Protein AF-0000000075174237 (afdb_homodimer)

Nearest PDB structures (foldseek):
  2z6h-assembly1_A  TM=6.436E-01  e=4.025E-11  Homo sapiens
  1g3j-assembly1_A  TM=6.145E-01  e=1.597E-11  Homo sapiens
  1t08-assembly1_A  TM=6.271E-01  e=1.093E-10  Homo sapiens
  3tx7-assembly1_A  TM=6.235E-01  e=2.966E-10  Homo sapiens
  4r11-assembly3_E  TM=3.770E-01  e=5.931E-09  Caenorhabditis elegans

InterPro domains:
  IPR000225 Armadillo [SM00185] (138-178)
  IPR000225 Armadillo [SM00185] (180-220)
  IPR000225 Armadillo [SM00185] (265-305)
  IPR000225 Armadillo [SM00185] (306-345)
  IPR000225 Armadillo [SM00185] (346-391)
  IPR000225 Armadillo [SM00185] (589-630)
  IPR000225 Armadillo [SM00185] (672-712)
  IPR000225 Armadillo [SM00185] (716-758)
  IPR003613 U-box domain [PF04564] (30-104)
  IPR003613 U-box domain [PS51698] (27-106)
  IPR003613 U-box domain [SM00504] (31-99)
  IPR011989 Armadillo-like helical [G3DSA:1.25.10.10] (117-314)
  IPR011989 Armadillo-like helical [G3DSA:1.25.10.10] (315-485)
  IPR011989 Armadillo-like helical [G3DSA:1.25.10.10] (571-803)
  IPR013083 Zinc finger, RING/FYVE/PHD-type [G3DSA:3.30.40.10] (13-112)
  IPR016024 Armadillo-type fold [SSF48371] (110-446)
  IPR016024 Armadillo-type fold [SSF48371] (456-800)
  IPR045210 PUB protein, U-box domain, plant [cd16664] (29-86)
  IPR052608 U-box domain-containing protein [PTHR45958] (22-808)

Solvent-accessible surface area (backbone atoms only — not comparable to full-atom values): 84650 Å² total; per-residue (Å²): 135,82,79,72,82,74,73,78,72,77,79,62,78,80,44,60,73,57,48,61,66,56,56,65,41,71,77,83,56,74,86,47,36,11,84,86,77,71,39,75,46,76,48,33,21,27,40,82,89,65,54,63,33,25,45,72,60,50,52,51,50,51,49,50,28,58,74,66,77,46,76,54,48,41,94,85,80,67,43,78,54,93,59,88,63,72,41,74,35,60,68,59,35,49,50,48,51,47,47,50,52,48,33,49,52,40,50,50,52,51,30,55,58,25,53,36,92,84,46,53,72,68,48,32,50,51,27,45,51,48,52,37,55,50,34,68,70,37,74,70,44,41,52,51,40,55,73,66,56,43,56,64,43,44,58,56,36,58,60,42,77,47,66,67,50,24,35,48,33,35,47,32,51,34,59,53,28,56,98,32,68,70,49,32,52,60,56,48,42,84,63,44,48,59,54,44,53,53,36,60,74,44,78,95,37,70,46,23,49,32,31,39,50,27,46,30,60,43,25,75,36,71,80,43,19,58,57,54,51,63,38,78,32,40,55,46,52,38,48,31,45,44,51,41,84,86,53,58,68,67,52,25,49,35,28,44,51,27,51,61,43,28,49,76,37,69,72,38,26,56,53,33,39,71,49,68,46,45,62,65,43,51,49,34,47,74,69,44,54,70,69,49,21,40,53,43,30,38,49,51,29,69,50,74,71,55,68,71,52,22,36,50,45,27,73,71,44,29,51,60,37,42,49,32,52,64,72,45,54,72,68,41,20,51,19,27,45,38,26,46,40,55,31,18,69,34,45,72,16,15,54,47,31,52,73,52,54,43,56,37,54,44,53,48,51,63,66,41,72,71,91,75,39,59,57,67,72,57,37,38,46,43,32,45,31,48,23,30,38,39,61,39,67,67,68,48,84,77,43,62,47,52,94,78,70,40,24,72,56,32,52,68,50,43,48,51,50,54,51,47,44,74,71,50,54,68,72,42,24,26,26,48,37,36,29,51,32,35,49,31,71,38,82,84,43,28,59,44,48,52,53,33,38,62,73,68,63,43,60,62,65,54,53,56,32,51,64,42,85,50,62,66,36,16,42,26,31,36,42,32,49,29,57,47,18,80,80,42,18,66,62,50,50,54,48,49,71,68,42,86,58,48,59,54,41,50,44,53,56,56,64,53,79,87,52,58,41,67,55,34,18,28,42,30,38,27,61,36,43,27,62,62,77,43,59,67,60,52,52,50,39,52,75,68,45,41,56,65,50,40,50,53,50,54,52,35,50,74,70,60,71,55,60,59,35,67,33,39,64,56,28,51,42,13,41,52,45,44,57,36,35,58,38,68,49,45,92,84,27,70,66,51,48,50,50,38,35,71,67,26,44,51,57,53,34,46,57,41,51,67,43,76,81,39,59,67,44,26,20,46,23,26,42,30,46,26,43,38,36,64,44,18,71,76,52,36,47,62,75,75,73,73,70,60,47,78,64,40,67,72,48,57,83,73,50,68,69,75,76,74,82,79,48,34,75,37,71,66,13,55,59,32,30,43,79,15,28,27,45,72,73,52,61,30,53,53,56,35,41,25,37,52,46,43,83,52,65,63,31,24,48,25,19,53,52,28,57,45,58,45,53,34,88,92,39,36,38,71,45,25,45,48,53,34,50,77,52,57,26,54,66,48,45,51,48,49,37,67,62,47,84,45,70,67,43,36,47,52,29,46,54,49,48,34,59,47,33,71,40,62,73,54,17,57,60,50,50,70,39,58,60,56,56,39,42,38,44,49,35,32,36,72,40,55,76,69,41,21,54,42,24,47,54,33,34,35,54,51,65,62,26,70,74,76,68,77,64,56,61,129,139,83,80,73,84,77,76,77,77,78,79,65,75,82,49,58,72,61,48,61,67,56,57,65,41,71,77,85,55,73,85,47,36,12,84,86,77,71,39,74,44,77,48,32,22,25,40,83,87,67,54,62,31,26,46,70,60,51,52,51,51,51,50,51,26,57,73,66,76,45,75,54,49,41,92,85,79,66,44,79,54,93,59,89,62,73,42,74,36,61,68,60,34,49,50,47,49,48,49,50,52,49,32,50,51,39,50,50,51,52,29,54,58,24,53,37,92,84,46,54,72,67,48,33,48,51,28,47,50,48,53,38,55,49,33,70,72,38,74,68,42,41,52,51,40,54,76,66,56,43,56,64,42,44,59,57,36,58,61,43,77,47,65,67,51,25,34,49,33,36,48,33,51,36,57,54,28,57,98,31,67,68,48,32,53,59,56,47,43,84,63,43,48,58,54,46,53,52,36,60,74,43,78,94,38,70,46,24,47,32,30,40,50,28,47,28,59,42,25,73,35,72,81,43,20,57,55,54,50,63,38,78,33,41,55,44,52,38,46,30,45,44,51,41,85,86,54,58,68,66,51,25,49,34,30,44,51,27,50,60,44,30,49,77,36,67,69,38,27,56,52,32,40,72,47,68,47,45,63,64,42,51,47,34,48,74,68,43,55,71,68,50,21,41,51,44,30,38,49,51,31,70,51,73,72,54,70,69,53,24,36,51,45,29,74,72,45,29,52,60,39,43,50,32,52,64,71,45,55,72,68,44,22,52,19,26,45,38,25,48,40,55,31,17,69,35,45,72,17,14,53,47,32,53,74,52,55,41,57,35,55,42,53,48,50,63,65,42,72,71,90,75,38,60,56,68,70,57,37,40,46,44,31,46,30,47,22,30,40,38,60,38,67,69,69,48,83,78,44,62,46,51,94,80,70,40,24,73,55,33,54,67,51,43,49,50,51,53,52,47,43,74,70,51,54,68,73,43,24,26,26,48,36,36,29,52,31,34,50,32,71,37,81,83,44,28,59,44,50,51,54,35,38,62,75,68,60,43,61,62,65,54,54,55,32,51,65,42,85,50,61,66,36,16,43,26,31,34,42,31,49,30,57,45,18,80,80,42,19,65,62,49,50,54,48,48,70,69,42,85,57,50,60,55,41,49,45,53,55,56,64,52,79,88,51,57,40,67,55,32,19,27,43,31,38,27,62,36,44,26,63,62,74,43,59,68,59,54,53,51,38,50,74,67,46,42,58,64,50,41,52,52,51,54,52,36,51,74,70,62,71,56,60,58,33,65,34,37,64,55,29,51,41,13,41,54,46,45,56,36,36,59,39,68,49,44,90,86,27,70,67,52,47,49,50,38,36,73,67,26,45,51,57,54,32,47,57,42,52,67,44,78,82,40,61,66,43,27,22,47,22,26,43,31,46,26,43,38,36,64,45,18,71,76,52,36,48,61,76,74,74,73,73,59,48,78,64,40,67,73,48,57,85,74,52,67,71,74,76,73,81,78,46,33,74,38,71,67,14,55,60,30,30,44,78,18,29,28,44,73,74,53,61,30,55,52,56,33,42,25,37,51,47,44,84,52,64,63,32,24,47,23,20,52,52,29,58,46,58,45,53,33,86,93,38,37,38,69,46,26,44,50,54,34,49,76,53,59,28,54,63,48,46,51,48,48,38,66,63,48,87,44,70,67,44,35,48,53,29,44,54,49,48,33,59,47,33,70,40,64,73,54,17,58,61,50,51,68,38,58,61,57,55,39,43,37,44,49,33,32,35,72,40,55,75,68,42,21,54,41,22,49,54,34,34,34,53,51,66,62,26,68,75,75,67,77,65,56,60,130

Secondary structure (DSSP, 8-state):
------------STHHHHHHHHTTSPPPPGGGB-TTT-SB-SSEEE-TTS-EEEHHHHHHHHHHHHHTT---B-TTT--B-S--PPEE-HHHHHHHHHHHHHHHHHHHHHHHHHTSTT--HHHHHHHHHHHHHHHHH-HHHHHHHHHTTHHHHHHHGGG-S-HHHHHHHHHHHHHHHTT-HHHHHHHTTTTHHHHHHHGGGSTT-HHHHHHHHHHHHHHTSHHHHHHHHHSTTHHHHHHHHHT-SSS-HHHHHHHHHHHHHHTTSHHHHHHHHHTT--HHHHHHHHHS-HHHHHHHHHHHHHS---HHHHHHHHHHHHHHHHHHHHHS-HHHHHHHHHHHHHHTTSHHHHHHHHHTT-HHHHHHHHH--STTPPPHHHHHHHHHHHHHHHTT---TTT--SSTT---TTSHHHHHHHHHHHHTS-HHHHHHHHHHHHHHTSSHHHHHHHHHHHHHHT-HHHHHHGGG-SSHHHHHHHHHHHHHHTTTSHHHHHHHHHHSSSHHHHHHHHHT--SS--HHHHHHHHHHHHS-TT-HHHHHHHHHTTHHHHHHHHHHHHHTT-SPP-TTHHHHHHHHHHHHHGGGGG-TT-HHHHHHHHHTTHHHHHHHHTT-TT-HHHHHHHHHHHHHHHHHHHHH-B-PPP----HHHHH-TTT------TT--TTTSSB--TTTS--TTTTT-HHHHHHTTS-S-HHHHHHHHHHHHGGGSTTS-HHHHHHHHHHTTHHHHHHHHHHH--SHHHHHHHHHHHHHHTTSHHHHHHHHT-HHHHHHHHHHHHHS-HHHHHHHHHHHHHTTSS------S--/------------STHHHHHHHTTTS-PPPGGGB-TTT-SB-SSEEE-TTS-EEEHHHHHHHHHHHHHTT---B-TTT-PBPS----EE-HHHHHHHHHHHHHHHHHHHHHHHHHTSTT--HHHHHHHHHHHHHHHHH-HHHHHHHHHTTHHHHHHHGGG-S-HHHHHHHHHHHHHHHTT-HHHHHHHTTTTHHHHHHHGGGSTT-HHHHHHHHHHHHHHTSHHHHHHHHHSTTHHHHHHHHHT-SSS-HHHHHHHHHHHHHHTTSHHHHHHHHHTT--HHHHHHHHHS-HHHHHHHHHHHHHS---HHHHHHHHHHHHHHHHHHHHHS-HHHHHHHHHHHHHHTTSHHHHHHHHHTT-HHHHHHHHH--STTPPPHHHHHHHHHHHHHHHTT---TTT--SSTT---TTSHHHHHHHHHHHHTS-HHHHHHHHHHHHHHTSSHHHHHHHHHHHHHHT-HHHHHHGGG-SSHHHHHHHHHHHHHHTTTSHHHHHHHHHHSSSHHHHHHHHHT--SS--HHHHHHHHHHHHS-TT-HHHHHHHHHTTHHHHHHHHHHHHHTT-SPP-TTHHHHHHHHHHHHHGGGGG-TT-HHHHHHHHHTTHHHHHHHHTT-TT-HHHHHHHHHHHHHHHHHHHHH-B-PPP----HHHHHSTTT------TT--TTTSSB--TTTS--TTTTT-HHHHHHTTS-S-HHHHHHHHHHHHGGGSTTS-HHHHHHHHHHTTHHHHHHHHHHH--SHHHHHHHHHHHHHHTTSHHHHHHHHT-HHHHHHHHHHHHHS-HHHHHHHHHHHHHTTSS------S--

pLDDT: mean 87.59, std 13.37, range [21.16, 98.12]

Radius of gyration: 53.16 Å; Cα contacts (8 Å, |Δi|>4): 2289; chains: 2; bounding box: 115×198×94 Å

Foldseek 3Di:
DCPDCPPPPCVDDVCPVVVVLVVQQDDDDPLQAFPQVRHGAQWWWAAPVGRIHHPVRLVVVQVVCVVVVHACADPPPRHGGPDPDTHTPVVSNVVSVVSVVSNLVSLLVQLQVCLDPPHDPVSVLVSLVSLLVQLQPDVVSLVVCVVVVCLVSLLVQCPPPDLVSNLSSLQSLQSSLAPPLVSLCVCLPDCSLVSLLVQLPDPPDSSNQSSLSSLLSSLLHLVCLCVNLPHPCSLLSLVVLLPDPPDDPNSNVSSVSSLVSSLVDVVSQLVNVLSPNNVSLLVCLVPNDPVSVLVSLQSLLVHQDDLVVLLVSLQRCLLVLLVCCQDNDLSSNQSSLSNLLRSLQHLNSLVSSLVSLNQQSLLCQLLDDDPPHRDPVSNLSSLSSLLSSLLSLDDQQQRANDPPRDTCLALVNLLSLLVSLLVDDQSSVLSSLSNLLSQLPDPVRVLSNLVSCVVNVCLLVLLVQCPPPDPSSNLSSLSNLLSNCLPCQAVNLVSVLPDPCSLLSLLVQLLDQPADDSSNLSSLSNLLSHDLLPPSSLVVCVVSVSLVSLLVVLVCVVVVNGDDDPSVLSNNLSSLSSNLSLLNPVVPDVVSLVVCLVSLLLLSLLVQLPPPPNLSSNLSSLLSLLSLLLQLLVQFDADDQPDLPPVCVVVVVPCPRPPPPQADLKNNGHDACRRRVHCLNSVSLLSLLVQLPDPDVSSNLSSLSSLCSSQDPSIDNVSSLVSCVVSVNLVSLLVLLLVCPDLSSVQSSLQNLLSNLVDLVSLAVVLPPVSSLVSLVVQLVPNPPVSVVSSQSSCCSSVVDPPPPCPPDD/DCPDDPPPPCPDDVCPVVVVLCVQQDDDDPLQAAPQVRDGAQWWWAAPVGRIHHPVRLVVVQVVCVVVVHACADPPPRHGGPDPDIHTPVVSNVVSVVSVVSNLVSLLVQLQVCLDPPHDPVSVLVSLVSLLVQLQVDVVSLVVCVVVVCLVSLLVQCPPPDPVSNLSSLQSLQSSLAPPLVSLCVCLPDCSLVSLLVQLPDPPDSSNQSSLSSLLSSLLHLVCLCVNLPHPCSLLSLVVLLPDPPDDPNSNVSSVSSLVSSLVDLVSQLVNVLSPNNVSLLCCLVPNDPVSVLVSLQSLLVHQDDLVVLLVSLVRCLLVLLVCCQDNDLSSNQSSLSNLLRSLQHLNSLVSSLVSLNQQSLLCQLLDDDPPHRDPVSNLSSLSSLLSSLLSLDDQQQRANDPPRDTCLALVNLLSLLVSLLPDDQSSVLSSLSNLLSQLPDPVRVLSNLVSCVVNVCLLVLLVQCPPPDPSSNLSSLSNLLSNCLPCQAVNLVSVLPDPCSLLSLLVQLLDQPADDSSNLSSLSNLLSHDLLPPSSLVVCVVSVSLVSLLVVLVCVVVVNGDDDPSVLSNNLSSLSSNLSLLNPVVPDVVSLVVCLVSLLLLSLLVQLPPPPNLSSNLSSLLSLLSLLLQLLVQFDADDQPPLDPVCVVVVVPCPRPPPPQADLKNNGHGACRRRVHCLNSVSLLSLLVQLPDPDVSSNLSSLSSLCSSQDPSIDNVSSLVSCVVSVNLVSLLVLLLVCPDLSSVQSSLQNLLSNLVDLVSLQVVLVPVSSLVSLVVQLVPNDPVSVVSSQSSCCSSVVDPPPPCPPDD

Organism: Asparagus officinalis (NCBI:txid4686)

Structure (mmCIF, N/CA/C/O backbone):
data_AF-0000000075174237-model_v1
#
loop_
_entity.id
_entity.type
_entity.pdbx_description
1 polymer 'RING-type E3 ubiquitin transferase'
#
loop_
_atom_site.group_PDB
_atom_site.id
_atom_site.type_symbol
_atom_site.label_atom_id
_atom_site.label_alt_id
_atom_site.label_comp_id
_atom_site.label_asym_id
_atom_site.label_entity_id
_atom_site.label_seq_id
_atom_site.pdbx_PDB_ins_code
_atom_site.Cartn_x
_atom_site.Cartn_y
_atom_site.Cartn_z
_atom_site.occupancy
_atom_site.B_iso_or_equiv
_atom_site.auth_seq_id
_atom_site.auth_comp_id
_atom_site.auth_asym_id
_atom_site.auth_atom_id
_atom_site.pdbx_PDB_model_num
ATOM 1 N N . MET A 1 1 ? -4.859 76 -17.438 1 23.09 1 MET A N 1
ATOM 2 C CA . MET A 1 1 ? -5.391 77.312 -17 1 23.09 1 MET A CA 1
ATOM 3 C C . MET A 1 1 ? -5.941 77.188 -15.586 1 23.09 1 MET A C 1
ATOM 5 O O . MET A 1 1 ? -6.914 76.5 -15.336 1 23.09 1 MET A O 1
ATOM 9 N N . ALA A 1 2 ? -4.941 77.438 -14.617 1 24.28 2 ALA A N 1
ATOM 10 C CA . ALA A 1 2 ? -4.758 77.062 -13.219 1 24.28 2 ALA A CA 1
ATOM 11 C C . ALA A 1 2 ? -5.664 77.875 -12.312 1 24.28 2 ALA A C 1
ATOM 13 O O . ALA A 1 2 ? -5.359 79 -11.992 1 24.28 2 ALA A O 1
ATOM 14 N N . GLU A 1 3 ? -6.945 77.875 -12.672 1 24.3 3 GLU A N 1
ATOM 15 C CA . GLU A 1 3 ? -8.008 78.75 -12.141 1 24.3 3 GLU A CA 1
ATOM 16 C C . GLU A 1 3 ? -8.156 78.562 -10.633 1 24.3 3 GLU A C 1
ATOM 18 O O . GLU A 1 3 ? -8.477 77.5 -10.164 1 24.3 3 GLU A O 1
ATOM 23 N N . GLY A 1 4 ? -7.348 79.312 -9.906 1 21.16 4 GLY A N 1
ATOM 24 C CA . GLY A 1 4 ? -6.652 79.125 -8.648 1 21.16 4 GLY A CA 1
ATOM 25 C C . GLY A 1 4 ? -7.559 79.25 -7.438 1 21.16 4 GLY A C 1
ATOM 26 O O . GLY A 1 4 ? -8.383 80.188 -7.371 1 21.16 4 GLY A O 1
ATOM 27 N N . TRP A 1 5 ? -8 78.125 -6.848 1 22.95 5 TRP A N 1
ATOM 28 C CA . TRP A 1 5 ? -8.961 77.812 -5.812 1 22.95 5 TRP A CA 1
ATOM 29 C C . TRP A 1 5 ? -8.727 78.625 -4.547 1 22.95 5 TRP A C 1
ATOM 31 O O . TRP A 1 5 ? -7.664 78.5 -3.924 1 22.95 5 TRP A O 1
ATOM 41 N N . GLU A 1 6 ? -9.062 79.938 -4.59 1 23.64 6 GLU A N 1
ATOM 42 C CA . GLU A 1 6 ? -8.898 80.875 -3.521 1 23.64 6 GLU A CA 1
ATOM 43 C C . GLU A 1 6 ? -9.703 80.5 -2.285 1 23.64 6 GLU A C 1
ATOM 45 O O . GLU A 1 6 ? -10.93 80.625 -2.271 1 23.64 6 GLU A O 1
ATOM 50 N N . GLU A 1 7 ? -9.516 79.25 -1.868 1 22.89 7 GLU A N 1
ATOM 51 C CA . GLU A 1 7 ? -10.297 78.812 -0.718 1 22.89 7 GLU A CA 1
ATOM 52 C C . GLU A 1 7 ? -10.148 79.75 0.457 1 22.89 7 GLU A C 1
ATOM 54 O O . GLU A 1 7 ? -9.039 80.062 0.9 1 22.89 7 GLU A O 1
ATOM 59 N N . HIS A 1 8 ? -11.086 80.688 0.534 1 25.22 8 HIS A N 1
ATOM 60 C CA . HIS A 1 8 ? -11.281 81.75 1.565 1 25.22 8 HIS A CA 1
ATOM 61 C C . HIS A 1 8 ? -11.406 81.062 2.945 1 25.22 8 HIS A C 1
ATOM 63 O O . HIS A 1 8 ? -12.383 80.375 3.227 1 25.22 8 HIS A O 1
ATOM 69 N N . TYR A 1 9 ? -10.336 80.438 3.377 1 22.97 9 TYR A N 1
ATOM 70 C CA . TYR A 1 9 ? -10.344 79.875 4.723 1 22.97 9 TYR A CA 1
ATOM 71 C C . TYR A 1 9 ? -10.727 80.938 5.754 1 22.97 9 TYR A C 1
ATOM 73 O O . TYR A 1 9 ? -10.07 81.938 5.855 1 22.97 9 TYR A O 1
ATOM 81 N N . ASP A 1 10 ? -12.047 81.062 5.891 1 25.64 10 ASP A N 1
ATOM 82 C CA . ASP A 1 10 ? -12.695 81.938 6.875 1 25.64 10 ASP A CA 1
ATOM 83 C C . ASP A 1 10 ? -12.18 81.688 8.281 1 25.64 10 ASP A C 1
ATOM 85 O O . ASP A 1 10 ? -12.492 80.625 8.867 1 25.64 10 ASP A O 1
ATOM 89 N N . THR A 1 11 ? -10.891 81.875 8.445 1 29.3 11 THR A N 1
ATOM 90 C CA . THR A 1 11 ? -10.172 81.688 9.703 1 29.3 11 THR A CA 1
ATOM 91 C C . THR A 1 11 ? -10.773 82.625 10.789 1 29.3 11 THR A C 1
ATOM 93 O O . THR A 1 11 ? -10.133 83.562 11.25 1 29.3 11 THR A O 1
ATOM 96 N N . GLY A 1 12 ? -12.211 82.75 10.797 1 26.25 12 GLY A N 1
ATOM 97 C CA . GLY A 1 12 ? -12.773 83.812 11.656 1 26.25 12 GLY A CA 1
ATOM 98 C C . GLY A 1 12 ? -12.297 83.688 13.094 1 26.25 12 GLY A C 1
ATOM 99 O O . GLY A 1 12 ? -11.57 84.562 13.57 1 26.25 12 GLY A O 1
ATOM 100 N N . SER A 1 13 ? -13.328 83.062 13.898 1 30.42 13 SER A N 1
ATOM 101 C CA . SER A 1 13 ? -13.711 83.562 15.227 1 30.42 13 SER A CA 1
ATOM 102 C C . SER A 1 13 ? -12.625 83.25 16.25 1 30.42 13 SER A C 1
ATOM 104 O O . SER A 1 13 ? -12.68 83.688 17.391 1 30.42 13 SER A O 1
ATOM 106 N N . HIS A 1 14 ? -12.273 81.938 16.219 1 32.78 14 HIS A N 1
ATOM 107 C CA . HIS A 1 14 ? -11.602 81.5 17.438 1 32.78 14 HIS A CA 1
ATOM 108 C C . HIS A 1 14 ? -10.297 82.25 17.641 1 32.78 14 HIS A C 1
ATOM 110 O O . HIS A 1 14 ? -9.359 81.75 18.25 1 32.78 14 HIS A O 1
ATOM 116 N N . SER A 1 15 ? -10.234 83.438 17.062 1 33.72 15 SER A N 1
ATOM 117 C CA . SER A 1 15 ? -9.031 84.25 16.906 1 33.72 15 SER A CA 1
ATOM 118 C C . SER A 1 15 ? -8.523 84.812 18.25 1 33.72 15 SER A C 1
ATOM 120 O O . SER A 1 15 ? -7.477 85.438 18.312 1 33.72 15 SER A O 1
ATOM 122 N N . ASP A 1 16 ? -9.508 84.938 19.188 1 32.94 16 ASP A N 1
ATOM 123 C CA . ASP A 1 16 ? -9.07 85.812 20.281 1 32.94 16 ASP A CA 1
ATOM 124 C C . ASP A 1 16 ? -7.934 85.188 21.062 1 32.94 16 ASP A C 1
ATOM 126 O O . ASP A 1 16 ? -7.016 85.875 21.5 1 32.94 16 ASP A O 1
ATOM 130 N N . GLU A 1 17 ? -8.242 83.938 21.547 1 35.91 17 GLU A N 1
ATOM 131 C CA . GLU A 1 17 ? -7.254 83.25 22.406 1 35.91 17 GLU A CA 1
ATOM 132 C C . GLU A 1 17 ? -5.945 83 21.656 1 35.91 17 GLU A C 1
ATOM 134 O O . GLU A 1 17 ? -4.906 82.812 22.281 1 35.91 17 GLU A O 1
ATOM 139 N N . SER A 1 18 ? -5.992 82.875 20.312 1 40.69 18 SER A N 1
ATOM 140 C CA . SER A 1 18 ? -4.809 82.812 19.469 1 40.69 18 SER A CA 1
ATOM 141 C C . SER A 1 18 ? -4.023 84.125 19.484 1 40.69 18 SER A C 1
ATOM 143 O O . SER A 1 18 ? -2.842 84.125 19.125 1 40.69 18 SER A O 1
ATOM 145 N N . TYR A 1 19 ? -4.723 85.312 19.609 1 37.75 19 TYR A N 1
ATOM 146 C CA . TYR A 1 19 ? -4.168 86.625 19.625 1 37.75 19 TYR A CA 1
ATOM 147 C C . TYR A 1 19 ? -3.309 86.875 20.859 1 37.75 19 TYR A C 1
ATOM 149 O O . TYR A 1 19 ? -2.242 87.5 20.797 1 37.75 19 TYR A O 1
ATOM 157 N N . TYR A 1 20 ? -3.84 86.625 22.031 1 37.72 20 TYR A N 1
ATOM 158 C CA . TYR A 1 20 ? -3.066 86.812 23.25 1 37.72 20 TYR A CA 1
ATOM 159 C C . TYR A 1 20 ? -1.778 86 23.234 1 37.72 20 TYR A C 1
ATOM 161 O O . TYR A 1 20 ? -0.758 86.438 23.781 1 37.72 20 TYR A O 1
ATOM 169 N N . GLU A 1 21 ? -1.812 84.812 22.781 1 45.25 21 GLU A N 1
ATOM 170 C CA . GLU A 1 21 ? -0.708 83.875 22.812 1 45.25 21 GLU A CA 1
ATOM 171 C C . GLU A 1 21 ? 0.384 84.25 21.812 1 45.25 21 GLU A C 1
ATOM 173 O O . GLU A 1 21 ? 1.557 83.938 22.016 1 45.25 21 GLU A O 1
ATOM 178 N N . LYS A 1 22 ? 0.136 84.875 20.688 1 49.97 22 LYS A N 1
ATOM 179 C CA . LYS A 1 22 ? 1.059 85.562 19.797 1 49.97 22 LYS A CA 1
ATOM 180 C C . LYS A 1 22 ? 1.703 86.75 20.484 1 49.97 22 LYS A C 1
ATOM 182 O O . LYS A 1 22 ? 2.693 87.312 20 1 49.97 22 LYS A O 1
ATOM 187 N N . LEU A 1 23 ? 1.105 87.25 21.344 1 45.88 23 LEU A N 1
ATOM 188 C CA . LEU A 1 23 ? 1.491 88.5 22.047 1 45.88 23 LEU A CA 1
ATOM 189 C C . LEU A 1 23 ? 2.814 88.312 22.781 1 45.88 23 LEU A C 1
ATOM 191 O O . LEU A 1 23 ? 3.582 89.25 22.938 1 45.88 23 LEU A O 1
ATOM 195 N N . ARG A 1 24 ? 3.135 87.25 23.375 1 56.12 24 ARG A N 1
ATOM 196 C CA . ARG A 1 24 ? 4.355 87.188 24.172 1 56.12 24 ARG A CA 1
ATOM 197 C C . ARG A 1 24 ? 5.578 86.938 23.297 1 56.12 24 ARG A C 1
ATOM 199 O O . ARG A 1 24 ? 6.703 86.875 23.797 1 56.12 24 ARG A O 1
ATOM 206 N N . MET A 1 25 ? 5.281 86.625 21.938 1 63.34 25 MET A N 1
ATOM 207 C CA . MET A 1 25 ? 6.469 86.562 21.094 1 63.34 25 MET A CA 1
ATOM 208 C C . MET A 1 25 ? 6.938 88 20.703 1 63.34 25 MET A C 1
ATOM 210 O O . MET A 1 25 ? 6.129 88.812 20.312 1 63.34 25 MET A O 1
ATOM 214 N N . GLU A 1 26 ? 8.078 88.375 21.156 1 70.62 26 GLU A N 1
ATOM 215 C CA . GLU A 1 26 ? 8.641 89.688 20.828 1 70.62 26 GLU A CA 1
ATOM 216 C C . GLU A 1 26 ? 8.828 89.812 19.328 1 70.62 26 GLU A C 1
ATOM 218 O O . GLU A 1 26 ? 9.375 88.938 18.672 1 70.62 26 GLU A O 1
ATOM 223 N N . PRO A 1 27 ? 8.133 90.812 18.609 1 74.75 27 PRO A N 1
ATOM 224 C CA . PRO A 1 27 ? 8.305 90.938 17.172 1 74.75 27 PRO A CA 1
ATOM 225 C C . PRO A 1 27 ? 9.773 91.125 16.781 1 74.75 27 PRO A C 1
ATOM 227 O O . PRO A 1 27 ? 10.594 91.562 17.594 1 74.75 27 PRO A O 1
ATOM 230 N N . ILE A 1 28 ? 10.141 90.688 15.562 1 74.56 28 ILE A N 1
ATOM 231 C CA . ILE A 1 28 ? 11.5 90.875 15.039 1 74.56 28 ILE A CA 1
ATOM 232 C C . ILE A 1 28 ? 11.82 92.312 14.82 1 74.56 28 ILE A C 1
ATOM 234 O O . ILE A 1 28 ? 10.969 93.062 14.367 1 74.56 28 ILE A O 1
ATOM 238 N N . TYR A 1 29 ? 12.844 92.75 15.391 1 75.25 29 TYR A N 1
ATOM 239 C CA . TYR A 1 29 ? 13.312 94.125 15.102 1 75.25 29 TYR A CA 1
ATOM 240 C C . TYR A 1 29 ? 13.961 94.188 13.727 1 75.25 29 TYR A C 1
ATOM 242 O O . TYR A 1 29 ? 14.648 93.25 13.305 1 75.25 29 TYR A O 1
ATOM 250 N N . GLU A 1 30 ? 13.672 95.125 12.914 1 75.94 30 GLU A N 1
ATOM 251 C CA . GLU A 1 30 ? 14.227 95.312 11.578 1 75.94 30 GLU A CA 1
ATOM 252 C C . GLU A 1 30 ? 15.75 95.312 11.602 1 75.94 30 GLU A C 1
ATOM 254 O O . GLU A 1 30 ? 16.391 94.875 10.648 1 75.94 30 GLU A O 1
ATOM 259 N N . SER A 1 31 ? 16.219 95.75 12.734 1 78.12 31 SER A N 1
ATOM 260 C CA . SER A 1 31 ? 17.672 95.812 12.867 1 78.12 31 SER A CA 1
ATOM 261 C C . SER A 1 31 ? 18.297 94.438 12.938 1 78.12 31 SER A C 1
ATOM 263 O O . SER A 1 31 ? 19.516 94.312 12.758 1 78.12 31 SER A O 1
ATOM 265 N N . PHE A 1 32 ? 17.469 93.438 13.133 1 81 32 PHE A N 1
ATOM 266 C CA . PHE A 1 32 ? 17.984 92.062 13.273 1 81 32 PHE A CA 1
ATOM 267 C C . PHE A 1 32 ? 18.188 91.438 11.906 1 81 32 PHE A C 1
ATOM 269 O O . PHE A 1 32 ? 18.938 90.438 11.781 1 81 32 PHE A O 1
ATOM 276 N N . VAL A 1 33 ? 17.594 92.062 10.828 1 84 33 VAL A N 1
ATOM 277 C CA . VAL A 1 33 ? 17.562 91.438 9.5 1 84 33 VAL A CA 1
ATOM 278 C C . VAL A 1 33 ? 18.672 92.062 8.633 1 84 33 VAL A C 1
ATOM 280 O O . VAL A 1 33 ? 18.812 93.25 8.555 1 84 33 VAL A O 1
ATOM 283 N N . CYS A 1 34 ? 19.391 91.125 8.172 1 83.12 34 CYS A N 1
ATOM 284 C CA . CYS A 1 34 ? 20.453 91.562 7.266 1 83.12 34 CYS A CA 1
ATOM 285 C C . CYS A 1 34 ? 19.859 92.188 6 1 83.12 34 CYS A C 1
ATOM 287 O O . CYS A 1 34 ? 19.031 91.562 5.336 1 83.12 34 CYS A O 1
ATOM 289 N N . PRO A 1 35 ? 20.125 93.375 5.617 1 80.94 35 PRO A N 1
ATOM 290 C CA . PRO A 1 35 ? 19.578 94 4.426 1 80.94 35 PRO A CA 1
ATOM 291 C C . PRO A 1 35 ? 19.922 93.25 3.139 1 80.94 35 PRO A C 1
ATOM 293 O O . PRO A 1 35 ? 19.203 93.438 2.139 1 80.94 35 PRO A O 1
ATOM 296 N N . LEU A 1 36 ? 20.969 92.375 3.188 1 81.38 36 LEU A N 1
ATOM 297 C CA . LEU A 1 36 ? 21.375 91.625 1.995 1 81.38 36 LEU A CA 1
ATOM 298 C C . LEU A 1 36 ? 20.625 90.312 1.895 1 81.38 36 LEU A C 1
ATOM 300 O O . LEU A 1 36 ? 20.094 90 0.838 1 81.38 36 LEU A O 1
ATOM 304 N N . THR A 1 37 ? 20.516 89.562 2.965 1 80.81 37 THR A N 1
ATOM 305 C CA . THR A 1 37 ? 19.969 88.25 2.936 1 80.81 37 THR A CA 1
ATOM 306 C C . THR A 1 37 ? 18.484 88.25 3.309 1 80.81 37 THR A C 1
ATOM 308 O O . THR A 1 37 ? 17.766 87.312 3.043 1 80.81 37 THR A O 1
ATOM 311 N N . LYS A 1 38 ? 17.984 89.312 3.922 1 82.62 38 LYS A N 1
ATOM 312 C CA . LYS A 1 38 ? 16.625 89.5 4.426 1 82.62 38 LYS A CA 1
ATOM 313 C C . LYS A 1 38 ? 16.297 88.438 5.48 1 82.62 38 LYS A C 1
ATOM 315 O O . LYS A 1 38 ? 15.125 88.125 5.68 1 82.62 38 LYS A O 1
ATOM 320 N N . LYS A 1 39 ? 17.328 87.938 6.055 1 84.69 39 LYS A N 1
ATOM 321 C CA . LYS A 1 39 ? 17.172 87 7.148 1 84.69 39 LYS A CA 1
ATOM 322 C C . LYS A 1 39 ? 17.797 87.562 8.438 1 84.69 39 LYS A C 1
ATOM 324 O O . LYS A 1 39 ? 18.594 88.5 8.398 1 84.69 39 LYS A O 1
ATOM 329 N N . VAL A 1 40 ? 17.406 86.938 9.547 1 81.88 40 VAL A N 1
ATOM 330 C CA . VAL A 1 40 ? 17.953 87.312 10.836 1 81.88 40 VAL A CA 1
ATOM 331 C C . VAL A 1 40 ? 19.438 87 10.883 1 81.88 40 VAL A C 1
ATOM 333 O O . VAL A 1 40 ? 19.859 85.875 10.531 1 81.88 40 VAL A O 1
ATOM 336 N N . MET A 1 41 ? 20.266 88 11.289 1 83.19 41 MET A N 1
ATOM 337 C CA . MET A 1 41 ? 21.719 87.875 11.25 1 83.19 41 MET A CA 1
ATOM 338 C C . MET A 1 41 ? 22.203 86.938 12.344 1 83.19 41 MET A C 1
ATOM 340 O O . MET A 1 41 ? 21.688 86.938 13.469 1 83.19 41 MET A O 1
ATOM 344 N N . GLN A 1 42 ? 23.125 86.062 12.039 1 83.25 42 GLN A N 1
ATOM 345 C CA . GLN A 1 42 ? 23.766 85.188 12.984 1 83.25 42 GLN A CA 1
ATOM 346 C C . GLN A 1 42 ? 25.109 85.75 13.461 1 83.25 42 GLN A C 1
ATOM 348 O O . GLN A 1 42 ? 25.438 85.625 14.648 1 83.25 42 GLN A O 1
ATOM 353 N N . ASP A 1 43 ? 25.75 86.312 12.508 1 87.69 43 ASP A N 1
ATOM 354 C CA . ASP A 1 43 ? 27.016 86.938 12.789 1 87.69 43 ASP A CA 1
ATOM 355 C C . ASP A 1 43 ? 27.062 88.375 12.219 1 87.69 43 ASP A C 1
ATOM 357 O O . ASP A 1 43 ? 27.688 88.625 11.195 1 87.69 43 ASP A O 1
ATOM 361 N N . PRO A 1 44 ? 26.453 89.188 12.984 1 87.06 44 PRO A N 1
ATOM 362 C CA . PRO A 1 44 ? 26.391 90.562 12.492 1 87.06 44 PRO A CA 1
ATOM 363 C C . PRO A 1 44 ? 27.734 91.25 12.539 1 87.06 44 PRO A C 1
ATOM 365 O O . PRO A 1 44 ? 28.438 91.188 13.547 1 87.06 44 PRO A O 1
ATOM 368 N N . VAL A 1 45 ? 28.125 91.875 11.562 1 89.56 45 VAL A N 1
ATOM 369 C CA . VAL A 1 45 ? 29.359 92.688 11.469 1 89.56 45 VAL A CA 1
ATOM 370 C C . VAL A 1 45 ? 29.047 94.062 10.922 1 89.56 45 VAL A C 1
ATOM 372 O O . VAL A 1 45 ? 28.141 94.188 10.102 1 89.56 45 VAL A O 1
ATOM 375 N N . THR A 1 46 ? 29.703 95 11.484 1 85.44 46 THR A N 1
ATOM 376 C CA . THR A 1 46 ? 29.547 96.375 11.055 1 85.44 46 THR A CA 1
ATOM 377 C C . THR A 1 46 ? 30.734 96.812 10.188 1 85.44 46 THR A C 1
ATOM 379 O O . THR A 1 46 ? 31.875 96.438 10.477 1 85.44 46 THR A O 1
ATOM 382 N N . ILE A 1 47 ? 30.547 97.5 9.164 1 85.88 47 ILE A N 1
ATOM 383 C CA . ILE A 1 47 ? 31.594 97.938 8.25 1 85.88 47 ILE A CA 1
ATOM 384 C C . ILE A 1 47 ? 31.922 99.438 8.555 1 85.88 47 ILE A C 1
ATOM 386 O O . ILE A 1 47 ? 31.391 100 9.5 1 85.88 47 ILE A O 1
ATOM 390 N N . GLU A 1 48 ? 32.812 99.938 7.832 1 82.31 48 GLU A N 1
ATOM 391 C CA . GLU A 1 48 ? 33.406 101.25 8.086 1 82.31 48 GLU A CA 1
ATOM 392 C C . GLU A 1 48 ? 32.344 102.375 8.141 1 82.31 48 GLU A C 1
ATOM 394 O O . GLU A 1 48 ? 32.406 103.25 8.969 1 82.31 48 GLU A O 1
ATOM 399 N N . ASN A 1 49 ? 31.234 102.25 7.359 1 79.5 49 ASN A N 1
ATOM 400 C CA . ASN A 1 49 ? 30.203 103.312 7.301 1 79.5 49 ASN A CA 1
ATOM 401 C C . ASN A 1 49 ? 29.141 103.125 8.367 1 79.5 49 ASN A C 1
ATOM 403 O O . ASN A 1 49 ? 28.141 103.812 8.391 1 79.5 49 ASN A O 1
ATOM 407 N N . GLY A 1 50 ? 29.25 102.062 9.219 1 81.19 50 GLY A N 1
ATOM 408 C CA . GLY A 1 50 ? 28.375 101.875 10.367 1 81.19 50 GLY A CA 1
ATOM 409 C C . GLY A 1 50 ? 27.234 100.938 10.102 1 81.19 50 GLY A C 1
ATOM 410 O O . GLY A 1 50 ? 26.422 100.688 10.992 1 81.19 50 GLY A O 1
ATOM 411 N N . GLN A 1 51 ? 27.094 100.562 8.875 1 83.06 51 GLN A N 1
ATOM 412 C CA . GLN A 1 51 ? 26.016 99.625 8.562 1 83.06 51 GLN A CA 1
ATOM 413 C C . GLN A 1 51 ? 26.391 98.188 8.977 1 83.06 51 GLN A C 1
ATOM 415 O O . GLN A 1 51 ? 27.562 97.812 8.875 1 83.06 51 GLN A O 1
ATOM 420 N N . THR A 1 52 ? 25.297 97.438 9.484 1 87.31 52 THR A N 1
ATOM 421 C CA . THR A 1 52 ? 25.531 96.062 9.984 1 87.31 52 THR A CA 1
ATOM 422 C C . THR A 1 52 ? 24.938 95.062 9.039 1 87.31 52 THR A C 1
ATOM 424 O O . THR A 1 52 ? 23.828 95.188 8.531 1 87.31 52 THR A O 1
ATOM 427 N N . PHE A 1 53 ? 25.734 94.062 8.664 1 87.62 53 PHE A N 1
ATOM 428 C CA . PHE A 1 53 ? 25.328 93 7.781 1 87.62 53 PHE A CA 1
ATOM 429 C C . PHE A 1 53 ? 25.719 91.625 8.375 1 87.62 53 PHE A C 1
ATOM 431 O O . PHE A 1 53 ? 26.453 91.562 9.359 1 87.62 53 PHE A O 1
ATOM 438 N N . GLU A 1 54 ? 25.141 90.562 7.766 1 87.94 54 GLU A N 1
ATOM 439 C CA . GLU A 1 54 ? 25.609 89.25 8.039 1 87.94 54 GLU A CA 1
ATOM 440 C C . GLU A 1 54 ? 27.016 89 7.484 1 87.94 54 GLU A C 1
ATOM 442 O O . GLU A 1 54 ? 27.297 89.375 6.336 1 87.94 54 GLU A O 1
ATOM 447 N N . ARG A 1 55 ? 27.844 88.438 8.297 1 87.38 55 ARG A N 1
ATOM 448 C CA . ARG A 1 55 ? 29.25 88.312 7.945 1 87.38 55 ARG A CA 1
ATOM 449 C C . ARG A 1 55 ? 29.422 87.625 6.602 1 87.38 55 ARG A C 1
ATOM 451 O O . ARG A 1 55 ? 30.109 88.125 5.711 1 87.38 55 ARG A O 1
ATOM 458 N N . GLU A 1 56 ? 28.719 86.5 6.484 1 87 56 GLU A N 1
ATOM 459 C CA . GLU A 1 56 ? 28.891 85.688 5.27 1 87 56 GLU A CA 1
ATOM 460 C C . GLU A 1 56 ? 28.391 86.438 4.039 1 87 56 GLU A C 1
ATOM 462 O O . GLU A 1 56 ? 29.016 86.375 2.975 1 87 56 GLU A O 1
ATOM 467 N N . ALA A 1 57 ? 27.375 87.25 4.164 1 85.62 57 ALA A N 1
ATOM 468 C CA . ALA A 1 57 ? 26.766 87.938 3.043 1 85.62 57 ALA A CA 1
ATOM 469 C C . ALA A 1 57 ? 27.641 89.125 2.617 1 85.62 57 ALA A C 1
ATOM 471 O O . ALA A 1 57 ? 27.844 89.375 1.422 1 85.62 57 ALA A O 1
ATOM 472 N N . ILE A 1 58 ? 28.25 89.812 3.506 1 86.31 58 ILE A N 1
ATOM 473 C CA . ILE A 1 58 ? 29.031 91 3.176 1 86.31 58 ILE A CA 1
ATOM 474 C C . ILE A 1 58 ? 30.406 90.562 2.648 1 86.31 58 ILE A C 1
ATOM 476 O O . ILE A 1 58 ? 30.953 91.188 1.744 1 86.31 58 ILE A O 1
ATOM 480 N N . GLU A 1 59 ? 30.875 89.5 3.268 1 89 59 GLU A N 1
ATOM 481 C CA . GLU A 1 59 ? 32.125 89 2.74 1 89 59 GLU A CA 1
ATOM 482 C C . GLU A 1 59 ? 31.969 88.5 1.297 1 89 59 GLU A C 1
ATOM 484 O O . GLU A 1 59 ? 32.844 88.75 0.465 1 89 59 GLU A O 1
ATOM 489 N N . LYS A 1 60 ? 30.875 87.875 1.04 1 88 60 LYS A N 1
ATOM 490 C CA . LYS A 1 60 ? 30.594 87.438 -0.332 1 88 60 LYS A CA 1
ATOM 491 C C . LYS A 1 60 ? 30.453 88.625 -1.252 1 88 60 LYS A C 1
ATOM 493 O O . LYS A 1 60 ? 30.938 88.625 -2.385 1 88 60 LYS A O 1
ATOM 498 N N . TRP A 1 61 ? 29.859 89.688 -0.835 1 85.56 61 TRP A N 1
ATOM 499 C CA . TRP A 1 61 ? 29.672 90.938 -1.593 1 85.56 61 TRP A CA 1
ATOM 500 C C . TRP A 1 61 ? 31.016 91.625 -1.892 1 85.56 61 TRP A C 1
ATOM 502 O O . TRP A 1 61 ? 31.281 92 -3.027 1 85.56 61 TRP A O 1
ATOM 512 N N . PHE A 1 62 ? 31.906 91.562 -0.901 1 86.5 62 PHE A N 1
ATOM 513 C CA . PHE A 1 62 ? 33.219 92.188 -1.092 1 86.5 62 PHE A CA 1
ATOM 514 C C . PHE A 1 62 ? 34.062 91.375 -2.068 1 86.5 62 PHE A C 1
ATOM 516 O O . PHE A 1 62 ? 34.781 91.938 -2.893 1 86.5 62 PHE A O 1
ATOM 523 N N . LYS A 1 63 ? 33.844 90.062 -1.969 1 86.31 63 LYS A N 1
ATOM 524 C CA . LYS A 1 63 ? 34.562 89.188 -2.902 1 86.31 63 LYS A CA 1
ATOM 525 C C . LYS A 1 63 ? 34.094 89.438 -4.332 1 86.31 63 LYS A C 1
ATOM 527 O O . LYS A 1 63 ? 34.875 89.5 -5.266 1 86.31 63 LYS A O 1
ATOM 532 N N . GLU A 1 64 ? 32.844 89.625 -4.438 1 86.38 64 GLU A N 1
ATOM 533 C CA . GLU A 1 64 ? 32.281 89.875 -5.758 1 86.38 64 GLU A CA 1
ATOM 534 C C . GLU A 1 64 ? 32.719 91.188 -6.301 1 86.38 64 GLU A C 1
ATOM 536 O O . GLU A 1 64 ? 33.031 91.375 -7.488 1 86.38 64 GLU A O 1
ATOM 541 N N . CYS A 1 65 ? 32.812 92.188 -5.504 1 81.38 65 CYS A N 1
ATOM 542 C CA . CYS A 1 65 ? 33.281 93.5 -5.914 1 81.38 65 CYS A CA 1
ATOM 543 C C . CYS A 1 65 ? 34.75 93.438 -6.336 1 81.38 65 CYS A C 1
ATOM 545 O O . CYS A 1 65 ? 35.125 94.062 -7.344 1 81.38 65 CYS A O 1
ATOM 547 N N . ARG A 1 66 ? 35.469 92.688 -5.633 1 81.81 66 ARG A N 1
ATOM 548 C CA . ARG A 1 66 ? 36.906 92.562 -5.961 1 81.81 66 ARG A CA 1
ATOM 549 C C . ARG A 1 66 ? 37.094 91.812 -7.277 1 81.81 66 ARG A C 1
ATOM 551 O O . ARG A 1 66 ? 37.906 92.188 -8.109 1 81.81 66 ARG A O 1
ATOM 558 N N . GLU A 1 67 ? 36.312 90.75 -7.422 1 81.69 67 GLU A N 1
ATOM 559 C CA . GLU A 1 67 ? 36.469 90 -8.633 1 81.69 67 GLU A CA 1
ATOM 560 C C . GLU A 1 67 ? 36 90.75 -9.859 1 81.69 67 GLU A C 1
ATOM 562 O O . GLU A 1 67 ? 36.531 90.562 -10.961 1 81.69 67 GLU A O 1
ATOM 567 N N . SER A 1 68 ? 35.094 91.625 -9.742 1 77.06 68 SER A N 1
ATOM 568 C CA . SER A 1 68 ? 34.562 92.438 -10.867 1 77.06 68 SER A CA 1
ATOM 569 C C . SER A 1 68 ? 35.312 93.75 -11.039 1 77.06 68 SER A C 1
ATOM 571 O O . SER A 1 68 ? 34.938 94.562 -11.844 1 77.06 68 SER A O 1
ATOM 573 N N . ARG A 1 69 ? 36.375 94 -10.531 1 77.94 69 ARG A N 1
ATOM 574 C CA . ARG A 1 69 ? 37.25 95.188 -10.57 1 77.94 69 ARG A CA 1
ATOM 575 C C . ARG A 1 69 ? 36.469 96.438 -10.305 1 77.94 69 ARG A C 1
ATOM 577 O O . ARG A 1 69 ? 36.719 97.5 -10.93 1 77.94 69 ARG A O 1
ATOM 584 N N . ARG A 1 70 ? 35.531 96.375 -9.438 1 74.56 70 ARG A N 1
ATOM 585 C CA . ARG A 1 70 ? 34.719 97.562 -9.039 1 74.56 70 ARG A CA 1
ATOM 586 C C . ARG A 1 70 ? 35.188 98.125 -7.699 1 74.56 70 ARG A C 1
ATOM 588 O O . ARG A 1 70 ? 35.875 97.438 -6.941 1 74.56 70 ARG A O 1
ATOM 595 N N . LYS A 1 71 ? 35 99.25 -7.418 1 79.5 71 LYS A N 1
ATOM 596 C CA . LYS A 1 71 ? 35.344 99.875 -6.141 1 79.5 71 LYS A CA 1
ATOM 597 C C . LYS A 1 71 ? 34.5 99.312 -5.004 1 79.5 71 LYS A C 1
ATOM 599 O O . LYS A 1 71 ? 33.375 98.875 -5.215 1 79.5 71 LYS A O 1
ATOM 604 N N . LEU A 1 72 ? 35.156 99.062 -3.906 1 81.44 72 LEU A N 1
ATOM 605 C CA . LEU A 1 72 ? 34.5 98.5 -2.725 1 81.44 72 LEU A CA 1
ATOM 606 C C . LEU A 1 72 ? 33.406 99.438 -2.23 1 81.44 72 LEU A C 1
ATOM 608 O O . LEU A 1 72 ? 33.688 100.562 -1.803 1 81.44 72 LEU A O 1
ATOM 612 N N . ILE A 1 73 ? 32.156 99.188 -2.479 1 83.56 73 ILE A N 1
ATOM 613 C CA . ILE A 1 73 ? 31.016 100.062 -2.117 1 83.56 73 ILE A CA 1
ATOM 614 C C . ILE A 1 73 ? 30.141 99.375 -1.104 1 83.56 73 ILE A C 1
ATOM 616 O O . ILE A 1 73 ? 30.078 98.125 -1.077 1 83.56 73 ILE A O 1
ATOM 620 N N . CYS A 1 74 ? 29.562 100.125 -0.237 1 83.06 74 CYS A N 1
ATOM 621 C CA . CYS A 1 74 ? 28.562 99.562 0.672 1 83.06 74 CYS A CA 1
ATOM 622 C C . CYS A 1 74 ? 27.297 99.188 -0.085 1 83.06 74 CYS A C 1
ATOM 624 O O . CYS A 1 74 ? 26.734 99.938 -0.837 1 83.06 74 CYS A O 1
ATOM 626 N N . PRO A 1 75 ? 26.797 97.938 0.028 1 83.5 75 PRO A N 1
ATOM 627 C CA . PRO A 1 75 ? 25.656 97.5 -0.749 1 83.5 75 PRO A CA 1
ATOM 628 C C . PRO A 1 75 ? 24.375 98.25 -0.45 1 83.5 75 PRO A C 1
ATOM 630 O O . PRO A 1 75 ? 23.469 98.312 -1.288 1 83.5 75 PRO A O 1
ATOM 633 N N . LEU A 1 76 ? 24.219 99 0.623 1 81.12 76 LEU A N 1
ATOM 634 C CA . LEU A 1 76 ? 23 99.688 1.006 1 81.12 76 LEU A CA 1
ATOM 635 C C . LEU A 1 76 ? 23.094 101.125 0.637 1 81.12 76 LEU A C 1
ATOM 637 O O . LEU A 1 76 ? 22.188 101.688 0.02 1 81.12 76 LEU A O 1
ATOM 641 N N . THR A 1 77 ? 24.25 101.812 1 1 77.69 77 THR A N 1
ATOM 642 C CA . THR A 1 77 ? 24.391 103.25 0.797 1 77.69 77 THR A CA 1
ATOM 643 C C . THR A 1 77 ? 25.156 103.5 -0.496 1 77.69 77 THR A C 1
ATOM 645 O O . THR A 1 77 ? 25.203 104.688 -0.952 1 77.69 77 THR A O 1
ATOM 648 N N . LEU A 1 78 ? 25.875 102.625 -1.26 1 80.25 78 LEU A N 1
ATOM 649 C CA . LEU A 1 78 ? 26.641 102.688 -2.5 1 80.25 78 LEU A CA 1
ATOM 650 C C . LEU A 1 78 ? 27.812 103.625 -2.34 1 80.25 78 LEU A C 1
ATOM 652 O O . LEU A 1 78 ? 28.328 104.188 -3.326 1 80.25 78 LEU A O 1
ATOM 656 N N . LYS A 1 79 ? 28.141 103.875 -1.133 1 80.94 79 LYS A N 1
ATOM 657 C CA . LYS A 1 79 ? 29.312 104.75 -0.883 1 80.94 79 LYS A CA 1
ATOM 658 C C . LYS A 1 79 ? 30.594 103.875 -0.913 1 80.94 79 LYS A C 1
ATOM 660 O O . LYS A 1 79 ? 30.609 102.75 -0.528 1 80.94 79 LYS A O 1
ATOM 665 N N . GLU A 1 80 ? 31.641 104.562 -1.301 1 83.25 80 GLU A N 1
ATOM 666 C CA . GLU A 1 80 ? 32.938 103.875 -1.418 1 83.25 80 GLU A CA 1
ATOM 667 C C . GLU A 1 80 ? 33.594 103.688 -0.047 1 83.25 80 GLU A C 1
ATOM 669 O O . GLU A 1 80 ? 33.531 104.562 0.807 1 83.25 80 GLU A O 1
ATOM 674 N N . LEU A 1 81 ? 34.156 102.438 0.27 1 80.38 81 LEU A N 1
ATOM 675 C CA . LEU A 1 81 ? 34.719 102.062 1.552 1 80.38 81 LEU A CA 1
ATOM 676 C C . LEU A 1 81 ? 36.25 102.062 1.479 1 80.38 81 LEU A C 1
ATOM 678 O O . LEU A 1 81 ? 36.844 101.75 0.443 1 80.38 81 LEU A O 1
ATOM 682 N N . SER A 1 82 ? 36.875 102.688 2.43 1 80.88 82 SER A N 1
ATOM 683 C CA . SER A 1 82 ? 38.312 102.75 2.453 1 80.88 82 SER A CA 1
ATOM 684 C C . SER A 1 82 ? 38.938 101.5 2.994 1 80.88 82 SER A C 1
ATOM 686 O O . SER A 1 82 ? 40.094 101.188 2.701 1 80.88 82 SER A O 1
ATOM 688 N N . SER A 1 83 ? 38.25 100.812 3.947 1 79.31 83 SER A N 1
ATOM 689 C CA . SER A 1 83 ? 38.75 99.625 4.543 1 79.31 83 SER A CA 1
ATOM 690 C C . SER A 1 83 ? 37.719 98.5 4.492 1 79.31 83 SER A C 1
ATOM 692 O O . SER A 1 83 ? 36.5 98.75 4.48 1 79.31 83 SER A O 1
ATOM 694 N N . THR A 1 84 ? 38.219 97.25 4.336 1 78.5 84 THR A N 1
ATOM 695 C CA . THR A 1 84 ? 37.344 96.062 4.32 1 78.5 84 THR A CA 1
ATOM 696 C C . THR A 1 84 ? 37.344 95.375 5.691 1 78.5 84 THR A C 1
ATOM 698 O O . THR A 1 84 ? 37 94.188 5.805 1 78.5 84 THR A O 1
ATOM 701 N N . GLU A 1 85 ? 37.781 96.188 6.637 1 81.38 85 GLU A N 1
ATOM 702 C CA . GLU A 1 85 ? 37.812 95.562 7.969 1 81.38 85 GLU A CA 1
ATOM 703 C C . GLU A 1 85 ? 36.406 95.375 8.547 1 81.38 85 GLU A C 1
ATOM 705 O O . GLU A 1 85 ? 35.594 96.312 8.477 1 81.38 85 GLU A O 1
ATOM 710 N N . LEU A 1 86 ? 36.03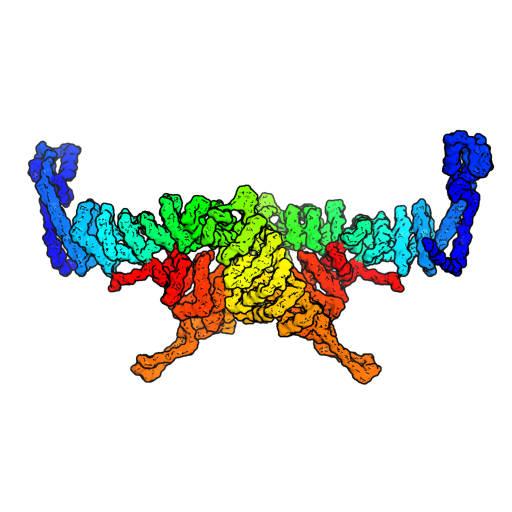1 94.188 9.008 1 82.81 86 LEU A N 1
ATOM 711 C CA . LEU A 1 86 ? 34.719 93.812 9.578 1 82.81 86 LEU A CA 1
ATOM 712 C C . LEU A 1 86 ? 34.781 93.812 11.102 1 82.81 86 LEU A C 1
ATOM 714 O O . LEU A 1 86 ? 35.688 93.188 11.695 1 82.81 86 LEU A O 1
ATOM 718 N N . ASN A 1 87 ? 33.969 94.688 11.711 1 83.31 87 ASN A N 1
ATOM 719 C CA . ASN A 1 87 ? 33.906 94.688 13.164 1 83.31 87 ASN A CA 1
ATOM 720 C C . ASN A 1 87 ? 32.688 93.938 13.68 1 83.31 87 ASN A C 1
ATOM 722 O O . ASN A 1 87 ? 31.547 94.25 13.367 1 83.31 87 ASN A O 1
ATOM 726 N N . PRO A 1 88 ? 32.969 92.875 14.383 1 83.56 88 PRO A N 1
ATOM 727 C CA . PRO A 1 88 ? 31.844 92.062 14.922 1 83.56 88 PRO A CA 1
ATOM 728 C C . PRO A 1 88 ? 30.984 92.875 15.883 1 83.56 88 PRO A C 1
ATOM 730 O O . PRO A 1 88 ? 31.5 93.625 16.719 1 83.56 88 PRO A O 1
ATOM 733 N N . SER A 1 89 ? 29.734 93.062 15.586 1 84 89 SER A N 1
ATOM 734 C CA . SER A 1 89 ? 28.797 93.688 16.5 1 84 89 SER A CA 1
ATOM 735 C C . SER A 1 89 ? 28.312 92.688 17.562 1 84 89 SER A C 1
ATOM 737 O O . SER A 1 89 ? 27.25 92.062 17.422 1 84 89 SER A O 1
ATOM 739 N N . ILE A 1 90 ? 29.016 92.438 18.594 1 82.38 90 ILE A N 1
ATOM 740 C CA . ILE A 1 90 ? 28.781 91.438 19.656 1 82.38 90 ILE A CA 1
ATOM 741 C C . ILE A 1 90 ? 27.469 91.812 20.359 1 82.38 90 ILE A C 1
ATOM 743 O O . ILE A 1 90 ? 26.703 90.875 20.703 1 82.38 90 ILE A O 1
ATOM 747 N N . ALA A 1 91 ? 27.312 93.125 20.531 1 79.5 91 ALA A N 1
ATOM 748 C CA . ALA A 1 91 ? 26.094 93.562 21.234 1 79.5 91 ALA A CA 1
ATOM 749 C C . ALA A 1 91 ? 24.844 93.125 20.469 1 79.5 91 ALA A C 1
ATOM 751 O O . ALA A 1 91 ? 23.891 92.625 21.062 1 79.5 91 ALA A O 1
ATOM 752 N N . LEU A 1 92 ? 24.891 93.375 19.125 1 83.44 92 LEU A N 1
ATOM 753 C CA . LEU A 1 92 ? 23.75 93 18.312 1 83.44 92 LEU A CA 1
ATOM 754 C C . LEU A 1 92 ? 23.578 91.5 18.281 1 83.44 92 LEU A C 1
ATOM 756 O O . LEU A 1 92 ? 22.453 91 18.328 1 83.44 92 LEU A O 1
ATOM 760 N N . ARG A 1 93 ? 24.641 90.812 18.188 1 85.31 93 ARG A N 1
ATOM 761 C CA . ARG A 1 93 ? 24.594 89.312 18.203 1 85.31 93 ARG A CA 1
ATOM 762 C C . ARG A 1 93 ? 23.938 88.812 19.484 1 85.31 93 ARG A C 1
ATOM 764 O O . ARG A 1 93 ? 23.078 87.938 19.453 1 85.31 93 ARG A O 1
ATOM 771 N N . ASN A 1 94 ? 24.328 89.375 20.594 1 82.94 94 ASN A N 1
ATOM 772 C CA . ASN A 1 94 ? 23.781 88.938 21.891 1 82.94 94 ASN A CA 1
ATOM 773 C C . ASN A 1 94 ? 22.297 89.25 22 1 82.94 94 ASN A C 1
ATOM 775 O O . ASN A 1 94 ? 21.531 88.5 22.562 1 82.94 94 ASN A O 1
ATOM 779 N N . THR A 1 95 ? 22 90.438 21.469 1 82.12 95 THR A N 1
ATOM 780 C CA . THR A 1 95 ? 20.594 90.875 21.516 1 82.12 95 THR A CA 1
ATOM 781 C C . THR A 1 95 ? 19.734 89.938 20.672 1 82.12 95 THR A C 1
ATOM 783 O O . THR A 1 95 ? 18.625 89.562 21.062 1 82.12 95 THR A O 1
ATOM 786 N N . ILE A 1 96 ? 20.266 89.5 19.531 1 81.5 96 ILE A N 1
ATOM 787 C CA . ILE A 1 96 ? 19.547 88.625 18.656 1 81.5 96 ILE A CA 1
ATOM 788 C C . ILE A 1 96 ? 19.406 87.25 19.328 1 81.5 96 ILE A C 1
ATOM 790 O O . ILE A 1 96 ? 18.328 86.625 19.297 1 81.5 96 ILE A O 1
ATOM 794 N N . GLU A 1 97 ? 20.484 86.875 19.938 1 82.44 97 GLU A N 1
ATOM 795 C CA . GLU A 1 97 ? 20.438 85.562 20.641 1 82.44 97 GLU A CA 1
ATOM 796 C C . GLU A 1 97 ? 19.422 85.625 21.781 1 82.44 97 GLU A C 1
ATOM 798 O O . GLU A 1 97 ? 18.688 84.625 21.984 1 82.44 97 GLU A O 1
ATOM 803 N N . GLU A 1 98 ? 19.453 86.625 22.453 1 80.88 98 GLU A N 1
ATOM 804 C CA . GLU A 1 98 ? 18.484 86.812 23.547 1 80.88 98 GLU A CA 1
ATOM 805 C C . GLU A 1 98 ? 17.047 86.812 23.016 1 80.88 98 GLU A C 1
ATOM 807 O O . GLU A 1 98 ? 16.156 86.25 23.625 1 80.88 98 GLU A O 1
ATOM 812 N N . TRP A 1 99 ? 16.953 87.562 21.953 1 79.94 99 TRP A N 1
ATOM 813 C CA . TRP A 1 99 ? 15.641 87.625 21.328 1 79.94 99 TRP A CA 1
ATOM 814 C C . TRP A 1 99 ? 15.188 86.188 20.906 1 79.94 99 TRP A C 1
ATOM 816 O O . TRP A 1 99 ? 14.039 85.812 21.141 1 79.94 99 TRP A O 1
ATOM 826 N N . ILE A 1 100 ? 16.047 85.5 20.328 1 80.19 100 ILE A N 1
ATOM 827 C CA . ILE A 1 100 ? 15.742 84.125 19.891 1 80.19 100 ILE A CA 1
ATOM 828 C C . ILE A 1 100 ? 15.383 83.25 21.109 1 80.19 100 ILE A C 1
ATOM 830 O O . ILE A 1 100 ? 14.391 82.5 21.078 1 80.19 100 ILE A O 1
ATOM 834 N N . GLN A 1 101 ? 16.078 83.375 22.125 1 80.81 101 GLN A N 1
ATOM 835 C CA . GLN A 1 101 ? 15.852 82.562 23.328 1 80.81 101 GLN A CA 1
ATOM 836 C C . GLN A 1 101 ? 14.508 82.875 23.969 1 80.81 101 GLN A C 1
ATOM 838 O O . GLN A 1 101 ? 13.781 82 24.422 1 80.81 101 GLN A O 1
ATOM 843 N N . ARG A 1 102 ? 14.25 84.188 23.969 1 80.88 102 ARG A N 1
ATOM 844 C CA . ARG A 1 102 ? 12.992 84.625 24.547 1 80.88 102 ARG A CA 1
ATOM 845 C C . ARG A 1 102 ? 11.805 84.125 23.734 1 80.88 102 ARG A C 1
ATOM 847 O O . ARG A 1 102 ? 10.789 83.688 24.281 1 80.88 102 ARG A O 1
ATOM 854 N N . ASN A 1 103 ? 11.984 84.25 22.453 1 81.06 103 ASN A N 1
ATOM 855 C CA . ASN A 1 103 ? 10.898 83.812 21.594 1 81.06 103 ASN A CA 1
ATOM 856 C C . ASN A 1 103 ? 10.734 82.25 21.656 1 81.06 103 ASN A C 1
ATOM 858 O O . ASN A 1 103 ? 9.617 81.75 21.594 1 81.06 103 ASN A O 1
ATOM 862 N N . GLU A 1 104 ? 11.805 81.562 21.688 1 83.94 104 GLU A N 1
ATOM 863 C CA . GLU A 1 104 ? 11.734 80.125 21.828 1 83.94 104 GLU A CA 1
ATOM 864 C C . GLU A 1 104 ? 11.086 79.75 23.141 1 83.94 104 GLU A C 1
ATOM 866 O O . GLU A 1 104 ? 10.297 78.812 23.188 1 83.94 104 GLU A O 1
ATOM 871 N N . ALA A 1 105 ? 11.391 80.375 24.156 1 82.94 105 ALA A N 1
ATOM 872 C CA . ALA A 1 105 ? 10.781 80.125 25.453 1 82.94 105 ALA A CA 1
ATOM 873 C C . ALA A 1 105 ? 9.281 80.375 25.438 1 82.94 105 ALA A C 1
ATOM 875 O O . ALA A 1 105 ? 8.5 79.625 26.016 1 82.94 105 ALA A O 1
ATOM 876 N N . ALA A 1 106 ? 8.984 81.5 24.781 1 83.81 106 ALA A N 1
ATOM 877 C CA . ALA A 1 106 ? 7.566 81.812 24.656 1 83.81 106 ALA A CA 1
ATOM 878 C C . ALA A 1 106 ? 6.82 80.75 23.859 1 83.81 106 ALA A C 1
ATOM 880 O O . ALA A 1 106 ? 5.703 80.375 24.203 1 83.81 106 ALA A O 1
ATOM 881 N N . GLN A 1 107 ? 7.465 80.312 22.766 1 84.88 107 GLN A N 1
ATOM 882 C CA . GLN A 1 107 ? 6.844 79.312 21.922 1 84.88 107 GLN A CA 1
ATOM 883 C C . GLN A 1 107 ? 6.688 78 22.703 1 84.88 107 GLN A C 1
ATOM 885 O O . GLN A 1 107 ? 5.719 77.25 22.5 1 84.88 107 GLN A O 1
ATOM 890 N N . LEU A 1 108 ? 7.578 77.625 23.453 1 87.69 108 LEU A N 1
ATOM 891 C CA . LEU A 1 108 ? 7.504 76.438 24.281 1 87.69 108 LEU A CA 1
ATOM 892 C C . LEU A 1 108 ? 6.367 76.562 25.281 1 87.69 108 LEU A C 1
ATOM 894 O O . LEU A 1 108 ? 5.707 75.562 25.578 1 87.69 108 LEU A O 1
ATOM 898 N N . GLU A 1 109 ? 6.164 77.75 25.812 1 86.25 109 GLU A N 1
ATOM 899 C CA . GLU A 1 109 ? 5.062 77.938 26.734 1 86.25 109 GLU A CA 1
ATOM 900 C C . GLU A 1 109 ? 3.713 77.75 26.047 1 86.25 109 GLU A C 1
ATOM 902 O O . GLU A 1 109 ? 2.779 77.188 26.641 1 86.25 109 GLU A O 1
ATOM 907 N N . ILE A 1 110 ? 3.676 78.25 24.812 1 84.88 110 ILE A N 1
ATOM 908 C CA . ILE A 1 110 ? 2.457 78.062 24.031 1 84.88 110 ILE A CA 1
ATOM 909 C C . ILE A 1 110 ? 2.215 76.562 23.781 1 84.88 110 ILE A C 1
ATOM 911 O O . ILE A 1 110 ? 1.08 76.125 23.859 1 84.88 110 ILE A O 1
ATOM 915 N N . ALA A 1 111 ? 3.316 75.938 23.422 1 88.94 111 ALA A N 1
ATOM 916 C CA . ALA A 1 111 ? 3.215 74.5 23.156 1 88.94 111 ALA A CA 1
ATOM 917 C C . ALA A 1 111 ? 2.748 73.75 24.406 1 88.94 111 ALA A C 1
ATOM 919 O O . ALA A 1 111 ? 1.946 72.812 24.328 1 88.94 111 ALA A O 1
ATOM 920 N N . CYS A 1 112 ? 3.141 74.125 25.562 1 88.5 112 CYS A N 1
ATOM 921 C CA . CYS A 1 112 ? 2.748 73.5 26.828 1 88.5 112 CYS A CA 1
ATOM 922 C C . CYS A 1 112 ? 1.258 73.688 27.078 1 88.5 112 CYS A C 1
ATOM 924 O O . CYS A 1 112 ? 0.583 72.75 27.531 1 88.5 112 CYS A O 1
ATOM 926 N N . ARG A 1 113 ? 0.78 74.812 26.766 1 86.69 113 ARG A N 1
ATOM 927 C CA . ARG A 1 113 ? -0.635 75.125 26.969 1 86.69 113 ARG A CA 1
ATOM 928 C C . ARG A 1 113 ? -1.5 74.312 25.969 1 86.69 113 ARG A C 1
ATOM 930 O O . ARG A 1 113 ? -2.602 73.875 26.297 1 86.69 113 ARG A O 1
ATOM 937 N N . SER A 1 114 ? -0.895 74.25 24.781 1 90.25 114 SER A N 1
ATOM 938 C CA . SER A 1 114 ? -1.636 73.562 23.719 1 90.25 114 SER A CA 1
ATOM 939 C C . SER A 1 114 ? -1.756 72.062 24.016 1 90.25 114 SER A C 1
ATOM 941 O O . SER A 1 114 ? -2.645 71.375 23.484 1 90.25 114 SER A O 1
ATOM 943 N N . LEU A 1 115 ? -0.809 71.5 24.719 1 90.94 115 LEU A N 1
ATOM 944 C CA . LEU A 1 115 ? -0.802 70.062 25.031 1 90.94 115 LEU A CA 1
ATOM 945 C C . LEU A 1 115 ? -1.641 69.75 26.266 1 90.94 115 LEU A C 1
ATOM 947 O O . LEU A 1 115 ? -1.818 68.562 26.625 1 90.94 115 LEU A O 1
ATOM 951 N N . ALA A 1 116 ? -2.133 70.75 26.922 1 81.81 116 ALA A N 1
ATOM 952 C CA . ALA A 1 116 ? -3.037 70.625 28.047 1 81.81 116 ALA A CA 1
ATOM 953 C C . ALA A 1 116 ? -4.391 70.062 27.594 1 81.81 116 ALA A C 1
ATOM 955 O O . ALA A 1 116 ? -4.738 70.188 26.406 1 81.81 116 ALA A O 1
ATOM 956 N N . PRO A 1 117 ? -5.094 69.438 28.547 1 79.31 117 PRO A N 1
ATOM 957 C CA . PRO A 1 117 ? -6.395 68.875 28.188 1 79.31 117 PRO A CA 1
ATOM 958 C C . PRO A 1 117 ? -7.359 69.938 27.641 1 79.31 117 PRO A C 1
ATOM 960 O O . PRO A 1 117 ? -7.453 71 28.172 1 79.31 117 PRO A O 1
ATOM 963 N N . GLY A 1 118 ? -7.918 69.75 26.531 1 76.88 118 GLY A N 1
ATOM 964 C CA . GLY A 1 118 ? -8.914 70.625 25.969 1 76.88 118 GLY A CA 1
ATOM 965 C C . GLY A 1 118 ? -8.406 71.438 24.766 1 76.88 118 GLY A C 1
ATOM 966 O O . GLY A 1 118 ? -9.109 72.25 24.219 1 76.88 118 GLY A O 1
ATOM 967 N N . GLY A 1 119 ? -7.203 71.25 24.328 1 79.81 119 GLY A N 1
ATOM 968 C CA . GLY A 1 119 ? -6.664 71.875 23.172 1 79.81 119 GLY A CA 1
ATOM 969 C C . GLY A 1 119 ? -7.238 71.375 21.859 1 79.81 119 GLY A C 1
ATOM 970 O O . GLY A 1 119 ? -7.715 70.25 21.797 1 79.81 119 GLY A O 1
ATOM 971 N N . SER A 1 120 ? -7.406 72.188 20.859 1 87.88 120 SER A N 1
ATOM 972 C CA . SER A 1 120 ? -7.875 71.812 19.547 1 87.88 120 SER A CA 1
ATOM 973 C C . SER A 1 120 ? -6.852 70.875 18.844 1 87.88 120 SER A C 1
ATOM 975 O O . SER A 1 120 ? -5.656 70.938 19.141 1 87.88 120 SER A O 1
ATOM 977 N N . GLU A 1 121 ? -7.23 69.938 18 1 91.44 121 GLU A N 1
ATOM 978 C CA . GLU A 1 121 ? -6.375 69 17.266 1 91.44 121 GLU A CA 1
ATOM 979 C C . GLU A 1 121 ? -5.273 69.75 16.516 1 91.44 121 GLU A C 1
ATOM 981 O O . GLU A 1 121 ? -4.117 69.312 16.516 1 91.44 121 GLU A O 1
ATOM 986 N N . SER A 1 122 ? -5.703 70.875 15.922 1 90.44 122 SER A N 1
ATOM 987 C CA . SER A 1 122 ? -4.746 71.625 15.117 1 90.44 122 SER A CA 1
ATOM 988 C C . SER A 1 122 ? -3.664 72.25 15.992 1 90.44 122 SER A C 1
ATOM 990 O O . SER A 1 122 ? -2.49 72.25 15.617 1 90.44 122 SER A O 1
ATOM 992 N N . ASP A 1 123 ? -4.035 72.75 17.172 1 90.25 123 ASP A N 1
ATOM 993 C CA . ASP A 1 123 ? -3.082 73.375 18.094 1 90.25 123 ASP A CA 1
ATOM 994 C C . ASP A 1 123 ? -2.109 72.312 18.641 1 90.25 123 ASP A C 1
ATOM 996 O O . ASP A 1 123 ? -0.916 72.562 18.781 1 90.25 123 ASP A O 1
ATOM 1000 N N . ILE A 1 124 ? -2.688 71.188 18.906 1 92.75 124 ILE A N 1
ATOM 1001 C CA . ILE A 1 124 ? -1.858 70.125 19.438 1 92.75 124 ILE A CA 1
ATOM 1002 C C . ILE A 1 124 ? -0.838 69.688 18.391 1 92.75 124 ILE A C 1
ATOM 1004 O O . ILE A 1 124 ? 0.342 69.5 18.703 1 92.75 124 ILE A O 1
ATOM 1008 N N . LEU A 1 125 ? -1.231 69.5 17.125 1 94.69 125 LEU A N 1
ATOM 1009 C CA . LEU A 1 125 ? -0.351 69.062 16.047 1 94.69 125 LEU A CA 1
ATOM 1010 C C . LEU A 1 125 ? 0.76 70.062 15.805 1 94.69 125 LEU A C 1
ATOM 1012 O O . LEU A 1 125 ? 1.909 69.688 15.57 1 94.69 125 LEU A O 1
ATOM 1016 N N . GLN A 1 126 ? 0.338 71.312 15.883 1 91.44 126 GLN A N 1
ATOM 1017 C CA . GLN A 1 126 ? 1.327 72.375 15.695 1 91.44 126 GLN A CA 1
ATOM 1018 C C . GLN A 1 126 ? 2.346 72.375 16.828 1 91.44 126 GLN A C 1
ATOM 1020 O O . GLN A 1 126 ? 3.541 72.625 16.594 1 91.44 126 GLN A O 1
ATOM 1025 N N . ALA A 1 127 ? 1.825 72.25 18.031 1 92 127 ALA A N 1
ATOM 1026 C CA . ALA A 1 127 ? 2.709 72.188 19.188 1 92 127 ALA A CA 1
ATOM 1027 C C . ALA A 1 127 ? 3.693 71.062 19.078 1 92 127 ALA A C 1
ATOM 1029 O O . ALA A 1 127 ? 4.891 71.188 19.328 1 92 127 ALA A O 1
ATOM 1030 N N . LEU A 1 128 ? 3.232 69.812 18.688 1 94.81 128 LEU A N 1
ATOM 1031 C CA . LEU A 1 128 ? 4.078 68.625 18.547 1 94.81 128 LEU A CA 1
ATOM 1032 C C . LEU A 1 128 ? 5.109 68.812 17.453 1 94.81 128 LEU A C 1
ATOM 1034 O O . LEU A 1 128 ? 6.27 68.438 17.609 1 94.81 128 LEU A O 1
ATOM 1038 N N . ASN A 1 129 ? 4.695 69.438 16.375 1 93.06 129 ASN A N 1
ATOM 1039 C CA . ASN A 1 129 ? 5.625 69.688 15.281 1 93.06 129 ASN A CA 1
ATOM 1040 C C . ASN A 1 129 ? 6.73 70.688 15.711 1 93.06 129 ASN A C 1
ATOM 1042 O O . ASN A 1 129 ? 7.898 70.5 15.367 1 93.06 129 ASN A O 1
ATOM 1046 N N . TYR A 1 130 ? 6.285 71.688 16.406 1 91.38 130 TYR A N 1
ATOM 1047 C CA . TYR A 1 130 ? 7.266 72.625 16.891 1 91.38 130 TYR A CA 1
ATOM 1048 C C . TYR A 1 130 ? 8.281 71.938 17.812 1 91.38 130 TYR A C 1
ATOM 1050 O O . TYR A 1 130 ? 9.492 72.188 17.688 1 91.38 130 TYR A O 1
ATOM 1058 N N . ILE A 1 131 ? 7.805 71.188 18.75 1 92.12 131 ILE A N 1
ATOM 1059 C CA . ILE A 1 131 ? 8.688 70.5 19.688 1 92.12 131 ILE A CA 1
ATOM 1060 C C . ILE A 1 131 ? 9.656 69.625 18.953 1 92.12 131 ILE A C 1
ATOM 1062 O O . ILE A 1 131 ? 10.844 69.5 19.281 1 92.12 131 ILE A O 1
ATOM 1066 N N . SER A 1 132 ? 9.203 68.875 17.906 1 93.5 132 SER A N 1
ATOM 1067 C CA . SER A 1 132 ? 10.039 68 17.109 1 93.5 132 SER A CA 1
ATOM 1068 C C . SER A 1 132 ? 11.18 68.75 16.438 1 93.5 132 SER A C 1
ATOM 1070 O O . SER A 1 132 ? 12.336 68.312 16.484 1 93.5 132 SER A O 1
ATOM 1072 N N . VAL A 1 133 ? 10.828 69.875 15.844 1 91.12 133 VAL A N 1
ATOM 1073 C CA . VAL A 1 133 ? 11.836 70.688 15.141 1 91.12 133 VAL A CA 1
ATOM 1074 C C . VAL A 1 133 ? 12.797 71.25 16.156 1 91.12 133 VAL A C 1
ATOM 1076 O O . VAL A 1 133 ? 14.008 71.312 15.914 1 91.12 133 VAL A O 1
ATOM 1079 N N . PHE A 1 134 ? 12.148 71.75 17.297 1 90.31 134 PHE A N 1
ATOM 1080 C CA . PHE A 1 134 ? 12.93 72.312 18.359 1 90.31 134 PHE A CA 1
ATOM 1081 C C . PHE A 1 134 ? 13.961 71.375 18.906 1 90.31 134 PHE A C 1
ATOM 1083 O O . PHE A 1 134 ? 15.125 71.688 19.109 1 90.31 134 PHE A O 1
ATOM 1090 N N . CYS A 1 135 ? 13.664 70.125 19.016 1 91.19 135 CYS A N 1
ATOM 1091 C CA . CYS A 1 135 ? 14.539 69.062 19.594 1 91.19 135 CYS A CA 1
ATOM 1092 C C . CYS A 1 135 ? 15.547 68.562 18.578 1 91.19 135 CYS A C 1
ATOM 1094 O O . CYS A 1 135 ? 16.625 68.125 18.938 1 91.19 135 CYS A O 1
ATOM 1096 N N . GLN A 1 136 ? 15.25 68.688 17.297 1 90.69 136 GLN A N 1
ATOM 1097 C CA . GLN A 1 136 ? 16.156 68.25 16.266 1 90.69 136 GLN A CA 1
ATOM 1098 C C . GLN A 1 136 ? 17.328 69.188 16.062 1 90.69 136 GLN A C 1
ATOM 1100 O O . GLN A 1 136 ? 18.391 68.812 15.578 1 90.69 136 GLN A O 1
ATOM 1105 N N . LYS A 1 137 ? 17.125 70.438 16.516 1 84.56 137 LYS A N 1
ATOM 1106 C CA . LYS A 1 137 ? 18.125 71.438 16.312 1 84.56 137 LYS A CA 1
ATOM 1107 C C . LYS A 1 137 ? 19.359 71.188 17.172 1 84.56 137 LYS A C 1
ATOM 1109 O O . LYS A 1 137 ? 20.484 71.312 16.703 1 84.56 137 LYS A O 1
ATOM 1114 N N . SER A 1 138 ? 19.156 71.062 18.469 1 83.5 138 SER A N 1
ATOM 1115 C CA . SER A 1 138 ? 20.312 70.812 19.328 1 83.5 138 SER A CA 1
ATOM 1116 C C . SER A 1 138 ? 19.969 69.875 20.484 1 83.5 138 SER A C 1
ATOM 1118 O O . SER A 1 138 ? 18.797 69.75 20.828 1 83.5 138 SER A O 1
ATOM 1120 N N . ARG A 1 139 ? 20.953 69.312 21.156 1 86.56 139 ARG A N 1
ATOM 1121 C CA . ARG A 1 139 ? 20.797 68.438 22.312 1 86.56 139 ARG A CA 1
ATOM 1122 C C . ARG A 1 139 ? 20.359 69.25 23.547 1 86.56 139 ARG A C 1
ATOM 1124 O O . ARG A 1 139 ? 19.641 68.75 24.406 1 86.56 139 ARG A O 1
ATOM 1131 N N . SER A 1 140 ? 20.828 70.5 23.547 1 86.94 140 SER A N 1
ATOM 1132 C CA . SER A 1 140 ? 20.469 71.375 24.672 1 86.94 140 SER A CA 1
ATOM 1133 C C . SER A 1 140 ? 18.969 71.625 24.703 1 86.94 140 SER A C 1
ATOM 1135 O O . SER A 1 140 ? 18.375 71.75 25.781 1 86.94 140 SER A O 1
ATOM 1137 N N . ASN A 1 141 ? 18.453 71.625 23.469 1 88.88 141 ASN A N 1
ATOM 1138 C CA . ASN A 1 141 ? 17.016 71.875 23.375 1 88.88 141 ASN A CA 1
ATOM 1139 C C . ASN A 1 141 ? 16.219 70.688 23.969 1 88.88 141 ASN A C 1
ATOM 1141 O O . ASN A 1 141 ? 15.133 70.875 24.516 1 88.88 141 ASN A O 1
ATOM 1145 N N . LYS A 1 142 ? 16.719 69.438 23.938 1 90.88 142 LYS A N 1
ATOM 1146 C CA . LYS A 1 142 ? 16.047 68.312 24.5 1 90.88 142 LYS A CA 1
ATOM 1147 C C . LYS A 1 142 ? 16.016 68.375 26.031 1 90.88 142 LYS A C 1
ATOM 1149 O O . LYS A 1 142 ? 15.023 68 26.656 1 90.88 142 LYS A O 1
ATOM 1154 N N . HIS A 1 143 ? 17.062 69 26.562 1 90.38 143 HIS A N 1
ATOM 1155 C CA . HIS A 1 143 ? 17.109 69.188 28.016 1 90.38 143 HIS A CA 1
ATOM 1156 C C . HIS A 1 143 ? 16.078 70.188 28.469 1 90.38 143 HIS A C 1
ATOM 1158 O O . HIS A 1 143 ? 15.484 70.062 29.531 1 90.38 143 HIS A O 1
ATOM 1164 N N . ILE A 1 144 ? 15.883 71.188 27.609 1 89.06 144 ILE A N 1
ATOM 1165 C CA . ILE A 1 144 ? 14.914 72.25 27.938 1 89.06 144 ILE A CA 1
ATOM 1166 C C . ILE A 1 144 ? 13.508 71.625 27.953 1 89.06 144 ILE A C 1
ATOM 1168 O O . ILE A 1 144 ? 12.711 71.938 28.844 1 89.06 144 ILE A O 1
ATOM 1172 N N . VAL A 1 145 ? 13.328 70.812 27.016 1 90.44 145 VAL A N 1
ATOM 1173 C CA . VAL A 1 145 ? 12.016 70.188 26.906 1 90.44 145 VAL A CA 1
ATOM 1174 C C . VAL A 1 145 ? 11.773 69.25 28.109 1 90.44 145 VAL A C 1
ATOM 1176 O O . VAL A 1 145 ? 10.648 69.188 28.625 1 90.44 145 VAL A O 1
ATOM 1179 N N . ARG A 1 146 ? 12.727 68.562 28.625 1 90.69 146 ARG A N 1
ATOM 1180 C CA . ARG A 1 146 ? 12.633 67.688 29.781 1 90.69 146 ARG A CA 1
ATOM 1181 C C . ARG A 1 146 ? 12.352 68.5 31.047 1 90.69 146 ARG A C 1
ATOM 1183 O O . ARG A 1 146 ? 11.477 68.125 31.844 1 90.69 146 ARG A O 1
ATOM 1190 N N . ASN A 1 147 ? 13.094 69.625 31.141 1 87.62 147 ASN A N 1
ATOM 1191 C CA . ASN A 1 147 ? 12.961 70.438 32.344 1 87.62 147 ASN A CA 1
ATOM 1192 C C . ASN A 1 147 ? 11.609 71.125 32.375 1 87.62 147 ASN A C 1
ATOM 1194 O O . ASN A 1 147 ? 11.094 71.438 33.438 1 87.62 147 ASN A O 1
ATOM 1198 N N . ALA A 1 148 ? 11.094 71.438 31.156 1 87.56 148 ALA A N 1
ATOM 1199 C CA . ALA A 1 148 ? 9.789 72.062 31.062 1 87.56 148 ALA A CA 1
ATOM 1200 C C . ALA A 1 148 ? 8.656 71.062 31.281 1 87.56 148 ALA A C 1
ATOM 1202 O O . ALA A 1 148 ? 7.48 71.375 31.141 1 87.56 148 ALA A O 1
ATOM 1203 N N . GLU A 1 149 ? 8.938 69.75 31.609 1 88.88 149 GLU A N 1
ATOM 1204 C CA . GLU A 1 149 ? 7.992 68.688 31.875 1 88.88 149 GLU A CA 1
ATOM 1205 C C . GLU A 1 149 ? 7.031 68.5 30.703 1 88.88 149 GLU A C 1
ATOM 1207 O O . GLU A 1 149 ? 5.836 68.25 30.906 1 88.88 149 GLU A O 1
ATOM 1212 N N . LEU A 1 150 ? 7.598 68.625 29.547 1 91.31 150 LEU A N 1
ATOM 1213 C CA . LEU A 1 150 ? 6.793 68.5 28.328 1 91.31 150 LEU A CA 1
ATOM 1214 C C . LEU A 1 150 ? 6.676 67.062 27.906 1 91.31 150 LEU A C 1
ATOM 1216 O O . LEU A 1 150 ? 5.734 66.688 27.203 1 91.31 150 LEU A O 1
ATOM 1220 N N . ILE A 1 151 ? 7.574 66.188 28.266 1 93.19 151 ILE A N 1
ATOM 1221 C CA . ILE A 1 151 ? 7.625 64.812 27.844 1 93.19 151 ILE A CA 1
ATOM 1222 C C . ILE A 1 151 ? 6.387 64.062 28.344 1 93.19 151 ILE A C 1
ATOM 1224 O O . ILE A 1 151 ? 5.676 63.438 27.562 1 93.19 151 ILE A O 1
ATOM 1228 N N . PRO A 1 152 ? 6.039 64.188 29.625 1 91.56 152 PRO A N 1
ATOM 1229 C CA . PRO A 1 152 ? 4.816 63.531 30.078 1 91.56 152 PRO A CA 1
ATOM 1230 C C . PRO A 1 152 ? 3.562 64.062 29.391 1 91.56 152 PRO A C 1
ATOM 1232 O O . PRO A 1 152 ? 2.615 63.312 29.156 1 91.56 152 PRO A O 1
ATOM 1235 N N . ALA A 1 153 ? 3.605 65.375 29.078 1 91.38 153 ALA A N 1
ATOM 1236 C CA . ALA A 1 153 ? 2.467 66 28.391 1 91.38 153 ALA A CA 1
ATOM 1237 C C . ALA A 1 153 ? 2.303 65.375 27 1 91.38 153 ALA A C 1
ATOM 1239 O O . ALA A 1 153 ? 1.18 65.188 26.531 1 91.38 153 ALA A O 1
ATOM 1240 N N . ILE A 1 154 ? 3.43 65.188 26.328 1 93.69 154 ILE A N 1
ATOM 1241 C CA . ILE A 1 154 ? 3.391 64.562 25 1 93.69 154 ILE A CA 1
ATOM 1242 C C . ILE A 1 154 ? 2.898 63.094 25.125 1 93.69 154 ILE A C 1
ATOM 1244 O O . ILE A 1 154 ? 2.115 62.625 24.297 1 93.69 154 ILE A O 1
ATOM 1248 N N . ALA A 1 155 ? 3.363 62.344 26.141 1 91.94 155 ALA A N 1
ATOM 1249 C CA . ALA A 1 155 ? 2.967 60.938 26.359 1 91.94 155 ALA A CA 1
ATOM 1250 C C . ALA A 1 155 ? 1.464 60.844 26.609 1 91.94 155 ALA A C 1
ATOM 1252 O O . ALA A 1 155 ? 0.839 59.844 26.219 1 91.94 155 ALA A O 1
ATOM 1253 N N . GLU A 1 156 ? 0.849 61.844 27.172 1 89.56 156 GLU A N 1
ATOM 1254 C CA . GLU A 1 156 ? -0.588 61.844 27.438 1 89.56 156 GLU A CA 1
ATOM 1255 C C . GLU A 1 156 ? -1.383 61.938 26.141 1 89.56 156 GLU A C 1
ATOM 1257 O O . GLU A 1 156 ? -2.537 61.531 26.078 1 89.56 156 GLU A O 1
ATOM 1262 N N . MET A 1 157 ? -0.757 62.531 25.125 1 91.88 157 MET A N 1
ATOM 1263 C CA . MET A 1 157 ? -1.421 62.688 23.844 1 91.88 157 MET A CA 1
ATOM 1264 C C . MET A 1 157 ? -1.579 61.344 23.141 1 91.88 157 MET A C 1
ATOM 1266 O O . MET A 1 157 ? -2.342 61.219 22.188 1 91.88 157 MET A O 1
ATOM 1270 N N . LEU A 1 158 ? -0.94 60.281 23.609 1 91.25 158 LEU A N 1
ATOM 1271 C CA . LEU A 1 158 ? -1.073 58.938 23.047 1 91.25 158 LEU A CA 1
ATOM 1272 C C . LEU A 1 158 ? -2.473 58.406 23.297 1 91.25 158 LEU A C 1
ATOM 1274 O O . LEU A 1 158 ? -2.906 57.469 22.609 1 91.25 158 LEU A O 1
ATOM 1278 N N . LYS A 1 159 ? -3.127 58.938 24.234 1 87.69 159 LYS A N 1
ATOM 1279 C CA . LYS A 1 159 ? -4.473 58.469 24.562 1 87.69 159 LYS A CA 1
ATOM 1280 C C . LYS A 1 159 ? -5.531 59.344 23.891 1 87.69 159 LYS A C 1
ATOM 1282 O O . LYS A 1 159 ? -6.727 59.188 24.156 1 87.69 159 LYS A O 1
ATOM 1287 N N . ASN A 1 160 ? -5.043 60.188 23.031 1 88.75 160 ASN A N 1
ATOM 1288 C CA . ASN A 1 160 ? -5.957 61.094 22.344 1 88.75 160 ASN A CA 1
ATOM 1289 C C . ASN A 1 160 ? -6.855 60.344 21.359 1 88.75 160 ASN A C 1
ATOM 1291 O O . ASN A 1 160 ? -6.516 59.25 20.922 1 88.75 160 ASN A O 1
ATOM 1295 N N . THR A 1 161 ? -8.023 60.844 21 1 85.38 161 THR A N 1
ATOM 1296 C CA . THR A 1 161 ? -9 60.188 20.156 1 85.38 161 THR A CA 1
ATOM 1297 C C . THR A 1 161 ? -8.594 60.281 18.688 1 85.38 161 THR A C 1
ATOM 1299 O O . THR A 1 161 ? -8.984 59.438 17.859 1 85.38 161 THR A O 1
ATOM 1302 N N . SER A 1 162 ? -7.781 61.344 18.453 1 88.25 162 SER A N 1
ATOM 1303 C CA . SER A 1 162 ? -7.387 61.562 17.062 1 88.25 162 SER A CA 1
ATOM 1304 C C . SER A 1 162 ? -6.188 60.688 16.688 1 88.25 162 SER A C 1
ATOM 1306 O O . SER A 1 162 ? -5.168 60.688 17.391 1 88.25 162 SER A O 1
ATOM 1308 N N . ARG A 1 163 ? -6.266 59.906 15.562 1 89.31 163 ARG A N 1
ATOM 1309 C CA . ARG A 1 163 ? -5.195 59.031 15.078 1 89.31 163 ARG A CA 1
ATOM 1310 C C . ARG A 1 163 ? -3.979 59.875 14.656 1 89.31 163 ARG A C 1
ATOM 1312 O O . ARG A 1 163 ? -2.838 59.438 14.867 1 89.31 163 ARG A O 1
ATOM 1319 N N . LYS A 1 164 ? -4.262 61 14.102 1 90.69 164 LYS A N 1
ATOM 1320 C CA . LYS A 1 164 ? -3.182 61.844 13.633 1 90.69 164 LYS A CA 1
ATOM 1321 C C . LYS A 1 164 ? -2.346 62.375 14.797 1 90.69 164 LYS A C 1
ATOM 1323 O O . LYS A 1 164 ? -1.118 62.438 14.711 1 90.69 164 LYS A O 1
ATOM 1328 N N . VAL A 1 165 ? -3.1 62.75 15.852 1 92.56 165 VAL A N 1
ATOM 1329 C CA . VAL A 1 165 ? -2.428 63.25 17.047 1 92.56 165 VAL A CA 1
ATOM 1330 C C . VAL A 1 165 ? -1.582 62.156 17.672 1 92.56 165 VAL A C 1
ATOM 1332 O O . VAL A 1 165 ? -0.431 62.375 18.047 1 92.56 165 VAL A O 1
ATOM 1335 N N . ARG A 1 166 ? -2.115 61 17.688 1 92 166 ARG A N 1
ATOM 1336 C CA . ARG A 1 166 ? -1.395 59.875 18.281 1 92 166 ARG A CA 1
ATOM 1337 C C . ARG A 1 166 ? -0.147 59.531 17.469 1 92 166 ARG A C 1
ATOM 1339 O O . ARG A 1 166 ? 0.921 59.281 18.031 1 92 166 ARG A O 1
ATOM 1346 N N . CYS A 1 167 ? -0.235 59.5 16.188 1 93.19 167 CYS A N 1
ATOM 1347 C CA . CYS A 1 167 ? 0.887 59.188 15.305 1 93.19 167 CYS A CA 1
ATOM 1348 C C . CYS A 1 167 ? 1.996 60.25 15.461 1 93.19 167 CYS A C 1
ATOM 1350 O O . CYS A 1 167 ? 3.17 59.875 15.57 1 93.19 167 CYS A O 1
ATOM 1352 N N . LYS A 1 168 ? 1.555 61.5 15.461 1 94.19 168 LYS A N 1
ATOM 1353 C CA . LYS A 1 168 ? 2.539 62.562 15.586 1 94.19 168 LYS A CA 1
ATOM 1354 C C . LYS A 1 168 ? 3.197 62.562 16.969 1 94.19 168 LYS A C 1
ATOM 1356 O O . LYS A 1 168 ? 4.379 62.875 17.094 1 94.19 168 LYS A O 1
ATOM 1361 N N . ALA A 1 169 ? 2.396 62.25 17.984 1 94.94 169 ALA A N 1
ATOM 1362 C CA . ALA A 1 169 ? 2.934 62.156 19.344 1 94.94 169 ALA A CA 1
ATOM 1363 C C . ALA A 1 169 ? 4.008 61.062 19.422 1 94.94 169 ALA A C 1
ATOM 1365 O O . ALA A 1 169 ? 5.051 61.281 20.047 1 94.94 169 ALA A O 1
ATOM 1366 N N . LEU A 1 170 ? 3.795 59.875 18.812 1 95.25 170 LEU A N 1
ATOM 1367 C CA . LEU A 1 170 ? 4.77 58.781 18.781 1 95.25 170 LEU A CA 1
ATOM 1368 C C . LEU A 1 170 ? 6.059 59.25 18.094 1 95.25 170 LEU A C 1
ATOM 1370 O O . LEU A 1 170 ? 7.152 59 18.609 1 95.25 170 LEU A O 1
ATOM 1374 N N . GLY A 1 171 ? 5.883 59.875 17 1 94.69 171 GLY A N 1
ATOM 1375 C CA . GLY A 1 171 ? 7.047 60.375 16.297 1 94.69 171 GLY A CA 1
ATOM 1376 C C . GLY A 1 171 ? 7.836 61.406 17.078 1 94.69 171 GLY A C 1
ATOM 1377 O O . GLY A 1 171 ? 9.07 61.406 17.047 1 94.69 171 GLY A O 1
ATOM 1378 N N . THR A 1 172 ? 7.09 62.312 17.734 1 95.94 172 THR A N 1
ATOM 1379 C CA . THR A 1 172 ? 7.734 63.344 18.531 1 95.94 172 THR A CA 1
ATOM 1380 C C . THR A 1 172 ? 8.508 62.719 19.703 1 95.94 172 THR A C 1
ATOM 1382 O O . THR A 1 172 ? 9.633 63.156 20 1 95.94 172 THR A O 1
ATOM 1385 N N . LEU A 1 173 ? 7.922 61.75 20.328 1 95.75 173 LEU A N 1
ATOM 1386 C CA . LEU A 1 173 ? 8.586 61.062 21.438 1 95.75 173 LEU A CA 1
ATOM 1387 C C . LEU A 1 173 ? 9.859 60.375 20.969 1 95.75 173 LEU A C 1
ATOM 1389 O O . LEU A 1 173 ? 10.859 60.344 21.688 1 95.75 173 LEU A O 1
ATOM 1393 N N . ARG A 1 174 ? 9.844 59.812 19.797 1 95.38 174 ARG A N 1
ATOM 1394 C CA . ARG A 1 174 ? 11.023 59.156 19.234 1 95.38 174 ARG A CA 1
ATOM 1395 C C . ARG A 1 174 ? 12.172 60.156 19.078 1 95.38 174 ARG A C 1
ATOM 1397 O O . ARG A 1 174 ? 13.305 59.844 19.453 1 95.38 174 ARG A O 1
ATOM 1404 N N . ILE A 1 175 ? 11.805 61.312 18.547 1 94.19 175 ILE A N 1
ATOM 1405 C CA . ILE A 1 175 ? 12.805 62.344 18.312 1 94.19 175 ILE A CA 1
ATOM 1406 C C . ILE A 1 175 ? 13.375 62.844 19.641 1 94.19 175 ILE A C 1
ATOM 1408 O O . ILE A 1 175 ? 14.586 63.031 19.766 1 94.19 175 ILE A O 1
ATOM 1412 N N . VAL A 1 176 ? 12.477 63.031 20.594 1 94.19 176 VAL A N 1
ATOM 1413 C CA . VAL A 1 176 ? 12.891 63.5 21.906 1 94.19 176 VAL A CA 1
ATOM 1414 C C . VAL A 1 176 ? 13.773 62.469 22.578 1 94.19 176 VAL A C 1
ATOM 1416 O O . VAL A 1 176 ? 14.695 62.812 23.328 1 94.19 176 VAL A O 1
ATOM 1419 N N . ALA A 1 177 ? 13.594 61.156 22.344 1 94.25 177 ALA A N 1
ATOM 1420 C CA . ALA A 1 177 ? 14.312 60.031 22.984 1 94.25 177 ALA A CA 1
ATOM 1421 C C . ALA A 1 177 ? 15.664 59.812 22.312 1 94.25 177 ALA A C 1
ATOM 1423 O O . ALA A 1 177 ? 16.578 59.25 22.922 1 94.25 177 ALA A O 1
ATOM 1424 N N . GLU A 1 178 ? 15.867 60.219 21.141 1 92.94 178 GLU A N 1
ATOM 1425 C CA . GLU A 1 178 ? 17.062 59.906 20.359 1 92.94 178 GLU A CA 1
ATOM 1426 C C . GLU A 1 178 ? 18.328 60.406 21.062 1 92.94 178 GLU A C 1
ATOM 1428 O O . GLU A 1 178 ? 18.406 61.594 21.422 1 92.94 178 GLU A O 1
ATOM 1433 N N . GLU A 1 179 ? 19.234 59.625 21.328 1 88.06 179 GLU A N 1
ATOM 1434 C CA . GLU A 1 179 ? 20.578 59.875 21.844 1 88.06 179 GLU A CA 1
ATOM 1435 C C . GLU A 1 179 ? 20.531 60.469 23.25 1 88.06 179 GLU A C 1
ATOM 1437 O O . GLU A 1 179 ? 21.422 61.219 23.656 1 88.06 179 GLU A O 1
ATOM 1442 N N . ASP A 1 180 ? 19.438 60.312 23.969 1 92.12 180 ASP A N 1
ATOM 1443 C CA . ASP A 1 180 ? 19.297 60.812 25.344 1 92.12 180 ASP A CA 1
ATOM 1444 C C . ASP A 1 180 ? 18.641 59.75 26.234 1 92.12 180 ASP A C 1
ATOM 1446 O O . ASP A 1 180 ? 17.422 59.625 26.266 1 92.12 180 ASP A O 1
ATOM 1450 N N . ASN A 1 181 ? 19.391 59.188 27.109 1 92.12 181 ASN A N 1
ATOM 1451 C CA . ASN A 1 181 ? 18.922 58.062 27.922 1 92.12 181 ASN A CA 1
ATOM 1452 C C . ASN A 1 181 ? 18.016 58.562 29.047 1 92.12 181 ASN A C 1
ATOM 1454 O O . ASN A 1 181 ? 17.094 57.844 29.469 1 92.12 181 ASN A O 1
ATOM 1458 N N . ASP A 1 182 ? 18.281 59.75 29.516 1 91.62 182 ASP A N 1
ATOM 1459 C CA . ASP A 1 182 ? 17.422 60.312 30.562 1 91.62 182 ASP A CA 1
ATOM 1460 C C . ASP A 1 182 ? 16 60.531 30.047 1 91.62 182 ASP A C 1
ATOM 1462 O O . ASP A 1 182 ? 15.031 60.219 30.734 1 91.62 182 ASP A O 1
ATOM 1466 N N . ASN A 1 183 ? 15.922 61.125 28.844 1 93.69 183 ASN A N 1
ATOM 1467 C CA . ASN A 1 183 ? 14.609 61.312 28.234 1 93.69 183 ASN A CA 1
ATOM 1468 C C . ASN A 1 183 ? 13.898 60 27.984 1 93.69 183 ASN A C 1
ATOM 1470 O O . ASN A 1 183 ? 12.68 59.906 28.125 1 93.69 183 ASN A O 1
ATOM 1474 N N . LYS A 1 184 ? 14.672 58.938 27.641 1 94.69 184 LYS A N 1
ATOM 1475 C CA . LYS A 1 184 ? 14.094 57.625 27.406 1 94.69 184 LYS A CA 1
ATOM 1476 C C . LYS A 1 184 ? 13.43 57.094 28.672 1 94.69 184 LYS A C 1
ATOM 1478 O O . LYS A 1 184 ? 12.336 56.531 28.609 1 94.69 184 LYS A O 1
ATOM 1483 N N . GLU A 1 185 ? 14.055 57.281 29.75 1 93.31 185 GLU A N 1
ATOM 1484 C CA . GLU A 1 185 ? 13.547 56.781 31.031 1 93.31 185 GLU A CA 1
ATOM 1485 C C . GLU A 1 185 ? 12.266 57.5 31.438 1 93.31 185 GLU A C 1
ATOM 1487 O O . GLU A 1 185 ? 11.344 56.875 31.984 1 93.31 185 GLU A O 1
ATOM 1492 N N . ILE A 1 186 ? 12.211 58.781 31.109 1 93.19 186 ILE A N 1
ATOM 1493 C CA . ILE A 1 186 ? 11.023 59.562 31.438 1 93.19 186 ILE A CA 1
ATOM 1494 C C . ILE A 1 186 ? 9.859 59.125 30.547 1 93.19 186 ILE A C 1
ATOM 1496 O O . ILE A 1 186 ? 8.719 59.031 31.016 1 93.19 186 ILE A O 1
ATOM 1500 N N . ILE A 1 187 ? 10.18 58.875 29.328 1 92.94 187 ILE A N 1
ATOM 1501 C CA . ILE A 1 187 ? 9.156 58.469 28.375 1 92.94 187 ILE A CA 1
ATOM 1502 C C . ILE A 1 187 ? 8.57 57.125 28.812 1 92.94 187 ILE A C 1
ATOM 1504 O O . ILE A 1 187 ? 7.352 56.906 28.734 1 92.94 187 ILE A O 1
ATOM 1508 N N . ALA A 1 188 ? 9.398 56.188 29.25 1 91.06 188 ALA A N 1
ATOM 1509 C CA . ALA A 1 188 ? 8.984 54.812 29.594 1 91.06 188 ALA A CA 1
ATOM 1510 C C . ALA A 1 188 ? 8.43 54.75 31.016 1 91.06 188 ALA A C 1
ATOM 1512 O O . ALA A 1 188 ? 7.973 53.688 31.453 1 91.06 188 ALA A O 1
ATOM 1513 N N . ALA A 1 189 ? 8.383 55.875 31.656 1 87 189 ALA A N 1
ATOM 1514 C CA . ALA A 1 189 ? 7.918 55.875 33.031 1 87 189 ALA A CA 1
ATOM 1515 C C . ALA A 1 189 ? 6.41 55.625 33.125 1 87 189 ALA A C 1
ATOM 1517 O O . ALA A 1 189 ? 5.664 56.031 32.219 1 87 189 ALA A O 1
ATOM 1518 N N . GLY A 1 190 ? 6.043 54.875 34.062 1 82.25 190 GLY A N 1
ATOM 1519 C CA . GLY A 1 190 ? 4.633 54.594 34.312 1 82.25 190 GLY A CA 1
ATOM 1520 C C . GLY A 1 190 ? 4.043 53.625 33.312 1 82.25 190 GLY A C 1
ATOM 1521 O O . GLY A 1 190 ? 4.59 52.531 33.094 1 82.25 190 GLY A O 1
ATOM 1522 N N . ASP A 1 191 ? 2.871 54.031 32.719 1 86.5 191 ASP A N 1
ATOM 1523 C CA . ASP A 1 191 ? 2.117 53.156 31.812 1 86.5 191 ASP A CA 1
ATOM 1524 C C . ASP A 1 191 ? 2.367 53.5 30.359 1 86.5 191 ASP A C 1
ATOM 1526 O O . ASP A 1 191 ? 1.729 52.938 29.453 1 86.5 191 ASP A O 1
ATOM 1530 N N . SER A 1 192 ? 3.287 54.375 30.125 1 89 192 SER A N 1
ATOM 1531 C CA . SER A 1 192 ? 3.516 54.812 28.75 1 89 192 SER A CA 1
ATOM 1532 C C . SER A 1 192 ? 4.07 53.688 27.891 1 89 192 SER A C 1
ATOM 1534 O O . SER A 1 192 ? 3.709 53.562 26.719 1 89 192 SER A O 1
ATOM 1536 N N . ALA A 1 193 ? 4.973 52.906 28.516 1 89.75 193 ALA A N 1
ATOM 1537 C CA . ALA A 1 193 ? 5.543 51.781 27.766 1 89.75 193 ALA A CA 1
ATOM 1538 C C . ALA A 1 193 ? 4.461 50.812 27.344 1 89.75 193 ALA A C 1
ATOM 1540 O O . ALA A 1 193 ? 4.48 50.281 26.219 1 89.75 193 ALA A O 1
ATOM 1541 N N . ARG A 1 194 ? 3.564 50.5 28.172 1 89.56 194 ARG A N 1
ATOM 1542 C CA . ARG A 1 194 ? 2.457 49.594 27.875 1 89.56 194 ARG A CA 1
ATOM 1543 C C . ARG A 1 194 ? 1.567 50.156 26.781 1 89.56 194 ARG A C 1
ATOM 1545 O O . ARG A 1 194 ? 1.105 49.406 25.906 1 89.56 194 ARG A O 1
ATOM 1552 N N . THR A 1 195 ? 1.308 51.438 26.859 1 89.62 195 THR A N 1
ATOM 1553 C CA . THR A 1 195 ? 0.488 52.094 25.859 1 89.62 195 THR A CA 1
ATOM 1554 C C . THR A 1 195 ? 1.146 52 24.484 1 89.62 195 THR A C 1
ATOM 1556 O O . THR A 1 195 ? 0.464 51.781 23.469 1 89.62 195 THR A O 1
ATOM 1559 N N . ILE A 1 196 ? 2.455 52.219 24.484 1 91.44 196 ILE A N 1
ATOM 1560 C CA . ILE A 1 196 ? 3.184 52.125 23.234 1 91.44 196 ILE A CA 1
ATOM 1561 C C . ILE A 1 196 ? 3.041 50.719 22.641 1 91.44 196 ILE A C 1
ATOM 1563 O O . ILE A 1 196 ? 2.834 50.562 21.438 1 91.44 196 ILE A O 1
ATOM 1567 N N . VAL A 1 197 ? 3.146 49.656 23.469 1 91.25 197 VAL A N 1
ATOM 1568 C CA . VAL A 1 197 ? 3.047 48.281 23.016 1 91.25 197 VAL A CA 1
ATOM 1569 C C . VAL A 1 197 ? 1.634 48 22.516 1 91.25 197 VAL A C 1
ATOM 1571 O O . VAL A 1 197 ? 1.444 47.188 21.594 1 91.25 197 VAL A O 1
ATOM 1574 N N . LYS A 1 198 ? 0.658 48.656 23.016 1 88.25 198 LYS A N 1
ATOM 1575 C CA . LYS A 1 198 ? -0.731 48.5 22.594 1 88.25 198 LYS A CA 1
ATOM 1576 C C . LYS A 1 198 ? -0.915 48.875 21.125 1 88.25 198 LYS A C 1
ATOM 1578 O O . LYS A 1 198 ? -1.746 48.312 20.422 1 88.25 198 LYS A O 1
ATOM 1583 N N . PHE A 1 199 ? -0.175 49.812 20.672 1 90 199 PHE A N 1
ATOM 1584 C CA . PHE A 1 199 ? -0.286 50.281 19.297 1 90 199 PHE A CA 1
ATOM 1585 C C . PHE A 1 199 ? 0.216 49.219 18.312 1 90 199 PHE A C 1
ATOM 1587 O O . PHE A 1 199 ? -0.105 49.25 17.125 1 90 199 PHE A O 1
ATOM 1594 N N . LEU A 1 200 ? 0.953 48.281 18.828 1 88.62 200 LEU A N 1
ATOM 1595 C CA . LEU A 1 200 ? 1.506 47.219 17.969 1 88.62 200 LEU A CA 1
ATOM 1596 C C . LEU A 1 200 ? 0.417 46.281 17.5 1 88.62 200 LEU A C 1
ATOM 1598 O O . LEU A 1 200 ? 0.58 45.562 16.5 1 88.62 200 LEU A O 1
ATOM 1602 N N . SER A 1 201 ? -0.63 46.125 18.188 1 79.5 201 SER A N 1
ATOM 1603 C CA . SER A 1 201 ? -1.68 45.156 17.906 1 79.5 201 SER A CA 1
ATOM 1604 C C . SER A 1 201 ? -2.602 45.656 16.781 1 79.5 201 SER A C 1
ATOM 1606 O O . SER A 1 201 ? -3.4 44.875 16.25 1 79.5 201 SER A O 1
ATOM 1608 N N . HIS A 1 202 ? -2.428 46.938 16.422 1 75.69 202 HIS A N 1
ATOM 1609 C CA . HIS A 1 202 ? -3.268 47.469 15.352 1 75.69 202 HIS A CA 1
ATOM 1610 C C . HIS A 1 202 ? -2.639 47.25 13.984 1 75.69 202 HIS A C 1
ATOM 1612 O O . HIS A 1 202 ? -1.639 47.875 13.641 1 75.69 202 HIS A O 1
ATOM 1618 N N . ASP A 1 203 ? -3.182 46.344 13.227 1 68.62 203 ASP A N 1
ATOM 1619 C CA . ASP A 1 203 ? -2.555 45.938 11.984 1 68.62 203 ASP A CA 1
ATOM 1620 C C . ASP A 1 203 ? -2.633 47.031 10.922 1 68.62 203 ASP A C 1
ATOM 1622 O O . ASP A 1 203 ? -3.66 47.688 10.789 1 68.62 203 ASP A O 1
ATOM 1626 N N . HIS A 1 204 ? -1.572 47.219 10.266 1 66.12 204 HIS A N 1
ATOM 1627 C CA . HIS A 1 204 ? -1.402 48 9.047 1 66.12 204 HIS A CA 1
ATOM 1628 C C . HIS A 1 204 ? -1.743 49.469 9.289 1 66.12 204 HIS A C 1
ATOM 1630 O O . HIS A 1 204 ? -2.486 50.062 8.508 1 66.12 204 HIS A O 1
ATOM 1636 N N . SER A 1 205 ? -1.163 49.938 10.484 1 79.81 205 SER A N 1
ATOM 1637 C CA . SER A 1 205 ? -1.404 51.344 10.781 1 79.81 205 SER A CA 1
ATOM 1638 C C . SER A 1 205 ? -0.094 52.125 10.898 1 79.81 205 SER A C 1
ATOM 1640 O O . SER A 1 205 ? 0.959 51.531 11.148 1 79.81 205 SER A O 1
ATOM 1642 N N . GLN A 1 206 ? -0.171 53.25 10.492 1 87 206 GLN A N 1
ATOM 1643 C CA . GLN A 1 206 ? 0.977 54.156 10.656 1 87 206 GLN A CA 1
ATOM 1644 C C . GLN A 1 206 ? 1.375 54.281 12.125 1 87 206 GLN A C 1
ATOM 1646 O O . GLN A 1 206 ? 2.553 54.469 12.438 1 87 206 GLN A O 1
ATOM 1651 N N . GLU A 1 207 ? 0.421 54.188 12.922 1 89.75 207 GLU A N 1
ATOM 1652 C CA . GLU A 1 207 ? 0.684 54.219 14.359 1 89.75 207 GLU A CA 1
ATOM 1653 C C . GLU A 1 207 ? 1.582 53.062 14.773 1 89.75 207 GLU A C 1
ATOM 1655 O O . GLU A 1 207 ? 2.461 53.219 15.625 1 89.75 207 GLU A O 1
ATOM 1660 N N . ARG A 1 208 ? 1.346 51.906 14.125 1 90.75 208 ARG A N 1
ATOM 1661 C CA . ARG A 1 208 ? 2.135 50.719 14.438 1 90.75 208 ARG A CA 1
ATOM 1662 C C . ARG A 1 208 ? 3.59 50.906 14.023 1 90.75 208 ARG A C 1
ATOM 1664 O O . ARG A 1 208 ? 4.504 50.531 14.758 1 90.75 208 ARG A O 1
ATOM 1671 N N . GLU A 1 209 ? 3.801 51.531 12.906 1 91.56 209 GLU A N 1
ATOM 1672 C CA . GLU A 1 209 ? 5.152 51.781 12.406 1 91.56 209 GLU A CA 1
ATOM 1673 C C . GLU A 1 209 ? 5.914 52.75 13.312 1 91.56 209 GLU A C 1
ATOM 1675 O O . GLU A 1 209 ? 7.082 52.5 13.625 1 91.56 209 GLU A O 1
ATOM 1680 N N . GLU A 1 210 ? 5.199 53.812 13.695 1 93.56 210 GLU A N 1
ATOM 1681 C CA . GLU A 1 210 ? 5.832 54.781 14.57 1 93.56 210 GLU A CA 1
ATOM 1682 C C . GLU A 1 210 ? 6.098 54.219 15.953 1 93.56 210 GLU A C 1
ATOM 1684 O O . GLU A 1 210 ? 7.09 54.562 16.594 1 93.56 210 GLU A O 1
ATOM 1689 N N . ALA A 1 211 ? 5.203 53.375 16.391 1 94.62 211 ALA A N 1
ATOM 1690 C CA . ALA A 1 211 ? 5.359 52.75 17.703 1 94.62 211 ALA A CA 1
ATOM 1691 C C . ALA A 1 211 ? 6.578 51.844 17.734 1 94.62 211 ALA A C 1
ATOM 1693 O O . ALA A 1 211 ? 7.332 51.812 18.719 1 94.62 211 ALA A O 1
ATOM 1694 N N . VAL A 1 212 ? 6.797 51.031 16.703 1 94.25 212 VAL A N 1
ATOM 1695 C CA . VAL A 1 212 ? 7.941 50.125 16.656 1 94.25 212 VAL A CA 1
ATOM 1696 C C . VAL A 1 212 ? 9.234 50.938 16.609 1 94.25 212 VAL A C 1
ATOM 1698 O O . VAL A 1 212 ? 10.227 50.562 17.234 1 94.25 212 VAL A O 1
ATOM 1701 N N . SER A 1 213 ? 9.164 52.031 15.859 1 94.5 213 SER A N 1
ATOM 1702 C CA . SER A 1 213 ? 10.344 52.875 15.773 1 94.5 213 SER A CA 1
ATOM 1703 C C . SER A 1 213 ? 10.68 53.5 17.125 1 94.5 213 SER A C 1
ATOM 1705 O O . SER A 1 213 ? 11.852 53.594 17.5 1 94.5 213 SER A O 1
ATOM 1707 N N . LEU A 1 214 ? 9.633 53.906 17.781 1 96.25 214 LEU A N 1
ATOM 1708 C CA . LEU A 1 214 ? 9.836 54.469 19.125 1 96.25 214 LEU A CA 1
ATOM 1709 C C . LEU A 1 214 ? 10.398 53.406 20.062 1 96.25 214 LEU A C 1
ATOM 1711 O O . LEU A 1 214 ? 11.32 53.688 20.828 1 96.25 214 LEU A O 1
ATOM 1715 N N . LEU A 1 215 ? 9.859 52.188 19.984 1 95.38 215 LEU A N 1
ATOM 1716 C CA . LEU A 1 215 ? 10.32 51.094 20.844 1 95.38 215 LEU A CA 1
ATOM 1717 C C . LEU A 1 215 ? 11.773 50.75 20.547 1 95.38 215 LEU A C 1
ATOM 1719 O O . LEU A 1 215 ? 12.539 50.406 21.453 1 95.38 215 LEU A O 1
ATOM 1723 N N . TYR A 1 216 ? 12.109 50.781 19.328 1 95.19 216 TYR A N 1
ATOM 1724 C CA . TYR A 1 216 ? 13.492 50.531 18.938 1 95.19 216 TYR A CA 1
ATOM 1725 C C . TYR A 1 216 ? 14.43 51.531 19.609 1 95.19 216 TYR A C 1
ATOM 1727 O O . TYR A 1 216 ? 15.453 51.156 20.172 1 95.19 216 TYR A O 1
ATOM 1735 N N . GLU A 1 217 ? 14.062 52.781 19.531 1 95.19 217 GLU A N 1
ATOM 1736 C CA . GLU A 1 217 ? 14.875 53.812 20.141 1 95.19 217 GLU A CA 1
ATOM 1737 C C . GLU A 1 217 ? 14.969 53.625 21.656 1 95.19 217 GLU A C 1
ATOM 1739 O O . GLU A 1 217 ? 16.031 53.812 22.25 1 95.19 217 GLU A O 1
ATOM 1744 N N . LEU A 1 218 ? 13.859 53.312 22.266 1 95.44 218 LEU A N 1
ATOM 1745 C CA . LEU A 1 218 ? 13.828 53.125 23.719 1 95.44 218 LEU A CA 1
ATOM 1746 C C . LEU A 1 218 ? 14.656 51.906 24.125 1 95.44 218 LEU A C 1
ATOM 1748 O O . LEU A 1 218 ? 15.273 51.906 25.188 1 95.44 218 LEU A O 1
ATOM 1752 N N . SER A 1 219 ? 14.695 50.844 23.297 1 95.5 219 SER A N 1
ATOM 1753 C CA . SER A 1 219 ? 15.359 49.594 23.609 1 95.5 219 SER A CA 1
ATOM 1754 C C . SER A 1 219 ? 16.875 49.75 23.578 1 95.5 219 SER A C 1
ATOM 1756 O O . SER A 1 219 ? 17.594 48.875 24.078 1 95.5 219 SER A O 1
ATOM 1758 N N . LYS A 1 220 ? 17.391 50.844 23.031 1 94.25 220 LYS A N 1
ATOM 1759 C CA . LYS A 1 220 ? 18.828 51.062 23.016 1 94.25 220 LYS A CA 1
ATOM 1760 C C . LYS A 1 220 ? 19.359 51.312 24.422 1 94.25 220 LYS A C 1
ATOM 1762 O O . LYS A 1 220 ? 20.562 51.188 24.672 1 94.25 220 LYS A O 1
ATOM 1767 N N . CYS A 1 221 ? 18.391 51.719 25.281 1 92.62 221 CYS A N 1
ATOM 1768 C CA . CYS A 1 221 ? 18.75 51.844 26.688 1 92.62 221 CYS A CA 1
ATOM 1769 C C . CYS A 1 221 ? 18.625 50.531 27.422 1 92.62 221 CYS A C 1
ATOM 1771 O O . CYS A 1 221 ? 17.547 49.938 27.453 1 92.62 221 CYS A O 1
ATOM 1773 N N . GLU A 1 222 ? 19.625 50.031 28.078 1 89.06 222 GLU A N 1
ATOM 1774 C CA . GLU A 1 222 ? 19.688 48.719 28.719 1 89.06 222 GLU A CA 1
ATOM 1775 C C . GLU A 1 222 ? 18.656 48.594 29.844 1 89.06 222 GLU A C 1
ATOM 1777 O O . GLU A 1 222 ? 18.062 47.562 30.047 1 89.06 222 GLU A O 1
ATOM 1782 N N . ALA A 1 223 ? 18.5 49.719 30.547 1 88 223 ALA A N 1
ATOM 1783 C CA . ALA A 1 223 ? 17.578 49.688 31.672 1 88 223 ALA A CA 1
ATOM 1784 C C . ALA A 1 223 ? 16.141 49.5 31.219 1 88 223 ALA A C 1
ATOM 1786 O O . ALA A 1 223 ? 15.32 48.938 31.938 1 88 223 ALA A O 1
ATOM 1787 N N . LEU A 1 224 ? 15.844 49.938 30.031 1 93.44 224 LEU A N 1
ATOM 1788 C CA . LEU A 1 224 ? 14.477 49.875 29.547 1 93.44 224 LEU A CA 1
ATOM 1789 C C . LEU A 1 224 ? 14.188 48.562 28.844 1 93.44 224 LEU A C 1
ATOM 1791 O O . LEU A 1 224 ? 13.023 48.219 28.625 1 93.44 224 LEU A O 1
ATOM 1795 N N . CYS A 1 225 ? 15.242 47.75 28.578 1 93.44 225 CYS A N 1
ATOM 1796 C CA . CYS A 1 225 ? 15.055 46.469 27.922 1 93.44 225 CYS A CA 1
ATOM 1797 C C . CYS A 1 225 ? 14.266 45.531 28.812 1 93.44 225 CYS A C 1
ATOM 1799 O O . CYS A 1 225 ? 13.375 44.812 28.344 1 93.44 225 CYS A O 1
ATOM 1801 N N . GLU A 1 226 ? 14.523 45.469 30 1 90.56 226 GLU A N 1
ATOM 1802 C CA . GLU A 1 226 ? 13.812 44.625 30.938 1 90.56 226 GLU A CA 1
ATOM 1803 C C . GLU A 1 226 ? 12.359 45.062 31.109 1 90.56 226 GLU A C 1
ATOM 1805 O O . GLU A 1 226 ? 11.461 44.219 31.25 1 90.56 226 GLU A O 1
ATOM 1810 N N . LYS A 1 227 ? 12.234 46.375 31.094 1 91.19 227 LYS A N 1
ATOM 1811 C CA . LYS A 1 227 ? 10.891 46.938 31.266 1 91.19 227 LYS A CA 1
ATOM 1812 C C . LYS A 1 227 ? 10.008 46.594 30.062 1 91.19 227 LYS A C 1
ATOM 1814 O O . LYS A 1 227 ? 8.852 46.188 30.234 1 91.19 227 LYS A O 1
ATOM 1819 N N . ILE A 1 228 ? 10.516 46.781 28.891 1 92.12 228 ILE A N 1
ATOM 1820 C CA . ILE A 1 228 ? 9.773 46.5 27.672 1 92.12 228 ILE A CA 1
ATOM 1821 C C . ILE A 1 228 ? 9.445 45 27.594 1 92.12 228 ILE A C 1
ATOM 1823 O O . ILE A 1 228 ? 8.312 44.625 27.297 1 92.12 228 ILE A O 1
ATOM 1827 N N . GLY A 1 229 ? 10.398 44.156 27.875 1 90.69 229 GLY A N 1
ATOM 1828 C CA . GLY A 1 229 ? 10.211 42.719 27.859 1 90.69 229 GLY A CA 1
ATOM 1829 C C . GLY A 1 229 ? 9.25 42.219 28.922 1 90.69 229 GLY A C 1
ATOM 1830 O O . GLY A 1 229 ? 8.625 41.156 28.766 1 90.69 229 GLY A O 1
ATOM 1831 N N . GLY A 1 230 ? 9.133 42.938 29.938 1 88.81 230 GLY A N 1
ATOM 1832 C CA . GLY A 1 230 ? 8.258 42.562 31.031 1 88.81 230 GLY A CA 1
ATOM 1833 C C . GLY A 1 230 ? 6.789 42.781 30.734 1 88.81 230 GLY A C 1
ATOM 1834 O O . GLY A 1 230 ? 5.918 42.25 31.438 1 88.81 230 GLY A O 1
ATOM 1835 N N . ILE A 1 231 ? 6.516 43.594 29.719 1 89.62 231 ILE A N 1
ATOM 1836 C CA . ILE A 1 231 ? 5.133 43.812 29.312 1 89.62 231 ILE A CA 1
ATOM 1837 C C . ILE A 1 231 ? 4.574 42.562 28.656 1 89.62 231 ILE A C 1
ATOM 1839 O O . ILE A 1 231 ? 5.137 42.062 27.688 1 89.62 231 ILE A O 1
ATOM 1843 N N . SER A 1 232 ? 3.441 42.125 29.25 1 87.88 232 SER A N 1
ATOM 1844 C CA . SER A 1 232 ? 2.85 40.906 28.781 1 87.88 232 SER A CA 1
ATOM 1845 C C . SER A 1 232 ? 2.504 40.969 27.297 1 87.88 232 SER A C 1
ATOM 1847 O O . SER A 1 232 ? 1.772 41.875 26.875 1 87.88 232 SER A O 1
ATOM 1849 N N . GLY A 1 233 ? 3.066 40.062 26.516 1 88.94 233 GLY A N 1
ATOM 1850 C CA . GLY A 1 233 ? 2.719 39.906 25.109 1 88.94 233 GLY A CA 1
ATOM 1851 C C . GLY A 1 233 ? 3.596 40.75 24.188 1 88.94 233 GLY A C 1
ATOM 1852 O O . GLY A 1 233 ? 3.541 40.625 22.969 1 88.94 233 GLY A O 1
ATOM 1853 N N . ALA A 1 234 ? 4.391 41.656 24.734 1 91.56 234 ALA A N 1
ATOM 1854 C CA . ALA A 1 234 ? 5.207 42.562 23.922 1 91.56 234 ALA A CA 1
ATOM 1855 C C . ALA A 1 234 ? 6.18 41.781 23.047 1 91.56 234 ALA A C 1
ATOM 1857 O O . ALA A 1 234 ? 6.254 42 21.844 1 91.56 234 ALA A O 1
ATOM 1858 N N . ILE A 1 235 ? 6.871 40.844 23.641 1 93.38 235 ILE A N 1
ATOM 1859 C CA . ILE A 1 235 ? 7.867 40.062 22.906 1 93.38 235 ILE A CA 1
ATOM 1860 C C . ILE A 1 235 ? 7.18 39.219 21.828 1 93.38 235 ILE A C 1
ATOM 1862 O O . ILE A 1 235 ? 7.66 39.156 20.703 1 93.38 235 ILE A O 1
ATOM 1866 N N . LEU A 1 236 ? 6.047 38.594 22.156 1 92.56 236 LEU A N 1
ATOM 1867 C CA . LEU A 1 236 ? 5.324 37.75 21.203 1 92.56 236 LEU A CA 1
ATOM 1868 C C . LEU A 1 236 ? 4.867 38.562 20 1 92.56 236 LEU A C 1
ATOM 1870 O O . LEU A 1 236 ? 4.973 38.094 18.859 1 92.56 236 LEU A O 1
ATOM 1874 N N . ILE A 1 237 ? 4.344 39.75 20.219 1 91.06 237 ILE A N 1
ATOM 1875 C CA . ILE A 1 237 ? 3.885 40.625 19.125 1 91.06 237 ILE A CA 1
ATOM 1876 C C . ILE A 1 237 ? 5.066 41 18.25 1 91.06 237 ILE A C 1
ATOM 1878 O O . ILE A 1 237 ? 4.961 40.969 17.016 1 91.06 237 ILE A O 1
ATOM 1882 N N . LEU A 1 238 ? 6.188 41.406 18.922 1 92.88 238 LEU A N 1
ATOM 1883 C CA . LEU A 1 238 ? 7.379 41.812 18.172 1 92.88 238 LEU A CA 1
ATOM 1884 C C . LEU A 1 238 ? 7.918 40.625 17.344 1 92.88 238 LEU A C 1
ATOM 1886 O O . LEU A 1 238 ? 8.344 40.844 16.203 1 92.88 238 LEU A O 1
ATOM 1890 N N . VAL A 1 239 ? 7.898 39.469 17.938 1 92.44 239 VAL A N 1
ATOM 1891 C CA . VAL A 1 239 ? 8.344 38.281 17.219 1 92.44 239 VAL A CA 1
ATOM 1892 C C . VAL A 1 239 ? 7.418 38.031 16.031 1 92.44 239 VAL A C 1
ATOM 1894 O O . VAL A 1 239 ? 7.879 37.688 14.938 1 92.44 239 VAL A O 1
ATOM 1897 N N . GLY A 1 240 ? 6.105 38.125 16.25 1 89.06 240 GLY A N 1
ATOM 1898 C CA . GLY A 1 240 ? 5.141 38 15.172 1 89.06 240 GLY A CA 1
ATOM 1899 C C . GLY A 1 240 ? 5.352 38.969 14.047 1 89.06 240 GLY A C 1
ATOM 1900 O O . GLY A 1 240 ? 5.199 38.625 12.875 1 89.06 240 GLY A O 1
ATOM 1901 N N . MET A 1 241 ? 5.746 40.156 14.367 1 89.44 241 MET A N 1
ATOM 1902 C CA . MET A 1 241 ? 5.992 41.219 13.391 1 89.44 241 MET A CA 1
ATOM 1903 C C . MET A 1 241 ? 7.258 40.938 12.586 1 89.44 241 MET A C 1
ATOM 1905 O O . MET A 1 241 ? 7.293 41.156 11.375 1 89.44 241 MET A O 1
ATOM 1909 N N . SER A 1 242 ? 8.227 40.5 13.281 1 90.62 242 SER A N 1
ATOM 1910 C CA . SER A 1 242 ? 9.508 40.219 12.633 1 90.62 242 SER A CA 1
ATOM 1911 C C . SER A 1 242 ? 9.398 39.062 11.648 1 90.62 242 SER A C 1
ATOM 1913 O O . SER A 1 242 ? 10.188 39 10.703 1 90.62 242 SER A O 1
ATOM 1915 N N . SER A 1 243 ? 8.5 38.188 11.875 1 86.75 243 SER A N 1
ATOM 1916 C CA . SER A 1 243 ? 8.375 37 11.031 1 86.75 243 SER A CA 1
ATOM 1917 C C . SER A 1 243 ? 7.332 37.219 9.938 1 86.75 243 SER A C 1
ATOM 1919 O O . SER A 1 243 ? 7.137 36.344 9.078 1 86.75 243 SER A O 1
ATOM 1921 N N . SER A 1 244 ? 6.68 38.281 9.969 1 83.56 244 SER A N 1
ATOM 1922 C CA . SER A 1 244 ? 5.59 38.531 9.023 1 83.56 244 SER A CA 1
ATOM 1923 C C . SER A 1 244 ? 6.125 38.844 7.637 1 83.56 244 SER A C 1
ATOM 1925 O O . SER A 1 244 ? 7.105 39.594 7.5 1 83.56 244 SER A O 1
ATOM 1927 N N . LYS A 1 245 ? 5.582 38.219 6.629 1 78.88 245 LYS A N 1
ATOM 1928 C CA . LYS A 1 245 ? 5.98 38.469 5.246 1 78.88 245 LYS A CA 1
ATOM 1929 C C . LYS A 1 245 ? 5.148 39.594 4.637 1 78.88 245 LYS A C 1
ATOM 1931 O O . LYS A 1 245 ? 5.492 40.125 3.58 1 78.88 245 LYS A O 1
ATOM 1936 N N . SER A 1 246 ? 4.102 40.031 5.297 1 72.31 246 SER A N 1
ATOM 1937 C CA . SER A 1 246 ? 3.176 41 4.723 1 72.31 246 SER A CA 1
ATOM 1938 C C . SER A 1 246 ? 3.441 42.406 5.254 1 72.31 246 SER A C 1
ATOM 1940 O O . SER A 1 246 ? 2.906 43.375 4.727 1 72.31 246 SER A O 1
ATOM 1942 N N . GLU A 1 247 ? 4.391 42.531 6.141 1 75.94 247 GLU A N 1
ATOM 1943 C CA . GLU A 1 247 ? 4.652 43.812 6.777 1 75.94 247 GLU A CA 1
ATOM 1944 C C . GLU A 1 247 ? 5.73 44.594 6.027 1 75.94 247 GLU A C 1
ATOM 1946 O O . GLU A 1 247 ? 6.477 44 5.23 1 75.94 247 GLU A O 1
ATOM 1951 N N . ASN A 1 248 ? 5.641 45.844 6.238 1 83.06 248 ASN A N 1
ATOM 1952 C CA . ASN A 1 248 ? 6.668 46.719 5.695 1 83.06 248 ASN A CA 1
ATOM 1953 C C . ASN A 1 248 ? 8.062 46.312 6.145 1 83.06 248 ASN A C 1
ATOM 1955 O O . ASN A 1 248 ? 8.266 45.938 7.305 1 83.06 248 ASN A O 1
ATOM 1959 N N . ILE A 1 249 ? 9.047 46.312 5.23 1 88.69 249 ILE A N 1
ATOM 1960 C CA . ILE A 1 249 ? 10.391 45.781 5.457 1 88.69 249 ILE A CA 1
ATOM 1961 C C . ILE A 1 249 ? 11.062 46.594 6.57 1 88.69 249 ILE A C 1
ATOM 1963 O O . ILE A 1 249 ? 11.773 46.031 7.406 1 88.69 249 ILE A O 1
ATOM 1967 N N . LEU A 1 250 ? 10.789 47.906 6.559 1 90.81 250 LEU A N 1
ATOM 1968 C CA . LEU A 1 250 ? 11.43 48.75 7.562 1 90.81 250 LEU A CA 1
ATOM 1969 C C . LEU A 1 250 ? 10.891 48.438 8.953 1 90.81 250 LEU A C 1
ATOM 1971 O O . LEU A 1 250 ? 11.648 48.438 9.93 1 90.81 250 LEU A O 1
ATOM 1975 N N . THR A 1 251 ? 9.641 48.281 9.023 1 90.81 251 THR A N 1
ATOM 1976 C CA . THR A 1 251 ? 9.016 47.969 10.305 1 90.81 251 THR A CA 1
ATOM 1977 C C . THR A 1 251 ? 9.516 46.625 10.812 1 90.81 251 THR A C 1
ATOM 1979 O O . THR A 1 251 ? 9.742 46.438 12.016 1 90.81 251 THR A O 1
ATOM 1982 N N . VAL A 1 252 ? 9.688 45.656 9.93 1 92.62 252 VAL A N 1
ATOM 1983 C CA . VAL A 1 252 ? 10.188 44.344 10.281 1 92.62 252 VAL A CA 1
ATOM 1984 C C . VAL A 1 252 ? 11.625 44.438 10.781 1 92.62 252 VAL A C 1
ATOM 1986 O O . VAL A 1 252 ? 11.992 43.781 11.758 1 92.62 252 VAL A O 1
ATOM 1989 N N . GLU A 1 253 ? 12.383 45.25 10.141 1 94.38 253 GLU A N 1
ATOM 1990 C CA . GLU A 1 253 ? 13.781 45.438 10.539 1 94.38 253 GLU A CA 1
ATOM 1991 C C . GLU A 1 253 ? 13.883 46.062 11.922 1 94.38 253 GLU A C 1
ATOM 1993 O O . GLU A 1 253 ? 14.727 45.688 12.734 1 94.38 253 GLU A O 1
ATOM 1998 N N . GLN A 1 254 ? 13.07 47.094 12.125 1 94.44 254 GLN A N 1
ATOM 1999 C CA . GLN A 1 254 ? 13.086 47.75 13.422 1 94.44 254 GLN A CA 1
ATOM 2000 C C . GLN A 1 254 ? 12.625 46.812 14.531 1 94.44 254 GLN A C 1
ATOM 2002 O O . GLN A 1 254 ? 13.133 46.875 15.656 1 94.44 254 GLN A O 1
ATOM 2007 N N . ALA A 1 255 ? 11.602 46.031 14.227 1 94.75 255 ALA A N 1
ATOM 2008 C CA . ALA A 1 255 ? 11.164 45.031 15.195 1 94.75 255 ALA A CA 1
ATOM 2009 C C . ALA A 1 255 ? 12.289 44.062 15.516 1 94.75 255 ALA A C 1
ATOM 2011 O O . ALA A 1 255 ? 12.5 43.719 16.688 1 94.75 255 ALA A O 1
ATOM 2012 N N . GLU A 1 256 ? 13.031 43.625 14.516 1 94.88 256 GLU A N 1
ATOM 2013 C CA . GLU A 1 256 ? 14.148 42.688 14.695 1 94.88 256 GLU A CA 1
ATOM 2014 C C . GLU A 1 256 ? 15.25 43.312 15.547 1 94.88 256 GLU A C 1
ATOM 2016 O O . GLU A 1 256 ? 15.805 42.688 16.438 1 94.88 256 GLU A O 1
ATOM 2021 N N . LYS A 1 257 ? 15.531 44.531 15.242 1 95.12 257 LYS A N 1
ATOM 2022 C CA . LYS A 1 257 ? 16.562 45.25 15.992 1 95.12 257 LYS A CA 1
ATOM 2023 C C . LYS A 1 257 ? 16.141 45.438 17.453 1 95.12 257 LYS A C 1
ATOM 2025 O O . LYS A 1 257 ? 16.984 45.375 18.359 1 95.12 257 LYS A O 1
ATOM 2030 N N . THR A 1 258 ? 14.875 45.719 17.594 1 95.94 258 THR A N 1
ATOM 2031 C CA . THR A 1 258 ? 14.359 45.844 18.953 1 95.94 258 THR A CA 1
ATOM 2032 C C . THR A 1 258 ? 14.547 44.531 19.703 1 95.94 258 THR A C 1
ATOM 2034 O O . THR A 1 258 ? 14.984 44.531 20.859 1 95.94 258 THR A O 1
ATOM 2037 N N . LEU A 1 259 ? 14.266 43.406 19.062 1 95.44 259 LEU A N 1
ATOM 2038 C CA . LEU A 1 259 ? 14.422 42.094 19.672 1 95.44 259 LEU A CA 1
ATOM 2039 C C . LEU A 1 259 ? 15.891 41.812 19.984 1 95.44 259 LEU A C 1
ATOM 2041 O O . LEU A 1 259 ? 16.203 41.219 21.031 1 95.44 259 LEU A O 1
ATOM 2045 N N . GLU A 1 260 ? 16.797 42.188 19.125 1 94.88 260 GLU A N 1
ATOM 2046 C CA . GLU A 1 260 ? 18.219 42.031 19.359 1 94.88 260 GLU A CA 1
ATOM 2047 C C . GLU A 1 260 ? 18.672 42.781 20.609 1 94.88 260 GLU A C 1
ATOM 2049 O O . GLU A 1 260 ? 19.5 42.281 21.375 1 94.88 260 GLU A O 1
ATOM 2054 N N . ASN A 1 261 ? 18.125 43.969 20.75 1 95.06 261 ASN A N 1
ATOM 2055 C CA . ASN A 1 261 ? 18.438 44.75 21.938 1 95.06 261 ASN A CA 1
ATOM 2056 C C . ASN A 1 261 ? 17.906 44.094 23.203 1 95.06 261 ASN A C 1
ATOM 2058 O O . ASN A 1 261 ? 18.547 44.125 24.25 1 95.06 261 ASN A O 1
ATOM 2062 N N . LEU A 1 262 ? 16.719 43.594 23.062 1 94.81 262 LEU A N 1
ATOM 2063 C CA . LEU A 1 262 ? 16.062 43 24.219 1 94.81 262 LEU A CA 1
ATOM 2064 C C . LEU A 1 262 ? 16.797 41.719 24.656 1 94.81 262 LEU A C 1
ATOM 2066 O O . LEU A 1 262 ? 16.672 41.312 25.812 1 94.81 262 LEU A O 1
ATOM 2070 N N . GLU A 1 263 ? 17.578 41.062 23.812 1 91.94 263 GLU A N 1
ATOM 2071 C CA . GLU A 1 263 ? 18.25 39.812 24.078 1 91.94 263 GLU A CA 1
ATOM 2072 C C . GLU A 1 263 ? 19.344 39.969 25.141 1 91.94 263 GLU A C 1
ATOM 2074 O O . GLU A 1 263 ? 19.797 39 25.734 1 91.94 263 GLU A O 1
ATOM 2079 N N . LYS A 1 264 ? 19.703 41.125 25.406 1 88.38 264 LYS A N 1
ATOM 2080 C CA . LYS A 1 264 ? 20.781 41.406 26.359 1 88.38 264 LYS A CA 1
ATOM 2081 C C . LYS A 1 264 ? 20.359 41 27.781 1 88.38 264 LYS A C 1
ATOM 2083 O O . LYS A 1 264 ? 21.219 40.75 28.625 1 88.38 264 LYS A O 1
ATOM 2088 N N . CYS A 1 265 ? 19.078 41 27.969 1 89 265 CYS A N 1
ATOM 2089 C CA . CYS A 1 265 ? 18.547 40.594 29.266 1 89 265 CYS A CA 1
ATOM 2090 C C . CYS A 1 265 ? 18.172 39.125 29.266 1 89 265 CYS A C 1
ATOM 2092 O O . CYS A 1 265 ? 17.422 38.688 28.406 1 89 265 CYS A O 1
ATOM 2094 N N . ALA A 1 266 ? 18.609 38.375 30.281 1 86.75 266 ALA A N 1
ATOM 2095 C CA . ALA A 1 266 ? 18.391 36.938 30.344 1 86.75 266 ALA A CA 1
ATOM 2096 C C . ALA A 1 266 ? 16.906 36.625 30.469 1 86.75 266 ALA A C 1
ATOM 2098 O O . ALA A 1 266 ? 16.438 35.625 29.906 1 86.75 266 ALA A O 1
ATOM 2099 N N . SER A 1 267 ? 16.219 37.406 31.188 1 88.38 267 SER A N 1
ATOM 2100 C CA . SER A 1 267 ? 14.789 37.156 31.375 1 88.38 267 SER A CA 1
ATOM 2101 C C . SER A 1 267 ? 14.031 37.281 30.062 1 88.38 267 SER A C 1
ATOM 2103 O O . SER A 1 267 ? 13.078 36.531 29.812 1 88.38 267 SER A O 1
ATOM 2105 N N . ASN A 1 268 ? 14.453 38.219 29.234 1 93.56 268 ASN A N 1
ATOM 2106 C CA . ASN A 1 268 ? 13.82 38.406 27.938 1 93.56 268 ASN A CA 1
ATOM 2107 C C . ASN A 1 268 ? 14.141 37.25 27 1 93.56 268 ASN A C 1
ATOM 2109 O O . ASN A 1 268 ? 13.328 36.906 26.141 1 93.56 268 ASN A O 1
ATOM 2113 N N . VAL A 1 269 ? 15.312 36.625 27.234 1 94 269 VAL A N 1
ATOM 2114 C CA . VAL A 1 269 ? 15.711 35.5 26.391 1 94 269 VAL A CA 1
ATOM 2115 C C . VAL A 1 269 ? 14.781 34.312 26.641 1 94 269 VAL A C 1
ATOM 2117 O O . VAL A 1 269 ? 14.391 33.625 25.703 1 94 269 VAL A O 1
ATOM 2120 N N . ARG A 1 270 ? 14.414 34.125 27.812 1 91.19 270 ARG A N 1
ATOM 2121 C CA . ARG A 1 270 ? 13.484 33.062 28.156 1 91.19 270 ARG A CA 1
ATOM 2122 C C . ARG A 1 270 ? 12.125 33.281 27.5 1 91.19 270 ARG A C 1
ATOM 2124 O O . ARG A 1 270 ? 11.555 32.344 26.922 1 91.19 270 ARG A O 1
ATOM 2131 N N . GLN A 1 271 ? 11.656 34.5 27.562 1 91.62 271 GLN A N 1
ATOM 2132 C CA . GLN A 1 271 ? 10.359 34.844 26.984 1 91.62 271 GLN A CA 1
ATOM 2133 C C . GLN A 1 271 ? 10.398 34.719 25.453 1 91.62 271 GLN A C 1
ATOM 2135 O O . GLN A 1 271 ? 9.414 34.312 24.844 1 91.62 271 GLN A O 1
ATOM 2140 N N . MET A 1 272 ? 11.508 35.094 24.922 1 93.44 272 MET A N 1
ATOM 2141 C CA . MET A 1 272 ? 11.672 34.969 23.484 1 93.44 272 MET A CA 1
ATOM 2142 C C . MET A 1 272 ? 11.602 33.5 23.047 1 93.44 272 MET A C 1
ATOM 2144 O O . MET A 1 272 ? 11 33.188 22.016 1 93.44 272 MET A O 1
ATOM 2148 N N . ALA A 1 273 ? 12.156 32.656 23.812 1 92.88 273 ALA A N 1
ATOM 2149 C CA . ALA A 1 273 ? 12.133 31.219 23.5 1 92.88 273 ALA A CA 1
ATOM 2150 C C . ALA A 1 273 ? 10.703 30.672 23.547 1 92.88 273 ALA A C 1
ATOM 2152 O O . ALA A 1 273 ? 10.305 29.875 22.688 1 92.88 273 ALA A O 1
ATOM 2153 N N . GLU A 1 274 ? 9.961 31.109 24.5 1 89.69 274 GLU A N 1
ATOM 2154 C CA . GLU A 1 274 ? 8.562 30.688 24.625 1 89.69 274 GLU A CA 1
ATOM 2155 C C . GLU A 1 274 ? 7.723 31.203 23.469 1 89.69 274 GLU A C 1
ATOM 2157 O O . GLU A 1 274 ? 6.699 30.594 23.125 1 89.69 274 GLU A O 1
ATOM 2162 N N . SER A 1 275 ? 8.195 32.375 22.922 1 90.06 275 SER A N 1
ATOM 2163 C CA . SER A 1 275 ? 7.473 33 21.812 1 90.06 275 SER A CA 1
ATOM 2164 C C . SER A 1 275 ? 7.973 32.5 20.469 1 90.06 275 SER A C 1
ATOM 2166 O O . SER A 1 275 ? 7.621 33.031 19.422 1 90.06 275 SER A O 1
ATOM 2168 N N . GLY A 1 276 ? 8.875 31.5 20.484 1 88.06 276 GLY A N 1
ATOM 2169 C CA . GLY A 1 276 ? 9.273 30.844 19.266 1 88.06 276 GLY A CA 1
ATOM 2170 C C . GLY A 1 276 ? 10.641 31.281 18.766 1 88.06 276 GLY A C 1
ATOM 2171 O O . GLY A 1 276 ? 11.156 30.734 17.781 1 88.06 276 GLY A O 1
ATOM 2172 N N . ARG A 1 277 ? 11.203 32.312 19.312 1 91.56 277 ARG A N 1
ATOM 2173 C CA . ARG A 1 277 ? 12.539 32.781 18.922 1 91.56 277 ARG A CA 1
ATOM 2174 C C . ARG A 1 277 ? 13.602 32.156 19.828 1 91.56 277 ARG A C 1
ATOM 2176 O O . ARG A 1 277 ? 13.961 32.719 20.859 1 91.56 277 ARG A O 1
ATOM 2183 N N . LEU A 1 278 ? 14.211 31.125 19.328 1 93.56 278 LEU A N 1
ATOM 2184 C CA . LEU A 1 278 ? 15.07 30.312 20.188 1 93.56 278 LEU A CA 1
ATOM 2185 C C . LEU A 1 278 ? 16.531 30.656 19.953 1 93.56 278 LEU A C 1
ATOM 2187 O O . LEU A 1 278 ? 17.406 30.281 20.75 1 93.56 278 LEU A O 1
ATOM 2191 N N . GLN A 1 279 ? 16.891 31.453 19 1 93.12 279 GLN A N 1
ATOM 2192 C CA . GLN A 1 279 ? 18.266 31.688 18.609 1 93.12 279 GLN A CA 1
ATOM 2193 C C . GLN A 1 279 ? 19.062 32.344 19.734 1 93.12 279 GLN A C 1
ATOM 2195 O O . GLN A 1 279 ? 20.188 31.906 20.031 1 93.12 279 GLN A O 1
ATOM 2200 N N . PRO A 1 280 ? 18.469 33.312 20.375 1 94.06 280 PRO A N 1
ATOM 2201 C CA . PRO A 1 280 ? 19.234 33.906 21.469 1 94.06 280 PRO A CA 1
ATOM 2202 C C . PRO A 1 280 ? 19.547 32.938 22.594 1 94.06 280 PRO A C 1
ATOM 2204 O O . PRO A 1 280 ? 20.641 32.969 23.172 1 94.06 280 PRO A O 1
ATOM 2207 N N . LEU A 1 281 ? 18.594 32.125 22.906 1 95.19 281 LEU A N 1
ATOM 2208 C CA . LEU A 1 281 ? 18.797 31.109 23.938 1 95.19 281 LEU A CA 1
ATOM 2209 C C . LEU A 1 281 ? 19.891 30.141 23.547 1 95.19 281 LEU A C 1
ATOM 2211 O O . LEU A 1 281 ? 20.766 29.812 24.359 1 95.19 281 LEU A O 1
ATOM 2215 N N . LEU A 1 282 ? 19.906 29.672 22.344 1 95.88 282 LEU A N 1
ATOM 2216 C CA . LEU A 1 282 ? 20.906 28.719 21.859 1 95.88 282 LEU A CA 1
ATOM 2217 C C . LEU A 1 282 ? 22.281 29.359 21.812 1 95.88 282 LEU A C 1
ATOM 2219 O O . LEU A 1 282 ? 23.281 28.688 22.109 1 95.88 282 LEU A O 1
ATOM 2223 N N . THR A 1 283 ? 22.297 30.625 21.453 1 94 283 THR A N 1
ATOM 2224 C CA . THR A 1 283 ? 23.578 31.328 21.422 1 94 283 THR A CA 1
ATOM 2225 C C . THR A 1 283 ? 24.188 31.375 22.828 1 94 283 THR A C 1
ATOM 2227 O O . THR A 1 283 ? 25.406 31.219 22.984 1 94 283 THR A O 1
ATOM 2230 N N . LEU A 1 284 ? 23.391 31.578 23.797 1 93.44 284 LEU A N 1
ATOM 2231 C CA . LEU A 1 284 ? 23.859 31.625 25.172 1 93.44 284 LEU A CA 1
ATOM 2232 C C . LEU A 1 284 ? 24.297 30.234 25.641 1 93.44 284 LEU A C 1
ATOM 2234 O O . LEU A 1 284 ? 25.203 30.109 26.469 1 93.44 284 LEU A O 1
ATOM 2238 N N . ILE A 1 285 ? 23.703 29.156 25.172 1 93.56 285 ILE A N 1
ATOM 2239 C CA . ILE A 1 285 ? 24.094 27.797 25.5 1 93.56 285 ILE A CA 1
ATOM 2240 C C . ILE A 1 285 ? 25.453 27.484 24.875 1 93.56 285 ILE A C 1
ATOM 2242 O O . ILE A 1 285 ? 26.266 26.766 25.484 1 93.56 285 ILE A O 1
ATOM 2246 N N . LEU A 1 286 ? 25.75 28.016 23.781 1 94.12 286 LEU A N 1
ATOM 2247 C CA . LEU A 1 286 ? 26.984 27.719 23.062 1 94.12 286 LEU A CA 1
ATOM 2248 C C . LEU A 1 286 ? 28.125 28.594 23.547 1 94.12 286 LEU A C 1
ATOM 2250 O O . LEU A 1 286 ? 29.25 28.125 23.703 1 94.12 286 LEU A O 1
ATOM 2254 N N . GLU A 1 287 ? 27.812 29.891 23.75 1 91.38 287 GLU A N 1
ATOM 2255 C CA . GLU A 1 287 ? 28.891 30.859 23.984 1 91.38 287 GLU A CA 1
ATOM 2256 C C . GLU A 1 287 ? 28.797 31.469 25.391 1 91.38 287 GLU A C 1
ATOM 2258 O O . GLU A 1 287 ? 29.703 32.188 25.828 1 91.38 287 GLU A O 1
ATOM 2263 N N . GLY A 1 288 ? 27.891 31.25 26.125 1 88.06 288 GLY A N 1
ATOM 2264 C CA . GLY A 1 288 ? 27.703 31.891 27.422 1 88.06 288 GLY A CA 1
ATOM 2265 C C . GLY A 1 288 ? 28.625 31.344 28.5 1 88.06 288 GLY A C 1
ATOM 2266 O O . GLY A 1 288 ? 29.438 30.453 28.234 1 88.06 288 GLY A O 1
ATOM 2267 N N . SER A 1 289 ? 28.625 31.969 29.672 1 90.81 289 SER A N 1
ATOM 2268 C CA . SER A 1 289 ? 29.344 31.484 30.844 1 90.81 289 SER A CA 1
ATOM 2269 C C . SER A 1 289 ? 28.797 30.141 31.312 1 90.81 289 SER A C 1
ATOM 2271 O O . SER A 1 289 ? 27.672 29.781 30.984 1 90.81 289 SER A O 1
ATOM 2273 N N . PRO A 1 290 ? 29.453 29.375 32 1 89.94 290 PRO A N 1
ATOM 2274 C CA . PRO A 1 290 ? 29 28.062 32.469 1 89.94 290 PRO A CA 1
ATOM 2275 C C . PRO A 1 290 ? 27.688 28.141 33.25 1 89.94 290 PRO A C 1
ATOM 2277 O O . PRO A 1 290 ? 26.828 27.266 33.125 1 89.94 290 PRO A O 1
ATOM 2280 N N . GLU A 1 291 ? 27.609 29.188 34 1 91.56 291 GLU A N 1
ATOM 2281 C CA . GLU A 1 291 ? 26.375 29.344 34.781 1 91.56 291 GLU A CA 1
ATOM 2282 C C . GLU A 1 291 ? 25.188 29.625 33.875 1 91.56 291 GLU A C 1
ATOM 2284 O O . GLU A 1 291 ? 24.094 29.078 34.062 1 91.56 291 GLU A O 1
ATOM 2289 N N . THR A 1 292 ? 25.453 30.438 32.906 1 91.44 292 THR A N 1
ATOM 2290 C CA . THR A 1 292 ? 24.391 30.781 31.953 1 91.44 292 THR A CA 1
ATOM 2291 C C . THR A 1 292 ? 24.062 29.578 31.062 1 91.44 292 THR A C 1
ATOM 2293 O O . THR A 1 292 ? 22.891 29.375 30.719 1 91.44 292 THR A O 1
ATOM 2296 N N . GLN A 1 293 ? 25.094 28.859 30.734 1 92.38 293 GLN A N 1
ATOM 2297 C CA . GLN A 1 293 ? 24.891 27.672 29.922 1 92.38 293 GLN A CA 1
ATOM 2298 C C . GLN A 1 293 ? 23.984 26.672 30.641 1 92.38 293 GLN A C 1
ATOM 2300 O O . GLN A 1 293 ? 23.062 26.109 30.031 1 92.38 293 GLN A O 1
ATOM 2305 N N . LEU A 1 294 ? 24.266 26.5 31.891 1 93.06 294 LEU A N 1
ATOM 2306 C CA . LEU A 1 294 ? 23.484 25.562 32.719 1 93.06 294 LEU A CA 1
ATOM 2307 C C . LEU A 1 294 ? 22.047 26.047 32.844 1 93.06 294 LEU A C 1
ATOM 2309 O O . LEU A 1 294 ? 21.109 25.25 32.656 1 93.06 294 LEU A O 1
ATOM 2313 N N . SER A 1 295 ? 21.906 27.328 33.094 1 93.19 295 SER A N 1
ATOM 2314 C CA . SER A 1 295 ? 20.578 27.875 33.281 1 93.19 295 SER A CA 1
ATOM 2315 C C . SER A 1 295 ? 19.75 27.781 31.984 1 93.19 295 SER A C 1
ATOM 2317 O O . SER A 1 295 ? 18.594 27.391 32 1 93.19 295 SER A O 1
ATOM 2319 N N . MET A 1 296 ? 20.391 28.109 30.859 1 94.31 296 MET A N 1
ATOM 2320 C CA . MET A 1 296 ? 19.688 28.109 29.578 1 94.31 296 MET A CA 1
ATOM 2321 C C . MET A 1 296 ? 19.359 26.688 29.156 1 94.31 296 MET A C 1
ATOM 2323 O O . MET A 1 296 ? 18.297 26.438 28.578 1 94.31 296 MET A O 1
ATOM 2327 N N . ALA A 1 297 ? 20.203 25.766 29.406 1 94.5 297 ALA A N 1
ATOM 2328 C CA . ALA A 1 297 ? 19.953 24.359 29.078 1 94.5 297 ALA A CA 1
ATOM 2329 C C . ALA A 1 297 ? 18.797 23.812 29.906 1 94.5 297 ALA A C 1
ATOM 2331 O O . ALA A 1 297 ? 17.969 23.047 29.406 1 94.5 297 ALA A O 1
ATOM 2332 N N . SER A 1 298 ? 18.797 24.141 31.125 1 94.69 298 SER A N 1
ATOM 2333 C CA . SER A 1 298 ? 17.719 23.719 32 1 94.69 298 SER A CA 1
ATOM 2334 C C . SER A 1 298 ? 16.375 24.25 31.516 1 94.69 298 SER A C 1
ATOM 2336 O O . SER A 1 298 ? 15.359 23.547 31.562 1 94.69 298 SER A O 1
ATOM 2338 N N . TYR A 1 299 ? 16.422 25.484 31.156 1 94.19 299 TYR A N 1
ATOM 2339 C CA . TYR A 1 299 ? 15.195 26.094 30.656 1 94.19 299 TYR A CA 1
ATOM 2340 C C . TYR A 1 299 ? 14.734 25.438 29.375 1 94.19 299 TYR A C 1
ATOM 2342 O O . TYR A 1 299 ? 13.539 25.219 29.156 1 94.19 299 TYR A O 1
ATOM 2350 N N . LEU A 1 300 ? 15.664 25.156 28.5 1 94.56 300 LEU A N 1
ATOM 2351 C CA . LEU A 1 300 ? 15.352 24.469 27.266 1 94.56 300 LEU A CA 1
ATOM 2352 C C . LEU A 1 300 ? 14.672 23.125 27.531 1 94.56 300 LEU A C 1
ATOM 2354 O O . LEU A 1 300 ? 13.789 22.703 26.781 1 94.56 300 LEU A O 1
ATOM 2358 N N . GLY A 1 301 ? 14.984 22.453 28.516 1 93.62 301 GLY A N 1
ATOM 2359 C CA . GLY A 1 301 ? 14.406 21.172 28.891 1 93.62 301 GLY A CA 1
ATOM 2360 C C . GLY A 1 301 ? 12.969 21.297 29.359 1 93.62 301 GLY A C 1
ATOM 2361 O O . GLY A 1 301 ? 12.203 20.328 29.281 1 93.62 301 GLY A O 1
ATOM 2362 N N . GLU A 1 302 ? 12.633 22.469 29.812 1 91.19 302 GLU A N 1
ATOM 2363 C CA . GLU A 1 302 ? 11.289 22.672 30.344 1 91.19 302 GLU A CA 1
ATOM 2364 C C . GLU A 1 302 ? 10.359 23.266 29.281 1 91.19 302 GLU A C 1
ATOM 2366 O O . GLU A 1 302 ? 9.141 23.203 29.422 1 91.19 302 GLU A O 1
ATOM 2371 N N . LEU A 1 303 ? 10.93 23.75 28.266 1 90.25 303 LEU A N 1
ATOM 2372 C CA . LEU A 1 303 ? 10.156 24.406 27.203 1 90.25 303 LEU A CA 1
ATOM 2373 C C . LEU A 1 303 ? 9.516 23.375 26.281 1 90.25 303 LEU A C 1
ATOM 2375 O O . LEU A 1 303 ? 10.133 22.359 25.953 1 90.25 303 LEU A O 1
ATOM 2379 N N . VAL A 1 304 ? 8.227 23.625 25.969 1 89.88 304 VAL A N 1
ATOM 2380 C CA . VAL A 1 304 ? 7.566 22.797 24.953 1 89.88 304 VAL A CA 1
ATOM 2381 C C . VAL A 1 304 ? 7.879 23.328 23.562 1 89.88 304 VAL A C 1
ATOM 2383 O O . VAL A 1 304 ? 7.633 24.5 23.266 1 89.88 304 VAL A O 1
ATOM 2386 N N . LEU A 1 305 ? 8.453 22.5 22.766 1 90.56 305 LEU A N 1
ATOM 2387 C CA . LEU A 1 305 ? 8.898 22.906 21.438 1 90.56 305 LEU A CA 1
ATOM 2388 C C . LEU A 1 305 ? 8.062 22.25 20.344 1 90.56 305 LEU A C 1
ATOM 2390 O O . LEU A 1 305 ? 7.57 21.125 20.531 1 90.56 305 LEU A O 1
ATOM 2394 N N . SER A 1 306 ? 7.863 22.984 19.266 1 86.06 306 SER A N 1
ATOM 2395 C CA . SER A 1 306 ? 7.25 22.406 18.078 1 86.06 306 SER A CA 1
ATOM 2396 C C . SER A 1 306 ? 8.242 21.531 17.328 1 86.06 306 SER A C 1
ATOM 2398 O O . SER A 1 306 ? 9.453 21.625 17.531 1 86.06 306 SER A O 1
ATOM 2400 N N . ASN A 1 307 ? 7.797 20.719 16.484 1 86.44 307 ASN A N 1
ATOM 2401 C CA . ASN A 1 307 ? 8.641 19.766 15.766 1 86.44 307 ASN A CA 1
ATOM 2402 C C . ASN A 1 307 ? 9.672 20.484 14.898 1 86.44 307 ASN A C 1
ATOM 2404 O O . ASN A 1 307 ? 10.828 20.062 14.844 1 86.44 307 ASN A O 1
ATOM 2408 N N . ASP A 1 308 ? 9.312 21.5 14.266 1 85.19 308 ASP A N 1
ATOM 2409 C CA . ASP A 1 308 ? 10.25 22.234 13.43 1 85.19 308 ASP A CA 1
ATOM 2410 C C . ASP A 1 308 ? 11.352 22.875 14.273 1 85.19 308 ASP A C 1
ATOM 2412 O O . ASP A 1 308 ? 12.516 22.922 13.859 1 85.19 308 ASP A O 1
ATOM 2416 N N . VAL A 1 309 ? 10.953 23.312 15.375 1 90.94 309 VAL A N 1
ATOM 2417 C CA . VAL A 1 309 ? 11.914 23.969 16.25 1 90.94 309 VAL A CA 1
ATOM 2418 C C . VAL A 1 309 ? 12.852 22.938 16.859 1 90.94 309 VAL A C 1
ATOM 2420 O O . VAL A 1 309 ? 14.031 23.203 17.078 1 90.94 309 VAL A O 1
ATOM 2423 N N . LYS A 1 310 ? 12.312 21.797 17.156 1 93 310 LYS A N 1
ATOM 2424 C CA . LYS A 1 310 ? 13.156 20.719 17.672 1 93 310 LYS A CA 1
ATOM 2425 C C . LYS A 1 310 ? 14.297 20.406 16.703 1 93 310 LYS A C 1
ATOM 2427 O O . LYS A 1 310 ? 15.43 20.172 17.125 1 93 310 LYS A O 1
ATOM 2432 N N . VAL A 1 311 ? 14.008 20.328 15.414 1 93.94 311 VAL A N 1
ATOM 2433 C CA . VAL A 1 311 ? 15.016 20.062 14.391 1 93.94 311 VAL A CA 1
ATOM 2434 C C . VAL A 1 311 ? 16.062 21.172 14.391 1 93.94 311 VAL A C 1
ATOM 2436 O O . VAL A 1 311 ? 17.266 20.891 14.328 1 93.94 311 VAL A O 1
ATOM 2439 N N . PHE A 1 312 ? 15.578 22.375 14.539 1 93.88 312 PHE A N 1
ATOM 2440 C CA . PHE A 1 312 ? 16.469 23.531 14.547 1 93.88 312 PHE A CA 1
ATOM 2441 C C . PHE A 1 312 ? 17.406 23.484 15.75 1 93.88 312 PHE A C 1
ATOM 2443 O O . PHE A 1 312 ? 18.609 23.734 15.617 1 93.88 312 PHE A O 1
ATOM 2450 N N . VAL A 1 313 ? 16.891 23.172 16.875 1 96.12 313 VAL A N 1
ATOM 2451 C CA . VAL A 1 313 ? 17.672 23.109 18.094 1 96.12 313 VAL A CA 1
ATOM 2452 C C . VAL A 1 313 ? 18.703 21.984 17.984 1 96.12 313 VAL A C 1
ATOM 2454 O O . VAL A 1 313 ? 19.859 22.156 18.375 1 96.12 313 VAL A O 1
ATOM 2457 N N . ALA A 1 314 ? 18.281 20.781 17.516 1 96.62 314 ALA A N 1
ATOM 2458 C CA . ALA A 1 314 ? 19.188 19.641 17.359 1 96.62 314 ALA A CA 1
ATOM 2459 C C . ALA A 1 314 ? 20.344 19.984 16.438 1 96.62 314 ALA A C 1
ATOM 2461 O O . ALA A 1 314 ? 21.5 19.594 16.688 1 96.62 314 ALA A O 1
ATOM 2462 N N . GLN A 1 315 ? 20.125 20.734 15.375 1 95.81 315 GLN A N 1
ATOM 2463 C CA . GLN A 1 315 ? 21.141 21.094 14.391 1 95.81 315 GLN A CA 1
ATOM 2464 C C . GLN A 1 315 ? 22.109 22.125 14.977 1 95.81 315 GLN A C 1
ATOM 2466 O O . GLN A 1 315 ? 23.312 22.062 14.695 1 95.81 315 GLN A O 1
ATOM 2471 N N . THR A 1 316 ? 21.547 23 15.781 1 95.81 316 THR A N 1
ATOM 2472 C CA . THR A 1 316 ? 22.344 24.125 16.25 1 95.81 316 THR A CA 1
ATOM 2473 C C . THR A 1 316 ? 23.094 23.75 17.531 1 95.81 316 THR A C 1
ATOM 2475 O O . THR A 1 316 ? 24.281 24.016 17.641 1 95.81 316 THR A O 1
ATOM 2478 N N . ALA A 1 317 ? 22.406 23.172 18.469 1 95.56 317 ALA A N 1
ATOM 2479 C CA . ALA A 1 317 ? 23 22.969 19.797 1 95.56 317 ALA A CA 1
ATOM 2480 C C . ALA A 1 317 ? 23.078 21.484 20.141 1 95.56 317 ALA A C 1
ATOM 2482 O O . ALA A 1 317 ? 23.5 21.125 21.25 1 95.56 317 ALA A O 1
ATOM 2483 N N . GLY A 1 318 ? 22.703 20.594 19.328 1 96.06 318 GLY A N 1
ATOM 2484 C CA . GLY A 1 318 ? 22.656 19.172 19.625 1 96.06 318 GLY A CA 1
ATOM 2485 C C . GLY A 1 318 ? 24 18.609 20.031 1 96.06 318 GLY A C 1
ATOM 2486 O O . GLY A 1 318 ? 24.109 17.922 21.047 1 96.06 318 GLY A O 1
ATOM 2487 N N . SER A 1 319 ? 25.016 18.922 19.266 1 95.31 319 SER A N 1
ATOM 2488 C CA . SER A 1 319 ? 26.359 18.406 19.531 1 95.31 319 SER A CA 1
ATOM 2489 C C . SER A 1 319 ? 26.891 18.922 20.875 1 95.31 319 SER A C 1
ATOM 2491 O O . SER A 1 319 ? 27.531 18.188 21.609 1 95.31 319 SER A O 1
ATOM 2493 N N . ALA A 1 320 ? 26.578 20.172 21.109 1 94.94 320 ALA A N 1
ATOM 2494 C CA . ALA A 1 320 ? 27.047 20.766 22.359 1 94.94 320 ALA A CA 1
ATOM 2495 C C . ALA A 1 320 ? 26.375 20.125 23.562 1 94.94 320 ALA A C 1
ATOM 2497 O O . ALA A 1 320 ? 27.016 19.859 24.578 1 94.94 320 ALA A O 1
ATOM 2498 N N . LEU A 1 321 ? 25.156 19.906 23.438 1 96.06 321 LEU A N 1
ATOM 2499 C CA . LEU A 1 321 ? 24.406 19.281 24.531 1 96.06 321 LEU A CA 1
ATOM 2500 C C . LEU A 1 321 ? 24.875 17.844 24.75 1 96.06 321 LEU A C 1
ATOM 2502 O O . LEU A 1 321 ? 24.969 17.391 25.906 1 96.06 321 LEU A O 1
ATOM 2506 N N . VAL A 1 322 ? 25.125 17.094 23.734 1 96 322 VAL A N 1
ATOM 2507 C CA . VAL A 1 322 ? 25.625 15.727 23.844 1 96 322 VAL A CA 1
ATOM 2508 C C . VAL A 1 322 ? 27 15.727 24.531 1 96 322 VAL A C 1
ATOM 2510 O O . VAL A 1 322 ? 27.281 14.844 25.344 1 96 322 VAL A O 1
ATOM 2513 N N . ASP A 1 323 ? 27.797 16.719 24.266 1 93.88 323 ASP A N 1
ATOM 2514 C CA . ASP A 1 323 ? 29.109 16.828 24.891 1 93.88 323 ASP A CA 1
ATOM 2515 C C . ASP A 1 323 ? 28.984 17.078 26.391 1 93.88 323 ASP A C 1
ATOM 2517 O O . ASP A 1 323 ? 29.766 16.547 27.188 1 93.88 323 ASP A O 1
ATOM 2521 N N . VAL A 1 324 ? 28.094 17.875 26.703 1 93.5 324 VAL A N 1
ATOM 2522 C CA . VAL A 1 324 ? 27.844 18.156 28.109 1 93.5 324 VAL A CA 1
ATOM 2523 C C . VAL A 1 324 ? 27.375 16.891 28.812 1 93.5 324 VAL A C 1
ATOM 2525 O O . VAL A 1 324 ? 27.734 16.641 29.969 1 93.5 324 VAL A O 1
ATOM 2528 N N . MET A 1 325 ? 26.562 16.109 28.219 1 92.94 325 MET A N 1
ATOM 2529 C CA . 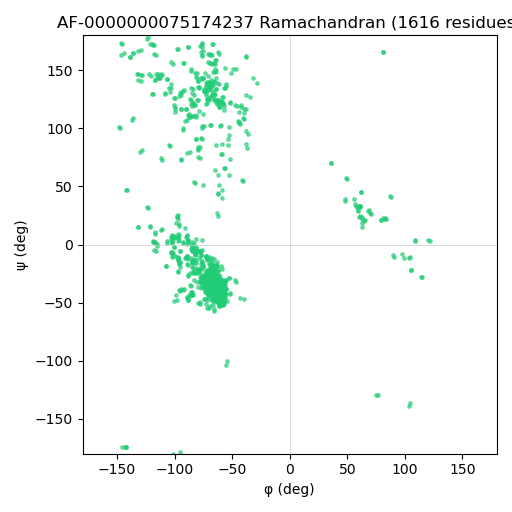MET A 1 325 ? 26.078 14.844 28.766 1 92.94 325 MET A CA 1
ATOM 2530 C C . MET A 1 325 ? 27.234 13.867 28.984 1 92.94 325 MET A C 1
ATOM 2532 O O . MET A 1 325 ? 27.234 13.109 29.953 1 92.94 325 MET A O 1
ATOM 2536 N N . ARG A 1 326 ? 28.203 13.906 28.156 1 88.38 326 ARG A N 1
ATOM 2537 C CA . ARG A 1 326 ? 29.328 12.977 28.188 1 88.38 326 ARG A CA 1
ATOM 2538 C C . ARG A 1 326 ? 30.266 13.305 29.344 1 88.38 326 ARG A C 1
ATOM 2540 O O . ARG A 1 326 ? 30.703 12.406 30.062 1 88.38 326 ARG A O 1
ATOM 2547 N N . SER A 1 327 ? 30.609 14.602 29.484 1 86.88 327 SER A N 1
ATOM 2548 C CA . SER A 1 327 ? 31.688 14.914 30.391 1 86.88 327 SER A CA 1
ATOM 2549 C C . SER A 1 327 ? 31.312 16.047 31.344 1 86.88 327 SER A C 1
ATOM 2551 O O . SER A 1 327 ? 32.156 16.516 32.125 1 86.88 327 SER A O 1
ATOM 2553 N N . GLY A 1 328 ? 30.156 16.406 31.484 1 84 328 GLY A N 1
ATOM 2554 C CA . GLY A 1 328 ? 29.797 17.562 32.312 1 84 328 GLY A CA 1
ATOM 2555 C C . GLY A 1 328 ? 29.562 17.188 33.75 1 84 328 GLY A C 1
ATOM 2556 O O . GLY A 1 328 ? 29.641 16.016 34.125 1 84 328 GLY A O 1
ATOM 2557 N N . SER A 1 329 ? 29.438 18.219 34.562 1 89 329 SER A N 1
ATOM 2558 C CA . SER A 1 329 ? 29.047 18.031 35.969 1 89 329 SER A CA 1
ATOM 2559 C C . SER A 1 329 ? 27.656 17.422 36.062 1 89 329 SER A C 1
ATOM 2561 O O . SER A 1 329 ? 26.906 17.406 35.094 1 89 329 SER A O 1
ATOM 2563 N N . ILE A 1 330 ? 27.297 16.938 37.188 1 90.88 330 ILE A N 1
ATOM 2564 C CA . ILE A 1 330 ? 26.031 16.234 37.375 1 90.88 330 ILE A CA 1
ATOM 2565 C C . ILE A 1 330 ? 24.875 17.188 37.094 1 90.88 330 ILE A C 1
ATOM 2567 O O . ILE A 1 330 ? 23.859 16.781 36.5 1 90.88 330 ILE A O 1
ATOM 2571 N N . GLU A 1 331 ? 25.031 18.406 37.531 1 92.38 331 GLU A N 1
ATOM 2572 C CA . GLU A 1 331 ? 23.984 19.391 37.281 1 92.38 331 GLU A CA 1
ATOM 2573 C C . GLU A 1 331 ? 23.859 19.719 35.812 1 92.38 331 GLU A C 1
ATOM 2575 O O . GLU A 1 331 ? 22.766 19.875 35.281 1 92.38 331 GLU A O 1
ATOM 2580 N N . ALA A 1 332 ? 25.047 19.875 35.25 1 92.69 332 ALA A N 1
ATOM 2581 C CA . ALA A 1 332 ? 25.078 20.156 33.844 1 92.69 332 ALA A CA 1
ATOM 2582 C C . ALA A 1 332 ? 24.516 19 33.031 1 92.69 332 ALA A C 1
ATOM 2584 O O . ALA A 1 332 ? 23.797 19.188 32.031 1 92.69 332 ALA A O 1
ATOM 2585 N N . ARG A 1 333 ? 24.797 17.844 33.469 1 93.69 333 ARG A N 1
ATOM 2586 C CA . ARG A 1 333 ? 24.312 16.656 32.781 1 93.69 333 ARG A CA 1
ATOM 2587 C C . ARG A 1 333 ? 22.797 16.547 32.875 1 93.69 333 ARG A C 1
ATOM 2589 O O . ARG A 1 333 ? 22.125 16.172 31.906 1 93.69 333 ARG A O 1
ATOM 2596 N N . GLU A 1 334 ? 22.328 16.844 34.031 1 95 334 GLU A N 1
ATOM 2597 C CA . GLU A 1 334 ? 20.875 16.812 34.219 1 95 334 GLU A CA 1
ATOM 2598 C C . GLU A 1 334 ? 20.172 17.797 33.281 1 95 334 GLU A C 1
ATOM 2600 O O . GLU A 1 334 ? 19.156 17.453 32.656 1 95 334 GLU A O 1
ATOM 2605 N N . ALA A 1 335 ? 20.703 19.031 33.25 1 95.38 335 ALA A N 1
ATOM 2606 C CA . ALA A 1 335 ? 20.125 20.047 32.375 1 95.38 335 ALA A CA 1
ATOM 2607 C C . ALA A 1 335 ? 20.188 19.609 30.922 1 95.38 335 ALA A C 1
ATOM 2609 O O . ALA A 1 335 ? 19.234 19.797 30.172 1 95.38 335 ALA A O 1
ATOM 2610 N N . ALA A 1 336 ? 21.297 19.047 30.562 1 95.69 336 ALA A N 1
ATOM 2611 C CA . ALA A 1 336 ? 21.469 18.594 29.188 1 95.69 336 ALA A CA 1
ATOM 2612 C C . ALA A 1 336 ? 20.516 17.438 28.875 1 95.69 336 ALA A C 1
ATOM 2614 O O . ALA A 1 336 ? 19.938 17.406 27.781 1 95.69 336 ALA A O 1
ATOM 2615 N N . LEU A 1 337 ? 20.359 16.531 29.766 1 96.25 337 LEU A N 1
ATOM 2616 C CA . LEU A 1 337 ? 19.484 15.375 29.562 1 96.25 337 LEU A CA 1
ATOM 2617 C C . LEU A 1 337 ? 18.031 15.82 29.422 1 96.25 337 LEU A C 1
ATOM 2619 O O . LEU A 1 337 ? 17.297 15.281 28.578 1 96.25 337 LEU A O 1
ATOM 2623 N N . LYS A 1 338 ? 17.625 16.766 30.172 1 95.5 338 LYS A N 1
ATOM 2624 C CA . LYS A 1 338 ? 16.266 17.281 30.062 1 95.5 338 LYS A CA 1
ATOM 2625 C C . LYS A 1 338 ? 16.047 17.938 28.703 1 95.5 338 LYS A C 1
ATOM 2627 O O . LYS A 1 338 ? 14.984 17.75 28.094 1 95.5 338 LYS A O 1
ATOM 2632 N N . ALA A 1 339 ? 17 18.703 28.297 1 96.38 339 ALA A N 1
ATOM 2633 C CA . ALA A 1 339 ? 16.906 19.344 27 1 96.38 339 ALA A CA 1
ATOM 2634 C C . ALA A 1 339 ? 16.875 18.312 25.875 1 96.38 339 ALA A C 1
ATOM 2636 O O . ALA A 1 339 ? 16.047 18.406 24.953 1 96.38 339 ALA A O 1
ATOM 2637 N N . LEU A 1 340 ? 17.734 17.328 25.984 1 96.94 340 LEU A N 1
ATOM 2638 C CA . LEU A 1 340 ? 17.828 16.297 24.953 1 96.94 340 LEU A CA 1
ATOM 2639 C C . LEU A 1 340 ? 16.562 15.461 24.922 1 96.94 340 LEU A C 1
ATOM 2641 O O . LEU A 1 340 ? 16.156 14.977 23.859 1 96.94 340 LEU A O 1
ATOM 2645 N N . ASN A 1 341 ? 15.969 15.266 26.062 1 95.62 341 ASN A N 1
ATOM 2646 C CA . ASN A 1 341 ? 14.711 14.539 26.125 1 95.62 341 ASN A CA 1
ATOM 2647 C C . ASN A 1 341 ? 13.617 15.234 25.312 1 95.62 341 ASN A C 1
ATOM 2649 O O . ASN A 1 341 ? 12.828 14.57 24.641 1 95.62 341 ASN A O 1
ATOM 2653 N N . GLN A 1 342 ? 13.617 16.516 25.344 1 93.06 342 GLN A N 1
ATOM 2654 C CA . GLN A 1 342 ? 12.633 17.297 24.594 1 93.06 342 GLN A CA 1
ATOM 2655 C C . GLN A 1 342 ? 12.922 17.266 23.094 1 93.06 342 GLN A C 1
ATOM 2657 O O . GLN A 1 342 ? 12.008 17.094 22.281 1 93.06 342 GLN A O 1
ATOM 2662 N N . ILE A 1 343 ? 14.133 17.328 22.781 1 94.5 343 ILE A N 1
ATOM 2663 C CA . ILE A 1 343 ? 14.547 17.453 21.391 1 94.5 343 ILE A CA 1
ATOM 2664 C C . ILE A 1 343 ? 14.461 16.094 20.688 1 94.5 343 ILE A C 1
ATOM 2666 O O . ILE A 1 343 ? 14.188 16.016 19.5 1 94.5 343 ILE A O 1
ATOM 2670 N N . SER A 1 344 ? 14.609 15.07 21.391 1 95.69 344 SER A N 1
ATOM 2671 C CA . SER A 1 344 ? 14.688 13.742 20.797 1 95.69 344 SER A CA 1
ATOM 2672 C C . SER A 1 344 ? 13.305 13.18 20.5 1 95.69 344 SER A C 1
ATOM 2674 O O . SER A 1 344 ? 13.164 12.141 19.859 1 95.69 344 SER A O 1
ATOM 2676 N N . SER A 1 345 ? 12.211 13.805 20.859 1 92.25 345 SER A N 1
ATOM 2677 C CA . SER A 1 345 ? 10.852 13.281 20.797 1 92.25 345 SER A CA 1
ATOM 2678 C C . SER A 1 345 ? 10.32 13.312 19.359 1 92.25 345 SER A C 1
ATOM 2680 O O . SER A 1 345 ? 9.25 12.773 19.078 1 92.25 345 SER A O 1
ATOM 2682 N N . TYR A 1 346 ? 11.094 13.883 18.469 1 91.75 346 TYR A N 1
ATOM 2683 C CA . TYR A 1 346 ? 10.703 13.93 17.062 1 91.75 346 TYR A CA 1
ATOM 2684 C C . TYR A 1 346 ? 11.695 13.164 16.203 1 91.75 346 TYR A C 1
ATOM 2686 O O . TYR A 1 346 ? 12.906 13.234 16.422 1 91.75 346 TYR A O 1
ATOM 2694 N N . GLU A 1 347 ? 11.172 12.492 15.242 1 93.06 347 GLU A N 1
ATOM 2695 C CA . GLU A 1 347 ? 11.953 11.562 14.438 1 93.06 347 GLU A CA 1
ATOM 2696 C C . GLU A 1 347 ? 13.125 12.266 13.758 1 93.06 347 GLU A C 1
ATOM 2698 O O . GLU A 1 347 ? 14.266 11.805 13.828 1 93.06 347 GLU A O 1
ATOM 2703 N N . SER A 1 348 ? 12.938 13.391 13.094 1 92.69 348 SER A N 1
ATOM 2704 C CA . SER A 1 348 ? 13.969 14.094 12.336 1 92.69 348 SER A CA 1
ATOM 2705 C C . SER A 1 348 ? 15.047 14.648 13.258 1 92.69 348 SER A C 1
ATOM 2707 O O . SER A 1 348 ? 16.234 14.602 12.93 1 92.69 348 SER A O 1
ATOM 2709 N N . SER A 1 349 ? 14.602 15.211 14.352 1 95.88 349 SER A N 1
ATOM 2710 C CA . SER A 1 349 ? 15.57 15.742 15.297 1 95.88 349 SER A CA 1
ATOM 2711 C C . SER A 1 349 ? 16.391 14.625 15.938 1 95.88 349 SER A C 1
ATOM 2713 O O . SER A 1 349 ? 17.578 14.797 16.188 1 95.88 349 SER A O 1
ATOM 2715 N N . ALA A 1 350 ? 15.742 13.492 16.203 1 96.5 350 ALA A N 1
ATOM 2716 C CA . ALA A 1 350 ? 16.438 12.352 16.781 1 96.5 350 ALA A CA 1
ATOM 2717 C C . ALA A 1 350 ? 17.531 11.844 15.852 1 96.5 350 ALA A C 1
ATOM 2719 O O . ALA A 1 350 ? 18.609 11.461 16.312 1 96.5 350 ALA A O 1
ATOM 2720 N N . LYS A 1 351 ? 17.344 11.797 14.602 1 95.44 351 LYS A N 1
ATOM 2721 C CA . LYS A 1 351 ? 18.328 11.344 13.625 1 95.44 351 LYS A CA 1
ATOM 2722 C C . LYS A 1 351 ? 19.562 12.258 13.625 1 95.44 351 LYS A C 1
ATOM 2724 O O . LYS A 1 351 ? 20.688 11.781 13.492 1 95.44 351 LYS A O 1
ATOM 2729 N N . ILE A 1 352 ? 19.281 13.539 13.82 1 96.38 352 ILE A N 1
ATOM 2730 C CA . ILE A 1 352 ? 20.375 14.492 13.891 1 96.38 352 ILE A CA 1
ATOM 2731 C C . ILE A 1 352 ? 21.203 14.234 15.148 1 96.38 352 ILE A C 1
ATOM 2733 O O . ILE A 1 352 ? 22.438 14.32 15.109 1 96.38 352 ILE A O 1
ATOM 2737 N N . LEU A 1 353 ? 20.562 13.961 16.203 1 96.75 353 LEU A N 1
ATOM 2738 C CA . LEU A 1 353 ? 21.266 13.688 17.453 1 96.75 353 LEU A CA 1
ATOM 2739 C C . LEU A 1 353 ? 22.094 12.414 17.344 1 96.75 353 LEU A C 1
ATOM 2741 O O . LEU A 1 353 ? 23.141 12.305 17.984 1 96.75 353 LEU A O 1
ATOM 2745 N N . ILE A 1 354 ? 21.562 11.391 16.594 1 95.44 354 ILE A N 1
ATOM 2746 C CA . ILE A 1 354 ? 22.312 10.156 16.375 1 95.44 354 ILE A CA 1
ATOM 2747 C C . ILE A 1 354 ? 23.609 10.477 15.641 1 95.44 354 ILE A C 1
ATOM 2749 O O . ILE A 1 354 ? 24.672 9.953 15.992 1 95.44 354 ILE A O 1
ATOM 2753 N N . GLN A 1 355 ? 23.5 11.336 14.672 1 93.88 355 GLN A N 1
ATOM 2754 C CA . GLN A 1 355 ? 24.688 11.758 13.93 1 93.88 355 GLN A CA 1
ATOM 2755 C C . GLN A 1 355 ? 25.656 12.516 14.828 1 93.88 355 GLN A C 1
ATOM 2757 O O . GLN A 1 355 ? 26.859 12.461 14.625 1 93.88 355 GLN A O 1
ATOM 2762 N N . ALA A 1 356 ? 25.062 13.195 15.836 1 94.56 356 ALA A N 1
ATOM 2763 C CA . ALA A 1 356 ? 25.891 13.953 16.766 1 94.56 356 ALA A CA 1
ATOM 2764 C C . ALA A 1 356 ? 26.547 13.031 17.797 1 94.56 356 ALA A C 1
ATOM 2766 O O . ALA A 1 356 ? 27.344 13.477 18.609 1 94.56 356 ALA A O 1
ATOM 2767 N N . GLY A 1 357 ? 26.203 11.742 17.797 1 93.31 357 GLY A N 1
ATOM 2768 C CA . GLY A 1 357 ? 26.859 10.758 18.641 1 93.31 357 GLY A CA 1
ATOM 2769 C C . GLY A 1 357 ? 26.219 10.648 20.016 1 93.31 357 GLY A C 1
ATOM 2770 O O . GLY A 1 357 ? 26.922 10.547 21.031 1 93.31 357 GLY A O 1
ATOM 2771 N N . ILE A 1 358 ? 24.953 10.68 20.109 1 95.31 358 ILE A N 1
ATOM 2772 C CA . ILE A 1 358 ? 24.266 10.68 21.391 1 95.31 358 ILE A CA 1
ATOM 2773 C C . ILE A 1 358 ? 24.219 9.266 21.953 1 95.31 358 ILE A C 1
ATOM 2775 O O . ILE A 1 358 ? 24.109 9.078 23.172 1 95.31 358 ILE A O 1
ATOM 2779 N N . LEU A 1 359 ? 24.328 8.211 21.219 1 94.62 359 LEU A N 1
ATOM 2780 C CA . LEU A 1 359 ? 24.031 6.836 21.594 1 94.62 359 LEU A CA 1
ATOM 2781 C C . LEU A 1 359 ? 25.078 6.293 22.547 1 94.62 359 LEU A C 1
ATOM 2783 O O . LEU A 1 359 ? 24.75 5.742 23.609 1 94.62 359 LEU A O 1
ATOM 2787 N N . PRO A 1 360 ? 26.422 6.465 22.266 1 92.38 360 PRO A N 1
ATOM 2788 C CA . PRO A 1 360 ? 27.438 5.848 23.125 1 92.38 360 PRO A CA 1
ATOM 2789 C C . PRO A 1 360 ? 27.359 6.34 24.578 1 92.38 360 PRO A C 1
ATOM 2791 O O . PRO A 1 360 ? 27.266 5.527 25.5 1 92.38 360 PRO A O 1
ATOM 2794 N N . PRO A 1 361 ? 27.375 7.664 24.781 1 91.81 361 PRO A N 1
ATOM 2795 C CA . PRO A 1 361 ? 27.297 8.102 26.172 1 91.81 361 PRO A CA 1
ATOM 2796 C C . PRO A 1 361 ? 25.969 7.719 26.828 1 91.81 361 PRO A C 1
ATOM 2798 O O . PRO A 1 361 ? 25.938 7.465 28.047 1 91.81 361 PRO A O 1
ATOM 2801 N N . LEU A 1 362 ? 24.922 7.676 26.094 1 93 362 LEU A N 1
ATOM 2802 C CA . LEU A 1 362 ? 23.609 7.32 26.609 1 93 362 LEU A CA 1
ATOM 2803 C C . LEU A 1 362 ? 23.594 5.879 27.109 1 93 362 LEU A C 1
ATOM 2805 O O . LEU A 1 362 ? 23.094 5.602 28.203 1 93 362 LEU A O 1
ATOM 2809 N N . VAL A 1 363 ? 24.062 4.973 26.375 1 92.25 363 VAL A N 1
ATOM 2810 C CA . VAL A 1 363 ? 24.094 3.555 26.703 1 92.25 363 VAL A CA 1
ATOM 2811 C C . VAL A 1 363 ? 25.047 3.324 27.875 1 92.25 363 VAL A C 1
ATOM 2813 O O . VAL A 1 363 ? 24.75 2.533 28.781 1 92.25 363 VAL A O 1
ATOM 2816 N N . LYS A 1 364 ? 26.125 4.016 27.828 1 88.62 364 LYS A N 1
ATOM 2817 C CA . LYS A 1 364 ? 27.078 3.912 28.938 1 88.62 364 LYS A CA 1
ATOM 2818 C C . LYS A 1 364 ? 26.438 4.344 30.25 1 88.62 364 LYS A C 1
ATOM 2820 O O . LYS A 1 364 ? 26.609 3.684 31.281 1 88.62 364 LYS A O 1
ATOM 2825 N N . ASP A 1 365 ? 25.734 5.402 30.219 1 88.56 365 ASP A N 1
ATOM 2826 C CA . ASP A 1 365 ? 25.062 5.922 31.406 1 88.56 365 ASP A CA 1
ATOM 2827 C C . ASP A 1 365 ? 24.016 4.934 31.922 1 88.56 365 ASP A C 1
ATOM 2829 O O . ASP A 1 365 ? 23.844 4.773 33.125 1 88.56 365 ASP A O 1
ATOM 2833 N N . LEU A 1 366 ? 23.359 4.289 31.062 1 91.44 366 LEU A N 1
ATOM 2834 C CA . LEU A 1 366 ? 22.281 3.375 31.438 1 91.44 366 LEU A CA 1
ATOM 2835 C C . LEU A 1 366 ? 22.844 2.096 32.031 1 91.44 366 LEU A C 1
ATOM 2837 O O . LEU A 1 366 ? 22.281 1.55 33 1 91.44 366 LEU A O 1
ATOM 2841 N N . PHE A 1 367 ? 24.016 1.702 31.562 1 89.44 367 PHE A N 1
ATOM 2842 C CA . PHE A 1 367 ? 24.547 0.405 31.969 1 89.44 367 PHE A CA 1
ATOM 2843 C C . PHE A 1 367 ? 25.547 0.562 33.125 1 89.44 367 PHE A C 1
ATOM 2845 O O . PHE A 1 367 ? 25.953 -0.427 33.719 1 89.44 367 PHE A O 1
ATOM 2852 N N . SER A 1 368 ? 25.906 1.746 33.312 1 84.69 368 SER A N 1
ATOM 2853 C CA . SER A 1 368 ? 26.906 1.962 34.344 1 84.69 368 SER A CA 1
ATOM 2854 C C . SER A 1 368 ? 26.406 1.513 35.719 1 84.69 368 SER A C 1
ATOM 2856 O O . SER A 1 368 ? 25.281 1.846 36.094 1 84.69 368 SER A O 1
ATOM 2858 N N . VAL A 1 369 ? 27.203 0.551 36.312 1 78 369 VAL A N 1
ATOM 2859 C CA . VAL A 1 369 ? 26.891 0.046 37.656 1 78 369 VAL A CA 1
ATOM 2860 C C . VAL A 1 369 ? 27.984 0.454 38.625 1 78 369 VAL A C 1
ATOM 2862 O O . VAL A 1 369 ? 29.125 0.699 38.25 1 78 369 VAL A O 1
ATOM 2865 N N . GLY A 1 370 ? 27.656 0.78 39.938 1 70.19 370 GLY A N 1
ATOM 2866 C CA . GLY A 1 370 ? 28.625 1.053 40.969 1 70.19 370 GLY A CA 1
ATOM 2867 C C . GLY A 1 370 ? 28.766 2.529 41.312 1 70.19 370 GLY A C 1
ATOM 2868 O O . GLY A 1 370 ? 27.766 3.256 41.312 1 70.19 370 GLY A O 1
ATOM 2869 N N . ILE A 1 371 ? 30.047 3.045 41.469 1 63 371 ILE A N 1
ATOM 2870 C CA . ILE A 1 371 ? 30.344 4.391 41.938 1 63 371 ILE A CA 1
ATOM 2871 C C . ILE A 1 371 ? 30.016 5.406 40.844 1 63 371 ILE A C 1
ATOM 2873 O O . ILE A 1 371 ? 29.578 6.523 41.125 1 63 371 ILE A O 1
ATOM 2877 N N . LYS A 1 372 ? 30.062 4.988 39.719 1 67.56 372 LYS A N 1
ATOM 2878 C CA . LYS A 1 372 ? 29.875 5.906 38.625 1 67.56 372 LYS A CA 1
ATOM 2879 C C . LYS A 1 372 ? 28.438 5.891 38.125 1 67.56 372 LYS A C 1
ATOM 2881 O O . LYS A 1 372 ? 28.156 6.332 37 1 67.56 372 LYS A O 1
ATOM 2886 N N . GLN A 1 373 ? 27.625 5.516 39.031 1 73.88 373 GLN A N 1
ATOM 2887 C CA . GLN A 1 373 ? 26.25 5.32 38.562 1 73.88 373 GLN A CA 1
ATOM 2888 C C . GLN A 1 373 ? 25.469 6.633 38.594 1 73.88 373 GLN A C 1
ATOM 2890 O O . GLN A 1 373 ? 25.641 7.445 39.5 1 73.88 373 GLN A O 1
ATOM 2895 N N . LEU A 1 374 ? 24.797 6.836 37.562 1 81.94 374 LEU A N 1
ATOM 2896 C CA . LEU A 1 374 ? 23.906 7.988 37.438 1 81.94 374 LEU A CA 1
ATOM 2897 C C . LEU A 1 374 ? 22.719 7.848 38.375 1 81.94 374 LEU A C 1
ATOM 2899 O O . LEU A 1 374 ? 22.219 6.738 38.625 1 81.94 374 LEU A O 1
ATOM 2903 N N . PRO A 1 375 ? 22.406 8.93 39.031 1 88.44 375 PRO A N 1
ATOM 2904 C CA . PRO A 1 375 ? 21.172 8.891 39.812 1 88.44 375 PRO A CA 1
ATOM 2905 C C . PRO A 1 375 ? 19.984 8.312 39.031 1 88.44 375 PRO A C 1
ATOM 2907 O O . PRO A 1 375 ? 19.922 8.477 37.812 1 88.44 375 PRO A O 1
ATOM 2910 N N . MET A 1 376 ? 19.062 7.703 39.719 1 88.5 376 MET A N 1
ATOM 2911 C CA . MET A 1 376 ? 17.953 6.98 39.094 1 88.5 376 MET A CA 1
ATOM 2912 C C . MET A 1 376 ? 17.109 7.906 38.25 1 88.5 376 MET A C 1
ATOM 2914 O O . MET A 1 376 ? 16.609 7.496 37.188 1 88.5 376 MET A O 1
ATOM 2918 N N . ARG A 1 377 ? 16.922 9.039 38.688 1 90.19 377 ARG A N 1
ATOM 2919 C CA . ARG A 1 377 ? 16.141 10.008 37.938 1 90.19 377 ARG A CA 1
ATOM 2920 C C . ARG A 1 377 ? 16.781 10.297 36.562 1 90.19 377 ARG A C 1
ATOM 2922 O O . ARG A 1 377 ? 16.078 10.445 35.562 1 90.19 377 ARG A O 1
ATOM 2929 N N . LEU A 1 378 ? 18.078 10.391 36.562 1 92.81 378 LEU A N 1
ATOM 2930 C CA . LEU A 1 378 ? 18.797 10.664 35.312 1 92.81 378 LEU A CA 1
ATOM 2931 C C . LEU A 1 378 ? 18.828 9.438 34.438 1 92.81 378 LEU A C 1
ATOM 2933 O O . LEU A 1 378 ? 18.812 9.562 33.188 1 92.81 378 LEU A O 1
ATOM 2937 N N . LYS A 1 379 ? 18.797 8.281 35.062 1 92.25 379 LYS A N 1
ATOM 2938 C CA . LYS A 1 379 ? 18.703 7.051 34.281 1 92.25 379 LYS A CA 1
ATOM 2939 C C . LYS A 1 379 ? 17.359 6.949 33.562 1 92.25 379 LYS A C 1
ATOM 2941 O O . LYS A 1 379 ? 17.281 6.449 32.438 1 92.25 379 LYS A O 1
ATOM 2946 N N . GLU A 1 380 ? 16.375 7.344 34.312 1 93.56 380 GLU A N 1
ATOM 2947 C CA . GLU A 1 380 ? 15.039 7.359 33.688 1 93.56 380 GLU A CA 1
ATOM 2948 C C . GLU A 1 380 ? 15 8.273 32.469 1 93.56 380 GLU A C 1
ATOM 2950 O O . GLU A 1 380 ? 14.422 7.914 31.453 1 93.56 380 GLU A O 1
ATOM 2955 N N . LEU A 1 381 ? 15.586 9.461 32.562 1 94.19 381 LEU A N 1
ATOM 2956 C CA . LEU A 1 381 ? 15.648 10.391 31.453 1 94.19 381 LEU A CA 1
ATOM 2957 C C . LEU A 1 381 ? 16.438 9.797 30.297 1 94.19 381 LEU A C 1
ATOM 2959 O O . LEU A 1 381 ? 16.047 9.945 29.141 1 94.19 381 LEU A O 1
ATOM 2963 N N . SER A 1 382 ? 17.531 9.164 30.656 1 95.19 382 SER A N 1
ATOM 2964 C CA . SER A 1 382 ? 18.359 8.539 29.625 1 95.19 382 SER A CA 1
ATOM 2965 C C . SER A 1 382 ? 17.594 7.445 28.891 1 95.19 382 SER A C 1
ATOM 2967 O O . SER A 1 382 ? 17.703 7.316 27.672 1 95.19 382 SER A O 1
ATOM 2969 N N . ALA A 1 383 ? 16.812 6.68 29.656 1 95.94 383 ALA A N 1
ATOM 2970 C CA . ALA A 1 383 ? 16 5.633 29.062 1 95.94 383 ALA A CA 1
ATOM 2971 C C . ALA A 1 383 ? 14.945 6.227 28.125 1 95.94 383 ALA A C 1
ATOM 2973 O O . ALA A 1 383 ? 14.672 5.676 27.047 1 95.94 383 ALA A O 1
ATOM 2974 N N . ASN A 1 384 ? 14.367 7.293 28.516 1 95.75 384 ASN A N 1
ATOM 2975 C CA . ASN A 1 384 ? 13.367 7.965 27.688 1 95.75 384 ASN A CA 1
ATOM 2976 C C . ASN A 1 384 ? 13.977 8.484 26.391 1 95.75 384 ASN A C 1
ATOM 2978 O O . ASN A 1 384 ? 13.359 8.391 25.328 1 95.75 384 ASN A O 1
ATOM 2982 N N . ILE A 1 385 ? 15.109 9.055 26.5 1 97.25 385 ILE A N 1
ATOM 2983 C CA . ILE A 1 385 ? 15.789 9.57 25.328 1 97.25 385 ILE A CA 1
ATOM 2984 C C . ILE A 1 385 ? 16.109 8.422 24.375 1 97.25 385 ILE A C 1
ATOM 2986 O O . ILE A 1 385 ? 15.914 8.547 23.156 1 97.25 385 ILE A O 1
ATOM 2990 N N . LEU A 1 386 ? 16.578 7.375 24.969 1 96.38 386 LEU A N 1
ATOM 2991 C CA . LEU A 1 386 ? 16.906 6.219 24.141 1 96.38 386 LEU A CA 1
ATOM 2992 C C . LEU A 1 386 ? 15.664 5.699 23.422 1 96.38 386 LEU A C 1
ATOM 2994 O O . LEU A 1 386 ? 15.734 5.336 22.234 1 96.38 386 LEU A O 1
ATOM 2998 N N . ALA A 1 387 ? 14.57 5.625 24.125 1 96 387 ALA A N 1
ATOM 2999 C CA . ALA A 1 387 ? 13.312 5.184 23.531 1 96 387 ALA A CA 1
ATOM 3000 C C . ALA A 1 387 ? 12.906 6.102 22.375 1 96 387 ALA A C 1
ATOM 3002 O O . ALA A 1 387 ? 12.469 5.629 21.328 1 96 387 ALA A O 1
ATOM 3003 N N . ASN A 1 388 ? 13.047 7.363 22.516 1 95.69 388 ASN A N 1
ATOM 3004 C CA . ASN A 1 388 ? 12.727 8.336 21.484 1 95.69 388 ASN A CA 1
ATOM 3005 C C . ASN A 1 388 ? 13.633 8.164 20.266 1 95.69 388 ASN A C 1
ATOM 3007 O O . ASN A 1 388 ? 13.156 8.172 19.125 1 95.69 388 ASN A O 1
ATOM 3011 N N . VAL A 1 389 ? 14.875 7.996 20.562 1 95.62 389 VAL A N 1
ATOM 3012 C CA . VAL A 1 389 ? 15.875 7.891 19.5 1 95.62 389 VAL A CA 1
ATOM 3013 C C . VAL A 1 389 ? 15.617 6.629 18.672 1 95.62 389 VAL A C 1
ATOM 3015 O O . VAL A 1 389 ? 15.68 6.66 17.453 1 95.62 389 VAL A O 1
ATOM 3018 N N . VAL A 1 390 ? 15.281 5.602 19.344 1 95.19 390 VAL A N 1
ATOM 3019 C CA . VAL A 1 390 ? 15.07 4.328 18.672 1 95.19 390 VAL A CA 1
ATOM 3020 C C . VAL A 1 390 ? 13.781 4.391 17.844 1 95.19 390 VAL A C 1
ATOM 3022 O O . VAL A 1 390 ? 13.68 3.766 16.797 1 95.19 390 VAL A O 1
ATOM 3025 N N . SER A 1 391 ? 12.836 5.152 18.25 1 93.12 391 SER A N 1
ATOM 3026 C CA . SER A 1 391 ? 11.562 5.281 17.547 1 93.12 391 SER A CA 1
ATOM 3027 C C . SER A 1 391 ? 11.719 6.07 16.25 1 93.12 391 SER A C 1
ATOM 3029 O O . SER A 1 391 ? 10.812 6.094 15.422 1 93.12 391 SER A O 1
ATOM 3031 N N . SER A 1 392 ? 12.859 6.684 16.031 1 90.75 392 SER A N 1
ATOM 3032 C CA . SER A 1 392 ? 13.109 7.473 14.836 1 90.75 392 SER A CA 1
ATOM 3033 C C . SER A 1 392 ? 13.18 6.59 13.594 1 90.75 392 SER A C 1
ATOM 3035 O O . SER A 1 392 ? 13.023 7.07 12.469 1 90.75 392 SER A O 1
ATOM 3037 N N . GLY A 1 393 ? 13.422 5.316 13.773 1 87.19 393 GLY A N 1
ATOM 3038 C CA . GLY A 1 393 ? 13.469 4.391 12.656 1 87.19 393 GLY A CA 1
ATOM 3039 C C . GLY A 1 393 ? 14.805 4.383 11.938 1 87.19 393 GLY A C 1
ATOM 3040 O O . GLY A 1 393 ? 14.883 4.004 10.766 1 87.19 393 GLY A O 1
ATOM 3041 N N . ALA A 1 394 ? 15.867 4.797 12.594 1 90.75 394 ALA A N 1
ATOM 3042 C CA . ALA A 1 394 ? 17.203 4.75 12 1 90.75 394 ALA A CA 1
ATOM 3043 C C . ALA A 1 394 ? 17.703 3.311 11.883 1 90.75 394 ALA A C 1
ATOM 3045 O O . ALA A 1 394 ? 17.094 2.389 12.422 1 90.75 394 ALA A O 1
ATOM 3046 N N . ASP A 1 395 ? 18.75 3.059 11.062 1 91.5 395 ASP A N 1
ATOM 3047 C CA . ASP A 1 395 ? 19.312 1.725 10.883 1 91.5 395 ASP A CA 1
ATOM 3048 C C . ASP A 1 395 ? 20.281 1.381 12.016 1 91.5 395 ASP A C 1
ATOM 3050 O O . ASP A 1 395 ? 21.5 1.509 11.852 1 91.5 395 ASP A O 1
ATOM 3054 N N . PHE A 1 396 ? 19.797 0.809 13.016 1 92.81 396 PHE A N 1
ATOM 3055 C CA . PHE A 1 396 ? 20.547 0.6 14.234 1 92.81 396 PHE A CA 1
ATOM 3056 C C . PHE A 1 396 ? 21.469 -0.614 14.109 1 92.81 396 PHE A C 1
ATOM 3058 O O . PHE A 1 396 ? 22.281 -0.886 15 1 92.81 396 PHE A O 1
ATOM 3065 N N . GLU A 1 397 ? 21.375 -1.348 13.023 1 89.31 397 GLU A N 1
ATOM 3066 C CA . GLU A 1 397 ? 22.312 -2.439 12.75 1 89.31 397 GLU A CA 1
ATOM 3067 C C . GLU A 1 397 ? 23.656 -1.907 12.273 1 89.31 397 GLU A C 1
ATOM 3069 O O . GLU A 1 397 ? 24.688 -2.553 12.469 1 89.31 397 GLU A O 1
ATOM 3074 N N . SER A 1 398 ? 23.578 -0.751 11.68 1 89.38 398 SER A N 1
ATOM 3075 C CA . SER A 1 398 ? 24.797 -0.204 11.07 1 89.38 398 SER A CA 1
ATOM 3076 C C . SER A 1 398 ? 25.391 0.896 11.945 1 89.38 398 SER A C 1
ATOM 3078 O O . SER A 1 398 ? 26.516 1.347 11.695 1 89.38 398 SER A O 1
ATOM 3080 N N . ILE A 1 399 ? 24.75 1.352 13.055 1 91.12 399 ILE A N 1
ATOM 3081 C CA . ILE A 1 399 ? 25.234 2.451 13.883 1 91.12 399 ILE A CA 1
ATOM 3082 C C . ILE A 1 399 ? 26.047 1.897 15.047 1 91.12 399 ILE A C 1
ATOM 3084 O O . ILE A 1 399 ? 25.5 1.216 15.922 1 91.12 399 ILE A O 1
ATOM 3088 N N . PRO A 1 400 ? 27.266 2.203 15.094 1 90.56 400 PRO A N 1
ATOM 3089 C CA . PRO A 1 400 ? 28.125 1.66 16.156 1 90.56 400 PRO A CA 1
ATOM 3090 C C . PRO A 1 400 ? 27.969 2.412 17.469 1 90.56 400 PRO A C 1
ATOM 3092 O O . PRO A 1 400 ? 27.734 3.623 17.484 1 90.56 400 PRO A O 1
ATOM 3095 N N . LEU A 1 401 ? 27.969 1.787 18.609 1 87.19 401 LEU A N 1
ATOM 3096 C CA . LEU A 1 401 ? 27.938 2.381 19.938 1 87.19 401 LEU A CA 1
ATOM 3097 C C . LEU A 1 401 ? 29.344 2.756 20.406 1 87.19 401 LEU A C 1
ATOM 3099 O O . LEU A 1 401 ? 29.516 3.68 21.203 1 87.19 401 LEU A O 1
ATOM 3103 N N . ASP A 1 402 ? 30.297 1.834 20.109 1 76.44 402 ASP A N 1
ATOM 3104 C CA . ASP A 1 402 ? 31.672 2.035 20.547 1 76.44 402 ASP A CA 1
ATOM 3105 C C . ASP A 1 402 ? 32.656 1.556 19.469 1 76.44 402 ASP A C 1
ATOM 3107 O O . ASP A 1 402 ? 32.25 1.25 18.344 1 76.44 402 ASP A O 1
ATOM 3111 N N . TYR A 1 403 ? 33.938 1.646 20 1 64.06 403 TYR A N 1
ATOM 3112 C CA . TYR A 1 403 ? 35.031 1.272 19.125 1 64.06 403 TYR A CA 1
ATOM 3113 C C . TYR A 1 403 ? 35 -0.216 18.812 1 64.06 403 TYR A C 1
ATOM 3115 O O . TYR A 1 403 ? 35.562 -0.652 17.797 1 64.06 403 TYR A O 1
ATOM 3123 N N . ASP A 1 404 ? 34.25 -1.072 19.438 1 67.12 404 ASP A N 1
ATOM 3124 C CA . ASP A 1 404 ? 34.281 -2.516 19.234 1 67.12 404 ASP A CA 1
ATOM 3125 C C . ASP A 1 404 ? 33.188 -2.973 18.281 1 67.12 404 ASP A C 1
ATOM 3127 O O . ASP A 1 404 ? 32.781 -4.133 18.312 1 67.12 404 ASP A O 1
ATOM 3131 N N . ARG A 1 405 ? 32.719 -2.281 17.562 1 78 405 ARG A N 1
ATOM 3132 C CA . ARG A 1 405 ? 31.781 -2.547 16.484 1 78 405 ARG A CA 1
ATOM 3133 C C . ARG A 1 405 ? 30.469 -3.104 17.031 1 78 405 ARG A C 1
ATOM 3135 O O . ARG A 1 405 ? 29.828 -3.93 16.391 1 78 405 ARG A O 1
ATOM 3142 N N . GLN A 1 406 ? 30.172 -2.816 18.328 1 89.88 406 GLN A N 1
ATOM 3143 C CA . GLN A 1 406 ? 28.891 -3.232 18.875 1 89.88 406 GLN A CA 1
ATOM 3144 C C . GLN A 1 406 ? 27.781 -2.262 18.484 1 89.88 406 GLN A C 1
ATOM 3146 O O . GLN A 1 406 ? 28.016 -1.061 18.344 1 89.88 406 GLN A O 1
ATOM 3151 N N . THR A 1 407 ? 26.641 -2.844 18.25 1 93.75 407 THR A N 1
ATOM 3152 C CA . THR A 1 407 ? 25.469 -2.049 17.922 1 93.75 407 THR A CA 1
ATOM 3153 C C . THR A 1 407 ? 24.359 -2.271 18.953 1 93.75 407 THR A C 1
ATOM 3155 O O . THR A 1 407 ? 24.5 -3.074 19.875 1 93.75 407 THR A O 1
ATOM 3158 N N . LEU A 1 408 ? 23.344 -1.551 18.875 1 94 408 LEU A N 1
ATOM 3159 C CA . LEU A 1 408 ? 22.234 -1.66 19.812 1 94 408 LEU A CA 1
ATOM 3160 C C . LEU A 1 408 ? 21.562 -3.027 19.719 1 94 408 LEU A C 1
ATOM 3162 O O . LEU A 1 408 ? 20.859 -3.441 20.625 1 94 408 LEU A O 1
ATOM 3166 N N . VAL A 1 409 ? 21.797 -3.717 18.609 1 94.25 409 VAL A N 1
ATOM 3167 C CA . VAL A 1 409 ? 21.125 -4.992 18.375 1 94.25 409 VAL A CA 1
ATOM 3168 C C . VAL A 1 409 ? 22.078 -6.141 18.656 1 94.25 409 VAL A C 1
ATOM 3170 O O . VAL A 1 409 ? 21.719 -7.312 18.531 1 94.25 409 VAL A O 1
ATOM 3173 N N . SER A 1 410 ? 23.281 -5.801 19.078 1 93.38 410 SER A N 1
ATOM 3174 C CA . SER A 1 410 ? 24.234 -6.84 19.453 1 93.38 410 SER A CA 1
ATOM 3175 C C . SER A 1 410 ? 23.734 -7.621 20.672 1 93.38 410 SER A C 1
ATOM 3177 O O . SER A 1 410 ? 23.078 -7.062 21.547 1 93.38 410 SER A O 1
ATOM 3179 N N . GLU A 1 411 ? 24.062 -8.836 20.828 1 93.5 411 GLU A N 1
ATOM 3180 C CA . GLU A 1 411 ? 23.531 -9.75 21.828 1 93.5 411 GLU A CA 1
ATOM 3181 C C . GLU A 1 411 ? 23.875 -9.258 23.234 1 93.5 411 GLU A C 1
ATOM 3183 O O . GLU A 1 411 ? 23.016 -9.281 24.125 1 93.5 411 GLU A O 1
ATOM 3188 N N . ASP A 1 412 ? 25.031 -8.797 23.406 1 91.94 412 ASP A N 1
ATOM 3189 C CA . ASP A 1 412 ? 25.453 -8.367 24.734 1 91.94 412 ASP A CA 1
ATOM 3190 C C . ASP A 1 412 ? 24.672 -7.145 25.188 1 91.94 412 ASP A C 1
ATOM 3192 O O . ASP A 1 412 ? 24.297 -7.043 26.359 1 91.94 412 ASP A O 1
ATOM 3196 N N . VAL A 1 413 ? 24.5 -6.25 24.297 1 93.88 413 VAL A N 1
ATOM 3197 C CA . VAL A 1 413 ? 23.781 -5.027 24.625 1 93.88 413 VAL A CA 1
ATOM 3198 C C . VAL A 1 413 ? 22.328 -5.355 24.969 1 93.88 413 VAL A C 1
ATOM 3200 O O . VAL A 1 413 ? 21.766 -4.82 25.922 1 93.88 413 VAL A O 1
ATOM 3203 N N . VAL A 1 414 ? 21.734 -6.242 24.203 1 95.38 414 VAL A N 1
ATOM 3204 C CA . VAL A 1 414 ? 20.344 -6.629 24.453 1 95.38 414 VAL A CA 1
ATOM 3205 C C . VAL A 1 414 ? 20.234 -7.371 25.781 1 95.38 414 VAL A C 1
ATOM 3207 O O . VAL A 1 414 ? 19.266 -7.184 26.531 1 95.38 414 VAL A O 1
ATOM 3210 N N . HIS A 1 415 ? 21.234 -8.211 26.094 1 94.88 415 HIS A N 1
ATOM 3211 C CA . HIS A 1 415 ? 21.25 -8.898 27.375 1 94.88 415 HIS A CA 1
ATOM 3212 C C . HIS A 1 415 ? 21.281 -7.898 28.531 1 94.88 415 HIS A C 1
ATOM 3214 O O . HIS A 1 415 ? 20.578 -8.086 29.531 1 94.88 415 HIS A O 1
ATOM 3220 N N . ASN A 1 416 ? 22.062 -6.898 28.312 1 93.5 416 ASN A N 1
ATOM 3221 C CA . ASN A 1 416 ? 22.141 -5.859 29.328 1 93.5 416 ASN A CA 1
ATOM 3222 C C . ASN A 1 416 ? 20.812 -5.121 29.484 1 93.5 416 ASN A C 1
ATOM 3224 O O . ASN A 1 416 ? 20.406 -4.781 30.594 1 93.5 416 ASN A O 1
ATOM 3228 N N . LEU A 1 417 ? 20.172 -4.844 28.359 1 95.06 417 LEU A N 1
ATOM 3229 C CA . LEU A 1 417 ? 18.875 -4.191 28.391 1 95.06 417 LEU A CA 1
ATOM 3230 C C . LEU A 1 417 ? 17.844 -5.039 29.141 1 95.06 417 LEU A C 1
ATOM 3232 O O . LEU A 1 417 ? 17.109 -4.531 29.984 1 95.06 417 LEU A O 1
ATOM 3236 N N . LEU A 1 418 ? 17.828 -6.293 28.828 1 95.25 418 LEU A N 1
ATOM 3237 C CA . LEU A 1 418 ? 16.906 -7.215 29.469 1 95.25 418 LEU A CA 1
ATOM 3238 C C . LEU A 1 418 ? 17.172 -7.316 30.969 1 95.25 418 LEU A C 1
ATOM 3240 O O . LEU A 1 418 ? 16.25 -7.387 31.766 1 95.25 418 LEU A O 1
ATOM 3244 N N . HIS A 1 419 ? 18.438 -7.355 31.266 1 92.69 419 HIS A N 1
ATOM 3245 C CA . HIS A 1 419 ? 18.812 -7.391 32.688 1 92.69 419 HIS A CA 1
ATOM 3246 C C . HIS A 1 419 ? 18.328 -6.141 33.406 1 92.69 419 HIS A C 1
ATOM 3248 O O . HIS A 1 419 ? 17.828 -6.227 34.531 1 92.69 419 HIS A O 1
ATOM 3254 N N . LEU A 1 420 ? 18.5 -5.012 32.75 1 92 420 LEU A N 1
ATOM 3255 C CA . LEU A 1 420 ? 18.078 -3.744 33.344 1 92 420 LEU A CA 1
ATOM 3256 C C . LEU A 1 420 ? 16.562 -3.699 33.5 1 92 420 LEU A C 1
ATOM 3258 O O . LEU A 1 420 ? 16.047 -3.135 34.469 1 92 420 LEU A O 1
ATOM 3262 N N . ILE A 1 421 ? 15.781 -4.191 32.594 1 93.31 421 ILE A N 1
ATOM 3263 C CA . ILE A 1 421 ? 14.32 -4.215 32.656 1 93.31 421 ILE A CA 1
ATOM 3264 C C . ILE A 1 421 ? 13.859 -5.012 33.875 1 93.31 421 ILE A C 1
ATOM 3266 O O . ILE A 1 421 ? 12.906 -4.617 34.562 1 93.31 421 ILE A O 1
ATOM 3270 N N . SER A 1 422 ? 14.578 -6.023 34.219 1 88.75 422 SER A N 1
ATOM 3271 C CA . SER A 1 422 ? 14.18 -6.902 35.312 1 88.75 422 SER A CA 1
ATOM 3272 C C . SER A 1 422 ? 14.602 -6.328 36.656 1 88.75 422 SER A C 1
ATOM 3274 O O . SER A 1 422 ? 14.086 -6.738 37.688 1 88.75 422 SER A O 1
ATOM 3276 N N . ASN A 1 423 ? 15.539 -5.324 36.594 1 86.75 423 ASN A N 1
ATOM 3277 C CA . ASN A 1 423 ? 16.125 -4.918 37.875 1 86.75 423 ASN A CA 1
ATOM 3278 C C . ASN A 1 423 ? 15.898 -3.438 38.156 1 86.75 423 ASN A C 1
ATOM 3280 O O . ASN A 1 423 ? 16.594 -2.838 38.969 1 86.75 423 ASN A O 1
ATOM 3284 N N . THR A 1 424 ? 15.016 -2.84 37.469 1 89 424 THR A N 1
ATOM 3285 C CA . THR A 1 424 ? 14.742 -1.425 37.688 1 89 424 THR A CA 1
ATOM 3286 C C . THR A 1 424 ? 13.266 -1.197 38.031 1 89 424 THR A C 1
ATOM 3288 O O . THR A 1 424 ? 12.484 -2.146 38.062 1 89 424 THR A O 1
ATOM 3291 N N . GLY A 1 425 ? 12.922 0.019 38.281 1 88.25 425 GLY A N 1
ATOM 3292 C CA . GLY A 1 425 ? 11.547 0.386 38.594 1 88.25 425 GLY A CA 1
ATOM 3293 C C . GLY A 1 425 ? 10.664 0.464 37.375 1 88.25 425 GLY A C 1
ATOM 3294 O O . GLY A 1 425 ? 11.148 0.417 36.25 1 88.25 425 GLY A O 1
ATOM 3295 N N . PRO A 1 426 ? 9.383 0.598 37.562 1 89.81 426 PRO A N 1
ATOM 3296 C CA . PRO A 1 426 ? 8.398 0.521 36.469 1 89.81 426 PRO A CA 1
ATOM 3297 C C . PRO A 1 426 ? 8.578 1.631 35.438 1 89.81 426 PRO A C 1
ATOM 3299 O O . PRO A 1 426 ? 8.336 1.413 34.25 1 89.81 426 PRO A O 1
ATOM 3302 N N . ALA A 1 427 ? 8.969 2.787 35.875 1 90.31 427 ALA A N 1
ATOM 3303 C CA . ALA A 1 427 ? 9.109 3.896 34.938 1 90.31 427 ALA A CA 1
ATOM 3304 C C . ALA A 1 427 ? 10.219 3.615 33.938 1 90.31 427 ALA A C 1
ATOM 3306 O O . ALA A 1 427 ? 10.047 3.854 32.75 1 90.31 427 ALA A O 1
ATOM 3307 N N . ILE A 1 428 ? 11.344 3.102 34.438 1 92.94 428 ILE A N 1
ATOM 3308 C CA . ILE A 1 428 ? 12.477 2.789 33.562 1 92.94 428 ILE A CA 1
ATOM 3309 C C . ILE A 1 428 ? 12.164 1.536 32.75 1 92.94 428 ILE A C 1
ATOM 3311 O O . ILE A 1 428 ? 12.492 1.466 31.562 1 92.94 428 ILE A O 1
ATOM 3315 N N . GLU A 1 429 ? 11.445 0.631 33.438 1 93.56 429 GLU A N 1
ATOM 3316 C CA . GLU A 1 429 ? 11.055 -0.602 32.75 1 93.56 429 GLU A CA 1
ATOM 3317 C C . GLU A 1 429 ? 10.234 -0.308 31.5 1 93.56 429 GLU A C 1
ATOM 3319 O O . GLU A 1 429 ? 10.5 -0.866 30.438 1 93.56 429 GLU A O 1
ATOM 3324 N N . GLY A 1 430 ? 9.297 0.543 31.656 1 94.31 430 GLY A N 1
ATOM 3325 C CA . GLY A 1 430 ? 8.422 0.882 30.547 1 94.31 430 GLY A CA 1
ATOM 3326 C C . GLY A 1 430 ? 9.156 1.49 29.375 1 94.31 430 GLY A C 1
ATOM 3327 O O . GLY A 1 430 ? 8.883 1.152 28.219 1 94.31 430 GLY A O 1
ATOM 3328 N N . LYS A 1 431 ? 10.055 2.314 29.656 1 95.56 431 LYS A N 1
ATOM 3329 C CA . LYS A 1 431 ? 10.805 2.984 28.594 1 95.56 431 LYS A CA 1
ATOM 3330 C C . LYS A 1 431 ? 11.758 2.021 27.891 1 95.56 431 LYS A C 1
ATOM 3332 O O . LYS A 1 431 ? 11.953 2.094 26.672 1 95.56 431 LYS A O 1
ATOM 3337 N N . LEU A 1 432 ? 12.359 1.153 28.688 1 96 432 LEU A N 1
ATOM 3338 C CA . LEU A 1 432 ? 13.266 0.177 28.094 1 96 432 LEU A CA 1
ATOM 3339 C C . LEU A 1 432 ? 12.5 -0.816 27.234 1 96 432 LEU A C 1
ATOM 3341 O O . LEU A 1 432 ? 13.016 -1.27 26.203 1 96 432 LEU A O 1
ATOM 3345 N N . LEU A 1 433 ? 11.297 -1.155 27.672 1 96.5 433 LEU A N 1
ATOM 3346 C CA . LEU A 1 433 ? 10.453 -1.988 26.812 1 96.5 433 LEU A CA 1
ATOM 3347 C C . LEU A 1 433 ? 10.125 -1.277 25.5 1 96.5 433 LEU A C 1
ATOM 3349 O O . LEU A 1 433 ? 10.086 -1.905 24.453 1 96.5 433 LEU A O 1
ATOM 3353 N N . GLN A 1 434 ? 9.898 -0.005 25.594 1 96.44 434 GLN A N 1
ATOM 3354 C CA . GLN A 1 434 ? 9.633 0.787 24.406 1 96.44 434 GLN A CA 1
ATOM 3355 C C . GLN A 1 434 ? 10.828 0.774 23.453 1 96.44 434 GLN A C 1
ATOM 3357 O O . GLN A 1 434 ? 10.664 0.825 22.234 1 96.44 434 GLN A O 1
ATOM 3362 N N . VAL A 1 435 ? 11.992 0.73 24.047 1 96.44 435 VAL A N 1
ATOM 3363 C CA . VAL A 1 435 ? 13.203 0.633 23.234 1 96.44 435 VAL A CA 1
ATOM 3364 C C . VAL A 1 435 ? 13.188 -0.669 22.438 1 96.44 435 VAL A C 1
ATOM 3366 O O . VAL A 1 435 ? 13.445 -0.668 21.234 1 96.44 435 VAL A O 1
ATOM 3369 N N . LEU A 1 436 ? 12.828 -1.705 23.141 1 96.62 436 LEU A N 1
ATOM 3370 C CA . LEU A 1 436 ? 12.789 -2.998 22.469 1 96.62 436 LEU A CA 1
ATOM 3371 C C . LEU A 1 436 ? 11.695 -3.018 21.406 1 96.62 436 LEU A C 1
ATOM 3373 O O . LEU A 1 436 ? 11.859 -3.646 20.344 1 96.62 436 LEU A O 1
ATOM 3377 N N . VAL A 1 437 ? 10.57 -2.369 21.625 1 96.62 437 VAL A N 1
ATOM 3378 C CA . VAL A 1 437 ? 9.508 -2.268 20.641 1 96.62 437 VAL A CA 1
ATOM 3379 C C . VAL A 1 437 ? 10.031 -1.573 19.375 1 96.62 437 VAL A C 1
ATOM 3381 O O . VAL A 1 437 ? 9.781 -2.027 18.266 1 96.62 437 VAL A O 1
ATOM 3384 N N . GLY A 1 438 ? 10.766 -0.506 19.625 1 95.75 438 GLY A N 1
ATOM 3385 C CA . GLY A 1 438 ? 11.336 0.21 18.5 1 95.75 438 GLY A CA 1
ATOM 3386 C C . GLY A 1 438 ? 12.328 -0.62 17.703 1 95.75 438 GLY A C 1
ATOM 3387 O O . GLY A 1 438 ? 12.336 -0.58 16.469 1 95.75 438 GLY A O 1
ATOM 3388 N N . LEU A 1 439 ? 13.102 -1.402 18.391 1 95.62 439 LEU A N 1
ATOM 3389 C CA . LEU A 1 439 ? 14.133 -2.209 17.75 1 95.62 439 LEU A CA 1
ATOM 3390 C C . LEU A 1 439 ? 13.523 -3.404 17.031 1 95.62 439 LEU A C 1
ATOM 3392 O O . LEU A 1 439 ? 14.148 -3.988 16.141 1 95.62 439 LEU A O 1
ATOM 3396 N N . THR A 1 440 ? 12.328 -3.77 17.375 1 96.06 440 THR A N 1
ATOM 3397 C CA . THR A 1 440 ? 11.695 -4.941 16.766 1 96.06 440 THR A CA 1
ATOM 3398 C C . THR A 1 440 ? 10.688 -4.527 15.703 1 96.06 440 THR A C 1
ATOM 3400 O O . THR A 1 440 ? 9.977 -5.375 15.156 1 96.06 440 THR A O 1
ATOM 3403 N N . SER A 1 441 ? 10.555 -3.25 15.406 1 92.19 441 SER A N 1
ATOM 3404 C CA . SER A 1 441 ? 9.609 -2.771 14.398 1 92.19 441 SER A CA 1
ATOM 3405 C C . SER A 1 441 ? 10.125 -3.039 12.984 1 92.19 441 SER A C 1
ATOM 3407 O O . SER A 1 441 ? 9.344 -3.088 12.039 1 92.19 441 SER A O 1
ATOM 3409 N N . SER A 1 442 ? 11.43 -3.342 12.906 1 90.94 442 SER A N 1
ATOM 3410 C CA . SER A 1 442 ? 12.023 -3.652 11.617 1 90.94 442 SER A CA 1
ATOM 3411 C C . SER A 1 442 ? 12.32 -5.145 11.484 1 90.94 442 SER A C 1
ATOM 3413 O O . SER A 1 442 ? 12.773 -5.777 12.445 1 90.94 442 SER A O 1
ATOM 3415 N N . PRO A 1 443 ? 12.102 -5.648 10.273 1 89.94 443 PRO A N 1
ATOM 3416 C CA . PRO A 1 443 ? 12.352 -7.082 10.086 1 89.94 443 PRO A CA 1
ATOM 3417 C C . PRO A 1 443 ? 13.836 -7.441 10.164 1 89.94 443 PRO A C 1
ATOM 3419 O O . PRO A 1 443 ? 14.18 -8.578 10.492 1 89.94 443 PRO A O 1
ATOM 3422 N N . SER A 1 444 ? 14.703 -6.512 9.867 1 89 444 SER A N 1
ATOM 3423 C CA . SER A 1 444 ? 16.125 -6.789 9.867 1 89 444 SER A CA 1
ATOM 3424 C C . SER A 1 444 ? 16.672 -6.895 11.289 1 89 444 SER A C 1
ATOM 3426 O O . SER A 1 444 ? 17.578 -7.699 11.555 1 89 444 SER A O 1
ATOM 3428 N N . THR A 1 445 ? 16.094 -6.168 12.203 1 93.56 445 THR A N 1
ATOM 3429 C CA . THR A 1 445 ? 16.625 -6.105 13.555 1 93.56 445 THR A CA 1
ATOM 3430 C C . THR A 1 445 ? 15.898 -7.074 14.477 1 93.56 445 THR A C 1
ATOM 3432 O O . THR A 1 445 ? 16.453 -7.504 15.5 1 93.56 445 THR A O 1
ATOM 3435 N N . VAL A 1 446 ? 14.688 -7.48 14.18 1 95.62 446 VAL A N 1
ATOM 3436 C CA . VAL A 1 446 ? 13.844 -8.273 15.07 1 95.62 446 VAL A CA 1
ATOM 3437 C C . VAL A 1 446 ? 14.477 -9.648 15.281 1 95.62 446 VAL A C 1
ATOM 3439 O O . VAL A 1 446 ? 14.422 -10.211 16.375 1 95.62 446 VAL A O 1
ATOM 3442 N N . VAL A 1 447 ? 15.148 -10.219 14.312 1 94.5 447 VAL A N 1
ATOM 3443 C CA . VAL A 1 447 ? 15.711 -11.562 14.383 1 94.5 447 VAL A CA 1
ATOM 3444 C C . VAL A 1 447 ? 16.812 -11.609 15.438 1 94.5 447 VAL A C 1
ATOM 3446 O O . VAL A 1 447 ? 16.891 -12.555 16.234 1 94.5 447 VAL A O 1
ATOM 3449 N N . ASN A 1 448 ? 17.594 -10.523 15.5 1 94.06 448 ASN A N 1
ATOM 3450 C CA . ASN A 1 448 ? 18.672 -10.438 16.484 1 94.06 448 ASN A CA 1
ATOM 3451 C C . ASN A 1 448 ? 18.125 -10.312 17.906 1 94.06 448 ASN A C 1
ATOM 3453 O O . ASN A 1 448 ? 18.656 -10.93 18.828 1 94.06 448 ASN A O 1
ATOM 3457 N N . ILE A 1 449 ? 17.141 -9.555 18.031 1 96.5 449 ILE A N 1
ATOM 3458 C CA . ILE A 1 449 ? 16.562 -9.32 19.344 1 96.5 449 ILE A CA 1
ATOM 3459 C C . ILE A 1 449 ? 15.914 -10.609 19.859 1 96.5 449 ILE A C 1
ATOM 3461 O O . ILE A 1 449 ? 16.047 -10.953 21.031 1 96.5 449 ILE A O 1
ATOM 3465 N N . VAL A 1 450 ? 15.203 -11.359 18.984 1 96.62 450 VAL A N 1
ATOM 3466 C CA . VAL A 1 450 ? 14.539 -12.602 19.359 1 96.62 450 VAL A CA 1
ATOM 3467 C C . VAL A 1 450 ? 15.578 -13.633 19.797 1 96.62 450 VAL A C 1
ATOM 3469 O O . VAL A 1 450 ? 15.383 -14.352 20.781 1 96.62 450 VAL A O 1
ATOM 3472 N N . SER A 1 451 ? 16.688 -13.711 19.047 1 95.31 451 SER A N 1
ATOM 3473 C CA . SER A 1 451 ? 17.766 -14.633 19.406 1 95.31 451 SER A CA 1
ATOM 3474 C C . SER A 1 451 ? 18.312 -14.32 20.797 1 95.31 451 SER A C 1
ATOM 3476 O O . SER A 1 451 ? 18.562 -15.234 21.594 1 95.31 451 SER A O 1
ATOM 3478 N N . ALA A 1 452 ? 18.406 -13.031 21.078 1 95.69 452 ALA A N 1
ATOM 3479 C CA . ALA A 1 452 ? 18.906 -12.609 22.375 1 95.69 452 ALA A CA 1
ATOM 3480 C C . ALA A 1 452 ? 17.906 -12.93 23.484 1 95.69 452 ALA A C 1
ATOM 3482 O O . ALA A 1 452 ? 18.297 -13.305 24.594 1 95.69 452 ALA A O 1
ATOM 3483 N N . ILE A 1 453 ? 16.641 -12.75 23.297 1 95.69 453 ILE A N 1
ATOM 3484 C CA . ILE A 1 453 ? 15.602 -13.031 24.281 1 95.69 453 ILE A CA 1
ATOM 3485 C C . ILE A 1 453 ? 15.586 -14.523 24.609 1 95.69 453 ILE A C 1
ATOM 3487 O O . ILE A 1 453 ? 15.508 -14.914 25.766 1 95.69 453 ILE A O 1
ATOM 3491 N N . LYS A 1 454 ? 15.703 -15.352 23.625 1 93.94 454 LYS A N 1
ATOM 3492 C CA . LYS A 1 454 ? 15.719 -16.797 23.797 1 93.94 454 LYS A CA 1
ATOM 3493 C C . LYS A 1 454 ? 16.938 -17.25 24.594 1 93.94 454 LYS A C 1
ATOM 3495 O O . LYS A 1 454 ? 16.812 -18.062 25.516 1 93.94 454 LYS A O 1
ATOM 3500 N N . SER A 1 455 ? 18.047 -16.672 24.203 1 93.69 455 SER A N 1
ATOM 3501 C CA . SER A 1 455 ? 19.297 -17.062 24.859 1 93.69 455 SER A CA 1
ATOM 3502 C C . SER A 1 455 ? 19.328 -16.609 26.312 1 93.69 455 SER A C 1
ATOM 3504 O O . SER A 1 455 ? 19.922 -17.266 27.156 1 93.69 455 SER A O 1
ATOM 3506 N N . SER A 1 456 ? 18.719 -15.492 26.609 1 92.81 456 SER A N 1
ATOM 3507 C CA . SER A 1 456 ? 18.703 -14.953 27.969 1 92.81 456 SER A CA 1
ATOM 3508 C C . SER A 1 456 ? 17.609 -15.586 28.812 1 92.81 456 SER A C 1
ATOM 3510 O O . SER A 1 456 ? 17.609 -15.445 30.031 1 92.81 456 SER A O 1
ATOM 3512 N N . GLY A 1 457 ? 16.641 -16.281 28.203 1 90.75 457 GLY A N 1
ATOM 3513 C CA . GLY A 1 457 ? 15.508 -16.844 28.922 1 90.75 457 GLY A CA 1
ATOM 3514 C C . GLY A 1 457 ? 14.562 -15.805 29.469 1 90.75 457 GLY A C 1
ATOM 3515 O O . GLY A 1 457 ? 13.984 -15.984 30.547 1 90.75 457 GLY A O 1
ATOM 3516 N N . ALA A 1 458 ? 14.461 -14.688 28.844 1 92.56 458 ALA A N 1
ATOM 3517 C CA . ALA A 1 458 ? 13.695 -13.555 29.359 1 92.56 458 ALA A CA 1
ATOM 3518 C C . ALA A 1 458 ? 12.242 -13.633 28.922 1 92.56 458 ALA A C 1
ATOM 3520 O O . ALA A 1 458 ? 11.438 -12.742 29.234 1 92.56 458 ALA A O 1
ATOM 3521 N N . THR A 1 459 ? 11.781 -14.641 28.234 1 92.5 459 THR A N 1
ATOM 3522 C CA . THR A 1 459 ? 10.445 -14.758 27.672 1 92.5 459 THR A CA 1
ATOM 3523 C C . THR A 1 459 ? 9.383 -14.672 28.766 1 92.5 459 THR A C 1
ATOM 3525 O O . THR A 1 459 ? 8.414 -13.914 28.641 1 92.5 459 THR A O 1
ATOM 3528 N N . ILE A 1 460 ? 9.586 -15.352 29.844 1 91.06 460 ILE A N 1
ATOM 3529 C CA . ILE A 1 460 ? 8.602 -15.414 30.922 1 91.06 460 ILE A CA 1
ATOM 3530 C C . ILE A 1 460 ? 8.508 -14.055 31.609 1 91.06 460 ILE A C 1
ATOM 3532 O O . ILE A 1 460 ? 7.406 -13.578 31.906 1 91.06 460 ILE A O 1
ATOM 3536 N N . SER A 1 461 ? 9.68 -13.453 31.812 1 90.94 461 SER A N 1
ATOM 3537 C CA . SER A 1 461 ? 9.703 -12.156 32.469 1 90.94 461 SER A CA 1
ATOM 3538 C C . SER A 1 461 ? 8.969 -11.102 31.625 1 90.94 461 SER A C 1
ATOM 3540 O O . SER A 1 461 ? 8.266 -10.25 32.188 1 90.94 461 SER A O 1
ATOM 3542 N N . LEU A 1 462 ? 9.133 -11.141 30.344 1 93.12 462 LEU A N 1
ATOM 3543 C CA . LEU A 1 462 ? 8.516 -10.164 29.453 1 93.12 462 LEU A CA 1
ATOM 3544 C C . LEU A 1 462 ? 7 -10.336 29.422 1 93.12 462 LEU A C 1
ATOM 3546 O O . LEU A 1 462 ? 6.262 -9.352 29.344 1 93.12 462 LEU A O 1
ATOM 3550 N N . ILE A 1 463 ? 6.488 -11.562 29.5 1 93.88 463 ILE A N 1
ATOM 3551 C CA . ILE A 1 463 ? 5.062 -11.859 29.453 1 93.88 463 ILE A CA 1
ATOM 3552 C C . ILE A 1 463 ? 4.395 -11.398 30.75 1 93.88 463 ILE A C 1
ATOM 3554 O O . ILE A 1 463 ? 3.227 -11 30.734 1 93.88 463 ILE A O 1
ATOM 3558 N N . GLN A 1 464 ? 5.121 -11.414 31.828 1 92.12 464 GLN A N 1
ATOM 3559 C CA . GLN A 1 464 ? 4.582 -11.047 33.125 1 92.12 464 GLN A CA 1
ATOM 3560 C C . GLN A 1 464 ? 4.145 -9.586 33.156 1 92.12 464 GLN A C 1
ATOM 3562 O O . GLN A 1 464 ? 3.23 -9.211 33.875 1 92.12 464 GLN A O 1
ATOM 3567 N N . PHE A 1 465 ? 4.703 -8.773 32.281 1 93.44 465 PHE A N 1
ATOM 3568 C CA . PHE A 1 465 ? 4.395 -7.352 32.25 1 93.44 465 PHE A CA 1
ATOM 3569 C C . PHE A 1 465 ? 2.998 -7.109 31.688 1 93.44 465 PHE A C 1
ATOM 3571 O O . PHE A 1 465 ? 2.453 -6.012 31.812 1 93.44 465 PHE A O 1
ATOM 3578 N N . VAL A 1 466 ? 2.314 -8.062 31.109 1 94.06 466 VAL A N 1
ATOM 3579 C CA . VAL A 1 466 ? 0.965 -7.934 30.562 1 94.06 466 VAL A CA 1
ATOM 3580 C C . VAL A 1 466 ? -0.026 -7.676 31.703 1 94.06 466 VAL A C 1
ATOM 3582 O O . VAL A 1 466 ? -1.072 -7.059 31.484 1 94.06 466 VAL A O 1
ATOM 3585 N N . GLU A 1 467 ? 0.382 -8.133 32.906 1 92.25 467 GLU A N 1
ATOM 3586 C CA . GLU A 1 467 ? -0.496 -7.973 34.062 1 92.25 467 GLU A CA 1
ATOM 3587 C C . GLU A 1 467 ? -0.117 -6.738 34.875 1 92.25 467 GLU A C 1
ATOM 3589 O O . GLU A 1 467 ? -0.673 -6.5 35.969 1 92.25 467 GLU A O 1
ATOM 3594 N N . ALA A 1 468 ? 0.825 -6 34.344 1 91.94 468 ALA A N 1
ATOM 3595 C CA . ALA A 1 468 ? 1.268 -4.824 35.062 1 91.94 468 ALA A CA 1
ATOM 3596 C C . ALA A 1 468 ? 0.13 -3.82 35.25 1 91.94 468 ALA A C 1
ATOM 3598 O O . ALA A 1 468 ? -0.667 -3.619 34.312 1 91.94 468 ALA A O 1
ATOM 3599 N N . PRO A 1 469 ? -0.022 -3.219 36.344 1 91.06 469 PRO A N 1
ATOM 3600 C CA . PRO A 1 469 ? -1.077 -2.232 36.562 1 91.06 469 PRO A CA 1
ATOM 3601 C C . PRO A 1 469 ? -0.855 -0.934 35.812 1 91.06 469 PRO A C 1
ATOM 3603 O O . PRO A 1 469 ? -1.817 -0.234 35.469 1 91.06 469 PRO A O 1
ATOM 3606 N N . GLN A 1 470 ? 0.413 -0.633 35.594 1 92.5 470 GLN A N 1
ATOM 3607 C CA . GLN A 1 470 ? 0.704 0.567 34.812 1 92.5 470 GLN A CA 1
ATOM 3608 C C . GLN A 1 470 ? 0.366 0.362 33.344 1 92.5 470 GLN A C 1
ATOM 3610 O O . GLN A 1 470 ? 0.935 -0.513 32.688 1 92.5 470 GLN A O 1
ATOM 3615 N N . ARG A 1 471 ? -0.497 1.157 32.781 1 91.62 471 ARG A N 1
ATOM 3616 C CA . ARG A 1 471 ? -0.987 1.004 31.422 1 91.62 471 ARG A CA 1
ATOM 3617 C C . ARG A 1 471 ? 0.149 1.139 30.406 1 91.62 471 ARG A C 1
ATOM 3619 O O . ARG A 1 471 ? 0.222 0.379 29.438 1 91.62 471 ARG A O 1
ATOM 3626 N N . ASP A 1 472 ? 1.063 2.1 30.672 1 91.56 472 ASP A N 1
ATOM 3627 C CA . ASP A 1 472 ? 2.154 2.334 29.734 1 91.56 472 ASP A CA 1
ATOM 3628 C C . ASP A 1 472 ? 3.07 1.115 29.641 1 91.56 472 ASP A C 1
ATOM 3630 O O . ASP A 1 472 ? 3.545 0.77 28.547 1 91.56 472 ASP A O 1
ATOM 3634 N N . LEU A 1 473 ? 3.283 0.561 30.781 1 93.75 473 LEU A N 1
ATOM 3635 C CA . LEU A 1 473 ? 4.121 -0.632 30.844 1 93.75 473 LEU A CA 1
ATOM 3636 C C . LEU A 1 473 ? 3.439 -1.809 30.156 1 93.75 473 LEU A C 1
ATOM 3638 O O . LEU A 1 473 ? 4.078 -2.535 29.391 1 93.75 473 LEU A O 1
ATOM 3642 N N . ARG A 1 474 ? 2.197 -1.927 30.359 1 94.19 474 ARG A N 1
ATOM 3643 C CA . ARG A 1 474 ? 1.422 -3.014 29.766 1 94.19 474 ARG A CA 1
ATOM 3644 C C . ARG A 1 474 ? 1.354 -2.873 28.25 1 94.19 474 ARG A C 1
ATOM 3646 O O . ARG A 1 474 ? 1.578 -3.842 27.516 1 94.19 474 ARG A O 1
ATOM 3653 N N . VAL A 1 475 ? 1.074 -1.65 27.766 1 95.38 475 VAL A N 1
ATOM 3654 C CA . VAL A 1 475 ? 0.964 -1.397 26.344 1 95.38 475 VAL A CA 1
ATOM 3655 C C . VAL A 1 475 ? 2.297 -1.7 25.656 1 95.38 475 VAL A C 1
ATOM 3657 O O . VAL A 1 475 ? 2.328 -2.328 24.594 1 95.38 475 VAL A O 1
ATOM 3660 N N . ALA A 1 476 ? 3.412 -1.297 26.25 1 95.81 476 ALA A N 1
ATOM 3661 C CA . ALA A 1 476 ? 4.73 -1.533 25.672 1 95.81 476 ALA A CA 1
ATOM 3662 C C . ALA A 1 476 ? 5.047 -3.025 25.609 1 95.81 476 ALA A C 1
ATOM 3664 O O . ALA A 1 476 ? 5.613 -3.51 24.625 1 95.81 476 ALA A O 1
ATOM 3665 N N . SER A 1 477 ? 4.688 -3.695 26.672 1 95.94 477 SER A N 1
ATOM 3666 C CA . SER A 1 477 ? 4.934 -5.133 26.719 1 95.94 477 SER A CA 1
ATOM 3667 C C . SER A 1 477 ? 4.129 -5.867 25.641 1 95.94 477 SER A C 1
ATOM 3669 O O . SER A 1 477 ? 4.676 -6.691 24.906 1 95.94 477 SER A O 1
ATOM 3671 N N . ILE A 1 478 ? 2.846 -5.566 25.516 1 96.69 478 ILE A N 1
ATOM 3672 C CA . ILE A 1 478 ? 1.97 -6.227 24.547 1 96.69 478 ILE A CA 1
ATOM 3673 C C . ILE A 1 478 ? 2.457 -5.945 23.141 1 96.69 478 ILE A C 1
ATOM 3675 O O . ILE A 1 478 ? 2.465 -6.84 22.281 1 96.69 478 ILE A O 1
ATOM 3679 N N . LYS A 1 479 ? 2.844 -4.738 22.891 1 96.88 479 LYS A N 1
ATOM 3680 C CA . LYS A 1 479 ? 3.359 -4.375 21.578 1 96.88 479 LYS A CA 1
ATOM 3681 C C . LYS A 1 479 ? 4.629 -5.152 21.25 1 96.88 479 LYS A C 1
ATOM 3683 O O . LYS A 1 479 ? 4.816 -5.602 20.109 1 96.88 479 LYS A O 1
ATOM 3688 N N . LEU A 1 480 ? 5.504 -5.234 22.266 1 97.44 480 LEU A N 1
ATOM 3689 C CA . LEU A 1 480 ? 6.738 -5.988 22.062 1 97.44 480 LEU A CA 1
ATOM 3690 C C . LEU A 1 480 ? 6.438 -7.449 21.734 1 97.44 480 LEU A C 1
ATOM 3692 O O . LEU A 1 480 ? 6.98 -8 20.781 1 97.44 480 LEU A O 1
ATOM 3696 N N . LEU A 1 481 ? 5.578 -8.008 22.547 1 97.12 481 LEU A N 1
ATOM 3697 C CA . LEU A 1 481 ? 5.219 -9.406 22.344 1 97.12 481 LEU A CA 1
ATOM 3698 C C . LEU A 1 481 ? 4.578 -9.617 20.969 1 97.12 481 LEU A C 1
ATOM 3700 O O . LEU A 1 481 ? 4.805 -10.641 20.328 1 97.12 481 LEU A O 1
ATOM 3704 N N . HIS A 1 482 ? 3.756 -8.695 20.531 1 97.38 482 HIS A N 1
ATOM 3705 C CA . HIS A 1 482 ? 3.148 -8.758 19.203 1 97.38 482 HIS A CA 1
ATOM 3706 C C . HIS A 1 482 ? 4.211 -8.742 18.109 1 97.38 482 HIS A C 1
ATOM 3708 O O . HIS A 1 482 ? 4.141 -9.523 17.156 1 97.38 482 HIS A O 1
ATOM 3714 N N . ASN A 1 483 ? 5.215 -7.855 18.266 1 96.75 483 ASN A N 1
ATOM 3715 C CA . ASN A 1 483 ? 6.258 -7.711 17.25 1 96.75 483 ASN A CA 1
ATOM 3716 C C . ASN A 1 483 ? 7.098 -8.977 17.125 1 96.75 483 ASN A C 1
ATOM 3718 O O . ASN A 1 483 ? 7.574 -9.312 16.047 1 96.75 483 ASN A O 1
ATOM 3722 N N . ILE A 1 484 ? 7.301 -9.703 18.203 1 96.81 484 ILE A N 1
ATOM 3723 C CA . ILE A 1 484 ? 8.219 -10.836 18.188 1 96.81 484 ILE A CA 1
ATOM 3724 C C . ILE A 1 484 ? 7.434 -12.125 17.969 1 96.81 484 ILE A C 1
ATOM 3726 O O . ILE A 1 484 ? 8.023 -13.172 17.688 1 96.81 484 ILE A O 1
ATOM 3730 N N . SER A 1 485 ? 6.148 -12.109 18.062 1 96.44 485 SER A N 1
ATOM 3731 C CA . SER A 1 485 ? 5.297 -13.289 18.031 1 96.44 485 SER A CA 1
ATOM 3732 C C . SER A 1 485 ? 5.461 -14.047 16.719 1 96.44 485 SER A C 1
ATOM 3734 O O . SER A 1 485 ? 5.473 -15.281 16.703 1 96.44 485 SER A O 1
ATOM 3736 N N . PRO A 1 486 ? 5.609 -13.398 15.531 1 95.06 486 PRO A N 1
ATOM 3737 C CA . PRO A 1 486 ? 5.789 -14.156 14.289 1 95.06 486 PRO A CA 1
ATOM 3738 C C . PRO A 1 486 ? 7.082 -14.969 14.273 1 95.06 486 PRO A C 1
ATOM 3740 O O . PRO A 1 486 ? 7.18 -15.961 13.555 1 95.06 486 PRO A O 1
ATOM 3743 N N . TYR A 1 487 ? 8.07 -14.648 15.164 1 94.94 487 TYR A N 1
ATOM 3744 C CA . TYR A 1 487 ? 9.383 -15.273 15.125 1 94.94 487 TYR A CA 1
ATOM 3745 C C . TYR A 1 487 ? 9.555 -16.25 16.281 1 94.94 487 TYR A C 1
ATOM 3747 O O . TYR A 1 487 ? 10.461 -17.078 16.266 1 94.94 487 TYR A O 1
ATOM 3755 N N . MET A 1 488 ? 8.805 -16.156 17.25 1 95.38 488 MET A N 1
ATOM 3756 C CA . MET A 1 488 ? 8.883 -17.047 18.391 1 95.38 488 MET A CA 1
ATOM 3757 C C . MET A 1 488 ? 7.496 -17.391 18.922 1 95.38 488 MET A C 1
ATOM 3759 O O . MET A 1 488 ? 7.23 -17.281 20.125 1 95.38 488 MET A O 1
ATOM 3763 N N . GLY A 1 489 ? 6.613 -17.734 18.062 1 94.88 489 GLY A N 1
ATOM 3764 C CA . GLY A 1 489 ? 5.215 -18 18.359 1 94.88 489 GLY A CA 1
ATOM 3765 C C . GLY A 1 489 ? 5.02 -19.172 19.297 1 94.88 489 GLY A C 1
ATOM 3766 O O . GLY A 1 489 ? 4.238 -19.109 20.25 1 94.88 489 GLY A O 1
ATOM 3767 N N . GLN A 1 490 ? 5.727 -20.266 19.094 1 94.75 490 GLN A N 1
ATOM 3768 C CA . GLN A 1 490 ? 5.566 -21.469 19.906 1 94.75 490 GLN A CA 1
ATOM 3769 C C . GLN A 1 490 ? 6.039 -21.234 21.344 1 94.75 490 GLN A C 1
ATOM 3771 O O . GLN A 1 490 ? 5.379 -21.656 22.297 1 94.75 490 GLN A O 1
ATOM 3776 N N . GLU A 1 491 ? 7.168 -20.531 21.422 1 94.25 491 GLU A N 1
ATOM 3777 C CA . GLU A 1 491 ? 7.707 -20.234 22.75 1 94.25 491 GLU A CA 1
ATOM 3778 C C . GLU A 1 491 ? 6.754 -19.359 23.547 1 94.25 491 GLU A C 1
ATOM 3780 O O . GLU A 1 491 ? 6.539 -19.578 24.75 1 94.25 491 GLU A O 1
ATOM 3785 N N . LEU A 1 492 ? 6.234 -18.375 22.875 1 95.81 492 LEU A N 1
ATOM 3786 C CA . LEU A 1 492 ? 5.293 -17.484 23.547 1 95.81 492 LEU A CA 1
ATOM 3787 C C . LEU A 1 492 ? 4.02 -18.219 23.938 1 95.81 492 LEU A C 1
ATOM 3789 O O . LEU A 1 492 ? 3.494 -18.016 25.031 1 95.81 492 LEU A O 1
ATOM 3793 N N . ALA A 1 493 ? 3.457 -19.047 23.031 1 95.69 493 ALA A N 1
ATOM 3794 C CA . ALA A 1 493 ? 2.264 -19.828 23.328 1 95.69 493 ALA A CA 1
ATOM 3795 C C . ALA A 1 493 ? 2.482 -20.734 24.547 1 95.69 493 ALA A C 1
ATOM 3797 O O . ALA A 1 493 ? 1.617 -20.828 25.422 1 95.69 493 ALA A O 1
ATOM 3798 N N . ASP A 1 494 ? 3.633 -21.406 24.625 1 94 494 ASP A N 1
ATOM 3799 C CA . ASP A 1 494 ? 3.951 -22.281 25.75 1 94 494 ASP A CA 1
ATOM 3800 C C . ASP A 1 494 ? 4.031 -21.484 27.047 1 94 494 ASP A C 1
ATOM 3802 O O . ASP A 1 494 ? 3.559 -21.953 28.094 1 94 494 ASP A O 1
ATOM 3806 N N . ALA A 1 495 ? 4.637 -20.344 26.938 1 93.44 495 ALA A N 1
ATOM 3807 C CA . ALA A 1 495 ? 4.773 -19.5 28.125 1 93.44 495 ALA A CA 1
ATOM 3808 C C . ALA A 1 495 ? 3.412 -19 28.594 1 93.44 495 ALA A C 1
ATOM 3810 O O . ALA A 1 495 ? 3.156 -18.922 29.797 1 93.44 495 ALA A O 1
ATOM 3811 N N . LEU A 1 496 ? 2.562 -18.656 27.719 1 92.94 496 LEU A N 1
ATOM 3812 C CA . LEU A 1 496 ? 1.246 -18.125 28.062 1 92.94 496 LEU A CA 1
ATOM 3813 C C . LEU A 1 496 ? 0.35 -19.219 28.641 1 92.94 496 LEU A C 1
ATOM 3815 O O . LEU A 1 496 ? -0.528 -18.938 29.453 1 92.94 496 LEU A O 1
ATOM 3819 N N . LYS A 1 497 ? 0.493 -20.422 28.234 1 89.69 497 LYS A N 1
ATOM 3820 C CA . LYS A 1 497 ? -0.267 -21.562 28.75 1 89.69 497 LYS A CA 1
ATOM 3821 C C . LYS A 1 497 ? 0.143 -21.891 30.188 1 89.69 497 LYS A C 1
ATOM 3823 O O . LYS A 1 497 ? -0.688 -22.312 31 1 89.69 497 LYS A O 1
ATOM 3828 N N . ALA A 1 498 ? 1.461 -21.719 30.344 1 84.81 498 ALA A N 1
ATOM 3829 C CA . ALA A 1 498 ? 2.025 -22.109 31.625 1 84.81 498 ALA A CA 1
ATOM 3830 C C . ALA A 1 498 ? 1.685 -21.078 32.719 1 84.81 498 ALA A C 1
ATOM 3832 O O . ALA A 1 498 ? 1.66 -21.406 33.906 1 84.81 498 ALA A O 1
ATOM 3833 N N . THR A 1 499 ? 1.569 -19.938 32.344 1 76 499 THR A N 1
ATOM 3834 C CA . THR A 1 499 ? 1.354 -18.875 33.312 1 76 499 THR A CA 1
ATOM 3835 C C . THR A 1 499 ? -0.135 -18.594 33.469 1 76 499 THR A C 1
ATOM 3837 O O . THR A 1 499 ? -0.889 -18.594 32.5 1 76 499 THR A O 1
ATOM 3840 N N . ALA A 1 500 ? -0.559 -18.609 34.781 1 75.88 500 ALA A N 1
ATOM 3841 C CA . ALA A 1 500 ? -1.968 -18.375 35.094 1 75.88 500 ALA A CA 1
ATOM 3842 C C . ALA A 1 500 ? -2.303 -16.891 35.062 1 75.88 500 ALA A C 1
ATOM 3844 O O . ALA A 1 500 ? -1.545 -16.078 35.625 1 75.88 500 ALA A O 1
ATOM 3845 N N . GLY A 1 501 ? -3.217 -16.359 34.344 1 86.25 501 GLY A N 1
ATOM 3846 C CA . GLY A 1 501 ? -3.766 -15.023 34.469 1 86.25 501 GLY A CA 1
ATOM 3847 C C . GLY A 1 501 ? -3.445 -14.125 33.281 1 86.25 501 GLY A C 1
ATOM 3848 O O . GLY A 1 501 ? -4.168 -13.156 33.031 1 86.25 501 GLY A O 1
ATOM 3849 N N . GLN A 1 502 ? -2.264 -14.414 32.594 1 90.94 502 GLN A N 1
ATOM 3850 C CA . GLN A 1 502 ? -1.844 -13.516 31.531 1 90.94 502 GLN A CA 1
ATOM 3851 C C . GLN A 1 502 ? -2.844 -13.523 30.375 1 90.94 502 GLN A C 1
ATOM 3853 O O . GLN A 1 502 ? -3.166 -12.477 29.812 1 90.94 502 GLN A O 1
ATOM 3858 N N . LEU A 1 503 ? -3.338 -14.664 30.031 1 92.62 503 LEU A N 1
ATOM 3859 C CA . LEU A 1 503 ? -4.336 -14.75 28.969 1 92.62 503 LEU A CA 1
ATOM 3860 C C . LEU A 1 503 ? -5.617 -14.031 29.359 1 92.62 503 LEU A C 1
ATOM 3862 O O . LEU A 1 503 ? -6.234 -13.344 28.547 1 92.62 503 LEU A O 1
ATOM 3866 N N . GLY A 1 504 ? -5.941 -14.203 30.656 1 91.88 504 GLY A N 1
ATOM 3867 C CA . GLY A 1 504 ? -7.105 -13.492 31.156 1 91.88 504 GLY A CA 1
ATOM 3868 C C . GLY A 1 504 ? -6.969 -11.984 31.062 1 91.88 504 GLY A C 1
ATOM 3869 O O . GLY A 1 504 ? -7.93 -11.289 30.734 1 91.88 504 GLY A O 1
ATOM 3870 N N . SER A 1 505 ? -5.777 -11.516 31.344 1 93.38 505 SER A N 1
ATOM 3871 C CA . SER A 1 505 ? -5.516 -10.086 31.266 1 93.38 505 SER A CA 1
ATOM 3872 C C . SER A 1 505 ? -5.613 -9.586 29.828 1 93.38 505 SER A C 1
ATOM 3874 O O . SER A 1 505 ? -6.133 -8.492 29.578 1 93.38 505 SER A O 1
ATOM 3876 N N . LEU A 1 506 ? -5.066 -10.344 28.922 1 93.94 506 LEU A N 1
ATOM 3877 C CA . LEU A 1 506 ? -5.141 -9.984 27.5 1 93.94 506 LEU A CA 1
ATOM 3878 C C . LEU A 1 506 ? -6.594 -9.891 27.047 1 93.94 506 LEU A C 1
ATOM 3880 O O . LEU A 1 506 ? -6.961 -8.969 26.312 1 93.94 506 LEU A O 1
ATOM 3884 N N . ILE A 1 507 ? -7.434 -10.797 27.5 1 93.75 507 ILE A N 1
ATOM 3885 C CA . ILE A 1 507 ? -8.836 -10.828 27.109 1 93.75 507 ILE A CA 1
ATOM 3886 C C . ILE A 1 507 ? -9.57 -9.633 27.719 1 93.75 507 ILE A C 1
ATOM 3888 O O . ILE A 1 507 ? -10.461 -9.055 27.094 1 93.75 507 ILE A O 1
ATOM 3892 N N . ARG A 1 508 ? -9.188 -9.312 28.859 1 91.81 508 ARG A N 1
ATOM 3893 C CA . ARG A 1 508 ? -9.789 -8.141 29.484 1 91.81 508 ARG A CA 1
ATOM 3894 C C . ARG A 1 508 ? -9.477 -6.875 28.703 1 91.81 508 ARG A C 1
ATOM 3896 O O . ARG A 1 508 ? -10.344 -6.004 28.547 1 91.81 508 ARG A O 1
ATOM 3903 N N . VAL A 1 509 ? -8.25 -6.719 28.234 1 92.12 509 VAL A N 1
ATOM 3904 C CA . VAL A 1 509 ? -7.84 -5.574 27.422 1 92.12 509 VAL A CA 1
ATOM 3905 C C . VAL A 1 509 ? -8.68 -5.504 26.156 1 92.12 509 VAL A C 1
ATOM 3907 O O . VAL A 1 509 ? -9.133 -4.43 25.766 1 92.12 509 VAL A O 1
ATOM 3910 N N . ILE A 1 510 ? -8.969 -6.609 25.562 1 91.94 510 ILE A N 1
ATOM 3911 C CA . ILE A 1 510 ? -9.68 -6.688 24.281 1 91.94 510 ILE A CA 1
ATOM 3912 C C . ILE A 1 510 ? -11.156 -6.359 24.5 1 91.94 510 ILE A C 1
ATOM 3914 O O . ILE A 1 510 ? -11.812 -5.82 23.609 1 91.94 510 ILE A O 1
ATOM 3918 N N . SER A 1 511 ? -11.703 -6.574 25.688 1 90.88 511 SER A N 1
ATOM 3919 C CA . SER A 1 511 ? -13.125 -6.441 25.984 1 90.88 511 SER A CA 1
ATOM 3920 C C . SER A 1 511 ? -13.492 -4.996 26.312 1 90.88 511 SER A C 1
ATOM 3922 O O . SER A 1 511 ? -14.672 -4.656 26.406 1 90.88 511 SER A O 1
ATOM 3924 N N . GLU A 1 512 ? -12.5 -4.18 26.359 1 86.88 512 GLU A N 1
ATOM 3925 C CA . GLU A 1 512 ? -12.789 -2.791 26.703 1 86.88 512 GLU A CA 1
ATOM 3926 C C . GLU A 1 512 ? -13.641 -2.125 25.625 1 86.88 512 GLU A C 1
ATOM 3928 O O . GLU A 1 512 ? -13.445 -2.375 24.438 1 86.88 512 GLU A O 1
ATOM 3933 N N . ASN A 1 513 ? -14.625 -1.298 25.922 1 80.25 513 ASN A N 1
ATOM 3934 C CA . ASN A 1 513 ? -15.602 -0.76 24.984 1 80.25 513 ASN A CA 1
ATOM 3935 C C . ASN A 1 513 ? -15.336 0.71 24.672 1 80.25 513 ASN A C 1
ATOM 3937 O O . ASN A 1 513 ? -16.125 1.359 23.984 1 80.25 513 ASN A O 1
ATOM 3941 N N . ASN A 1 514 ? -14.297 1.271 25.203 1 74 514 ASN A N 1
ATOM 3942 C CA . ASN A 1 514 ? -14.047 2.688 24.953 1 74 514 ASN A CA 1
ATOM 3943 C C . ASN A 1 514 ? -13.32 2.9 23.625 1 74 514 ASN A C 1
ATOM 3945 O O . ASN A 1 514 ? -12.273 3.553 23.578 1 74 514 ASN A O 1
ATOM 3949 N N . GLY A 1 515 ? -13.883 2.332 22.469 1 76.5 515 GLY A N 1
ATOM 3950 C CA . GLY A 1 515 ? -13.242 2.502 21.172 1 76.5 515 GLY A CA 1
ATOM 3951 C C . GLY A 1 515 ? -12.094 1.54 20.938 1 76.5 515 GLY A C 1
ATOM 3952 O O . GLY A 1 515 ? -11.695 0.814 21.844 1 76.5 515 GLY A O 1
ATOM 3953 N N . VAL A 1 516 ? -11.695 1.477 19.688 1 84.88 516 VAL A N 1
ATOM 3954 C CA . VAL A 1 516 ? -10.594 0.585 19.328 1 84.88 516 VAL A CA 1
ATOM 3955 C C . VAL A 1 516 ? -9.258 1.279 19.594 1 84.88 516 VAL A C 1
ATOM 3957 O O . VAL A 1 516 ? -8.938 2.275 18.938 1 84.88 516 VAL A O 1
ATOM 3960 N N . SER A 1 517 ? -8.516 0.832 20.562 1 89.06 517 SER A N 1
ATOM 3961 C CA . SER A 1 517 ? -7.238 1.428 20.938 1 89.06 517 SER A CA 1
ATOM 3962 C C . SER A 1 517 ? -6.066 0.667 20.328 1 89.06 517 SER A C 1
ATOM 3964 O O . SER A 1 517 ? -6.25 -0.414 19.766 1 89.06 517 SER A O 1
ATOM 3966 N N . GLU A 1 518 ? -4.934 1.241 20.406 1 92.38 518 GLU A N 1
ATOM 3967 C CA . GLU A 1 518 ? -3.699 0.608 19.953 1 92.38 518 GLU A CA 1
ATOM 3968 C C . GLU A 1 518 ? -3.402 -0.663 20.75 1 92.38 518 GLU A C 1
ATOM 3970 O O . GLU A 1 518 ? -2.945 -1.659 20.188 1 92.38 518 GLU A O 1
ATOM 3975 N N . GLU A 1 519 ? -3.695 -0.555 22.062 1 94.38 519 GLU A N 1
ATOM 3976 C CA . GLU A 1 519 ? -3.465 -1.69 22.953 1 94.38 519 GLU A CA 1
ATOM 3977 C C . GLU A 1 519 ? -4.32 -2.889 22.547 1 94.38 519 GLU A C 1
ATOM 3979 O O . GLU A 1 519 ? -3.832 -4.023 22.516 1 94.38 519 GLU A O 1
ATOM 3984 N N . GLN A 1 520 ? -5.555 -2.637 22.203 1 94.38 520 GLN A N 1
ATOM 3985 C CA . GLN A 1 520 ? -6.473 -3.699 21.812 1 94.38 520 GLN A CA 1
ATOM 3986 C C . GLN A 1 520 ? -6.02 -4.355 20.5 1 94.38 520 GLN A C 1
ATOM 3988 O O . GLN A 1 520 ? -6.023 -5.582 20.391 1 94.38 520 GLN A O 1
ATOM 3993 N N . ALA A 1 521 ? -5.648 -3.496 19.531 1 95.5 521 ALA A N 1
ATOM 3994 C CA . ALA A 1 521 ? -5.199 -4.016 18.234 1 95.5 521 ALA A CA 1
ATOM 3995 C C . ALA A 1 521 ? -3.939 -4.863 18.391 1 95.5 521 ALA A C 1
ATOM 3997 O O . ALA A 1 521 ? -3.812 -5.922 17.781 1 95.5 521 ALA A O 1
ATOM 3998 N N . ALA A 1 522 ? -2.979 -4.406 19.234 1 96.56 522 ALA A N 1
ATOM 3999 C CA . ALA A 1 522 ? -1.739 -5.145 19.469 1 96.56 522 ALA A CA 1
ATOM 4000 C C . ALA A 1 522 ? -2.016 -6.465 20.188 1 96.56 522 ALA A C 1
ATOM 4002 O O . ALA A 1 522 ? -1.404 -7.488 19.859 1 96.56 522 ALA A O 1
ATOM 4003 N N . ALA A 1 523 ? -2.869 -6.422 21.203 1 96.56 523 ALA A N 1
ATOM 4004 C CA . ALA A 1 523 ? -3.219 -7.633 21.938 1 96.56 523 ALA A CA 1
ATOM 4005 C C . ALA A 1 523 ? -3.84 -8.68 21.016 1 96.56 523 ALA A C 1
ATOM 4007 O O . ALA A 1 523 ? -3.482 -9.859 21.078 1 96.56 523 ALA A O 1
ATOM 4008 N N . MET A 1 524 ? -4.754 -8.258 20.203 1 95.94 524 MET A N 1
ATOM 4009 C CA . MET A 1 524 ? -5.391 -9.18 19.266 1 95.94 524 MET A CA 1
ATOM 4010 C C . MET A 1 524 ? -4.383 -9.695 18.25 1 95.94 524 MET A C 1
ATOM 4012 O O . MET A 1 524 ? -4.438 -10.859 17.844 1 95.94 524 MET A O 1
ATOM 4016 N N . GLY A 1 525 ? -3.525 -8.781 17.781 1 96.56 525 GLY A N 1
ATOM 4017 C CA . GLY A 1 525 ? -2.479 -9.203 16.859 1 96.56 525 GLY A CA 1
ATOM 4018 C C . GLY A 1 525 ? -1.558 -10.25 17.453 1 96.56 525 GLY A C 1
ATOM 4019 O O . GLY A 1 525 ? -1.156 -11.188 16.75 1 96.56 525 GLY A O 1
ATOM 4020 N N . LEU A 1 526 ? -1.273 -10.055 18.703 1 97.31 526 LEU A N 1
ATOM 4021 C CA . LEU A 1 526 ? -0.437 -11.023 19.406 1 97.31 526 LEU A CA 1
ATOM 4022 C C . LEU A 1 526 ? -1.094 -12.398 19.438 1 97.31 526 LEU A C 1
ATOM 4024 O O . LEU A 1 526 ? -0.475 -13.391 19.047 1 97.31 526 LEU A O 1
ATOM 4028 N N . LEU A 1 527 ? -2.338 -12.469 19.844 1 96.19 527 LEU A N 1
ATOM 4029 C CA . LEU A 1 527 ? -3.055 -13.734 19.922 1 96.19 527 LEU A CA 1
ATOM 4030 C C . LEU A 1 527 ? -3.217 -14.359 18.547 1 96.19 527 LEU A C 1
ATOM 4032 O O . LEU A 1 527 ? -3.152 -15.586 18.406 1 96.19 527 LEU A O 1
ATOM 4036 N N . ALA A 1 528 ? -3.414 -13.523 17.531 1 96.62 528 ALA A N 1
ATOM 4037 C CA . ALA A 1 528 ? -3.621 -13.992 16.172 1 96.62 528 ALA A CA 1
ATOM 4038 C C . ALA A 1 528 ? -2.34 -14.594 15.594 1 96.62 528 ALA A C 1
ATOM 4040 O O . ALA A 1 528 ? -2.389 -15.516 14.773 1 96.62 528 ALA A O 1
ATOM 4041 N N . ASP A 1 529 ? -1.185 -14.133 16.016 1 96.38 529 ASP A N 1
ATOM 4042 C CA . ASP A 1 529 ? 0.095 -14.539 15.445 1 96.38 529 ASP A CA 1
ATOM 4043 C C . ASP A 1 529 ? 0.595 -15.828 16.094 1 96.38 529 ASP A C 1
ATOM 4045 O O . ASP A 1 529 ? 1.521 -16.469 15.578 1 96.38 529 ASP A O 1
ATOM 4049 N N . LEU A 1 530 ? 0.015 -16.156 17.188 1 96.62 530 LEU A N 1
ATOM 4050 C CA . LEU A 1 530 ? 0.407 -17.406 17.828 1 96.62 530 LEU A CA 1
ATOM 4051 C C . LEU A 1 530 ? 0.015 -18.594 16.953 1 96.62 530 LEU A C 1
ATOM 4053 O O . LEU A 1 530 ? -0.835 -18.469 16.078 1 96.62 530 LEU A O 1
ATOM 4057 N N . PRO A 1 531 ? 0.677 -19.719 17.109 1 95.62 531 PRO A N 1
ATOM 4058 C CA . PRO A 1 531 ? 0.404 -20.875 16.25 1 95.62 531 PRO A CA 1
ATOM 4059 C C . PRO A 1 531 ? -1.078 -21.234 16.203 1 95.62 531 PRO A C 1
ATOM 4061 O O . PRO A 1 531 ? -1.664 -21.594 17.234 1 95.62 531 PRO A O 1
ATOM 4064 N N . GLU A 1 532 ? -1.638 -21.234 15.086 1 91.94 532 GLU A N 1
ATOM 4065 C CA . GLU A 1 532 ? -3.076 -21.359 14.867 1 91.94 532 GLU A CA 1
ATOM 4066 C C . GLU A 1 532 ? -3.561 -22.766 15.172 1 91.94 532 GLU A C 1
ATOM 4068 O O . GLU A 1 532 ? -4.703 -22.969 15.602 1 91.94 532 GLU A O 1
ATOM 4073 N N . ARG A 1 533 ? -2.764 -23.797 15.062 1 91.62 533 ARG A N 1
ATOM 4074 C CA . ARG A 1 533 ? -3.184 -25.188 15.195 1 91.62 533 ARG A CA 1
ATOM 4075 C C . ARG A 1 533 ? -2.906 -25.703 16.609 1 91.62 533 ARG A C 1
ATOM 4077 O O . ARG A 1 533 ? -3.066 -26.891 16.875 1 91.62 533 ARG A O 1
ATOM 4084 N N . ASP A 1 534 ? -2.412 -24.812 17.453 1 94.12 534 ASP A N 1
ATOM 4085 C CA . ASP A 1 534 ? -2.186 -25.203 18.844 1 94.12 534 ASP A CA 1
ATOM 4086 C C . ASP A 1 534 ? -3.506 -25.438 19.578 1 94.12 534 ASP A C 1
ATOM 4088 O O . ASP A 1 534 ? -4.129 -24.484 20.062 1 94.12 534 ASP A O 1
ATOM 4092 N N . SER A 1 535 ? -3.887 -26.703 19.781 1 93.12 535 SER A N 1
ATOM 4093 C CA . SER A 1 535 ? -5.18 -27.062 20.359 1 93.12 535 SER A CA 1
ATOM 4094 C C . SER A 1 535 ? -5.254 -26.703 21.828 1 93.12 535 SER A C 1
ATOM 4096 O O . SER A 1 535 ? -6.305 -26.281 22.328 1 93.12 535 SER A O 1
ATOM 4098 N N . VAL A 1 536 ? -4.109 -26.828 22.469 1 93.31 536 VAL A N 1
ATOM 4099 C CA . VAL A 1 536 ? -4.09 -26.562 23.906 1 93.31 536 VAL A CA 1
ATOM 4100 C C . VAL A 1 536 ? -4.332 -25.062 24.156 1 93.31 536 VAL A C 1
ATOM 4102 O O . VAL A 1 536 ? -5.105 -24.703 25.047 1 93.31 536 VAL A O 1
ATOM 4105 N N . LEU A 1 537 ? -3.674 -24.25 23.359 1 94.38 537 LEU A N 1
ATOM 4106 C CA . LEU A 1 537 ? -3.859 -22.812 23.5 1 94.38 537 LEU A CA 1
ATOM 4107 C C . LEU A 1 537 ? -5.301 -22.406 23.203 1 94.38 537 LEU A C 1
ATOM 4109 O O . LEU A 1 537 ? -5.887 -21.594 23.906 1 94.38 537 LEU A O 1
ATOM 4113 N N . THR A 1 538 ? -5.895 -22.938 22.172 1 94.69 538 THR A N 1
ATOM 4114 C CA . THR A 1 538 ? -7.266 -22.625 21.766 1 94.69 538 THR A CA 1
ATOM 4115 C C . THR A 1 538 ? -8.25 -23.016 22.875 1 94.69 538 THR A C 1
ATOM 4117 O O . THR A 1 538 ? -9.203 -22.281 23.141 1 94.69 538 THR A O 1
ATOM 4120 N N . LYS A 1 539 ? -8.055 -24.188 23.516 1 92.88 539 LYS A N 1
ATOM 4121 C CA . LYS A 1 539 ? -8.914 -24.641 24.609 1 92.88 539 LYS A CA 1
ATOM 4122 C C . LYS A 1 539 ? -8.812 -23.703 25.812 1 92.88 539 LYS A C 1
ATOM 4124 O O . LYS A 1 539 ? -9.812 -23.422 26.484 1 92.88 539 LYS A O 1
ATOM 4129 N N . ARG A 1 540 ? -7.562 -23.266 26.031 1 93.44 540 ARG A N 1
ATOM 4130 C CA . ARG A 1 540 ? -7.367 -22.328 27.125 1 93.44 540 ARG A CA 1
ATOM 4131 C C . ARG A 1 540 ? -8.094 -21.016 26.859 1 93.44 540 ARG A C 1
ATOM 4133 O O . ARG A 1 540 ? -8.68 -20.422 27.781 1 93.44 540 ARG A O 1
ATOM 4140 N N . LEU A 1 541 ? -8.008 -20.547 25.656 1 94.38 541 LEU A N 1
ATOM 4141 C CA . LEU A 1 541 ? -8.719 -19.328 25.266 1 94.38 541 LEU A CA 1
ATOM 4142 C C . LEU A 1 541 ? -10.227 -19.516 25.438 1 94.38 541 LEU A C 1
ATOM 4144 O O . LEU A 1 541 ? -10.93 -18.578 25.828 1 94.38 541 LEU A O 1
ATOM 4148 N N . LEU A 1 542 ? -10.719 -20.688 25.125 1 93.19 542 LEU A N 1
ATOM 4149 C CA . LEU A 1 542 ? -12.141 -20.984 25.266 1 93.19 542 LEU A CA 1
ATOM 4150 C C . LEU A 1 542 ? -12.586 -20.922 26.719 1 93.19 542 LEU A C 1
ATOM 4152 O O . LEU A 1 542 ? -13.625 -20.344 27.031 1 93.19 542 LEU A O 1
ATOM 4156 N N . VAL A 1 543 ? -11.742 -21.516 27.578 1 91.44 543 VAL A N 1
ATOM 4157 C CA . VAL A 1 543 ? -12.055 -21.562 29 1 91.44 543 VAL A CA 1
ATOM 4158 C C . VAL A 1 543 ? -12.086 -20.156 29.562 1 91.44 543 VAL A C 1
ATOM 4160 O O . VAL A 1 543 ? -12.914 -19.844 30.438 1 91.44 543 VAL A O 1
ATOM 4163 N N . GLU A 1 544 ? -11.242 -19.25 29.047 1 91.88 544 GLU A N 1
ATOM 4164 C CA . GLU A 1 544 ? -11.164 -17.875 29.531 1 91.88 544 GLU A CA 1
ATOM 4165 C C . GLU A 1 544 ? -12.266 -17.016 28.922 1 91.88 544 GLU A C 1
ATOM 4167 O O . GLU A 1 544 ? -12.375 -15.828 29.234 1 91.88 544 GLU A O 1
ATOM 4172 N N . GLY A 1 545 ? -13.102 -17.547 28.031 1 90.81 545 GLY A N 1
ATOM 4173 C CA . GLY A 1 545 ? -14.219 -16.828 27.438 1 90.81 545 GLY A CA 1
ATOM 4174 C C . GLY A 1 545 ? -13.797 -15.883 26.312 1 90.81 545 GLY A C 1
ATOM 4175 O O . GLY A 1 545 ? -14.484 -14.898 26.047 1 90.81 545 GLY A O 1
ATOM 4176 N N . ALA A 1 546 ? -12.641 -16.141 25.734 1 94.31 546 ALA A N 1
ATOM 4177 C CA . ALA A 1 546 ? -12.078 -15.25 24.719 1 94.31 546 ALA A CA 1
ATOM 4178 C C . ALA A 1 546 ? -12.969 -15.203 23.484 1 94.31 546 ALA A C 1
ATOM 4180 O O . ALA A 1 546 ? -13.188 -14.133 22.922 1 94.31 546 ALA A O 1
ATOM 4181 N N . PHE A 1 547 ? -13.547 -16.312 23.078 1 95.94 547 PHE A N 1
ATOM 4182 C CA . PHE A 1 547 ? -14.242 -16.391 21.812 1 95.94 547 PHE A CA 1
ATOM 4183 C C . PHE A 1 547 ? -15.609 -15.727 21.906 1 95.94 547 PHE A C 1
ATOM 4185 O O . PHE A 1 547 ? -16.094 -15.133 20.922 1 95.94 547 PHE A O 1
ATOM 4192 N N . SER A 1 548 ? -16.266 -15.758 23.031 1 93.38 548 SER A N 1
ATOM 4193 C CA . SER A 1 548 ? -17.516 -15.031 23.219 1 93.38 548 SER A CA 1
ATOM 4194 C C . SER A 1 548 ? -17.312 -13.531 23.047 1 93.38 548 SER A C 1
ATOM 4196 O O . SER A 1 548 ? -18.125 -12.844 22.438 1 93.38 548 SER A O 1
ATOM 4198 N N . VAL A 1 549 ? -16.219 -13.109 23.594 1 94.38 549 VAL A N 1
ATOM 4199 C CA . VAL A 1 549 ? -15.883 -11.695 23.484 1 94.38 549 VAL A CA 1
ATOM 4200 C C . VAL A 1 549 ? -15.578 -11.344 22.031 1 94.38 549 VAL A C 1
ATOM 4202 O O . VAL A 1 549 ? -16.062 -10.336 21.516 1 94.38 549 VAL A O 1
ATOM 4205 N N . VAL A 1 550 ? -14.789 -12.18 21.391 1 96 550 VAL A N 1
ATOM 4206 C CA . VAL A 1 550 ? -14.367 -11.93 20.016 1 96 550 VAL A CA 1
ATOM 4207 C C . VAL A 1 550 ? -15.586 -11.891 19.094 1 96 550 VAL A C 1
ATOM 4209 O O . VAL A 1 550 ? -15.703 -11.008 18.25 1 96 550 VAL A O 1
ATOM 4212 N N . ILE A 1 551 ? -16.531 -12.812 19.25 1 95.38 551 ILE A N 1
ATOM 4213 C CA . ILE A 1 551 ? -17.719 -12.883 18.406 1 95.38 551 ILE A CA 1
ATOM 4214 C C . ILE A 1 551 ? -18.578 -11.633 18.609 1 95.38 551 ILE A C 1
ATOM 4216 O O . ILE A 1 551 ? -19.062 -11.039 17.656 1 95.38 551 ILE A O 1
ATOM 4220 N N . SER A 1 552 ? -18.719 -11.266 19.828 1 93.5 552 SER A N 1
ATOM 4221 C CA . SER A 1 552 ? -19.516 -10.078 20.125 1 93.5 552 SER A CA 1
ATOM 4222 C C . SER A 1 552 ? -18.906 -8.836 19.484 1 93.5 552 SER A C 1
ATOM 4224 O O . SER A 1 552 ? -19.641 -7.992 18.953 1 93.5 552 SER A O 1
ATOM 4226 N N . LYS A 1 553 ? -17.625 -8.742 19.547 1 94 553 LYS A N 1
ATOM 4227 C CA . LYS A 1 553 ? -16.953 -7.586 18.969 1 94 553 LYS A CA 1
ATOM 4228 C C . LYS A 1 553 ? -17.047 -7.598 17.453 1 94 553 LYS A C 1
ATOM 4230 O O . LYS A 1 553 ? -17.219 -6.547 16.828 1 94 553 LYS A O 1
ATOM 4235 N N . VAL A 1 554 ? -16.906 -8.742 16.781 1 94.25 554 VAL A N 1
ATOM 4236 C CA . VAL A 1 554 ? -17.016 -8.859 15.328 1 94.25 554 VAL A CA 1
ATOM 4237 C C . VAL A 1 554 ? -18.422 -8.469 14.883 1 94.25 554 VAL A C 1
ATOM 4239 O O . VAL A 1 554 ? -18.594 -7.738 13.906 1 94.25 554 VAL A O 1
ATOM 4242 N N . LEU A 1 555 ? -19.438 -8.859 15.633 1 92.12 555 LEU A N 1
ATOM 4243 C CA . LEU A 1 555 ? -20.828 -8.539 15.305 1 92.12 555 LEU A CA 1
ATOM 4244 C C . LEU A 1 555 ? -21.094 -7.047 15.484 1 92.12 555 LEU A C 1
ATOM 4246 O O . LEU A 1 555 ? -21.781 -6.43 14.672 1 92.12 555 LEU A O 1
ATOM 4250 N N . SER A 1 556 ? -20.469 -6.496 16.5 1 89.19 556 SER A N 1
ATOM 4251 C CA . SER A 1 556 ? -20.625 -5.066 16.734 1 89.19 556 SER A CA 1
ATOM 4252 C C . SER A 1 556 ? -20.016 -4.246 15.609 1 89.19 556 SER A C 1
ATOM 4254 O O . SER A 1 556 ? -20.562 -3.211 15.219 1 89.19 556 SER A O 1
ATOM 4256 N N . ILE A 1 557 ? -18.906 -4.676 15.148 1 86.44 557 ILE A N 1
ATOM 4257 C CA . ILE A 1 557 ? -18.219 -3.992 14.055 1 86.44 557 ILE A CA 1
ATOM 4258 C C . ILE A 1 557 ? -19.062 -4.094 12.781 1 86.44 557 ILE A C 1
ATOM 4260 O O . ILE A 1 557 ? -19.203 -3.115 12.047 1 86.44 557 ILE A O 1
ATOM 4264 N N . ARG A 1 558 ? -19.672 -5.215 12.555 1 84.25 558 ARG A N 1
ATOM 4265 C CA . ARG A 1 558 ? -20.484 -5.434 11.359 1 84.25 558 ARG A CA 1
ATOM 4266 C C . ARG A 1 558 ? -21.734 -4.578 11.391 1 84.25 558 ARG A C 1
ATOM 4268 O O . ARG A 1 558 ? -22.219 -4.129 10.352 1 84.25 558 ARG A O 1
ATOM 4275 N N . GLN A 1 559 ? -22.219 -4.352 12.609 1 81.19 559 GLN A N 1
ATOM 4276 C CA . GLN A 1 559 ? -23.438 -3.555 12.766 1 81.19 559 GLN A CA 1
ATOM 4277 C C . GLN A 1 559 ? -23.125 -2.062 12.734 1 81.19 559 GLN A C 1
ATOM 4279 O O . GLN A 1 559 ? -24.031 -1.229 12.711 1 81.19 559 GLN A O 1
ATOM 4284 N N . GLY A 1 560 ? -21.859 -1.729 12.742 1 76.88 560 GLY A N 1
ATOM 4285 C CA . GLY A 1 560 ? -21.469 -0.332 12.648 1 76.88 560 GLY A CA 1
ATOM 4286 C C . GLY A 1 560 ? -21.516 0.394 13.977 1 76.88 560 GLY A C 1
ATOM 4287 O O . GLY A 1 560 ? -21.625 1.621 14.016 1 76.88 560 GLY A O 1
ATOM 4288 N N . GLU A 1 561 ? -21.453 -0.335 15.008 1 78 561 GLU A N 1
ATOM 4289 C CA . GLU A 1 561 ? -21.578 0.267 16.328 1 78 561 GLU A CA 1
ATOM 4290 C C . GLU A 1 561 ? -20.219 0.719 16.859 1 78 561 GLU A C 1
ATOM 4292 O O . GLU A 1 561 ? -20.141 1.556 17.766 1 78 561 GLU A O 1
ATOM 4297 N N . THR A 1 562 ? -19.219 0.221 16.281 1 81.62 562 THR A N 1
ATOM 4298 C CA . THR A 1 562 ? -17.875 0.542 16.781 1 81.62 562 THR A CA 1
ATOM 4299 C C . THR A 1 562 ? -17.312 1.752 16.047 1 81.62 562 THR A C 1
ATOM 4301 O O . THR A 1 562 ? -17.391 1.833 14.812 1 81.62 562 THR A O 1
ATOM 4304 N N . ARG A 1 563 ? -16.812 2.57 16.906 1 78.69 563 ARG A N 1
ATOM 4305 C CA . ARG A 1 563 ? -16.234 3.789 16.359 1 78.69 563 ARG A CA 1
ATOM 4306 C C . ARG A 1 563 ? -14.945 3.49 15.602 1 78.69 563 ARG A C 1
ATOM 4308 O O . ARG A 1 563 ? -14.133 2.67 16.047 1 78.69 563 ARG A O 1
ATOM 4315 N N . GLY A 1 564 ? -14.828 4.195 14.461 1 76.06 564 GLY A N 1
ATOM 4316 C CA . GLY A 1 564 ? -13.641 4.004 13.648 1 76.06 564 GLY A CA 1
ATOM 4317 C C . GLY A 1 564 ? -12.406 4.676 14.219 1 76.06 564 GLY A C 1
ATOM 4318 O O . GLY A 1 564 ? -12.516 5.664 14.945 1 76.06 564 GLY A O 1
ATOM 4319 N N . SER A 1 565 ? -11.273 4.023 14.062 1 83.06 565 SER A N 1
ATOM 4320 C CA . SER A 1 565 ? -9.969 4.582 14.414 1 83.06 565 SER A CA 1
ATOM 4321 C C . SER A 1 565 ? -8.891 4.086 13.461 1 83.06 565 SER A C 1
ATOM 4323 O O . SER A 1 565 ? -9.148 3.252 12.594 1 83.06 565 SER A O 1
ATOM 4325 N N . ARG A 1 566 ? -7.785 4.625 13.617 1 86.81 566 ARG A N 1
ATOM 4326 C CA . ARG A 1 566 ? -6.676 4.211 12.766 1 86.81 566 ARG A CA 1
ATOM 4327 C C . ARG A 1 566 ? -6.305 2.752 13.023 1 86.81 566 ARG A C 1
ATOM 4329 O O . ARG A 1 566 ? -5.66 2.113 12.188 1 86.81 566 ARG A O 1
ATOM 4336 N N . PHE A 1 567 ? -6.715 2.199 14.164 1 91.06 567 PHE A N 1
ATOM 4337 C CA . PHE A 1 567 ? -6.352 0.832 14.516 1 91.06 567 PHE A CA 1
ATOM 4338 C C . PHE A 1 567 ? -7.516 -0.12 14.266 1 91.06 567 PHE A C 1
ATOM 4340 O O . PHE A 1 567 ? -7.469 -1.285 14.664 1 91.06 567 PHE A O 1
ATOM 4347 N N . PHE A 1 568 ? -8.547 0.382 13.656 1 89.88 568 PHE A N 1
ATOM 4348 C CA . PHE A 1 568 ? -9.758 -0.379 13.383 1 89.88 568 PHE A CA 1
ATOM 4349 C C . PHE A 1 568 ? -9.445 -1.623 12.562 1 89.88 568 PHE A C 1
ATOM 4351 O O . PHE A 1 568 ? -9.852 -2.73 12.922 1 89.88 568 PHE A O 1
ATOM 4358 N N . THR A 1 569 ? -8.711 -1.518 11.422 1 90.19 569 THR A N 1
ATOM 4359 C CA . THR A 1 569 ? -8.461 -2.604 10.477 1 90.19 569 THR A CA 1
ATOM 4360 C C . 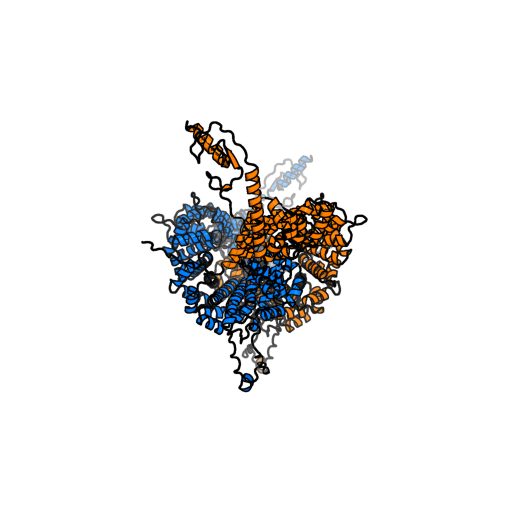THR A 1 569 ? -7.586 -3.68 11.117 1 90.19 569 THR A C 1
ATOM 4362 O O . THR A 1 569 ? -7.926 -4.863 11.086 1 90.19 569 THR A O 1
ATOM 4365 N N . PRO A 1 570 ? -6.461 -3.246 11.766 1 93.56 570 PRO A N 1
ATOM 4366 C CA . PRO A 1 570 ? -5.668 -4.281 12.43 1 93.56 570 PRO A CA 1
ATOM 4367 C C . PRO A 1 570 ? -6.438 -5 13.539 1 93.56 570 PRO A C 1
ATOM 4369 O O . PRO A 1 570 ? -6.227 -6.195 13.766 1 93.56 570 PRO A O 1
ATOM 4372 N N . TYR A 1 571 ? -7.266 -4.273 14.297 1 95.62 571 TYR A N 1
ATOM 4373 C CA . TYR A 1 571 ? -8.078 -4.863 15.359 1 95.62 571 TYR A CA 1
ATOM 4374 C C . TYR A 1 571 ? -9.039 -5.902 14.797 1 95.62 571 TYR A C 1
ATOM 4376 O O . TYR A 1 571 ? -9.125 -7.02 15.312 1 95.62 571 TYR A O 1
ATOM 4384 N N . LEU A 1 572 ? -9.758 -5.574 13.703 1 94.88 572 LEU A N 1
ATOM 4385 C CA . LEU A 1 572 ? -10.703 -6.484 13.078 1 94.88 572 LEU A CA 1
ATOM 4386 C C . LEU A 1 572 ? -9.992 -7.707 12.508 1 94.88 572 LEU A C 1
ATOM 4388 O O . LEU A 1 572 ? -10.477 -8.836 12.648 1 94.88 572 LEU A O 1
ATOM 4392 N N . GLU A 1 573 ? -8.852 -7.496 11.812 1 95.81 573 GLU A N 1
ATOM 4393 C CA . GLU A 1 573 ? -8.07 -8.609 11.273 1 95.81 573 GLU A CA 1
ATOM 4394 C C . GLU A 1 573 ? -7.664 -9.578 12.375 1 95.81 573 GLU A C 1
ATOM 4396 O O . GLU A 1 573 ? -7.742 -10.797 12.203 1 95.81 573 GLU A O 1
ATOM 4401 N N . GLY A 1 574 ? -7.195 -8.953 13.492 1 96.56 574 GLY A N 1
ATOM 4402 C CA . GLY A 1 574 ? -6.832 -9.789 14.625 1 96.56 574 GLY A CA 1
ATOM 4403 C C . GLY A 1 574 ? -8 -10.586 15.172 1 96.56 574 GLY A C 1
ATOM 4404 O O . GLY A 1 574 ? -7.863 -11.766 15.492 1 96.56 574 GLY A O 1
ATOM 4405 N N . LEU A 1 575 ? -9.172 -9.961 15.305 1 96.81 575 LEU A N 1
ATOM 4406 C CA . LEU A 1 575 ? -10.375 -10.617 15.828 1 96.81 575 LEU A CA 1
ATOM 4407 C C . LEU A 1 575 ? -10.742 -11.828 14.969 1 96.81 575 LEU A C 1
ATOM 4409 O O . LEU A 1 575 ? -10.984 -12.914 15.5 1 96.81 575 LEU A O 1
ATOM 4413 N N . VAL A 1 576 ? -10.742 -11.633 13.656 1 97.62 576 VAL A N 1
ATOM 4414 C CA . VAL A 1 576 ? -11.18 -12.68 12.742 1 97.62 576 VAL A CA 1
ATOM 4415 C C . VAL A 1 576 ? -10.172 -13.836 12.75 1 97.62 576 VAL A C 1
ATOM 4417 O O . VAL A 1 576 ? -10.562 -15 12.711 1 97.62 576 VAL A O 1
ATOM 4420 N N . ARG A 1 577 ? -8.906 -13.555 12.828 1 97 577 ARG A N 1
ATOM 4421 C CA . ARG A 1 577 ? -7.867 -14.578 12.867 1 97 577 ARG A CA 1
ATOM 4422 C C . ARG A 1 577 ? -7.965 -15.406 14.148 1 97 577 ARG A C 1
ATOM 4424 O O . ARG A 1 577 ? -7.797 -16.625 14.109 1 97 577 ARG A O 1
ATOM 4431 N N . VAL A 1 578 ? -8.211 -14.727 15.234 1 97.19 578 VAL A N 1
ATOM 4432 C CA . VAL A 1 578 ? -8.375 -15.445 16.5 1 97.19 578 VAL A CA 1
ATOM 4433 C C . VAL A 1 578 ? -9.633 -16.312 16.438 1 97.19 578 VAL A C 1
ATOM 4435 O O . VAL A 1 578 ? -9.625 -17.453 16.891 1 97.19 578 VAL A O 1
ATOM 4438 N N . LEU A 1 579 ? -10.688 -15.766 15.906 1 97.19 579 LEU A N 1
ATOM 4439 C CA . LEU A 1 579 ? -11.93 -16.516 15.773 1 97.19 579 LEU A CA 1
ATOM 4440 C C . LEU A 1 579 ? -11.719 -17.766 14.914 1 97.19 579 LEU A C 1
ATOM 4442 O O . LEU A 1 579 ? -12.289 -18.812 15.195 1 97.19 579 LEU A O 1
ATOM 4446 N N . SER A 1 580 ? -10.945 -17.656 13.875 1 97.38 580 SER A N 1
ATOM 4447 C CA . SER A 1 580 ? -10.727 -18.75 12.938 1 97.38 580 SER A CA 1
ATOM 4448 C C . SER A 1 580 ? -10 -19.906 13.602 1 97.38 580 SER A C 1
ATOM 4450 O O . SER A 1 580 ? -10.016 -21.031 13.094 1 97.38 580 SER A O 1
ATOM 4452 N N . ARG A 1 581 ? -9.336 -19.656 14.742 1 95.81 581 ARG A N 1
ATOM 4453 C CA . ARG A 1 581 ? -8.633 -20.719 15.469 1 95.81 581 ARG A CA 1
ATOM 4454 C C . ARG A 1 581 ? -9.578 -21.844 15.836 1 95.81 581 ARG A C 1
ATOM 4456 O O . ARG A 1 581 ? -9.172 -23.016 15.867 1 95.81 581 ARG A O 1
ATOM 4463 N N . LEU A 1 582 ? -10.836 -21.562 16.125 1 95.44 582 LEU A N 1
ATOM 4464 C CA . LEU A 1 582 ? -11.828 -22.562 16.5 1 95.44 582 LEU A CA 1
ATOM 4465 C C . LEU A 1 582 ? -12.016 -23.594 15.398 1 95.44 582 LEU A C 1
ATOM 4467 O O . LEU A 1 582 ? -12.297 -24.766 15.672 1 95.44 582 LEU A O 1
ATOM 4471 N N . THR A 1 583 ? -11.812 -23.156 14.188 1 95.88 583 THR A N 1
ATOM 4472 C CA . THR A 1 583 ? -12.148 -24 13.047 1 95.88 583 THR A CA 1
ATOM 4473 C C . THR A 1 583 ? -11.047 -25.016 12.781 1 95.88 583 THR A C 1
ATOM 4475 O O . THR A 1 583 ? -11.25 -25.984 12.055 1 95.88 583 THR A O 1
ATOM 4478 N N . TYR A 1 584 ? -9.883 -24.875 13.359 1 94.12 584 TYR A N 1
ATOM 4479 C CA . TYR A 1 584 ? -8.773 -25.797 13.133 1 94.12 584 TYR A CA 1
ATOM 4480 C C . TYR A 1 584 ? -8.883 -27.016 14.047 1 94.12 584 TYR A C 1
ATOM 4482 O O . TYR A 1 584 ? -8.219 -28.031 13.828 1 94.12 584 TYR A O 1
ATOM 4490 N N . ILE A 1 585 ? -9.742 -26.922 15.039 1 92.25 585 ILE A N 1
ATOM 4491 C CA . ILE A 1 585 ? -9.805 -28.016 16 1 92.25 585 ILE A CA 1
ATOM 4492 C C . ILE A 1 585 ? -11.227 -28.562 16.062 1 92.25 585 ILE A C 1
ATOM 4494 O O . ILE A 1 585 ? -11.672 -29.047 17.109 1 92.25 585 ILE A O 1
ATOM 4498 N N . LEU A 1 586 ? -12 -28.562 15.047 1 90.81 586 LEU A N 1
ATOM 4499 C CA . LEU A 1 586 ? -13.383 -29.016 15.008 1 90.81 586 LEU A CA 1
ATOM 4500 C C . LEU A 1 586 ? -13.469 -30.531 15.109 1 90.81 586 LEU A C 1
ATOM 4502 O O . LEU A 1 586 ? -14.445 -31.078 15.633 1 90.81 586 LEU A O 1
ATOM 4506 N N . ASP A 1 587 ? -12.562 -31.344 14.57 1 82.88 587 ASP A N 1
ATOM 4507 C CA . ASP A 1 587 ? -12.609 -32.812 14.469 1 82.88 587 ASP A CA 1
ATOM 4508 C C . ASP A 1 587 ? -12.68 -33.469 15.852 1 82.88 587 ASP A C 1
ATOM 4510 O O . ASP A 1 587 ? -13.422 -34.406 16.047 1 82.88 587 ASP A O 1
ATOM 4514 N N . ASP A 1 588 ? -12.023 -32.906 16.797 1 72.94 588 ASP A N 1
ATOM 4515 C CA . ASP A 1 588 ? -11.773 -33.656 18.031 1 72.94 588 ASP A CA 1
ATOM 4516 C C . ASP A 1 588 ? -12.578 -33.031 19.188 1 72.94 588 ASP A C 1
ATOM 4518 O O . ASP A 1 588 ? -12.516 -33.562 20.312 1 72.94 588 ASP A O 1
ATOM 4522 N N . GLU A 1 589 ? -13.492 -32.156 18.875 1 84.12 589 GLU A N 1
ATOM 4523 C CA . GLU A 1 589 ? -14.008 -31.469 20.062 1 84.12 589 GLU A CA 1
ATOM 4524 C C . GLU A 1 589 ? -15.477 -31.094 19.875 1 84.12 589 GLU A C 1
ATOM 4526 O O . GLU A 1 589 ? -15.789 -30.031 19.328 1 84.12 589 GLU A O 1
ATOM 4531 N N . PRO A 1 590 ? -16.391 -31.812 20.422 1 88.75 590 PRO A N 1
ATOM 4532 C CA . PRO A 1 590 ? -17.812 -31.531 20.266 1 88.75 590 PRO A CA 1
ATOM 4533 C C . PRO A 1 590 ? -18.219 -30.188 20.875 1 88.75 590 PRO A C 1
ATOM 4535 O O . PRO A 1 590 ? -19.172 -29.547 20.406 1 88.75 590 PRO A O 1
ATOM 4538 N N . ASP A 1 591 ? -17.453 -29.75 21.859 1 89.88 591 ASP A N 1
ATOM 4539 C CA . ASP A 1 591 ? -17.766 -28.469 22.5 1 89.88 591 ASP A CA 1
ATOM 4540 C C . ASP A 1 591 ? -17.547 -27.312 21.516 1 89.88 591 ASP A C 1
ATOM 4542 O O . ASP A 1 591 ? -18.281 -26.328 21.547 1 89.88 591 ASP A O 1
ATOM 4546 N N . ILE A 1 592 ? -16.547 -27.531 20.734 1 93.5 592 ILE A N 1
ATOM 4547 C CA . ILE A 1 592 ? -16.234 -26.484 19.781 1 93.5 592 ILE A CA 1
ATOM 4548 C C . ILE A 1 592 ? -17.281 -26.438 18.672 1 93.5 592 ILE A C 1
ATOM 4550 O O . ILE A 1 592 ? -17.656 -25.375 18.203 1 93.5 592 ILE A O 1
ATOM 4554 N N . ILE A 1 593 ? -17.781 -27.578 18.281 1 94.44 593 ILE A N 1
ATOM 4555 C CA . ILE A 1 593 ? -18.844 -27.656 17.281 1 94.44 593 ILE A CA 1
ATOM 4556 C C . ILE A 1 593 ? -20.109 -26.984 17.828 1 94.44 593 ILE A C 1
ATOM 4558 O O . ILE A 1 593 ? -20.797 -26.25 17.109 1 94.44 593 ILE A O 1
ATOM 4562 N N . ALA A 1 594 ? -20.375 -27.25 19.078 1 93.94 594 ALA A N 1
ATOM 4563 C CA . ALA A 1 594 ? -21.547 -26.641 19.719 1 93.94 594 ALA A CA 1
ATOM 4564 C C . ALA A 1 594 ? -21.438 -25.125 19.734 1 93.94 594 ALA A C 1
ATOM 4566 O O . ALA A 1 594 ? -22.422 -24.422 19.531 1 93.94 594 ALA A O 1
ATOM 4567 N N . LEU A 1 595 ? -20.234 -24.688 20 1 94.06 595 LEU A N 1
ATOM 4568 C CA . LEU A 1 595 ? -20.016 -23.25 20.031 1 94.06 595 LEU A CA 1
ATOM 4569 C C . LEU A 1 595 ? -20.203 -22.641 18.641 1 94.06 595 LEU A C 1
ATOM 4571 O O . LEU A 1 595 ? -20.781 -21.562 18.5 1 94.06 595 LEU A O 1
ATOM 4575 N N . ALA A 1 596 ? -19.656 -23.312 17.656 1 95.25 596 ALA A N 1
ATOM 4576 C CA . ALA A 1 596 ? -19.797 -22.844 16.281 1 95.25 596 ALA A CA 1
ATOM 4577 C C . ALA A 1 596 ? -21.266 -22.797 15.859 1 95.25 596 ALA A C 1
ATOM 4579 O O . ALA A 1 596 ? -21.672 -21.891 15.141 1 95.25 596 ALA A O 1
ATOM 4580 N N . ARG A 1 597 ? -22.094 -23.781 16.328 1 95.12 597 ARG A N 1
ATOM 4581 C CA . ARG A 1 597 ? -23.516 -23.828 16.047 1 95.12 597 ARG A CA 1
ATOM 4582 C C . ARG A 1 597 ? -24.25 -22.688 16.734 1 95.12 597 ARG A C 1
ATOM 4584 O O . ARG A 1 597 ? -25.078 -22 16.125 1 95.12 597 ARG A O 1
ATOM 4591 N N . GLU A 1 598 ? -23.859 -22.5 17.922 1 94.56 598 GLU A N 1
ATOM 4592 C CA . GLU A 1 598 ? -24.531 -21.484 18.75 1 94.56 598 GLU A CA 1
ATOM 4593 C C . GLU A 1 598 ? -24.375 -20.094 18.141 1 94.56 598 GLU A C 1
ATOM 4595 O O . GLU A 1 598 ? -25.344 -19.312 18.125 1 94.56 598 GLU A O 1
ATOM 4600 N N . HIS A 1 599 ? -23.266 -19.844 17.672 1 94.81 599 HIS A N 1
ATOM 4601 C CA . HIS A 1 599 ? -23 -18.5 17.188 1 94.81 599 HIS A CA 1
ATOM 4602 C C . HIS A 1 599 ? -23.062 -18.438 15.656 1 94.81 599 HIS A C 1
ATOM 4604 O O . HIS A 1 599 ? -22.766 -17.406 15.062 1 94.81 599 HIS A O 1
ATOM 4610 N N . ASN A 1 600 ? -23.453 -19.516 14.938 1 95.44 600 ASN A N 1
ATOM 4611 C CA . ASN A 1 600 ? -23.562 -19.562 13.484 1 95.44 600 ASN A CA 1
ATOM 4612 C C . ASN A 1 600 ? -22.312 -19.031 12.805 1 95.44 600 ASN A C 1
ATOM 4614 O O . ASN A 1 600 ? -22.391 -18.125 11.977 1 95.44 600 ASN A O 1
ATOM 4618 N N . LEU A 1 601 ? -21.172 -19.609 13.125 1 96.19 601 LEU A N 1
ATOM 4619 C CA . LEU A 1 601 ? -19.875 -19.125 12.664 1 96.19 601 LEU A CA 1
ATOM 4620 C C . LEU A 1 601 ? -19.781 -19.172 11.141 1 96.19 601 LEU A C 1
ATOM 4622 O O . LEU A 1 601 ? -19.125 -18.328 10.531 1 96.19 601 LEU A O 1
ATOM 4626 N N . THR A 1 602 ? -20.438 -20.156 10.469 1 96.88 602 THR A N 1
ATOM 4627 C CA . THR A 1 602 ? -20.422 -20.25 9.016 1 96.88 602 THR A CA 1
ATOM 4628 C C . THR A 1 602 ? -21.016 -18.984 8.383 1 96.88 602 THR A C 1
ATOM 4630 O O . THR A 1 602 ? -20.484 -18.453 7.418 1 96.88 602 THR A O 1
ATOM 4633 N N . ALA A 1 603 ? -22.109 -18.547 8.977 1 95.69 603 ALA A N 1
ATOM 4634 C CA . ALA A 1 603 ? -22.766 -17.328 8.469 1 95.69 603 ALA A CA 1
ATOM 4635 C C . ALA A 1 603 ? -21.875 -16.109 8.703 1 95.69 603 ALA A C 1
ATOM 4637 O O . ALA A 1 603 ? -21.812 -15.219 7.855 1 95.69 603 ALA A O 1
ATOM 4638 N N . VAL A 1 604 ? -21.266 -16.078 9.852 1 95.75 604 VAL A N 1
ATOM 4639 C CA . VAL A 1 604 ? -20.406 -14.953 10.203 1 95.75 604 VAL A CA 1
ATOM 4640 C C . VAL A 1 604 ? -19.25 -14.852 9.211 1 95.75 604 VAL A C 1
ATOM 4642 O O . VAL A 1 604 ? -18.984 -13.781 8.656 1 95.75 604 VAL A O 1
ATOM 4645 N N . PHE A 1 605 ? -18.516 -15.961 8.984 1 97.31 605 PHE A N 1
ATOM 4646 C CA . PHE A 1 605 ? -17.375 -15.953 8.078 1 97.31 605 PHE A CA 1
ATOM 4647 C C . PHE A 1 605 ? -17.812 -15.688 6.645 1 97.31 605 PHE A C 1
ATOM 4649 O O . PHE A 1 605 ? -17.078 -15.094 5.859 1 97.31 605 PHE A O 1
ATOM 4656 N N . THR A 1 606 ? -19.016 -16.172 6.207 1 96.06 606 THR A N 1
ATOM 4657 C CA . THR A 1 606 ? -19.547 -15.898 4.875 1 96.06 606 THR A CA 1
ATOM 4658 C C . THR A 1 606 ? -19.766 -14.406 4.672 1 96.06 606 THR A C 1
ATOM 4660 O O . THR A 1 606 ? -19.438 -13.867 3.613 1 96.06 606 THR A O 1
ATOM 4663 N N . ASP A 1 607 ? -20.281 -13.789 5.727 1 92.19 607 ASP A N 1
ATOM 4664 C CA . ASP A 1 607 ? -20.516 -12.352 5.656 1 92.19 607 ASP A CA 1
ATOM 4665 C C . ASP A 1 607 ? -19.203 -11.586 5.562 1 92.19 607 ASP A C 1
ATOM 4667 O O . ASP A 1 607 ? -19.141 -10.547 4.902 1 92.19 607 ASP A O 1
ATOM 4671 N N . LEU A 1 608 ? -18.234 -12.023 6.23 1 93.44 608 LEU A N 1
ATOM 4672 C CA . LEU A 1 608 ? -16.938 -11.344 6.277 1 93.44 608 LEU A CA 1
ATOM 4673 C C . LEU A 1 608 ? -16.234 -11.438 4.926 1 93.44 608 LEU A C 1
ATOM 4675 O O . LEU A 1 608 ? -15.305 -10.672 4.656 1 93.44 608 LEU A O 1
ATOM 4679 N N . LEU A 1 609 ? -16.641 -12.367 4 1 93 609 LEU A N 1
ATOM 4680 C CA . LEU A 1 609 ? -16.078 -12.484 2.66 1 93 609 LEU A CA 1
ATOM 4681 C C . LEU A 1 609 ? -16.406 -11.25 1.827 1 93 609 LEU A C 1
ATOM 4683 O O . LEU A 1 609 ? -15.727 -10.969 0.833 1 93 609 LEU A O 1
ATOM 4687 N N . GLN A 1 610 ? -17.406 -10.523 2.256 1 87 610 GLN A N 1
ATOM 4688 C CA . GLN A 1 610 ? -17.875 -9.398 1.46 1 87 610 GLN A CA 1
ATOM 4689 C C . GLN A 1 610 ? -17.188 -8.102 1.88 1 87 610 GLN A C 1
ATOM 4691 O O . GLN A 1 610 ? -17.531 -7.02 1.399 1 87 610 GLN A O 1
ATOM 4696 N N . MET A 1 611 ? -16.281 -8.219 2.826 1 86.62 611 MET A N 1
ATOM 4697 C CA . MET A 1 611 ? -15.547 -7.031 3.227 1 86.62 611 MET A CA 1
ATOM 4698 C C . MET A 1 611 ? -14.43 -6.727 2.234 1 86.62 611 MET A C 1
ATOM 4700 O O . MET A 1 611 ? -13.25 -6.848 2.566 1 86.62 611 MET A O 1
ATOM 4704 N N . ASN A 1 612 ? -14.875 -6.199 1.099 1 82.5 612 ASN A N 1
ATOM 4705 C CA . ASN A 1 612 ? -13.938 -5.898 0.024 1 82.5 612 ASN A CA 1
ATOM 4706 C C . ASN A 1 612 ? -12.938 -4.82 0.438 1 82.5 612 ASN A C 1
ATOM 4708 O O . ASN A 1 612 ? -13.305 -3.848 1.099 1 82.5 612 ASN A O 1
ATOM 4712 N N . GLY A 1 613 ? -11.758 -5.008 0.185 1 83.19 613 GLY A N 1
ATOM 4713 C CA . GLY A 1 613 ? -10.688 -4.098 0.56 1 83.19 613 GLY A CA 1
ATOM 4714 C C . GLY A 1 613 ? -9.852 -4.602 1.719 1 83.19 613 GLY A C 1
ATOM 4715 O O . GLY A 1 613 ? -8.734 -4.121 1.94 1 83.19 613 GLY A O 1
ATOM 4716 N N . LEU A 1 614 ? -10.461 -5.496 2.48 1 90.38 614 LEU A N 1
ATOM 4717 C CA . LEU A 1 614 ? -9.727 -6.109 3.584 1 90.38 614 LEU A CA 1
ATOM 4718 C C . LEU A 1 614 ? -9.32 -7.539 3.238 1 90.38 614 LEU A C 1
ATOM 4720 O O . LEU A 1 614 ? -10 -8.492 3.623 1 90.38 614 LEU A O 1
ATOM 4724 N N . ASP A 1 615 ? -8.195 -7.734 2.572 1 93 615 ASP A N 1
ATOM 4725 C CA . ASP A 1 615 ? -7.746 -8.992 1.98 1 93 615 ASP A CA 1
ATOM 4726 C C . ASP A 1 615 ? -7.539 -10.055 3.051 1 93 615 ASP A C 1
ATOM 4728 O O . ASP A 1 615 ? -7.934 -11.211 2.867 1 93 615 ASP A O 1
ATOM 4732 N N . ASN A 1 616 ? -6.922 -9.633 4.168 1 95.06 616 ASN A N 1
ATOM 4733 C CA . ASN A 1 616 ? -6.629 -10.609 5.211 1 95.06 616 ASN A CA 1
ATOM 4734 C C . ASN A 1 616 ? -7.906 -11.164 5.836 1 95.06 616 ASN A C 1
ATOM 4736 O O . ASN A 1 616 ? -7.965 -12.344 6.188 1 95.06 616 ASN A O 1
ATOM 4740 N N . VAL A 1 617 ? -8.883 -10.305 6.012 1 96.06 617 VAL A N 1
ATOM 4741 C CA . VAL A 1 617 ? -10.164 -10.734 6.578 1 96.06 617 VAL A CA 1
ATOM 4742 C C . VAL A 1 617 ? -10.844 -11.719 5.633 1 96.06 617 VAL A C 1
ATOM 4744 O O . VAL A 1 617 ? -11.352 -12.758 6.07 1 96.06 617 VAL A O 1
ATOM 4747 N N . GLN A 1 618 ? -10.805 -11.43 4.352 1 95.12 618 GLN A N 1
ATOM 4748 C CA . GLN A 1 618 ? -11.398 -12.32 3.361 1 95.12 618 GLN A CA 1
ATOM 4749 C C . GLN A 1 618 ? -10.656 -13.648 3.307 1 95.12 618 GLN A C 1
ATOM 4751 O O . GLN A 1 618 ? -11.273 -14.711 3.277 1 95.12 618 GLN A O 1
ATOM 4756 N N . MET A 1 619 ? -9.344 -13.586 3.297 1 97.44 619 MET A N 1
ATOM 4757 C CA . MET A 1 619 ? -8.5 -14.781 3.23 1 97.44 619 MET A CA 1
ATOM 4758 C C . MET A 1 619 ? -8.781 -15.711 4.402 1 97.44 619 MET A C 1
ATOM 4760 O O . MET A 1 619 ? -9.055 -16.891 4.207 1 97.44 619 MET A O 1
ATOM 4764 N N . VAL A 1 620 ? -8.742 -15.133 5.625 1 97.81 620 VAL A N 1
ATOM 4765 C CA . VAL A 1 620 ? -8.914 -15.93 6.836 1 97.81 620 VAL A CA 1
ATOM 4766 C C . VAL A 1 620 ? -10.336 -16.484 6.887 1 97.81 620 VAL A C 1
ATOM 4768 O O . VAL A 1 620 ? -10.555 -17.609 7.336 1 97.81 620 VAL A O 1
ATOM 4771 N N . SER A 1 621 ? -11.328 -15.703 6.469 1 98.06 621 SER A N 1
ATOM 4772 C CA . SER A 1 621 ? -12.711 -16.172 6.445 1 98.06 621 SER A CA 1
ATOM 4773 C C . SER A 1 621 ? -12.883 -17.344 5.492 1 98.06 621 SER A C 1
ATOM 4775 O O . SER A 1 621 ? -13.594 -18.297 5.797 1 98.06 621 SER A O 1
ATOM 4777 N N . ALA A 1 622 ? -12.211 -17.297 4.352 1 98.06 622 ALA A N 1
ATOM 4778 C CA . ALA A 1 622 ? -12.266 -18.391 3.398 1 98.06 622 ALA A CA 1
ATOM 4779 C C . ALA A 1 622 ? -11.633 -19.656 3.979 1 98.06 622 ALA A C 1
ATOM 4781 O O . ALA A 1 622 ? -12.156 -20.766 3.801 1 98.06 622 ALA A O 1
ATOM 4782 N N . PHE A 1 623 ? -10.531 -19.516 4.691 1 97.5 623 PHE A N 1
ATOM 4783 C CA . PHE A 1 623 ? -9.898 -20.656 5.352 1 97.5 623 PHE A CA 1
ATOM 4784 C C . PHE A 1 623 ? -10.836 -21.266 6.387 1 97.5 623 PHE A C 1
ATOM 4786 O O . PHE A 1 623 ? -10.93 -22.484 6.496 1 97.5 623 PHE A O 1
ATOM 4793 N N . ALA A 1 624 ? -11.391 -20.359 7.117 1 98 624 ALA A N 1
ATOM 4794 C CA . ALA A 1 624 ? -12.312 -20.828 8.148 1 98 624 ALA A CA 1
ATOM 4795 C C . ALA A 1 624 ? -13.469 -21.609 7.535 1 98 624 ALA A C 1
ATOM 4797 O O . ALA A 1 624 ? -13.883 -22.641 8.07 1 98 624 ALA A O 1
ATOM 4798 N N . LEU A 1 625 ? -13.969 -21.125 6.414 1 98 625 LEU A N 1
ATOM 4799 C CA . LEU A 1 625 ? -15.07 -21.797 5.738 1 98 625 LEU A CA 1
ATOM 4800 C C . LEU A 1 625 ? -14.633 -23.141 5.191 1 98 625 LEU A C 1
ATOM 4802 O O . LEU A 1 625 ? -15.422 -24.094 5.16 1 98 625 LEU A O 1
ATOM 4806 N N . GLU A 1 626 ? -13.375 -23.25 4.688 1 97.56 626 GLU A N 1
ATOM 4807 C CA . GLU A 1 626 ? -12.836 -24.531 4.27 1 97.56 626 GLU A CA 1
ATOM 4808 C C . GLU A 1 626 ? -12.875 -25.547 5.41 1 97.56 626 GLU A C 1
ATOM 4810 O O . GLU A 1 626 ? -13.344 -26.672 5.23 1 97.56 626 GLU A O 1
ATOM 4815 N N . ASN A 1 627 ? -12.375 -25.109 6.555 1 96.31 627 ASN A N 1
ATOM 4816 C CA . ASN A 1 627 ? -12.336 -25.984 7.723 1 96.31 627 ASN A CA 1
ATOM 4817 C C . ASN A 1 627 ? -13.742 -26.391 8.164 1 96.31 627 ASN A C 1
ATOM 4819 O O . ASN A 1 627 ? -13.969 -27.547 8.508 1 96.31 627 ASN A O 1
ATOM 4823 N N . LEU A 1 628 ? -14.664 -25.453 8.172 1 96.69 628 LEU A N 1
ATOM 4824 C CA . LEU A 1 628 ? -16.031 -25.734 8.57 1 96.69 628 LEU A CA 1
ATOM 4825 C C . LEU A 1 628 ? -16.703 -26.688 7.586 1 96.69 628 LEU A C 1
ATOM 4827 O O . LEU A 1 628 ? -17.359 -27.641 7.988 1 96.69 628 LEU A O 1
ATOM 4831 N N . SER A 1 629 ? -16.484 -26.422 6.336 1 95.88 629 SER A N 1
ATOM 4832 C CA . SER A 1 629 ? -17.109 -27.234 5.289 1 95.88 629 SER A CA 1
ATOM 4833 C C . SER A 1 629 ? -16.594 -28.672 5.336 1 95.88 629 SER A C 1
ATOM 4835 O O . SER A 1 629 ? -17.328 -29.594 4.996 1 95.88 629 SER A O 1
ATOM 4837 N N . GLN A 1 630 ? -15.406 -28.859 5.758 1 94.06 630 GLN A N 1
ATOM 4838 C CA . GLN A 1 630 ? -14.852 -30.203 5.879 1 94.06 630 GLN A CA 1
ATOM 4839 C C . GLN A 1 630 ? -15.633 -31.047 6.891 1 94.06 630 GLN A C 1
ATOM 4841 O O . GLN A 1 630 ? -15.664 -32.281 6.797 1 94.06 630 GLN A O 1
ATOM 4846 N N . GLN A 1 631 ? -16.312 -30.375 7.773 1 92.62 631 GLN A N 1
ATOM 4847 C CA . GLN A 1 631 ? -17.078 -31.062 8.797 1 92.62 631 GLN A CA 1
ATOM 4848 C C . GLN A 1 631 ? -18.516 -31.328 8.336 1 92.62 631 GLN A C 1
ATOM 4850 O O . GLN A 1 631 ? -19.234 -32.125 8.938 1 92.62 631 GLN A O 1
ATOM 4855 N N . SER A 1 632 ? -18.922 -30.734 7.246 1 92.19 632 SER A N 1
ATOM 4856 C CA . SER A 1 632 ? -20.312 -30.828 6.793 1 92.19 632 SER A CA 1
ATOM 4857 C C . SER A 1 632 ? -20.703 -32.25 6.484 1 92.19 632 SER A C 1
ATOM 4859 O O . SER A 1 632 ? -21.812 -32.688 6.809 1 92.19 632 SER A O 1
ATOM 4861 N N . LYS A 1 633 ? -19.828 -33.031 5.926 1 87.25 633 LYS A N 1
ATOM 4862 C CA . LYS A 1 633 ? -20.141 -34.406 5.555 1 87.25 633 LYS A CA 1
ATOM 4863 C C . LYS A 1 633 ? -20.391 -35.281 6.789 1 87.25 633 LYS A C 1
ATOM 4865 O O . LYS A 1 633 ? -21.266 -36.125 6.785 1 87.25 633 LYS A O 1
ATOM 4870 N N . ARG A 1 634 ? -19.641 -35 7.766 1 88 634 ARG A N 1
ATOM 4871 C CA . ARG A 1 634 ? -19.75 -35.781 8.992 1 88 634 ARG A CA 1
ATOM 4872 C C . ARG A 1 634 ? -20.984 -35.375 9.789 1 88 634 ARG A C 1
ATOM 4874 O O . ARG A 1 634 ? -21.578 -36.188 10.484 1 88 634 ARG A O 1
ATOM 4881 N N . LEU A 1 635 ? -21.375 -34.188 9.633 1 91.5 635 LEU A N 1
ATOM 4882 C CA . LEU A 1 635 ? -22.438 -33.656 10.477 1 91.5 635 LEU A CA 1
ATOM 4883 C C . LEU A 1 635 ? -23.797 -33.781 9.805 1 91.5 635 LEU A C 1
ATOM 4885 O O . LEU A 1 635 ? -24.828 -33.625 10.453 1 91.5 635 LEU A O 1
ATOM 4889 N N . THR A 1 636 ? -23.781 -34.031 8.523 1 89.94 636 THR A N 1
ATOM 4890 C CA . THR A 1 636 ? -25.031 -34.156 7.766 1 89.94 636 THR A CA 1
ATOM 4891 C C . THR A 1 636 ? -25.797 -35.406 8.211 1 89.94 636 THR A C 1
ATOM 4893 O O . THR A 1 636 ? -25.219 -36.5 8.367 1 89.94 636 THR A O 1
ATOM 4896 N N . LYS A 1 637 ? -27.062 -35.188 8.539 1 85.44 637 LYS A N 1
ATOM 4897 C CA . LYS A 1 637 ? -27.938 -36.281 8.938 1 85.44 637 LYS A CA 1
ATOM 4898 C C . LYS A 1 637 ? -28.656 -36.875 7.738 1 85.44 637 LYS A C 1
ATOM 4900 O O . LYS A 1 637 ? -29.344 -36.156 6.996 1 85.44 637 LYS A O 1
ATOM 4905 N N . ILE A 1 638 ? -28.375 -38.125 7.484 1 82.62 638 ILE A N 1
ATOM 4906 C CA . ILE A 1 638 ? -29.062 -38.812 6.406 1 82.62 638 ILE A CA 1
ATOM 4907 C C . ILE A 1 638 ? -30.359 -39.438 6.926 1 82.62 638 ILE A C 1
ATOM 4909 O O . ILE A 1 638 ? -30.359 -40.188 7.887 1 82.62 638 ILE A O 1
ATOM 4913 N N . PRO A 1 639 ? -31.453 -38.812 6.414 1 77.31 639 PRO A N 1
ATOM 4914 C CA . PRO A 1 639 ? -32.719 -39.375 6.895 1 77.31 639 PRO A CA 1
ATOM 4915 C C . PRO A 1 639 ? -32.875 -40.875 6.625 1 77.31 639 PRO A C 1
ATOM 4917 O O . PRO A 1 639 ? -32.312 -41.375 5.645 1 77.31 639 PRO A O 1
ATOM 4920 N N . ASP A 1 640 ? -33.344 -41.656 7.68 1 71.62 640 ASP A N 1
ATOM 4921 C CA . ASP A 1 640 ? -33.625 -43.094 7.516 1 71.62 640 ASP A CA 1
ATOM 4922 C C . ASP A 1 640 ? -34.656 -43.312 6.406 1 71.62 640 ASP A C 1
ATOM 4924 O O . ASP A 1 640 ? -35.625 -42.562 6.285 1 71.62 640 ASP A O 1
ATOM 4928 N N . PRO A 1 641 ? -34.156 -44.094 5.418 1 64.44 641 PRO A N 1
ATOM 4929 C CA . PRO A 1 641 ? -35.125 -44.375 4.375 1 64.44 641 PRO A CA 1
ATOM 4930 C C . PRO A 1 641 ? -36.469 -44.812 4.945 1 64.44 641 PRO A C 1
ATOM 4932 O O . PRO A 1 641 ? -36.531 -45.438 6.008 1 64.44 641 PRO A O 1
ATOM 4935 N N . PRO A 1 642 ? -37.531 -44.062 4.637 1 59.12 642 PRO A N 1
ATOM 4936 C CA . PRO A 1 642 ? -38.812 -44.531 5.156 1 59.12 642 PRO A CA 1
ATOM 4937 C C . PRO A 1 642 ? -39 -46.031 5.039 1 59.12 642 PRO A C 1
ATOM 4939 O O . PRO A 1 642 ? -38.5 -46.656 4.098 1 59.12 642 PRO A O 1
ATOM 4942 N N . GLU A 1 643 ? -39.156 -46.688 6.145 1 59.16 643 GLU A N 1
ATOM 4943 C CA . GLU A 1 643 ? -39.5 -48.125 6.094 1 59.16 643 GLU A CA 1
ATOM 4944 C C . GLU A 1 643 ? -40.5 -48.406 5 1 59.16 643 GLU A C 1
ATOM 4946 O O . GLU A 1 643 ? -41.5 -47.688 4.863 1 59.16 643 GLU A O 1
ATOM 4951 N N . PRO A 1 644 ? -39.938 -49.156 4.043 1 55.59 644 PRO A N 1
ATOM 4952 C CA . PRO A 1 644 ? -40.938 -49.469 3.029 1 55.59 644 PRO A CA 1
ATOM 4953 C C . PRO A 1 644 ? -42.281 -49.875 3.637 1 55.59 644 PRO A C 1
ATOM 4955 O O . PRO A 1 644 ? -42.344 -50.594 4.621 1 55.59 644 PRO A O 1
ATOM 4958 N N . GLY A 1 645 ? -43.188 -49.062 3.602 1 53.84 645 GLY A N 1
ATOM 4959 C CA . GLY A 1 645 ? -44.5 -49.562 4.023 1 53.84 645 GLY A CA 1
ATOM 4960 C C . GLY A 1 645 ? -44.75 -50.969 3.572 1 53.84 645 GLY A C 1
ATOM 4961 O O . GLY A 1 645 ? -43.969 -51.562 2.822 1 53.84 645 GLY A O 1
ATOM 4962 N N . LEU A 1 646 ? -45.688 -51.656 4.148 1 57.81 646 LEU A N 1
ATOM 4963 C CA . LEU A 1 646 ? -46.031 -53.062 3.836 1 57.81 646 LEU A CA 1
ATOM 4964 C C . LEU A 1 646 ? -46.031 -53.281 2.328 1 57.81 646 LEU A C 1
ATOM 4966 O O . LEU A 1 646 ? -45.531 -54.312 1.854 1 57.81 646 LEU A O 1
ATOM 4970 N N . CYS A 1 647 ? -46.656 -52.344 1.705 1 57.53 647 CYS A N 1
ATOM 4971 C CA . CYS A 1 647 ? -46.812 -52.562 0.27 1 57.53 647 CYS A CA 1
ATOM 4972 C C . CYS A 1 647 ? -45.5 -52.312 -0.451 1 57.53 647 CYS A C 1
ATOM 4974 O O . CYS A 1 647 ? -45.219 -52.906 -1.499 1 57.53 647 CYS A O 1
ATOM 4976 N N . GLY A 1 648 ? -44.656 -51.344 -0.066 1 53.03 648 GLY A N 1
ATOM 4977 C CA . GLY A 1 648 ? -43.406 -51.031 -0.732 1 53.03 648 GLY A CA 1
ATOM 4978 C C . GLY A 1 648 ? -42.344 -52.094 -0.5 1 53.03 648 GLY A C 1
ATOM 4979 O O . GLY A 1 648 ? -41.438 -52.25 -1.321 1 53.03 648 GLY A O 1
ATOM 4980 N N . ALA A 1 649 ? -42.344 -52.875 0.539 1 58.44 649 ALA A N 1
ATOM 4981 C CA . ALA A 1 649 ? -41.5 -54.062 0.764 1 58.44 649 ALA A CA 1
ATOM 4982 C C . ALA A 1 649 ? -41.844 -55.188 -0.203 1 58.44 649 ALA A C 1
ATOM 4984 O O . ALA A 1 649 ? -40.969 -55.969 -0.573 1 58.44 649 ALA A O 1
ATOM 4985 N N . ILE A 1 650 ? -43.219 -55.344 -0.593 1 60.25 650 ILE A N 1
ATOM 4986 C CA . ILE A 1 650 ? -43.625 -56.438 -1.468 1 60.25 650 ILE A CA 1
ATOM 4987 C C . ILE A 1 650 ? -43.312 -56.094 -2.918 1 60.25 650 ILE A C 1
ATOM 4989 O O . ILE A 1 650 ? -42.906 -56.938 -3.695 1 60.25 650 ILE A O 1
ATOM 4993 N N . PHE A 1 651 ? -43.719 -54.906 -3.404 1 57.66 651 PHE A N 1
ATOM 4994 C CA . PHE A 1 651 ? -43.438 -54.562 -4.797 1 57.66 651 PHE A CA 1
ATOM 4995 C C . PHE A 1 651 ? -42.406 -53.438 -4.895 1 57.66 651 PHE A C 1
ATOM 4997 O O . PHE A 1 651 ? -42.75 -52.281 -5.02 1 57.66 651 PHE A O 1
ATOM 5004 N N . PRO A 1 652 ? -41.125 -53.812 -4.59 1 52.53 652 PRO A N 1
ATOM 5005 C CA . PRO A 1 652 ? -40.031 -52.844 -4.512 1 52.53 652 PRO A CA 1
ATOM 5006 C C . PRO A 1 652 ? -39.875 -52.031 -5.789 1 52.53 652 PRO A C 1
ATOM 5008 O O . PRO A 1 652 ? -39.25 -50.969 -5.766 1 52.53 652 PRO A O 1
ATOM 5011 N N . CYS A 1 653 ? -40.219 -52.625 -6.984 1 51.31 653 CYS A N 1
ATOM 5012 C CA . CYS A 1 653 ? -39.969 -51.969 -8.258 1 51.31 653 CYS A CA 1
ATOM 5013 C C . CYS A 1 653 ? -40.75 -50.656 -8.375 1 51.31 653 CYS A C 1
ATOM 5015 O O . CYS A 1 653 ? -40.438 -49.812 -9.227 1 51.31 653 CYS A O 1
ATOM 5017 N N . PHE A 1 654 ? -42.031 -50.594 -8.086 1 49.44 654 PHE A N 1
ATOM 5018 C CA . PHE A 1 654 ? -42.906 -49.469 -8.414 1 49.44 654 PHE A CA 1
ATOM 5019 C C . PHE A 1 654 ? -42.656 -48.312 -7.441 1 49.44 654 PHE A C 1
ATOM 5021 O O . PHE A 1 654 ? -43.25 -47.25 -7.59 1 49.44 654 PHE A O 1
ATOM 5028 N N . SER A 1 655 ? -42.344 -48.562 -6.285 1 44.34 655 SER A N 1
ATOM 5029 C CA . SER A 1 655 ? -42.344 -47.375 -5.414 1 44.34 655 SER A CA 1
ATOM 5030 C C . SER A 1 655 ? -41 -46.656 -5.465 1 44.34 655 SER A C 1
ATOM 5032 O O . SER A 1 655 ? -39.969 -47.188 -5.035 1 44.34 655 SER A O 1
ATOM 5034 N N . LYS A 1 656 ? -40.875 -45.875 -6.59 1 51.38 656 LYS A N 1
ATOM 5035 C CA . LYS A 1 656 ? -39.75 -44.938 -6.48 1 51.38 656 LYS A CA 1
ATOM 5036 C C . LYS A 1 656 ? -39.719 -44.281 -5.109 1 51.38 656 LYS A C 1
ATOM 5038 O O . LYS A 1 656 ? -40.719 -43.75 -4.637 1 51.38 656 LYS A O 1
ATOM 5043 N N . PRO A 1 657 ? -38.844 -44.656 -4.281 1 49.78 657 PRO A N 1
ATOM 5044 C CA . PRO A 1 657 ? -38.844 -43.938 -3.014 1 49.78 657 PRO A CA 1
ATOM 5045 C C . PRO A 1 657 ? -39.094 -42.438 -3.199 1 49.78 657 PRO A C 1
ATOM 5047 O O . PRO A 1 657 ? -38.688 -41.875 -4.215 1 49.78 657 PRO A O 1
ATOM 5050 N N . PRO A 1 658 ? -40.188 -41.906 -2.67 1 45 658 PRO A N 1
ATOM 5051 C CA . PRO A 1 658 ? -40.375 -40.469 -2.828 1 45 658 PRO A CA 1
ATOM 5052 C C . PRO A 1 658 ? -39.094 -39.688 -2.668 1 45 658 PRO A C 1
ATOM 5054 O O . PRO A 1 658 ? -38.25 -40 -1.811 1 45 658 PRO A O 1
ATOM 5057 N N . ALA A 1 659 ? -38.625 -39.188 -3.785 1 48.91 659 ALA A N 1
ATOM 5058 C CA . ALA A 1 659 ? -37.5 -38.25 -3.711 1 48.91 659 ALA A CA 1
ATOM 5059 C C . ALA A 1 659 ? -37.594 -37.344 -2.506 1 48.91 659 ALA A C 1
ATOM 5061 O O . ALA A 1 659 ? -38.625 -36.625 -2.355 1 48.91 659 ALA A O 1
ATOM 5062 N N . VAL A 1 660 ? -37.188 -37.688 -1.302 1 53.38 660 VAL A N 1
ATOM 5063 C CA . VAL A 1 660 ? -37.156 -36.75 -0.178 1 53.38 660 VAL A CA 1
ATOM 5064 C C . VAL A 1 660 ? -36.75 -35.344 -0.667 1 53.38 660 VAL A C 1
ATOM 5066 O O . VAL A 1 660 ? -35.656 -35.188 -1.214 1 53.38 660 VAL A O 1
ATOM 5069 N N . THR A 1 661 ? -37.719 -34.531 -0.936 1 62.09 661 THR A N 1
ATOM 5070 C CA . THR A 1 661 ? -37.562 -33.125 -1.307 1 62.09 661 THR A CA 1
ATOM 5071 C C . THR A 1 661 ? -36.906 -32.344 -0.179 1 62.09 661 THR A C 1
ATOM 5073 O O . THR A 1 661 ? -37.156 -32.625 0.999 1 62.09 661 THR A O 1
ATOM 5076 N N . GLY A 1 662 ? -35.812 -31.672 -0.31 1 73.25 662 GLY A N 1
ATOM 5077 C CA . GLY A 1 662 ? -35.188 -30.719 0.609 1 73.25 662 GLY A CA 1
ATOM 5078 C C . GLY A 1 662 ? -33.781 -31.109 1.016 1 73.25 662 GLY A C 1
ATOM 5079 O O . GLY A 1 662 ? -33.188 -30.5 1.916 1 73.25 662 GLY A O 1
ATOM 5080 N N . LEU A 1 663 ? -33.438 -32.219 0.368 1 86.94 663 LEU A N 1
ATOM 5081 C CA . LEU A 1 663 ? -32.094 -32.656 0.739 1 86.94 663 LEU A CA 1
ATOM 5082 C C . LEU A 1 663 ? -31.047 -31.859 -0.025 1 86.94 663 LEU A C 1
ATOM 5084 O O . LEU A 1 663 ? -31.297 -31.359 -1.123 1 86.94 663 LEU A O 1
ATOM 5088 N N . CYS A 1 664 ? -29.906 -31.656 0.668 1 92 664 CYS A N 1
ATOM 5089 C CA . CYS A 1 664 ? -28.781 -30.969 0.046 1 92 664 CYS A CA 1
ATOM 5090 C C . CYS A 1 664 ? -28.25 -31.75 -1.148 1 92 664 CYS A C 1
ATOM 5092 O O . CYS A 1 664 ? -27.984 -32.969 -1.042 1 92 664 CYS A O 1
ATOM 5094 N N . LYS A 1 665 ? -28.172 -31.203 -2.305 1 90.5 665 LYS A N 1
ATOM 5095 C CA . LYS A 1 665 ? -27.75 -31.812 -3.555 1 90.5 665 LYS A CA 1
ATOM 5096 C C . LYS A 1 665 ? -26.344 -32.406 -3.422 1 90.5 665 LYS A C 1
ATOM 5098 O O . LYS A 1 665 ? -26.062 -33.469 -4.004 1 90.5 665 LYS A O 1
ATOM 5103 N N . VAL A 1 666 ? -25.469 -31.875 -2.607 1 94.12 666 VAL A N 1
ATOM 5104 C CA . VAL A 1 666 ? -24.047 -32.25 -2.559 1 94.12 666 VAL A CA 1
ATOM 5105 C C . VAL A 1 666 ? -23.844 -33.312 -1.461 1 94.12 666 VAL A C 1
ATOM 5107 O O . VAL A 1 666 ? -23.125 -34.281 -1.665 1 94.12 666 VAL A O 1
ATOM 5110 N N . HIS A 1 667 ? -24.547 -33.125 -0.333 1 92.62 667 HIS A N 1
ATOM 5111 C CA . HIS A 1 667 ? -24.281 -34 0.818 1 92.62 667 HIS A CA 1
ATOM 5112 C C . HIS A 1 667 ? -25.344 -35.094 0.95 1 92.62 667 HIS A C 1
ATOM 5114 O O . HIS A 1 667 ? -25.219 -35.969 1.779 1 92.62 667 HIS A O 1
ATOM 5120 N N . HIS A 1 668 ? -26.453 -35.062 0.222 1 89.12 668 HIS A N 1
ATOM 5121 C CA . HIS A 1 668 ? -27.547 -36.031 0.172 1 89.12 668 HIS A CA 1
ATOM 5122 C C . HIS A 1 668 ? -28.188 -36.219 1.544 1 89.12 668 HIS A C 1
ATOM 5124 O O . HIS A 1 668 ? -28.531 -37.344 1.924 1 89.12 668 HIS A O 1
ATOM 5130 N N . GLY A 1 669 ? -28.125 -35.188 2.336 1 90.44 669 GLY A N 1
ATOM 5131 C CA . GLY A 1 669 ? -28.766 -35.125 3.645 1 90.44 669 GLY A CA 1
ATOM 5132 C C . GLY A 1 669 ? -29.328 -33.781 3.99 1 90.44 669 GLY A C 1
ATOM 5133 O O . GLY A 1 669 ? -29.484 -32.906 3.113 1 90.44 669 GLY A O 1
ATOM 5134 N N . ILE A 1 670 ? -29.797 -33.719 5.254 1 90.88 670 ILE A N 1
ATOM 5135 C CA . ILE A 1 670 ? -30.328 -32.438 5.719 1 90.88 670 ILE A CA 1
ATOM 5136 C C . ILE A 1 670 ? -29.172 -31.531 6.156 1 90.88 670 ILE A C 1
ATOM 5138 O O . ILE A 1 670 ? -28.469 -31.844 7.117 1 90.88 670 ILE A O 1
ATOM 5142 N N . CYS A 1 671 ? -28.938 -30.5 5.379 1 92.25 671 CYS A N 1
ATOM 5143 C CA . CYS A 1 671 ? -27.859 -29.562 5.656 1 92.25 671 CYS A CA 1
ATOM 5144 C C . CYS A 1 671 ? -28.391 -28.203 6.039 1 92.25 671 CYS A C 1
ATOM 5146 O O . CYS A 1 671 ? -29.531 -27.859 5.691 1 92.25 671 CYS A O 1
ATOM 5148 N N . SER A 1 672 ? -27.75 -27.578 6.914 1 92.5 672 SER A N 1
ATOM 5149 C CA . SER A 1 672 ? -28.031 -26.188 7.262 1 92.5 672 SER A CA 1
ATOM 5150 C C . SER A 1 672 ? -26.734 -25.391 7.461 1 92.5 672 SER A C 1
ATOM 5152 O O . SER A 1 672 ? -25.672 -25.984 7.637 1 92.5 672 SER A O 1
ATOM 5154 N N . VAL A 1 673 ? -26.859 -24.141 7.395 1 94.25 673 VAL A N 1
ATOM 5155 C CA . VAL A 1 673 ? -25.703 -23.281 7.59 1 94.25 673 VAL A CA 1
ATOM 5156 C C . VAL A 1 673 ? -25.25 -23.344 9.047 1 94.25 673 VAL A C 1
ATOM 5158 O O . VAL A 1 673 ? -24.047 -23.375 9.336 1 94.25 673 VAL A O 1
ATOM 5161 N N . LYS A 1 674 ? -26.156 -23.438 9.938 1 94 674 LYS A N 1
ATOM 5162 C CA . LYS A 1 674 ? -25.891 -23.375 11.375 1 94 674 LYS A CA 1
ATOM 5163 C C . LYS A 1 674 ? -25.484 -24.734 11.922 1 94 674 LYS A C 1
ATOM 5165 O O . LYS A 1 674 ? -24.484 -24.844 12.633 1 94 674 LYS A O 1
ATOM 5170 N N . GLU A 1 675 ? -26.172 -25.812 11.508 1 92.62 675 GLU A N 1
ATOM 5171 C CA . GLU A 1 675 ? -26.016 -27.109 12.164 1 92.62 675 GLU A CA 1
ATOM 5172 C C . GLU A 1 675 ? -24.938 -27.938 11.484 1 92.62 675 GLU A C 1
ATOM 5174 O O . GLU A 1 675 ? -24.203 -28.688 12.148 1 92.62 675 GLU A O 1
ATOM 5179 N N . THR A 1 676 ? -24.875 -27.859 10.188 1 94.38 676 THR A N 1
ATOM 5180 C CA . THR A 1 676 ? -23.969 -28.734 9.477 1 94.38 676 THR A CA 1
ATOM 5181 C C . THR A 1 676 ? -22.906 -27.938 8.727 1 94.38 676 THR A C 1
ATOM 5183 O O . THR A 1 676 ? -22.094 -28.484 7.984 1 94.38 676 THR A O 1
ATOM 5186 N N . PHE A 1 677 ? -22.859 -26.625 8.805 1 96.56 677 PHE A N 1
ATOM 5187 C CA . PHE A 1 677 ? -21.859 -25.734 8.25 1 96.56 677 PHE A CA 1
ATOM 5188 C C . PHE A 1 677 ? -21.797 -25.859 6.734 1 96.56 677 PHE A C 1
ATOM 5190 O O . PHE A 1 677 ? -20.719 -25.734 6.141 1 96.56 677 PHE A O 1
ATOM 5197 N N . CYS A 1 678 ? -22.891 -26.125 6.059 1 95.44 678 CYS A N 1
ATOM 5198 C CA . CYS A 1 678 ? -22.969 -26.359 4.617 1 95.44 678 CYS A CA 1
ATOM 5199 C C . CYS A 1 678 ? -22.766 -25.062 3.848 1 95.44 678 CYS A C 1
ATOM 5201 O O . CYS A 1 678 ? -23.516 -24.094 4.051 1 95.44 678 CYS A O 1
ATOM 5203 N N . LEU A 1 679 ? -21.828 -25.031 2.941 1 95.94 679 LEU A N 1
ATOM 5204 C CA . LEU A 1 679 ? -21.531 -23.844 2.156 1 95.94 679 LEU A CA 1
ATOM 5205 C C . LEU A 1 679 ? -22.672 -23.531 1.193 1 95.94 679 LEU A C 1
ATOM 5207 O O . LEU A 1 679 ? -22.938 -22.359 0.9 1 95.94 679 LEU A O 1
ATOM 5211 N N . LEU A 1 680 ? -23.297 -24.594 0.68 1 94.5 680 LEU A N 1
ATOM 5212 C CA . LEU A 1 680 ? -24.359 -24.422 -0.307 1 94.5 680 LEU A CA 1
ATOM 5213 C C . LEU A 1 680 ? -25.578 -23.781 0.319 1 94.5 680 LEU A C 1
ATOM 5215 O O . LEU A 1 680 ? -26.109 -22.797 -0.203 1 94.5 680 LEU A O 1
ATOM 5219 N N . GLN A 1 681 ? -26 -24.281 1.44 1 91.12 681 GLN A N 1
ATOM 5220 C CA . GLN A 1 681 ? -27.172 -23.75 2.115 1 91.12 681 GLN A CA 1
ATOM 5221 C C . GLN A 1 681 ? -26.906 -22.359 2.686 1 91.12 681 GLN A C 1
ATOM 5223 O O . GLN A 1 681 ? -27.828 -21.562 2.848 1 91.12 681 GLN A O 1
ATOM 5228 N N . GLY A 1 682 ? -25.656 -22.109 2.973 1 89.31 682 GLY A N 1
ATOM 5229 C CA . GLY A 1 682 ? -25.281 -20.812 3.518 1 89.31 682 GLY A CA 1
ATOM 5230 C C . GLY A 1 682 ? -25.047 -19.75 2.449 1 89.31 682 GLY A C 1
ATOM 5231 O O . GLY A 1 682 ? -24.703 -18.609 2.762 1 89.31 682 GLY A O 1
ATOM 5232 N N . LYS A 1 683 ? -25.172 -20.062 1.164 1 90.25 683 LYS A N 1
ATOM 5233 C CA . LYS A 1 683 ? -24.953 -19.172 0.031 1 90.25 683 LYS A CA 1
ATOM 5234 C C . LYS A 1 683 ? -23.547 -18.594 0.034 1 90.25 683 LYS A C 1
ATOM 5236 O O . LYS A 1 683 ? -23.344 -17.422 -0.26 1 90.25 683 LYS A O 1
ATOM 5241 N N . ALA A 1 684 ? -22.641 -19.422 0.525 1 95.06 684 ALA A N 1
ATOM 5242 C CA . ALA A 1 684 ? -21.25 -19 0.591 1 95.06 684 ALA A CA 1
ATOM 5243 C C . ALA A 1 684 ? -20.531 -19.25 -0.736 1 95.06 684 ALA A C 1
ATOM 5245 O O . ALA A 1 684 ? -19.5 -18.656 -1.014 1 95.06 684 ALA A O 1
ATOM 5246 N N . VAL A 1 685 ? -21.109 -20.141 -1.583 1 96.12 685 VAL A N 1
ATOM 5247 C CA . VAL A 1 685 ? -20.438 -20.578 -2.801 1 96.12 685 VAL A CA 1
ATOM 5248 C C . VAL A 1 685 ? -20.234 -19.391 -3.742 1 96.12 685 VAL A C 1
ATOM 5250 O O . VAL A 1 685 ? -19.125 -19.172 -4.25 1 96.12 685 VAL A O 1
ATOM 5253 N N . GLU A 1 686 ? -21.297 -18.578 -3.934 1 93 686 GLU A N 1
ATOM 5254 C CA . GLU A 1 686 ? -21.203 -17.438 -4.84 1 93 686 GLU A CA 1
ATOM 5255 C C . GLU A 1 686 ? -20.172 -16.422 -4.359 1 93 686 GLU A C 1
ATOM 5257 O O . GLU A 1 686 ? -19.438 -15.852 -5.164 1 93 686 GLU A O 1
ATOM 5262 N N . LYS A 1 687 ? -20.172 -16.234 -3.057 1 93.12 687 LYS A N 1
ATOM 5263 C CA . LYS A 1 687 ? -19.234 -15.273 -2.49 1 93.12 687 LYS A CA 1
ATOM 5264 C C . LYS A 1 687 ? -17.797 -15.781 -2.586 1 93.12 687 LYS A C 1
ATOM 5266 O O . LYS A 1 687 ? -16.875 -15 -2.795 1 93.12 687 LYS A O 1
ATOM 5271 N N . LEU A 1 688 ? -17.594 -17.062 -2.4 1 96.44 688 LEU A N 1
ATOM 5272 C CA . LEU A 1 688 ? -16.281 -17.672 -2.543 1 96.44 688 LEU A CA 1
ATOM 5273 C C . LEU A 1 688 ? -15.805 -17.609 -3.992 1 96.44 688 LEU A C 1
ATOM 5275 O O . LEU A 1 688 ? -14.625 -17.359 -4.254 1 96.44 688 LEU A O 1
ATOM 5279 N N . VAL A 1 689 ? -16.719 -17.844 -4.949 1 95.38 689 VAL A N 1
ATOM 5280 C CA . VAL A 1 689 ? -16.391 -17.75 -6.371 1 95.38 689 VAL A CA 1
ATOM 5281 C C . VAL A 1 689 ? -15.969 -16.328 -6.723 1 95.38 689 VAL A C 1
ATOM 5283 O O . VAL A 1 689 ? -15.047 -16.141 -7.52 1 95.38 689 VAL A O 1
ATOM 5286 N N . ALA A 1 690 ? -16.641 -15.359 -6.105 1 91.69 690 ALA A N 1
ATOM 5287 C CA . ALA A 1 690 ? -16.281 -13.969 -6.332 1 91.69 690 ALA A CA 1
ATOM 5288 C C . ALA A 1 690 ? -14.852 -13.695 -5.883 1 91.69 690 ALA A C 1
ATOM 5290 O O . ALA A 1 690 ? -14.148 -12.875 -6.48 1 91.69 690 ALA A O 1
ATOM 5291 N N . CYS A 1 691 ? -14.359 -14.383 -4.879 1 94.38 691 CYS A N 1
ATOM 5292 C CA . CYS A 1 691 ? -13.023 -14.195 -4.324 1 94.38 691 CYS A CA 1
ATOM 5293 C C . CYS A 1 691 ? -11.969 -14.828 -5.223 1 94.38 691 CYS A C 1
ATOM 5295 O O . CYS A 1 691 ? -10.773 -14.586 -5.047 1 94.38 691 CYS A O 1
ATOM 5297 N N . LEU A 1 692 ? -12.367 -15.586 -6.242 1 95.12 692 LEU A N 1
ATOM 5298 C CA . LEU A 1 692 ? -11.406 -16.188 -7.164 1 95.12 692 LEU A CA 1
ATOM 5299 C C . LEU A 1 692 ? -10.836 -15.133 -8.117 1 95.12 692 LEU A C 1
ATOM 5301 O O . LEU A 1 692 ? -9.758 -15.312 -8.672 1 95.12 692 LEU A O 1
ATOM 5305 N N . ASP A 1 693 ? -11.648 -14.125 -8.328 1 91.56 693 ASP A N 1
ATOM 5306 C CA . ASP A 1 693 ? -11.172 -12.977 -9.102 1 91.56 693 ASP A CA 1
ATOM 5307 C C . ASP A 1 693 ? -10.641 -11.875 -8.188 1 91.56 693 ASP A C 1
ATOM 5309 O O . ASP A 1 693 ? -11.297 -10.852 -7.992 1 91.56 693 ASP A O 1
ATOM 5313 N N . HIS A 1 694 ? -9.523 -12.125 -7.641 1 91.75 694 HIS A N 1
ATOM 5314 C CA . HIS A 1 694 ? -8.906 -11.234 -6.66 1 91.75 694 HIS A CA 1
ATOM 5315 C C . HIS A 1 694 ? -7.445 -10.969 -6.992 1 91.75 694 HIS A C 1
ATOM 5317 O O . HIS A 1 694 ? -6.777 -11.812 -7.594 1 91.75 694 HIS A O 1
ATOM 5323 N N . GLU A 1 695 ? -6.984 -9.812 -6.688 1 88.75 695 GLU A N 1
ATOM 5324 C CA . GLU A 1 695 ? -5.598 -9.453 -6.965 1 88.75 695 GLU A CA 1
ATOM 5325 C C . GLU A 1 695 ? -4.645 -10.156 -6.004 1 88.75 695 GLU A C 1
ATOM 5327 O O . GLU A 1 695 ? -3.52 -10.5 -6.379 1 88.75 695 GLU A O 1
ATOM 5332 N N . ASN A 1 696 ? -5.125 -10.375 -4.812 1 93.12 696 ASN A N 1
ATOM 5333 C CA . ASN A 1 696 ? -4.297 -11.047 -3.814 1 93.12 696 ASN A CA 1
ATOM 5334 C C . ASN A 1 696 ? -4.344 -12.562 -3.979 1 93.12 696 ASN A C 1
ATOM 5336 O O . ASN A 1 696 ? -5.387 -13.18 -3.758 1 93.12 696 ASN A O 1
ATOM 5340 N N . VAL A 1 697 ? -3.211 -13.219 -4.227 1 95.06 697 VAL A N 1
ATOM 5341 C CA . VAL A 1 697 ? -3.109 -14.633 -4.566 1 95.06 697 VAL A CA 1
ATOM 5342 C C . VAL A 1 697 ? -3.504 -15.484 -3.361 1 95.06 697 VAL A C 1
ATOM 5344 O O . VAL A 1 697 ? -4.078 -16.562 -3.518 1 95.06 697 VAL A O 1
ATOM 5347 N N . LYS A 1 698 ? -3.271 -15 -2.184 1 96.06 698 LYS A N 1
ATOM 5348 C CA . LYS A 1 698 ? -3.555 -15.781 -0.982 1 96.06 698 LYS A CA 1
ATOM 5349 C C . LYS A 1 698 ? -5.059 -15.898 -0.743 1 96.06 698 LYS A C 1
ATOM 5351 O O . LYS A 1 698 ? -5.535 -16.906 -0.225 1 96.06 698 LYS A O 1
ATOM 5356 N N . VAL A 1 699 ? -5.809 -14.859 -1.072 1 96.69 699 VAL A N 1
ATOM 5357 C CA . VAL A 1 699 ? -7.266 -14.906 -0.966 1 96.69 699 VAL A CA 1
ATOM 5358 C C . VAL A 1 699 ? -7.824 -15.938 -1.943 1 96.69 699 VAL A C 1
ATOM 5360 O O . VAL A 1 699 ? -8.719 -16.703 -1.594 1 96.69 699 VAL A O 1
ATOM 5363 N N . VAL A 1 700 ? -7.242 -15.977 -3.133 1 97 700 VAL A N 1
ATOM 5364 C CA . VAL A 1 700 ? -7.68 -16.922 -4.16 1 97 700 VAL A CA 1
ATOM 5365 C C . VAL A 1 700 ? -7.387 -18.344 -3.715 1 97 700 VAL A C 1
ATOM 5367 O O . VAL A 1 700 ? -8.219 -19.234 -3.887 1 97 700 VAL A O 1
ATOM 5370 N N . GLU A 1 701 ? -6.168 -18.562 -3.148 1 97.5 701 GLU A N 1
ATOM 5371 C CA . GLU A 1 701 ? -5.793 -19.875 -2.646 1 97.5 701 GLU A CA 1
ATOM 5372 C C . GLU A 1 701 ? -6.789 -20.375 -1.603 1 97.5 701 GLU A C 1
ATOM 5374 O O . GLU A 1 701 ? -7.211 -21.531 -1.641 1 97.5 701 GLU A O 1
ATOM 5379 N N . ALA A 1 702 ? -7.133 -19.469 -0.691 1 97.88 702 ALA A N 1
ATOM 5380 C CA . ALA A 1 702 ? -8.055 -19.828 0.378 1 97.88 702 ALA A CA 1
ATOM 5381 C C . ALA A 1 702 ? -9.453 -20.109 -0.177 1 97.88 702 ALA A C 1
ATOM 5383 O O . ALA A 1 702 ? -10.117 -21.062 0.243 1 97.88 702 ALA A O 1
ATOM 5384 N N . ALA A 1 703 ? -9.922 -19.328 -1.104 1 97.81 703 ALA A N 1
ATOM 5385 C CA . ALA A 1 703 ? -11.266 -19.453 -1.672 1 97.81 703 ALA A CA 1
ATOM 5386 C C . ALA A 1 703 ? -11.398 -20.75 -2.455 1 97.81 703 ALA A C 1
ATOM 5388 O O . ALA A 1 703 ? -12.391 -21.469 -2.311 1 97.81 703 ALA A O 1
ATOM 5389 N N . ILE A 1 704 ? -10.383 -21.047 -3.301 1 97.94 704 ILE A N 1
ATOM 5390 C CA . ILE A 1 704 ? -10.461 -22.266 -4.109 1 97.94 704 ILE A CA 1
ATOM 5391 C C . ILE A 1 704 ? -10.406 -23.484 -3.201 1 97.94 704 ILE A C 1
ATOM 5393 O O . ILE A 1 704 ? -11.055 -24.5 -3.48 1 97.94 704 ILE A O 1
ATOM 5397 N N . ALA A 1 705 ? -9.617 -23.438 -2.154 1 97.62 705 ALA A N 1
ATOM 5398 C CA . ALA A 1 705 ? -9.547 -24.547 -1.204 1 97.62 705 ALA A CA 1
ATOM 5399 C C . ALA A 1 705 ? -10.906 -24.812 -0.566 1 97.62 705 ALA A C 1
ATOM 5401 O O . ALA A 1 705 ? -11.312 -25.953 -0.404 1 97.62 705 ALA A O 1
ATOM 5402 N N . ALA A 1 706 ? -11.562 -23.75 -0.194 1 98.06 706 ALA A N 1
ATOM 5403 C CA . ALA A 1 706 ? -12.891 -23.891 0.394 1 98.06 706 ALA A CA 1
ATOM 5404 C C . ALA A 1 706 ? -13.875 -24.5 -0.604 1 98.06 706 ALA A C 1
ATOM 5406 O O . ALA A 1 706 ? -14.656 -25.391 -0.253 1 98.06 706 ALA A O 1
ATOM 5407 N N . LEU A 1 707 ? -13.812 -24.078 -1.829 1 97.75 707 LEU A N 1
ATOM 5408 C CA . LEU A 1 707 ? -14.711 -24.578 -2.867 1 97.75 707 LEU A CA 1
ATOM 5409 C C . LEU A 1 707 ? -14.438 -26.047 -3.174 1 97.75 707 LEU A C 1
ATOM 5411 O O . LEU A 1 707 ? -15.344 -26.797 -3.535 1 97.75 707 LEU A O 1
ATOM 5415 N N . CYS A 1 708 ? -13.141 -26.469 -3.043 1 97 708 CYS A N 1
ATOM 5416 C CA . CYS A 1 708 ? -12.742 -27.844 -3.346 1 97 708 CYS A CA 1
ATOM 5417 C C . CYS A 1 708 ? -13.383 -28.828 -2.375 1 97 708 CYS A C 1
ATOM 5419 O O . CYS A 1 708 ? -13.492 -30.016 -2.672 1 97 708 CYS A O 1
ATOM 5421 N N . THR A 1 709 ? -13.828 -28.344 -1.238 1 96.56 709 THR A N 1
ATOM 5422 C CA . THR A 1 709 ? -14.492 -29.234 -0.283 1 96.56 709 THR A CA 1
ATOM 5423 C C . THR A 1 709 ? -15.805 -29.766 -0.85 1 96.56 709 THR A C 1
ATOM 5425 O O . THR A 1 709 ? -16.312 -30.797 -0.398 1 96.56 709 THR A O 1
ATOM 5428 N N . LEU A 1 710 ? -16.375 -29.094 -1.822 1 96.12 710 LEU A N 1
ATOM 5429 C CA . LEU A 1 710 ? -17.625 -29.516 -2.457 1 96.12 710 LEU A CA 1
ATOM 5430 C C . LEU A 1 710 ? -17.359 -30.578 -3.518 1 96.12 710 LEU A C 1
ATOM 5432 O O . LEU A 1 710 ? -18.297 -31.188 -4.039 1 96.12 710 LEU A O 1
ATOM 5436 N N . LEU A 1 711 ? -16.062 -30.844 -3.812 1 96.62 711 LEU A N 1
ATOM 5437 C CA . LEU A 1 711 ? -15.695 -31.75 -4.895 1 96.62 711 LEU A CA 1
ATOM 5438 C C . LEU A 1 711 ? -14.945 -32.969 -4.352 1 96.62 711 LEU A C 1
ATOM 5440 O O . LEU A 1 711 ? -14.344 -33.719 -5.121 1 96.62 711 LEU A O 1
ATOM 5444 N N . GLU A 1 712 ? -14.922 -33.094 -3.141 1 94.5 712 GLU A N 1
ATOM 5445 C CA . GLU A 1 712 ? -14.203 -34.219 -2.531 1 94.5 712 GLU A CA 1
ATOM 5446 C C . GLU A 1 712 ? -14.883 -35.562 -2.836 1 94.5 712 GLU A C 1
ATOM 5448 O O . GLU A 1 712 ? -16.047 -35.594 -3.238 1 94.5 712 GLU A O 1
ATOM 5453 N N . ASP A 1 713 ? -14.188 -36.656 -2.646 1 91 713 ASP A N 1
ATOM 5454 C CA . ASP A 1 713 ? -14.664 -38 -3.023 1 91 713 ASP A CA 1
ATOM 5455 C C . ASP A 1 713 ? -15.789 -38.438 -2.107 1 91 713 ASP A C 1
ATOM 5457 O O . ASP A 1 713 ? -16.625 -39.25 -2.504 1 91 713 ASP A O 1
ATOM 5461 N N . ASP A 1 714 ? -15.844 -37.906 -0.954 1 88.69 714 ASP A N 1
ATOM 5462 C CA . ASP A 1 714 ? -16.844 -38.344 0.023 1 88.69 714 ASP A CA 1
ATOM 5463 C C . ASP A 1 714 ? -18.172 -37.656 -0.193 1 88.69 714 ASP A C 1
ATOM 5465 O O . ASP A 1 714 ? -19.156 -37.906 0.506 1 88.69 714 ASP A O 1
ATOM 5469 N N . VAL A 1 715 ? -18.25 -36.781 -1.089 1 93.19 715 VAL A N 1
ATOM 5470 C CA . VAL A 1 715 ? -19.484 -36.062 -1.439 1 93.19 715 VAL A CA 1
ATOM 5471 C C . VAL A 1 715 ? -19.859 -36.375 -2.889 1 93.19 715 VAL A C 1
ATOM 5473 O O . VAL A 1 715 ? -19.156 -37.125 -3.57 1 93.19 715 VAL A O 1
ATOM 5476 N N . ASP A 1 716 ? -21.094 -35.906 -3.26 1 93.81 716 ASP A N 1
ATOM 5477 C CA . ASP A 1 716 ? -21.5 -36.094 -4.652 1 93.81 716 ASP A CA 1
ATOM 5478 C C . ASP A 1 716 ? -20.781 -35.094 -5.566 1 93.81 716 ASP A C 1
ATOM 5480 O O . ASP A 1 716 ? -21.203 -33.969 -5.707 1 93.81 716 ASP A O 1
ATOM 5484 N N . VAL A 1 717 ? -19.812 -35.562 -6.223 1 95.12 717 VAL A N 1
ATOM 5485 C CA . VAL A 1 717 ? -18.922 -34.719 -7.023 1 95.12 717 VAL A CA 1
ATOM 5486 C C . VAL A 1 717 ? -19.703 -34.094 -8.188 1 95.12 717 VAL A C 1
ATOM 5488 O O . VAL A 1 717 ? -19.516 -32.938 -8.531 1 95.12 717 VAL A O 1
ATOM 5491 N N . GLU A 1 718 ? -20.578 -34.875 -8.828 1 95.12 718 GLU A N 1
ATOM 5492 C CA . GLU A 1 718 ? -21.328 -34.375 -9.984 1 95.12 718 GLU A CA 1
ATOM 5493 C C . GLU A 1 718 ? -22.188 -33.188 -9.617 1 95.12 718 GLU A C 1
ATOM 5495 O O . GLU A 1 718 ? -22.219 -32.188 -10.336 1 95.12 718 GLU A O 1
ATOM 5500 N N . GLN A 1 719 ? -22.859 -33.344 -8.484 1 94.75 719 GLN A N 1
ATOM 5501 C CA . GLN A 1 719 ? -23.719 -32.25 -8.047 1 94.75 719 GLN A CA 1
ATOM 5502 C C . GLN A 1 719 ? -22.875 -31.047 -7.598 1 94.75 719 GLN A C 1
ATOM 5504 O O . GLN A 1 719 ? -23.297 -29.906 -7.773 1 94.75 719 GLN A O 1
ATOM 5509 N N . GLY A 1 720 ? -21.781 -31.344 -6.949 1 95.94 720 GLY A N 1
ATOM 5510 C CA . GLY A 1 720 ? -20.875 -30.266 -6.598 1 95.94 720 GLY A CA 1
ATOM 5511 C C . GLY A 1 720 ? -20.438 -29.438 -7.793 1 95.94 720 GLY A C 1
ATOM 5512 O O . GLY A 1 720 ? -20.391 -28.203 -7.73 1 95.94 720 GLY A O 1
ATOM 5513 N N . VAL A 1 721 ? -20.125 -30.109 -8.914 1 96.94 721 VAL A N 1
ATOM 5514 C CA . VAL A 1 721 ? -19.703 -29.438 -10.141 1 96.94 721 VAL A CA 1
ATOM 5515 C C . VAL A 1 721 ? -20.844 -28.609 -10.695 1 96.94 721 VAL A C 1
ATOM 5517 O O . VAL A 1 721 ? -20.641 -27.5 -11.18 1 96.94 721 VAL A O 1
ATOM 5520 N N . MET A 1 722 ? -22.047 -29.094 -10.602 1 95.5 722 MET A N 1
ATOM 5521 C CA . MET A 1 722 ? -23.219 -28.359 -11.102 1 95.5 722 MET A CA 1
ATOM 5522 C C . MET A 1 722 ? -23.438 -27.094 -10.297 1 95.5 722 MET A C 1
ATOM 5524 O O . MET A 1 722 ? -23.828 -26.062 -10.859 1 95.5 722 MET A O 1
ATOM 5528 N N . VAL A 1 723 ? -23.234 -27.234 -8.961 1 95.75 723 VAL A N 1
ATOM 5529 C CA . VAL A 1 723 ? -23.359 -26.062 -8.094 1 95.75 723 VAL A CA 1
ATOM 5530 C C . VAL A 1 723 ? -22.359 -25 -8.508 1 95.75 723 VAL A C 1
ATOM 5532 O O . VAL A 1 723 ? -22.688 -23.812 -8.555 1 95.75 723 VAL A O 1
ATOM 5535 N N . LEU A 1 724 ? -21.125 -25.406 -8.789 1 96.19 724 LEU A N 1
ATOM 5536 C CA . LEU A 1 724 ? -20.094 -24.469 -9.227 1 96.19 724 LEU A CA 1
ATOM 5537 C C . LEU A 1 724 ? -20.438 -23.875 -10.586 1 96.19 724 LEU A C 1
ATOM 5539 O O . LEU A 1 724 ? -20.156 -22.703 -10.852 1 96.19 724 LEU A O 1
ATOM 5543 N N . CYS A 1 725 ? -21.031 -24.656 -11.445 1 95 725 CYS A N 1
ATOM 5544 C CA . CYS A 1 725 ? -21.438 -24.188 -12.766 1 95 725 CYS A CA 1
ATOM 5545 C C . CYS A 1 725 ? -22.516 -23.109 -12.648 1 95 725 CYS A C 1
ATOM 5547 O O . CYS A 1 725 ? -22.422 -22.078 -13.305 1 95 725 CYS A O 1
ATOM 5549 N N . ASP A 1 726 ? -23.5 -23.375 -11.773 1 93 726 ASP A N 1
ATOM 5550 C CA . ASP A 1 726 ? -24.594 -22.422 -11.57 1 93 726 ASP A CA 1
ATOM 5551 C C . ASP A 1 726 ? -24.062 -21.094 -11.023 1 93 726 ASP A C 1
ATOM 5553 O O . ASP A 1 726 ? -24.625 -20.031 -11.32 1 93 726 ASP A O 1
ATOM 5557 N N . ALA A 1 727 ? -23 -21.156 -10.227 1 92.75 727 ALA A N 1
ATOM 5558 C CA . ALA A 1 727 ? -22.422 -19.953 -9.625 1 92.75 727 ALA A CA 1
ATOM 5559 C C . ALA A 1 727 ? -21.359 -19.344 -10.539 1 92.75 727 ALA A C 1
ATOM 5561 O O . ALA A 1 727 ? -20.625 -18.438 -10.133 1 92.75 727 ALA A O 1
ATOM 5562 N N . ASP A 1 728 ? -21.172 -19.844 -11.805 1 90.5 728 ASP A N 1
ATOM 5563 C CA . ASP A 1 728 ? -20.172 -19.391 -12.758 1 90.5 728 ASP A CA 1
ATOM 5564 C C . ASP A 1 728 ? -18.766 -19.594 -12.203 1 90.5 728 ASP A C 1
ATOM 5566 O O . ASP A 1 728 ? -17.875 -18.75 -12.406 1 90.5 728 ASP A O 1
ATOM 5570 N N . GLY A 1 729 ? -18.625 -20.609 -11.445 1 94.38 729 GLY A N 1
ATOM 5571 C CA . GLY A 1 729 ? -17.359 -20.875 -10.773 1 94.38 729 GLY A CA 1
ATOM 5572 C C . GLY A 1 729 ? -16.359 -21.625 -11.648 1 94.38 729 GLY A C 1
ATOM 5573 O O . GLY A 1 729 ? -15.148 -21.5 -11.461 1 94.38 729 GLY A O 1
ATOM 5574 N N . ILE A 1 730 ? -16.781 -22.375 -12.664 1 95.69 730 ILE A N 1
ATOM 5575 C CA . ILE A 1 730 ? -15.906 -23.188 -13.492 1 95.69 730 ILE A CA 1
ATOM 5576 C C . ILE A 1 730 ? -14.969 -22.297 -14.305 1 95.69 730 ILE A C 1
ATOM 5578 O O . ILE A 1 730 ? -13.766 -22.562 -14.375 1 95.69 730 ILE A O 1
ATOM 5582 N N . ARG A 1 731 ? -15.57 -21.234 -14.852 1 93.62 731 ARG A N 1
ATOM 5583 C CA . ARG A 1 731 ? -14.766 -20.312 -15.641 1 93.62 731 ARG A CA 1
ATOM 5584 C C . ARG A 1 731 ? -13.648 -19.703 -14.797 1 93.62 731 ARG A C 1
ATOM 5586 O O . ARG A 1 731 ? -12.516 -19.578 -15.258 1 93.62 731 ARG A O 1
ATOM 5593 N N . GLN A 1 732 ? -14 -19.375 -13.57 1 94.5 732 GLN A N 1
ATOM 5594 C CA . GLN A 1 732 ? -13.023 -18.75 -12.688 1 94.5 732 GLN A CA 1
ATOM 5595 C C . GLN A 1 732 ? -11.938 -19.734 -12.273 1 94.5 732 GLN A C 1
ATOM 5597 O O . GLN A 1 732 ? -10.766 -19.375 -12.148 1 94.5 732 GLN A O 1
ATOM 5602 N N . ILE A 1 733 ? -12.297 -20.922 -12.062 1 96.94 733 ILE A N 1
ATOM 5603 C CA . ILE A 1 733 ? -11.328 -21.938 -11.688 1 96.94 733 ILE A CA 1
ATOM 5604 C C . ILE A 1 733 ? -10.367 -22.203 -12.844 1 96.94 733 ILE A C 1
ATOM 5606 O O . ILE A 1 733 ? -9.164 -22.344 -12.633 1 96.94 733 ILE A O 1
ATOM 5610 N N . LEU A 1 734 ? -10.898 -22.25 -14.07 1 95.69 734 LEU A N 1
ATOM 5611 C CA . LEU A 1 734 ? -10.055 -22.438 -15.25 1 95.69 734 LEU A CA 1
ATOM 5612 C C . LEU A 1 734 ? -9.086 -21.266 -15.414 1 95.69 734 LEU A C 1
ATOM 5614 O O . LEU A 1 734 ? -7.93 -21.469 -15.789 1 95.69 734 LEU A O 1
ATOM 5618 N N . GLN A 1 735 ? -9.656 -20.094 -15.102 1 93.12 735 GLN A N 1
ATOM 5619 C CA . GLN A 1 735 ? -8.789 -18.922 -15.195 1 93.12 735 GLN A CA 1
ATOM 5620 C C . GLN A 1 735 ? -7.645 -19.016 -14.195 1 93.12 735 GLN A C 1
ATOM 5622 O O . GLN A 1 735 ? -6.52 -18.594 -14.492 1 93.12 735 GLN A O 1
ATOM 5627 N N . VAL A 1 736 ? -7.891 -19.484 -13 1 94.94 736 VAL A N 1
ATOM 5628 C CA . VAL A 1 736 ? -6.859 -19.672 -11.992 1 94.94 736 VAL A CA 1
ATOM 5629 C C . VAL A 1 736 ? -5.805 -20.656 -12.5 1 94.94 736 VAL A C 1
ATOM 5631 O O . VAL A 1 736 ? -4.605 -20.453 -12.281 1 94.94 736 VAL A O 1
ATOM 5634 N N . LEU A 1 737 ? -6.227 -21.719 -13.219 1 94.62 737 LEU A N 1
ATOM 5635 C CA . LEU A 1 737 ? -5.312 -22.703 -13.781 1 94.62 737 LEU A CA 1
ATOM 5636 C C . LEU A 1 737 ? -4.422 -22.078 -14.844 1 94.62 737 LEU A C 1
ATOM 5638 O O . LEU A 1 737 ? -3.213 -22.328 -14.875 1 94.62 737 LEU A O 1
ATOM 5642 N N . LEU A 1 738 ? -5.008 -21.219 -15.664 1 91.12 738 LEU A N 1
ATOM 5643 C CA . LEU A 1 738 ? -4.293 -20.625 -16.781 1 91.12 738 LEU A CA 1
ATOM 5644 C C . LEU A 1 738 ? -3.27 -19.594 -16.297 1 91.12 738 LEU A C 1
ATOM 5646 O O . LEU A 1 738 ? -2.178 -19.484 -16.859 1 91.12 738 LEU A O 1
ATOM 5650 N N . GLU A 1 739 ? -3.641 -18.891 -15.305 1 86.5 739 GLU A N 1
ATOM 5651 C CA . GLU A 1 739 ? -2.74 -17.859 -14.789 1 86.5 739 GLU A CA 1
ATOM 5652 C C . GLU A 1 739 ? -1.57 -18.469 -14.031 1 86.5 739 GLU A C 1
ATOM 5654 O O . GLU A 1 739 ? -0.452 -17.953 -14.07 1 86.5 739 GLU A O 1
ATOM 5659 N N . ASN A 1 740 ? -1.79 -19.594 -13.445 1 85.5 740 ASN A N 1
ATOM 5660 C CA . ASN A 1 740 ? -0.756 -20.344 -12.727 1 85.5 740 ASN A CA 1
ATOM 5661 C C . ASN A 1 740 ? 0.212 -19.406 -12.008 1 85.5 740 ASN A C 1
ATOM 5663 O O . ASN A 1 740 ? 1.423 -19.469 -12.227 1 85.5 740 ASN A O 1
ATOM 5667 N N . LYS A 1 741 ? -0.217 -18.719 -10.953 1 84.44 741 LYS A N 1
ATOM 5668 C CA . LYS A 1 741 ? 0.586 -17.703 -10.273 1 84.44 741 LYS A CA 1
ATOM 5669 C C . LYS A 1 741 ? 1.488 -18.344 -9.219 1 84.44 741 LYS A C 1
ATOM 5671 O O . LYS A 1 741 ? 2.596 -17.859 -8.969 1 84.44 741 LYS A O 1
ATOM 5676 N N . THR A 1 742 ? 0.966 -19.391 -8.57 1 90.38 742 THR A N 1
ATOM 5677 C CA . THR A 1 742 ? 1.739 -20.062 -7.535 1 90.38 742 THR A CA 1
ATOM 5678 C C . THR A 1 742 ? 1.618 -21.578 -7.68 1 90.38 742 THR A C 1
ATOM 5680 O O . THR A 1 742 ? 0.712 -22.078 -8.352 1 90.38 742 THR A O 1
ATOM 5683 N N . GLU A 1 743 ? 2.486 -22.328 -7.031 1 91.69 743 GLU A N 1
ATOM 5684 C CA . GLU A 1 743 ? 2.463 -23.781 -7.074 1 91.69 743 GLU A CA 1
ATOM 5685 C C . GLU A 1 743 ? 1.238 -24.344 -6.352 1 91.69 743 GLU A C 1
ATOM 5687 O O . GLU A 1 743 ? 0.641 -25.328 -6.793 1 91.69 743 GLU A O 1
ATOM 5692 N N . ILE A 1 744 ? 0.872 -23.672 -5.305 1 94.19 744 ILE A N 1
ATOM 5693 C CA . ILE A 1 744 ? -0.284 -24.125 -4.535 1 94.19 744 ILE A CA 1
ATOM 5694 C C . ILE A 1 744 ? -1.552 -23.969 -5.371 1 94.19 744 ILE A C 1
ATOM 5696 O O . ILE A 1 744 ? -2.422 -24.844 -5.363 1 94.19 744 ILE A O 1
ATOM 5700 N N . LEU A 1 745 ? -1.641 -22.906 -6.027 1 94.94 745 LEU A N 1
ATOM 5701 C CA . LEU A 1 745 ? -2.797 -22.672 -6.883 1 94.94 745 LEU A CA 1
ATOM 5702 C C . LEU A 1 745 ? -2.832 -23.656 -8.039 1 94.94 745 LEU A C 1
ATOM 5704 O O . LEU A 1 745 ? -3.904 -24.125 -8.43 1 94.94 745 LEU A O 1
ATOM 5708 N N . ARG A 1 746 ? -1.678 -23.984 -8.547 1 93.25 746 ARG A N 1
ATOM 5709 C CA . ARG A 1 746 ? -1.611 -24.984 -9.609 1 93.25 746 ARG A CA 1
ATOM 5710 C C . ARG A 1 746 ? -2.137 -26.328 -9.125 1 93.25 746 ARG A C 1
ATOM 5712 O O . ARG A 1 746 ? -2.953 -26.969 -9.797 1 93.25 746 ARG A O 1
ATOM 5719 N N . GLN A 1 747 ? -1.71 -26.719 -7.965 1 95.69 747 GLN A N 1
ATOM 5720 C CA . GLN A 1 747 ? -2.119 -28 -7.395 1 95.69 747 GLN A CA 1
ATOM 5721 C C . GLN A 1 747 ? -3.629 -28.047 -7.18 1 95.69 747 GLN A C 1
ATOM 5723 O O . GLN A 1 747 ? -4.289 -29 -7.582 1 95.69 747 GLN A O 1
ATOM 5728 N N . ARG A 1 748 ? -4.129 -26.969 -6.621 1 96.38 748 ARG A N 1
ATOM 5729 C CA . ARG A 1 748 ? -5.551 -26.938 -6.301 1 96.38 748 ARG A CA 1
ATOM 5730 C C . ARG A 1 748 ? -6.398 -26.844 -7.566 1 96.38 748 ARG A C 1
ATOM 5732 O O . ARG A 1 748 ? -7.453 -27.469 -7.668 1 96.38 748 ARG A O 1
ATOM 5739 N N . ALA A 1 749 ? -5.934 -26 -8.453 1 96.81 749 ALA A N 1
ATOM 5740 C CA . ALA A 1 749 ? -6.676 -25.812 -9.695 1 96.81 749 ALA A CA 1
ATOM 5741 C C . ALA A 1 749 ? -6.715 -27.094 -10.516 1 96.81 749 ALA A C 1
ATOM 5743 O O . ALA A 1 749 ? -7.762 -27.469 -11.047 1 96.81 749 ALA A O 1
ATOM 5744 N N . VAL A 1 750 ? -5.566 -27.828 -10.648 1 97.25 750 VAL A N 1
ATOM 5745 C CA . VAL A 1 750 ? -5.508 -29.078 -11.391 1 97.25 750 VAL A CA 1
ATOM 5746 C C . VAL A 1 750 ? -6.43 -30.109 -10.742 1 97.25 750 VAL A C 1
ATOM 5748 O O . VAL A 1 750 ? -7.141 -30.828 -11.438 1 97.25 750 VAL A O 1
ATOM 5751 N N . TRP A 1 751 ? -6.352 -30.156 -9.461 1 97.44 751 TRP A N 1
ATOM 5752 C CA . TRP A 1 751 ? -7.203 -31.078 -8.711 1 97.44 751 TRP A CA 1
ATOM 5753 C C . TRP A 1 751 ? -8.68 -30.781 -8.984 1 97.44 751 TRP A C 1
ATOM 5755 O O . TRP A 1 751 ? -9.461 -31.703 -9.234 1 97.44 751 TRP A O 1
ATOM 5765 N N . ALA A 1 752 ? -9.109 -29.578 -8.922 1 97.56 752 ALA A N 1
ATOM 5766 C CA . ALA A 1 752 ? -10.492 -29.188 -9.156 1 97.56 752 ALA A CA 1
ATOM 5767 C C . ALA A 1 752 ? -10.914 -29.453 -10.594 1 97.56 752 ALA A C 1
ATOM 5769 O O . ALA A 1 752 ? -12.016 -29.922 -10.852 1 97.56 752 ALA A O 1
ATOM 5770 N N . VAL A 1 753 ? -10.047 -29.141 -11.523 1 97.25 753 VAL A N 1
ATOM 5771 C CA . VAL A 1 753 ? -10.352 -29.281 -12.938 1 97.25 753 VAL A CA 1
ATOM 5772 C C . VAL A 1 753 ? -10.547 -30.766 -13.281 1 97.25 753 VAL A C 1
ATOM 5774 O O . VAL A 1 753 ? -11.414 -31.109 -14.086 1 97.25 753 VAL A O 1
ATOM 5777 N N . GLU A 1 754 ? -9.688 -31.641 -12.695 1 97.12 754 GLU A N 1
ATOM 5778 C CA . GLU A 1 754 ? -9.844 -33.062 -12.93 1 97.12 754 GLU A CA 1
ATOM 5779 C C . GLU A 1 754 ? -11.242 -33.531 -12.523 1 97.12 754 GLU A C 1
ATOM 5781 O O . GLU A 1 754 ? -11.844 -34.375 -13.211 1 97.12 754 GLU A O 1
ATOM 5786 N N . ARG A 1 755 ? -11.742 -33.062 -11.422 1 96.75 755 ARG A N 1
ATOM 5787 C CA . ARG A 1 755 ? -13.078 -33.438 -10.961 1 96.75 755 ARG A CA 1
ATOM 5788 C C . ARG A 1 755 ? -14.148 -32.844 -11.875 1 96.75 755 ARG A C 1
ATOM 5790 O O . ARG A 1 755 ? -15.164 -33.5 -12.141 1 96.75 755 ARG A O 1
ATOM 5797 N N . ILE A 1 756 ? -13.977 -31.656 -12.336 1 96.81 756 ILE A N 1
ATOM 5798 C CA . ILE A 1 756 ? -14.906 -30.984 -13.234 1 96.81 756 ILE A CA 1
ATOM 5799 C C . ILE A 1 756 ? -15 -31.766 -14.555 1 96.81 756 ILE A C 1
ATOM 5801 O O . ILE A 1 756 ? -16.078 -31.922 -15.117 1 96.81 756 ILE A O 1
ATOM 5805 N N . LEU A 1 757 ? -13.875 -32.312 -14.961 1 96.06 757 LEU A N 1
ATOM 5806 C CA . LEU A 1 757 ? -13.789 -32.969 -16.25 1 96.06 757 LEU A CA 1
ATOM 5807 C C . LEU A 1 757 ? -14.398 -34.375 -16.188 1 96.06 757 LEU A C 1
ATOM 5809 O O . LEU A 1 757 ? -14.57 -35.031 -17.219 1 96.06 757 LEU A O 1
ATOM 5813 N N . ARG A 1 758 ? -14.812 -34.875 -15.055 1 94.56 758 ARG A N 1
ATOM 5814 C CA . ARG A 1 758 ? -15.477 -36.188 -14.93 1 94.56 758 ARG A CA 1
ATOM 5815 C C . ARG A 1 758 ? -16.875 -36.125 -15.539 1 94.56 758 ARG A C 1
ATOM 5817 O O . ARG A 1 758 ? -17.438 -37.188 -15.875 1 94.56 758 ARG A O 1
ATOM 5824 N N . ILE A 1 759 ? -17.359 -34.938 -15.586 1 94.19 759 ILE A N 1
ATOM 5825 C CA . ILE A 1 759 ? -18.656 -34.75 -16.234 1 94.19 759 ILE A CA 1
ATOM 5826 C C . ILE A 1 759 ? -18.469 -34.594 -17.734 1 94.19 759 ILE A C 1
ATOM 5828 O O . ILE A 1 759 ? -17.922 -33.594 -18.203 1 94.19 759 ILE A O 1
ATOM 5832 N N . GLU A 1 760 ? -19.016 -35.438 -18.531 1 91.5 760 GLU A N 1
ATOM 5833 C CA . GLU A 1 760 ? -18.734 -35.594 -19.953 1 91.5 760 GLU A CA 1
ATOM 5834 C C . GLU A 1 760 ? -19.109 -34.312 -20.734 1 91.5 760 GLU A C 1
ATOM 5836 O O . GLU A 1 760 ? -18.359 -33.875 -21.594 1 91.5 760 GLU A O 1
ATOM 5841 N N . ASP A 1 761 ? -20.266 -33.75 -20.453 1 91.62 761 ASP A N 1
ATOM 5842 C CA . ASP A 1 761 ? -20.719 -32.562 -21.188 1 91.62 761 ASP A CA 1
ATOM 5843 C C . ASP A 1 761 ? -19.766 -31.375 -20.969 1 91.62 761 ASP A C 1
ATOM 5845 O O . ASP A 1 761 ? -19.469 -30.641 -21.906 1 91.62 761 ASP A O 1
ATOM 5849 N N . ILE A 1 762 ? -19.359 -31.266 -19.75 1 93.88 762 ILE A N 1
ATOM 5850 C CA . ILE A 1 762 ? -18.469 -30.156 -19.422 1 93.88 762 ILE A CA 1
ATOM 5851 C C . ILE A 1 762 ? -17.078 -30.438 -20.016 1 93.88 762 ILE A C 1
ATOM 5853 O O . ILE A 1 762 ? -16.406 -29.516 -20.5 1 93.88 762 ILE A O 1
ATOM 5857 N N . ALA A 1 763 ? -16.625 -31.656 -19.984 1 93.88 763 ALA A N 1
ATOM 5858 C CA . ALA A 1 763 ? -15.336 -32.062 -20.531 1 93.88 763 ALA A CA 1
ATOM 5859 C C . ALA A 1 763 ? -15.25 -31.734 -22.031 1 93.88 763 ALA A C 1
ATOM 5861 O O . ALA A 1 763 ? -14.211 -31.297 -22.516 1 93.88 763 ALA A O 1
ATOM 5862 N N . CYS A 1 764 ? -16.297 -31.922 -22.75 1 92.56 764 CYS A N 1
ATOM 5863 C CA . CYS A 1 764 ? -16.328 -31.656 -24.172 1 92.56 764 CYS A CA 1
ATOM 5864 C C . CYS A 1 764 ? -16.156 -30.156 -24.453 1 92.56 764 CYS A C 1
ATOM 5866 O O . CYS A 1 764 ? -15.453 -29.781 -25.391 1 92.56 764 CYS A O 1
ATOM 5868 N N . GLU A 1 765 ? -16.828 -29.422 -23.641 1 91.62 765 GLU A N 1
ATOM 5869 C CA . GLU A 1 765 ? -16.734 -27.969 -23.812 1 91.62 765 GLU A CA 1
ATOM 5870 C C . GLU A 1 765 ? -15.32 -27.484 -23.484 1 91.62 765 GLU A C 1
ATOM 5872 O O . GLU A 1 765 ? -14.781 -26.625 -24.203 1 91.62 765 GLU A O 1
ATOM 5877 N N . ILE A 1 766 ? -14.719 -28 -22.469 1 92.06 766 ILE A N 1
ATOM 5878 C CA . ILE A 1 766 ? -13.406 -27.547 -22.016 1 92.06 766 ILE A CA 1
ATOM 5879 C C . ILE A 1 766 ? -12.328 -28.078 -22.953 1 92.06 766 ILE A C 1
ATOM 5881 O O . ILE A 1 766 ? -11.305 -27.422 -23.156 1 92.06 766 ILE A O 1
ATOM 5885 N N . SER A 1 767 ? -12.523 -29.234 -23.547 1 89.94 767 SER A N 1
ATOM 5886 C CA . SER A 1 767 ? -11.555 -29.844 -24.453 1 89.94 767 SER A CA 1
ATOM 5887 C C . SER A 1 767 ? -11.336 -28.969 -25.703 1 89.94 767 SER A C 1
ATOM 5889 O O . SER A 1 767 ? -10.297 -29.062 -26.344 1 89.94 767 SER A O 1
ATOM 5891 N N . ALA A 1 768 ? -12.266 -28.094 -25.922 1 88.31 768 ALA A N 1
ATOM 5892 C CA . ALA A 1 768 ? -12.156 -27.203 -27.078 1 88.31 768 ALA A CA 1
ATOM 5893 C C . ALA A 1 768 ? -11.18 -26.062 -26.797 1 88.31 768 ALA A C 1
ATOM 5895 O O . ALA A 1 768 ? -10.648 -25.453 -27.734 1 88.31 768 ALA A O 1
ATOM 5896 N N . ASP A 1 769 ? -11 -25.828 -25.609 1 88.81 769 ASP A N 1
ATOM 5897 C CA . ASP A 1 769 ? -10.07 -24.766 -25.219 1 88.81 769 ASP A CA 1
ATOM 5898 C C . ASP A 1 769 ? -8.641 -25.297 -25.125 1 88.81 769 ASP A C 1
ATOM 5900 O O . ASP A 1 769 ? -8.289 -25.969 -24.156 1 88.81 769 ASP A O 1
ATOM 5904 N N . GLN A 1 770 ? -7.797 -24.922 -26.016 1 88.06 770 GLN A N 1
ATOM 5905 C CA . GLN A 1 770 ? -6.438 -25.438 -26.109 1 88.06 770 GLN A CA 1
ATOM 5906 C C . GLN A 1 770 ? -5.578 -24.922 -24.953 1 88.06 770 GLN A C 1
ATOM 5908 O O . GLN A 1 770 ? -4.574 -25.547 -24.594 1 88.06 770 GLN A O 1
ATOM 5913 N N . ASN A 1 771 ? -6.004 -23.812 -24.391 1 89.75 771 ASN A N 1
ATOM 5914 C CA . ASN A 1 771 ? -5.234 -23.25 -23.281 1 89.75 771 ASN A CA 1
ATOM 5915 C C . ASN A 1 771 ? -5.27 -24.141 -22.047 1 89.75 771 ASN A C 1
ATOM 5917 O O . ASN A 1 771 ? -4.27 -24.266 -21.344 1 89.75 771 ASN A O 1
ATOM 5921 N N . VAL A 1 772 ? -6.375 -24.766 -21.844 1 92.81 772 VAL A N 1
ATOM 5922 C CA . VAL A 1 772 ? -6.527 -25.641 -20.688 1 92.81 772 VAL A CA 1
ATOM 5923 C C . VAL A 1 772 ? -5.672 -26.891 -20.875 1 92.81 772 VAL A C 1
ATOM 5925 O O . VAL A 1 772 ? -5.031 -27.359 -19.922 1 92.81 772 VAL A O 1
ATOM 5928 N N . GLY A 1 773 ? -5.695 -27.453 -22.109 1 91.31 773 GLY A N 1
ATOM 5929 C CA . GLY A 1 773 ? -4.867 -28.609 -22.391 1 91.31 773 GLY A CA 1
ATOM 5930 C C . GLY A 1 773 ? -3.393 -28.359 -22.156 1 91.31 773 GLY A C 1
ATOM 5931 O O . GLY A 1 773 ? -2.709 -29.188 -21.547 1 91.31 773 GLY A O 1
ATOM 5932 N N . THR A 1 774 ? -2.994 -27.203 -22.594 1 91.19 774 THR A N 1
ATOM 5933 C CA . THR A 1 774 ? -1.591 -26.844 -22.422 1 91.19 774 THR A CA 1
ATOM 5934 C C . THR A 1 774 ? -1.246 -26.688 -20.938 1 91.19 774 THR A C 1
ATOM 5936 O O . THR A 1 774 ? -0.163 -27.094 -20.5 1 91.19 774 THR A O 1
ATOM 5939 N N . ALA A 1 775 ? -2.172 -26.094 -20.203 1 92.75 775 ALA A N 1
ATOM 5940 C CA . ALA A 1 775 ? -1.938 -25.906 -18.781 1 92.75 775 ALA A CA 1
ATOM 5941 C C . ALA A 1 775 ? -1.842 -27.25 -18.062 1 92.75 775 ALA A C 1
ATOM 5943 O O . ALA A 1 775 ? -1.029 -27.406 -17.141 1 92.75 775 ALA A O 1
ATOM 5944 N N . LEU A 1 776 ? -2.648 -28.172 -18.438 1 93.94 776 LEU A N 1
ATOM 5945 C CA . LEU A 1 776 ? -2.635 -29.5 -17.812 1 93.94 776 LEU A CA 1
ATOM 5946 C C . LEU A 1 776 ? -1.356 -30.25 -18.172 1 93.94 776 LEU A C 1
ATOM 5948 O O . LEU A 1 776 ? -0.814 -30.984 -17.359 1 93.94 776 LEU A O 1
ATOM 5952 N N . VAL A 1 777 ? -0.919 -30.109 -19.422 1 92.31 777 VAL A N 1
ATOM 5953 C CA . VAL A 1 777 ? 0.323 -30.734 -19.844 1 92.31 777 VAL A CA 1
ATOM 5954 C C . VAL A 1 777 ? 1.489 -30.203 -19.031 1 92.31 777 VAL A C 1
ATOM 5956 O O . VAL A 1 777 ? 2.373 -30.969 -18.625 1 92.31 777 VAL A O 1
ATOM 5959 N N . GLU A 1 778 ? 1.476 -28.953 -18.812 1 90.81 778 GLU A N 1
ATOM 5960 C CA . GLU A 1 778 ? 2.527 -28.359 -18 1 90.81 778 GLU A CA 1
ATOM 5961 C C . GLU A 1 778 ? 2.508 -28.922 -16.578 1 90.81 778 GLU A C 1
ATOM 5963 O O . GLU A 1 778 ? 3.561 -29.094 -15.961 1 90.81 778 GLU A O 1
ATOM 5968 N N . ALA A 1 779 ? 1.299 -29.047 -16.078 1 92.62 779 ALA A N 1
ATOM 5969 C CA . ALA A 1 779 ? 1.171 -29.625 -14.742 1 92.62 779 ALA A CA 1
ATOM 5970 C C . ALA A 1 779 ? 1.67 -31.062 -14.719 1 92.62 779 ALA A C 1
ATOM 5972 O O . ALA A 1 779 ? 2.244 -31.516 -13.727 1 92.62 779 ALA A O 1
ATOM 5973 N N . PHE A 1 780 ? 1.442 -31.766 -15.773 1 91.62 780 PHE A N 1
ATOM 5974 C CA . PHE A 1 780 ? 1.873 -33.156 -15.914 1 91.62 780 PHE A CA 1
ATOM 5975 C C . PHE A 1 780 ? 3.393 -33.25 -15.961 1 91.62 780 PHE A C 1
ATOM 5977 O O . PHE A 1 780 ? 3.979 -34.219 -15.477 1 91.62 780 PHE A O 1
ATOM 5984 N N . ARG A 1 781 ? 4.023 -32.281 -16.469 1 88.12 781 ARG A N 1
ATOM 5985 C CA . ARG A 1 781 ? 5.473 -32.281 -16.656 1 88.12 781 ARG A CA 1
ATOM 5986 C C . ARG A 1 781 ? 6.184 -31.781 -15.391 1 88.12 781 ARG A C 1
ATOM 5988 O O . ARG A 1 781 ? 7.195 -32.375 -14.984 1 88.12 781 ARG A O 1
ATOM 5995 N N . HIS A 1 782 ? 5.723 -30.719 -14.766 1 85.62 782 HIS A N 1
ATOM 5996 C CA . HIS A 1 782 ? 6.496 -30.016 -13.75 1 85.62 782 HIS A CA 1
ATOM 5997 C C . HIS A 1 782 ? 5.824 -30.109 -12.383 1 85.62 782 HIS A C 1
ATOM 5999 O O . HIS A 1 782 ? 6.371 -29.641 -11.391 1 85.62 782 HIS A O 1
ATOM 6005 N N . GLY A 1 783 ? 4.742 -30.734 -12.359 1 86.12 783 GLY A N 1
ATOM 6006 C CA . GLY A 1 783 ? 4.051 -30.828 -11.078 1 86.12 783 GLY A CA 1
ATOM 6007 C C . GLY A 1 783 ? 4.684 -31.812 -10.125 1 86.12 783 GLY A C 1
ATOM 6008 O O . GLY A 1 783 ? 5.539 -32.625 -10.523 1 86.12 783 GLY A O 1
ATOM 6009 N N . ASP A 1 784 ? 4.297 -31.75 -8.875 1 87.19 784 ASP A N 1
ATOM 6010 C CA . ASP A 1 784 ? 4.703 -32.781 -7.906 1 87.19 784 ASP A CA 1
ATOM 6011 C C . ASP A 1 784 ? 4.066 -34.125 -8.227 1 87.19 784 ASP A C 1
ATOM 6013 O O . ASP A 1 784 ? 3.238 -34.219 -9.133 1 87.19 784 ASP A O 1
ATOM 6017 N N . TYR A 1 785 ? 4.445 -35.125 -7.559 1 85.69 785 TYR A N 1
ATOM 6018 C CA . TYR A 1 785 ? 4.035 -36.469 -7.879 1 85.69 785 TYR A CA 1
ATOM 6019 C C . TYR A 1 785 ? 2.518 -36.594 -7.895 1 85.69 785 TYR A C 1
ATOM 6021 O O . TYR A 1 785 ? 1.94 -37.125 -8.852 1 85.69 785 TYR A O 1
ATOM 6029 N N . ARG A 1 786 ? 1.932 -36.062 -6.891 1 90.75 786 ARG A N 1
ATOM 6030 C CA . ARG A 1 786 ? 0.479 -36.156 -6.797 1 90.75 786 ARG A CA 1
ATOM 6031 C C . ARG A 1 786 ? -0.197 -35.375 -7.898 1 90.75 786 ARG A C 1
ATOM 6033 O O . ARG A 1 786 ? -1.161 -35.812 -8.516 1 90.75 786 ARG A O 1
ATOM 6040 N N . THR A 1 787 ? 0.303 -34.219 -8.141 1 92.69 787 THR A N 1
ATOM 6041 C CA . THR A 1 787 ? -0.267 -33.344 -9.172 1 92.69 787 THR A CA 1
ATOM 6042 C C . THR A 1 787 ? -0.08 -33.969 -10.555 1 92.69 787 THR A C 1
ATOM 6044 O O . THR A 1 787 ? -0.945 -33.812 -11.422 1 92.69 787 THR A O 1
ATOM 6047 N N . LYS A 1 788 ? 0.973 -34.656 -10.758 1 90.12 788 LYS A N 1
ATOM 6048 C CA . LYS A 1 788 ? 1.235 -35.312 -12.031 1 90.12 788 LYS A CA 1
ATOM 6049 C C . LYS A 1 788 ? 0.212 -36.406 -12.305 1 90.12 788 LYS A C 1
ATOM 6051 O O . LYS A 1 788 ? -0.276 -36.562 -13.43 1 90.12 788 LYS A O 1
ATOM 6056 N N . GLN A 1 789 ? -0.073 -37.125 -11.258 1 89.81 789 GLN A N 1
ATOM 6057 C CA . GLN A 1 789 ? -1.044 -38.219 -11.398 1 89.81 789 GLN A CA 1
ATOM 6058 C C . GLN A 1 789 ? -2.434 -37.656 -11.719 1 89.81 789 GLN A C 1
ATOM 6060 O O . GLN A 1 789 ? -3.145 -38.219 -12.562 1 89.81 789 GLN A O 1
ATOM 6065 N N . ILE A 1 790 ? -2.678 -36.625 -11.047 1 94.88 790 ILE A N 1
ATOM 6066 C CA . ILE A 1 790 ? -4 -36.031 -11.234 1 94.88 790 ILE A CA 1
ATOM 6067 C C . ILE A 1 790 ? -4.086 -35.406 -12.617 1 94.88 790 ILE A C 1
ATOM 6069 O O . ILE A 1 790 ? -5.117 -35.469 -13.289 1 94.88 790 ILE A O 1
ATOM 6073 N N . ALA A 1 791 ? -3.049 -34.719 -13.016 1 94.19 791 ALA A N 1
ATOM 6074 C CA . ALA A 1 791 ? -3.002 -34.125 -14.344 1 94.19 791 ALA A CA 1
ATOM 6075 C C . ALA A 1 791 ? -3.139 -35.188 -15.43 1 94.19 791 ALA A C 1
ATOM 6077 O O . ALA A 1 791 ? -3.775 -34.938 -16.469 1 94.19 791 ALA A O 1
ATOM 6078 N N . GLU A 1 792 ? -2.533 -36.312 -15.18 1 91.12 792 GLU A N 1
ATOM 6079 C CA . GLU A 1 792 ? -2.643 -37.438 -16.125 1 91.12 792 GLU A CA 1
ATOM 6080 C C . GLU A 1 792 ? -4.094 -37.875 -16.312 1 91.12 792 GLU A C 1
ATOM 6082 O O . GLU A 1 792 ? -4.551 -38.062 -17.438 1 91.12 792 GLU A O 1
ATOM 6087 N N . ARG A 1 793 ? -4.738 -37.969 -15.195 1 91.88 793 ARG A N 1
ATOM 6088 C CA . ARG A 1 793 ? -6.148 -38.344 -15.25 1 91.88 793 ARG A CA 1
ATOM 6089 C C . ARG A 1 793 ? -6.969 -37.281 -15.977 1 91.88 793 ARG A C 1
ATOM 6091 O O . ARG A 1 793 ? -7.879 -37.594 -16.734 1 91.88 793 ARG A O 1
ATOM 6098 N N . ALA A 1 794 ? -6.66 -36.062 -15.68 1 95 794 ALA A N 1
ATOM 6099 C CA . ALA A 1 794 ? -7.371 -34.969 -16.328 1 95 794 ALA A CA 1
ATOM 6100 C C . ALA A 1 794 ? -7.145 -34.969 -17.828 1 95 794 ALA A C 1
ATOM 6102 O O . ALA A 1 794 ? -8.07 -34.719 -18.609 1 95 794 ALA A O 1
ATOM 6103 N N . LEU A 1 795 ? -5.918 -35.25 -18.234 1 92.94 795 LEU A N 1
ATOM 6104 C CA . LEU A 1 795 ? -5.566 -35.281 -19.641 1 92.94 795 LEU A CA 1
ATOM 6105 C C . LEU A 1 795 ? -6.281 -36.406 -20.359 1 92.94 795 LEU A C 1
ATOM 6107 O O . LEU A 1 795 ? -6.559 -36.312 -21.562 1 92.94 795 LEU A O 1
ATOM 6111 N N . LYS A 1 796 ? -6.59 -37.5 -19.641 1 90.5 796 LYS A N 1
ATOM 6112 C CA . LYS A 1 796 ? -7.355 -38.625 -20.219 1 90.5 796 LYS A CA 1
ATOM 6113 C C . LYS A 1 796 ? -8.797 -38.188 -20.5 1 90.5 796 LYS A C 1
ATOM 6115 O O . LYS A 1 796 ? -9.375 -38.594 -21.516 1 90.5 796 LYS A O 1
ATOM 6120 N N . HIS A 1 797 ? -9.266 -37.312 -19.641 1 90.69 797 HIS A N 1
ATOM 6121 C CA . HIS A 1 797 ? -10.633 -36.844 -19.797 1 90.69 797 HIS A CA 1
ATOM 6122 C C . HIS A 1 797 ? -10.75 -35.906 -21 1 90.69 797 HIS A C 1
ATOM 6124 O O . HIS A 1 797 ? -11.812 -35.781 -21.609 1 90.69 797 HIS A O 1
ATOM 6130 N N . VAL A 1 798 ? -9.688 -35.219 -21.359 1 89.75 798 VAL A N 1
ATOM 6131 C CA . VAL A 1 798 ? -9.727 -34.281 -22.469 1 89.75 798 VAL A CA 1
ATOM 6132 C C . VAL A 1 798 ? -9.156 -34.906 -23.719 1 89.75 798 VAL A C 1
ATOM 6134 O O . VAL A 1 798 ? -8.852 -34.25 -24.703 1 89.75 798 VAL A O 1
ATOM 6137 N N . ASP A 1 799 ? -8.844 -36.188 -23.703 1 84.94 799 ASP A N 1
ATOM 6138 C CA . ASP A 1 799 ? -8.438 -37.031 -24.828 1 84.94 799 ASP A CA 1
ATOM 6139 C C . ASP A 1 799 ? -7.047 -36.625 -25.312 1 84.94 799 ASP A C 1
ATOM 6141 O O . ASP A 1 799 ? -6.797 -36.625 -26.531 1 84.94 799 ASP A O 1
ATOM 6145 N N . LYS A 1 800 ? -6.301 -36.125 -24.516 1 85.69 800 LYS A N 1
ATOM 6146 C CA . LYS A 1 800 ? -4.898 -35.906 -24.859 1 85.69 800 LYS A CA 1
ATOM 6147 C C . LYS A 1 800 ? -4.051 -37.125 -24.531 1 85.69 800 LYS A C 1
ATOM 6149 O O . LYS A 1 800 ? -2.994 -37.344 -25.125 1 85.69 800 LYS A O 1
ATOM 6154 N N . LEU A 1 801 ? -4.543 -37.875 -23.547 1 86.12 801 LEU A N 1
ATOM 6155 C CA . LEU A 1 801 ? -3.984 -39.188 -23.234 1 86.12 801 LEU A CA 1
ATOM 6156 C C . LEU A 1 801 ? -5.031 -40.281 -23.406 1 86.12 801 LEU A C 1
ATOM 6158 O O . LEU A 1 801 ? -6.184 -40.094 -23 1 86.12 801 LEU A O 1
ATOM 6162 N N . PRO A 1 802 ? -4.645 -41.281 -24.141 1 81.44 802 PRO A N 1
ATOM 6163 C CA . PRO A 1 802 ? -5.617 -42.344 -24.344 1 81.44 802 PRO A CA 1
ATOM 6164 C C . PRO A 1 802 ? -5.91 -43.156 -23.062 1 81.44 802 PRO A C 1
ATOM 6166 O O . PRO A 1 802 ? -5.07 -43.188 -22.172 1 81.44 802 PRO A O 1
ATOM 6169 N N . ASN A 1 803 ? -7.203 -43.469 -22.906 1 74.75 803 ASN A N 1
ATOM 6170 C CA . ASN A 1 803 ? -7.555 -44.406 -21.844 1 74.75 803 ASN A CA 1
ATOM 6171 C C . ASN A 1 803 ? -7.258 -45.844 -22.25 1 74.75 803 ASN A C 1
ATOM 6173 O O . ASN A 1 803 ? -8 -46.438 -23.031 1 74.75 803 ASN A O 1
ATOM 6177 N N . PHE A 1 804 ? -6 -46.312 -22.094 1 60.12 804 PHE A N 1
ATOM 6178 C CA . PHE A 1 804 ? -5.637 -47.656 -22.516 1 60.12 804 PHE A CA 1
ATOM 6179 C C . PHE A 1 804 ? -6.477 -48.688 -21.766 1 60.12 804 PHE A C 1
ATOM 6181 O O . PHE A 1 804 ? -6.578 -48.656 -20.547 1 60.12 804 PHE A O 1
ATOM 6188 N N . SER A 1 805 ? -7.789 -48.875 -22.203 1 55.59 805 SER A N 1
ATOM 6189 C CA . SER A 1 805 ? -8.641 -49.875 -21.594 1 55.59 805 SER A CA 1
ATOM 6190 C C . SER A 1 805 ? -7.812 -51.062 -21.125 1 55.59 805 SER A C 1
ATOM 6192 O O . SER A 1 805 ? -6.684 -51.281 -21.578 1 55.59 805 SER A O 1
ATOM 6194 N N . GLY A 1 806 ? -8.172 -51.719 -19.922 1 50.62 806 GLY A N 1
ATOM 6195 C CA . GLY A 1 806 ? -7.621 -52.875 -19.219 1 50.62 806 GLY A CA 1
ATOM 6196 C C . GLY A 1 806 ? -7.23 -54 -20.125 1 50.62 806 GLY A C 1
ATOM 6197 O O . GLY A 1 806 ? -8.078 -54.812 -20.531 1 50.62 806 GLY A O 1
ATOM 6198 N N . ILE A 1 807 ? -6.512 -53.844 -20.984 1 43.94 807 ILE A N 1
ATOM 6199 C CA . ILE A 1 807 ? -6.113 -55 -21.766 1 43.94 807 ILE A CA 1
ATOM 6200 C C . ILE A 1 807 ? -5.727 -56.125 -20.828 1 43.94 807 ILE A C 1
ATOM 6202 O O . ILE A 1 807 ? -5.586 -57.281 -21.25 1 43.94 807 ILE A O 1
ATOM 6206 N N . PHE A 1 808 ? -5.211 -55.844 -19.734 1 47.28 808 PHE A N 1
ATOM 6207 C CA . PHE A 1 808 ? -4.812 -57 -18.938 1 47.28 808 PHE A CA 1
ATOM 6208 C C . PHE A 1 808 ? -6.023 -57.625 -18.281 1 47.28 808 PHE A C 1
ATOM 6210 O O . PHE A 1 808 ? -6.777 -56.969 -17.562 1 47.28 808 PHE A O 1
ATOM 6217 N N . PRO A 1 809 ? -6.543 -58.594 -19.047 1 40.56 809 PRO A N 1
ATOM 6218 C CA . PRO A 1 809 ? -7.637 -59.281 -18.359 1 40.56 809 PRO A CA 1
ATOM 6219 C C . PRO A 1 809 ? -7.387 -59.469 -16.875 1 40.56 809 PRO A C 1
ATOM 6221 O O . PRO A 1 809 ? -6.23 -59.562 -16.438 1 40.56 809 PRO A O 1
ATOM 6224 N N . ARG A 1 810 ? -8.43 -59.031 -16.094 1 42.47 810 ARG A N 1
ATOM 6225 C CA . ARG A 1 810 ? -8.406 -59.562 -14.727 1 42.47 810 ARG A CA 1
ATOM 6226 C C . ARG A 1 810 ? -8.281 -61.062 -14.703 1 42.47 810 ARG A C 1
ATOM 6228 O O . ARG A 1 810 ? -8.914 -61.75 -15.5 1 42.47 810 ARG A O 1
ATOM 6235 N N . MET B 1 1 ? 22.609 -77.312 16.125 1 23.39 1 MET B N 1
ATOM 6236 C CA . MET B 1 1 ? 22.047 -78.625 15.938 1 23.39 1 MET B CA 1
ATOM 6237 C C . MET B 1 1 ? 20.859 -78.625 15 1 23.39 1 MET B C 1
ATOM 6239 O O . MET B 1 1 ? 19.719 -78.438 15.438 1 23.39 1 MET B O 1
ATOM 6243 N N . ALA B 1 2 ? 21.156 -77.875 13.891 1 22.92 2 ALA B N 1
ATOM 6244 C CA . ALA B 1 2 ? 20.531 -77.312 12.695 1 22.92 2 ALA B CA 1
ATOM 6245 C C . ALA B 1 2 ? 20.047 -78.438 11.773 1 22.92 2 ALA B C 1
ATOM 6247 O O . ALA B 1 2 ? 20.844 -79.062 11.102 1 22.92 2 ALA B O 1
ATOM 6248 N N . GLU B 1 3 ? 19.031 -79.25 12.289 1 23 3 GLU B N 1
ATOM 6249 C CA . GLU B 1 3 ? 18.203 -80.375 11.922 1 23 3 GLU B CA 1
ATOM 6250 C C . GLU B 1 3 ? 17.375 -80.062 10.68 1 23 3 GLU B C 1
ATOM 6252 O O . GLU B 1 3 ? 16.281 -79.5 10.781 1 23 3 GLU B O 1
ATOM 6257 N N . GLY B 1 4 ? 18.016 -79.5 9.664 1 21.27 4 GLY B N 1
ATOM 6258 C CA . GLY B 1 4 ? 17.391 -78.625 8.672 1 21.27 4 GLY B CA 1
ATOM 6259 C C . GLY B 1 4 ? 16.344 -79.375 7.848 1 21.27 4 GLY B C 1
ATOM 6260 O O . GLY B 1 4 ? 16.328 -80.625 7.797 1 21.27 4 GLY B O 1
ATOM 6261 N N . TRP B 1 5 ? 15.211 -78.75 7.465 1 23.17 5 TRP B N 1
ATOM 6262 C CA . TRP B 1 5 ? 13.867 -79 6.941 1 23.17 5 TRP B CA 1
ATOM 6263 C C . TRP B 1 5 ? 13.93 -79.625 5.559 1 23.17 5 TRP B C 1
ATOM 6265 O O . TRP B 1 5 ? 14.477 -79 4.621 1 23.17 5 TRP B O 1
ATOM 6275 N N . GLU B 1 6 ? 14.062 -80.938 5.414 1 23.61 6 GLU B N 1
ATOM 6276 C CA . GLU B 1 6 ? 14.133 -81.812 4.258 1 23.61 6 GLU B CA 1
ATOM 6277 C C . GLU B 1 6 ? 12.852 -81.75 3.443 1 23.61 6 GLU B C 1
ATOM 6279 O O . GLU B 1 6 ? 11.875 -82.438 3.771 1 23.61 6 GLU B O 1
ATOM 6284 N N . GLU B 1 7 ? 12.305 -80.562 3.221 1 23.14 7 GLU B N 1
ATOM 6285 C CA . GLU B 1 7 ? 11 -80.5 2.57 1 23.14 7 GLU B CA 1
ATOM 6286 C C . GLU B 1 7 ? 11.023 -81.312 1.266 1 23.14 7 GLU B C 1
ATOM 6288 O O . GLU B 1 7 ? 11.859 -81.062 0.394 1 23.14 7 GLU B O 1
ATOM 6293 N N . HIS B 1 8 ? 10.492 -82.5 1.258 1 24.98 8 HIS B N 1
ATOM 6294 C CA . HIS B 1 8 ? 10.297 -83.562 0.246 1 24.98 8 HIS B CA 1
ATOM 6295 C C . HIS B 1 8 ? 9.398 -83.062 -0.882 1 24.98 8 HIS B C 1
ATOM 6297 O O . HIS B 1 8 ? 8.195 -82.875 -0.688 1 24.98 8 HIS B O 1
ATOM 6303 N N . TYR B 1 9 ? 9.789 -82 -1.602 1 22.77 9 TYR B N 1
ATOM 6304 C CA . TYR B 1 9 ? 8.969 -81.5 -2.703 1 22.77 9 TYR B CA 1
ATOM 6305 C C . TYR B 1 9 ? 8.656 -82.625 -3.693 1 22.77 9 TYR B C 1
ATOM 6307 O O . TYR B 1 9 ? 9.57 -83.25 -4.223 1 22.77 9 TYR B O 1
ATOM 6315 N N . ASP B 1 10 ? 7.527 -83.312 -3.461 1 25.78 10 ASP B N 1
ATOM 6316 C CA . ASP B 1 10 ? 6.914 -84.375 -4.238 1 25.78 10 ASP B CA 1
ATOM 6317 C C . ASP B 1 10 ? 6.652 -83.938 -5.676 1 25.78 10 ASP B C 1
ATOM 6319 O O . ASP B 1 10 ? 5.766 -83.125 -5.926 1 25.78 10 ASP B O 1
ATOM 6323 N N . THR B 1 11 ? 7.68 -83.688 -6.418 1 28.31 11 THR B N 1
ATOM 6324 C CA . THR B 1 11 ? 7.68 -83.25 -7.812 1 28.31 11 THR B CA 1
ATOM 6325 C C . THR B 1 11 ? 7.039 -84.312 -8.703 1 28.31 11 THR B C 1
ATOM 6327 O O . THR B 1 11 ? 7.738 -85.062 -9.391 1 28.31 11 THR B O 1
ATOM 6330 N N . GLY B 1 12 ? 5.805 -84.938 -8.242 1 25.8 12 GLY B N 1
ATOM 6331 C CA . GLY B 1 12 ? 5.297 -86.125 -8.93 1 25.8 12 GLY B CA 1
ATOM 6332 C C . GLY B 1 12 ? 5.102 -85.875 -10.422 1 25.8 12 GLY B C 1
ATOM 6333 O O . GLY B 1 12 ? 5.883 -86.375 -11.234 1 25.8 12 GLY B O 1
ATOM 6334 N N . SER B 1 13 ? 3.695 -85.688 -10.742 1 29.92 13 SER B N 1
ATOM 6335 C CA . SER B 1 13 ? 2.971 -86.375 -11.844 1 29.92 13 SER B CA 1
ATOM 6336 C C . SER B 1 13 ? 3.326 -85.688 -13.18 1 29.92 13 SER B C 1
ATOM 6338 O O . SER B 1 13 ? 2.994 -86.25 -14.234 1 29.92 13 SER B O 1
ATOM 6340 N N . HIS B 1 14 ? 3.207 -84.375 -13.18 1 32.31 14 HIS B N 1
ATOM 6341 C CA . HIS B 1 14 ? 3.041 -83.812 -14.508 1 32.31 14 HIS B CA 1
ATOM 6342 C C . HIS B 1 14 ? 4.258 -84.062 -15.391 1 32.31 14 HIS B C 1
ATOM 6344 O O . HIS B 1 14 ? 4.574 -83.312 -16.281 1 32.31 14 HIS B O 1
ATOM 6350 N N . SER B 1 15 ? 4.98 -85.188 -15.062 1 33.38 15 SER B N 1
ATOM 6351 C CA . SER B 1 15 ? 6.293 -85.562 -15.602 1 33.38 15 SER B CA 1
ATOM 6352 C C . SER B 1 15 ? 6.195 -85.938 -17.062 1 33.38 15 SER B C 1
ATOM 6354 O O . SER B 1 15 ? 7.211 -86.25 -17.703 1 33.38 15 SER B O 1
ATOM 6356 N N . ASP B 1 16 ? 4.949 -86.438 -17.422 1 32.62 16 ASP B N 1
ATOM 6357 C CA . ASP B 1 16 ? 5.012 -87.188 -18.672 1 32.62 16 ASP B CA 1
ATOM 6358 C C . ASP B 1 16 ? 5.363 -86.312 -19.859 1 32.62 16 ASP B C 1
ATOM 6360 O O . ASP B 1 16 ? 6.082 -86.75 -20.766 1 32.62 16 ASP B O 1
ATOM 6364 N N . GLU B 1 17 ? 4.477 -85.25 -20.031 1 35.84 17 GLU B N 1
ATOM 6365 C CA . GLU B 1 17 ? 4.641 -84.438 -21.219 1 35.84 17 GLU B CA 1
ATOM 6366 C C . GLU B 1 17 ? 6.02 -83.75 -21.25 1 35.84 17 GLU B C 1
ATOM 6368 O O . GLU B 1 17 ? 6.461 -83.312 -22.297 1 35.84 17 GLU B O 1
ATOM 6373 N N . SER B 1 18 ? 6.633 -83.5 -20.078 1 40.47 18 SER B N 1
ATOM 6374 C CA . SER B 1 18 ? 8.008 -83.062 -19.984 1 40.47 18 SER B CA 1
ATOM 6375 C C . SER B 1 18 ? 9 -84.062 -20.531 1 40.47 18 SER B C 1
ATOM 6377 O O . SER B 1 18 ? 10.148 -83.688 -20.812 1 40.47 18 SER B O 1
ATOM 6379 N N . TYR B 1 19 ? 8.672 -85.375 -20.422 1 37.44 19 TYR B N 1
ATOM 6380 C CA . TYR B 1 19 ? 9.492 -86.5 -20.828 1 37.44 19 TYR B CA 1
ATOM 6381 C C . TYR B 1 19 ? 9.609 -86.562 -22.344 1 37.44 19 TYR B C 1
ATOM 6383 O O . TYR B 1 19 ? 10.695 -86.875 -22.891 1 37.44 19 TYR B O 1
ATOM 6391 N N . TYR B 1 20 ? 8.5 -86.562 -23.062 1 37.41 20 TYR B N 1
ATOM 6392 C CA . TYR B 1 20 ? 8.547 -86.688 -24.516 1 37.41 20 TYR B CA 1
ATOM 6393 C C . TYR B 1 20 ? 9.383 -85.562 -25.109 1 37.41 20 TYR B C 1
ATOM 6395 O O . TYR B 1 20 ? 10.062 -85.75 -26.125 1 37.41 20 TYR B O 1
ATOM 6403 N N . GLU B 1 21 ? 9.242 -84.375 -24.656 1 44.81 21 GLU B N 1
ATOM 6404 C CA . GLU B 1 21 ? 9.836 -83.188 -25.219 1 44.81 21 GLU B CA 1
ATOM 6405 C C . GLU B 1 21 ? 11.344 -83.125 -24.984 1 44.81 21 GLU B C 1
ATOM 6407 O O . GLU B 1 21 ? 12.086 -82.5 -25.75 1 44.81 21 GLU B O 1
ATOM 6412 N N . LYS B 1 22 ? 11.898 -83.688 -23.938 1 49.44 22 LYS B N 1
ATOM 6413 C CA . LYS B 1 22 ? 13.305 -84 -23.719 1 49.44 22 LYS B CA 1
ATOM 6414 C C . LYS B 1 22 ? 13.797 -85 -24.75 1 49.44 22 LYS B C 1
ATOM 6416 O O . LYS B 1 22 ? 15.008 -85.25 -24.875 1 49.44 22 LYS B O 1
ATOM 6421 N N . LEU B 1 23 ? 13.016 -85.75 -25.219 1 45.69 23 LEU B N 1
ATOM 6422 C CA . LEU B 1 23 ? 13.297 -86.875 -26.109 1 45.69 23 LEU B CA 1
ATOM 6423 C C . LEU B 1 23 ? 13.961 -86.375 -27.391 1 45.69 23 LEU B C 1
ATOM 6425 O O . LEU B 1 23 ? 14.766 -87.125 -27.984 1 45.69 23 LEU B O 1
ATOM 6429 N N . ARG B 1 24 ? 13.586 -85.312 -28 1 55.94 24 ARG B N 1
ATOM 6430 C CA . ARG B 1 24 ? 14.172 -85 -29.312 1 55.94 24 ARG B CA 1
ATOM 6431 C C . ARG B 1 24 ? 15.562 -84.438 -29.156 1 55.94 24 ARG B C 1
ATOM 6433 O O . ARG B 1 24 ? 16.203 -84.062 -30.156 1 55.94 24 ARG B O 1
ATOM 6440 N N . MET B 1 25 ? 15.875 -84.062 -27.859 1 62.94 25 MET B N 1
ATOM 6441 C CA . MET B 1 25 ? 17.266 -83.625 -27.719 1 62.94 25 MET B CA 1
ATOM 6442 C C . MET B 1 25 ? 18.219 -84.812 -27.734 1 62.94 25 MET B C 1
ATOM 6444 O O . MET B 1 25 ? 17.969 -85.812 -27.047 1 62.94 25 MET B O 1
ATOM 6448 N N . GLU B 1 26 ? 19 -84.938 -28.734 1 70.75 26 GLU B N 1
ATOM 6449 C CA . GLU B 1 26 ? 19.969 -86 -28.828 1 70.75 26 GLU B CA 1
ATOM 6450 C C . GLU B 1 26 ? 20.938 -86 -27.641 1 70.75 26 GLU B C 1
ATOM 6452 O O . GLU B 1 26 ? 21.469 -84.938 -27.297 1 70.75 26 GLU B O 1
ATOM 6457 N N . PRO B 1 27 ? 21 -87 -26.75 1 74.38 27 PRO B N 1
ATOM 6458 C CA . PRO B 1 27 ? 21.922 -87.062 -25.609 1 74.38 27 PRO B CA 1
ATOM 6459 C C . PRO B 1 27 ? 23.359 -86.812 -26.031 1 74.38 27 PRO B C 1
ATOM 6461 O O . PRO B 1 27 ? 23.734 -87 -27.188 1 74.38 27 PRO B O 1
ATOM 6464 N N . ILE B 1 28 ? 24.172 -86.188 -25.125 1 74.31 28 ILE B N 1
ATOM 6465 C CA . ILE B 1 28 ? 25.594 -85.938 -25.375 1 74.31 28 ILE B CA 1
ATOM 6466 C C . ILE B 1 28 ? 26.359 -87.25 -25.453 1 74.31 28 ILE B C 1
ATOM 6468 O O . ILE B 1 28 ? 26.094 -88.188 -24.688 1 74.31 28 ILE B O 1
ATOM 6472 N N . TYR B 1 29 ? 27.031 -87.438 -26.5 1 75 29 TYR B N 1
ATOM 6473 C CA . TYR B 1 29 ? 27.922 -88.562 -26.594 1 75 29 TYR B CA 1
ATOM 6474 C C . TYR B 1 29 ? 29.172 -88.375 -25.75 1 75 29 TYR B C 1
ATOM 6476 O O . TYR B 1 29 ? 29.703 -87.25 -25.688 1 75 29 TYR B O 1
ATOM 6484 N N . GLU B 1 30 ? 29.609 -89.25 -24.969 1 75.5 30 GLU B N 1
ATOM 6485 C CA . GLU B 1 30 ? 30.797 -89.188 -24.109 1 75.5 30 GLU B CA 1
ATOM 6486 C C . GLU B 1 30 ? 32.031 -88.812 -24.922 1 75.5 30 GLU B C 1
ATOM 6488 O O . GLU B 1 30 ? 32.906 -88.125 -24.406 1 75.5 30 GLU B O 1
ATOM 6493 N N . SER B 1 31 ? 31.969 -89.188 -26.141 1 78.12 31 SER B N 1
ATOM 6494 C CA . SER B 1 31 ? 33.125 -88.875 -27 1 78.12 31 SER B CA 1
ATOM 6495 C C . SER B 1 31 ? 33.219 -87.375 -27.297 1 78.12 31 SER B C 1
ATOM 6497 O O . SER B 1 31 ? 34.25 -86.938 -27.75 1 78.12 31 SER B O 1
ATOM 6499 N N . PHE B 1 32 ? 32.156 -86.688 -26.969 1 80.88 32 PHE B N 1
ATOM 6500 C CA . PHE B 1 32 ? 32.156 -85.25 -27.266 1 80.88 32 PHE B CA 1
ATOM 6501 C C . PHE B 1 32 ? 32.812 -84.438 -26.156 1 80.88 32 PHE B C 1
ATOM 6503 O O . PHE B 1 32 ? 33.219 -83.312 -26.359 1 80.88 32 PHE B O 1
ATOM 6510 N N . VAL B 1 33 ? 33.062 -85.125 -24.984 1 83.75 33 VAL B N 1
ATOM 6511 C CA . VAL B 1 33 ? 33.562 -84.438 -23.781 1 83.75 33 VAL B CA 1
ATOM 6512 C C . VAL B 1 33 ? 35.062 -84.625 -23.656 1 83.75 33 VAL B C 1
ATOM 6514 O O . VAL B 1 33 ? 35.562 -85.75 -23.75 1 83.75 33 VAL B O 1
ATOM 6517 N N . CYS B 1 34 ? 35.656 -83.562 -23.547 1 83.06 34 CYS B N 1
ATOM 6518 C CA . CYS B 1 34 ? 37.094 -83.562 -23.344 1 83.06 34 CYS B CA 1
ATOM 6519 C C . CYS B 1 34 ? 37.438 -84.25 -22 1 83.06 34 CYS B C 1
ATOM 6521 O O . CYS B 1 34 ? 36.906 -83.812 -20.953 1 83.06 34 CYS B O 1
ATOM 6523 N N . PRO B 1 35 ? 38.156 -85.25 -21.875 1 80.88 35 PRO B N 1
ATOM 6524 C CA . PRO B 1 35 ? 38.5 -85.875 -20.609 1 80.88 35 PRO B CA 1
ATOM 6525 C C . PRO B 1 35 ? 39.219 -84.938 -19.641 1 80.88 35 PRO B C 1
ATOM 6527 O O . PRO B 1 35 ? 39.188 -85.188 -18.422 1 80.88 35 PRO B O 1
ATOM 6530 N N . LEU B 1 36 ? 39.812 -83.875 -20.172 1 81.38 36 LEU B N 1
ATOM 6531 C CA . LEU B 1 36 ? 40.562 -82.938 -19.312 1 81.38 36 LEU B CA 1
ATOM 6532 C C . LEU B 1 36 ? 39.625 -81.812 -18.766 1 81.38 36 LEU B C 1
ATOM 6534 O O . LEU B 1 36 ? 39.656 -81.562 -17.562 1 81.38 36 LEU B O 1
ATOM 6538 N N . THR B 1 37 ? 38.812 -81.25 -19.578 1 80.81 37 THR B N 1
ATOM 6539 C CA . THR B 1 37 ? 38 -80.125 -19.188 1 80.81 37 THR B CA 1
ATOM 6540 C C . THR B 1 37 ? 36.625 -80.562 -18.75 1 80.81 37 THR B C 1
ATOM 6542 O O . THR B 1 37 ? 35.906 -79.75 -18.094 1 80.81 37 THR B O 1
ATOM 6545 N N . LYS B 1 38 ? 36.156 -81.75 -19.094 1 82.56 38 LYS B N 1
ATOM 6546 C CA . LYS B 1 38 ? 34.844 -82.375 -18.844 1 82.56 38 LYS B CA 1
ATOM 6547 C C . LYS B 1 38 ? 33.75 -81.562 -19.516 1 82.56 38 LYS B C 1
ATOM 6549 O O . LYS B 1 38 ? 32.594 -81.562 -19.062 1 82.56 38 LYS B O 1
ATOM 6554 N N . LYS B 1 39 ? 34.156 -80.812 -20.484 1 85.06 39 LYS B N 1
ATOM 6555 C CA . LYS B 1 39 ? 33.219 -80.062 -21.297 1 85.06 39 LYS B CA 1
ATOM 6556 C C . LYS B 1 39 ? 33.219 -80.5 -22.75 1 85.06 39 LYS B C 1
ATOM 6558 O O . LYS B 1 39 ? 34.125 -81.188 -23.188 1 85.06 39 LYS B O 1
ATOM 6563 N N . VAL B 1 40 ? 32.188 -80.125 -23.469 1 81.69 40 VAL B N 1
ATOM 6564 C CA . VAL B 1 40 ? 32.094 -80.5 -24.875 1 81.69 40 VAL B CA 1
ATOM 6565 C C . VAL B 1 40 ? 33.188 -79.812 -25.672 1 81.69 40 VAL B C 1
ATOM 6567 O O . VAL B 1 40 ? 33.406 -78.562 -25.5 1 81.69 40 VAL B O 1
ATOM 6570 N N . MET B 1 41 ? 33.906 -80.562 -26.484 1 83.19 41 MET B N 1
ATOM 6571 C CA . MET B 1 41 ? 35.094 -80.062 -27.188 1 83.19 41 MET B CA 1
ATOM 6572 C C . MET B 1 41 ? 34.656 -79.125 -28.312 1 83.19 41 MET B C 1
ATOM 6574 O O . MET B 1 41 ? 33.688 -79.375 -29.016 1 83.19 41 MET B O 1
ATOM 6578 N N . GLN B 1 42 ? 35.375 -78.062 -28.469 1 83.38 42 GLN B N 1
ATOM 6579 C CA . GLN B 1 42 ? 35.188 -77.062 -29.547 1 83.38 42 GLN B CA 1
ATOM 6580 C C . GLN B 1 42 ? 36.188 -77.312 -30.672 1 83.38 42 GLN B C 1
ATOM 6582 O O . GLN B 1 42 ? 35.812 -77.25 -31.859 1 83.38 42 GLN B O 1
ATOM 6587 N N . ASP B 1 43 ? 37.344 -77.562 -30.203 1 87.75 43 ASP B N 1
ATOM 6588 C CA . ASP B 1 43 ? 38.406 -77.875 -31.141 1 87.75 43 ASP B CA 1
ATOM 6589 C C . ASP B 1 43 ? 39.125 -79.188 -30.75 1 87.75 43 ASP B C 1
ATOM 6591 O O . ASP B 1 43 ? 40.219 -79.125 -30.219 1 87.75 43 ASP B O 1
ATOM 6595 N N . PRO B 1 44 ? 38.469 -80.188 -31.156 1 87.31 44 PRO B N 1
ATOM 6596 C CA . PRO B 1 44 ? 39.062 -81.5 -30.797 1 87.31 44 PRO B CA 1
ATOM 6597 C C . PRO B 1 44 ? 40.312 -81.812 -31.562 1 87.31 44 PRO B C 1
ATOM 6599 O O . PRO B 1 44 ? 40.375 -81.625 -32.781 1 87.31 44 PRO B O 1
ATOM 6602 N N . VAL B 1 45 ? 41.312 -82.25 -30.953 1 89.44 45 VAL B N 1
ATOM 6603 C CA . VAL B 1 45 ? 42.562 -82.625 -31.547 1 89.44 45 VAL B CA 1
ATOM 6604 C C . VAL B 1 45 ? 42.969 -84 -31.016 1 89.44 45 VAL B C 1
ATOM 6606 O O . VAL B 1 45 ? 42.688 -84.312 -29.859 1 89.44 45 VAL B O 1
ATOM 6609 N N . THR B 1 46 ? 43.5 -84.75 -31.891 1 85.62 46 THR B N 1
ATOM 6610 C CA . THR B 1 46 ? 43.969 -86.062 -31.531 1 85.62 46 THR B CA 1
ATOM 6611 C C . THR B 1 46 ? 45.5 -86.125 -31.422 1 85.62 46 THR B C 1
ATOM 6613 O O . THR B 1 46 ? 46.188 -85.5 -32.219 1 85.62 46 THR B O 1
ATOM 6616 N N . ILE B 1 47 ? 46.062 -86.688 -30.484 1 86.94 47 ILE B N 1
ATOM 6617 C CA . ILE B 1 47 ? 47.5 -86.812 -30.266 1 86.94 47 ILE B CA 1
ATOM 6618 C C . ILE B 1 47 ? 48.031 -88.125 -30.797 1 86.94 47 ILE B C 1
ATOM 6620 O O . ILE B 1 47 ? 47.25 -88.938 -31.375 1 86.94 47 ILE B O 1
ATOM 6624 N N . GLU B 1 48 ? 49.281 -88.375 -30.641 1 82.25 48 GLU B N 1
ATOM 6625 C CA . GLU B 1 48 ? 50 -89.5 -31.25 1 82.25 48 GLU B CA 1
ATOM 6626 C C . GLU B 1 48 ? 49.375 -90.812 -30.828 1 82.25 48 GLU B C 1
ATOM 6628 O O . GLU B 1 48 ? 49.281 -91.75 -31.641 1 82.25 48 GLU B O 1
ATOM 6633 N N . ASN B 1 49 ? 48.812 -90.938 -29.594 1 79.75 49 ASN B N 1
ATOM 6634 C CA . ASN B 1 49 ? 48.281 -92.188 -29.094 1 79.75 49 ASN B CA 1
ATOM 6635 C C . ASN B 1 49 ? 46.812 -92.375 -29.469 1 79.75 49 ASN B C 1
ATOM 6637 O O . ASN B 1 49 ? 46.188 -93.375 -29.031 1 79.75 49 ASN B O 1
ATOM 6641 N N . GLY B 1 50 ? 46.219 -91.438 -30.188 1 81.31 50 GLY B N 1
ATOM 6642 C CA . GLY B 1 50 ? 44.875 -91.625 -30.719 1 81.31 50 GLY B CA 1
ATOM 6643 C C . GLY B 1 50 ? 43.812 -90.938 -29.859 1 81.31 50 GLY B C 1
ATOM 6644 O O . GLY B 1 50 ? 42.625 -91 -30.188 1 81.31 50 GLY B O 1
ATOM 6645 N N . GLN B 1 51 ? 44.188 -90.5 -28.688 1 83.25 51 GLN B N 1
ATOM 6646 C CA . GLN B 1 51 ? 43.219 -89.875 -27.812 1 83.25 51 GLN B CA 1
ATOM 6647 C C . GLN B 1 51 ? 42.906 -88.438 -28.266 1 83.25 51 GLN B C 1
ATOM 6649 O O . GLN B 1 51 ? 43.812 -87.75 -28.75 1 83.25 51 GLN B O 1
ATOM 6654 N N . THR B 1 52 ? 41.562 -88.062 -28.109 1 87.19 52 THR B N 1
ATOM 6655 C CA . THR B 1 52 ? 41.125 -86.75 -28.562 1 87.19 52 THR B CA 1
ATOM 6656 C C . THR B 1 52 ? 40.844 -85.875 -27.375 1 87.19 52 THR B C 1
ATOM 6658 O O . THR B 1 52 ? 40.25 -86.25 -26.391 1 87.19 52 THR B O 1
ATOM 6661 N N . PHE B 1 53 ? 41.406 -84.688 -27.391 1 87.62 53 PHE B N 1
ATOM 6662 C CA . PHE B 1 53 ? 41.25 -83.625 -26.359 1 87.62 53 PHE B CA 1
ATOM 6663 C C . PHE B 1 53 ? 40.875 -82.312 -26.984 1 87.62 53 PHE B C 1
ATOM 6665 O O . PHE B 1 53 ? 40.969 -82.125 -28.203 1 87.62 53 PHE B O 1
ATOM 6672 N N . GLU B 1 54 ? 40.469 -81.438 -26.094 1 88.06 54 GLU B N 1
ATOM 6673 C CA . GLU B 1 54 ? 40.344 -80.062 -26.484 1 88.06 54 GLU B CA 1
ATOM 6674 C C . GLU B 1 54 ? 41.719 -79.438 -26.719 1 88.06 54 GLU B C 1
ATOM 6676 O O . GLU B 1 54 ? 42.625 -79.562 -25.891 1 88.06 54 GLU B O 1
ATOM 6681 N N . ARG B 1 55 ? 41.844 -78.688 -27.812 1 87.5 55 ARG B N 1
ATOM 6682 C CA . ARG B 1 55 ? 43.156 -78.188 -28.219 1 87.5 55 ARG B CA 1
ATOM 6683 C C . ARG B 1 55 ? 43.75 -77.312 -27.109 1 87.5 55 ARG B C 1
ATOM 6685 O O . ARG B 1 55 ? 44.906 -77.562 -26.719 1 87.5 55 ARG B O 1
ATOM 6692 N N . GLU B 1 56 ? 42.938 -76.438 -26.562 1 86.88 56 GLU B N 1
ATOM 6693 C CA . GLU B 1 56 ? 43.5 -75.562 -25.562 1 86.88 56 GLU B CA 1
ATOM 6694 C C . GLU B 1 56 ? 43.906 -76.312 -24.312 1 86.88 56 GLU B C 1
ATOM 6696 O O . GLU B 1 56 ? 44.938 -75.938 -23.703 1 86.88 56 GLU B O 1
ATOM 6701 N N . ALA B 1 57 ? 43.219 -77.312 -23.953 1 86.31 57 ALA B N 1
ATOM 6702 C CA . ALA B 1 57 ? 43.5 -78.062 -22.734 1 86.31 57 ALA B CA 1
ATOM 6703 C C . ALA B 1 57 ? 44.75 -78.875 -22.891 1 86.31 57 ALA B C 1
ATOM 6705 O O . ALA B 1 57 ? 45.562 -78.938 -21.984 1 86.31 57 ALA B O 1
ATOM 6706 N N . ILE B 1 58 ? 44.969 -79.5 -24 1 86.44 58 ILE B N 1
ATOM 6707 C CA . ILE B 1 58 ? 46.125 -80.375 -24.188 1 86.44 58 ILE B CA 1
ATOM 6708 C C . ILE B 1 58 ? 47.375 -79.562 -24.406 1 86.44 58 ILE B C 1
ATOM 6710 O O . ILE B 1 58 ? 48.469 -79.938 -23.953 1 86.44 58 ILE B O 1
ATOM 6714 N N . GLU B 1 59 ? 47.188 -78.438 -25.109 1 88.81 59 GLU B N 1
ATOM 6715 C CA . GLU B 1 59 ? 48.312 -77.562 -25.266 1 88.81 59 GLU B CA 1
ATOM 6716 C C . GLU B 1 59 ? 48.812 -77.062 -23.922 1 88.81 59 GLU B C 1
ATOM 6718 O O . GLU B 1 59 ? 50 -76.938 -23.672 1 88.81 59 GLU B O 1
ATOM 6723 N N . LYS B 1 60 ? 47.875 -76.688 -23.078 1 88.19 60 LYS B N 1
ATOM 6724 C CA . LYS B 1 60 ? 48.219 -76.25 -21.734 1 88.19 60 LYS B CA 1
ATOM 6725 C C . LYS B 1 60 ? 48.906 -77.375 -20.953 1 88.19 60 LYS B C 1
ATOM 6727 O O . LYS B 1 60 ? 49.875 -77.125 -20.234 1 88.19 60 LYS B O 1
ATOM 6732 N N . TRP B 1 61 ? 48.469 -78.562 -21.094 1 85.81 61 TRP B N 1
ATOM 6733 C CA . TRP B 1 61 ? 49.062 -79.75 -20.422 1 85.81 61 TRP B CA 1
ATOM 6734 C C . TRP B 1 61 ? 50.469 -80 -20.891 1 85.81 61 TRP B C 1
ATOM 6736 O O . TRP B 1 61 ? 51.375 -80.188 -20.078 1 85.81 61 TRP B O 1
ATOM 6746 N N . PHE B 1 62 ? 50.719 -79.812 -22.188 1 86.88 62 PHE B N 1
ATOM 6747 C CA . PHE B 1 62 ? 52.062 -80 -22.734 1 86.88 62 PHE B CA 1
ATOM 6748 C C . PHE B 1 62 ? 53 -78.938 -22.266 1 86.88 62 PHE B C 1
ATOM 6750 O O . PHE B 1 62 ? 54.156 -79.188 -21.969 1 86.88 62 PHE B O 1
ATOM 6757 N N . LYS B 1 63 ? 52.469 -77.75 -22.172 1 86.06 63 LYS B N 1
ATOM 6758 C CA . LYS B 1 63 ? 53.281 -76.625 -21.672 1 86.06 63 LYS B CA 1
ATOM 6759 C C . LYS B 1 63 ? 53.656 -76.812 -20.219 1 86.06 63 LYS B C 1
ATOM 6761 O O . LYS B 1 63 ? 54.812 -76.625 -19.828 1 86.06 63 LYS B O 1
ATOM 6766 N N . GLU B 1 64 ? 52.75 -77.312 -19.5 1 86.56 64 GLU B N 1
ATOM 6767 C CA . GLU B 1 64 ? 53 -77.625 -18.094 1 86.56 64 GLU B CA 1
ATOM 6768 C C . GLU B 1 64 ? 54.031 -78.75 -17.953 1 86.56 64 GLU B C 1
ATOM 6770 O O . GLU B 1 64 ? 54.906 -78.688 -17.078 1 86.56 64 GLU B O 1
ATOM 6775 N N . CYS B 1 65 ? 53.969 -79.688 -18.766 1 81.56 65 CYS B N 1
ATOM 6776 C CA . CYS B 1 65 ? 54.938 -80.812 -18.734 1 81.56 65 CYS B CA 1
ATOM 6777 C C . CYS B 1 65 ? 56.344 -80.312 -19.109 1 81.56 65 CYS B C 1
ATOM 6779 O O . CYS B 1 65 ? 57.312 -80.75 -18.469 1 81.56 65 CYS B O 1
ATOM 6781 N N . ARG B 1 66 ? 56.375 -79.438 -20.016 1 81.94 66 ARG B N 1
ATOM 6782 C CA . ARG B 1 66 ? 57.656 -78.938 -20.438 1 81.94 66 ARG B CA 1
ATOM 6783 C C . ARG B 1 66 ? 58.25 -78 -19.359 1 81.94 66 ARG B C 1
ATOM 6785 O O . ARG B 1 66 ? 59.469 -78.125 -19.078 1 81.94 66 ARG B O 1
ATOM 6792 N N . GLU B 1 67 ? 57.438 -77.25 -18.797 1 81.88 67 GLU B N 1
ATOM 6793 C CA . GLU B 1 67 ? 57.938 -76.312 -17.781 1 81.88 67 GLU B CA 1
ATOM 6794 C C . GLU B 1 67 ? 58.375 -77.062 -16.516 1 81.88 67 GLU B C 1
ATOM 6796 O O . GLU B 1 67 ? 59.281 -76.625 -15.836 1 81.88 67 GLU B O 1
ATOM 6801 N N . SER B 1 68 ? 57.844 -78.188 -16.234 1 77.44 68 SER B N 1
ATOM 6802 C CA . SER B 1 68 ? 58.188 -78.938 -15.047 1 77.44 68 SER B CA 1
ATOM 6803 C C . SER B 1 68 ? 59.25 -80 -15.367 1 77.44 68 SER B C 1
ATOM 6805 O O . SER B 1 68 ? 59.562 -80.812 -14.523 1 77.44 68 SER B O 1
ATOM 6807 N N . ARG B 1 69 ? 59.938 -80 -16.344 1 78.38 69 ARG B N 1
ATOM 6808 C CA . ARG B 1 69 ? 61 -80.875 -16.828 1 78.38 69 ARG B CA 1
ATOM 6809 C C . ARG B 1 69 ? 60.562 -82.375 -16.734 1 78.38 69 ARG B C 1
ATOM 6811 O O . ARG B 1 69 ? 61.375 -83.188 -16.375 1 78.38 69 ARG B O 1
ATOM 6818 N N . ARG B 1 70 ? 59.344 -82.625 -17.031 1 75.25 70 ARG B N 1
ATOM 6819 C CA . ARG B 1 70 ? 58.781 -84 -17.031 1 75.25 70 ARG B CA 1
ATOM 6820 C C . ARG B 1 70 ? 58.656 -84.5 -18.453 1 75.25 70 ARG B C 1
ATOM 6822 O O . ARG B 1 70 ? 58.656 -83.75 -19.422 1 75.25 70 ARG B O 1
ATOM 6829 N N . LYS B 1 71 ? 58.625 -85.688 -18.656 1 80.19 71 LYS B N 1
ATOM 6830 C CA . LYS B 1 71 ? 58.406 -86.312 -19.969 1 80.19 71 LYS B CA 1
ATOM 6831 C C . LYS B 1 71 ? 57 -86.062 -20.484 1 80.19 71 LYS B C 1
ATOM 6833 O O . LYS B 1 71 ? 56.062 -85.938 -19.688 1 80.19 71 LYS B O 1
ATOM 6838 N N . LEU B 1 72 ? 56.906 -85.75 -21.734 1 81.88 72 LEU B N 1
ATOM 6839 C CA . LEU B 1 72 ? 55.625 -85.562 -22.375 1 81.88 72 LEU B CA 1
ATOM 6840 C C . LEU B 1 72 ? 54.75 -86.812 -22.312 1 81.88 72 LEU B C 1
ATOM 6842 O O . LEU B 1 72 ? 55.094 -87.812 -22.891 1 81.88 72 LEU B O 1
ATOM 6846 N N . ILE B 1 73 ? 53.75 -86.875 -21.438 1 84 73 ILE B N 1
ATOM 6847 C CA . ILE B 1 73 ? 52.906 -88 -21.234 1 84 73 ILE B CA 1
ATOM 6848 C C . ILE B 1 73 ? 51.469 -87.688 -21.594 1 84 73 ILE B C 1
ATOM 6850 O O . ILE B 1 73 ? 51.062 -86.5 -21.516 1 84 73 ILE B O 1
ATOM 6854 N N . CYS B 1 74 ? 50.75 -88.625 -22.094 1 83.25 74 CYS B N 1
ATOM 6855 C CA . CYS B 1 74 ? 49.312 -88.438 -22.328 1 83.25 74 CYS B CA 1
ATOM 6856 C C . CYS B 1 74 ? 48.562 -88.312 -21.016 1 83.25 74 CYS B C 1
ATOM 6858 O O . CYS B 1 74 ? 48.688 -89.188 -20.141 1 83.25 74 CYS B O 1
ATOM 6860 N N . PRO B 1 75 ? 47.75 -87.312 -20.812 1 83.62 75 PRO B N 1
ATOM 6861 C CA . PRO B 1 75 ? 47.062 -87.125 -19.531 1 83.62 75 PRO B CA 1
ATOM 6862 C C . PRO B 1 75 ? 46.094 -88.188 -19.188 1 83.62 75 PRO B C 1
ATOM 6864 O O . PRO B 1 75 ? 45.781 -88.438 -18.016 1 83.62 75 PRO B O 1
ATOM 6867 N N . LEU B 1 76 ? 45.625 -89 -20.078 1 80.94 76 LEU B N 1
ATOM 6868 C CA . LEU B 1 76 ? 44.625 -90.062 -19.828 1 80.94 76 LEU B CA 1
ATOM 6869 C C . LEU B 1 76 ? 45.281 -91.375 -19.656 1 80.94 76 LEU B C 1
ATOM 6871 O O . LEU B 1 76 ? 45 -92.125 -18.703 1 80.94 76 LEU B O 1
ATOM 6875 N N . THR B 1 77 ? 46.25 -91.75 -20.594 1 77.69 77 THR B N 1
ATOM 6876 C CA . THR B 1 77 ? 46.844 -93.125 -20.578 1 77.69 77 THR B CA 1
ATOM 6877 C C . THR B 1 77 ? 48.219 -93.062 -19.875 1 77.69 77 THR B C 1
ATOM 6879 O O . THR B 1 77 ? 48.781 -94.125 -19.578 1 77.69 77 THR B O 1
ATOM 6882 N N . LEU B 1 78 ? 48.906 -91.875 -19.516 1 80.25 78 LEU B N 1
ATOM 6883 C CA . LEU B 1 78 ? 50.188 -91.688 -18.844 1 80.25 78 LEU B CA 1
ATOM 6884 C C . LEU B 1 78 ? 51.344 -92.25 -19.641 1 80.25 78 LEU B C 1
ATOM 6886 O O . LEU B 1 78 ? 52.406 -92.562 -19.094 1 80.25 78 LEU B O 1
ATOM 6890 N N . LYS B 1 79 ? 51.062 -92.5 -20.859 1 81.25 79 LYS B N 1
ATOM 6891 C CA . LYS B 1 79 ? 52.125 -93.062 -21.719 1 81.25 79 LYS B CA 1
ATOM 6892 C C . LYS B 1 79 ? 52.969 -91.938 -22.297 1 81.25 79 LYS B C 1
ATOM 6894 O O . LYS B 1 79 ? 52.469 -90.812 -22.547 1 81.25 79 LYS B O 1
ATOM 6899 N N . GLU B 1 80 ? 54.219 -92.188 -22.531 1 83.19 80 GLU B N 1
ATOM 6900 C CA . GLU B 1 80 ? 55.156 -91.25 -23.047 1 83.19 80 GLU B CA 1
ATOM 6901 C C . GLU B 1 80 ? 54.938 -91 -24.531 1 83.19 80 GLU B C 1
ATOM 6903 O O . GLU B 1 80 ? 54.719 -91.938 -25.312 1 83.19 80 GLU B O 1
ATOM 6908 N N . LEU B 1 81 ? 54.906 -89.625 -25 1 80.69 81 LEU B N 1
ATOM 6909 C CA . LEU B 1 81 ? 54.625 -89.25 -26.375 1 80.69 81 LEU B CA 1
ATOM 6910 C C . LEU B 1 81 ? 55.938 -88.875 -27.094 1 80.69 81 LEU B C 1
ATOM 6912 O O . LEU B 1 81 ? 56.844 -88.312 -26.484 1 80.69 81 LEU B O 1
ATOM 6916 N N . SER B 1 82 ? 56.094 -89.375 -28.266 1 81.12 82 SER B N 1
ATOM 6917 C CA . SER B 1 82 ? 57.312 -89.062 -29.031 1 81.12 82 SER B CA 1
ATOM 6918 C C . SER B 1 82 ? 57.188 -87.75 -29.75 1 81.12 82 SER B C 1
ATOM 6920 O O . SER B 1 82 ? 58.219 -87.125 -30.062 1 81.12 82 SER B O 1
ATOM 6922 N N . SER B 1 83 ? 55.969 -87.375 -30.156 1 79.25 83 SER B N 1
ATOM 6923 C CA . SER B 1 83 ? 55.75 -86.125 -30.859 1 79.25 83 SER B CA 1
ATOM 6924 C C . SER B 1 83 ? 54.625 -85.312 -30.203 1 79.25 83 SER B C 1
ATOM 6926 O O . SER B 1 83 ? 53.719 -85.875 -29.594 1 79.25 83 SER B O 1
ATOM 6928 N N . THR B 1 84 ? 54.75 -84 -30.234 1 78.88 84 THR B N 1
ATOM 6929 C CA . THR B 1 84 ? 53.75 -83.062 -29.719 1 78.88 84 THR B CA 1
ATOM 6930 C C . THR B 1 84 ? 52.844 -82.562 -30.844 1 78.88 84 THR B C 1
ATOM 6932 O O . THR B 1 84 ? 52.188 -81.562 -30.688 1 78.88 84 THR B O 1
ATOM 6935 N N . GLU B 1 85 ? 52.938 -83.312 -31.922 1 81.62 85 GLU B N 1
ATOM 6936 C CA . GLU B 1 85 ? 52.125 -82.812 -33.062 1 81.62 85 GLU B CA 1
ATOM 6937 C C . GLU B 1 85 ? 50.656 -83.062 -32.812 1 81.62 85 GLU B C 1
ATOM 6939 O O . GLU B 1 85 ? 50.25 -84.188 -32.406 1 81.62 85 GLU B O 1
ATOM 6944 N N . LEU B 1 86 ? 49.75 -82.062 -32.969 1 83.25 86 LEU B N 1
ATOM 6945 C CA . LEU B 1 86 ? 48.281 -82.125 -32.781 1 83.25 86 LEU B CA 1
ATOM 6946 C C . LEU B 1 86 ? 47.562 -82.25 -34.094 1 83.25 86 LEU B C 1
ATOM 6948 O O . LEU B 1 86 ? 47.844 -81.438 -35.031 1 83.25 86 LEU B O 1
ATOM 6952 N N . ASN B 1 87 ? 46.812 -83.312 -34.281 1 84.19 87 ASN B N 1
ATOM 6953 C CA . ASN B 1 87 ? 46.031 -83.5 -35.469 1 84.19 87 ASN B CA 1
ATOM 6954 C C . ASN B 1 87 ? 44.562 -83.125 -35.25 1 84.19 87 ASN B C 1
ATOM 6956 O O . ASN B 1 87 ? 43.875 -83.75 -34.438 1 84.19 87 ASN B O 1
ATOM 6960 N N . PRO B 1 88 ? 44.094 -82.062 -35.938 1 84 88 PRO B N 1
ATOM 6961 C CA . PRO B 1 88 ? 42.719 -81.688 -35.781 1 84 88 PRO B CA 1
ATOM 6962 C C . PRO B 1 88 ? 41.719 -82.75 -36.219 1 84 88 PRO B C 1
ATOM 6964 O O . PRO B 1 88 ? 41.938 -83.438 -37.25 1 84 88 PRO B O 1
ATOM 6967 N N . SER B 1 89 ? 40.875 -83.25 -35.344 1 84.44 89 SER B N 1
ATOM 6968 C CA . SER B 1 89 ? 39.812 -84.188 -35.688 1 84.44 89 SER B CA 1
ATOM 6969 C C . SER B 1 89 ? 38.625 -83.438 -36.281 1 84.44 89 SER B C 1
ATOM 6971 O O . SER B 1 89 ? 37.656 -83.125 -35.594 1 84.44 89 SER B O 1
ATOM 6973 N N . ILE B 1 90 ? 38.594 -83.125 -37.531 1 82.25 90 ILE B N 1
ATOM 6974 C CA . ILE B 1 90 ? 37.594 -82.375 -38.25 1 82.25 90 ILE B CA 1
ATOM 6975 C C . ILE B 1 90 ? 36.25 -83.062 -38.219 1 82.25 90 ILE B C 1
ATOM 6977 O O . ILE B 1 90 ? 35.188 -82.438 -38.062 1 82.25 90 ILE B O 1
ATOM 6981 N N . ALA B 1 91 ? 36.375 -84.438 -38.344 1 79.31 91 ALA B N 1
ATOM 6982 C CA . ALA B 1 91 ? 35.156 -85.25 -38.344 1 79.31 91 ALA B CA 1
ATOM 6983 C C . ALA B 1 91 ? 34.406 -85.062 -37.031 1 79.31 91 ALA B C 1
ATOM 6985 O O . ALA B 1 91 ? 33.188 -84.875 -37 1 79.31 91 ALA B O 1
ATOM 6986 N N . LEU B 1 92 ? 35.188 -85.188 -35.906 1 83.12 92 LEU B N 1
ATOM 6987 C CA . LEU B 1 92 ? 34.562 -85.062 -34.594 1 83.12 92 LEU B CA 1
ATOM 6988 C C . LEU B 1 92 ? 34.031 -83.688 -34.406 1 83.12 92 LEU B C 1
ATOM 6990 O O . LEU B 1 92 ? 32.938 -83.5 -33.844 1 83.12 92 LEU B O 1
ATOM 6994 N N . ARG B 1 93 ? 34.75 -82.688 -34.812 1 85.5 93 ARG B N 1
ATOM 6995 C CA . ARG B 1 93 ? 34.281 -81.312 -34.719 1 85.5 93 ARG B CA 1
ATOM 6996 C C . ARG B 1 93 ? 32.969 -81.062 -35.438 1 85.5 93 ARG B C 1
ATOM 6998 O O . ARG B 1 93 ? 32.031 -80.5 -34.906 1 85.5 93 ARG B O 1
ATOM 7005 N N . ASN B 1 94 ? 32.844 -81.562 -36.625 1 83.19 94 ASN B N 1
ATOM 7006 C CA . ASN B 1 94 ? 31.641 -81.438 -37.438 1 83.19 94 ASN B CA 1
ATOM 7007 C C . ASN B 1 94 ? 30.453 -82.188 -36.812 1 83.19 94 ASN B C 1
ATOM 7009 O O . ASN B 1 94 ? 29.328 -81.688 -36.844 1 83.19 94 ASN B O 1
ATOM 7013 N N . THR B 1 95 ? 30.781 -83.312 -36.281 1 81.88 95 THR B N 1
ATOM 7014 C CA . THR B 1 95 ? 29.719 -84.062 -35.625 1 81.88 95 THR B CA 1
ATOM 7015 C C . THR B 1 95 ? 29.188 -83.375 -34.406 1 81.88 95 THR B C 1
ATOM 7017 O O . THR B 1 95 ? 27.984 -83.312 -34.156 1 81.88 95 THR B O 1
ATOM 7020 N N . ILE B 1 96 ? 30.094 -82.75 -33.656 1 81.38 96 ILE B N 1
ATOM 7021 C CA . ILE B 1 96 ? 29.719 -82 -32.469 1 81.38 96 ILE B CA 1
ATOM 7022 C C . ILE B 1 96 ? 28.891 -80.75 -32.906 1 81.38 96 ILE B C 1
ATOM 7024 O O . ILE B 1 96 ? 27.859 -80.438 -32.281 1 81.38 96 ILE B O 1
ATOM 7028 N N . GLU B 1 97 ? 29.328 -80.188 -33.938 1 82.25 97 GLU B N 1
ATOM 7029 C CA . GLU B 1 97 ? 28.609 -79 -34.469 1 82.25 97 GLU B CA 1
ATOM 7030 C C . GLU B 1 97 ? 27.203 -79.375 -34.906 1 82.25 97 GLU B C 1
ATOM 7032 O O . GLU B 1 97 ? 26.234 -78.688 -34.656 1 82.25 97 GLU B O 1
ATOM 7037 N N . GLU B 1 98 ? 27.156 -80.438 -35.562 1 80.81 98 GLU B N 1
ATOM 7038 C CA . GLU B 1 98 ? 25.844 -80.938 -36 1 80.81 98 GLU B CA 1
ATOM 7039 C C . GLU B 1 98 ? 24.953 -81.312 -34.844 1 80.81 98 GLU B C 1
ATOM 7041 O O . GLU B 1 98 ? 23.75 -81 -34.844 1 80.81 98 GLU B O 1
ATOM 7046 N N . TRP B 1 99 ? 25.609 -81.938 -33.906 1 79.75 99 TRP B N 1
ATOM 7047 C CA . TRP B 1 99 ? 24.859 -82.312 -32.719 1 79.75 99 TRP B CA 1
ATOM 7048 C C . TRP B 1 99 ? 24.328 -81.062 -32.031 1 79.75 99 TRP B C 1
ATOM 7050 O O . TRP B 1 99 ? 23.172 -81 -31.594 1 79.75 99 TRP B O 1
ATOM 7060 N N . ILE B 1 100 ? 25.125 -80.062 -31.922 1 80.12 100 ILE B N 1
ATOM 7061 C CA . ILE B 1 100 ? 24.734 -78.812 -31.312 1 80.12 100 ILE B CA 1
ATOM 7062 C C . ILE B 1 100 ? 23.594 -78.188 -32.094 1 80.12 100 ILE B C 1
ATOM 7064 O O . ILE B 1 100 ? 22.609 -77.688 -31.516 1 80.12 100 ILE B O 1
ATOM 7068 N N . GLN B 1 101 ? 23.656 -78.125 -33.344 1 80.88 101 GLN B N 1
ATOM 7069 C CA . GLN B 1 101 ? 22.641 -77.562 -34.219 1 80.88 101 GLN B CA 1
ATOM 7070 C C . GLN B 1 101 ? 21.312 -78.25 -34.062 1 80.88 101 GLN B C 1
ATOM 7072 O O . GLN B 1 101 ? 20.25 -77.625 -34.031 1 80.88 101 GLN B O 1
ATOM 7077 N N . ARG B 1 102 ? 21.422 -79.562 -34.031 1 80.69 102 ARG B N 1
ATOM 7078 C CA . ARG B 1 102 ? 20.203 -80.375 -33.906 1 80.69 102 ARG B CA 1
ATOM 7079 C C . ARG B 1 102 ? 19.531 -80.125 -32.562 1 80.69 102 ARG B C 1
ATOM 7081 O O . ARG B 1 102 ? 18.297 -80.062 -32.5 1 80.69 102 ARG B O 1
ATOM 7088 N N . ASN B 1 103 ? 20.359 -80.125 -31.578 1 80.88 103 ASN B N 1
ATOM 7089 C CA . ASN B 1 103 ? 19.797 -79.875 -30.25 1 80.88 103 ASN B CA 1
ATOM 7090 C C . ASN B 1 103 ? 19.219 -78.5 -30.125 1 80.88 103 ASN B C 1
ATOM 7092 O O . ASN B 1 103 ? 18.203 -78.25 -29.453 1 80.88 103 ASN B O 1
ATOM 7096 N N . GLU B 1 104 ? 19.891 -77.562 -30.656 1 83.75 104 GLU B N 1
ATOM 7097 C CA . GLU B 1 104 ? 19.375 -76.188 -30.656 1 83.75 104 GLU B CA 1
ATOM 7098 C C . GLU B 1 104 ? 18.062 -76.062 -31.422 1 83.75 104 GLU B C 1
ATOM 7100 O O . GLU B 1 104 ? 17.141 -75.375 -31 1 83.75 104 GLU B O 1
ATOM 7105 N N . ALA B 1 105 ? 17.953 -76.688 -32.5 1 83 105 ALA B N 1
ATOM 7106 C CA . ALA B 1 105 ? 16.719 -76.688 -33.281 1 83 105 ALA B CA 1
ATOM 7107 C C . ALA B 1 105 ? 15.578 -77.312 -32.5 1 83 105 ALA B C 1
ATOM 7109 O O . ALA B 1 105 ? 14.438 -76.875 -32.562 1 83 105 ALA B O 1
ATOM 7110 N N . ALA B 1 106 ? 15.961 -78.438 -31.859 1 83.69 106 ALA B N 1
ATOM 7111 C CA . ALA B 1 106 ? 14.953 -79.125 -31.047 1 83.69 106 ALA B CA 1
ATOM 7112 C C . ALA B 1 106 ? 14.461 -78.188 -29.922 1 83.69 106 ALA B C 1
ATOM 7114 O O . ALA B 1 106 ? 13.266 -78.188 -29.625 1 83.69 106 ALA B O 1
ATOM 7115 N N . GLN B 1 107 ? 15.438 -77.562 -29.281 1 85.06 107 GLN B N 1
ATOM 7116 C CA . GLN B 1 107 ? 15.086 -76.688 -28.188 1 85.06 107 GLN B CA 1
ATOM 7117 C C . GLN B 1 107 ? 14.219 -75.5 -28.672 1 85.06 107 GLN B C 1
ATOM 7119 O O . GLN B 1 107 ? 13.336 -75.062 -27.953 1 85.06 107 GLN B O 1
ATOM 7124 N N . LEU B 1 108 ? 14.453 -75 -29.766 1 87.81 108 LEU B N 1
ATOM 7125 C CA . LEU B 1 108 ? 13.656 -73.938 -30.344 1 87.81 108 LEU B CA 1
ATOM 7126 C C . LEU B 1 108 ? 12.234 -74.375 -30.625 1 87.81 108 LEU B C 1
ATOM 7128 O O . LEU B 1 108 ? 11.281 -73.625 -30.484 1 87.81 108 LEU B O 1
ATOM 7132 N N . GLU B 1 109 ? 12.117 -75.625 -31.031 1 86.44 109 GLU B N 1
ATOM 7133 C CA . GLU B 1 109 ? 10.789 -76.188 -31.281 1 86.44 109 GLU B CA 1
ATOM 7134 C C . GLU B 1 109 ? 9.992 -76.312 -30 1 86.44 109 GLU B C 1
ATOM 7136 O O . GLU B 1 109 ? 8.781 -76.062 -29.984 1 86.44 109 GLU B O 1
ATOM 7141 N N . ILE B 1 110 ? 10.711 -76.688 -28.938 1 85.12 110 ILE B N 1
ATOM 7142 C CA . ILE B 1 110 ? 10.07 -76.812 -27.641 1 85.12 110 ILE B CA 1
ATOM 7143 C C . ILE B 1 110 ? 9.617 -75.375 -27.188 1 85.12 110 ILE B C 1
ATOM 7145 O O . ILE B 1 110 ? 8.516 -75.25 -26.656 1 85.12 110 ILE B O 1
ATOM 7149 N N . ALA B 1 111 ? 10.523 -74.438 -27.406 1 89 111 ALA B N 1
ATOM 7150 C CA . ALA B 1 111 ? 10.195 -73.062 -27.031 1 89 111 ALA B CA 1
ATOM 7151 C C . ALA B 1 111 ? 8.977 -72.562 -27.812 1 89 111 ALA B C 1
ATOM 7153 O O . ALA B 1 111 ? 8.125 -71.875 -27.266 1 89 111 ALA B O 1
ATOM 7154 N N . CYS B 1 112 ? 8.812 -72.938 -29.031 1 88.56 112 CYS B N 1
ATOM 7155 C CA . CYS B 1 112 ? 7.684 -72.562 -29.859 1 88.56 112 CYS B CA 1
ATOM 7156 C C . CYS B 1 112 ? 6.379 -73.125 -29.344 1 88.56 112 CYS B C 1
ATOM 7158 O O . CYS B 1 112 ? 5.352 -72.438 -29.328 1 88.56 112 CYS B O 1
ATOM 7160 N N . ARG B 1 113 ? 6.414 -74.312 -28.906 1 87.31 113 ARG B N 1
ATOM 7161 C CA . ARG B 1 113 ? 5.227 -74.938 -28.359 1 87.31 113 ARG B CA 1
ATOM 7162 C C . ARG B 1 113 ? 4.836 -74.375 -27.016 1 87.31 113 ARG B C 1
ATOM 7164 O O . ARG B 1 113 ? 3.648 -74.25 -26.703 1 87.31 113 ARG B O 1
ATOM 7171 N N . SER B 1 114 ? 5.922 -74 -26.297 1 90.38 114 SER B N 1
ATOM 7172 C CA . SER B 1 114 ? 5.676 -73.438 -24.969 1 90.38 114 SER B CA 1
ATOM 7173 C C . SER B 1 114 ? 5.039 -72.062 -25.062 1 90.38 114 SER B C 1
ATOM 7175 O O . SER B 1 114 ? 4.406 -71.625 -24.109 1 90.38 114 SER B O 1
ATOM 7177 N N . LEU B 1 115 ? 5.301 -71.312 -26.094 1 90.94 115 LEU B N 1
ATOM 7178 C CA . LEU B 1 115 ? 4.785 -70 -26.266 1 90.94 115 LEU B CA 1
ATOM 7179 C C . LEU B 1 115 ? 3.389 -70 -26.875 1 90.94 115 LEU B C 1
ATOM 7181 O O . LEU B 1 115 ? 2.748 -68.938 -27.016 1 90.94 115 LEU B O 1
ATOM 7185 N N . ALA B 1 116 ? 2.92 -71.188 -27.25 1 82.25 116 ALA B N 1
ATOM 7186 C CA . ALA B 1 116 ? 1.554 -71.312 -27.75 1 82.25 116 ALA B CA 1
ATOM 7187 C C . ALA B 1 116 ? 0.538 -71.125 -26.625 1 82.25 116 ALA B C 1
ATOM 7189 O O . ALA B 1 116 ? 0.883 -71.188 -25.453 1 82.25 116 ALA B O 1
ATOM 7190 N N . PRO B 1 117 ? -0.678 -70.75 -27.031 1 79.5 117 PRO B N 1
ATOM 7191 C CA . PRO B 1 117 ? -1.708 -70.5 -26.016 1 79.5 117 PRO B CA 1
ATOM 7192 C C . PRO B 1 117 ? -1.945 -71.75 -25.125 1 79.5 117 PRO B C 1
ATOM 7194 O O . PRO B 1 117 ? -2.004 -72.875 -25.625 1 79.5 117 PRO B O 1
ATOM 7197 N N . GLY B 1 118 ? -1.887 -71.625 -23.906 1 77.06 118 GLY B N 1
ATOM 7198 C CA . GLY B 1 118 ? -2.182 -72.688 -22.969 1 77.06 118 GLY B CA 1
ATOM 7199 C C . GLY B 1 118 ? -0.952 -73.25 -22.25 1 77.06 118 GLY B C 1
ATOM 7200 O O . GLY B 1 118 ? -1.033 -74.188 -21.484 1 77.06 118 GLY B O 1
ATOM 7201 N N . GLY B 1 119 ? 0.204 -72.688 -22.484 1 80 119 GLY B N 1
ATOM 7202 C CA . GLY B 1 119 ? 1.417 -73.125 -21.797 1 80 119 GLY B CA 1
ATOM 7203 C C . GLY B 1 119 ? 1.477 -72.688 -20.344 1 80 119 GLY B C 1
ATOM 7204 O O . GLY B 1 119 ? 0.833 -71.688 -19.969 1 80 119 GLY B O 1
ATOM 7205 N N . SER B 1 120 ? 2.062 -73.438 -19.469 1 87.81 120 SER B N 1
ATOM 7206 C CA . SER B 1 120 ? 2.242 -73.062 -18.078 1 87.81 120 SER B CA 1
ATOM 7207 C C . SER B 1 120 ? 3.199 -71.875 -17.938 1 87.81 120 SER B C 1
ATOM 7209 O O . SER B 1 120 ? 4.051 -71.688 -18.812 1 87.81 120 SER B O 1
ATOM 7211 N N . GLU B 1 121 ? 3.062 -71 -16.969 1 91.44 121 GLU B N 1
ATOM 7212 C CA . GLU B 1 121 ? 3.891 -69.812 -16.719 1 91.44 121 GLU B CA 1
ATOM 7213 C C . GLU B 1 121 ? 5.371 -70.188 -16.688 1 91.44 121 GLU B C 1
ATOM 7215 O O . GLU B 1 121 ? 6.203 -69.5 -17.25 1 91.44 121 GLU B O 1
ATOM 7220 N N . SER B 1 122 ? 5.621 -71.312 -16.031 1 90.44 122 SER B N 1
ATOM 7221 C CA . SER B 1 122 ? 7.012 -71.75 -15.891 1 90.44 122 SER B CA 1
ATOM 7222 C C . SER B 1 122 ? 7.613 -72.125 -17.234 1 90.44 122 SER B C 1
ATOM 7224 O O . SER B 1 122 ? 8.773 -71.812 -17.516 1 90.44 122 SER B O 1
ATOM 7226 N N . ASP B 1 123 ? 6.848 -72.812 -18.078 1 90.44 123 ASP B N 1
ATOM 7227 C CA . ASP B 1 123 ? 7.316 -73.25 -19.406 1 90.44 123 ASP B CA 1
ATOM 7228 C C . ASP B 1 123 ? 7.559 -72.062 -20.297 1 90.44 123 ASP B C 1
ATOM 7230 O O . ASP B 1 123 ? 8.539 -72 -21.047 1 90.44 123 ASP B O 1
ATOM 7234 N N . ILE B 1 124 ? 6.656 -71.125 -20.156 1 92.88 124 ILE B N 1
ATOM 7235 C CA . ILE B 1 124 ? 6.781 -69.875 -20.969 1 92.88 124 ILE B CA 1
ATOM 7236 C C . ILE B 1 124 ? 8.039 -69.125 -20.562 1 92.88 124 ILE B C 1
ATOM 7238 O O . ILE B 1 124 ? 8.797 -68.688 -21.422 1 92.88 124 ILE B O 1
ATOM 7242 N N . LEU B 1 125 ? 8.328 -69 -19.266 1 94.75 125 LEU B N 1
ATOM 7243 C CA . LEU B 1 125 ? 9.477 -68.25 -18.766 1 94.75 125 LEU B CA 1
ATOM 7244 C C . LEU B 1 125 ? 10.781 -68.938 -19.203 1 94.75 125 LEU B C 1
ATOM 7246 O O . LEU B 1 125 ? 11.75 -68.25 -19.547 1 94.75 125 LEU B O 1
ATOM 7250 N N . GLN B 1 126 ? 10.719 -70.25 -19.125 1 91.44 126 GLN B N 1
ATOM 7251 C CA . GLN B 1 126 ? 11.898 -71 -19.547 1 91.44 126 GLN B CA 1
ATOM 7252 C C . GLN B 1 126 ? 12.156 -70.812 -21.047 1 91.44 126 GLN B C 1
ATOM 7254 O O . GLN B 1 126 ? 13.312 -70.688 -21.469 1 91.44 126 GLN B O 1
ATOM 7259 N N . ALA B 1 127 ? 11.094 -70.875 -21.797 1 92.06 127 ALA B N 1
ATOM 7260 C CA . ALA B 1 127 ? 11.211 -70.688 -23.234 1 92.06 127 ALA B CA 1
ATOM 7261 C C . ALA B 1 127 ? 11.766 -69.312 -23.578 1 92.06 127 ALA B C 1
ATOM 7263 O O . ALA B 1 127 ? 12.664 -69.188 -24.406 1 92.06 127 ALA B O 1
ATOM 7264 N N . LEU B 1 128 ? 11.273 -68.25 -22.906 1 94.94 128 LEU B N 1
ATOM 7265 C CA . LEU B 1 128 ? 11.719 -66.875 -23.156 1 94.94 128 LEU B CA 1
ATOM 7266 C C . LEU B 1 128 ? 13.18 -66.75 -22.75 1 94.94 128 LEU B C 1
ATOM 7268 O O . LEU B 1 128 ? 13.945 -66.062 -23.438 1 94.94 128 LEU B O 1
ATOM 7272 N N . ASN B 1 129 ? 13.555 -67.375 -21.656 1 93.19 129 ASN B N 1
ATOM 7273 C CA . ASN B 1 129 ? 14.945 -67.312 -21.219 1 93.19 129 ASN B CA 1
ATOM 7274 C C . ASN B 1 129 ? 15.883 -67.938 -22.219 1 93.19 129 ASN B C 1
ATOM 7276 O O . ASN B 1 129 ? 16.969 -67.438 -22.516 1 93.19 129 ASN B O 1
ATOM 7280 N N . TYR B 1 130 ? 15.414 -69.062 -22.656 1 91.5 130 TYR B N 1
ATOM 7281 C CA . TYR B 1 130 ? 16.234 -69.812 -23.641 1 91.5 130 TYR B CA 1
ATOM 7282 C C . TYR B 1 130 ? 16.422 -68.938 -24.906 1 91.5 130 TYR B C 1
ATOM 7284 O O . TYR B 1 130 ? 17.531 -68.875 -25.422 1 91.5 130 TYR B O 1
ATOM 7292 N N . ILE B 1 131 ? 15.344 -68.375 -25.406 1 92.19 131 ILE B N 1
ATOM 7293 C CA . ILE B 1 131 ? 15.406 -67.562 -26.625 1 92.19 131 ILE B CA 1
ATOM 7294 C C . ILE B 1 131 ? 16.344 -66.375 -26.422 1 92.19 131 ILE B C 1
ATOM 7296 O O . ILE B 1 131 ? 17.125 -66.062 -27.312 1 92.19 131 ILE B O 1
ATOM 7300 N N . SER B 1 132 ? 16.328 -65.75 -25.25 1 93.62 132 SER B N 1
ATOM 7301 C CA . SER B 1 132 ? 17.188 -64.625 -24.938 1 93.62 132 SER B CA 1
ATOM 7302 C C . SER B 1 132 ? 18.656 -65 -24.984 1 93.62 132 SER B C 1
ATOM 7304 O O . SER B 1 132 ? 19.469 -64.312 -25.594 1 93.62 132 SER B O 1
ATOM 7306 N N . VAL B 1 133 ? 18.953 -66.125 -24.375 1 91.19 133 VAL B N 1
ATOM 7307 C CA . VAL B 1 133 ? 20.344 -66.562 -24.344 1 91.19 133 VAL B CA 1
ATOM 7308 C C . VAL B 1 133 ? 20.781 -67 -25.75 1 91.19 133 VAL B C 1
ATOM 7310 O O . VAL B 1 133 ? 21.906 -66.688 -26.172 1 91.19 133 VAL B O 1
ATOM 7313 N N . PHE B 1 134 ? 19.812 -67.688 -26.422 1 90.31 134 PHE B N 1
ATOM 7314 C CA . PHE B 1 134 ? 20.062 -68.125 -27.781 1 90.31 134 PHE B CA 1
ATOM 7315 C C . PHE B 1 134 ? 20.375 -66.938 -28.703 1 90.31 134 PHE B C 1
ATOM 7317 O O . PHE B 1 134 ? 21.312 -67 -29.5 1 90.31 134 PHE B O 1
ATOM 7324 N N . CYS B 1 135 ? 19.734 -65.875 -28.562 1 91.38 135 CYS B N 1
ATOM 7325 C CA . CYS B 1 135 ? 19.875 -64.688 -29.438 1 91.38 135 CYS B CA 1
ATOM 7326 C C . CYS B 1 135 ? 21.094 -63.875 -29.047 1 91.38 135 CYS B C 1
ATOM 7328 O O . CYS B 1 135 ? 21.672 -63.156 -29.875 1 91.38 135 CYS B O 1
ATOM 7330 N N . GLN B 1 136 ? 21.547 -63.969 -27.812 1 90.62 136 GLN B N 1
ATOM 7331 C CA . GLN B 1 136 ? 22.703 -63.219 -27.344 1 90.62 136 GLN B CA 1
ATOM 7332 C C . GLN B 1 136 ? 24.016 -63.844 -27.844 1 90.62 136 GLN B C 1
ATOM 7334 O O . GLN B 1 136 ? 25.031 -63.125 -27.953 1 90.62 136 GLN B O 1
ATOM 7339 N N . LYS B 1 137 ? 23.938 -65.062 -28.234 1 84.69 137 LYS B N 1
ATOM 7340 C CA . LYS B 1 137 ? 25.125 -65.812 -28.641 1 84.69 137 LYS B CA 1
ATOM 7341 C C . LYS B 1 137 ? 25.641 -65.312 -30 1 84.69 137 LYS B C 1
ATOM 7343 O O . LYS B 1 137 ? 26.844 -65.125 -30.172 1 84.69 137 LYS B O 1
ATOM 7348 N N . SER B 1 138 ? 24.766 -65.312 -30.984 1 83.75 138 SER B N 1
ATOM 7349 C CA . SER B 1 138 ? 25.203 -64.812 -32.312 1 83.75 138 SER B CA 1
ATOM 7350 C C . SER B 1 138 ? 24.094 -64.125 -33.062 1 83.75 138 SER B C 1
ATOM 7352 O O . SER B 1 138 ? 22.906 -64.312 -32.75 1 83.75 138 SER B O 1
ATOM 7354 N N . ARG B 1 139 ? 24.422 -63.375 -34.062 1 87.19 139 ARG B N 1
ATOM 7355 C CA . ARG B 1 139 ? 23.484 -62.656 -34.938 1 87.19 139 ARG B CA 1
ATOM 7356 C C . ARG B 1 139 ? 22.703 -63.625 -35.812 1 87.19 139 ARG B C 1
ATOM 7358 O O . ARG B 1 139 ? 21.547 -63.375 -36.156 1 87.19 139 ARG B O 1
ATOM 7365 N N . SER B 1 140 ? 23.391 -64.688 -36.125 1 86.88 140 SER B N 1
ATOM 7366 C CA . SER B 1 140 ? 22.734 -65.688 -36.969 1 86.88 140 SER B CA 1
ATOM 7367 C C . SER B 1 140 ? 21.562 -66.375 -36.25 1 86.88 140 SER B C 1
ATOM 7369 O O . SER B 1 140 ? 20.562 -66.75 -36.875 1 86.88 140 SER B O 1
ATOM 7371 N N . ASN B 1 141 ? 21.766 -66.375 -34.938 1 88.88 141 ASN B N 1
ATOM 7372 C CA . ASN B 1 141 ? 20.703 -67 -34.125 1 88.88 141 ASN B CA 1
ATOM 7373 C C . ASN B 1 141 ? 19.438 -66.125 -34.156 1 88.88 141 ASN B C 1
ATOM 7375 O O . ASN B 1 141 ? 18.328 -66.625 -34.094 1 88.88 141 ASN B O 1
ATOM 7379 N N . LYS B 1 142 ? 19.531 -64.812 -34.312 1 90.88 142 LYS B N 1
ATOM 7380 C CA . LYS B 1 142 ? 18.391 -63.906 -34.375 1 90.88 142 LYS B CA 1
ATOM 7381 C C . LYS B 1 142 ? 17.594 -64.125 -35.656 1 90.88 142 LYS B C 1
ATOM 7383 O O . LYS B 1 142 ? 16.375 -64 -35.656 1 90.88 142 LYS B O 1
ATOM 7388 N N . HIS B 1 143 ? 18.359 -64.5 -36.688 1 90.38 143 HIS B N 1
ATOM 7389 C CA . HIS B 1 143 ? 17.719 -64.75 -37.969 1 90.38 143 HIS B CA 1
ATOM 7390 C C . HIS B 1 143 ? 16.906 -66.062 -37.906 1 90.38 143 HIS B C 1
ATOM 7392 O O . HIS B 1 143 ? 15.828 -66.125 -38.5 1 90.38 143 HIS B O 1
ATOM 7398 N N . ILE B 1 144 ? 17.438 -66.938 -37.125 1 88.94 144 ILE B N 1
ATOM 7399 C CA . ILE B 1 144 ? 16.75 -68.25 -37 1 88.94 144 ILE B CA 1
ATOM 7400 C C . ILE B 1 144 ? 15.43 -68.062 -36.25 1 88.94 144 ILE B C 1
ATOM 7402 O O . ILE B 1 144 ? 14.406 -68.625 -36.625 1 88.94 144 ILE B O 1
ATOM 7406 N N . VAL B 1 145 ? 15.539 -67.188 -35.281 1 90.56 145 VAL B N 1
ATOM 7407 C CA . VAL B 1 145 ? 14.359 -66.938 -34.469 1 90.56 145 VAL B CA 1
ATOM 7408 C C . VAL B 1 145 ? 13.305 -66.25 -35.312 1 90.56 145 VAL B C 1
ATOM 7410 O O . VAL B 1 145 ? 12.109 -66.5 -35.188 1 90.56 145 VAL B O 1
ATOM 7413 N N . ARG B 1 146 ? 13.641 -65.312 -36.188 1 90.75 146 ARG B N 1
ATOM 7414 C CA . ARG B 1 146 ? 12.742 -64.625 -37.094 1 90.75 146 ARG B CA 1
ATOM 7415 C C . ARG B 1 146 ? 12.078 -65.562 -38.094 1 90.75 146 ARG B C 1
ATOM 7417 O O . ARG B 1 146 ? 10.867 -65.5 -38.312 1 90.75 146 ARG B O 1
ATOM 7424 N N . ASN B 1 147 ? 12.945 -66.438 -38.625 1 87.62 147 ASN B N 1
ATOM 7425 C CA . ASN B 1 147 ? 12.445 -67.375 -39.625 1 87.62 147 ASN B CA 1
ATOM 7426 C C . ASN B 1 147 ? 11.5 -68.438 -39.031 1 87.62 147 ASN B C 1
ATOM 7428 O O . ASN B 1 147 ? 10.602 -68.938 -39.719 1 87.62 147 ASN B O 1
ATOM 7432 N N . ALA B 1 148 ? 11.766 -68.688 -37.719 1 87.62 148 ALA B N 1
ATOM 7433 C CA . ALA B 1 148 ? 10.906 -69.625 -37.031 1 87.62 148 ALA B CA 1
ATOM 7434 C C . ALA B 1 148 ? 9.617 -69 -36.562 1 87.62 148 ALA B C 1
ATOM 7436 O O . ALA B 1 148 ? 8.805 -69.625 -35.875 1 87.62 148 ALA B O 1
ATOM 7437 N N . GLU B 1 149 ? 9.336 -67.688 -36.906 1 88.94 149 GLU B N 1
ATOM 7438 C CA . GLU B 1 149 ? 8.141 -66.938 -36.562 1 88.94 149 GLU B CA 1
ATOM 7439 C C . GLU B 1 149 ? 7.902 -66.875 -35.062 1 88.94 149 GLU B C 1
ATOM 7441 O O . GLU B 1 149 ? 6.762 -67 -34.625 1 88.94 149 GLU B O 1
ATOM 7446 N N . LEU B 1 150 ? 8.984 -66.812 -34.375 1 91.31 150 LEU B N 1
ATOM 7447 C CA . LEU B 1 150 ? 8.906 -66.812 -32.906 1 91.31 150 LEU B CA 1
ATOM 7448 C C . LEU B 1 150 ? 8.641 -65.375 -32.375 1 91.31 150 LEU B C 1
ATOM 7450 O O . LEU B 1 150 ? 8.125 -65.25 -31.281 1 91.31 150 LEU B O 1
ATOM 7454 N N . ILE B 1 151 ? 8.969 -64.375 -33.094 1 93.19 151 ILE B N 1
ATOM 7455 C CA . ILE B 1 151 ? 8.867 -63 -32.656 1 93.19 151 ILE B CA 1
ATOM 7456 C C . ILE B 1 151 ? 7.402 -62.625 -32.406 1 93.19 151 ILE B C 1
ATOM 7458 O O . ILE B 1 151 ? 7.051 -62.125 -31.344 1 93.19 151 ILE B O 1
ATOM 7462 N N . PRO B 1 152 ? 6.5 -62.938 -33.344 1 91.62 152 PRO B N 1
ATOM 7463 C CA . PRO B 1 152 ? 5.09 -62.656 -33.094 1 91.62 152 PRO B CA 1
ATOM 7464 C C . PRO B 1 152 ? 4.555 -63.438 -31.875 1 91.62 152 PRO B C 1
ATOM 7466 O O . PRO B 1 152 ? 3.701 -62.938 -31.141 1 91.62 152 PRO B O 1
ATOM 7469 N N . ALA B 1 153 ? 5.102 -64.688 -31.719 1 91.5 153 ALA B N 1
ATOM 7470 C CA . ALA B 1 153 ? 4.676 -65.5 -30.578 1 91.5 153 ALA B CA 1
ATOM 7471 C C . ALA B 1 153 ? 5.098 -64.875 -29.266 1 91.5 153 ALA B C 1
ATOM 7473 O O . ALA B 1 153 ? 4.352 -64.875 -28.281 1 91.5 153 ALA B O 1
ATOM 7474 N N . ILE B 1 154 ? 6.297 -64.312 -29.25 1 93.75 154 ILE B N 1
ATOM 7475 C CA . ILE B 1 154 ? 6.777 -63.594 -28.062 1 93.75 154 ILE B CA 1
ATOM 7476 C C . ILE B 1 154 ? 5.934 -62.344 -27.812 1 93.75 154 ILE B C 1
ATOM 7478 O O . ILE B 1 154 ? 5.594 -62.031 -26.672 1 93.75 154 ILE B O 1
ATOM 7482 N N . ALA B 1 155 ? 5.605 -61.562 -28.875 1 92.06 155 ALA B N 1
ATOM 7483 C CA . ALA B 1 155 ? 4.801 -60.375 -28.766 1 92.06 155 ALA B CA 1
ATOM 7484 C C . ALA B 1 155 ? 3.42 -60.656 -28.188 1 92.06 155 ALA B C 1
ATOM 7486 O O . ALA B 1 155 ? 2.85 -59.844 -27.469 1 92.06 155 ALA B O 1
ATOM 7487 N N . GLU B 1 156 ? 2.881 -61.844 -28.438 1 89.69 156 GLU B N 1
ATOM 7488 C CA . GLU B 1 156 ? 1.568 -62.219 -27.922 1 89.69 156 GLU B CA 1
ATOM 7489 C C . GLU B 1 156 ? 1.61 -62.438 -26.406 1 89.69 156 GLU B C 1
ATOM 7491 O O . GLU B 1 156 ? 0.588 -62.312 -25.734 1 89.69 156 GLU B O 1
ATOM 7496 N N . MET B 1 157 ? 2.793 -62.75 -25.891 1 91.94 157 MET B N 1
ATOM 7497 C CA . MET B 1 157 ? 2.951 -62.969 -24.453 1 91.94 157 MET B CA 1
ATOM 7498 C C . MET B 1 157 ? 2.828 -61.656 -23.688 1 91.94 157 MET B C 1
ATOM 7500 O O . MET B 1 157 ? 2.664 -61.656 -22.469 1 91.94 157 MET B O 1
ATOM 7504 N N . LEU B 1 158 ? 2.834 -60.531 -24.359 1 91.31 158 LEU B N 1
ATOM 7505 C CA . LEU B 1 158 ? 2.664 -59.219 -23.734 1 91.31 158 LEU B CA 1
ATOM 7506 C C . LEU B 1 158 ? 1.248 -59.062 -23.188 1 91.31 158 LEU B C 1
ATOM 7508 O O . LEU B 1 158 ? 1.003 -58.219 -22.312 1 91.31 158 LEU B O 1
ATOM 7512 N N . LYS B 1 159 ? 0.36 -59.812 -23.688 1 87.94 159 LYS B N 1
ATOM 7513 C CA . LYS B 1 159 ? -1.031 -59.75 -23.25 1 87.94 159 LYS B CA 1
ATOM 7514 C C . LYS B 1 159 ? -1.325 -60.812 -22.188 1 87.94 159 LYS B C 1
ATOM 7516 O O . LYS B 1 159 ? -2.479 -61 -21.781 1 87.94 159 LYS B O 1
ATOM 7521 N N . ASN B 1 160 ? -0.245 -61.438 -21.766 1 88.81 160 ASN B N 1
ATOM 7522 C CA . ASN B 1 160 ? -0.406 -62.5 -20.766 1 88.81 160 ASN B CA 1
ATOM 7523 C C . ASN B 1 160 ? -0.839 -61.906 -19.406 1 88.81 160 ASN B C 1
ATOM 7525 O O . ASN B 1 160 ? -0.631 -60.719 -19.141 1 88.81 160 ASN B O 1
ATOM 7529 N N . THR B 1 161 ? -1.487 -62.688 -18.531 1 85.69 161 THR B N 1
ATOM 7530 C CA . THR B 1 161 ? -2.029 -62.219 -17.25 1 85.69 161 THR B CA 1
ATOM 7531 C C . THR B 1 161 ? -0.925 -62.125 -16.203 1 85.69 161 THR B C 1
ATOM 7533 O O . THR B 1 161 ? -1.048 -61.344 -15.25 1 85.69 161 THR B O 1
ATOM 7536 N N . SER B 1 162 ? 0.142 -62.906 -16.5 1 88.44 162 SER B N 1
ATOM 7537 C CA . SER B 1 162 ? 1.229 -62.875 -15.523 1 88.44 162 SER B CA 1
ATOM 7538 C C . SER B 1 162 ? 2.17 -61.719 -15.766 1 88.44 162 SER B C 1
ATOM 7540 O O .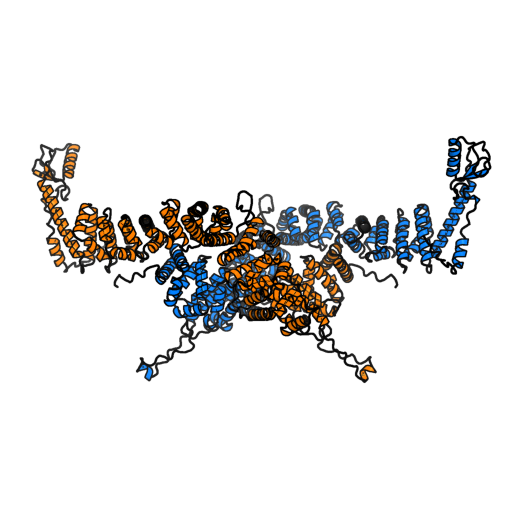 SER B 1 162 ? 2.654 -61.531 -16.891 1 88.44 162 SER B O 1
ATOM 7542 N N . ARG B 1 163 ? 2.492 -60.906 -14.711 1 89.56 163 ARG B N 1
ATOM 7543 C CA . ARG B 1 163 ? 3.395 -59.781 -14.789 1 89.56 163 ARG B CA 1
ATOM 7544 C C . ARG B 1 163 ? 4.816 -60.219 -15.109 1 89.56 163 ARG B C 1
ATOM 7546 O O . ARG B 1 163 ? 5.535 -59.531 -15.844 1 89.56 163 ARG B O 1
ATOM 7553 N N . LYS B 1 164 ? 5.152 -61.312 -14.562 1 90.81 164 LYS B N 1
ATOM 7554 C CA . LYS B 1 164 ? 6.504 -61.844 -14.773 1 90.81 164 LYS B CA 1
ATOM 7555 C C . LYS B 1 164 ? 6.727 -62.219 -16.234 1 90.81 164 LYS B C 1
ATOM 7557 O O . LYS B 1 164 ? 7.797 -61.969 -16.797 1 90.81 164 LYS B O 1
ATOM 7562 N N . VAL B 1 165 ? 5.68 -62.875 -16.781 1 92.69 165 VAL B N 1
ATOM 7563 C CA . VAL B 1 165 ? 5.75 -63.281 -18.172 1 92.69 165 VAL B CA 1
ATOM 7564 C C . VAL B 1 165 ? 5.836 -62.031 -19.062 1 92.69 165 VAL B C 1
ATOM 7566 O O . VAL B 1 165 ? 6.645 -62 -20 1 92.69 165 VAL B O 1
ATOM 7569 N N . ARG B 1 166 ? 5.074 -61.062 -18.734 1 92.12 166 ARG B N 1
ATOM 7570 C CA . ARG B 1 166 ? 5.07 -59.812 -19.531 1 92.12 166 ARG B CA 1
ATOM 7571 C C . ARG B 1 166 ? 6.418 -59.125 -19.453 1 92.12 166 ARG B C 1
ATOM 7573 O O . ARG B 1 166 ? 6.941 -58.656 -20.469 1 92.12 166 ARG B O 1
ATOM 7580 N N . CYS B 1 167 ? 7.008 -59.031 -18.312 1 93.25 167 CYS B N 1
ATOM 7581 C CA . CYS B 1 167 ? 8.297 -58.375 -18.109 1 93.25 167 CYS B CA 1
ATOM 7582 C C . CYS B 1 167 ? 9.398 -59.094 -18.891 1 93.25 167 CYS B C 1
ATOM 7584 O O . CYS B 1 167 ? 10.211 -58.469 -19.562 1 93.25 167 CYS B O 1
ATOM 7586 N N . LYS B 1 168 ? 9.352 -60.438 -18.734 1 94.25 168 LYS B N 1
ATOM 7587 C CA . LYS B 1 168 ? 10.367 -61.219 -19.422 1 94.25 168 LYS B CA 1
ATOM 7588 C C . LYS B 1 168 ? 10.195 -61.156 -20.938 1 94.25 168 LYS B C 1
ATOM 7590 O O . LYS B 1 168 ? 11.18 -61.156 -21.672 1 94.25 168 LYS B O 1
ATOM 7595 N N . ALA B 1 169 ? 8.953 -61.156 -21.391 1 95.06 169 ALA B N 1
ATOM 7596 C CA . ALA B 1 169 ? 8.68 -61 -22.812 1 95.06 169 ALA B CA 1
ATOM 7597 C C . ALA B 1 169 ? 9.234 -59.688 -23.359 1 95.06 169 ALA B C 1
ATOM 7599 O O . ALA B 1 169 ? 9.82 -59.656 -24.453 1 95.06 169 ALA B O 1
ATOM 7600 N N . LEU B 1 170 ? 9.07 -58.562 -22.656 1 95.44 170 LEU B N 1
ATOM 7601 C CA . LEU B 1 170 ? 9.602 -57.25 -23.047 1 95.44 170 LEU B CA 1
ATOM 7602 C C . LEU B 1 170 ? 11.125 -57.312 -23.156 1 95.44 170 LEU B C 1
ATOM 7604 O O . LEU B 1 170 ? 11.695 -56.812 -24.125 1 95.44 170 LEU B O 1
ATOM 7608 N N . GLY B 1 171 ? 11.703 -57.875 -22.172 1 94.75 171 GLY B N 1
ATOM 7609 C CA . GLY B 1 171 ? 13.148 -58.031 -22.203 1 94.75 171 GLY B CA 1
ATOM 7610 C C . GLY B 1 171 ? 13.664 -58.875 -23.344 1 94.75 171 GLY B C 1
ATOM 7611 O O . GLY B 1 171 ? 14.688 -58.562 -23.953 1 94.75 171 GLY B O 1
ATOM 7612 N N . THR B 1 172 ? 12.953 -59.969 -23.578 1 95.94 172 THR B N 1
ATOM 7613 C CA . THR B 1 172 ? 13.336 -60.875 -24.672 1 95.94 172 THR B CA 1
ATOM 7614 C C . THR B 1 172 ? 13.211 -60.156 -26.016 1 95.94 172 THR B C 1
ATOM 7616 O O . THR B 1 172 ? 14.086 -60.281 -26.875 1 95.94 172 THR B O 1
ATOM 7619 N N . LEU B 1 173 ? 12.148 -59.406 -26.188 1 95.81 173 LEU B N 1
ATOM 7620 C CA . LEU B 1 173 ? 11.953 -58.656 -27.438 1 95.81 173 LEU B CA 1
ATOM 7621 C C . LEU B 1 173 ? 13.062 -57.625 -27.625 1 95.81 173 LEU B C 1
ATOM 7623 O O . LEU B 1 173 ? 13.5 -57.406 -28.766 1 95.81 173 LEU B O 1
ATOM 7627 N N . ARG B 1 174 ? 13.5 -57 -26.594 1 95.56 174 ARG B N 1
ATOM 7628 C CA . ARG B 1 174 ? 14.586 -56.031 -26.672 1 95.56 174 ARG B CA 1
ATOM 7629 C C . ARG B 1 174 ? 15.867 -56.688 -27.188 1 95.56 174 ARG B C 1
ATOM 7631 O O . ARG B 1 174 ? 16.531 -56.125 -28.062 1 95.56 174 ARG B O 1
ATOM 7638 N N . ILE B 1 175 ? 16.141 -57.844 -26.641 1 94.25 175 ILE B N 1
ATOM 7639 C CA . ILE B 1 175 ? 17.344 -58.562 -27.016 1 94.25 175 ILE B CA 1
ATOM 7640 C C . ILE B 1 175 ? 17.266 -59 -28.469 1 94.25 175 ILE B C 1
ATOM 7642 O O . ILE B 1 175 ? 18.25 -58.906 -29.219 1 94.25 175 ILE B O 1
ATOM 7646 N N . VAL B 1 176 ? 16.094 -59.469 -28.844 1 94.25 176 VAL B N 1
ATOM 7647 C CA . VAL B 1 176 ? 15.883 -59.938 -30.219 1 94.25 176 VAL B CA 1
ATOM 7648 C C . VAL B 1 176 ? 16 -58.75 -31.172 1 94.25 176 VAL B C 1
ATOM 7650 O O . VAL B 1 176 ? 16.453 -58.906 -32.312 1 94.25 176 VAL B O 1
ATOM 7653 N N . ALA B 1 177 ? 15.617 -57.5 -30.781 1 94.31 177 ALA B N 1
ATOM 7654 C CA . ALA B 1 177 ? 15.602 -56.312 -31.625 1 94.31 177 ALA B CA 1
ATOM 7655 C C . ALA B 1 177 ? 16.984 -55.688 -31.719 1 94.31 177 ALA B C 1
ATOM 7657 O O . ALA B 1 177 ? 17.297 -54.969 -32.688 1 94.31 177 ALA B O 1
ATOM 7658 N N . GLU B 1 178 ? 17.859 -55.938 -30.844 1 92.94 178 GLU B N 1
ATOM 7659 C CA . GLU B 1 178 ? 19.172 -55.281 -30.781 1 92.94 178 GLU B CA 1
ATOM 7660 C C . GLU B 1 178 ? 19.969 -55.5 -32.062 1 92.94 178 GLU B C 1
ATOM 7662 O O . GLU B 1 178 ? 20.156 -56.656 -32.5 1 92.94 178 GLU B O 1
ATOM 7667 N N . GLU B 1 179 ? 20.375 -54.531 -32.719 1 88.19 179 GLU B N 1
ATOM 7668 C CA . GLU B 1 179 ? 21.266 -54.469 -33.844 1 88.19 179 GLU B CA 1
ATOM 7669 C C . GLU B 1 179 ? 20.641 -55.156 -35.062 1 88.19 179 GLU B C 1
ATOM 7671 O O . GLU B 1 179 ? 21.359 -55.688 -35.938 1 88.19 179 GLU B O 1
ATOM 7676 N N . ASP B 1 180 ? 19.344 -55.312 -35.125 1 92.19 180 ASP B N 1
ATOM 7677 C CA . ASP B 1 180 ? 18.656 -55.938 -36.25 1 92.19 180 ASP B CA 1
ATOM 7678 C C . ASP B 1 180 ? 17.391 -55.156 -36.625 1 92.19 180 ASP B C 1
ATOM 7680 O O . ASP B 1 180 ? 16.344 -55.344 -36 1 92.19 180 ASP B O 1
ATOM 7684 N N . ASN B 1 181 ? 17.406 -54.469 -37.688 1 92.25 181 ASN B N 1
ATOM 7685 C CA . ASN B 1 181 ? 16.312 -53.594 -38.094 1 92.25 181 ASN B CA 1
ATOM 7686 C C . ASN B 1 181 ? 15.125 -54.406 -38.625 1 92.25 181 ASN B C 1
ATOM 7688 O O . ASN B 1 181 ? 13.977 -53.969 -38.469 1 92.25 181 ASN B O 1
ATOM 7692 N N . ASP B 1 182 ? 15.43 -55.5 -39.219 1 91.69 182 ASP B N 1
ATOM 7693 C CA . ASP B 1 182 ? 14.336 -56.344 -39.719 1 91.69 182 ASP B CA 1
ATOM 7694 C C . ASP B 1 182 ? 13.492 -56.875 -38.562 1 91.69 182 ASP B C 1
ATOM 7696 O O . ASP B 1 182 ? 12.258 -56.875 -38.656 1 91.69 182 ASP B O 1
ATOM 7700 N N . ASN B 1 183 ? 14.195 -57.375 -37.531 1 93.81 183 ASN B N 1
ATOM 7701 C CA . ASN B 1 183 ? 13.484 -57.844 -36.375 1 93.81 183 ASN B CA 1
ATOM 7702 C C . ASN B 1 183 ? 12.688 -56.75 -35.688 1 93.81 183 ASN B C 1
ATOM 7704 O O . ASN B 1 183 ? 11.594 -56.969 -35.188 1 93.81 183 ASN B O 1
ATOM 7708 N N . LYS B 1 184 ? 13.211 -55.531 -35.719 1 94.75 184 LYS B N 1
ATOM 7709 C CA . LYS B 1 184 ? 12.516 -54.375 -35.156 1 94.75 184 LYS B CA 1
ATOM 7710 C C . LYS B 1 184 ? 11.188 -54.125 -35.844 1 94.75 184 LYS B C 1
ATOM 7712 O O . LYS B 1 184 ? 10.172 -53.875 -35.188 1 94.75 184 LYS B O 1
ATOM 7717 N N . GLU B 1 185 ? 11.195 -54.219 -37.094 1 93.44 185 GLU B N 1
ATOM 7718 C CA . GLU B 1 185 ? 9.992 -53.969 -37.906 1 93.44 185 GLU B CA 1
ATOM 7719 C C . GLU B 1 185 ? 8.93 -55.031 -37.625 1 93.44 185 GLU B C 1
ATOM 7721 O O . GLU B 1 185 ? 7.734 -54.719 -37.594 1 93.44 185 GLU B O 1
ATOM 7726 N N . ILE B 1 186 ? 9.391 -56.25 -37.406 1 93.25 186 ILE B N 1
ATOM 7727 C CA . ILE B 1 186 ? 8.445 -57.344 -37.156 1 93.25 186 ILE B CA 1
ATOM 7728 C C . ILE B 1 186 ? 7.832 -57.156 -35.75 1 93.25 186 ILE B C 1
ATOM 7730 O O . ILE B 1 186 ? 6.637 -57.406 -35.562 1 93.25 186 ILE B O 1
ATOM 7734 N N . ILE B 1 187 ? 8.648 -56.75 -34.875 1 93 187 ILE B N 1
ATOM 7735 C CA . ILE B 1 187 ? 8.18 -56.531 -33.5 1 93 187 ILE B CA 1
ATOM 7736 C C . ILE B 1 187 ? 7.133 -55.406 -33.469 1 93 187 ILE B C 1
ATOM 7738 O O . ILE B 1 187 ? 6.125 -55.531 -32.781 1 93 187 ILE B O 1
ATOM 7742 N N . ALA B 1 188 ? 7.352 -54.344 -34.219 1 91.12 188 ALA B N 1
ATOM 7743 C CA . ALA B 1 188 ? 6.484 -53.156 -34.188 1 91.12 188 ALA B CA 1
ATOM 7744 C C . ALA B 1 188 ? 5.289 -53.344 -35.125 1 91.12 188 ALA B C 1
ATOM 7746 O O . ALA B 1 188 ? 4.406 -52.5 -35.219 1 91.12 188 ALA B O 1
ATOM 7747 N N . ALA B 1 189 ? 5.215 -54.469 -35.719 1 87.06 189 ALA B N 1
ATOM 7748 C CA . ALA B 1 189 ? 4.129 -54.719 -36.688 1 87.06 189 ALA B CA 1
ATOM 7749 C C . ALA B 1 189 ? 2.793 -54.875 -35.969 1 87.06 189 ALA B C 1
ATOM 7751 O O . ALA B 1 189 ? 2.744 -55.375 -34.844 1 87.06 189 ALA B O 1
ATOM 7752 N N . GLY B 1 190 ? 1.801 -54.281 -36.531 1 82.31 190 GLY B N 1
ATOM 7753 C CA . GLY B 1 190 ? 0.455 -54.406 -36 1 82.31 190 GLY B CA 1
ATOM 7754 C C . GLY B 1 190 ? 0.229 -53.562 -34.781 1 82.31 190 GLY B C 1
ATOM 7755 O O . GLY B 1 190 ? 0.511 -52.344 -34.781 1 82.31 190 GLY B O 1
ATOM 7756 N N . ASP B 1 191 ? -0.314 -54.219 -33.688 1 86.56 191 ASP B N 1
ATOM 7757 C CA . ASP B 1 191 ? -0.711 -53.5 -32.469 1 86.56 191 ASP B CA 1
ATOM 7758 C C . ASP B 1 191 ? 0.333 -53.656 -31.375 1 86.56 191 ASP B C 1
ATOM 7760 O O . ASP B 1 191 ? 0.121 -53.188 -30.25 1 86.56 191 ASP B O 1
ATOM 7764 N N . SER B 1 192 ? 1.424 -54.25 -31.719 1 89.19 192 SER B N 1
ATOM 7765 C CA . SER B 1 192 ? 2.428 -54.5 -30.703 1 89.19 192 SER B CA 1
ATOM 7766 C C . SER B 1 192 ? 3.033 -53.219 -30.156 1 89.19 192 SER B C 1
ATOM 7768 O O . SER B 1 192 ? 3.299 -53.094 -28.969 1 89.19 192 SER B O 1
ATOM 7770 N N . ALA B 1 193 ? 3.252 -52.25 -31.109 1 90 193 ALA B N 1
ATOM 7771 C CA . ALA B 1 193 ? 3.816 -51 -30.672 1 90 193 ALA B CA 1
ATOM 7772 C C . ALA B 1 193 ? 2.887 -50.281 -29.688 1 90 193 ALA B C 1
ATOM 7774 O O . ALA B 1 193 ? 3.342 -49.688 -28.703 1 90 193 ALA B O 1
ATOM 7775 N N . ARG B 1 194 ? 1.641 -50.281 -29.922 1 89.62 194 ARG B N 1
ATOM 7776 C CA . ARG B 1 194 ? 0.647 -49.688 -29.047 1 89.62 194 ARG B CA 1
ATOM 7777 C C . ARG B 1 194 ? 0.625 -50.375 -27.688 1 89.62 194 ARG B C 1
ATOM 7779 O O . ARG B 1 194 ? 0.496 -49.688 -26.656 1 89.62 194 ARG B O 1
ATOM 7786 N N . THR B 1 195 ? 0.705 -51.656 -27.703 1 89.81 195 THR B N 1
ATOM 7787 C CA . THR B 1 195 ? 0.719 -52.406 -26.469 1 89.81 195 THR B CA 1
ATOM 7788 C C . THR B 1 195 ? 1.937 -52.062 -25.625 1 89.81 195 THR B C 1
ATOM 7790 O O . THR B 1 195 ? 1.841 -51.969 -24.406 1 89.81 195 THR B O 1
ATOM 7793 N N . ILE B 1 196 ? 3.059 -51.938 -26.328 1 91.62 196 ILE B N 1
ATOM 7794 C CA . ILE B 1 196 ? 4.277 -51.562 -25.609 1 91.62 196 ILE B CA 1
ATOM 7795 C C . ILE B 1 196 ? 4.102 -50.219 -24.938 1 91.62 196 ILE B C 1
ATOM 7797 O O . ILE B 1 196 ? 4.512 -50.031 -23.797 1 91.62 196 ILE B O 1
ATOM 7801 N N . VAL B 1 197 ? 3.492 -49.25 -25.625 1 91.44 197 VAL B N 1
ATOM 7802 C CA . VAL B 1 197 ? 3.281 -47.906 -25.094 1 91.44 197 VAL B CA 1
ATOM 7803 C C . VAL B 1 197 ? 2.309 -47.938 -23.922 1 91.44 197 VAL B C 1
ATOM 7805 O O . VAL B 1 197 ? 2.416 -47.156 -22.984 1 91.44 197 VAL B O 1
ATOM 7808 N N . LYS B 1 198 ? 1.419 -48.875 -23.891 1 88.44 198 LYS B N 1
ATOM 7809 C CA . LYS B 1 198 ? 0.449 -49.031 -22.812 1 88.44 198 LYS B CA 1
ATOM 7810 C C . LYS B 1 198 ? 1.146 -49.344 -21.484 1 88.44 198 LYS B C 1
ATOM 7812 O O . LYS B 1 198 ? 0.67 -48.938 -20.422 1 88.44 198 LYS B O 1
ATOM 7817 N N . PHE B 1 199 ? 2.234 -50 -21.547 1 90.19 199 PHE B N 1
ATOM 7818 C CA . PHE B 1 199 ? 2.965 -50.375 -20.344 1 90.19 199 PHE B CA 1
ATOM 7819 C C . PHE B 1 199 ? 3.592 -49.156 -19.688 1 90.19 199 PHE B C 1
ATOM 7821 O O . PHE B 1 199 ? 3.941 -49.188 -18.5 1 90.19 199 PHE B O 1
ATOM 7828 N N . LEU B 1 200 ? 3.686 -48.094 -20.422 1 88.69 200 LEU B N 1
ATOM 7829 C CA . LEU B 1 200 ? 4.309 -46.875 -19.891 1 88.69 200 LEU B CA 1
ATOM 7830 C C . LEU B 1 200 ? 3.404 -46.188 -18.875 1 88.69 200 LEU B C 1
ATOM 7832 O O . LEU B 1 200 ? 3.873 -45.406 -18.047 1 88.69 200 LEU B O 1
ATOM 7836 N N . SER B 1 201 ? 2.164 -46.406 -18.906 1 79.69 201 SER B N 1
ATOM 7837 C CA . SER B 1 201 ? 1.196 -45.719 -18.047 1 79.69 201 SER B CA 1
ATOM 7838 C C . SER B 1 201 ? 1.141 -46.375 -16.672 1 79.69 201 SER B C 1
ATOM 7840 O O . SER B 1 201 ? 0.549 -45.812 -15.742 1 79.69 201 SER B O 1
ATOM 7842 N N . HIS B 1 202 ? 1.832 -47.5 -16.516 1 76.69 202 HIS B N 1
ATOM 7843 C CA . HIS B 1 202 ? 1.836 -48.156 -15.219 1 76.69 202 HIS B CA 1
ATOM 7844 C C . HIS B 1 202 ? 2.992 -47.688 -14.352 1 76.69 202 HIS B C 1
ATOM 7846 O O . HIS B 1 202 ? 4.145 -48.062 -14.57 1 76.69 202 HIS B O 1
ATOM 7852 N N . ASP B 1 203 ? 2.691 -46.906 -13.383 1 69.25 203 ASP B N 1
ATOM 7853 C CA . ASP B 1 203 ? 3.736 -46.25 -12.609 1 69.25 203 ASP B CA 1
ATOM 7854 C C . ASP B 1 203 ? 4.48 -47.25 -11.727 1 69.25 203 ASP B C 1
ATOM 7856 O O . ASP B 1 203 ? 3.869 -48.125 -11.141 1 69.25 203 ASP B O 1
ATOM 7860 N N . HIS B 1 204 ? 5.738 -47.094 -11.703 1 67.06 204 HIS B N 1
ATOM 7861 C CA . HIS B 1 204 ? 6.68 -47.719 -10.781 1 67.06 204 HIS B CA 1
ATOM 7862 C C . HIS B 1 204 ? 6.652 -49.219 -10.922 1 67.06 204 HIS B C 1
ATOM 7864 O O . HIS B 1 204 ? 6.57 -49.938 -9.93 1 67.06 204 HIS B O 1
ATOM 7870 N N . SER B 1 205 ? 6.664 -49.625 -12.297 1 80.38 205 SER B N 1
ATOM 7871 C CA . SER B 1 205 ? 6.672 -51.062 -12.539 1 80.38 205 SER B CA 1
ATOM 7872 C C . SER B 1 205 ? 7.883 -51.469 -13.367 1 80.38 205 SER B C 1
ATOM 7874 O O . SER B 1 205 ? 8.469 -50.656 -14.078 1 80.38 205 SER B O 1
ATOM 7876 N N . GLN B 1 206 ? 8.305 -52.594 -13.07 1 87.31 206 GLN B N 1
ATOM 7877 C CA . GLN B 1 206 ? 9.391 -53.156 -13.867 1 87.31 206 GLN B CA 1
ATOM 7878 C C . GLN B 1 206 ? 8.992 -53.281 -15.336 1 87.31 206 GLN B C 1
ATOM 7880 O O . GLN B 1 206 ? 9.844 -53.188 -16.219 1 87.31 206 GLN B O 1
ATOM 7885 N N . GLU B 1 207 ? 7.789 -53.5 -15.516 1 89.88 207 GLU B N 1
ATOM 7886 C CA . GLU B 1 207 ? 7.277 -53.562 -16.875 1 89.88 207 GLU B CA 1
ATOM 7887 C C . GLU B 1 207 ? 7.5 -52.25 -17.609 1 89.88 207 GLU B C 1
ATOM 7889 O O . GLU B 1 207 ? 7.832 -52.25 -18.797 1 89.88 207 GLU B O 1
ATOM 7894 N N . ARG B 1 208 ? 7.348 -51.156 -16.859 1 90.88 208 ARG B N 1
ATOM 7895 C CA . ARG B 1 208 ? 7.535 -49.844 -17.453 1 90.88 208 ARG B CA 1
ATOM 7896 C C . ARG B 1 208 ? 8.984 -49.625 -17.844 1 90.88 208 ARG B C 1
ATOM 7898 O O . ARG B 1 208 ? 9.266 -49.094 -18.922 1 90.88 208 ARG B O 1
ATOM 7905 N N . GLU B 1 209 ? 9.891 -50.094 -17.047 1 91.69 209 GLU B N 1
ATOM 7906 C CA . GLU B 1 209 ? 11.32 -49.938 -17.328 1 91.69 209 GLU B CA 1
ATOM 7907 C C . GLU B 1 209 ? 11.734 -50.719 -18.547 1 91.69 209 GLU B C 1
ATOM 7909 O O . GLU B 1 209 ? 12.469 -50.219 -19.406 1 91.69 209 GLU B O 1
ATOM 7914 N N . GLU B 1 210 ? 11.219 -51.969 -18.594 1 93.56 210 GLU B N 1
ATOM 7915 C CA . GLU B 1 210 ? 11.547 -52.812 -19.734 1 93.56 210 GLU B CA 1
ATOM 7916 C C . GLU B 1 210 ? 10.906 -52.281 -21.016 1 93.56 210 GLU B C 1
ATOM 7918 O O . GLU B 1 210 ? 11.477 -52.406 -22.094 1 93.56 210 GLU B O 1
ATOM 7923 N N . ALA B 1 211 ? 9.734 -51.719 -20.875 1 94.69 211 ALA B N 1
ATOM 7924 C CA . ALA B 1 211 ? 9.031 -51.188 -22.031 1 94.69 211 ALA B CA 1
ATOM 7925 C C . ALA B 1 211 ? 9.773 -50 -22.625 1 94.69 211 ALA B C 1
ATOM 7927 O O . ALA B 1 211 ? 9.891 -49.875 -23.844 1 94.69 211 ALA B O 1
ATOM 7928 N N . VAL B 1 212 ? 10.281 -49.125 -21.797 1 94.31 212 VAL B N 1
ATOM 7929 C CA . VAL B 1 212 ? 11.016 -47.938 -22.281 1 94.31 212 VAL B CA 1
ATOM 7930 C C . VAL B 1 212 ? 12.305 -48.406 -22.953 1 94.31 212 VAL B C 1
ATOM 7932 O O . VAL B 1 212 ? 12.703 -47.812 -23.969 1 94.31 212 VAL B O 1
ATOM 7935 N N . SER B 1 213 ? 12.906 -49.375 -22.344 1 94.62 213 SER B N 1
ATOM 7936 C CA . SER B 1 213 ? 14.133 -49.906 -22.938 1 94.62 213 SER B CA 1
ATOM 7937 C C . SER B 1 213 ? 13.875 -50.5 -24.312 1 94.62 213 SER B C 1
ATOM 7939 O O . SER B 1 213 ? 14.68 -50.344 -25.234 1 94.62 213 SER B O 1
ATOM 7941 N N . LEU B 1 214 ? 12.805 -51.25 -24.375 1 96.38 214 LEU B N 1
ATOM 7942 C CA . LEU B 1 214 ? 12.43 -51.812 -25.656 1 96.38 214 LEU B CA 1
ATOM 7943 C C . LEU B 1 214 ? 12.133 -50.719 -26.672 1 96.38 214 LEU B C 1
ATOM 7945 O O . LEU B 1 214 ? 12.578 -50.781 -27.828 1 96.38 214 LEU B O 1
ATOM 7949 N N . LEU B 1 215 ? 11.406 -49.688 -26.25 1 95.56 215 LEU B N 1
ATOM 7950 C CA . LEU B 1 215 ? 11.062 -48.562 -27.141 1 95.56 215 LEU B CA 1
ATOM 7951 C C . LEU B 1 215 ? 12.32 -47.844 -27.609 1 95.56 215 LEU B C 1
ATOM 7953 O O . LEU B 1 215 ? 12.391 -47.375 -28.75 1 95.56 215 LEU B O 1
ATOM 7957 N N . TYR B 1 216 ? 13.227 -47.688 -26.734 1 95.44 216 TYR B N 1
ATOM 7958 C CA . TYR B 1 216 ? 14.492 -47.062 -27.094 1 95.44 216 TYR B CA 1
ATOM 7959 C C . TYR B 1 216 ? 15.188 -47.844 -28.203 1 95.44 216 TYR B C 1
ATOM 7961 O O . TYR B 1 216 ? 15.641 -47.25 -29.188 1 95.44 216 TYR B O 1
ATOM 7969 N N . GLU B 1 217 ? 15.242 -49.125 -28.047 1 95.38 217 GLU B N 1
ATOM 7970 C CA . GLU B 1 217 ? 15.875 -49.969 -29.062 1 95.38 217 GLU B CA 1
ATOM 7971 C C . GLU B 1 217 ? 15.125 -49.875 -30.391 1 95.38 217 GLU B C 1
ATOM 7973 O O . GLU B 1 217 ? 15.75 -49.812 -31.453 1 95.38 217 GLU B O 1
ATOM 7978 N N . LEU B 1 218 ? 13.828 -49.906 -30.328 1 95.56 218 LEU B N 1
ATOM 7979 C CA . LEU B 1 218 ? 13.023 -49.844 -31.547 1 95.56 218 LEU B CA 1
ATOM 7980 C C . LEU B 1 218 ? 13.172 -48.5 -32.219 1 95.56 218 LEU B C 1
ATOM 7982 O O . LEU B 1 218 ? 13.133 -48.406 -33.469 1 95.56 218 LEU B O 1
ATOM 7986 N N . SER B 1 219 ? 13.344 -47.406 -31.469 1 95.62 219 SER B N 1
ATOM 7987 C CA . SER B 1 219 ? 13.398 -46.031 -32 1 95.62 219 SER B CA 1
ATOM 7988 C C . SER B 1 219 ? 14.703 -45.781 -32.75 1 95.62 219 SER B C 1
ATOM 7990 O O . SER B 1 219 ? 14.82 -44.812 -33.469 1 95.62 219 SER B O 1
ATOM 7992 N N . LYS B 1 220 ? 15.688 -46.656 -32.625 1 94.31 220 LYS B N 1
ATOM 7993 C CA . LYS B 1 220 ? 16.938 -46.531 -33.344 1 94.31 220 LYS B CA 1
ATOM 7994 C C . LYS B 1 220 ? 16.719 -46.719 -34.844 1 94.31 220 LYS B C 1
ATOM 7996 O O . LYS B 1 220 ? 17.547 -46.312 -35.656 1 94.31 220 LYS B O 1
ATOM 8001 N N . CYS B 1 221 ? 15.586 -47.406 -35.094 1 92.81 221 CYS B N 1
ATOM 8002 C CA . CYS B 1 221 ? 15.195 -47.562 -36.5 1 92.81 221 CYS B CA 1
ATOM 8003 C C . CYS B 1 221 ? 14.375 -46.375 -36.969 1 92.81 221 CYS B C 1
ATOM 8005 O O . CYS B 1 221 ? 13.328 -46.094 -36.406 1 92.81 221 CYS B O 1
ATOM 8007 N N . GLU B 1 222 ? 14.727 -45.688 -38.031 1 89.19 222 GLU B N 1
ATOM 8008 C CA . GLU B 1 222 ? 14.109 -44.469 -38.5 1 89.19 222 GLU B CA 1
ATOM 8009 C C . GLU B 1 222 ? 12.672 -44.688 -38.938 1 89.19 222 GLU B C 1
ATOM 8011 O O . GLU B 1 222 ? 11.797 -43.844 -38.719 1 89.19 222 GLU B O 1
ATOM 8016 N N . ALA B 1 223 ? 12.469 -45.875 -39.531 1 88.12 223 ALA B N 1
ATOM 8017 C CA . ALA B 1 223 ? 11.133 -46.188 -40.031 1 88.12 223 ALA B CA 1
ATOM 8018 C C . ALA B 1 223 ? 10.141 -46.312 -38.875 1 88.12 223 ALA B C 1
ATOM 8020 O O . ALA B 1 223 ? 8.953 -46.031 -39.031 1 88.12 223 ALA B O 1
ATOM 8021 N N . LEU B 1 224 ? 10.617 -46.719 -37.75 1 93.5 224 LEU B N 1
ATOM 8022 C CA . LEU B 1 224 ? 9.727 -47 -36.625 1 93.5 224 LEU B CA 1
ATOM 8023 C C . LEU B 1 224 ? 9.5 -45.75 -35.812 1 93.5 224 LEU B C 1
ATOM 8025 O O . LEU B 1 224 ? 8.578 -45.688 -35 1 93.5 224 LEU B O 1
ATOM 8029 N N . CYS B 1 225 ? 10.305 -44.688 -36.062 1 93.56 225 CYS B N 1
ATOM 8030 C CA . CYS B 1 225 ? 10.156 -43.438 -35.312 1 93.56 225 CYS B CA 1
ATOM 8031 C C . CYS B 1 225 ? 8.805 -42.781 -35.625 1 93.56 225 CYS B C 1
ATOM 8033 O O . CYS B 1 225 ? 8.133 -42.312 -34.719 1 93.56 225 CYS B O 1
ATOM 8035 N N . GLU B 1 226 ? 8.406 -42.781 -36.75 1 90.75 226 GLU B N 1
ATOM 8036 C CA . GLU B 1 226 ? 7.117 -42.188 -37.125 1 90.75 226 GLU B CA 1
ATOM 8037 C C . GLU B 1 226 ? 5.957 -43 -36.562 1 90.75 226 GLU B C 1
ATOM 8039 O O . GLU B 1 226 ? 4.934 -42.438 -36.188 1 90.75 226 GLU B O 1
ATOM 8044 N N . LYS B 1 227 ? 6.203 -44.312 -36.562 1 91.31 227 LYS B N 1
ATOM 8045 C CA . LYS B 1 227 ? 5.152 -45.188 -36.062 1 91.31 227 LYS B CA 1
ATOM 8046 C C . LYS B 1 227 ? 4.945 -45.031 -34.562 1 91.31 227 LYS B C 1
ATOM 8048 O O . LYS B 1 227 ? 3.811 -44.938 -34.094 1 91.31 227 LYS B O 1
ATOM 8053 N N . ILE B 1 228 ? 6.016 -45 -33.844 1 92.31 228 ILE B N 1
ATOM 8054 C CA . ILE B 1 228 ? 5.949 -44.812 -32.406 1 92.31 228 ILE B CA 1
ATOM 8055 C C . ILE B 1 228 ? 5.336 -43.438 -32.062 1 92.31 228 ILE B C 1
ATOM 8057 O O . ILE B 1 228 ? 4.465 -43.344 -31.203 1 92.31 228 ILE B O 1
ATOM 8061 N N . GLY B 1 229 ? 5.746 -42.406 -32.75 1 90.88 229 GLY B N 1
ATOM 8062 C CA . GLY B 1 229 ? 5.238 -41.062 -32.531 1 90.88 229 GLY B CA 1
ATOM 8063 C C . GLY B 1 229 ? 3.779 -40.906 -32.938 1 90.88 229 GLY B C 1
ATOM 8064 O O . GLY B 1 229 ? 3.082 -40.031 -32.406 1 90.88 229 GLY B O 1
ATOM 8065 N N . GLY B 1 230 ? 3.354 -41.719 -33.781 1 88.88 230 GLY B N 1
ATOM 8066 C CA . GLY B 1 230 ? 1.979 -41.656 -34.25 1 88.88 230 GLY B CA 1
ATOM 8067 C C . GLY B 1 230 ? 0.981 -42.219 -33.281 1 88.88 230 GLY B C 1
ATOM 8068 O O . GLY B 1 230 ? -0.222 -41.969 -33.375 1 88.88 230 GLY B O 1
ATOM 8069 N N . ILE B 1 231 ? 1.486 -43 -32.312 1 89.88 231 ILE B N 1
ATOM 8070 C CA . ILE B 1 231 ? 0.605 -43.531 -31.266 1 89.88 231 ILE B CA 1
ATOM 8071 C C . ILE B 1 231 ? 0.156 -42.406 -30.344 1 89.88 231 ILE B C 1
ATOM 8073 O O . ILE B 1 231 ? 0.986 -41.719 -29.75 1 89.88 231 ILE B O 1
ATOM 8077 N N . SER B 1 232 ? -1.195 -42.344 -30.234 1 87.88 232 SER B N 1
ATOM 8078 C CA . SER B 1 232 ? -1.758 -41.25 -29.438 1 87.88 232 SER B CA 1
ATOM 8079 C C . SER B 1 232 ? -1.263 -41.312 -28 1 87.88 232 SER B C 1
ATOM 8081 O O . SER B 1 232 ? -1.415 -42.344 -27.328 1 87.88 232 SER B O 1
ATOM 8083 N N . GLY B 1 233 ? -0.631 -40.219 -27.547 1 89.06 233 GLY B N 1
ATOM 8084 C CA . GLY B 1 233 ? -0.232 -40.062 -26.156 1 89.06 233 GLY B CA 1
ATOM 8085 C C . GLY B 1 233 ? 1.169 -40.594 -25.875 1 89.06 233 GLY B C 1
ATOM 8086 O O . GLY B 1 233 ? 1.71 -40.375 -24.797 1 89.06 233 GLY B O 1
ATOM 8087 N N . ALA B 1 234 ? 1.77 -41.281 -26.812 1 91.69 234 ALA B N 1
ATOM 8088 C CA . ALA B 1 234 ? 3.086 -41.875 -26.609 1 91.69 234 ALA B CA 1
ATOM 8089 C C . ALA B 1 234 ? 4.129 -40.812 -26.297 1 91.69 234 ALA B C 1
ATOM 8091 O O . ALA B 1 234 ? 4.871 -40.938 -25.312 1 91.69 234 ALA B O 1
ATOM 8092 N N . ILE B 1 235 ? 4.141 -39.781 -27.094 1 93.44 235 ILE B N 1
ATOM 8093 C CA . ILE B 1 235 ? 5.129 -38.719 -26.922 1 93.44 235 ILE B CA 1
ATOM 8094 C C . ILE B 1 235 ? 4.898 -38.031 -25.594 1 93.44 235 ILE B C 1
ATOM 8096 O O . ILE B 1 235 ? 5.852 -37.75 -24.859 1 93.44 235 ILE B O 1
ATOM 8100 N N . LEU B 1 236 ? 3.637 -37.719 -25.25 1 92.69 236 LEU B N 1
ATOM 8101 C CA . LEU B 1 236 ? 3.312 -37.031 -24 1 92.69 236 LEU B CA 1
ATOM 8102 C C . LEU B 1 236 ? 3.766 -37.844 -22.797 1 92.69 236 LEU B C 1
ATOM 8104 O O . LEU B 1 236 ? 4.316 -37.281 -21.844 1 92.69 236 LEU B O 1
ATOM 8108 N N . ILE B 1 237 ? 3.543 -39.125 -22.797 1 91.12 237 ILE B N 1
ATOM 8109 C CA . ILE B 1 237 ? 3.943 -40 -21.688 1 91.12 237 ILE B CA 1
ATOM 8110 C C . ILE B 1 237 ? 5.465 -40 -21.562 1 91.12 237 ILE B C 1
ATOM 8112 O O . ILE B 1 237 ? 6.004 -39.906 -20.453 1 91.12 237 ILE B O 1
ATOM 8116 N N . LEU B 1 238 ? 6.145 -40.156 -22.734 1 93 238 LEU B N 1
ATOM 8117 C CA . LEU B 1 238 ? 7.602 -40.156 -22.734 1 93 238 LEU B CA 1
ATOM 8118 C C . LEU B 1 238 ? 8.164 -38.844 -22.219 1 93 238 LEU B C 1
ATOM 8120 O O . LEU B 1 238 ? 9.148 -38.844 -21.469 1 93 238 LEU B O 1
ATOM 8124 N N . VAL B 1 239 ? 7.539 -37.781 -22.641 1 92.62 239 VAL B N 1
ATOM 8125 C CA . VAL B 1 239 ? 7.969 -36.469 -22.156 1 92.62 239 VAL B CA 1
ATOM 8126 C C . VAL B 1 239 ? 7.742 -36.375 -20.656 1 92.62 239 VAL B C 1
ATOM 8128 O O . VAL B 1 239 ? 8.586 -35.844 -19.922 1 92.62 239 VAL B O 1
ATOM 8131 N N . GLY B 1 240 ? 6.578 -36.812 -20.172 1 89.12 240 GLY B N 1
ATOM 8132 C CA . GLY B 1 240 ? 6.301 -36.844 -18.75 1 89.12 240 GLY B CA 1
ATOM 8133 C C . GLY B 1 240 ? 7.309 -37.656 -17.953 1 89.12 240 GLY B C 1
ATOM 8134 O O . GLY B 1 240 ? 7.691 -37.281 -16.859 1 89.12 240 GLY B O 1
ATOM 8135 N N . MET B 1 241 ? 7.773 -38.719 -18.516 1 89.62 241 MET B N 1
ATOM 8136 C CA . MET B 1 241 ? 8.75 -39.594 -17.875 1 89.62 241 MET B CA 1
ATOM 8137 C C . MET B 1 241 ? 10.125 -38.938 -17.828 1 89.62 241 MET B C 1
ATOM 8139 O O . MET B 1 241 ? 10.828 -39.031 -16.812 1 89.62 241 MET B O 1
ATOM 8143 N N . SER B 1 242 ? 10.445 -38.312 -18.875 1 90.88 242 SER B N 1
ATOM 8144 C CA . SER B 1 242 ? 11.758 -37.688 -18.969 1 90.88 242 SER B CA 1
ATOM 8145 C C . SER B 1 242 ? 11.867 -36.5 -17.984 1 90.88 242 SER B C 1
ATOM 8147 O O . SER B 1 242 ? 12.977 -36.156 -17.562 1 90.88 242 SER B O 1
ATOM 8149 N N . SER B 1 243 ? 10.789 -35.906 -17.656 1 87 243 SER B N 1
ATOM 8150 C CA . SER B 1 243 ? 10.805 -34.75 -16.797 1 87 243 SER B CA 1
ATOM 8151 C C . SER B 1 243 ? 10.562 -35.125 -15.336 1 87 243 SER B C 1
ATOM 8153 O O . SER B 1 243 ? 10.617 -34.281 -14.445 1 87 243 SER B O 1
ATOM 8155 N N . SER B 1 244 ? 10.289 -36.312 -15.086 1 83.62 244 SER B N 1
ATOM 8156 C CA . SER B 1 244 ? 9.938 -36.781 -13.742 1 83.62 244 SER B CA 1
ATOM 8157 C C . SER B 1 244 ? 11.172 -36.844 -12.844 1 83.62 244 SER B C 1
ATOM 8159 O O . SER B 1 244 ? 12.234 -37.281 -13.281 1 83.62 244 SER B O 1
ATOM 8161 N N . LYS B 1 245 ? 11.078 -36.312 -11.656 1 78.75 245 LYS B N 1
ATOM 8162 C CA . LYS B 1 245 ? 12.172 -36.344 -10.695 1 78.75 245 LYS B CA 1
ATOM 8163 C C . LYS B 1 245 ? 12.094 -37.594 -9.828 1 78.75 245 LYS B C 1
ATOM 8165 O O . LYS B 1 245 ? 13.062 -37.938 -9.141 1 78.75 245 LYS B O 1
ATOM 8170 N N . SER B 1 246 ? 11.008 -38.312 -9.891 1 72.5 246 SER B N 1
ATOM 8171 C CA . SER B 1 246 ? 10.797 -39.438 -8.984 1 72.5 246 SER B CA 1
ATOM 8172 C C . SER B 1 246 ? 11.109 -40.781 -9.68 1 72.5 246 SER B C 1
ATOM 8174 O O . SER B 1 246 ? 11.195 -41.812 -9.023 1 72.5 246 SER B O 1
ATOM 8176 N N . GLU B 1 247 ? 11.461 -40.719 -10.93 1 76.12 247 GLU B N 1
ATOM 8177 C CA . GLU B 1 247 ? 11.688 -41.938 -11.703 1 76.12 247 GLU B CA 1
ATOM 8178 C C . GLU B 1 247 ? 13.156 -42.375 -11.664 1 76.12 247 GLU B C 1
ATOM 8180 O O . GLU B 1 247 ? 14.023 -41.562 -11.336 1 76.12 247 GLU B O 1
ATOM 8185 N N . ASN B 1 248 ? 13.297 -43.594 -11.883 1 83.19 248 ASN B N 1
ATOM 8186 C CA . ASN B 1 248 ? 14.648 -44.156 -11.992 1 83.19 248 ASN B CA 1
ATOM 8187 C C . ASN B 1 248 ? 15.453 -43.406 -13.062 1 83.19 248 ASN B C 1
ATOM 8189 O O . ASN B 1 248 ? 14.938 -43.125 -14.141 1 83.19 248 ASN B O 1
ATOM 8193 N N . ILE B 1 249 ? 16.734 -43.125 -12.781 1 88.94 249 ILE B N 1
ATOM 8194 C CA . ILE B 1 249 ? 17.594 -42.281 -13.633 1 88.94 249 ILE B CA 1
ATOM 8195 C C . ILE B 1 249 ? 17.781 -42.969 -14.984 1 88.94 249 ILE B C 1
ATOM 8197 O O . ILE B 1 249 ? 17.797 -42.312 -16.031 1 88.94 249 ILE B O 1
ATOM 8201 N N . LEU B 1 250 ? 17.906 -44.281 -14.93 1 90.94 250 LEU B N 1
ATOM 8202 C CA . LEU B 1 250 ? 18.141 -45.031 -16.172 1 90.94 250 LEU B CA 1
ATOM 8203 C C . LEU B 1 250 ? 16.922 -44.969 -17.078 1 90.94 250 LEU B C 1
ATOM 8205 O O . LEU B 1 250 ? 17.031 -44.844 -18.297 1 90.94 250 LEU B O 1
ATOM 8209 N N . THR B 1 251 ? 15.812 -45.156 -16.484 1 91 251 THR B N 1
ATOM 8210 C CA . THR B 1 251 ? 14.562 -45.094 -17.234 1 91 251 THR B CA 1
ATOM 8211 C C . THR B 1 251 ? 14.359 -43.719 -17.844 1 91 251 THR B C 1
ATOM 8213 O O . THR B 1 251 ? 13.906 -43.594 -18.969 1 91 251 THR B O 1
ATOM 8216 N N . VAL B 1 252 ? 14.711 -42.688 -17.109 1 92.75 252 VAL B N 1
ATOM 8217 C CA . VAL B 1 252 ? 14.586 -41.312 -17.562 1 92.75 252 VAL B CA 1
ATOM 8218 C C . VAL B 1 252 ? 15.547 -41.062 -18.734 1 92.75 252 VAL B C 1
ATOM 8220 O O . VAL B 1 252 ? 15.18 -40.406 -19.719 1 92.75 252 VAL B O 1
ATOM 8223 N N . GLU B 1 253 ? 16.703 -41.594 -18.641 1 94.56 253 GLU B N 1
ATOM 8224 C CA . GLU B 1 253 ? 17.703 -41.438 -19.703 1 94.56 253 GLU B CA 1
ATOM 8225 C C . GLU B 1 253 ? 17.234 -42.156 -20.984 1 94.56 253 GLU B C 1
ATOM 8227 O O . GLU B 1 253 ? 17.422 -41.594 -22.078 1 94.56 253 GLU B O 1
ATOM 8232 N N . GLN B 1 254 ? 16.734 -43.344 -20.812 1 94.62 254 GLN B N 1
ATOM 8233 C CA . GLN B 1 254 ? 16.25 -44.062 -21.969 1 94.62 254 GLN B CA 1
ATOM 8234 C C . GLN B 1 254 ? 15.07 -43.375 -22.625 1 94.62 254 GLN B C 1
ATOM 8236 O O . GLN B 1 254 ? 14.93 -43.375 -23.844 1 94.62 254 GLN B O 1
ATOM 8241 N N . ALA B 1 255 ? 14.18 -42.875 -21.781 1 94.94 255 ALA B N 1
ATOM 8242 C CA . ALA B 1 255 ? 13.062 -42.094 -22.312 1 94.94 255 ALA B CA 1
ATOM 8243 C C . ALA B 1 255 ? 13.57 -40.875 -23.109 1 94.94 255 ALA B C 1
ATOM 8245 O O . ALA B 1 255 ? 13.055 -40.562 -24.188 1 94.94 255 ALA B O 1
ATOM 8246 N N . GLU B 1 256 ? 14.57 -40.188 -22.609 1 94.94 256 GLU B N 1
ATOM 8247 C CA . GLU B 1 256 ? 15.156 -39.031 -23.266 1 94.94 256 GLU B CA 1
ATOM 8248 C C . GLU B 1 256 ? 15.797 -39.406 -24.594 1 94.94 256 GLU B C 1
ATOM 8250 O O . GLU B 1 256 ? 15.633 -38.719 -25.594 1 94.94 256 GLU B O 1
ATOM 8255 N N . LYS B 1 257 ? 16.5 -40.5 -24.547 1 95.25 257 LYS B N 1
ATOM 8256 C CA . LYS B 1 257 ? 17.141 -40.969 -25.781 1 95.25 257 LYS B CA 1
ATOM 8257 C C . LYS B 1 257 ? 16.109 -41.375 -26.828 1 95.25 257 LYS B C 1
ATOM 8259 O O . LYS B 1 257 ? 16.312 -41.188 -28.016 1 95.25 257 LYS B O 1
ATOM 8264 N N . THR B 1 258 ? 15.07 -41.969 -26.312 1 96.12 258 THR B N 1
ATOM 8265 C CA . THR B 1 258 ? 13.984 -42.312 -27.234 1 96.12 258 THR B CA 1
ATOM 8266 C C . THR B 1 258 ? 13.414 -41.062 -27.891 1 96.12 258 THR B C 1
ATOM 8268 O O . THR B 1 258 ? 13.188 -41.031 -29.094 1 96.12 258 THR B O 1
ATOM 8271 N N . LEU B 1 259 ? 13.211 -40.031 -27.125 1 95.56 259 LEU B N 1
ATOM 8272 C CA . LEU B 1 259 ? 12.688 -38.75 -27.641 1 95.56 259 LEU B CA 1
ATOM 8273 C C . LEU B 1 259 ? 13.656 -38.125 -28.641 1 95.56 259 LEU B C 1
ATOM 8275 O O . LEU B 1 259 ? 13.234 -37.562 -29.656 1 95.56 259 LEU B O 1
ATOM 8279 N N . GLU B 1 260 ? 14.938 -38.219 -28.391 1 95 260 GLU B N 1
ATOM 8280 C CA . GLU B 1 260 ? 15.953 -37.688 -29.312 1 95 260 GLU B CA 1
ATOM 8281 C C . GLU B 1 260 ? 15.883 -38.406 -30.656 1 95 260 GLU B C 1
ATOM 8283 O O . GLU B 1 260 ? 16.047 -37.781 -31.703 1 95 260 GLU B O 1
ATOM 8288 N N . ASN B 1 261 ? 15.656 -39.719 -30.578 1 95.25 261 ASN B N 1
ATOM 8289 C CA . ASN B 1 261 ? 15.516 -40.469 -31.812 1 95.25 261 ASN B CA 1
ATOM 8290 C C . ASN B 1 261 ? 14.258 -40.062 -32.562 1 95.25 261 ASN B C 1
ATOM 8292 O O . ASN B 1 261 ? 14.266 -40.031 -33.812 1 95.25 261 ASN B O 1
ATOM 8296 N N . LEU B 1 262 ? 13.227 -39.844 -31.812 1 95 262 LEU B N 1
ATOM 8297 C CA . LEU B 1 262 ? 11.945 -39.531 -32.438 1 95 262 LEU B CA 1
ATOM 8298 C C . LEU B 1 262 ? 11.984 -38.156 -33.094 1 95 262 LEU B C 1
ATOM 8300 O O . LEU B 1 262 ? 11.195 -37.875 -34 1 95 262 LEU B O 1
ATOM 8304 N N . GLU B 1 263 ? 12.875 -37.281 -32.75 1 92.19 263 GLU B N 1
ATOM 8305 C CA . GLU B 1 263 ? 12.984 -35.906 -33.219 1 92.19 263 GLU B CA 1
ATOM 8306 C C . GLU B 1 263 ? 13.375 -35.875 -34.688 1 92.19 263 GLU B C 1
ATOM 8308 O O . GLU B 1 263 ? 13.172 -34.875 -35.375 1 92.19 263 GLU B O 1
ATOM 8313 N N . LYS B 1 264 ? 13.82 -36.906 -35.188 1 88.5 264 LYS B N 1
ATOM 8314 C CA . LYS B 1 264 ? 14.281 -36.969 -36.562 1 88.5 264 LYS B CA 1
ATOM 8315 C C . LYS B 1 264 ? 13.117 -36.812 -37.531 1 88.5 264 LYS B C 1
ATOM 8317 O O . LYS B 1 264 ? 13.305 -36.406 -38.688 1 88.5 264 LYS B O 1
ATOM 8322 N N . CYS B 1 265 ? 11.969 -37.156 -37.062 1 89.19 265 CYS B N 1
ATOM 8323 C CA . CYS B 1 265 ? 10.766 -37 -37.875 1 89.19 265 CYS B CA 1
ATOM 8324 C C . CYS B 1 265 ? 10.07 -35.688 -37.562 1 89.19 265 CYS B C 1
ATOM 8326 O O . CYS B 1 265 ? 9.781 -35.375 -36.406 1 89.19 265 CYS B O 1
ATOM 8328 N N . ALA B 1 266 ? 9.719 -34.906 -38.594 1 87 266 ALA B N 1
ATOM 8329 C CA . ALA B 1 266 ? 9.125 -33.594 -38.469 1 87 266 ALA B CA 1
ATOM 8330 C C . ALA B 1 266 ? 7.766 -33.656 -37.781 1 87 266 ALA B C 1
ATOM 8332 O O . ALA B 1 266 ? 7.41 -32.781 -37 1 87 266 ALA B O 1
ATOM 8333 N N . SER B 1 267 ? 7.027 -34.656 -38.094 1 88.56 267 SER B N 1
ATOM 8334 C CA . SER B 1 267 ? 5.703 -34.812 -37.5 1 88.56 267 SER B CA 1
ATOM 8335 C C . SER B 1 267 ? 5.793 -35.031 -36 1 88.56 267 SER B C 1
ATOM 8337 O O . SER B 1 267 ? 4.945 -34.531 -35.25 1 88.56 267 SER B O 1
ATOM 8339 N N . ASN B 1 268 ? 6.812 -35.781 -35.594 1 93.62 268 ASN B N 1
ATOM 8340 C CA . ASN B 1 268 ? 7.008 -36 -34.156 1 93.62 268 ASN B CA 1
ATOM 8341 C C . ASN B 1 268 ? 7.445 -34.719 -33.438 1 93.62 268 ASN B C 1
ATOM 8343 O O . ASN B 1 268 ? 7.133 -34.531 -32.25 1 93.62 268 ASN B O 1
ATOM 8347 N N . VAL B 1 269 ? 8.125 -33.844 -34.188 1 94.06 269 VAL B N 1
ATOM 8348 C CA . VAL B 1 269 ? 8.594 -32.594 -33.594 1 94.06 269 VAL B CA 1
ATOM 8349 C C . VAL B 1 269 ? 7.395 -31.719 -33.25 1 94.06 269 VAL B C 1
ATOM 8351 O O . VAL B 1 269 ? 7.375 -31.078 -32.219 1 94.06 269 VAL B O 1
ATOM 8354 N N . ARG B 1 270 ? 6.438 -31.719 -34.062 1 91.38 270 ARG B N 1
ATOM 8355 C CA . ARG B 1 270 ? 5.223 -30.953 -33.812 1 91.38 270 ARG B CA 1
ATOM 8356 C C . ARG B 1 270 ? 4.496 -31.469 -32.562 1 91.38 270 ARG B C 1
ATOM 8358 O O . ARG B 1 270 ? 4.078 -30.688 -31.719 1 91.38 270 ARG B O 1
ATOM 8365 N N . GLN B 1 271 ? 4.406 -32.75 -32.469 1 91.75 271 GLN B N 1
ATOM 8366 C CA . GLN B 1 271 ? 3.73 -33.375 -31.328 1 91.75 271 GLN B CA 1
ATOM 8367 C C . GLN B 1 271 ? 4.504 -33.125 -30.031 1 91.75 271 GLN B C 1
ATOM 8369 O O . GLN B 1 271 ? 3.906 -32.969 -28.969 1 91.75 271 GLN B O 1
ATOM 8374 N N . MET B 1 272 ? 5.785 -33.188 -30.172 1 93.5 272 MET B N 1
ATOM 8375 C CA . MET B 1 272 ? 6.625 -32.906 -29.016 1 93.5 272 MET B CA 1
ATOM 8376 C C . MET B 1 272 ? 6.402 -31.484 -28.5 1 93.5 272 MET B C 1
ATOM 8378 O O . MET B 1 272 ? 6.352 -31.25 -27.281 1 93.5 272 MET B O 1
ATOM 8382 N N . ALA B 1 273 ? 6.242 -30.562 -29.391 1 93 273 ALA B N 1
ATOM 8383 C CA . ALA B 1 273 ? 6 -29.172 -29 1 93 273 ALA B CA 1
ATOM 8384 C C . ALA B 1 273 ? 4.668 -29.016 -28.281 1 93 273 ALA B C 1
ATOM 8386 O O . ALA B 1 273 ? 4.57 -28.297 -27.297 1 93 273 ALA B O 1
ATOM 8387 N N . GLU B 1 274 ? 3.684 -29.703 -28.75 1 89.69 274 GLU B N 1
ATOM 8388 C CA . GLU B 1 274 ? 2.365 -29.672 -28.125 1 89.69 274 GLU B CA 1
ATOM 8389 C C . GLU B 1 274 ? 2.402 -30.297 -26.719 1 89.69 274 GLU B C 1
ATOM 8391 O O . GLU B 1 274 ? 1.583 -29.969 -25.875 1 89.69 274 GLU B O 1
ATOM 8396 N N . SER B 1 275 ? 3.389 -31.266 -26.578 1 90.12 275 SER B N 1
ATOM 8397 C CA . SER B 1 275 ? 3.523 -31.953 -25.312 1 90.12 275 SER B CA 1
ATOM 8398 C C . SER B 1 275 ? 4.48 -31.219 -24.375 1 90.12 275 SER B C 1
ATOM 8400 O O . SER B 1 275 ? 4.875 -31.75 -23.328 1 90.12 275 SER B O 1
ATOM 8402 N N . GLY B 1 276 ? 4.953 -30.062 -24.781 1 88 276 GLY B N 1
ATOM 8403 C CA . GLY B 1 276 ? 5.738 -29.219 -23.891 1 88 276 GLY B CA 1
ATOM 8404 C C . GLY B 1 276 ? 7.223 -29.25 -24.188 1 88 276 GLY B C 1
ATOM 8405 O O . GLY B 1 276 ? 8 -28.516 -23.578 1 88 276 GLY B O 1
ATOM 8406 N N . ARG B 1 277 ? 7.672 -30.141 -25.016 1 91.69 277 ARG B N 1
ATOM 8407 C CA . ARG B 1 277 ? 9.078 -30.188 -25.406 1 91.69 277 ARG B CA 1
ATOM 8408 C C . ARG B 1 277 ? 9.328 -29.391 -26.672 1 91.69 277 ARG B C 1
ATOM 8410 O O . ARG B 1 277 ? 9.25 -29.922 -27.781 1 91.69 277 ARG B O 1
ATOM 8417 N N . LEU B 1 278 ? 9.82 -28.219 -26.5 1 93.56 278 LEU B N 1
ATOM 8418 C CA . LEU B 1 278 ? 9.875 -27.297 -27.609 1 93.56 278 LEU B CA 1
ATOM 8419 C C . LEU B 1 278 ? 11.289 -27.219 -28.188 1 93.56 278 LEU B C 1
ATOM 8421 O O . LEU B 1 278 ? 11.484 -26.703 -29.281 1 93.56 278 LEU B O 1
ATOM 8425 N N . GLN B 1 279 ? 12.258 -27.828 -27.594 1 93.19 279 GLN B N 1
ATOM 8426 C CA . GLN B 1 279 ? 13.656 -27.656 -27.984 1 93.19 279 GLN B CA 1
ATOM 8427 C C . GLN B 1 279 ? 13.906 -28.172 -29.391 1 93.19 279 GLN B C 1
ATOM 8429 O O . GLN B 1 279 ? 14.562 -27.5 -30.188 1 93.19 279 GLN B O 1
ATOM 8434 N N . PRO B 1 280 ? 13.336 -29.312 -29.719 1 94.06 280 PRO B N 1
ATOM 8435 C CA . PRO B 1 280 ? 13.562 -29.781 -31.078 1 94.06 280 PRO B CA 1
ATOM 8436 C C . PRO B 1 280 ? 12.984 -28.844 -32.125 1 94.06 280 PRO B C 1
ATOM 8438 O O . PRO B 1 280 ? 13.594 -28.641 -33.188 1 94.06 280 PRO B O 1
ATOM 8441 N N . LEU B 1 281 ? 11.836 -28.328 -31.859 1 95.25 281 LEU B N 1
ATOM 8442 C CA . LEU B 1 281 ? 11.211 -27.375 -32.781 1 95.25 281 LEU B CA 1
ATOM 8443 C C . LEU B 1 281 ? 12.07 -26.125 -32.938 1 95.25 281 LEU B C 1
ATOM 8445 O O . LEU B 1 281 ? 12.281 -25.656 -34.062 1 95.25 281 LEU B O 1
ATOM 8449 N N . LEU B 1 282 ? 12.57 -25.594 -31.891 1 95.94 282 LEU B N 1
ATOM 8450 C CA . LEU B 1 282 ? 13.383 -24.375 -31.906 1 95.94 282 LEU B CA 1
ATOM 8451 C C . LEU B 1 282 ? 14.703 -24.625 -32.625 1 95.94 282 LEU B C 1
ATOM 8453 O O . LEU B 1 282 ? 15.203 -23.75 -33.344 1 95.94 282 LEU B O 1
ATOM 8457 N N . THR B 1 283 ? 15.234 -25.812 -32.406 1 94.12 283 THR B N 1
ATOM 8458 C CA . THR B 1 283 ? 16.469 -26.156 -33.094 1 94.12 283 THR B CA 1
ATOM 8459 C C . THR B 1 283 ? 16.281 -26.156 -34.625 1 94.12 283 THR B C 1
ATOM 8461 O O . THR B 1 283 ? 17.141 -25.703 -35.375 1 94.12 283 THR B O 1
ATOM 8464 N N . LEU B 1 284 ? 15.18 -26.641 -35.031 1 93.56 284 LEU B N 1
ATOM 8465 C CA . LEU B 1 284 ? 14.875 -26.672 -36.469 1 93.56 284 LEU B CA 1
ATOM 8466 C C . LEU B 1 284 ? 14.641 -25.266 -36.969 1 93.56 284 LEU B C 1
ATOM 8468 O O . LEU B 1 284 ? 14.914 -24.969 -38.156 1 93.56 284 LEU B O 1
ATOM 8472 N N . ILE B 1 285 ? 14.109 -24.344 -36.188 1 93.62 285 ILE B N 1
ATOM 8473 C CA . ILE B 1 285 ? 13.898 -22.953 -36.594 1 93.62 285 ILE B CA 1
ATOM 8474 C C . ILE B 1 285 ? 15.25 -22.25 -36.75 1 93.62 285 ILE B C 1
ATOM 8476 O O . ILE B 1 285 ? 15.414 -21.391 -37.625 1 93.62 285 ILE B O 1
ATOM 8480 N N . LEU B 1 286 ? 16.188 -22.609 -35.969 1 94.12 286 LEU B N 1
ATOM 8481 C CA . LEU B 1 286 ? 17.484 -21.938 -35.969 1 94.12 286 LEU B CA 1
ATOM 8482 C C . LEU B 1 286 ? 18.406 -22.531 -37.031 1 94.12 286 LEU B C 1
ATOM 8484 O O . LEU B 1 286 ? 19.125 -21.812 -37.719 1 94.12 286 LEU B O 1
ATOM 8488 N N . GLU B 1 287 ? 18.375 -23.891 -37.156 1 91.44 287 GLU B N 1
ATOM 8489 C CA . GLU B 1 287 ? 19.391 -24.547 -37.969 1 91.44 287 GLU B CA 1
ATOM 8490 C C . GLU B 1 287 ? 18.75 -25.266 -39.156 1 91.44 287 GLU B C 1
ATOM 8492 O O . GLU B 1 287 ? 19.453 -25.75 -40.062 1 91.44 287 GLU B O 1
ATOM 8497 N N . GLY B 1 288 ? 17.594 -25.344 -39.312 1 88.19 2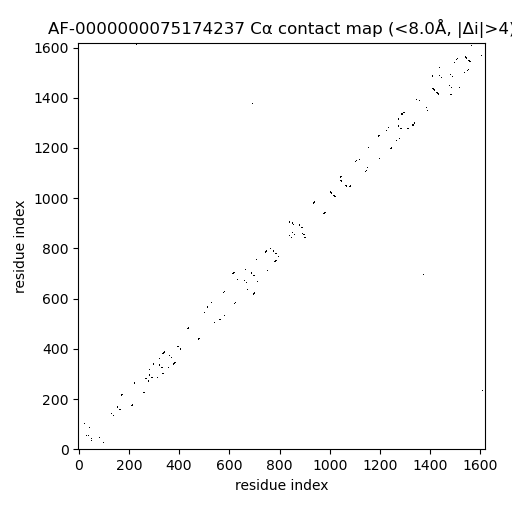88 GLY B N 1
ATOM 8498 C CA . GLY B 1 288 ? 16.953 -26.109 -40.375 1 88.19 288 GLY B CA 1
ATOM 8499 C C . GLY B 1 288 ? 17.016 -25.422 -41.719 1 88.19 288 GLY B C 1
ATOM 8500 O O . GLY B 1 288 ? 17.578 -24.344 -41.844 1 88.19 288 GLY B O 1
ATOM 8501 N N . SER B 1 289 ? 16.562 -26.125 -42.781 1 90.88 289 SER B N 1
ATOM 8502 C CA . SER B 1 289 ? 16.438 -25.562 -44.125 1 90.88 289 SER B CA 1
ATOM 8503 C C . SER B 1 289 ? 15.391 -24.453 -44.156 1 90.88 289 SER B C 1
ATOM 8505 O O . SER B 1 289 ? 14.539 -24.359 -43.25 1 90.88 289 SER B O 1
ATOM 8507 N N . PRO B 1 290 ? 15.383 -23.594 -45.031 1 90.12 290 PRO B N 1
ATOM 8508 C CA . PRO B 1 290 ? 14.43 -22.484 -45.094 1 90.12 290 PRO B CA 1
ATOM 8509 C C . PRO B 1 290 ? 12.977 -22.953 -45.094 1 90.12 290 PRO B C 1
ATOM 8511 O O . PRO B 1 290 ? 12.117 -22.328 -44.469 1 90.12 290 PRO B O 1
ATOM 8514 N N . GLU B 1 291 ? 12.781 -24.016 -45.781 1 91.62 291 GLU B N 1
ATOM 8515 C CA . GLU B 1 291 ? 11.422 -24.562 -45.812 1 91.62 291 GLU B CA 1
ATOM 8516 C C . GLU B 1 291 ? 10.984 -25.062 -44.438 1 91.62 291 GLU B C 1
ATOM 8518 O O . GLU B 1 291 ? 9.852 -24.828 -44.031 1 91.62 291 GLU B O 1
ATOM 8523 N N . THR B 1 292 ? 11.922 -25.719 -43.812 1 91.62 292 THR B N 1
ATOM 8524 C CA . THR B 1 292 ? 11.633 -26.25 -42.5 1 91.62 292 THR B CA 1
ATOM 8525 C C . THR B 1 292 ? 11.492 -25.109 -41.469 1 91.62 292 THR B C 1
ATOM 8527 O O . THR B 1 292 ? 10.664 -25.172 -40.562 1 91.62 292 THR B O 1
ATOM 8530 N N . GLN B 1 293 ? 12.328 -24.125 -41.688 1 92.5 293 GLN B N 1
ATOM 8531 C CA . GLN B 1 293 ? 12.258 -22.969 -40.781 1 92.5 293 GLN B CA 1
ATOM 8532 C C . GLN B 1 293 ? 10.891 -22.297 -40.875 1 92.5 293 GLN B C 1
ATOM 8534 O O . GLN B 1 293 ? 10.305 -21.953 -39.844 1 92.5 293 GLN B O 1
ATOM 8539 N N . LEU B 1 294 ? 10.43 -22.141 -42.062 1 93.12 294 LEU B N 1
ATOM 8540 C CA . LEU B 1 294 ? 9.141 -21.516 -42.312 1 93.12 294 LEU B CA 1
ATOM 8541 C C . LEU B 1 294 ? 8.008 -22.359 -41.719 1 93.12 294 LEU B C 1
ATOM 8543 O O . LEU B 1 294 ? 7.125 -21.828 -41.031 1 93.12 294 LEU B O 1
ATOM 8547 N N . SER B 1 295 ? 8.117 -23.641 -41.938 1 93.25 295 SER B N 1
ATOM 8548 C CA . SER B 1 295 ? 7.066 -24.531 -41.469 1 93.25 295 SER B CA 1
ATOM 8549 C C . SER B 1 295 ? 7.027 -24.562 -39.938 1 93.25 295 SER B C 1
ATOM 8551 O O . SER B 1 295 ? 5.953 -24.484 -39.344 1 93.25 295 SER B O 1
ATOM 8553 N N . MET B 1 296 ? 8.203 -24.625 -39.312 1 94.38 296 MET B N 1
ATOM 8554 C CA . MET B 1 296 ? 8.281 -24.703 -37.875 1 94.38 296 MET B CA 1
ATOM 8555 C C . MET B 1 296 ? 7.863 -23.375 -37.219 1 94.38 296 MET B C 1
ATOM 8557 O O . MET B 1 296 ? 7.219 -23.359 -36.188 1 94.38 296 MET B O 1
ATOM 8561 N N . ALA B 1 297 ? 8.18 -22.281 -37.812 1 94.5 297 ALA B N 1
ATOM 8562 C CA . ALA B 1 297 ? 7.77 -20.969 -37.312 1 94.5 297 ALA B CA 1
ATOM 8563 C C . ALA B 1 297 ? 6.254 -20.797 -37.406 1 94.5 297 ALA B C 1
ATOM 8565 O O . ALA B 1 297 ? 5.633 -20.25 -36.5 1 94.5 297 ALA B O 1
ATOM 8566 N N . SER B 1 298 ? 5.73 -21.219 -38.469 1 94.75 298 SER B N 1
ATOM 8567 C CA . SER B 1 298 ? 4.281 -21.156 -38.625 1 94.75 298 SER B CA 1
ATOM 8568 C C . SER B 1 298 ? 3.566 -21.984 -37.562 1 94.75 298 SER B C 1
ATOM 8570 O O . SER B 1 298 ? 2.521 -21.578 -37.062 1 94.75 298 SER B O 1
ATOM 8572 N N . TYR B 1 299 ? 4.121 -23.125 -37.375 1 94.31 299 TYR B N 1
ATOM 8573 C CA . TYR B 1 299 ? 3.527 -24 -36.344 1 94.31 299 TYR B CA 1
ATOM 8574 C C . TYR B 1 299 ? 3.637 -23.375 -34.969 1 94.31 299 TYR B C 1
ATOM 8576 O O . TYR B 1 299 ? 2.707 -23.469 -34.156 1 94.31 299 TYR B O 1
ATOM 8584 N N . LEU B 1 300 ? 4.758 -22.797 -34.688 1 94.62 300 LEU B N 1
ATOM 8585 C CA . LEU B 1 300 ? 4.957 -22.109 -33.406 1 94.62 300 LEU B CA 1
ATOM 8586 C C . LEU B 1 300 ? 3.908 -21.031 -33.188 1 94.62 300 LEU B C 1
ATOM 8588 O O . LEU B 1 300 ? 3.467 -20.797 -32.062 1 94.62 300 LEU B O 1
ATOM 8592 N N . GLY B 1 301 ? 3.477 -20.375 -34.156 1 93.62 301 GLY B N 1
ATOM 8593 C CA . GLY B 1 301 ? 2.473 -19.328 -34.094 1 93.62 301 GLY B CA 1
ATOM 8594 C C . GLY B 1 301 ? 1.086 -19.844 -33.781 1 93.62 301 GLY B C 1
ATOM 8595 O O . GLY B 1 301 ? 0.25 -19.109 -33.25 1 93.62 301 GLY B O 1
ATOM 8596 N N . GLU B 1 302 ? 0.9 -21.094 -34.062 1 91.19 302 GLU B N 1
ATOM 8597 C CA . GLU B 1 302 ? -0.418 -21.688 -33.844 1 91.19 302 GLU B CA 1
ATOM 8598 C C . GLU B 1 302 ? -0.484 -22.406 -32.5 1 91.19 302 GLU B C 1
ATOM 8600 O O . GLU B 1 302 ? -1.572 -22.688 -32 1 91.19 302 GLU B O 1
ATOM 8605 N N . LEU B 1 303 ? 0.626 -22.656 -31.953 1 90.25 303 LEU B N 1
ATOM 8606 C CA . LEU B 1 303 ? 0.707 -23.406 -30.703 1 90.25 303 LEU B CA 1
ATOM 8607 C C . LEU B 1 303 ? 0.383 -22.516 -29.516 1 90.25 303 LEU B C 1
ATOM 8609 O O . LEU B 1 303 ? 0.792 -21.359 -29.469 1 90.25 303 LEU B O 1
ATOM 8613 N N . VAL B 1 304 ? -0.438 -23.062 -28.609 1 89.88 304 VAL B N 1
ATOM 8614 C CA . VAL B 1 304 ? -0.684 -22.359 -27.344 1 89.88 304 VAL B CA 1
ATOM 8615 C C . VAL B 1 304 ? 0.424 -22.672 -26.344 1 89.88 304 VAL B C 1
ATOM 8617 O O . VAL B 1 304 ? 0.682 -23.844 -26.062 1 89.88 304 VAL B O 1
ATOM 8620 N N . LEU B 1 305 ? 1.085 -21.656 -25.891 1 90.69 305 LEU B N 1
ATOM 8621 C CA . LEU B 1 305 ? 2.236 -21.844 -25.016 1 90.69 305 LEU B CA 1
ATOM 8622 C C . LEU B 1 305 ? 1.933 -21.344 -23.609 1 90.69 305 LEU B C 1
ATOM 8624 O O . LEU B 1 305 ? 1.148 -20.406 -23.438 1 90.69 305 LEU B O 1
ATOM 8628 N N . SER B 1 306 ? 2.518 -22.016 -22.641 1 86.19 306 SER B N 1
ATOM 8629 C CA . SER B 1 306 ? 2.465 -21.516 -21.266 1 86.19 306 SER B CA 1
ATOM 8630 C C . SER B 1 306 ? 3.434 -20.359 -21.062 1 86.19 306 SER B C 1
ATOM 8632 O O . SER B 1 306 ? 4.348 -20.156 -21.875 1 86.19 306 SER B O 1
ATOM 8634 N N . ASN B 1 307 ? 3.283 -19.625 -20.078 1 86.56 307 ASN B N 1
ATOM 8635 C CA . ASN B 1 307 ? 4.094 -18.438 -19.828 1 86.56 307 ASN B CA 1
ATOM 8636 C C . ASN B 1 307 ? 5.57 -18.781 -19.656 1 86.56 307 ASN B C 1
ATOM 8638 O O . ASN B 1 307 ? 6.445 -18.094 -20.172 1 86.56 307 ASN B O 1
ATOM 8642 N N . ASP B 1 308 ? 5.867 -19.812 -19 1 85.19 308 ASP B N 1
ATOM 8643 C CA . ASP B 1 308 ? 7.254 -20.219 -18.812 1 85.19 308 ASP B CA 1
ATOM 8644 C C . ASP B 1 308 ? 7.898 -20.609 -20.141 1 85.19 308 ASP B C 1
ATOM 8646 O O . ASP B 1 308 ? 9.07 -20.328 -20.375 1 85.19 308 ASP B O 1
ATOM 8650 N N . VAL B 1 309 ? 7.117 -21.219 -20.906 1 91 309 VAL B N 1
ATOM 8651 C CA . VAL B 1 309 ? 7.633 -21.672 -22.203 1 91 309 VAL B CA 1
ATOM 8652 C C . VAL B 1 309 ? 7.82 -20.484 -23.125 1 91 309 VAL B C 1
ATOM 8654 O O . VAL B 1 309 ? 8.75 -20.453 -23.938 1 91 309 VAL B O 1
ATOM 8657 N N . LYS B 1 310 ? 6.934 -19.547 -23.016 1 93.06 310 LYS B N 1
ATOM 8658 C CA . LYS B 1 310 ? 7.082 -18.328 -23.828 1 93.06 310 LYS B CA 1
ATOM 8659 C C . LYS B 1 310 ? 8.422 -17.656 -23.547 1 93.06 310 LYS B C 1
ATOM 8661 O O . LYS B 1 310 ? 9.078 -17.188 -24.484 1 93.06 310 LYS B O 1
ATOM 8666 N N . VAL B 1 311 ? 8.836 -17.578 -22.281 1 93.94 311 VAL B N 1
ATOM 8667 C CA . VAL B 1 311 ? 10.109 -16.984 -21.906 1 93.94 311 VAL B CA 1
ATOM 8668 C C . VAL B 1 311 ? 11.258 -17.781 -22.516 1 93.94 311 VAL B C 1
ATOM 8670 O O . VAL B 1 311 ? 12.203 -17.203 -23.062 1 93.94 311 VAL B O 1
ATOM 8673 N N . PHE B 1 312 ? 11.109 -19.078 -22.5 1 93.94 312 PHE B N 1
ATOM 8674 C CA . PHE B 1 312 ? 12.133 -19.969 -23.031 1 93.94 312 PHE B CA 1
ATOM 8675 C C . PHE B 1 312 ? 12.273 -19.766 -24.547 1 93.94 312 PHE B C 1
ATOM 8677 O O . PHE B 1 312 ? 13.391 -19.688 -25.062 1 93.94 312 PHE B O 1
ATOM 8684 N N . VAL B 1 313 ? 11.18 -19.672 -25.203 1 96.19 313 VAL B N 1
ATOM 8685 C CA . VAL B 1 313 ? 11.195 -19.5 -26.656 1 96.19 313 VAL B CA 1
ATOM 8686 C C . VAL B 1 313 ? 11.805 -18.141 -27.016 1 96.19 313 VAL B C 1
ATOM 8688 O O . VAL B 1 313 ? 12.594 -18.047 -27.953 1 96.19 313 VAL B O 1
ATOM 8691 N N . ALA B 1 314 ? 11.375 -17.047 -26.312 1 96.62 314 ALA B N 1
ATOM 8692 C CA . ALA B 1 314 ? 11.898 -15.711 -26.578 1 96.62 314 ALA B CA 1
ATOM 8693 C C . ALA B 1 314 ? 13.414 -15.672 -26.391 1 96.62 314 ALA B C 1
ATOM 8695 O O . ALA B 1 314 ? 14.125 -15.031 -27.172 1 96.62 314 ALA B O 1
ATOM 8696 N N . GLN B 1 315 ? 13.961 -16.375 -25.422 1 95.88 315 GLN B N 1
ATOM 8697 C CA . GLN B 1 315 ? 15.391 -16.391 -25.125 1 95.88 315 GLN B CA 1
ATOM 8698 C C . GLN B 1 315 ? 16.156 -17.156 -26.188 1 95.88 315 GLN B C 1
ATOM 8700 O O . GLN B 1 315 ? 17.281 -16.781 -26.562 1 95.88 315 GLN B O 1
ATOM 8705 N N . THR B 1 316 ? 15.508 -18.219 -26.656 1 95.88 316 THR B N 1
ATOM 8706 C CA . THR B 1 316 ? 16.219 -19.125 -27.531 1 95.88 316 THR B CA 1
ATOM 8707 C C . THR B 1 316 ? 16.094 -18.672 -28.984 1 95.88 316 THR B C 1
ATOM 8709 O O . THR B 1 316 ? 17.078 -18.641 -29.719 1 95.88 316 THR B O 1
ATOM 8712 N N . ALA B 1 317 ? 14.891 -18.359 -29.422 1 95.62 317 ALA B N 1
ATOM 8713 C CA . ALA B 1 317 ? 14.648 -18.109 -30.844 1 95.62 317 ALA B CA 1
ATOM 8714 C C . ALA B 1 317 ? 14.148 -16.688 -31.078 1 95.62 317 ALA B C 1
ATOM 8716 O O . ALA B 1 317 ? 13.828 -16.312 -32.219 1 95.62 317 ALA B O 1
ATOM 8717 N N . GLY B 1 318 ? 14.039 -15.875 -30.109 1 96 318 GLY B N 1
ATOM 8718 C CA . GLY B 1 318 ? 13.477 -14.539 -30.234 1 96 318 GLY B CA 1
ATOM 8719 C C . GLY B 1 318 ? 14.227 -13.672 -31.234 1 96 318 GLY B C 1
ATOM 8720 O O . GLY B 1 318 ? 13.609 -13.062 -32.125 1 96 318 GLY B O 1
ATOM 8721 N N . SER B 1 319 ? 15.531 -13.656 -31.141 1 95.31 319 SER B N 1
ATOM 8722 C CA . SER B 1 319 ? 16.359 -12.836 -32.031 1 95.31 319 SER B CA 1
ATOM 8723 C C . SER B 1 319 ? 16.25 -13.297 -33.469 1 95.31 319 SER B C 1
ATOM 8725 O O . SER B 1 319 ? 16.203 -12.477 -34.375 1 95.31 319 SER B O 1
ATOM 8727 N N . ALA B 1 320 ? 16.188 -14.602 -33.625 1 95 320 ALA B N 1
ATOM 8728 C CA . ALA B 1 320 ? 16.078 -15.156 -34.969 1 95 320 ALA B CA 1
ATOM 8729 C C . ALA B 1 320 ? 14.742 -14.797 -35.594 1 95 320 ALA B C 1
ATOM 8731 O O . ALA B 1 320 ? 14.688 -14.469 -36.781 1 95 320 ALA B O 1
ATOM 8732 N N . LEU B 1 321 ? 13.758 -14.891 -34.844 1 96.06 321 LEU B N 1
ATOM 8733 C CA . LEU B 1 321 ? 12.43 -14.57 -35.344 1 96.06 321 LEU B CA 1
ATOM 8734 C C . LEU B 1 321 ? 12.32 -13.086 -35.688 1 96.06 321 LEU B C 1
ATOM 8736 O O . LEU B 1 321 ? 11.695 -12.719 -36.688 1 96.06 321 LEU B O 1
ATOM 8740 N N . VAL B 1 322 ? 12.859 -12.219 -34.906 1 96 322 VAL B N 1
ATOM 8741 C CA . VAL B 1 322 ? 12.859 -10.781 -35.156 1 96 322 VAL B CA 1
ATOM 8742 C C . VAL B 1 322 ? 13.617 -10.477 -36.438 1 96 322 VAL B C 1
ATOM 8744 O O . VAL B 1 322 ? 13.219 -9.609 -37.219 1 96 322 VAL B O 1
ATOM 8747 N N . ASP B 1 323 ? 14.672 -11.211 -36.688 1 93.88 323 ASP B N 1
ATOM 8748 C CA . ASP B 1 323 ? 15.453 -11.023 -37.906 1 93.88 323 ASP B CA 1
ATOM 8749 C C . ASP B 1 323 ? 14.656 -11.422 -39.156 1 93.88 323 ASP B C 1
ATOM 8751 O O . ASP B 1 323 ? 14.742 -10.773 -40.188 1 93.88 323 ASP B O 1
ATOM 8755 N N . VAL B 1 324 ? 13.969 -12.453 -39 1 93.44 324 VAL B N 1
ATOM 8756 C CA . VAL B 1 324 ? 13.125 -12.898 -40.094 1 93.44 324 VAL B CA 1
ATOM 8757 C C . VAL B 1 324 ? 12.039 -11.852 -40.375 1 93.44 324 VAL B C 1
ATOM 8759 O O . VAL B 1 324 ? 11.688 -11.609 -41.531 1 93.44 324 VAL B O 1
ATOM 8762 N N . MET B 1 325 ? 11.492 -11.242 -39.406 1 92.81 325 MET B N 1
ATOM 8763 C CA . MET B 1 325 ? 10.484 -10.195 -39.531 1 92.81 325 MET B CA 1
ATOM 8764 C C . MET B 1 325 ? 11.07 -8.969 -40.25 1 92.81 325 MET B C 1
ATOM 8766 O O . MET B 1 325 ? 10.383 -8.312 -41.031 1 92.81 325 MET B O 1
ATOM 8770 N N . ARG B 1 326 ? 12.281 -8.703 -40.031 1 88.19 326 ARG B N 1
ATOM 8771 C CA . ARG B 1 326 ? 12.953 -7.527 -40.562 1 88.19 326 ARG B CA 1
ATOM 8772 C C . ARG B 1 326 ? 13.219 -7.691 -42.062 1 88.19 326 ARG B C 1
ATOM 8774 O O . ARG B 1 326 ? 12.992 -6.77 -42.844 1 88.19 326 ARG B O 1
ATOM 8781 N N . SER B 1 327 ? 13.758 -8.875 -42.438 1 86.88 327 SER B N 1
ATOM 8782 C CA . SER B 1 327 ? 14.266 -8.969 -43.812 1 86.88 327 SER B CA 1
ATOM 8783 C C . SER B 1 327 ? 13.766 -10.234 -44.5 1 86.88 327 SER B C 1
ATOM 8785 O O . SER B 1 327 ? 14.164 -10.531 -45.625 1 86.88 327 SER B O 1
ATOM 8787 N N . GLY B 1 328 ? 12.844 -10.883 -44.062 1 83.69 328 GLY B N 1
ATOM 8788 C CA . GLY B 1 328 ? 12.422 -12.141 -44.656 1 83.69 328 GLY B CA 1
ATOM 8789 C C . GLY B 1 328 ? 11.391 -11.961 -45.75 1 83.69 328 GLY B C 1
ATOM 8790 O O . GLY B 1 328 ? 10.969 -10.844 -46.031 1 83.69 328 GLY B O 1
ATOM 8791 N N . SER B 1 329 ? 11.133 -13.055 -46.469 1 88.81 329 SER B N 1
ATOM 8792 C CA . SER B 1 329 ? 10.055 -13.086 -47.438 1 88.81 329 SER B CA 1
ATOM 8793 C C . SER B 1 329 ? 8.695 -12.859 -46.781 1 88.81 329 SER B C 1
ATOM 8795 O O . SER B 1 329 ? 8.578 -12.961 -45.562 1 88.81 329 SER B O 1
ATOM 8797 N N . ILE B 1 330 ? 7.711 -12.555 -47.5 1 90.75 330 ILE B N 1
ATOM 8798 C CA . ILE B 1 330 ? 6.402 -12.219 -46.969 1 90.75 330 ILE B CA 1
ATOM 8799 C C . ILE B 1 330 ? 5.84 -13.414 -46.188 1 90.75 330 ILE B C 1
ATOM 8801 O O . ILE B 1 330 ? 5.211 -13.242 -45.156 1 90.75 330 ILE B O 1
ATOM 8805 N N . GLU B 1 331 ? 6.07 -14.578 -46.75 1 92.44 331 GLU B N 1
ATOM 8806 C CA . GLU B 1 331 ? 5.582 -15.781 -46.062 1 92.44 331 GLU B CA 1
ATOM 8807 C C . GLU B 1 331 ? 6.336 -16.016 -44.75 1 92.44 331 GLU B C 1
ATOM 8809 O O . GLU B 1 331 ? 5.734 -16.406 -43.75 1 92.44 331 GLU B O 1
ATOM 8814 N N . ALA B 1 332 ? 7.621 -15.828 -44.906 1 92.75 332 ALA B N 1
ATOM 8815 C CA . ALA B 1 332 ? 8.445 -15.984 -43.719 1 92.75 332 ALA B CA 1
ATOM 8816 C C . ALA B 1 332 ? 8.102 -14.938 -42.656 1 92.75 332 ALA B C 1
ATOM 8818 O O . ALA B 1 332 ? 8.078 -15.234 -41.469 1 92.75 332 ALA B O 1
ATOM 8819 N N . ARG B 1 333 ? 7.812 -13.781 -43.125 1 93.62 333 ARG B N 1
ATOM 8820 C CA . ARG B 1 333 ? 7.453 -12.703 -42.188 1 93.62 333 ARG B CA 1
ATOM 8821 C C . ARG B 1 333 ? 6.129 -13 -41.5 1 93.62 333 ARG B C 1
ATOM 8823 O O . ARG B 1 333 ? 5.98 -12.734 -40.312 1 93.62 333 ARG B O 1
ATOM 8830 N N . GLU B 1 334 ? 5.223 -13.492 -42.25 1 95 334 GLU B N 1
ATOM 8831 C CA . GLU B 1 334 ? 3.932 -13.844 -41.688 1 95 334 GLU B CA 1
ATOM 8832 C C . GLU B 1 334 ? 4.086 -14.906 -40.594 1 95 334 GLU B C 1
ATOM 8834 O O . GLU B 1 334 ? 3.486 -14.789 -39.5 1 95 334 GLU B O 1
ATOM 8839 N N . ALA B 1 335 ? 4.855 -15.961 -40.906 1 95.38 335 ALA B N 1
ATOM 8840 C CA . ALA B 1 335 ? 5.098 -17.016 -39.938 1 95.38 335 ALA B CA 1
ATOM 8841 C C . ALA B 1 335 ? 5.785 -16.469 -38.688 1 95.38 335 ALA B C 1
ATOM 8843 O O . ALA B 1 335 ? 5.426 -16.828 -37.562 1 95.38 335 ALA B O 1
ATOM 8844 N N . ALA B 1 336 ? 6.723 -15.625 -38.906 1 95.69 336 ALA B N 1
ATOM 8845 C CA . ALA B 1 336 ? 7.457 -15.031 -37.781 1 95.69 336 ALA B CA 1
ATOM 8846 C C . ALA B 1 336 ? 6.547 -14.141 -36.938 1 95.69 336 ALA B C 1
ATOM 8848 O O . ALA B 1 336 ? 6.609 -14.164 -35.719 1 95.69 336 ALA B O 1
ATOM 8849 N N . LEU B 1 337 ? 5.711 -13.367 -37.562 1 96.19 337 LEU B N 1
ATOM 8850 C CA . LEU B 1 337 ? 4.801 -12.469 -36.875 1 96.19 337 LEU B CA 1
ATOM 8851 C C . LEU B 1 337 ? 3.803 -13.258 -36.031 1 96.19 337 LEU B C 1
ATOM 8853 O O . LEU B 1 337 ? 3.488 -12.867 -34.906 1 96.19 337 LEU B O 1
ATOM 8857 N N . LYS B 1 338 ? 3.328 -14.32 -36.531 1 95.5 338 LYS B N 1
ATOM 8858 C CA . LYS B 1 338 ? 2.406 -15.164 -35.781 1 95.5 338 LYS B CA 1
ATOM 8859 C C . LYS B 1 338 ? 3.082 -15.742 -34.562 1 95.5 338 LYS B C 1
ATOM 8861 O O . LYS B 1 338 ? 2.482 -15.789 -33.469 1 95.5 338 LYS B O 1
ATOM 8866 N N . ALA B 1 339 ? 4.277 -16.203 -34.75 1 96.5 339 ALA B N 1
ATOM 8867 C CA . ALA B 1 339 ? 5.035 -16.75 -33.625 1 96.5 339 ALA B CA 1
ATOM 8868 C C . ALA B 1 339 ? 5.312 -15.672 -32.562 1 96.5 339 ALA B C 1
ATOM 8870 O O . ALA B 1 339 ? 5.133 -15.906 -31.375 1 96.5 339 ALA B O 1
ATOM 8871 N N . LEU B 1 340 ? 5.707 -14.516 -33.062 1 96.94 340 LEU B N 1
ATOM 8872 C CA . LEU B 1 340 ? 6.039 -13.422 -32.156 1 96.94 340 LEU B CA 1
ATOM 8873 C C . LEU B 1 340 ? 4.797 -12.938 -31.406 1 96.94 340 LEU B C 1
ATOM 8875 O O . LEU B 1 340 ? 4.887 -12.492 -30.25 1 96.94 340 LEU B O 1
ATOM 8879 N N . ASN B 1 341 ? 3.678 -12.984 -32.062 1 95.69 341 ASN B N 1
ATOM 8880 C CA . ASN B 1 341 ? 2.42 -12.609 -31.422 1 95.69 341 ASN B CA 1
ATOM 8881 C C . ASN B 1 341 ? 2.119 -13.5 -30.219 1 95.69 341 ASN B C 1
ATOM 8883 O O . ASN B 1 341 ? 1.651 -13.016 -29.188 1 95.69 341 ASN B O 1
ATOM 8887 N N . GLN B 1 342 ? 2.445 -14.734 -30.328 1 93.19 342 GLN B N 1
ATOM 8888 C CA . GLN B 1 342 ? 2.221 -15.68 -29.25 1 93.19 342 GLN B CA 1
ATOM 8889 C C . GLN B 1 342 ? 3.215 -15.453 -28.109 1 93.19 342 GLN B C 1
ATOM 8891 O O . GLN B 1 342 ? 2.836 -15.461 -26.938 1 93.19 342 GLN B O 1
ATOM 8896 N N . ILE B 1 343 ? 4.383 -15.195 -28.453 1 94.5 343 ILE B N 1
ATOM 8897 C CA . ILE B 1 343 ? 5.465 -15.102 -27.484 1 94.5 343 ILE B CA 1
ATOM 8898 C C . ILE B 1 343 ? 5.395 -13.766 -26.75 1 94.5 343 ILE B C 1
ATOM 8900 O O . ILE B 1 343 ? 5.758 -13.664 -25.578 1 94.5 343 ILE B O 1
ATOM 8904 N N . SER B 1 344 ? 4.906 -12.789 -27.359 1 95.69 344 SER B N 1
ATOM 8905 C CA . SER B 1 344 ? 4.926 -11.445 -26.797 1 95.69 344 SER B CA 1
ATOM 8906 C C . SER B 1 344 ? 3.789 -11.242 -25.797 1 95.69 344 SER B C 1
ATOM 8908 O O . SER B 1 344 ? 3.746 -10.227 -25.094 1 95.69 344 SER B O 1
ATOM 8910 N N . SER B 1 345 ? 2.875 -12.156 -25.609 1 92.44 345 SER B N 1
ATOM 8911 C CA . SER B 1 345 ? 1.661 -11.984 -24.812 1 92.44 345 SER B CA 1
ATOM 8912 C C . SER B 1 345 ? 1.964 -12.047 -23.312 1 92.44 345 SER B C 1
ATOM 8914 O O . SER B 1 345 ? 1.088 -11.789 -22.484 1 92.44 345 SER B O 1
ATOM 8916 N N . TYR B 1 346 ? 3.199 -12.336 -22.969 1 91.75 346 TYR B N 1
ATOM 8917 C CA . TYR B 1 346 ? 3.607 -12.375 -21.562 1 91.75 346 TYR B CA 1
ATOM 8918 C C . TYR B 1 346 ? 4.664 -11.312 -21.281 1 91.75 346 TYR B C 1
ATOM 8920 O O . TYR B 1 346 ? 5.562 -11.086 -22.094 1 91.75 346 TYR B O 1
ATOM 8928 N N . GLU B 1 347 ? 4.555 -10.719 -20.156 1 93.19 347 GLU B N 1
ATOM 8929 C CA . GLU B 1 347 ? 5.367 -9.562 -19.797 1 93.19 347 GLU B CA 1
ATOM 8930 C C . GLU B 1 347 ? 6.855 -9.891 -19.859 1 93.19 347 GLU B C 1
ATOM 8932 O O . GLU B 1 347 ? 7.633 -9.156 -20.469 1 93.19 347 GLU B O 1
ATOM 8937 N N . SER B 1 348 ? 7.324 -10.984 -19.266 1 92.69 348 SER B N 1
ATOM 8938 C CA . SER B 1 348 ? 8.734 -11.336 -19.203 1 92.69 348 SER B CA 1
ATOM 8939 C C . SER B 1 348 ? 9.297 -11.656 -20.578 1 92.69 348 SER B C 1
ATOM 8941 O O . SER B 1 348 ? 10.422 -11.281 -20.906 1 92.69 348 SER B O 1
ATOM 8943 N N . SER B 1 349 ? 8.508 -12.398 -21.328 1 95.94 349 SER B N 1
ATOM 8944 C CA . SER B 1 349 ? 8.969 -12.734 -22.672 1 95.94 349 SER B CA 1
ATOM 8945 C C . SER B 1 349 ? 9.023 -11.492 -23.562 1 95.94 349 SER B C 1
ATOM 8947 O O . SER B 1 349 ? 9.914 -11.359 -24.406 1 95.94 349 SER B O 1
ATOM 8949 N N . ALA B 1 350 ? 8.062 -10.594 -23.375 1 96.56 350 ALA B N 1
ATOM 8950 C CA . ALA B 1 350 ? 8.031 -9.352 -24.156 1 96.56 350 ALA B CA 1
ATOM 8951 C C . ALA B 1 350 ? 9.281 -8.508 -23.875 1 96.56 350 ALA B C 1
ATOM 8953 O O . ALA B 1 350 ? 9.828 -7.891 -24.797 1 96.56 350 ALA B O 1
ATOM 8954 N N . LYS B 1 351 ? 9.742 -8.43 -22.703 1 95.5 351 LYS B N 1
ATOM 8955 C CA . LYS B 1 351 ? 10.93 -7.664 -22.344 1 95.5 351 LYS B CA 1
ATOM 8956 C C . LYS B 1 351 ? 12.172 -8.219 -23.031 1 95.5 351 LYS B C 1
ATOM 8958 O O . LYS B 1 351 ? 13.047 -7.461 -23.453 1 95.5 351 LYS B O 1
ATOM 8963 N N . ILE B 1 352 ? 12.172 -9.547 -23.156 1 96.44 352 ILE B N 1
ATOM 8964 C CA . ILE B 1 352 ? 13.289 -10.188 -23.844 1 96.44 352 ILE B CA 1
ATOM 8965 C C . ILE B 1 352 ? 13.266 -9.82 -25.312 1 96.44 352 ILE B C 1
ATOM 8967 O O . ILE B 1 352 ? 14.312 -9.578 -25.922 1 96.44 352 ILE B O 1
ATOM 8971 N N . LEU B 1 353 ? 12.133 -9.789 -25.875 1 96.88 353 LEU B N 1
ATOM 8972 C CA . LEU B 1 353 ? 12 -9.445 -27.281 1 96.88 353 LEU B CA 1
ATOM 8973 C C . LEU B 1 353 ? 12.398 -7.996 -27.531 1 96.88 353 LEU B C 1
ATOM 8975 O O . LEU B 1 353 ? 12.914 -7.664 -28.609 1 96.88 353 LEU B O 1
ATOM 8979 N N . ILE B 1 354 ? 12.078 -7.09 -26.547 1 95.44 354 ILE B N 1
ATOM 8980 C CA . ILE B 1 354 ? 12.492 -5.695 -26.641 1 95.44 354 ILE B CA 1
ATOM 8981 C C . ILE B 1 354 ? 14.016 -5.609 -26.719 1 95.44 354 ILE B C 1
ATOM 8983 O O . ILE B 1 354 ? 14.57 -4.855 -27.516 1 95.44 354 ILE B O 1
ATOM 8987 N N . GLN B 1 355 ? 14.633 -6.406 -25.891 1 93.94 355 GLN B N 1
ATOM 8988 C CA . GLN B 1 355 ? 16.094 -6.445 -25.891 1 93.94 355 GLN B CA 1
ATOM 8989 C C . GLN B 1 355 ? 16.625 -6.996 -27.219 1 93.94 355 GLN B C 1
ATOM 8991 O O . GLN B 1 355 ? 17.719 -6.613 -27.656 1 93.94 355 GLN B O 1
ATOM 8996 N N . ALA B 1 356 ? 15.812 -7.879 -27.812 1 94.62 356 ALA B N 1
ATOM 8997 C CA . ALA B 1 356 ? 16.203 -8.469 -29.078 1 94.62 356 ALA B CA 1
ATOM 8998 C C . ALA B 1 356 ? 15.977 -7.488 -30.234 1 94.62 356 ALA B C 1
ATOM 9000 O O . ALA B 1 356 ? 16.344 -7.766 -31.375 1 94.62 356 ALA B O 1
ATOM 9001 N N . GLY B 1 357 ? 15.375 -6.328 -29.969 1 93.31 357 GLY B N 1
ATOM 9002 C CA . GLY B 1 357 ? 15.219 -5.273 -30.969 1 93.31 357 GLY B CA 1
ATOM 9003 C C . GLY B 1 357 ? 13.969 -5.438 -31.812 1 93.31 357 GLY B C 1
ATOM 9004 O O . GLY B 1 357 ? 14.008 -5.242 -33.031 1 93.31 357 GLY B O 1
ATOM 9005 N N . ILE B 1 358 ? 12.891 -5.793 -31.25 1 95.38 358 ILE B N 1
ATOM 9006 C CA . ILE B 1 358 ? 11.672 -6.07 -31.984 1 95.38 358 ILE B CA 1
ATOM 9007 C C . ILE B 1 358 ? 10.984 -4.758 -32.344 1 95.38 358 ILE B C 1
ATOM 9009 O O . ILE B 1 358 ? 10.234 -4.699 -33.344 1 95.38 358 ILE B O 1
ATOM 9013 N N . LEU B 1 359 ? 11.172 -3.662 -31.688 1 94.56 359 LEU B N 1
ATOM 9014 C CA . LEU B 1 359 ? 10.367 -2.445 -31.766 1 94.56 359 LEU B CA 1
ATOM 9015 C C . LEU B 1 359 ? 10.609 -1.72 -33.094 1 94.56 359 LEU B C 1
ATOM 9017 O O . LEU B 1 359 ? 9.664 -1.343 -33.781 1 94.56 359 LEU B O 1
ATOM 9021 N N . PRO B 1 360 ? 11.891 -1.525 -33.562 1 92.31 360 PRO B N 1
ATOM 9022 C CA . PRO B 1 360 ? 12.133 -0.738 -34.75 1 92.31 360 PRO B CA 1
ATOM 9023 C C . PRO B 1 360 ? 11.461 -1.338 -36 1 92.31 360 PRO B C 1
ATOM 9025 O O . PRO B 1 360 ? 10.695 -0.653 -36.688 1 92.31 360 PRO B O 1
ATOM 9028 N N . PRO B 1 361 ? 11.711 -2.631 -36.281 1 91.75 361 PRO B N 1
ATOM 9029 C CA . PRO B 1 361 ? 11.039 -3.18 -37.438 1 91.75 361 PRO B CA 1
ATOM 9030 C C . PRO B 1 361 ? 9.523 -3.197 -37.312 1 91.75 361 PRO B C 1
ATOM 9032 O O . PRO B 1 361 ? 8.805 -3.055 -38.312 1 91.75 361 PRO B O 1
ATOM 9035 N N . LEU B 1 362 ? 9.023 -3.371 -36.125 1 92.94 362 LEU B N 1
ATOM 9036 C CA . LEU B 1 362 ? 7.586 -3.402 -35.875 1 92.94 362 LEU B CA 1
ATOM 9037 C C . LEU B 1 362 ? 6.949 -2.057 -36.188 1 92.94 362 LEU B C 1
ATOM 9039 O O . LEU B 1 362 ? 5.906 -2 -36.844 1 92.94 362 LEU B O 1
ATOM 9043 N N . VAL B 1 363 ? 7.484 -1.014 -35.75 1 92.19 363 VAL B N 1
ATOM 9044 C CA . VAL B 1 363 ? 6.973 0.337 -35.969 1 92.19 363 VAL B CA 1
ATOM 9045 C C . VAL B 1 363 ? 7.094 0.713 -37.438 1 92.19 363 VAL B C 1
ATOM 9047 O O . VAL B 1 363 ? 6.191 1.332 -38 1 92.19 363 VAL B O 1
ATOM 9050 N N . LYS B 1 364 ? 8.172 0.32 -37.969 1 88.44 364 LYS B N 1
ATOM 9051 C CA . LYS B 1 364 ? 8.367 0.581 -39.406 1 88.44 364 LYS B CA 1
ATOM 9052 C C . LYS B 1 364 ? 7.281 -0.099 -40.25 1 88.44 364 LYS B C 1
ATOM 9054 O O . LYS B 1 364 ? 6.734 0.505 -41.156 1 88.44 364 LYS B O 1
ATOM 9059 N N . ASP B 1 365 ? 6.996 -1.29 -39.938 1 88.38 365 ASP B N 1
ATOM 9060 C CA . ASP B 1 365 ? 5.969 -2.057 -40.625 1 88.38 365 ASP B CA 1
ATOM 9061 C C . ASP B 1 365 ? 4.594 -1.414 -40.469 1 88.38 365 ASP B C 1
ATOM 9063 O O . ASP B 1 365 ? 3.799 -1.388 -41.406 1 88.38 365 ASP B O 1
ATOM 9067 N N . LEU B 1 366 ? 4.332 -0.905 -39.344 1 91.31 366 LEU B N 1
ATOM 9068 C CA . LEU B 1 366 ? 3.025 -0.331 -39.062 1 91.31 366 LEU B CA 1
ATOM 9069 C C . LEU B 1 366 ? 2.84 0.999 -39.781 1 91.31 366 LEU B C 1
ATOM 9071 O O . LEU B 1 366 ? 1.742 1.308 -40.25 1 91.31 366 LEU B O 1
ATOM 9075 N N . PHE B 1 367 ? 3.943 1.728 -39.938 1 89.19 367 PHE B N 1
ATOM 9076 C CA . PHE B 1 367 ? 3.826 3.08 -40.469 1 89.19 367 PHE B CA 1
ATOM 9077 C C . PHE B 1 367 ? 4.105 3.102 -41.969 1 89.19 367 PHE B C 1
ATOM 9079 O O . PHE B 1 367 ? 3.889 4.117 -42.625 1 89.19 367 PHE B O 1
ATOM 9086 N N . SER B 1 368 ? 4.598 2.027 -42.406 1 84.69 368 SER B N 1
ATOM 9087 C CA . SER B 1 368 ? 4.945 1.998 -43.812 1 84.69 368 SER B CA 1
ATOM 9088 C C . SER B 1 368 ? 3.713 2.205 -44.688 1 84.69 368 SER B C 1
ATOM 9090 O O . SER B 1 368 ? 2.678 1.572 -44.469 1 84.69 368 SER B O 1
ATOM 9092 N N . VAL B 1 369 ? 3.812 3.271 -45.562 1 77.88 369 VAL B N 1
ATOM 9093 C CA . VAL B 1 369 ? 2.742 3.582 -46.5 1 77.88 369 VAL B CA 1
ATOM 9094 C C . VAL B 1 369 ? 3.24 3.389 -47.938 1 77.88 369 VAL B C 1
ATOM 9096 O O . VAL B 1 369 ? 4.441 3.482 -48.188 1 77.88 369 VAL B O 1
ATOM 9099 N N . GLY B 1 370 ? 2.389 2.875 -48.938 1 69.5 370 GLY B N 1
ATOM 9100 C CA . GLY B 1 370 ? 2.719 2.771 -50.344 1 69.5 370 GLY B CA 1
ATOM 9101 C C . GLY B 1 370 ? 3.055 1.358 -50.781 1 69.5 370 GLY B C 1
ATOM 9102 O O . GLY B 1 370 ? 2.422 0.399 -50.312 1 69.5 370 GLY B O 1
ATOM 9103 N N . ILE B 1 371 ? 4.105 1.193 -51.656 1 62.97 371 ILE B N 1
ATOM 9104 C CA . ILE B 1 371 ? 4.453 -0.065 -52.281 1 62.97 371 ILE B CA 1
ATOM 9105 C C . ILE B 1 371 ? 5.02 -1.04 -51.281 1 62.97 371 ILE B C 1
ATOM 9107 O O . ILE B 1 371 ? 4.793 -2.248 -51.344 1 62.97 371 ILE B O 1
ATOM 9111 N N . LYS B 1 372 ? 5.527 -0.55 -50.312 1 69.12 372 LYS B N 1
ATOM 9112 C CA . LYS B 1 372 ? 6.195 -1.391 -49.344 1 69.12 372 LYS B CA 1
ATOM 9113 C C . LYS B 1 372 ? 5.273 -1.699 -48.156 1 69.12 372 LYS B C 1
ATOM 9115 O O . LYS B 1 372 ? 5.734 -2.113 -47.094 1 69.12 372 LYS B O 1
ATOM 9120 N N . GLN B 1 373 ? 4.031 -1.599 -48.469 1 73.38 373 GLN B N 1
ATOM 9121 C CA . GLN B 1 373 ? 3.102 -1.722 -47.375 1 73.38 373 GLN B CA 1
ATOM 9122 C C . GLN B 1 373 ? 2.789 -3.186 -47.062 1 73.38 373 GLN B C 1
ATOM 9124 O O . GLN B 1 373 ? 2.668 -3.998 -47.969 1 73.38 373 GLN B O 1
ATOM 9129 N N . LEU B 1 374 ? 2.822 -3.486 -45.844 1 81.94 374 LEU B N 1
ATOM 9130 C CA . LEU B 1 374 ? 2.447 -4.809 -45.375 1 81.94 374 LEU B CA 1
ATOM 9131 C C . LEU B 1 374 ? 0.955 -5.055 -45.562 1 81.94 374 LEU B C 1
ATOM 9133 O O . LEU B 1 374 ? 0.149 -4.129 -45.438 1 81.94 374 LEU B O 1
ATOM 9137 N N . PRO B 1 375 ? 0.67 -6.234 -46 1 88.31 375 PRO B N 1
ATOM 9138 C CA . PRO B 1 375 ? -0.755 -6.57 -46.031 1 88.31 375 PRO B CA 1
ATOM 9139 C C . PRO B 1 375 ? -1.471 -6.262 -44.719 1 88.31 375 PRO B C 1
ATOM 9141 O O . PRO B 1 375 ? -0.864 -6.344 -43.656 1 88.31 375 PRO B O 1
ATOM 9144 N N . MET B 1 376 ? -2.736 -5.961 -44.812 1 88.44 376 MET B N 1
ATOM 9145 C CA . MET B 1 376 ? -3.52 -5.504 -43.656 1 88.44 376 MET B CA 1
ATOM 9146 C C . MET B 1 376 ? -3.523 -6.551 -42.531 1 88.44 376 MET B C 1
ATOM 9148 O O . MET B 1 376 ? -3.5 -6.203 -41.375 1 88.44 376 MET B O 1
ATOM 9152 N N . ARG B 1 377 ? -3.6 -7.719 -42.906 1 90.25 377 ARG B N 1
ATOM 9153 C CA . ARG B 1 377 ? -3.602 -8.797 -41.938 1 90.25 377 ARG B CA 1
ATOM 9154 C C . ARG B 1 377 ? -2.307 -8.805 -41.125 1 90.25 377 ARG B C 1
ATOM 9156 O O . ARG B 1 377 ? -2.322 -9.055 -39.938 1 90.25 377 ARG B O 1
ATOM 9163 N N . LEU B 1 378 ? -1.215 -8.555 -41.812 1 92.75 378 LEU B N 1
ATOM 9164 C CA . LEU B 1 378 ? 0.082 -8.531 -41.125 1 92.75 378 LEU B CA 1
ATOM 9165 C C . LEU B 1 378 ? 0.235 -7.273 -40.281 1 92.75 378 LEU B C 1
ATOM 9167 O O . LEU B 1 378 ? 0.882 -7.301 -39.25 1 92.75 378 LEU B O 1
ATOM 9171 N N . LYS B 1 379 ? -0.419 -6.215 -40.75 1 92.12 379 LYS B N 1
ATOM 9172 C CA . LYS B 1 379 ? -0.41 -4.992 -39.938 1 92.12 379 LYS B CA 1
ATOM 9173 C C . LYS B 1 379 ? -1.178 -5.188 -38.625 1 92.12 379 LYS B C 1
ATOM 9175 O O . LYS B 1 379 ? -0.801 -4.633 -37.594 1 92.12 379 LYS B O 1
ATOM 9180 N N . GLU B 1 380 ? -2.258 -5.891 -38.781 1 93.5 380 GLU B N 1
ATOM 9181 C CA . GLU B 1 380 ? -3.037 -6.203 -37.594 1 93.5 380 GLU B CA 1
ATOM 9182 C C . GLU B 1 380 ? -2.209 -7 -36.562 1 93.5 380 GLU B C 1
ATOM 9184 O O . GLU B 1 380 ? -2.25 -6.723 -35.375 1 93.5 380 GLU B O 1
ATOM 9189 N N . LEU B 1 381 ? -1.459 -7.988 -37.031 1 94.25 381 LEU B N 1
ATOM 9190 C CA . LEU B 1 381 ? -0.589 -8.781 -36.188 1 94.25 381 LEU B CA 1
ATOM 9191 C C . LEU B 1 381 ? 0.493 -7.914 -35.562 1 94.25 381 LEU B C 1
ATOM 9193 O O . LEU B 1 381 ? 0.81 -8.062 -34.375 1 94.25 381 LEU B O 1
ATOM 9197 N N . SER B 1 382 ? 1.045 -7.055 -36.375 1 95.12 382 SER B N 1
ATOM 9198 C CA . SER B 1 382 ? 2.08 -6.156 -35.875 1 95.12 382 SER B CA 1
ATOM 9199 C C . SER B 1 382 ? 1.54 -5.246 -34.781 1 95.12 382 SER B C 1
ATOM 9201 O O . SER B 1 382 ? 2.219 -5.004 -33.781 1 95.12 382 SER B O 1
ATOM 9203 N N . ALA B 1 383 ? 0.305 -4.77 -35 1 95.88 383 ALA B N 1
ATOM 9204 C CA . ALA B 1 383 ? -0.33 -3.926 -33.969 1 95.88 383 ALA B CA 1
ATOM 9205 C C . ALA B 1 383 ? -0.563 -4.699 -32.688 1 95.88 383 ALA B C 1
ATOM 9207 O O . ALA B 1 383 ? -0.384 -4.16 -31.594 1 95.88 383 ALA B O 1
ATOM 9208 N N . ASN B 1 384 ? -0.952 -5.918 -32.812 1 95.75 384 ASN B N 1
ATOM 9209 C CA . ASN B 1 384 ? -1.17 -6.758 -31.625 1 95.75 384 ASN B CA 1
ATOM 9210 C C . ASN B 1 384 ? 0.127 -7 -30.859 1 95.75 384 ASN B C 1
ATOM 9212 O O . ASN B 1 384 ? 0.136 -6.98 -29.625 1 95.75 384 ASN B O 1
ATOM 9216 N N . ILE B 1 385 ? 1.147 -7.262 -31.578 1 97.19 385 ILE B N 1
ATOM 9217 C CA . ILE B 1 385 ? 2.445 -7.492 -30.953 1 97.19 385 ILE B CA 1
ATOM 9218 C C . ILE B 1 385 ? 2.896 -6.23 -30.219 1 97.19 385 ILE B C 1
ATOM 9220 O O . ILE B 1 385 ? 3.387 -6.305 -29.078 1 97.19 385 ILE B O 1
ATOM 9224 N N . LEU B 1 386 ? 2.693 -5.141 -30.891 1 96.38 386 LEU B N 1
ATOM 9225 C CA . LEU B 1 386 ? 3.08 -3.881 -30.266 1 96.38 386 LEU B CA 1
ATOM 9226 C C . LEU B 1 386 ? 2.295 -3.648 -28.969 1 96.38 386 LEU B C 1
ATOM 9228 O O . LEU B 1 386 ? 2.855 -3.189 -27.969 1 96.38 386 LEU B O 1
ATOM 9232 N N . ALA B 1 387 ? 1.015 -3.918 -29.016 1 96 387 ALA B N 1
ATOM 9233 C CA . ALA B 1 387 ? 0.178 -3.773 -27.828 1 96 387 ALA B CA 1
ATOM 9234 C C . ALA B 1 387 ? 0.669 -4.672 -26.703 1 96 387 ALA B C 1
ATOM 9236 O O . ALA B 1 387 ? 0.721 -4.254 -25.547 1 96 387 ALA B O 1
ATOM 9237 N N . ASN B 1 388 ? 1.035 -5.863 -27 1 95.75 388 ASN B N 1
ATOM 9238 C CA . ASN B 1 388 ? 1.561 -6.801 -26 1 95.75 388 ASN B CA 1
ATOM 9239 C C . ASN B 1 388 ? 2.877 -6.309 -25.406 1 95.75 388 ASN B C 1
ATOM 9241 O O . ASN B 1 388 ? 3.072 -6.359 -24.188 1 95.75 388 ASN B O 1
ATOM 9245 N N . VAL B 1 389 ? 3.707 -5.848 -26.281 1 95.69 389 VAL B N 1
ATOM 9246 C CA . VAL B 1 389 ? 5.035 -5.41 -25.875 1 95.69 389 VAL B CA 1
ATOM 9247 C C . VAL B 1 389 ? 4.922 -4.199 -24.953 1 95.69 389 VAL B C 1
ATOM 9249 O O . VAL B 1 389 ? 5.609 -4.117 -23.938 1 95.69 389 VAL B O 1
ATOM 9252 N N . VAL B 1 390 ? 4.035 -3.346 -25.297 1 95.19 390 VAL B N 1
ATOM 9253 C CA . VAL B 1 390 ? 3.881 -2.123 -24.516 1 95.19 390 VAL B CA 1
ATOM 9254 C C . VAL B 1 390 ? 3.254 -2.451 -23.156 1 95.19 390 VAL B C 1
ATOM 9256 O O . VAL B 1 390 ? 3.549 -1.795 -22.156 1 95.19 390 VAL B O 1
ATOM 9259 N N . SER B 1 391 ? 2.482 -3.461 -23.062 1 93.19 391 SER B N 1
ATOM 9260 C CA . SER B 1 391 ? 1.826 -3.861 -21.828 1 93.19 391 SER B CA 1
ATOM 9261 C C . SER B 1 391 ? 2.82 -4.48 -20.844 1 93.19 391 SER B C 1
ATOM 9263 O O . SER B 1 391 ? 2.506 -4.676 -19.672 1 93.19 391 SER B O 1
ATOM 9265 N N . SER B 1 392 ? 4.027 -4.754 -21.281 1 90.88 392 SER B N 1
ATOM 9266 C CA . SER B 1 392 ? 5.047 -5.359 -20.438 1 90.88 392 SER B CA 1
ATOM 9267 C C . SER B 1 392 ? 5.508 -4.398 -19.344 1 90.88 392 SER B C 1
ATOM 9269 O O . SER B 1 392 ? 6.07 -4.82 -18.344 1 90.88 392 SER B O 1
ATOM 9271 N N . GLY B 1 393 ? 5.297 -3.129 -19.531 1 87.12 393 GLY B N 1
ATOM 9272 C CA . GLY B 1 393 ? 5.664 -2.143 -18.531 1 87.12 393 GLY B CA 1
ATOM 9273 C C . GLY B 1 393 ? 7.125 -1.735 -18.609 1 87.12 393 GLY B C 1
ATOM 9274 O O . GLY B 1 393 ? 7.688 -1.256 -17.609 1 87.12 393 GLY B O 1
ATOM 9275 N N . ALA B 1 394 ? 7.766 -1.919 -19.734 1 90.94 394 ALA B N 1
ATOM 9276 C CA . ALA B 1 394 ? 9.148 -1.48 -19.922 1 90.94 394 ALA B CA 1
ATOM 9277 C C . ALA B 1 394 ? 9.242 0.042 -19.969 1 90.94 394 ALA B C 1
ATOM 9279 O O . ALA B 1 394 ? 8.219 0.729 -20.047 1 90.94 394 ALA B O 1
ATOM 9280 N N . ASP B 1 395 ? 10.453 0.616 -19.781 1 91.62 395 ASP B N 1
ATOM 9281 C CA . ASP B 1 395 ? 10.664 2.061 -19.828 1 91.62 395 ASP B CA 1
ATOM 9282 C C . ASP B 1 395 ? 10.789 2.561 -21.266 1 91.62 395 ASP B C 1
ATOM 9284 O O . ASP B 1 395 ? 11.898 2.76 -21.75 1 91.62 395 ASP B O 1
ATOM 9288 N N . PHE B 1 396 ? 9.734 2.914 -21.828 1 92.81 396 PHE B N 1
ATOM 9289 C CA . PHE B 1 396 ? 9.68 3.225 -23.25 1 92.81 396 PHE B CA 1
ATOM 9290 C C . PHE B 1 396 ? 10.18 4.641 -23.516 1 92.81 396 PHE B C 1
ATOM 9292 O O . PHE B 1 396 ? 10.336 5.043 -24.672 1 92.81 396 PHE B O 1
ATOM 9299 N N . GLU B 1 397 ? 10.469 5.406 -22.484 1 89.31 397 GLU B N 1
ATOM 9300 C CA . GLU B 1 397 ? 11.094 6.719 -22.641 1 89.31 397 GLU B CA 1
ATOM 9301 C C . GLU B 1 397 ? 12.578 6.59 -22.969 1 89.31 397 GLU B C 1
ATOM 9303 O O . GLU B 1 397 ? 13.148 7.461 -23.625 1 89.31 397 GLU B O 1
ATOM 9308 N N . SER B 1 398 ? 13.109 5.5 -22.5 1 89.5 398 SER B N 1
ATOM 9309 C CA . SER B 1 398 ? 14.555 5.336 -22.641 1 89.5 398 SER B CA 1
ATOM 9310 C C . SER B 1 398 ? 14.891 4.371 -23.781 1 89.5 398 SER B C 1
ATOM 9312 O O . SER B 1 398 ? 16.047 4.254 -24.172 1 89.5 398 SER B O 1
ATOM 9314 N N . ILE B 1 399 ? 13.914 3.668 -24.438 1 91.25 399 ILE B N 1
ATOM 9315 C CA . ILE B 1 399 ? 14.172 2.67 -25.469 1 91.25 399 ILE B CA 1
ATOM 9316 C C . ILE B 1 399 ? 14.102 3.326 -26.844 1 91.25 399 ILE B C 1
ATOM 9318 O O . ILE B 1 399 ? 13.039 3.783 -27.266 1 91.25 399 ILE B O 1
ATOM 9322 N N . PRO B 1 400 ? 15.164 3.338 -27.531 1 90.62 400 PRO B N 1
ATOM 9323 C CA . PRO B 1 400 ? 15.188 4 -28.844 1 90.62 400 PRO B CA 1
ATOM 9324 C C . PRO B 1 400 ? 14.586 3.135 -29.938 1 90.62 400 PRO B C 1
ATOM 9326 O O . PRO B 1 400 ? 14.703 1.908 -29.906 1 90.62 400 PRO B O 1
ATOM 9329 N N . LEU B 1 401 ? 13.836 3.646 -30.875 1 86.88 401 LEU B N 1
ATOM 9330 C CA . LEU B 1 401 ? 13.289 2.965 -32.031 1 86.88 401 LEU B CA 1
ATOM 9331 C C . LEU B 1 401 ? 14.297 2.93 -33.188 1 86.88 401 LEU B C 1
ATOM 9333 O O . LEU B 1 401 ? 14.289 2.01 -34 1 86.88 401 LEU B O 1
ATOM 9337 N N . ASP B 1 402 ? 14.969 4.098 -33.344 1 76.56 402 ASP B N 1
ATOM 9338 C CA . ASP B 1 402 ? 15.938 4.227 -34.438 1 76.56 402 ASP B CA 1
ATOM 9339 C C . ASP B 1 402 ? 17.156 5.035 -34 1 76.56 402 ASP B C 1
ATOM 9341 O O . ASP B 1 402 ? 17.328 5.312 -32.812 1 76.56 402 ASP B O 1
ATOM 9345 N N . TYR B 1 403 ? 17.953 5.223 -35.125 1 63.84 403 TYR B N 1
ATOM 9346 C CA . TYR B 1 403 ? 19.203 5.938 -34.906 1 63.84 403 TYR B CA 1
ATOM 9347 C C . TYR B 1 403 ? 18.953 7.387 -34.5 1 63.84 403 TYR B C 1
ATOM 9349 O O . TYR B 1 403 ? 19.812 8.023 -33.906 1 63.84 403 TYR B O 1
ATOM 9357 N N . ASP B 1 404 ? 17.781 7.965 -34.594 1 66.88 404 ASP B N 1
ATOM 9358 C CA . ASP B 1 404 ? 17.547 9.383 -34.344 1 66.88 404 ASP B CA 1
ATOM 9359 C C . ASP B 1 404 ? 17.016 9.609 -32.938 1 66.88 404 ASP B C 1
ATOM 9361 O O . ASP B 1 404 ? 16.359 10.617 -32.656 1 66.88 404 ASP B O 1
ATOM 9365 N N . ARG B 1 405 ? 17.203 8.883 -32.156 1 77.75 405 ARG B N 1
ATOM 9366 C CA . ARG B 1 405 ? 16.906 8.977 -30.719 1 77.75 405 ARG B CA 1
ATOM 9367 C C . ARG B 1 405 ? 15.406 9.133 -30.484 1 77.75 405 ARG B C 1
ATOM 9369 O O . ARG B 1 405 ? 15 9.82 -29.547 1 77.75 405 ARG B O 1
ATOM 9376 N N . GLN B 1 406 ? 14.594 8.672 -31.453 1 89.88 406 GLN B N 1
ATOM 9377 C CA . GLN B 1 406 ? 13.148 8.703 -31.234 1 89.88 406 GLN B CA 1
ATOM 9378 C C . GLN B 1 406 ? 12.695 7.512 -30.391 1 89.88 406 GLN B C 1
ATOM 9380 O O . GLN B 1 406 ? 13.281 6.43 -30.469 1 89.88 406 GLN B O 1
ATOM 9385 N N . THR B 1 407 ? 11.719 7.789 -29.578 1 93.69 407 THR B N 1
ATOM 9386 C CA . THR B 1 407 ? 11.133 6.746 -28.75 1 93.69 407 THR B CA 1
ATOM 9387 C C . THR B 1 407 ? 9.641 6.598 -29.031 1 93.69 407 THR B C 1
ATOM 9389 O O . THR B 1 407 ? 9.078 7.344 -29.844 1 93.69 407 THR B O 1
ATOM 9392 N N . LEU B 1 408 ? 9.039 5.652 -28.5 1 93.94 408 LEU B N 1
ATOM 9393 C CA . LEU B 1 408 ? 7.617 5.406 -28.75 1 93.94 408 LEU B CA 1
ATOM 9394 C C . LEU B 1 408 ? 6.77 6.559 -28.219 1 93.94 408 LEU B C 1
ATOM 9396 O O . LEU B 1 408 ? 5.609 6.707 -28.609 1 93.94 408 LEU B O 1
ATOM 9400 N N . VAL B 1 409 ? 7.344 7.359 -27.344 1 94.25 409 VAL B N 1
ATOM 9401 C CA . VAL B 1 409 ? 6.586 8.438 -26.703 1 94.25 409 VAL B CA 1
ATOM 9402 C C . VAL B 1 409 ? 6.941 9.773 -27.359 1 94.25 409 VAL B C 1
ATOM 9404 O O . VAL B 1 409 ? 6.395 10.812 -26.984 1 94.25 409 VAL B O 1
ATOM 9407 N N . SER B 1 410 ? 7.781 9.719 -28.344 1 93.31 410 SER B N 1
ATOM 9408 C CA . SER B 1 410 ? 8.094 10.938 -29.094 1 93.31 410 SER B CA 1
ATOM 9409 C C . SER B 1 410 ? 6.871 11.477 -29.828 1 93.31 410 SER B C 1
ATOM 9411 O O . SER B 1 410 ? 6.027 10.703 -30.281 1 93.31 410 SER B O 1
ATOM 9413 N N . GLU B 1 411 ? 6.75 12.719 -30.031 1 93.5 411 GLU B N 1
ATOM 9414 C CA . GLU B 1 411 ? 5.566 13.391 -30.562 1 93.5 411 GLU B CA 1
ATOM 9415 C C . GLU B 1 411 ? 5.246 12.898 -31.969 1 93.5 411 GLU B C 1
ATOM 9417 O O . GLU B 1 411 ? 4.086 12.641 -32.312 1 93.5 411 GLU B O 1
ATOM 9422 N N . ASP B 1 412 ? 6.234 12.727 -32.719 1 91.94 412 ASP B N 1
ATOM 9423 C CA . ASP B 1 412 ? 6.027 12.32 -34.125 1 91.94 412 ASP B CA 1
ATOM 9424 C C . ASP B 1 412 ? 5.461 10.906 -34.188 1 91.94 412 ASP B C 1
ATOM 9426 O O . ASP B 1 412 ? 4.586 10.625 -35.031 1 91.94 412 ASP B O 1
ATOM 9430 N N . VAL B 1 413 ? 5.996 10.07 -33.406 1 93.81 413 VAL B N 1
ATOM 9431 C CA . VAL B 1 413 ? 5.551 8.68 -33.406 1 93.81 413 VAL B CA 1
ATOM 9432 C C . VAL B 1 413 ? 4.105 8.602 -32.938 1 93.81 413 VAL B C 1
ATOM 9434 O O . VAL B 1 413 ? 3.297 7.863 -33.5 1 93.81 413 VAL B O 1
ATOM 9437 N N . VAL B 1 414 ? 3.773 9.367 -31.922 1 95.31 414 VAL B N 1
ATOM 9438 C CA . VAL B 1 414 ? 2.414 9.359 -31.391 1 95.31 414 VAL B CA 1
ATOM 9439 C C . VAL B 1 414 ? 1.454 9.945 -32.406 1 95.31 414 VAL B C 1
ATOM 9441 O O . VAL B 1 414 ? 0.33 9.469 -32.562 1 95.31 414 VAL B O 1
ATOM 9444 N N . HIS B 1 415 ? 1.903 10.992 -33.125 1 94.88 415 HIS B N 1
ATOM 9445 C CA . HIS B 1 415 ? 1.082 11.562 -34.188 1 94.88 415 HIS B CA 1
ATOM 9446 C C . HIS B 1 415 ? 0.771 10.523 -35.281 1 94.88 415 HIS B C 1
ATOM 9448 O O . HIS B 1 415 ? -0.357 10.445 -35.75 1 94.88 415 HIS B O 1
ATOM 9454 N N . ASN B 1 416 ? 1.782 9.773 -35.562 1 93.38 416 ASN B N 1
ATOM 9455 C CA . ASN B 1 416 ? 1.592 8.711 -36.531 1 93.38 416 ASN B CA 1
ATOM 9456 C C . ASN B 1 416 ? 0.617 7.652 -36.031 1 93.38 416 ASN B C 1
ATOM 9458 O O . ASN B 1 416 ? -0.198 7.137 -36.812 1 93.38 416 ASN B O 1
ATOM 9462 N N . LEU B 1 417 ? 0.744 7.309 -34.781 1 94.94 417 LEU B N 1
ATOM 9463 C CA . LEU B 1 417 ? -0.166 6.34 -34.188 1 94.94 417 LEU B CA 1
ATOM 9464 C C . LEU B 1 417 ? -1.605 6.84 -34.219 1 94.94 417 LEU B C 1
ATOM 9466 O O . LEU B 1 417 ? -2.512 6.09 -34.594 1 94.94 417 LEU B O 1
ATOM 9470 N N . LEU B 1 418 ? -1.786 8.062 -33.875 1 95.19 418 LEU B N 1
ATOM 9471 C CA . LEU B 1 418 ? -3.117 8.664 -33.875 1 95.19 418 LEU B CA 1
ATOM 9472 C C . LEU B 1 418 ? -3.68 8.719 -35.281 1 95.19 418 LEU B C 1
ATOM 9474 O O . LEU B 1 418 ? -4.871 8.477 -35.5 1 95.19 418 LEU B O 1
ATOM 9478 N N . HIS B 1 419 ? -2.816 9.062 -36.188 1 92.75 419 HIS B N 1
ATOM 9479 C CA . HIS B 1 419 ? -3.232 9.086 -37.594 1 92.75 419 HIS B CA 1
ATOM 9480 C C . HIS B 1 419 ? -3.676 7.703 -38.062 1 92.75 419 HIS B C 1
ATOM 9482 O O . HIS B 1 419 ? -4.684 7.57 -38.75 1 92.75 419 HIS B O 1
ATOM 9488 N N . LEU B 1 420 ? -2.926 6.699 -37.656 1 91.94 420 LEU B N 1
ATOM 9489 C CA . LEU B 1 420 ? -3.248 5.328 -38.031 1 91.94 420 LEU B CA 1
ATOM 9490 C C . LEU B 1 420 ? -4.559 4.883 -37.406 1 91.94 420 LEU B C 1
ATOM 9492 O O . LEU B 1 420 ? -5.324 4.129 -38 1 91.94 420 LEU B O 1
ATOM 9496 N N . ILE B 1 421 ? -4.863 5.223 -36.219 1 93.19 421 ILE B N 1
ATOM 9497 C CA . ILE B 1 421 ? -6.086 4.867 -35.5 1 93.19 421 ILE B CA 1
ATOM 9498 C C . ILE B 1 421 ? -7.297 5.418 -36.25 1 93.19 421 ILE B C 1
ATOM 9500 O O . ILE B 1 421 ? -8.32 4.746 -36.375 1 93.19 421 ILE B O 1
ATOM 9504 N N . SER B 1 422 ? -7.148 6.562 -36.812 1 88.75 422 SER B N 1
ATOM 9505 C CA . SER B 1 422 ? -8.266 7.223 -37.5 1 88.75 422 SER B CA 1
ATOM 9506 C C . SER B 1 422 ? -8.461 6.672 -38.906 1 88.75 422 SER B C 1
ATOM 9508 O O . SER B 1 422 ? -9.523 6.852 -39.5 1 88.75 422 SER B O 1
ATOM 9510 N N . ASN B 1 423 ? -7.406 5.949 -39.406 1 86.75 423 ASN B N 1
ATOM 9511 C CA . ASN B 1 423 ? -7.473 5.617 -40.812 1 86.75 423 ASN B CA 1
ATOM 9512 C C . ASN B 1 423 ? -7.422 4.105 -41.062 1 86.75 423 ASN B C 1
ATOM 9514 O O . ASN B 1 423 ? -7.125 3.648 -42.156 1 86.75 423 ASN B O 1
ATOM 9518 N N . THR B 1 424 ? -7.629 3.359 -40.062 1 88.94 424 THR B N 1
ATOM 9519 C CA . THR B 1 424 ? -7.594 1.908 -40.219 1 88.94 424 THR B CA 1
ATOM 9520 C C . THR B 1 424 ? -8.906 1.284 -39.75 1 88.94 424 THR B C 1
ATOM 9522 O O . THR B 1 424 ? -9.82 1.993 -39.312 1 88.94 424 THR B O 1
ATOM 9525 N N . GLY B 1 425 ? -9.016 0.008 -39.906 1 88.25 425 GLY B N 1
ATOM 9526 C CA . GLY B 1 425 ? -10.203 -0.726 -39.5 1 88.25 425 GLY B CA 1
ATOM 9527 C C . GLY B 1 425 ? -10.281 -0.941 -38 1 88.25 425 GLY B C 1
ATOM 9528 O O . GLY B 1 425 ? -9.312 -0.693 -37.281 1 88.25 425 GLY B O 1
ATOM 9529 N N . PRO B 1 426 ? -11.398 -1.41 -37.5 1 89.75 426 PRO B N 1
ATOM 9530 C CA . PRO B 1 426 ? -11.672 -1.509 -36.062 1 89.75 426 PRO B CA 1
ATOM 9531 C C . PRO B 1 426 ? -10.711 -2.455 -35.344 1 89.75 426 PRO B C 1
ATOM 9533 O O . PRO B 1 426 ? -10.352 -2.217 -34.188 1 89.75 426 PRO B O 1
ATOM 9536 N N . ALA B 1 427 ? -10.312 -3.498 -36 1 90.06 427 ALA B N 1
ATOM 9537 C CA . ALA B 1 427 ? -9.43 -4.461 -35.375 1 90.06 427 ALA B CA 1
ATOM 9538 C C . ALA B 1 427 ? -8.07 -3.83 -35.031 1 90.06 427 ALA B C 1
ATOM 9540 O O . ALA B 1 427 ? -7.539 -4.012 -33.938 1 90.06 427 ALA B O 1
ATOM 9541 N N . ILE B 1 428 ? -7.535 -3.088 -36.031 1 92.88 428 ILE B N 1
ATOM 9542 C CA . ILE B 1 428 ? -6.246 -2.43 -35.844 1 92.88 428 ILE B CA 1
ATOM 9543 C C . ILE B 1 428 ? -6.402 -1.241 -34.875 1 92.88 428 ILE B C 1
ATOM 9545 O O . ILE B 1 428 ? -5.547 -0.998 -34.031 1 92.88 428 ILE B O 1
ATOM 9549 N N . GLU B 1 429 ? -7.578 -0.608 -35.031 1 93.44 429 GLU B N 1
ATOM 9550 C CA . GLU B 1 429 ? -7.871 0.53 -34.156 1 93.44 429 GLU B CA 1
ATOM 9551 C C . GLU B 1 429 ? -7.828 0.13 -32.688 1 93.44 429 GLU B C 1
ATOM 9553 O O . GLU B 1 429 ? -7.211 0.816 -31.875 1 93.44 429 GLU B O 1
ATOM 9558 N N . GLY B 1 430 ? -8.453 -0.943 -32.406 1 94.31 430 GLY B N 1
ATOM 9559 C CA . GLY B 1 430 ? -8.523 -1.41 -31.047 1 94.31 430 GLY B CA 1
ATOM 9560 C C . GLY B 1 430 ? -7.16 -1.716 -30.453 1 94.31 430 GLY B C 1
ATOM 9561 O O . GLY B 1 430 ? -6.887 -1.377 -29.297 1 94.31 430 GLY B O 1
ATOM 9562 N N . LYS B 1 431 ? -6.352 -2.297 -31.203 1 95.5 431 LYS B N 1
ATOM 9563 C CA . LYS B 1 431 ? -5.023 -2.67 -30.719 1 95.5 431 LYS B CA 1
ATOM 9564 C C . LYS B 1 431 ? -4.133 -1.441 -30.547 1 95.5 431 LYS B C 1
ATOM 9566 O O . LYS B 1 431 ? -3.336 -1.369 -29.609 1 95.5 431 LYS B O 1
ATOM 9571 N N . LEU B 1 432 ? -4.273 -0.509 -31.469 1 96 432 LEU B N 1
ATOM 9572 C CA . LEU B 1 432 ? -3.482 0.712 -31.359 1 96 432 LEU B CA 1
ATOM 9573 C C . LEU B 1 432 ? -3.918 1.538 -30.156 1 96 432 LEU B C 1
ATOM 9575 O O . LEU B 1 432 ? -3.092 2.184 -29.516 1 96 432 LEU B O 1
ATOM 9579 N N . LEU B 1 433 ? -5.219 1.515 -29.891 1 96.56 433 LEU B N 1
ATOM 9580 C CA . LEU B 1 433 ? -5.695 2.164 -28.672 1 96.56 433 LEU B CA 1
ATOM 9581 C C . LEU B 1 433 ? -5.109 1.492 -27.438 1 96.56 433 LEU B C 1
ATOM 9583 O O . LEU B 1 433 ? -4.762 2.168 -26.469 1 96.56 433 LEU B O 1
ATOM 9587 N N . GLN B 1 434 ? -5.012 0.207 -27.484 1 96.44 434 GLN B N 1
ATOM 9588 C CA . GLN B 1 434 ? -4.41 -0.534 -26.391 1 96.44 434 GLN B CA 1
ATOM 9589 C C . GLN B 1 434 ? -2.951 -0.141 -26.188 1 96.44 434 GLN B C 1
ATOM 9591 O O . GLN B 1 434 ? -2.449 -0.142 -25.062 1 96.44 434 GLN B O 1
ATOM 9596 N N . VAL B 1 435 ? -2.318 0.151 -27.281 1 96.38 435 VAL B N 1
ATOM 9597 C CA . VAL B 1 435 ? -0.938 0.619 -27.203 1 96.38 435 VAL B CA 1
ATOM 9598 C C . VAL B 1 435 ? -0.88 1.929 -26.422 1 96.38 435 VAL B C 1
ATOM 9600 O O . VAL B 1 435 ? -0.05 2.086 -25.531 1 96.38 435 VAL B O 1
ATOM 9603 N N . LEU B 1 436 ? -1.797 2.793 -26.766 1 96.62 436 LEU B N 1
ATOM 9604 C CA . LEU B 1 436 ? -1.828 4.078 -26.062 1 96.62 436 LEU B CA 1
ATOM 9605 C C . LEU B 1 436 ? -2.182 3.891 -24.594 1 96.62 436 LEU B C 1
ATOM 9607 O O . LEU B 1 436 ? -1.68 4.617 -23.734 1 96.62 436 LEU B O 1
ATOM 9611 N N . VAL B 1 437 ? -3.049 2.955 -24.266 1 96.62 437 VAL B N 1
ATOM 9612 C CA . VAL B 1 437 ? -3.389 2.654 -22.875 1 96.62 437 VAL B CA 1
ATOM 9613 C C . VAL B 1 437 ? -2.135 2.217 -22.125 1 96.62 437 VAL B C 1
ATOM 9615 O O . VAL B 1 437 ? -1.887 2.672 -21 1 96.62 437 VAL B O 1
ATOM 9618 N N . GLY B 1 438 ? -1.381 1.363 -22.781 1 95.75 438 GLY B N 1
ATOM 9619 C CA . GLY B 1 438 ? -0.149 0.907 -22.156 1 95.75 438 GLY B CA 1
ATOM 9620 C C . GLY B 1 438 ? 0.853 2.021 -21.922 1 95.75 438 GLY B C 1
ATOM 9621 O O . GLY B 1 438 ? 1.501 2.076 -20.875 1 95.75 438 GLY B O 1
ATOM 9622 N N . LEU B 1 439 ? 0.926 2.922 -22.859 1 95.69 439 LEU B N 1
ATOM 9623 C CA . LEU B 1 439 ? 1.89 4.016 -22.781 1 95.69 439 LEU B CA 1
ATOM 9624 C C . LEU B 1 439 ? 1.447 5.062 -21.766 1 95.69 439 LEU B C 1
ATOM 9626 O O . LEU B 1 439 ? 2.264 5.855 -21.281 1 95.69 439 LEU B O 1
ATOM 9630 N N . THR B 1 440 ? 0.2 5.074 -21.406 1 96.12 440 THR B N 1
ATOM 9631 C CA . THR B 1 440 ? -0.318 6.086 -20.484 1 96.12 440 THR B CA 1
ATOM 9632 C C . THR B 1 440 ? -0.493 5.508 -19.094 1 96.12 440 THR B C 1
ATOM 9634 O O . THR B 1 440 ? -1.01 6.18 -18.188 1 96.12 440 THR B O 1
ATOM 9637 N N . SER B 1 441 ? -0.111 4.266 -18.859 1 92.31 441 SER B N 1
ATOM 9638 C CA . SER B 1 441 ? -0.247 3.637 -17.547 1 92.31 441 SER B CA 1
ATOM 9639 C C . SER B 1 441 ? 0.827 4.129 -16.578 1 92.31 441 SER B C 1
ATOM 9641 O O . SER B 1 441 ? 0.662 4.039 -15.359 1 92.31 441 SER B O 1
ATOM 9643 N N . SER B 1 442 ? 1.851 4.758 -17.156 1 91 442 SER B N 1
ATOM 9644 C CA . SER B 1 442 ? 2.922 5.305 -16.328 1 91 442 SER B CA 1
ATOM 9645 C C . SER B 1 442 ? 2.846 6.828 -16.266 1 91 442 SER B C 1
ATOM 9647 O O . SER B 1 442 ? 2.561 7.484 -17.266 1 91 442 SER B O 1
ATOM 9649 N N . PRO B 1 443 ? 3.164 7.34 -15.086 1 90 443 PRO B N 1
ATOM 9650 C CA . PRO B 1 443 ? 3.086 8.797 -14.945 1 90 443 PRO B CA 1
ATOM 9651 C C . PRO B 1 443 ? 4.164 9.523 -15.742 1 90 443 PRO B C 1
ATOM 9653 O O . PRO B 1 443 ? 3.984 10.688 -16.125 1 90 443 PRO B O 1
ATOM 9656 N N . SER B 1 444 ? 5.262 8.883 -16 1 88.88 444 SER B N 1
ATOM 9657 C CA . SER B 1 444 ? 6.363 9.531 -16.719 1 88.88 444 SER B CA 1
ATOM 9658 C C . SER B 1 444 ? 6.051 9.664 -18.203 1 88.88 444 SER B C 1
ATOM 9660 O O . SER B 1 444 ? 6.434 10.648 -18.828 1 88.88 444 SER B O 1
ATOM 9662 N N . THR B 1 445 ? 5.301 8.742 -18.734 1 93.5 445 THR B N 1
ATOM 9663 C CA . THR B 1 445 ? 5.07 8.719 -20.172 1 93.5 445 THR B CA 1
ATOM 9664 C C . THR B 1 445 ? 3.748 9.391 -20.516 1 93.5 445 THR B C 1
ATOM 9666 O O . THR B 1 445 ? 3.561 9.867 -21.641 1 93.5 445 THR B O 1
ATOM 9669 N N . VAL B 1 446 ? 2.791 9.477 -19.625 1 95.56 446 VAL B N 1
ATOM 9670 C CA . VAL B 1 446 ? 1.442 9.961 -19.906 1 95.56 446 VAL B CA 1
ATOM 9671 C C . VAL B 1 446 ? 1.495 11.438 -20.297 1 95.56 446 VAL B C 1
ATOM 9673 O O . VAL B 1 446 ? 0.741 11.883 -21.172 1 95.56 446 VAL B O 1
ATOM 9676 N N . VAL B 1 447 ? 2.4 12.234 -19.781 1 94.44 447 VAL B N 1
ATOM 9677 C CA . VAL B 1 447 ? 2.484 13.672 -20.031 1 94.44 447 VAL B CA 1
ATOM 9678 C C . VAL B 1 447 ? 2.836 13.914 -21.5 1 94.44 447 VAL B C 1
ATOM 9680 O O . VAL B 1 447 ? 2.252 14.789 -22.141 1 94.44 447 VAL B O 1
ATOM 9683 N N . ASN B 1 448 ? 3.727 13.062 -22.031 1 94.06 448 ASN B N 1
ATOM 9684 C CA . ASN B 1 448 ? 4.129 13.18 -23.438 1 94.06 448 ASN B CA 1
ATOM 9685 C C . ASN B 1 448 ? 2.986 12.812 -24.375 1 94.06 448 ASN B C 1
ATOM 9687 O O . ASN B 1 448 ? 2.781 13.477 -25.391 1 94.06 448 ASN B O 1
ATOM 9691 N N . ILE B 1 449 ? 2.318 11.828 -24.031 1 96.5 449 ILE B N 1
ATOM 9692 C CA . ILE B 1 449 ? 1.225 11.359 -24.875 1 96.5 449 ILE B CA 1
ATOM 9693 C C . ILE B 1 449 ? 0.103 12.391 -24.891 1 96.5 449 ILE B C 1
ATOM 9695 O O . ILE B 1 449 ? -0.474 12.672 -25.953 1 96.5 449 ILE B O 1
ATOM 9699 N N . VAL B 1 450 ? -0.233 13 -23.734 1 96.62 450 VAL B N 1
ATOM 9700 C CA . VAL B 1 450 ? -1.285 14 -23.625 1 96.62 450 VAL B CA 1
ATOM 9701 C C . VAL B 1 450 ? -0.918 15.234 -24.453 1 96.62 450 VAL B C 1
ATOM 9703 O O . VAL B 1 450 ? -1.768 15.797 -25.141 1 96.62 450 VAL B O 1
ATOM 9706 N N . SER B 1 451 ? 0.353 15.641 -24.375 1 95.31 451 SER B N 1
ATOM 9707 C CA . SER B 1 451 ? 0.812 16.781 -25.172 1 95.31 451 SER B CA 1
ATOM 9708 C C . SER B 1 451 ? 0.625 16.516 -26.656 1 95.31 451 SER B C 1
ATOM 9710 O O . SER B 1 451 ? 0.197 17.406 -27.406 1 95.31 451 SER B O 1
ATOM 9712 N N . ALA B 1 452 ? 0.888 15.273 -27.047 1 95.69 452 ALA B N 1
ATOM 9713 C CA . ALA B 1 452 ? 0.749 14.906 -28.453 1 95.69 452 ALA B CA 1
ATOM 9714 C C . ALA B 1 452 ? -0.719 14.875 -28.875 1 95.69 452 ALA B C 1
ATOM 9716 O O . ALA B 1 452 ? -1.062 15.258 -29.984 1 95.69 452 ALA B O 1
ATOM 9717 N N . ILE B 1 453 ? -1.609 14.383 -28.047 1 95.69 453 ILE B N 1
ATOM 9718 C CA . ILE B 1 453 ? -3.037 14.312 -28.344 1 95.69 453 ILE B CA 1
ATOM 9719 C C . ILE B 1 453 ? -3.598 15.727 -28.5 1 95.69 453 ILE B C 1
ATOM 9721 O O . ILE B 1 453 ? -4.367 15.992 -29.438 1 95.69 453 ILE B O 1
ATOM 9725 N N . LYS B 1 454 ? -3.219 16.625 -27.656 1 94 454 LYS B N 1
ATOM 9726 C CA . LYS B 1 454 ? -3.67 18.016 -27.719 1 94 454 LYS B CA 1
ATOM 9727 C C . LYS B 1 454 ? -3.193 18.703 -29 1 94 454 LYS B C 1
ATOM 9729 O O . LYS B 1 454 ? -3.971 19.375 -29.672 1 94 454 LYS B O 1
ATOM 9734 N N . SER B 1 455 ? -1.924 18.453 -29.281 1 93.69 455 SER B N 1
ATOM 9735 C CA . SER B 1 455 ? -1.34 19.109 -30.453 1 93.69 455 SER B CA 1
ATOM 9736 C C . SER B 1 455 ? -1.946 18.562 -31.734 1 93.69 455 SER B C 1
ATOM 9738 O O . SER B 1 455 ? -2.059 19.297 -32.719 1 93.69 455 SER B O 1
ATOM 9740 N N . SER B 1 456 ? -2.318 17.312 -31.766 1 92.75 456 SER B N 1
ATOM 9741 C CA . SER B 1 456 ? -2.875 16.703 -32.969 1 92.75 456 SER B CA 1
ATOM 9742 C C . SER B 1 456 ? -4.375 16.969 -33.062 1 92.75 456 SER B C 1
ATOM 9744 O O . SER B 1 456 ? -4.969 16.734 -34.125 1 92.75 456 SER B O 1
ATOM 9746 N N . GLY B 1 457 ? -5.043 17.422 -32 1 90.62 457 GLY B N 1
ATOM 9747 C CA . GLY B 1 457 ? -6.48 17.625 -32 1 90.62 457 GLY B CA 1
ATOM 9748 C C . GLY B 1 457 ? -7.27 16.328 -32.062 1 90.62 457 GLY B C 1
ATOM 9749 O O . GLY B 1 457 ? -8.344 16.281 -32.656 1 90.62 457 GLY B O 1
ATOM 9750 N N . ALA B 1 458 ? -6.734 15.289 -31.547 1 92.5 458 ALA B N 1
ATOM 9751 C CA . ALA B 1 458 ? -7.328 13.961 -31.672 1 92.5 458 ALA B CA 1
ATOM 9752 C C . ALA B 1 458 ? -8.32 13.688 -30.547 1 92.5 458 ALA B C 1
ATOM 9754 O O . ALA B 1 458 ? -8.906 12.609 -30.469 1 92.5 458 ALA B O 1
ATOM 9755 N N . THR B 1 459 ? -8.617 14.594 -29.656 1 92.56 459 THR B N 1
ATOM 9756 C CA . THR B 1 459 ? -9.453 14.398 -28.484 1 92.56 459 THR B CA 1
ATOM 9757 C C . THR B 1 459 ? -10.859 13.969 -28.891 1 92.56 459 THR B C 1
ATOM 9759 O O . THR B 1 459 ? -11.398 12.992 -28.344 1 92.56 459 THR B O 1
ATOM 9762 N N . ILE B 1 460 ? -11.414 14.594 -29.875 1 91.12 460 ILE B N 1
ATOM 9763 C CA . ILE B 1 460 ? -12.789 14.32 -30.297 1 91.12 460 ILE B CA 1
ATOM 9764 C C . ILE B 1 460 ? -12.867 12.938 -30.922 1 91.12 460 ILE B C 1
ATOM 9766 O O . ILE B 1 460 ? -13.789 12.172 -30.656 1 91.12 460 ILE B O 1
ATOM 9770 N N . SER B 1 461 ? -11.844 12.641 -31.734 1 90.94 461 SER B N 1
ATOM 9771 C CA . SER B 1 461 ? -11.82 11.344 -32.406 1 90.94 461 SER B CA 1
ATOM 9772 C C . SER B 1 461 ? -11.727 10.211 -31.391 1 90.94 461 SER B C 1
ATOM 9774 O O . SER B 1 461 ? -12.359 9.164 -31.547 1 90.94 461 SER B O 1
ATOM 9776 N N . LEU B 1 462 ? -10.938 10.375 -30.359 1 93 462 LEU B N 1
ATOM 9777 C CA . LEU B 1 462 ? -10.742 9.344 -29.344 1 93 462 LEU B CA 1
ATOM 9778 C C . LEU B 1 462 ? -12.016 9.117 -28.531 1 93 462 LEU B C 1
ATOM 9780 O O . LEU B 1 462 ? -12.32 7.988 -28.156 1 93 462 LEU B O 1
ATOM 9784 N N . ILE B 1 463 ? -12.789 10.164 -28.25 1 93.81 463 ILE B N 1
ATOM 9785 C CA . ILE B 1 463 ? -14.008 10.094 -27.453 1 93.81 463 ILE B CA 1
ATOM 9786 C C . ILE B 1 463 ? -15.102 9.383 -28.25 1 93.81 463 ILE B C 1
ATOM 9788 O O . ILE B 1 463 ? -15.961 8.703 -27.688 1 93.81 463 ILE B O 1
ATOM 9792 N N . GLN B 1 464 ? -15.062 9.508 -29.562 1 92.12 464 GLN B N 1
ATOM 9793 C CA . GLN B 1 464 ? -16.078 8.922 -30.422 1 92.12 464 GLN B CA 1
ATOM 9794 C C . GLN B 1 464 ? -16.062 7.395 -30.312 1 92.12 464 GLN B C 1
ATOM 9796 O O . GLN B 1 464 ? -17.094 6.75 -30.516 1 92.12 464 GLN B O 1
ATOM 9801 N N . PHE B 1 465 ? -14.961 6.824 -29.922 1 93.25 465 PHE B N 1
ATOM 9802 C CA . PHE B 1 465 ? -14.836 5.375 -29.844 1 93.25 465 PHE B CA 1
ATOM 9803 C C . PHE B 1 465 ? -15.633 4.824 -28.656 1 93.25 465 PHE B C 1
ATOM 9805 O O . PHE B 1 465 ? -15.867 3.617 -28.578 1 93.25 465 PHE B O 1
ATOM 9812 N N . VAL B 1 466 ? -16.141 5.598 -27.75 1 94 466 VAL B N 1
ATOM 9813 C CA . VAL B 1 466 ? -16.938 5.172 -26.609 1 94 466 VAL B CA 1
ATOM 9814 C C . VAL B 1 466 ? -18.266 4.582 -27.094 1 94 466 VAL B C 1
ATOM 9816 O O . VAL B 1 466 ? -18.859 3.736 -26.422 1 94 466 VAL B O 1
ATOM 9819 N N . GLU B 1 467 ? -18.656 5.047 -28.312 1 92.19 467 GLU B N 1
ATOM 9820 C CA . GLU B 1 467 ? -19.922 4.582 -28.859 1 92.19 467 GLU B CA 1
ATOM 9821 C C . GLU B 1 467 ? -19.719 3.43 -29.844 1 92.19 467 GLU B C 1
ATOM 9823 O O . GLU B 1 467 ? -20.656 2.979 -30.5 1 92.19 467 GLU B O 1
ATOM 9828 N N . ALA B 1 468 ? -18.469 3 -29.906 1 92 468 ALA B N 1
ATOM 9829 C CA . ALA B 1 468 ? -18.188 1.923 -30.844 1 92 468 ALA B CA 1
ATOM 9830 C C . ALA B 1 468 ? -18.938 0.65 -30.484 1 92 468 ALA B C 1
ATOM 9832 O O . ALA B 1 468 ? -19.062 0.321 -29.297 1 92 468 ALA B O 1
ATOM 9833 N N . PRO B 1 469 ? -19.469 -0.047 -31.391 1 91.12 469 PRO B N 1
ATOM 9834 C CA . PRO B 1 469 ? -20.203 -1.289 -31.125 1 91.12 469 PRO B CA 1
ATOM 9835 C C . PRO B 1 469 ? -19.281 -2.424 -30.672 1 91.12 469 PRO B C 1
ATOM 9837 O O . PRO B 1 469 ? -19.734 -3.322 -29.938 1 91.12 469 PRO B O 1
ATOM 9840 N N . GLN B 1 470 ? -18.062 -2.375 -31.141 1 92.56 470 GLN B N 1
ATOM 9841 C CA . GLN B 1 470 ? -17.109 -3.396 -30.703 1 92.56 470 GLN B CA 1
ATOM 9842 C C . GLN B 1 470 ? -16.688 -3.176 -29.266 1 92.56 470 GLN B C 1
ATOM 9844 O O . GLN B 1 470 ? -16.109 -2.137 -28.922 1 92.56 470 GLN B O 1
ATOM 9849 N N . ARG B 1 471 ? -16.906 -4.121 -28.406 1 91.75 471 ARG B N 1
ATOM 9850 C CA . ARG B 1 471 ? -16.656 -3.996 -26.969 1 91.75 471 ARG B CA 1
ATOM 9851 C C . ARG B 1 471 ? -15.172 -3.76 -26.703 1 91.75 471 ARG B C 1
ATOM 9853 O O . ARG B 1 471 ? -14.812 -2.938 -25.844 1 91.75 471 ARG B O 1
ATOM 9860 N N . ASP B 1 472 ? -14.305 -4.477 -27.453 1 91.56 472 ASP B N 1
ATOM 9861 C CA . ASP B 1 472 ? -12.875 -4.348 -27.234 1 91.56 472 ASP B CA 1
ATOM 9862 C C . ASP B 1 472 ? -12.391 -2.932 -27.531 1 91.56 472 ASP B C 1
ATOM 9864 O O . ASP B 1 472 ? -11.531 -2.398 -26.828 1 91.56 472 ASP B O 1
ATOM 9868 N N . LEU B 1 473 ? -12.938 -2.422 -28.578 1 93.75 473 LEU B N 1
ATOM 9869 C CA . LEU B 1 473 ? -12.594 -1.061 -28.984 1 93.75 473 LEU B CA 1
ATOM 9870 C C . LEU B 1 473 ? -13.102 -0.052 -27.953 1 93.75 473 LEU B C 1
ATOM 9872 O O . LEU B 1 473 ? -12.375 0.87 -27.578 1 93.75 473 LEU B O 1
ATOM 9876 N N . ARG B 1 474 ? -14.258 -0.272 -27.484 1 94.12 474 ARG B N 1
ATOM 9877 C CA . ARG B 1 474 ? -14.875 0.618 -26.5 1 94.12 474 ARG B CA 1
ATOM 9878 C C . ARG B 1 474 ? -14.117 0.58 -25.188 1 94.12 474 ARG B C 1
ATOM 9880 O O . ARG B 1 474 ? -13.812 1.625 -24.609 1 94.12 474 ARG B O 1
ATOM 9887 N N . VAL B 1 475 ? -13.789 -0.632 -24.719 1 95.44 475 VAL B N 1
ATOM 9888 C CA . VAL B 1 475 ? -13.078 -0.796 -23.453 1 95.44 475 VAL B CA 1
ATOM 9889 C C . VAL B 1 475 ? -11.719 -0.112 -23.531 1 95.44 475 VAL B C 1
ATOM 9891 O O . VAL B 1 475 ? -11.305 0.578 -22.594 1 95.44 475 VAL B O 1
ATOM 9894 N N . ALA B 1 476 ? -11 -0.261 -24.641 1 95.88 476 ALA B N 1
ATOM 9895 C CA . ALA B 1 476 ? -9.688 0.35 -24.812 1 95.88 476 ALA B CA 1
ATOM 9896 C C . ALA B 1 476 ? -9.781 1.872 -24.812 1 95.88 476 ALA B C 1
ATOM 9898 O O . ALA B 1 476 ? -8.945 2.559 -24.234 1 95.88 476 ALA B O 1
ATOM 9899 N N . SER B 1 477 ? -10.797 2.348 -25.484 1 95.94 477 SER B N 1
ATOM 9900 C CA . SER B 1 477 ? -10.992 3.793 -25.547 1 95.94 477 SER B CA 1
ATOM 9901 C C . SER B 1 477 ? -11.289 4.371 -24.172 1 95.94 477 SER B C 1
ATOM 9903 O O . SER B 1 477 ? -10.68 5.359 -23.75 1 95.94 477 SER B O 1
ATOM 9905 N N . ILE B 1 478 ? -12.195 3.76 -23.422 1 96.69 478 ILE B N 1
ATOM 9906 C CA . ILE B 1 478 ? -12.594 4.238 -22.094 1 96.69 478 ILE B CA 1
ATOM 9907 C C . ILE B 1 478 ? -11.398 4.199 -21.141 1 96.69 478 ILE B C 1
ATOM 9909 O O . ILE B 1 478 ? -11.188 5.125 -20.359 1 96.69 478 ILE B O 1
ATOM 9913 N N . LYS B 1 479 ? -10.641 3.152 -21.219 1 96.88 479 LYS B N 1
ATOM 9914 C CA . LYS B 1 479 ? -9.453 3.033 -20.391 1 96.88 479 LYS B CA 1
ATOM 9915 C C . LYS B 1 479 ? -8.445 4.137 -20.703 1 96.88 479 LYS B C 1
ATOM 9917 O O . LYS B 1 479 ? -7.828 4.699 -19.797 1 96.88 479 LYS B O 1
ATOM 9922 N N . LEU B 1 480 ? -8.266 4.363 -22.016 1 97.44 480 LEU B N 1
ATOM 9923 C CA . LEU B 1 480 ? -7.348 5.422 -22.422 1 97.44 480 LEU B CA 1
ATOM 9924 C C . LEU B 1 480 ? -7.805 6.773 -21.891 1 97.44 480 LEU B C 1
ATOM 9926 O O . LEU B 1 480 ? -7.012 7.516 -21.297 1 97.44 480 LEU B O 1
ATOM 9930 N N . LEU B 1 481 ? -9.07 7.035 -22.078 1 97.19 481 LEU B N 1
ATOM 9931 C CA . LEU B 1 481 ? -9.625 8.305 -21.625 1 97.19 481 LEU B CA 1
ATOM 9932 C C . LEU B 1 481 ? -9.5 8.445 -20.109 1 97.19 481 LEU B C 1
ATOM 9934 O O . LEU B 1 481 ? -9.25 9.531 -19.609 1 97.19 481 LEU B O 1
ATOM 9938 N N . HIS B 1 482 ? -9.711 7.379 -19.375 1 97.38 482 HIS B N 1
ATOM 9939 C CA . HIS B 1 482 ? -9.547 7.375 -17.938 1 97.38 482 HIS B CA 1
ATOM 9940 C C . HIS B 1 482 ? -8.117 7.715 -17.547 1 97.38 482 HIS B C 1
ATOM 9942 O O . HIS B 1 482 ? -7.887 8.516 -16.641 1 97.38 482 HIS B O 1
ATOM 9948 N N . ASN B 1 483 ? -7.141 7.113 -18.234 1 96.75 483 ASN B N 1
ATOM 9949 C CA . ASN B 1 483 ? -5.73 7.316 -17.922 1 96.75 483 ASN B CA 1
ATOM 9950 C C . ASN B 1 483 ? -5.309 8.766 -18.156 1 96.75 483 ASN B C 1
ATOM 9952 O O . ASN B 1 483 ? -4.449 9.289 -17.438 1 96.75 483 ASN B O 1
ATOM 9956 N N . ILE B 1 484 ? -5.879 9.438 -19.141 1 96.81 484 ILE B N 1
ATOM 9957 C CA . ILE B 1 484 ? -5.406 10.766 -19.5 1 96.81 484 ILE B CA 1
ATOM 9958 C C . ILE B 1 484 ? -6.273 11.828 -18.828 1 96.81 484 ILE B C 1
ATOM 9960 O O . ILE B 1 484 ? -5.914 13.008 -18.812 1 96.81 484 ILE B O 1
ATOM 9964 N N . SER B 1 485 ? -7.371 11.469 -18.25 1 96.44 485 SER B N 1
ATOM 9965 C CA . SER B 1 485 ? -8.352 12.391 -17.703 1 96.44 485 SER B CA 1
ATOM 9966 C C . SER B 1 485 ? -7.738 13.258 -16.609 1 96.44 485 SER B C 1
ATOM 9968 O O . SER B 1 485 ? -8.039 14.453 -16.5 1 96.44 485 SER B O 1
ATOM 9970 N N . PRO B 1 486 ? -6.832 12.75 -15.711 1 95.12 486 PRO B N 1
ATOM 9971 C CA . PRO B 1 486 ? -6.246 13.617 -14.688 1 95.12 486 PRO B CA 1
ATOM 9972 C C . PRO B 1 486 ? -5.391 14.734 -15.281 1 95.12 486 PRO B C 1
ATOM 9974 O O . PRO B 1 486 ? -5.195 15.773 -14.641 1 95.12 486 PRO B O 1
ATOM 9977 N N . TYR B 1 487 ? -4.965 14.609 -16.562 1 94.94 487 TYR B N 1
ATOM 9978 C CA . TYR B 1 487 ? -4.031 15.555 -17.156 1 94.94 487 TYR B CA 1
ATOM 9979 C C . TYR B 1 487 ? -4.734 16.469 -18.172 1 94.94 487 TYR B C 1
ATOM 9981 O O . TYR B 1 487 ? -4.199 17.5 -18.562 1 94.94 487 TYR B O 1
ATOM 9989 N N . MET B 1 488 ? -5.82 16.109 -18.625 1 95.38 488 MET B N 1
ATOM 9990 C CA . MET B 1 488 ? -6.574 16.906 -19.578 1 95.38 488 MET B CA 1
ATOM 9991 C C . MET B 1 488 ? -8.07 16.844 -19.297 1 95.38 488 MET B C 1
ATOM 9993 O O . MET B 1 488 ? -8.867 16.562 -20.188 1 95.38 488 MET B O 1
ATOM 9997 N N . GLY B 1 489 ? -8.445 17.016 -18.078 1 94.88 489 GLY B N 1
ATOM 9998 C CA . GLY B 1 489 ? -9.812 16.875 -17.594 1 94.88 489 GLY B CA 1
ATOM 9999 C C . GLY B 1 489 ? -10.758 17.891 -18.219 1 94.88 489 GLY B C 1
ATOM 10000 O O . GLY B 1 489 ? -11.867 17.547 -18.625 1 94.88 489 GLY B O 1
ATOM 10001 N N . GLN B 1 490 ? -10.359 19.141 -18.344 1 94.69 490 GLN B N 1
ATOM 10002 C CA . GLN B 1 490 ? -11.219 20.203 -18.859 1 94.69 490 GLN B CA 1
ATOM 10003 C C . GLN B 1 490 ? -11.5 20 -20.344 1 94.69 490 GLN B C 1
ATOM 10005 O O . GLN B 1 490 ? -12.633 20.156 -20.797 1 94.69 490 GLN B O 1
ATOM 10010 N N . GLU B 1 491 ? -10.438 19.609 -21.047 1 94.38 491 GLU B N 1
ATOM 10011 C CA . GLU B 1 491 ? -10.594 19.359 -22.484 1 94.38 491 GLU B CA 1
ATOM 10012 C C . GLU B 1 491 ? -11.562 18.203 -22.734 1 94.38 491 GLU B C 1
ATOM 10014 O O . GLU B 1 491 ? -12.406 18.281 -23.625 1 94.38 491 GLU B O 1
ATOM 10019 N N . LEU B 1 492 ? -11.391 17.172 -21.969 1 95.75 492 LEU B N 1
ATOM 10020 C CA . LEU B 1 492 ? -12.266 16.016 -22.109 1 95.75 492 LEU B CA 1
ATOM 10021 C C . LEU B 1 492 ? -13.703 16.375 -21.75 1 95.75 492 LEU B C 1
ATOM 10023 O O . LEU B 1 492 ? -14.641 15.953 -22.422 1 95.75 492 LEU B O 1
ATOM 10027 N N . ALA B 1 493 ? -13.914 17.094 -20.625 1 95.69 493 ALA B N 1
ATOM 10028 C CA . ALA B 1 493 ? -15.242 17.516 -20.219 1 95.69 493 ALA B CA 1
ATOM 10029 C C . ALA B 1 493 ? -15.922 18.344 -21.297 1 95.69 493 ALA B C 1
ATOM 10031 O O . ALA B 1 493 ? -17.109 18.141 -21.594 1 95.69 493 ALA B O 1
ATOM 10032 N N . ASP B 1 494 ? -15.195 19.281 -21.906 1 94 494 ASP B N 1
ATOM 10033 C CA . ASP B 1 494 ? -15.734 20.125 -22.969 1 94 494 ASP B CA 1
ATOM 10034 C C . ASP B 1 494 ? -16.141 19.297 -24.188 1 94 494 ASP B C 1
ATOM 10036 O O . ASP B 1 494 ? -17.172 19.547 -24.797 1 94 494 ASP B O 1
ATOM 10040 N N . ALA B 1 495 ? -15.281 18.344 -24.484 1 93.38 495 ALA B N 1
ATOM 10041 C CA . ALA B 1 495 ? -15.562 17.484 -25.625 1 93.38 495 ALA B CA 1
ATOM 10042 C C . ALA B 1 495 ? -16.781 16.609 -25.375 1 93.38 495 ALA B C 1
ATOM 10044 O O . ALA B 1 495 ? -17.594 16.391 -26.281 1 93.38 495 ALA B O 1
ATOM 10045 N N . LEU B 1 496 ? -16.953 16.125 -24.203 1 92.94 496 LEU B N 1
ATOM 10046 C CA . LEU B 1 496 ? -18.062 15.258 -23.859 1 92.94 496 LEU B CA 1
ATOM 10047 C C . LEU B 1 496 ? -19.375 16.031 -23.812 1 92.94 496 LEU B C 1
ATOM 10049 O O . LEU B 1 496 ? -20.438 15.484 -24.078 1 92.94 496 LEU B O 1
ATOM 10053 N N . LYS B 1 497 ? -19.359 17.266 -23.453 1 89.75 497 LYS B N 1
ATOM 10054 C CA . LYS B 1 497 ? -20.547 18.125 -23.422 1 89.75 497 LYS B CA 1
ATOM 10055 C C . LYS B 1 497 ? -21.016 18.453 -24.844 1 89.75 497 LYS B C 1
ATOM 10057 O O . LYS B 1 497 ? -22.219 18.578 -25.078 1 89.75 497 LYS B O 1
ATOM 10062 N N . ALA B 1 498 ? -19.984 18.609 -25.672 1 84.88 498 ALA B N 1
ATOM 10063 C CA . ALA B 1 498 ? -20.281 19.031 -27.031 1 84.88 498 ALA B CA 1
ATOM 10064 C C . ALA B 1 498 ? -20.844 17.891 -27.859 1 84.88 498 ALA B C 1
ATOM 10066 O O . ALA B 1 498 ? -21.547 18.109 -28.844 1 84.88 498 ALA B O 1
ATOM 10067 N N . THR B 1 499 ? -20.469 16.781 -27.562 1 76.06 499 THR B N 1
ATOM 10068 C CA . THR B 1 499 ? -20.859 15.641 -28.375 1 76.06 499 THR B CA 1
ATOM 10069 C C . THR B 1 499 ? -22.094 14.953 -27.766 1 76.06 499 THR B C 1
ATOM 10071 O O . THR B 1 499 ? -22.188 14.789 -26.547 1 76.06 499 THR B O 1
ATOM 10074 N N . ALA B 1 500 ? -23.109 14.781 -28.656 1 75.88 500 ALA B N 1
ATOM 10075 C CA . ALA B 1 500 ? -24.359 14.172 -28.203 1 75.88 500 ALA B CA 1
ATOM 10076 C C . ALA B 1 500 ? -24.234 12.656 -28.156 1 75.88 500 ALA B C 1
ATOM 10078 O O . ALA B 1 500 ? -23.672 12.039 -29.062 1 75.88 500 ALA B O 1
ATOM 10079 N N . GLY B 1 501 ? -24.469 11.961 -27.094 1 86.44 501 GLY B N 1
ATOM 10080 C CA . GLY B 1 501 ? -24.641 10.516 -27.031 1 86.44 501 GLY B CA 1
ATOM 10081 C C . GLY B 1 501 ? -23.547 9.82 -26.25 1 86.44 501 GLY B C 1
ATOM 10082 O O . GLY B 1 501 ? -23.75 8.719 -25.734 1 86.44 501 GLY B O 1
ATOM 10083 N N . GLN B 1 502 ? -22.297 10.461 -26.234 1 90.81 502 GLN B N 1
ATOM 10084 C CA . GLN B 1 502 ? -21.172 9.781 -25.594 1 90.81 502 GLN B CA 1
ATOM 10085 C C . GLN B 1 502 ? -21.406 9.617 -24.109 1 90.81 502 GLN B C 1
ATOM 10087 O O . GLN B 1 502 ? -21.125 8.562 -23.531 1 90.81 502 GLN B O 1
ATOM 10092 N N . LEU B 1 503 ? -21.938 10.609 -23.469 1 92.62 503 LEU B N 1
ATOM 10093 C CA . LEU B 1 503 ? -22.219 10.516 -22.031 1 92.62 503 LEU B CA 1
ATOM 10094 C C . LEU B 1 503 ? -23.297 9.461 -21.766 1 92.62 503 LEU B C 1
ATOM 10096 O O . LEU B 1 503 ? -23.203 8.711 -20.797 1 92.62 503 LEU B O 1
ATOM 10100 N N . GLY B 1 504 ? -24.266 9.453 -22.703 1 91.88 504 GLY B N 1
ATOM 10101 C CA . GLY B 1 504 ? -25.297 8.438 -22.578 1 91.88 504 GLY B CA 1
ATOM 10102 C C . GLY B 1 504 ? -24.75 7.023 -22.688 1 91.88 504 GLY B C 1
ATOM 10103 O O . GLY B 1 504 ? -25.188 6.129 -21.953 1 91.88 504 GLY B O 1
ATOM 10104 N N . SER B 1 505 ? -23.797 6.852 -23.562 1 93.44 505 SER B N 1
ATOM 10105 C CA . SER B 1 505 ? -23.172 5.543 -23.734 1 93.44 505 SER B CA 1
ATOM 10106 C C . SER B 1 505 ? -22.375 5.141 -22.5 1 93.44 505 SER B C 1
ATOM 10108 O O . SER B 1 505 ? -22.391 3.975 -22.094 1 93.44 505 SER B O 1
ATOM 10110 N N . LEU B 1 506 ? -21.656 6.082 -21.938 1 93.88 506 LEU B N 1
ATOM 10111 C CA . LEU B 1 506 ? -20.906 5.82 -20.719 1 93.88 506 LEU B CA 1
ATOM 10112 C C . LEU B 1 506 ? -21.828 5.391 -19.578 1 93.88 506 LEU B C 1
ATOM 10114 O O . LEU B 1 506 ? -21.516 4.465 -18.828 1 93.88 506 LEU B O 1
ATOM 10118 N N . ILE B 1 507 ? -22.984 6.008 -19.484 1 93.81 507 ILE B N 1
ATOM 10119 C CA . ILE B 1 507 ? -23.938 5.703 -18.422 1 93.81 507 ILE B CA 1
ATOM 10120 C C . ILE B 1 507 ? -24.547 4.32 -18.656 1 93.81 507 ILE B C 1
ATOM 10122 O O . ILE B 1 507 ? -24.797 3.58 -17.703 1 93.81 507 ILE B O 1
ATOM 10126 N N . ARG B 1 508 ? -24.734 4.02 -19.844 1 91.94 508 ARG B N 1
ATOM 10127 C CA . ARG B 1 508 ? -25.234 2.691 -20.172 1 91.94 508 ARG B CA 1
ATOM 10128 C C . ARG B 1 508 ? -24.25 1.61 -19.734 1 91.94 508 ARG B C 1
ATOM 10130 O O . ARG B 1 508 ? -24.656 0.562 -19.234 1 91.94 508 ARG B O 1
ATOM 10137 N N . VAL B 1 509 ? -22.969 1.807 -19.984 1 92.25 509 VAL B N 1
ATOM 10138 C CA . VAL B 1 509 ? -21.922 0.869 -19.578 1 92.25 509 VAL B CA 1
ATOM 10139 C C . VAL B 1 509 ? -21.938 0.684 -18.062 1 92.25 509 VAL B C 1
ATOM 10141 O O . VAL B 1 509 ? -21.828 -0.44 -17.578 1 92.25 509 VAL B O 1
ATOM 10144 N N . ILE B 1 510 ? -22.156 1.721 -17.328 1 92.06 510 ILE B N 1
ATOM 10145 C CA . ILE B 1 510 ? -22.109 1.713 -15.875 1 92.06 510 ILE B CA 1
ATOM 10146 C C . ILE B 1 510 ? -23.344 1 -15.32 1 92.06 510 ILE B C 1
ATOM 10148 O O . ILE B 1 510 ? -23.281 0.375 -14.258 1 92.06 510 ILE B O 1
ATOM 10152 N N . SER B 1 511 ? -24.453 0.97 -16.047 1 91.06 511 SER B N 1
ATOM 10153 C CA . SER B 1 511 ? -25.734 0.453 -15.57 1 91.06 511 SER B CA 1
ATOM 10154 C C . SER B 1 511 ? -25.828 -1.055 -15.773 1 91.06 511 SER B C 1
ATOM 10156 O O . SER B 1 511 ? -26.766 -1.694 -15.273 1 91.06 511 SER B O 1
ATOM 10158 N N . GLU B 1 512 ? -24.844 -1.586 -16.375 1 87.06 512 GLU B N 1
ATOM 10159 C CA . GLU B 1 512 ? -24.906 -3.025 -16.625 1 87.06 512 GLU B CA 1
ATOM 10160 C C . GLU B 1 512 ? -24.875 -3.807 -15.312 1 87.06 512 GLU B C 1
ATOM 10162 O O . GLU B 1 512 ? -24.172 -3.43 -14.375 1 87.06 512 GLU B O 1
ATOM 10167 N N . ASN B 1 513 ? -25.609 -4.887 -15.125 1 80.38 513 ASN B N 1
ATOM 10168 C CA . ASN B 1 513 ? -25.797 -5.586 -13.859 1 80.38 513 ASN B CA 1
ATOM 10169 C C . ASN B 1 513 ? -25.031 -6.91 -13.844 1 80.38 513 ASN B C 1
ATOM 10171 O O . ASN B 1 513 ? -25.141 -7.684 -12.891 1 80.38 513 ASN B O 1
ATOM 10175 N N . ASN B 1 514 ? -24.328 -7.227 -14.859 1 74.12 514 ASN B N 1
ATOM 10176 C CA . ASN B 1 514 ? -23.625 -8.508 -14.875 1 74.12 514 ASN B CA 1
ATOM 10177 C C . ASN B 1 514 ? -22.297 -8.43 -14.125 1 74.12 514 ASN B C 1
ATOM 10179 O O . ASN B 1 514 ? -21.25 -8.781 -14.672 1 74.12 514 ASN B O 1
ATOM 10183 N N . GLY B 1 515 ? -22.312 -7.941 -12.805 1 76.44 515 GLY B N 1
ATOM 10184 C CA . GLY B 1 515 ? -21.078 -7.844 -12.039 1 76.44 515 GLY B CA 1
ATOM 10185 C C . GLY B 1 515 ? -20.266 -6.602 -12.359 1 76.44 515 GLY B C 1
ATOM 10186 O O . GLY B 1 515 ? -20.594 -5.863 -13.289 1 76.44 515 GLY B O 1
ATOM 10187 N N . VAL B 1 516 ? -19.312 -6.336 -11.5 1 84.88 516 VAL B N 1
ATOM 10188 C CA . VAL B 1 516 ? -18.469 -5.168 -11.695 1 84.88 516 VAL B CA 1
ATOM 10189 C C . VAL B 1 516 ? -17.312 -5.508 -12.641 1 84.88 516 VAL B C 1
ATOM 10191 O O . VAL B 1 516 ? -16.453 -6.328 -12.312 1 84.88 516 VAL B O 1
ATOM 10194 N N . SER B 1 517 ? -17.328 -4.961 -13.828 1 89.19 517 SER B N 1
ATOM 10195 C CA . SER B 1 517 ? -16.328 -5.234 -14.844 1 89.19 517 SER B CA 1
ATOM 10196 C C . SER B 1 517 ? -15.25 -4.152 -14.859 1 89.19 517 SER B C 1
ATOM 10198 O O . SER B 1 517 ? -15.391 -3.117 -14.203 1 89.19 517 SER B O 1
ATOM 10200 N N . GLU B 1 518 ? -14.203 -4.426 -15.555 1 92.5 518 GLU B N 1
ATOM 10201 C CA . GLU B 1 518 ? -13.125 -3.463 -15.75 1 92.5 518 GLU B CA 1
ATOM 10202 C C . GLU B 1 518 ? -13.617 -2.223 -16.484 1 92.5 518 GLU B C 1
ATOM 10204 O O . GLU B 1 518 ? -13.211 -1.102 -16.172 1 92.5 518 GLU B O 1
ATOM 10209 N N . GLU B 1 519 ? -14.508 -2.498 -17.469 1 94.44 519 GLU B N 1
ATOM 10210 C CA . GLU B 1 519 ? -15.062 -1.412 -18.281 1 94.44 519 GLU B CA 1
ATOM 10211 C C . GLU B 1 519 ? -15.867 -0.448 -17.406 1 94.44 519 GLU B C 1
ATOM 10213 O O . GLU B 1 519 ? -15.75 0.771 -17.547 1 94.44 519 GLU B O 1
ATOM 10218 N N . GLN B 1 520 ? -16.641 -0.98 -16.5 1 94.44 520 GLN B N 1
ATOM 10219 C CA . GLN B 1 520 ? -17.469 -0.163 -15.609 1 94.44 520 GLN B CA 1
ATOM 10220 C C . GLN B 1 520 ? -16.594 0.68 -14.68 1 94.44 520 GLN B C 1
ATOM 10222 O O . GLN B 1 520 ? -16.859 1.869 -14.484 1 94.44 520 GLN B O 1
ATOM 10227 N N . ALA B 1 521 ? -15.57 0.015 -14.086 1 95.5 521 ALA B N 1
ATOM 10228 C CA . ALA B 1 521 ? -14.68 0.729 -13.18 1 95.5 521 ALA B CA 1
ATOM 10229 C C . ALA B 1 521 ? -13.945 1.856 -13.898 1 95.5 521 ALA B C 1
ATOM 10231 O O . ALA B 1 521 ? -13.805 2.957 -13.359 1 95.5 521 ALA B O 1
ATOM 10232 N N . ALA B 1 522 ? -13.469 1.61 -15.141 1 96.56 522 ALA B N 1
ATOM 10233 C CA . ALA B 1 522 ? -12.766 2.621 -15.93 1 96.56 522 ALA B CA 1
ATOM 10234 C C . ALA B 1 522 ? -13.703 3.77 -16.297 1 96.56 522 ALA B C 1
ATOM 10236 O O . ALA B 1 522 ? -13.305 4.938 -16.266 1 96.56 522 ALA B O 1
ATOM 10237 N N . ALA B 1 523 ? -14.906 3.438 -16.734 1 96.62 523 ALA B N 1
ATOM 10238 C CA . ALA B 1 523 ? -15.883 4.457 -17.109 1 96.62 523 ALA B CA 1
ATOM 10239 C C . ALA B 1 523 ? -16.203 5.375 -15.922 1 96.62 523 ALA B C 1
ATOM 10241 O O . ALA B 1 523 ? -16.25 6.598 -16.078 1 96.62 523 ALA B O 1
ATOM 10242 N N . MET B 1 524 ? -16.422 4.789 -14.789 1 95.94 524 MET B N 1
ATOM 10243 C CA . MET B 1 524 ? -16.703 5.59 -13.602 1 95.94 524 MET B CA 1
ATOM 10244 C C . MET B 1 524 ? -15.484 6.418 -13.195 1 95.94 524 MET B C 1
ATOM 10246 O O . MET B 1 524 ? -15.625 7.555 -12.742 1 95.94 524 MET B O 1
ATOM 10250 N N . GLY B 1 525 ? -14.305 5.797 -13.305 1 96.56 525 GLY B N 1
ATOM 10251 C CA . GLY B 1 525 ? -13.086 6.543 -13.023 1 96.56 525 GLY B CA 1
ATOM 10252 C C . GLY B 1 525 ? -12.906 7.746 -13.922 1 96.56 525 GLY B C 1
ATOM 10253 O O . GLY B 1 525 ? -12.469 8.805 -13.469 1 96.56 525 GLY B O 1
ATOM 10254 N N . LEU B 1 526 ? -13.258 7.539 -15.148 1 97.38 526 LEU B N 1
ATOM 10255 C CA . LEU B 1 526 ? -13.188 8.633 -16.109 1 97.38 526 LEU B CA 1
ATOM 10256 C C . LEU B 1 526 ? -14.086 9.789 -15.703 1 97.38 526 LEU B C 1
ATOM 10258 O O . LEU B 1 526 ? -13.641 10.93 -15.625 1 97.38 526 LEU B O 1
ATOM 10262 N N . LEU B 1 527 ? -15.328 9.5 -15.406 1 96.25 527 LEU B N 1
ATOM 10263 C CA . LEU B 1 527 ? -16.297 10.531 -15.023 1 96.25 527 LEU B CA 1
ATOM 10264 C C . LEU B 1 527 ? -15.883 11.188 -13.711 1 96.25 527 LEU B C 1
ATOM 10266 O O . LEU B 1 527 ? -16.078 12.398 -13.539 1 96.25 527 LEU B O 1
ATOM 10270 N N . ALA B 1 528 ? -15.312 10.406 -12.805 1 96.62 528 ALA B N 1
ATOM 10271 C CA . ALA B 1 528 ? -14.906 10.906 -11.492 1 96.62 528 ALA B CA 1
ATOM 10272 C C . ALA B 1 528 ? -13.711 11.852 -11.609 1 96.62 528 ALA B C 1
ATOM 10274 O O . ALA B 1 528 ? -13.578 12.789 -10.82 1 96.62 528 ALA B O 1
ATOM 10275 N N . ASP B 1 529 ? -12.867 11.672 -12.594 1 96.38 529 ASP B N 1
ATOM 10276 C CA . ASP B 1 529 ? -11.633 12.438 -12.727 1 96.38 529 ASP B CA 1
ATOM 10277 C C . ASP B 1 529 ? -11.883 13.766 -13.438 1 96.38 529 ASP B C 1
ATOM 10279 O O . ASP B 1 529 ? -11.039 14.664 -13.414 1 96.38 529 ASP B O 1
ATOM 10283 N N . LEU B 1 530 ? -13.008 13.844 -14.07 1 96.62 530 LEU B N 1
ATOM 10284 C CA . LEU B 1 530 ? -13.336 15.102 -14.719 1 96.62 530 LEU B CA 1
ATOM 10285 C C . LEU B 1 530 ? -13.523 16.219 -13.695 1 96.62 530 LEU B C 1
ATOM 10287 O O . LEU B 1 530 ? -13.742 15.945 -12.516 1 96.62 530 LEU B O 1
ATOM 10291 N N . PRO B 1 531 ? -13.344 17.453 -14.078 1 95.62 531 PRO B N 1
ATOM 10292 C CA . PRO B 1 531 ? -13.422 18.562 -13.117 1 95.62 531 PRO B CA 1
ATOM 10293 C C . PRO B 1 531 ? -14.703 18.531 -12.289 1 95.62 531 PRO B C 1
ATOM 10295 O O . PRO B 1 531 ? -15.797 18.641 -12.844 1 95.62 531 PRO B O 1
ATOM 10298 N N . GLU B 1 532 ? -14.594 18.484 -11.055 1 91.94 532 GLU B N 1
ATOM 10299 C CA . GLU B 1 532 ? -15.688 18.25 -10.117 1 91.94 532 GLU B CA 1
ATOM 10300 C C . GLU B 1 532 ? -16.609 19.469 -10.039 1 91.94 532 GLU B C 1
ATOM 10302 O O . GLU B 1 532 ? -17.812 19.312 -9.805 1 91.94 532 GLU B O 1
ATOM 10307 N N . ARG B 1 533 ? -16.156 20.656 -10.266 1 91.56 533 ARG B N 1
ATOM 10308 C CA . ARG B 1 533 ? -16.938 21.891 -10.07 1 91.56 533 ARG B CA 1
ATOM 10309 C C . ARG B 1 533 ? -17.562 22.359 -11.383 1 91.56 533 ARG B C 1
ATOM 10311 O O . ARG B 1 533 ? -18.125 23.438 -11.453 1 91.56 533 ARG B O 1
ATOM 10318 N N . ASP B 1 534 ? -17.375 21.562 -12.43 1 94.12 534 ASP B N 1
ATOM 10319 C CA . ASP B 1 534 ? -17.984 21.891 -13.703 1 94.12 534 ASP B CA 1
ATOM 10320 C C . ASP B 1 534 ? -19.5 21.719 -13.633 1 94.12 534 ASP B C 1
ATOM 1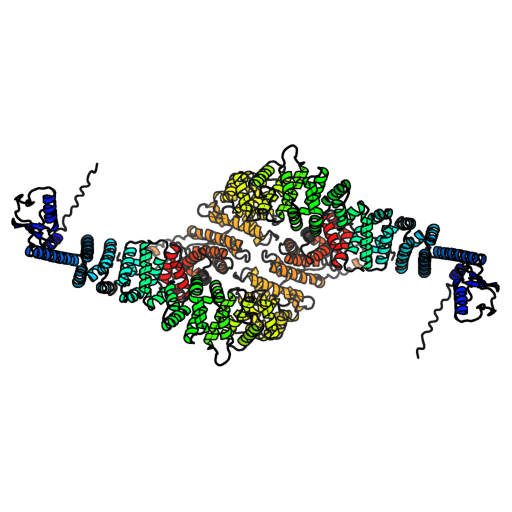0322 O O . ASP B 1 534 ? -20.016 20.609 -13.812 1 94.12 534 ASP B O 1
ATOM 10326 N N . SER B 1 535 ? -20.266 22.812 -13.523 1 93.12 535 SER B N 1
ATOM 10327 C CA . SER B 1 535 ? -21.703 22.781 -13.32 1 93.12 535 SER B CA 1
ATOM 10328 C C . SER B 1 535 ? -22.422 22.312 -14.578 1 93.12 535 SER B C 1
ATOM 10330 O O . SER B 1 535 ? -23.438 21.609 -14.492 1 93.12 535 SER B O 1
ATOM 10332 N N . VAL B 1 536 ? -21.844 22.688 -15.711 1 93.31 536 VAL B N 1
ATOM 10333 C CA . VAL B 1 536 ? -22.484 22.328 -16.969 1 93.31 536 VAL B CA 1
ATOM 10334 C C . VAL B 1 536 ? -22.422 20.812 -17.172 1 93.31 536 VAL B C 1
ATOM 10336 O O . VAL B 1 536 ? -23.422 20.203 -17.562 1 93.31 536 VAL B O 1
ATOM 10339 N N . LEU B 1 537 ? -21.266 20.25 -16.875 1 94.38 537 LEU B N 1
ATOM 10340 C CA . LEU B 1 537 ? -21.125 18.812 -17.016 1 94.38 537 LEU B CA 1
ATOM 10341 C C . LEU B 1 537 ? -22.047 18.078 -16.047 1 94.38 537 LEU B C 1
ATOM 10343 O O . LEU B 1 537 ? -22.672 17.094 -16.406 1 94.38 537 LEU B O 1
ATOM 10347 N N . THR B 1 538 ? -22.141 18.5 -14.82 1 94.62 538 THR B N 1
ATOM 10348 C CA . THR B 1 538 ? -22.984 17.875 -13.805 1 94.62 538 THR B CA 1
ATOM 10349 C C . THR B 1 538 ? -24.453 17.922 -14.211 1 94.62 538 THR B C 1
ATOM 10351 O O . THR B 1 538 ? -25.188 16.953 -14.016 1 94.62 538 THR B O 1
ATOM 10354 N N . LYS B 1 539 ? -24.922 19.062 -14.781 1 92.88 539 LYS B N 1
ATOM 10355 C CA . LYS B 1 539 ? -26.312 19.188 -15.242 1 92.88 539 LYS B CA 1
ATOM 10356 C C . LYS B 1 539 ? -26.594 18.234 -16.391 1 92.88 539 LYS B C 1
ATOM 10358 O O . LYS B 1 539 ? -27.688 17.656 -16.484 1 92.88 539 LYS B O 1
ATOM 10363 N N . ARG B 1 540 ? -25.562 18.109 -17.25 1 93.44 540 ARG B N 1
ATOM 10364 C CA . ARG B 1 540 ? -25.719 17.188 -18.359 1 93.44 540 ARG B CA 1
ATOM 10365 C C . ARG B 1 540 ? -25.844 15.75 -17.859 1 93.44 540 ARG B C 1
ATOM 10367 O O . ARG B 1 540 ? -26.641 14.961 -18.391 1 93.44 540 ARG B O 1
ATOM 10374 N N . LEU B 1 541 ? -25.047 15.406 -16.906 1 94.31 541 LEU B N 1
ATOM 10375 C CA . LEU B 1 541 ? -25.109 14.078 -16.297 1 94.31 541 LEU B CA 1
ATOM 10376 C C . LEU B 1 541 ? -26.484 13.852 -15.648 1 94.31 541 LEU B C 1
ATOM 10378 O O . LEU B 1 541 ? -27.016 12.742 -15.703 1 94.31 541 LEU B O 1
ATOM 10382 N N . LEU B 1 542 ? -27.031 14.875 -15.062 1 93.25 542 LEU B N 1
ATOM 10383 C CA . LEU B 1 542 ? -28.344 14.797 -14.422 1 93.25 542 LEU B CA 1
ATOM 10384 C C . LEU B 1 542 ? -29.438 14.516 -15.453 1 93.25 542 LEU B C 1
ATOM 10386 O O . LEU B 1 542 ? -30.297 13.664 -15.234 1 93.25 542 LEU B O 1
ATOM 10390 N N . VAL B 1 543 ? -29.328 15.234 -16.578 1 91.44 543 VAL B N 1
ATOM 10391 C CA . VAL B 1 543 ? -30.328 15.102 -17.625 1 91.44 543 VAL B CA 1
ATOM 10392 C C . VAL B 1 543 ? -30.281 13.688 -18.203 1 91.44 543 VAL B C 1
ATOM 10394 O O . VAL B 1 543 ? -31.312 13.117 -18.547 1 91.44 543 VAL B O 1
ATOM 10397 N N . GLU B 1 544 ? -29.078 13.078 -18.25 1 91.88 544 GLU B N 1
ATOM 10398 C CA . GLU B 1 544 ? -28.906 11.742 -18.812 1 91.88 544 GLU B CA 1
ATOM 10399 C C . GLU B 1 544 ? -29.281 10.672 -17.781 1 91.88 544 GLU B C 1
ATOM 10401 O O . GLU B 1 544 ? -29.234 9.477 -18.094 1 91.88 544 GLU B O 1
ATOM 10406 N N . GLY B 1 545 ? -29.641 11.031 -16.562 1 90.81 545 GLY B N 1
ATOM 10407 C CA . GLY B 1 545 ? -30.078 10.094 -15.539 1 90.81 545 GLY B CA 1
ATOM 10408 C C . GLY B 1 545 ? -28.922 9.375 -14.867 1 90.81 545 GLY B C 1
ATOM 10409 O O . GLY B 1 545 ? -29.094 8.273 -14.344 1 90.81 545 GLY B O 1
ATOM 10410 N N . ALA B 1 546 ? -27.734 9.953 -14.938 1 94.38 546 ALA B N 1
ATOM 10411 C CA . ALA B 1 546 ? -26.531 9.312 -14.414 1 94.38 546 ALA B CA 1
ATOM 10412 C C . ALA B 1 546 ? -26.625 9.133 -12.906 1 94.38 546 ALA B C 1
ATOM 10414 O O . ALA B 1 546 ? -26.234 8.078 -12.375 1 94.38 546 ALA B O 1
ATOM 10415 N N . PHE B 1 547 ? -27.188 10.086 -12.188 1 95.88 547 PHE B N 1
ATOM 10416 C CA . PHE B 1 547 ? -27.125 10.07 -10.734 1 95.88 547 PHE B CA 1
ATOM 10417 C C . PHE B 1 547 ? -28.125 9.07 -10.164 1 95.88 547 PHE B C 1
ATOM 10419 O O . PHE B 1 547 ? -27.859 8.445 -9.125 1 95.88 547 PHE B O 1
ATOM 10426 N N . SER B 1 548 ? -29.25 8.844 -10.797 1 93.38 548 SER B N 1
ATOM 10427 C CA . SER B 1 548 ? -30.172 7.805 -10.367 1 93.38 548 SER B CA 1
ATOM 10428 C C . SER B 1 548 ? -29.516 6.426 -10.438 1 93.38 548 SER B C 1
ATOM 10430 O O . SER B 1 548 ? -29.703 5.602 -9.539 1 93.38 548 SER B O 1
ATOM 10432 N N . VAL B 1 549 ? -28.797 6.262 -11.484 1 94.44 549 VAL B N 1
ATOM 10433 C CA . VAL B 1 549 ? -28.094 4.992 -11.672 1 94.44 549 VAL B CA 1
ATOM 10434 C C . VAL B 1 549 ? -27.016 4.84 -10.602 1 94.44 549 VAL B C 1
ATOM 10436 O O . VAL B 1 549 ? -26.891 3.781 -9.984 1 94.44 549 VAL B O 1
ATOM 10439 N N . VAL B 1 550 ? -26.266 5.895 -10.406 1 96 550 VAL B N 1
ATOM 10440 C CA . VAL B 1 550 ? -25.141 5.867 -9.461 1 96 550 VAL B CA 1
ATOM 10441 C C . VAL B 1 550 ? -25.672 5.586 -8.055 1 96 550 VAL B C 1
ATOM 10443 O O . VAL B 1 550 ? -25.094 4.762 -7.328 1 96 550 VAL B O 1
ATOM 10446 N N . ILE B 1 551 ? -26.75 6.215 -7.633 1 95.44 551 ILE B N 1
ATOM 10447 C CA . ILE B 1 551 ? -27.312 6.039 -6.297 1 95.44 551 ILE B CA 1
ATOM 10448 C C . ILE B 1 551 ? -27.797 4.602 -6.133 1 95.44 551 ILE B C 1
ATOM 10450 O O . ILE B 1 551 ? -27.562 3.973 -5.102 1 95.44 551 ILE B O 1
ATOM 10454 N N . SER B 1 552 ? -28.453 4.121 -7.117 1 93.5 552 SER B N 1
ATOM 10455 C CA . SER B 1 552 ? -28.953 2.748 -7.062 1 93.5 552 SER B CA 1
ATOM 10456 C C . SER B 1 552 ? -27.812 1.754 -6.902 1 93.5 552 SER B C 1
ATOM 10458 O O . SER B 1 552 ? -27.922 0.792 -6.137 1 93.5 552 SER B O 1
ATOM 10460 N N . LYS B 1 553 ? -26.766 1.987 -7.629 1 94.06 553 LYS B N 1
ATOM 10461 C CA . LYS B 1 553 ? -25.609 1.086 -7.559 1 94.06 553 LYS B CA 1
ATOM 10462 C C . LYS B 1 553 ? -24.922 1.18 -6.203 1 94.06 553 LYS B C 1
ATOM 10464 O O . LYS B 1 553 ? -24.484 0.169 -5.656 1 94.06 553 LYS B O 1
ATOM 10469 N N . VAL B 1 554 ? -24.75 2.377 -5.621 1 94.25 554 VAL B N 1
ATOM 10470 C CA . VAL B 1 554 ? -24.141 2.564 -4.312 1 94.25 554 VAL B CA 1
ATOM 10471 C C . VAL B 1 554 ? -24.969 1.85 -3.246 1 94.25 554 VAL B C 1
ATOM 10473 O O . VAL B 1 554 ? -24.422 1.177 -2.371 1 94.25 554 VAL B O 1
ATOM 10476 N N . LEU B 1 555 ? -26.281 1.908 -3.34 1 92.19 555 LEU B N 1
ATOM 10477 C CA . LEU B 1 555 ? -27.172 1.262 -2.375 1 92.19 555 LEU B CA 1
ATOM 10478 C C . LEU B 1 555 ? -27.094 -0.256 -2.504 1 92.19 555 LEU B C 1
ATOM 10480 O O . LEU B 1 555 ? -27.094 -0.969 -1.497 1 92.19 555 LEU B O 1
ATOM 10484 N N . SER B 1 556 ? -26.969 -0.69 -3.73 1 89.25 556 SER B N 1
ATOM 10485 C CA . SER B 1 556 ? -26.844 -2.127 -3.957 1 89.25 556 SER B CA 1
ATOM 10486 C C . SER B 1 556 ? -25.547 -2.676 -3.363 1 89.25 556 SER B C 1
ATOM 10488 O O . SER B 1 556 ? -25.531 -3.785 -2.828 1 89.25 556 SER B O 1
ATOM 10490 N N . ILE B 1 557 ? -24.516 -1.951 -3.506 1 86.44 557 ILE B N 1
ATOM 10491 C CA . ILE B 1 557 ? -23.219 -2.352 -2.965 1 86.44 557 ILE B CA 1
ATOM 10492 C C . ILE B 1 557 ? -23.297 -2.379 -1.439 1 86.44 557 ILE B C 1
ATOM 10494 O O . ILE B 1 557 ? -22.781 -3.305 -0.807 1 86.44 557 ILE B O 1
ATOM 10498 N N . ARG B 1 558 ? -23.953 -1.437 -0.861 1 84.31 558 ARG B N 1
ATOM 10499 C CA . ARG B 1 558 ? -24.062 -1.352 0.592 1 84.31 558 ARG B CA 1
ATOM 10500 C C . ARG B 1 558 ? -24.891 -2.502 1.147 1 84.31 558 ARG B C 1
ATOM 10502 O O . ARG B 1 558 ? -24.641 -2.98 2.256 1 84.31 558 ARG B O 1
ATOM 10509 N N . GLN B 1 559 ? -25.859 -2.932 0.338 1 81.44 559 GLN B N 1
ATOM 10510 C CA . GLN B 1 559 ? -26.719 -4.023 0.767 1 81.44 559 GLN B CA 1
ATOM 10511 C C . GLN B 1 559 ? -26.062 -5.379 0.522 1 81.44 559 GLN B C 1
ATOM 10513 O O . GLN B 1 559 ? -26.578 -6.414 0.938 1 81.44 559 GLN B O 1
ATOM 10518 N N . GLY B 1 560 ? -24.938 -5.371 -0.142 1 76.75 560 GLY B N 1
ATOM 10519 C CA . GLY B 1 560 ? -24.203 -6.609 -0.366 1 76.75 560 GLY B CA 1
ATOM 10520 C C . GLY B 1 560 ? -24.75 -7.418 -1.532 1 76.75 560 GLY B C 1
ATOM 10521 O O . GLY B 1 560 ? -24.547 -8.633 -1.595 1 76.75 560 GLY B O 1
ATOM 10522 N N . GLU B 1 561 ? -25.406 -6.773 -2.406 1 77.94 561 GLU B N 1
ATOM 10523 C CA . GLU B 1 561 ? -26.031 -7.48 -3.525 1 77.94 561 GLU B CA 1
ATOM 10524 C C . GLU B 1 561 ? -25.062 -7.598 -4.703 1 77.94 561 GLU B C 1
ATOM 10526 O O . GLU B 1 561 ? -25.234 -8.445 -5.574 1 77.94 561 GLU B O 1
ATOM 10531 N N . THR B 1 562 ? -24.078 -6.824 -4.672 1 81.5 562 THR B N 1
ATOM 10532 C CA . THR B 1 562 ? -23.156 -6.82 -5.793 1 81.5 562 THR B CA 1
ATOM 10533 C C . THR B 1 562 ? -22 -7.785 -5.539 1 81.5 562 THR B C 1
ATOM 10535 O O . THR B 1 562 ? -21.422 -7.797 -4.449 1 81.5 562 THR B O 1
ATOM 10538 N N . ARG B 1 563 ? -21.828 -8.523 -6.594 1 78.5 563 ARG B N 1
ATOM 10539 C CA . ARG B 1 563 ? -20.75 -9.508 -6.5 1 78.5 563 ARG B CA 1
ATOM 10540 C C . ARG B 1 563 ? -19.391 -8.828 -6.496 1 78.5 563 ARG B C 1
ATOM 10542 O O . ARG B 1 563 ? -19.156 -7.867 -7.23 1 78.5 563 ARG B O 1
ATOM 10549 N N . GLY B 1 564 ? -18.531 -9.391 -5.625 1 75.94 564 GLY B N 1
ATOM 10550 C CA . GLY B 1 564 ? -17.188 -8.836 -5.516 1 75.94 564 GLY B CA 1
ATOM 10551 C C . GLY B 1 564 ? -16.297 -9.211 -6.68 1 75.94 564 GLY B C 1
ATOM 10552 O O . GLY B 1 564 ? -16.5 -10.242 -7.32 1 75.94 564 GLY B O 1
ATOM 10553 N N . SER B 1 565 ? -15.453 -8.273 -7.086 1 83 565 SER B N 1
ATOM 10554 C CA . SER B 1 565 ? -14.414 -8.5 -8.086 1 83 565 SER B CA 1
ATOM 10555 C C . SER B 1 565 ? -13.164 -7.672 -7.785 1 83 565 SER B C 1
ATOM 10557 O O . SER B 1 565 ? -13.164 -6.867 -6.848 1 83 565 SER B O 1
ATOM 10559 N N . ARG B 1 566 ? -12.195 -7.926 -8.516 1 86.69 566 ARG B N 1
ATOM 10560 C CA . ARG B 1 566 ? -10.961 -7.172 -8.32 1 86.69 566 ARG B CA 1
ATOM 10561 C C . ARG B 1 566 ? -11.172 -5.691 -8.625 1 86.69 566 ARG B C 1
ATOM 10563 O O . ARG B 1 566 ? -10.383 -4.848 -8.203 1 86.69 566 ARG B O 1
ATOM 10570 N N . PHE B 1 567 ? -12.234 -5.348 -9.359 1 91.06 567 PHE B N 1
ATOM 10571 C CA . PHE B 1 567 ? -12.469 -3.965 -9.75 1 91.06 567 PHE B CA 1
ATOM 10572 C C . PHE B 1 567 ? -13.547 -3.33 -8.875 1 91.06 567 PHE B C 1
ATOM 10574 O O . PHE B 1 567 ? -14.008 -2.221 -9.156 1 91.06 567 PHE B O 1
ATOM 10581 N N . PHE B 1 568 ? -13.945 -4.027 -7.875 1 89.81 568 PHE B N 1
ATOM 10582 C CA . PHE B 1 568 ? -15 -3.586 -6.969 1 89.81 568 PHE B CA 1
ATOM 10583 C C . PHE B 1 568 ? -14.648 -2.246 -6.336 1 89.81 568 PHE B C 1
ATOM 10585 O O . PHE B 1 568 ? -15.453 -1.312 -6.352 1 89.81 568 PHE B O 1
ATOM 10592 N N . THR B 1 569 ? -13.445 -2.084 -5.727 1 90.19 569 THR B N 1
ATOM 10593 C CA . THR B 1 569 ? -13.039 -0.905 -4.973 1 90.19 569 THR B CA 1
ATOM 10594 C C . THR B 1 569 ? -12.93 0.312 -5.887 1 90.19 569 THR B C 1
ATOM 10596 O O . THR B 1 569 ? -13.492 1.367 -5.594 1 90.19 569 THR B O 1
ATOM 10599 N N . PRO B 1 570 ? -12.234 0.135 -7.055 1 93.62 570 PRO B N 1
ATOM 10600 C CA . PRO B 1 570 ? -12.188 1.29 -7.953 1 93.62 570 PRO B CA 1
ATOM 10601 C C . PRO B 1 570 ? -13.57 1.702 -8.461 1 93.62 570 PRO B C 1
ATOM 10603 O O . PRO B 1 570 ? -13.82 2.891 -8.68 1 93.62 570 PRO B O 1
ATOM 10606 N N . TYR B 1 571 ? -14.445 0.738 -8.734 1 95.62 571 TYR B N 1
ATOM 10607 C CA . TYR B 1 571 ? -15.797 1.021 -9.188 1 95.62 571 TYR B CA 1
ATOM 10608 C C . TYR B 1 571 ? -16.578 1.814 -8.141 1 95.62 571 TYR B C 1
ATOM 10610 O O . TYR B 1 571 ? -17.203 2.828 -8.461 1 95.62 571 TYR B O 1
ATOM 10618 N N . LEU B 1 572 ? -16.5 1.391 -6.859 1 94.94 572 LEU B N 1
ATOM 10619 C CA . LEU B 1 572 ? -17.203 2.068 -5.773 1 94.94 572 LEU B CA 1
ATOM 10620 C C . LEU B 1 572 ? -16.641 3.471 -5.559 1 94.94 572 LEU B C 1
ATOM 10622 O O . LEU B 1 572 ? -17.406 4.422 -5.352 1 94.94 572 LEU B O 1
ATOM 10626 N N . GLU B 1 573 ? -15.305 3.611 -5.562 1 95.88 573 GLU B N 1
ATOM 10627 C CA . GLU B 1 573 ? -14.672 4.918 -5.418 1 95.88 573 GLU B CA 1
ATOM 10628 C C . GLU B 1 573 ? -15.148 5.883 -6.5 1 95.88 573 GLU B C 1
ATOM 10630 O O . GLU B 1 573 ? -15.438 7.051 -6.215 1 95.88 573 GLU B O 1
ATOM 10635 N N . GLY B 1 574 ? -15.18 5.316 -7.738 1 96.56 574 GLY B N 1
ATOM 10636 C CA . GLY B 1 574 ? -15.68 6.137 -8.836 1 96.56 574 GLY B CA 1
ATOM 10637 C C . GLY B 1 574 ? -17.125 6.559 -8.656 1 96.56 574 GLY B C 1
ATOM 10638 O O . GLY B 1 574 ? -17.469 7.711 -8.914 1 96.56 574 GLY B O 1
ATOM 10639 N N . LEU B 1 575 ? -17.984 5.66 -8.203 1 96.88 575 LEU B N 1
ATOM 10640 C CA . LEU B 1 575 ? -19.406 5.941 -7.992 1 96.88 575 LEU B CA 1
ATOM 10641 C C . LEU B 1 575 ? -19.578 7.07 -6.984 1 96.88 575 LEU B C 1
ATOM 10643 O O . LEU B 1 575 ? -20.328 8.016 -7.234 1 96.88 575 LEU B O 1
ATOM 10647 N N . VAL B 1 576 ? -18.859 6.984 -5.879 1 97.69 576 VAL B N 1
ATOM 10648 C CA . VAL B 1 576 ? -19.016 7.945 -4.793 1 97.69 576 VAL B CA 1
ATOM 10649 C C . VAL B 1 576 ? -18.5 9.312 -5.238 1 97.69 576 VAL B C 1
ATOM 10651 O O . VAL B 1 576 ? -19.094 10.344 -4.914 1 97.69 576 VAL B O 1
ATOM 10654 N N . ARG B 1 577 ? -17.422 9.367 -5.973 1 97.06 577 ARG B N 1
ATOM 10655 C CA . ARG B 1 577 ? -16.859 10.617 -6.461 1 97.06 577 ARG B CA 1
ATOM 10656 C C . ARG B 1 577 ? -17.812 11.305 -7.441 1 97.06 577 ARG B C 1
ATOM 10658 O O . ARG B 1 577 ? -17.969 12.523 -7.406 1 97.06 577 ARG B O 1
ATOM 10665 N N . VAL B 1 578 ? -18.391 10.5 -8.297 1 97.25 578 VAL B N 1
ATOM 10666 C CA . VAL B 1 578 ? -19.359 11.062 -9.242 1 97.25 578 VAL B CA 1
ATOM 10667 C C . VAL B 1 578 ? -20.578 11.578 -8.492 1 97.25 578 VAL B C 1
ATOM 10669 O O . VAL B 1 578 ? -21.109 12.648 -8.805 1 97.25 578 VAL B O 1
ATOM 10672 N N . LEU B 1 579 ? -21.031 10.812 -7.527 1 97.25 579 LEU B N 1
ATOM 10673 C CA . LEU B 1 579 ? -22.172 11.227 -6.727 1 97.25 579 LEU B CA 1
ATOM 10674 C C . LEU B 1 579 ? -21.891 12.539 -6.004 1 97.25 579 LEU B C 1
ATOM 10676 O O . LEU B 1 579 ? -22.766 13.391 -5.875 1 97.25 579 LEU B O 1
ATOM 10680 N N . SER B 1 580 ? -20.688 12.711 -5.516 1 97.31 580 SER B N 1
ATOM 10681 C CA . SER B 1 580 ? -20.312 13.891 -4.742 1 97.31 580 SER B CA 1
ATOM 10682 C C . SER B 1 580 ? -20.359 15.148 -5.598 1 97.31 580 SER B C 1
ATOM 10684 O O . SER B 1 580 ? -20.406 16.266 -5.07 1 97.31 580 SER B O 1
ATOM 10686 N N . ARG B 1 581 ? -20.344 15 -6.941 1 95.75 581 ARG B N 1
ATOM 10687 C CA . ARG B 1 581 ? -20.406 16.141 -7.844 1 95.75 581 ARG B CA 1
ATOM 10688 C C . ARG B 1 581 ? -21.656 16.969 -7.59 1 95.75 581 ARG B C 1
ATOM 10690 O O . ARG B 1 581 ? -21.641 18.203 -7.734 1 95.75 581 ARG B O 1
ATOM 10697 N N . LEU B 1 582 ? -22.75 16.359 -7.207 1 95.44 582 LEU B N 1
ATOM 10698 C CA . LEU B 1 582 ? -24.016 17.031 -6.957 1 95.44 582 LEU B CA 1
ATOM 10699 C C . LEU B 1 582 ? -23.875 18.047 -5.836 1 95.44 582 LEU B C 1
ATOM 10701 O O . LEU B 1 582 ? -24.547 19.094 -5.844 1 95.44 582 LEU B O 1
ATOM 10705 N N . THR B 1 583 ? -22.969 17.781 -4.934 1 95.88 583 THR B N 1
ATOM 10706 C CA . THR B 1 583 ? -22.891 18.578 -3.725 1 95.88 583 THR B CA 1
ATOM 10707 C C . THR B 1 583 ? -22.109 19.875 -3.988 1 95.88 583 THR B C 1
ATOM 10709 O O . THR B 1 583 ? -22.156 20.812 -3.189 1 95.88 583 THR B O 1
ATOM 10712 N N . TYR B 1 584 ? -21.422 19.984 -5.09 1 94.19 584 TYR B N 1
ATOM 10713 C CA . TYR B 1 584 ? -20.641 21.172 -5.402 1 94.19 584 TYR B CA 1
ATOM 10714 C C . TYR B 1 584 ? -21.5 22.25 -6.043 1 94.19 584 TYR B C 1
ATOM 10716 O O . TYR B 1 584 ? -21.109 23.406 -6.117 1 94.19 584 TYR B O 1
ATOM 10724 N N . ILE B 1 585 ? -22.703 21.875 -6.461 1 92.31 585 ILE B N 1
ATOM 10725 C CA . ILE B 1 585 ? -23.531 22.828 -7.172 1 92.31 585 ILE B CA 1
ATOM 10726 C C . ILE B 1 585 ? -24.875 22.984 -6.457 1 92.31 585 ILE B C 1
ATOM 10728 O O . ILE B 1 585 ? -25.891 23.234 -7.098 1 92.31 585 ILE B O 1
ATOM 10732 N N . LEU B 1 586 ? -24.969 22.875 -5.188 1 90.88 586 LEU B N 1
ATOM 10733 C CA . LEU B 1 586 ? -26.203 22.953 -4.406 1 90.88 586 LEU B CA 1
ATOM 10734 C C . LEU B 1 586 ? -26.703 24.391 -4.34 1 90.88 586 LEU B C 1
ATOM 10736 O O . LEU B 1 586 ? -27.906 24.625 -4.23 1 90.88 586 LEU B O 1
ATOM 10740 N N . ASP B 1 587 ? -25.906 25.453 -4.285 1 83.19 587 ASP B N 1
ATOM 10741 C CA . ASP B 1 587 ? -26.266 26.844 -4.059 1 83.19 587 ASP B CA 1
ATOM 10742 C C . ASP B 1 587 ? -27.219 27.344 -5.148 1 83.19 587 ASP B C 1
ATOM 10744 O O . ASP B 1 587 ? -28.172 28.062 -4.859 1 83.19 587 ASP B O 1
ATOM 10748 N N . ASP B 1 588 ? -27.031 26.969 -6.344 1 72.94 588 ASP B N 1
ATOM 10749 C CA . ASP B 1 588 ? -27.672 27.656 -7.453 1 72.94 588 ASP B CA 1
ATOM 10750 C C . ASP B 1 588 ? -28.734 26.766 -8.102 1 72.94 588 ASP B C 1
ATOM 10752 O O . ASP B 1 588 ? -29.375 27.172 -9.078 1 72.94 588 ASP B O 1
ATOM 10756 N N . GLU B 1 589 ? -29.094 25.703 -7.434 1 84.25 589 GLU B N 1
ATOM 10757 C CA . GLU B 1 589 ? -29.922 24.797 -8.227 1 84.25 589 GLU B CA 1
ATOM 10758 C C . GLU B 1 589 ? -30.938 24.078 -7.355 1 84.25 589 GLU B C 1
ATOM 10760 O O . GLU B 1 589 ? -30.641 23 -6.82 1 84.25 589 GLU B O 1
ATOM 10765 N N . PRO B 1 590 ? -32.156 24.484 -7.32 1 88.81 590 PRO B N 1
ATOM 10766 C CA . PRO B 1 590 ? -33.188 23.844 -6.477 1 88.81 590 PRO B CA 1
ATOM 10767 C C . PRO B 1 590 ? -33.469 22.406 -6.891 1 88.81 590 PRO B C 1
ATOM 10769 O O . PRO B 1 590 ? -33.844 21.578 -6.051 1 88.81 590 PRO B O 1
ATOM 10772 N N . ASP B 1 591 ? -33.219 22.125 -8.164 1 89.81 591 ASP B N 1
ATOM 10773 C CA . ASP B 1 591 ? -33.469 20.766 -8.641 1 89.81 591 ASP B CA 1
ATOM 10774 C C . ASP B 1 591 ? -32.5 19.781 -8 1 89.81 591 ASP B C 1
ATOM 10776 O O . ASP B 1 591 ? -32.844 18.641 -7.711 1 89.81 591 ASP B O 1
ATOM 10780 N N . ILE B 1 592 ? -31.328 20.297 -7.824 1 93.5 592 ILE B N 1
ATOM 10781 C CA . ILE B 1 592 ? -30.312 19.438 -7.238 1 93.5 592 ILE B CA 1
ATOM 10782 C C . ILE B 1 592 ? -30.609 19.219 -5.762 1 93.5 592 ILE B C 1
ATOM 10784 O O . ILE B 1 592 ? -30.391 18.109 -5.238 1 93.5 592 ILE B O 1
ATOM 10788 N N . ILE B 1 593 ? -31.109 20.203 -5.078 1 94.44 593 ILE B N 1
ATOM 10789 C CA . ILE B 1 593 ? -31.5 20.078 -3.676 1 94.44 593 ILE B CA 1
ATOM 10790 C C . ILE B 1 593 ? -32.625 19.062 -3.547 1 94.44 593 ILE B C 1
ATOM 10792 O O . ILE B 1 593 ? -32.625 18.234 -2.637 1 94.44 593 ILE B O 1
ATOM 10796 N N . ALA B 1 594 ? -33.562 19.156 -4.465 1 93.94 594 ALA B N 1
ATOM 10797 C CA . ALA B 1 594 ? -34.688 18.234 -4.457 1 93.94 594 ALA B CA 1
ATOM 10798 C C . ALA B 1 594 ? -34.219 16.781 -4.645 1 93.94 594 ALA B C 1
ATOM 10800 O O . ALA B 1 594 ? -34.719 15.867 -4.012 1 93.94 594 ALA B O 1
ATOM 10801 N N . LEU B 1 595 ? -33.25 16.656 -5.512 1 94.06 595 LEU B N 1
ATOM 10802 C CA . LEU B 1 595 ? -32.719 15.328 -5.754 1 94.06 595 LEU B CA 1
ATOM 10803 C C . LEU B 1 595 ? -32 14.797 -4.516 1 94.06 595 LEU B C 1
ATOM 10805 O O . LEU B 1 595 ? -32.125 13.617 -4.176 1 94.06 595 LEU B O 1
ATOM 10809 N N . ALA B 1 596 ? -31.219 15.656 -3.896 1 95.25 596 ALA B N 1
ATOM 10810 C CA . ALA B 1 596 ? -30.516 15.281 -2.68 1 95.25 596 ALA B CA 1
ATOM 10811 C C . ALA B 1 596 ? -31.484 14.875 -1.577 1 95.25 596 ALA B C 1
ATOM 10813 O O . ALA B 1 596 ? -31.219 13.938 -0.82 1 95.25 596 ALA B O 1
ATOM 10814 N N . ARG B 1 597 ? -32.656 15.578 -1.489 1 95.12 597 ARG B N 1
ATOM 10815 C CA . ARG B 1 597 ? -33.688 15.281 -0.509 1 95.12 597 ARG B CA 1
ATOM 10816 C C . ARG B 1 597 ? -34.375 13.945 -0.814 1 95.12 597 ARG B C 1
ATOM 10818 O O . ARG B 1 597 ? -34.531 13.117 0.079 1 95.12 597 ARG B O 1
ATOM 10825 N N . GLU B 1 598 ? -34.594 13.773 -2.049 1 94.62 598 GLU B N 1
ATOM 10826 C CA . GLU B 1 598 ? -35.312 12.57 -2.486 1 94.62 598 GLU B CA 1
ATOM 10827 C C . GLU B 1 598 ? -34.531 11.312 -2.148 1 94.62 598 GLU B C 1
ATOM 10829 O O . GLU B 1 598 ? -35.094 10.312 -1.704 1 94.62 598 GLU B O 1
ATOM 10834 N N . HIS B 1 599 ? -33.312 11.398 -2.326 1 94.75 599 HIS B N 1
ATOM 10835 C CA . HIS B 1 599 ? -32.5 10.195 -2.143 1 94.75 599 HIS B CA 1
ATOM 10836 C C . HIS B 1 599 ? -31.75 10.227 -0.811 1 94.75 599 HIS B C 1
ATOM 10838 O O . HIS B 1 599 ? -30.938 9.352 -0.529 1 94.75 599 HIS B O 1
ATOM 10844 N N . ASN B 1 600 ? -31.969 11.203 0.08 1 95.44 600 ASN B N 1
ATOM 10845 C CA . ASN B 1 600 ? -31.344 11.336 1.388 1 95.44 600 ASN B CA 1
ATOM 10846 C C . ASN B 1 600 ? -29.828 11.18 1.293 1 95.44 600 ASN B C 1
ATOM 10848 O O . ASN B 1 600 ? -29.234 10.344 1.979 1 95.44 600 ASN B O 1
ATOM 10852 N N . LEU B 1 601 ? -29.188 12.016 0.483 1 96.25 601 LEU B N 1
ATOM 10853 C CA . LEU B 1 601 ? -27.766 11.914 0.183 1 96.25 601 LEU B CA 1
ATOM 10854 C C . LEU B 1 601 ? -26.938 12.086 1.446 1 96.25 601 LEU B C 1
ATOM 10856 O O . LEU B 1 601 ? -25.859 11.492 1.571 1 96.25 601 LEU B O 1
ATOM 10860 N N . THR B 1 602 ? -27.391 12.914 2.426 1 96.81 602 THR B N 1
ATOM 10861 C CA . THR B 1 602 ? -26.641 13.109 3.666 1 96.81 602 THR B CA 1
ATOM 10862 C C . THR B 1 602 ? -26.5 11.789 4.418 1 96.81 602 THR B C 1
ATOM 10864 O O . THR B 1 602 ? -25.422 11.477 4.93 1 96.81 602 THR B O 1
ATOM 10867 N N . ALA B 1 603 ? -27.578 11.031 4.441 1 95.69 603 ALA B N 1
ATOM 10868 C CA . ALA B 1 603 ? -27.547 9.734 5.109 1 95.69 603 ALA B CA 1
ATOM 10869 C C . ALA B 1 603 ? -26.625 8.766 4.371 1 95.69 603 ALA B C 1
ATOM 10871 O O . ALA B 1 603 ? -25.906 7.988 5 1 95.69 603 ALA B O 1
ATOM 10872 N N . VAL B 1 604 ? -26.688 8.82 3.068 1 95.75 604 VAL B N 1
ATOM 10873 C CA . VAL B 1 604 ? -25.875 7.926 2.25 1 95.75 604 VAL B CA 1
ATOM 10874 C C . VAL B 1 604 ? -24.391 8.203 2.502 1 95.75 604 VAL B C 1
ATOM 10876 O O . VAL B 1 604 ? -23.625 7.277 2.775 1 95.75 604 VAL B O 1
ATOM 10879 N N . PHE B 1 605 ? -23.969 9.484 2.418 1 97.31 605 PHE B N 1
ATOM 10880 C CA . PHE B 1 605 ? -22.562 9.836 2.609 1 97.31 605 PHE B CA 1
ATOM 10881 C C . PHE B 1 605 ? -22.125 9.57 4.047 1 97.31 605 PHE B C 1
ATOM 10883 O O . PHE B 1 605 ? -20.969 9.242 4.297 1 97.31 605 PHE B O 1
ATOM 10890 N N . THR B 1 606 ? -23.016 9.75 5.062 1 96.12 606 THR B N 1
ATOM 10891 C CA . THR B 1 606 ? -22.703 9.445 6.453 1 96.12 606 THR B CA 1
ATOM 10892 C C . THR B 1 606 ? -22.391 7.965 6.629 1 96.12 606 THR B C 1
ATOM 10894 O O . THR B 1 606 ? -21.453 7.605 7.328 1 96.12 606 THR B O 1
ATOM 10897 N N . ASP B 1 607 ? -23.203 7.164 5.953 1 92.12 607 ASP B N 1
ATOM 10898 C CA . ASP B 1 607 ? -22.984 5.723 6.023 1 92.12 607 ASP B CA 1
ATOM 10899 C C . ASP B 1 607 ? -21.656 5.328 5.375 1 92.12 607 ASP B C 1
ATOM 10901 O O . ASP B 1 607 ? -21 4.391 5.824 1 92.12 607 ASP B O 1
ATOM 10905 N N . LEU B 1 608 ? -21.312 5.953 4.332 1 93.62 608 LEU B N 1
ATOM 10906 C CA . LEU B 1 608 ? -20.109 5.637 3.586 1 93.62 608 LEU B CA 1
ATOM 10907 C C . LEU B 1 608 ? -18.859 5.996 4.391 1 93.62 608 LEU B C 1
ATOM 10909 O O . LEU B 1 608 ? -17.766 5.516 4.094 1 93.62 608 LEU B O 1
ATOM 10913 N N . LEU B 1 609 ? -18.953 6.863 5.453 1 93.12 609 LEU B N 1
ATOM 10914 C CA . LEU B 1 609 ? -17.844 7.211 6.324 1 93.12 609 LEU B CA 1
ATOM 10915 C C . LEU B 1 609 ? -17.359 5.996 7.113 1 93.12 609 LEU B C 1
ATOM 10917 O O . LEU B 1 609 ? -16.234 5.969 7.598 1 93.12 609 LEU B O 1
ATOM 10921 N N . GLN B 1 610 ? -18.203 5.008 7.199 1 87.12 610 GLN B N 1
ATOM 10922 C CA . GLN B 1 610 ? -17.891 3.854 8.031 1 87.12 610 GLN B CA 1
ATOM 10923 C C . GLN B 1 610 ? -17.203 2.758 7.227 1 87.12 610 GLN B C 1
ATOM 10925 O O . GLN B 1 610 ? -16.969 1.66 7.734 1 87.12 610 GLN B O 1
ATOM 10930 N N . MET B 1 611 ? -17 3.041 5.969 1 86.69 611 MET B N 1
ATOM 10931 C CA . MET B 1 611 ? -16.281 2.061 5.156 1 86.69 611 MET B CA 1
ATOM 10932 C C . MET B 1 611 ? -14.781 2.123 5.418 1 86.69 611 MET B C 1
ATOM 10934 O O . MET B 1 611 ? -14.008 2.521 4.543 1 86.69 611 MET B O 1
ATOM 10938 N N . ASN B 1 612 ? -14.422 1.581 6.578 1 82.56 612 ASN B N 1
ATOM 10939 C CA . ASN B 1 612 ? -13.023 1.605 7 1 82.56 612 ASN B CA 1
ATOM 10940 C C . ASN B 1 612 ? -12.141 0.796 6.055 1 82.56 612 ASN B C 1
ATOM 10942 O O . ASN B 1 612 ? -12.531 -0.282 5.605 1 82.56 612 ASN B O 1
ATOM 10946 N N . GLY B 1 613 ? -11.094 1.301 5.691 1 83.25 613 GLY B N 1
ATOM 10947 C CA . GLY B 1 613 ? -10.18 0.672 4.758 1 83.25 613 GLY B CA 1
ATOM 10948 C C . GLY B 1 613 ? -10.211 1.293 3.373 1 83.25 613 GLY B C 1
ATOM 10949 O O . GLY B 1 613 ? -9.289 1.105 2.578 1 83.25 613 GLY B O 1
ATOM 10950 N N . LEU B 1 614 ? -11.328 1.943 3.104 1 90.56 614 LEU B N 1
ATOM 10951 C CA . LEU B 1 614 ? -11.461 2.646 1.831 1 90.56 614 LEU B CA 1
ATOM 10952 C C . LEU B 1 614 ? -11.312 4.152 2.027 1 90.56 614 LEU B C 1
ATOM 10954 O O . LEU B 1 614 ? -12.312 4.871 2.109 1 90.56 614 LEU B O 1
ATOM 10958 N N . ASP B 1 615 ? -10.102 4.684 2.039 1 93.06 615 ASP B N 1
ATOM 10959 C CA . ASP B 1 615 ? -9.75 6.051 2.412 1 93.06 615 ASP B CA 1
ATOM 10960 C C . ASP B 1 615 ? -10.406 7.059 1.467 1 93.06 615 ASP B C 1
ATOM 10962 O O . ASP B 1 615 ? -10.93 8.078 1.909 1 93.06 615 ASP B O 1
ATOM 10966 N N . ASN B 1 616 ? -10.367 6.734 0.163 1 95.12 616 ASN B N 1
ATOM 10967 C CA . ASN B 1 616 ? -10.914 7.676 -0.811 1 95.12 616 ASN B CA 1
ATOM 10968 C C . ASN B 1 616 ? -12.422 7.836 -0.652 1 95.12 616 ASN B C 1
ATOM 10970 O O . ASN B 1 616 ? -12.953 8.93 -0.834 1 95.12 616 ASN B O 1
ATOM 10974 N N . VAL B 1 617 ? -13.094 6.738 -0.364 1 96.19 617 VAL B N 1
ATOM 10975 C CA . VAL B 1 617 ? -14.539 6.777 -0.166 1 96.19 617 VAL B CA 1
ATOM 10976 C C . VAL B 1 617 ? -14.867 7.621 1.063 1 96.19 617 VAL B C 1
ATOM 10978 O O . VAL B 1 617 ? -15.781 8.453 1.027 1 96.19 617 VAL B O 1
ATOM 10981 N N . GLN B 1 618 ? -14.102 7.441 2.117 1 95.25 618 GLN B N 1
ATOM 10982 C CA . GLN B 1 618 ? -14.312 8.219 3.336 1 95.25 618 GLN B CA 1
ATOM 10983 C C . GLN B 1 618 ? -14.023 9.695 3.104 1 95.25 618 GLN B C 1
ATOM 10985 O O . GLN B 1 618 ? -14.789 10.562 3.527 1 95.25 618 GLN B O 1
ATOM 10990 N N . MET B 1 619 ? -12.93 9.977 2.432 1 97.44 619 MET B N 1
ATOM 10991 C CA . MET B 1 619 ? -12.508 11.344 2.145 1 97.44 619 MET B CA 1
ATOM 10992 C C . MET B 1 619 ? -13.578 12.086 1.353 1 97.44 619 MET B C 1
ATOM 10994 O O . MET B 1 619 ? -14.016 13.172 1.75 1 97.44 619 MET B O 1
ATOM 10998 N N . VAL B 1 620 ? -14.031 11.445 0.242 1 97.88 620 VAL B N 1
ATOM 10999 C CA . VAL B 1 620 ? -15 12.086 -0.647 1 97.88 620 VAL B CA 1
ATOM 11000 C C . VAL B 1 620 ? -16.328 12.25 0.075 1 97.88 620 VAL B C 1
ATOM 11002 O O . VAL B 1 620 ? -17.031 13.25 -0.115 1 97.88 620 VAL B O 1
ATOM 11005 N N . SER B 1 621 ? -16.719 11.273 0.886 1 98.06 621 SER B N 1
ATOM 11006 C CA . SER B 1 621 ? -17.969 11.367 1.646 1 98.06 621 SER B CA 1
ATOM 11007 C C . SER B 1 621 ? -17.922 12.523 2.637 1 98.06 621 SER B C 1
ATOM 11009 O O . SER B 1 621 ? -18.906 13.234 2.807 1 98.06 621 SER B O 1
ATOM 11011 N N . ALA B 1 622 ? -16.766 12.719 3.264 1 98.12 622 ALA B N 1
ATOM 11012 C CA . ALA B 1 622 ? -16.625 13.836 4.191 1 98.12 622 ALA B CA 1
ATOM 11013 C C . ALA B 1 622 ? -16.719 15.172 3.467 1 98.12 622 ALA B C 1
ATOM 11015 O O . ALA B 1 622 ? -17.344 16.109 3.967 1 98.12 622 ALA B O 1
ATOM 11016 N N . PHE B 1 623 ? -16.141 15.273 2.285 1 97.56 623 PHE B N 1
ATOM 11017 C CA . PHE B 1 623 ? -16.266 16.484 1.482 1 97.56 623 PHE B CA 1
ATOM 11018 C C . PHE B 1 623 ? -17.719 16.766 1.112 1 97.56 623 PHE B C 1
ATOM 11020 O O . PHE B 1 623 ? -18.172 17.906 1.158 1 97.56 623 PHE B O 1
ATOM 11027 N N . ALA B 1 624 ? -18.312 15.688 0.71 1 98.06 624 ALA B N 1
ATOM 11028 C CA . ALA B 1 624 ? -19.719 15.828 0.332 1 98.06 624 ALA B CA 1
ATOM 11029 C C . ALA B 1 624 ? -20.547 16.328 1.506 1 98.06 624 ALA B C 1
ATOM 11031 O O . ALA B 1 624 ? -21.438 17.172 1.335 1 98.06 624 ALA B O 1
ATOM 11032 N N . LEU B 1 625 ? -20.266 15.805 2.68 1 98 625 LEU B N 1
ATOM 11033 C CA . LEU B 1 625 ? -21 16.219 3.873 1 98 625 LEU B CA 1
ATOM 11034 C C . LEU B 1 625 ? -20.703 17.672 4.219 1 98 625 LEU B C 1
ATOM 11036 O O . LEU B 1 625 ? -21.578 18.375 4.719 1 98 625 LEU B O 1
ATOM 11040 N N . GLU B 1 626 ? -19.453 18.125 4.016 1 97.56 626 GLU B N 1
ATOM 11041 C CA . GLU B 1 626 ? -19.125 19.547 4.195 1 97.56 626 GLU B CA 1
ATOM 11042 C C . GLU B 1 626 ? -20 20.422 3.312 1 97.56 626 GLU B C 1
ATOM 11044 O O . GLU B 1 626 ? -20.578 21.406 3.789 1 97.56 626 GLU B O 1
ATOM 11049 N N . ASN B 1 627 ? -20.062 20.047 2.043 1 96.31 627 ASN B N 1
ATOM 11050 C CA . ASN B 1 627 ? -20.844 20.812 1.086 1 96.31 627 ASN B CA 1
ATOM 11051 C C . ASN B 1 627 ? -22.328 20.812 1.45 1 96.31 627 ASN B C 1
ATOM 11053 O O . ASN B 1 627 ? -22.984 21.859 1.354 1 96.31 627 ASN B O 1
ATOM 11057 N N . LEU B 1 628 ? -22.844 19.672 1.851 1 96.75 628 LEU B N 1
ATOM 11058 C CA . LEU B 1 628 ? -24.234 19.562 2.225 1 96.75 628 LEU B CA 1
ATOM 11059 C C . LEU B 1 628 ? -24.531 20.375 3.484 1 96.75 628 LEU B C 1
ATOM 11061 O O . LEU B 1 628 ? -25.531 21.109 3.541 1 96.75 628 LEU B O 1
ATOM 11065 N N . SER B 1 629 ? -23.656 20.266 4.422 1 95.94 629 SER B N 1
ATOM 11066 C CA . SER B 1 629 ? -23.828 20.969 5.691 1 95.94 629 SER B CA 1
ATOM 11067 C C . SER B 1 629 ? -23.812 22.484 5.5 1 95.94 629 SER B C 1
ATOM 11069 O O . SER B 1 629 ? -24.484 23.219 6.227 1 95.94 629 SER B O 1
ATOM 11071 N N . GLN B 1 630 ? -23.109 22.953 4.551 1 94.06 630 GLN B N 1
ATOM 11072 C CA . GLN B 1 630 ? -23.047 24.375 4.258 1 94.06 630 GLN B CA 1
ATOM 11073 C C . GLN B 1 630 ? -24.422 24.906 3.855 1 94.06 630 GLN B C 1
ATOM 11075 O O . GLN B 1 630 ? -24.719 26.094 4.043 1 94.06 630 GLN B O 1
ATOM 11080 N N . GLN B 1 631 ? -25.266 24.031 3.391 1 92.75 631 GLN B N 1
ATOM 11081 C CA . GLN B 1 631 ? -26.594 24.422 2.955 1 92.75 631 GLN B CA 1
ATOM 11082 C C . GLN B 1 631 ? -27.594 24.344 4.102 1 92.75 631 GLN B C 1
ATOM 11084 O O . GLN B 1 631 ? -28.703 24.875 4.012 1 92.75 631 GLN B O 1
ATOM 11089 N N . SER B 1 632 ? -27.219 23.75 5.203 1 92.38 632 SER B N 1
ATOM 11090 C CA . SER B 1 632 ? -28.156 23.5 6.301 1 92.38 632 SER B CA 1
ATOM 11091 C C . SER B 1 632 ? -28.703 24.797 6.875 1 92.38 632 SER B C 1
ATOM 11093 O O . SER B 1 632 ? -29.875 24.891 7.199 1 92.38 632 SER B O 1
ATOM 11095 N N . LYS B 1 633 ? -27.891 25.812 6.973 1 87.44 633 LYS B N 1
ATOM 11096 C CA . LYS B 1 633 ? -28.328 27.078 7.551 1 87.44 633 LYS B CA 1
ATOM 11097 C C . LYS B 1 633 ? -29.375 27.75 6.676 1 87.44 633 LYS B C 1
ATOM 11099 O O . LYS B 1 633 ? -30.328 28.359 7.188 1 87.44 633 LYS B O 1
ATOM 11104 N N . ARG B 1 634 ? -29.172 27.609 5.434 1 88.06 634 ARG B N 1
ATOM 11105 C CA . ARG B 1 634 ? -30.094 28.25 4.492 1 88.06 634 ARG B CA 1
ATOM 11106 C C . ARG B 1 634 ? -31.406 27.484 4.402 1 88.06 634 ARG B C 1
ATOM 11108 O O . ARG B 1 634 ? -32.469 28.078 4.172 1 88.06 634 ARG B O 1
ATOM 11115 N N . LEU B 1 635 ? -31.344 26.25 4.656 1 91.69 635 LEU B N 1
ATOM 11116 C CA . LEU B 1 635 ? -32.5 25.391 4.43 1 91.69 635 LEU B CA 1
ATOM 11117 C C . LEU B 1 635 ? -33.312 25.219 5.711 1 91.69 635 LEU B C 1
ATOM 11119 O O . LEU B 1 635 ? -34.438 24.75 5.676 1 91.69 635 LEU B O 1
ATOM 11123 N N . THR B 1 636 ? -32.688 25.562 6.82 1 89.94 636 THR B N 1
ATOM 11124 C CA . THR B 1 636 ? -33.375 25.438 8.109 1 89.94 636 THR B CA 1
ATOM 11125 C C . THR B 1 636 ? -34.562 26.391 8.203 1 89.94 636 THR B C 1
ATOM 11127 O O . THR B 1 636 ? -34.438 27.562 7.855 1 89.94 636 THR B O 1
ATOM 11130 N N . LYS B 1 637 ? -35.688 25.828 8.555 1 85.31 637 LYS B N 1
ATOM 11131 C CA . LYS B 1 637 ? -36.906 26.625 8.727 1 85.31 637 LYS B CA 1
ATOM 11132 C C . LYS B 1 637 ? -37.031 27.109 10.164 1 85.31 637 LYS B C 1
ATOM 11134 O O . LYS B 1 637 ? -37.031 26.312 11.102 1 85.31 637 LYS B O 1
ATOM 11139 N N . ILE B 1 638 ? -37 28.391 10.32 1 82.62 638 ILE B N 1
ATOM 11140 C CA . ILE B 1 638 ? -37.188 28.969 11.648 1 82.62 638 ILE B CA 1
ATOM 11141 C C . ILE B 1 638 ? -38.688 29.172 11.906 1 82.62 638 ILE B C 1
ATOM 11143 O O . ILE B 1 638 ? -39.375 29.828 11.125 1 82.62 638 ILE B O 1
ATOM 11147 N N . PRO B 1 639 ? -39.156 28.359 12.859 1 77.19 639 PRO B N 1
ATOM 11148 C CA . PRO B 1 639 ? -40.594 28.516 13.125 1 77.19 639 PRO B CA 1
ATOM 11149 C C . PRO B 1 639 ? -40.969 29.953 13.523 1 77.19 639 PRO B C 1
ATOM 11151 O O . PRO B 1 639 ? -40.156 30.656 14.117 1 77.19 639 PRO B O 1
ATOM 11154 N N . ASP B 1 640 ? -42.094 30.516 12.922 1 71.19 640 ASP B N 1
ATOM 11155 C CA . ASP B 1 640 ? -42.625 31.812 13.297 1 71.19 640 ASP B CA 1
ATOM 11156 C C . ASP B 1 640 ? -42.969 31.859 14.789 1 71.19 640 ASP B C 1
ATOM 11158 O O . ASP B 1 640 ? -43.531 30.906 15.336 1 71.19 640 ASP B O 1
ATOM 11162 N N . PRO B 1 641 ? -42.25 32.812 15.445 1 64.19 641 PRO B N 1
ATOM 11163 C CA . PRO B 1 641 ? -42.594 32.938 16.859 1 64.19 641 PRO B CA 1
ATOM 11164 C C . PRO B 1 641 ? -44.125 32.969 17.078 1 64.19 641 PRO B C 1
ATOM 11166 O O . PRO B 1 641 ? -44.875 33.469 16.234 1 64.19 641 PRO B O 1
ATOM 11169 N N . PRO B 1 642 ? -44.625 32 17.828 1 58.97 642 PRO B N 1
ATOM 11170 C CA . PRO B 1 642 ? -46.062 32.062 18.062 1 58.97 642 PRO B CA 1
ATOM 11171 C C . PRO B 1 642 ? -46.562 33.5 18.359 1 58.97 642 PRO B C 1
ATOM 11173 O O . PRO B 1 642 ? -45.812 34.281 18.953 1 58.97 642 PRO B O 1
ATOM 11176 N N . GLU B 1 643 ? -47.438 34 17.547 1 59 643 GLU B N 1
ATOM 11177 C CA . GLU B 1 643 ? -48.031 35.312 17.844 1 59 643 GLU B CA 1
ATOM 11178 C C . GLU B 1 643 ? -48.406 35.406 19.328 1 59 643 GLU B C 1
ATOM 11180 O O . GLU B 1 643 ? -48.969 34.469 19.906 1 59 643 GLU B O 1
ATOM 11185 N N . PRO B 1 644 ? -47.625 36.344 19.906 1 55.59 644 PRO B N 1
ATOM 11186 C CA . PRO B 1 644 ? -48.031 36.438 21.312 1 55.59 644 PRO B CA 1
ATOM 11187 C C . PRO B 1 644 ? -49.531 36.469 21.5 1 55.59 644 PRO B C 1
ATOM 11189 O O . PRO B 1 644 ? -50.25 37.094 20.719 1 55.59 644 PRO B O 1
ATOM 11192 N N . GLY B 1 645 ? -50.062 35.469 21.938 1 54.03 645 GLY B N 1
ATOM 11193 C CA . GLY B 1 645 ? -51.469 35.594 22.266 1 54.03 645 GLY B CA 1
ATOM 11194 C C . GLY B 1 645 ? -51.844 36.938 22.891 1 54.03 645 GLY B C 1
ATOM 11195 O O . GLY B 1 645 ? -50.938 37.75 23.172 1 54.03 645 GLY B O 1
ATOM 11196 N N . LEU B 1 646 ? -53.062 37.344 22.906 1 57.91 646 LEU B N 1
ATOM 11197 C CA . LEU B 1 646 ? -53.562 38.594 23.453 1 57.91 646 LEU B CA 1
ATOM 11198 C C . LEU B 1 646 ? -52.844 38.938 24.766 1 57.91 646 LEU B C 1
ATOM 11200 O O . LEU B 1 646 ? -52.438 40.094 24.984 1 57.91 646 LEU B O 1
ATOM 11204 N N . CYS B 1 647 ? -52.812 37.875 25.531 1 57.41 647 CYS B N 1
ATOM 11205 C CA . CYS B 1 647 ? -52.25 38.156 26.859 1 57.41 647 CYS B CA 1
ATOM 11206 C C . CYS B 1 647 ? -50.75 38.312 26.797 1 57.41 647 CYS B C 1
ATOM 11208 O O . CYS B 1 647 ? -50.156 39.031 27.609 1 57.41 647 CYS B O 1
ATOM 11210 N N . GLY B 1 648 ? -50 37.594 25.984 1 52.91 648 GLY B N 1
ATOM 11211 C CA . GLY B 1 648 ? -48.562 37.656 25.906 1 52.91 648 GLY B CA 1
ATOM 11212 C C . GLY B 1 648 ? -48.062 38.938 25.234 1 52.91 648 GLY B C 1
ATOM 11213 O O . GLY B 1 648 ? -46.938 39.375 25.5 1 52.91 648 GLY B O 1
ATOM 11214 N N . ALA B 1 649 ? -48.812 39.625 24.391 1 58.47 649 ALA B N 1
ATOM 11215 C CA . ALA B 1 649 ? -48.5 40.938 23.844 1 58.47 649 ALA B CA 1
ATOM 11216 C C . ALA B 1 649 ? -48.594 42 24.922 1 58.47 649 ALA B C 1
ATOM 11218 O O . ALA B 1 649 ? -47.906 43.031 24.844 1 58.47 649 ALA B O 1
ATOM 11219 N N . ILE B 1 650 ? -49.562 41.844 25.953 1 59.72 650 ILE B N 1
ATOM 11220 C CA . ILE B 1 650 ? -49.75 42.844 27 1 59.72 650 ILE B CA 1
ATOM 11221 C C . ILE B 1 650 ? -48.656 42.719 28.062 1 59.72 650 ILE B C 1
ATOM 11223 O O . ILE B 1 650 ? -48.156 43.719 28.578 1 59.72 650 ILE B O 1
ATOM 11227 N N . PHE B 1 651 ? -48.438 41.5 28.594 1 57.56 651 PHE B N 1
ATOM 11228 C CA . PHE B 1 651 ? -47.438 41.375 29.641 1 57.56 651 PHE B CA 1
ATOM 11229 C C . PHE B 1 651 ? -46.25 40.562 29.125 1 57.56 651 PHE B C 1
ATOM 11231 O O . PHE B 1 651 ? -46.156 39.375 29.328 1 57.56 651 PHE B O 1
ATOM 11238 N N . PRO B 1 652 ? -45.438 41.219 28.266 1 52.41 652 PRO B N 1
ATOM 11239 C CA . PRO B 1 652 ? -44.312 40.594 27.562 1 52.41 652 PRO B CA 1
ATOM 11240 C C . PRO B 1 652 ? -43.312 39.938 28.516 1 52.41 652 PRO B C 1
ATOM 11242 O O . PRO B 1 652 ? -42.531 39.062 28.094 1 52.41 652 PRO B O 1
ATOM 11245 N N . CYS B 1 653 ? -43.156 40.5 29.75 1 51.59 653 CYS B N 1
ATOM 11246 C CA . CYS B 1 653 ? -42.125 40.062 30.672 1 51.59 653 CYS B CA 1
ATOM 11247 C C . CYS B 1 653 ? -42.344 38.594 31.078 1 51.59 653 CYS B C 1
ATOM 11249 O O . CYS B 1 653 ? -41.438 37.938 31.578 1 51.59 653 CYS B O 1
ATOM 11251 N N . PHE B 1 654 ? -43.562 38.188 31.484 1 49.28 654 PHE B N 1
ATOM 11252 C CA . PHE B 1 654 ? -43.781 36.875 32.125 1 49.28 654 PHE B CA 1
ATOM 11253 C C . PHE B 1 654 ? -43.781 35.75 31.109 1 49.28 654 PHE B C 1
ATOM 11255 O O . PHE B 1 654 ? -43.875 34.594 31.469 1 49.28 654 PHE B O 1
ATOM 11262 N N . SER B 1 655 ? -44.156 35.969 29.953 1 44.12 655 SER B N 1
ATOM 11263 C CA . SER B 1 655 ? -44.281 34.781 29.141 1 44.12 655 SER B CA 1
ATOM 11264 C C . SER B 1 655 ? -43 34.438 28.438 1 44.12 655 SER B C 1
ATOM 11266 O O . SER B 1 655 ? -42.531 35.156 27.562 1 44.12 655 SER B O 1
ATOM 11268 N N . LYS B 1 656 ? -42.062 33.812 29.25 1 50.97 656 LYS B N 1
ATOM 11269 C CA . LYS B 1 656 ? -40.969 33.188 28.516 1 50.97 656 LYS B CA 1
ATOM 11270 C C . LYS B 1 656 ? -41.5 32.438 27.297 1 50.97 656 LYS B C 1
ATOM 11272 O O . LYS B 1 656 ? -42.438 31.641 27.391 1 50.97 656 LYS B O 1
ATOM 11277 N N . PRO B 1 657 ? -41.344 32.969 26.156 1 49.31 657 PRO B N 1
ATOM 11278 C CA . PRO B 1 657 ? -41.781 32.156 25.031 1 49.31 657 PRO B CA 1
ATOM 11279 C C . PRO B 1 657 ? -41.469 30.672 25.219 1 49.31 657 PRO B C 1
ATOM 11281 O O . PRO B 1 657 ? -40.469 30.312 25.844 1 49.31 657 PRO B O 1
ATOM 11284 N N . PRO B 1 658 ? -42.5 29.828 25.297 1 44.75 658 PRO B N 1
ATOM 11285 C CA . PRO B 1 658 ? -42.188 28.406 25.453 1 44.75 658 PRO B CA 1
ATOM 11286 C C . PRO B 1 658 ? -41 27.953 24.594 1 44.75 658 PRO B C 1
ATOM 11288 O O . PRO B 1 658 ? -40.875 28.406 23.453 1 44.75 658 PRO B O 1
ATOM 11291 N N . ALA B 1 659 ? -39.906 27.688 25.266 1 48.81 659 ALA B N 1
ATOM 11292 C CA . ALA B 1 659 ? -38.781 27.094 24.547 1 48.81 659 ALA B CA 1
ATOM 11293 C C . ALA B 1 659 ? -39.25 26.078 23.516 1 48.81 659 ALA B C 1
ATOM 11295 O O . ALA B 1 659 ? -39.969 25.141 23.859 1 48.81 659 ALA B O 1
ATOM 11296 N N . VAL B 1 660 ? -39.594 26.406 22.297 1 53.44 660 VAL B N 1
ATOM 11297 C CA . VAL B 1 660 ? -39.906 25.438 21.25 1 53.44 660 VAL B CA 1
ATOM 11298 C C . VAL B 1 660 ? -38.969 24.234 21.375 1 53.44 660 VAL B C 1
ATOM 11300 O O . VAL B 1 660 ? -37.75 24.375 21.281 1 53.44 660 VAL B O 1
ATOM 11303 N N . THR B 1 661 ? -39.469 23.203 22.016 1 62.25 661 THR B N 1
ATOM 11304 C CA . THR B 1 661 ? -38.781 21.906 22.172 1 62.25 661 THR B CA 1
ATOM 11305 C C . THR B 1 661 ? -38.594 21.234 20.828 1 62.25 661 THR B C 1
ATOM 11307 O O . THR B 1 661 ? -39.469 21.344 19.938 1 62.25 661 THR B O 1
ATOM 11310 N N . GLY B 1 662 ? -37.469 20.844 20.344 1 73.44 662 GLY B N 1
ATOM 11311 C CA . GLY B 1 662 ? -37.188 20.016 19.188 1 73.44 662 GLY B CA 1
ATOM 11312 C C . GLY B 1 662 ? -36.344 20.719 18.141 1 73.44 662 GLY B C 1
ATOM 11313 O O . GLY B 1 662 ? -36.156 20.219 17.031 1 73.44 662 GLY B O 1
ATOM 11314 N N . LEU B 1 663 ? -36 21.906 18.594 1 86.75 663 LEU B N 1
ATOM 11315 C CA . LEU B 1 663 ? -35.219 22.641 17.625 1 86.75 663 LEU B CA 1
ATOM 11316 C C . LEU B 1 663 ? -33.75 22.219 17.688 1 86.75 663 LEU B C 1
ATOM 11318 O O . LEU B 1 663 ? -33.281 21.75 18.719 1 86.75 663 LEU B O 1
ATOM 11322 N N . CYS B 1 664 ? -33.125 22.266 16.5 1 91.88 664 CYS B N 1
ATOM 11323 C CA . CYS B 1 664 ? -31.703 21.938 16.406 1 91.88 664 CYS B CA 1
ATOM 11324 C C . CYS B 1 664 ? -30.859 22.922 17.219 1 91.88 664 CYS B C 1
ATOM 11326 O O . CYS B 1 664 ? -31.016 24.141 17.094 1 91.88 664 CYS B O 1
ATOM 11328 N N . LYS B 1 665 ? -30.062 22.484 18.125 1 90.44 665 LYS B N 1
ATOM 11329 C CA . LYS B 1 665 ? -29.234 23.281 19.031 1 90.44 665 LYS B CA 1
ATOM 11330 C C . LYS B 1 665 ? -28.312 24.219 18.25 1 90.44 665 LYS B C 1
ATOM 11332 O O . LYS B 1 665 ? -28.047 25.344 18.672 1 90.44 665 LYS B O 1
ATOM 11337 N N . VAL B 1 666 ? -27.859 23.859 17.062 1 94.06 666 VAL B N 1
ATOM 11338 C CA . VAL B 1 666 ? -26.828 24.578 16.328 1 94.06 666 VAL B CA 1
ATOM 11339 C C . VAL B 1 666 ? -27.469 25.547 15.359 1 94.06 666 VAL B C 1
ATOM 11341 O O . VAL B 1 666 ? -27.031 26.703 15.234 1 94.06 666 VAL B O 1
ATOM 11344 N N . HIS B 1 667 ? -28.578 25.141 14.734 1 92.69 667 HIS B N 1
ATOM 11345 C CA . HIS B 1 667 ? -29.172 25.953 13.672 1 92.69 667 HIS B CA 1
ATOM 11346 C C . HIS B 1 667 ? -30.391 26.719 14.18 1 92.69 667 HIS B C 1
ATOM 11348 O O . HIS B 1 667 ? -30.938 27.562 13.469 1 92.69 667 HIS B O 1
ATOM 11354 N N . HIS B 1 668 ? -30.938 26.453 15.375 1 89.12 668 HIS B N 1
ATOM 11355 C CA . HIS B 1 668 ? -32.062 27.125 16.031 1 89.12 668 HIS B CA 1
ATOM 11356 C C . HIS B 1 668 ? -33.312 27.047 15.195 1 89.12 668 HIS B C 1
ATOM 11358 O O . HIS B 1 668 ? -34.094 28.016 15.117 1 89.12 668 HIS B O 1
ATOM 11364 N N . GLY B 1 669 ? -33.406 25.984 14.422 1 90.38 669 GLY B N 1
ATOM 11365 C CA . GLY B 1 669 ? -34.594 25.703 13.617 1 90.38 669 GLY B CA 1
ATOM 11366 C C . GLY B 1 669 ? -34.875 24.219 13.508 1 90.38 669 GLY B C 1
ATOM 11367 O O . GLY B 1 669 ? -34.344 23.406 14.273 1 90.38 669 GLY B O 1
ATOM 11368 N N . ILE B 1 670 ? -35.906 23.953 12.648 1 90.88 670 ILE B N 1
ATOM 11369 C CA . ILE B 1 670 ? -36.219 22.547 12.422 1 90.88 670 ILE B CA 1
ATOM 11370 C C . ILE B 1 670 ? -35.281 21.953 11.398 1 90.88 670 ILE B C 1
ATOM 11372 O O . ILE B 1 670 ? -35.25 22.359 10.242 1 90.88 670 ILE B O 1
ATOM 11376 N N . CYS B 1 671 ? -34.438 21.062 11.867 1 92.19 671 CYS B N 1
ATOM 11377 C CA . CYS B 1 671 ? -33.438 20.422 11.016 1 92.19 671 CYS B CA 1
ATOM 11378 C C . CYS B 1 671 ? -33.719 18.938 10.859 1 92.19 671 CYS B C 1
ATOM 11380 O O . CYS B 1 671 ? -34.406 18.344 11.703 1 92.19 671 CYS B O 1
ATOM 11382 N N . SER B 1 672 ? -33.469 18.438 9.742 1 92.5 672 SER B N 1
ATOM 11383 C CA . SER B 1 672 ? -33.531 17 9.484 1 92.5 672 SER B CA 1
ATOM 11384 C C . SER B 1 672 ? -32.344 16.562 8.602 1 92.5 672 SER B C 1
ATOM 11386 O O . SER B 1 672 ? -31.719 17.375 7.945 1 92.5 672 SER B O 1
ATOM 11388 N N . VAL B 1 673 ? -32.094 15.32 8.625 1 94.12 673 VAL B N 1
ATOM 11389 C CA . VAL B 1 673 ? -31.031 14.773 7.805 1 94.12 673 VAL B CA 1
ATOM 11390 C C . VAL B 1 673 ? -31.422 14.836 6.332 1 94.12 673 VAL B C 1
ATOM 11392 O O . VAL B 1 673 ? -30.594 15.156 5.477 1 94.12 673 VAL B O 1
ATOM 11395 N N . LYS B 1 674 ? -32.656 14.648 6.039 1 93.88 674 LYS B N 1
ATOM 11396 C CA . LYS B 1 674 ? -33.156 14.539 4.672 1 93.88 674 LYS B CA 1
ATOM 11397 C C . LYS B 1 674 ? -33.438 15.922 4.086 1 93.88 674 LYS B C 1
ATOM 11399 O O . LYS B 1 674 ? -33 16.234 2.973 1 93.88 674 LYS B O 1
ATOM 11404 N N . GLU B 1 675 ? -34.062 16.812 4.879 1 92.56 675 GLU B N 1
ATOM 11405 C CA . GLU B 1 675 ? -34.625 18.062 4.328 1 92.56 675 GLU B CA 1
ATOM 11406 C C . GLU B 1 675 ? -33.594 19.188 4.422 1 92.56 675 GLU B C 1
ATOM 11408 O O . GLU B 1 675 ? -33.531 20.047 3.537 1 92.56 675 GLU B O 1
ATOM 11413 N N . THR B 1 676 ? -32.875 19.219 5.492 1 94.38 676 THR B N 1
ATOM 11414 C CA . THR B 1 676 ? -31.969 20.359 5.699 1 94.38 676 THR B CA 1
ATOM 11415 C C . THR B 1 676 ? -30.516 19.906 5.742 1 94.38 676 THR B C 1
ATOM 11417 O O . THR B 1 676 ? -29.625 20.703 6.004 1 94.38 676 THR B O 1
ATOM 11420 N N . PHE B 1 677 ? -30.188 18.656 5.559 1 96.56 677 PHE B N 1
ATOM 11421 C CA . PHE B 1 677 ? -28.859 18.078 5.457 1 96.56 677 PHE B CA 1
ATOM 11422 C C . PHE B 1 677 ? -28.062 18.312 6.738 1 96.56 677 PHE B C 1
ATOM 11424 O O . PHE B 1 677 ? -26.844 18.516 6.695 1 96.56 677 PHE B O 1
ATOM 11431 N N . CYS B 1 678 ? -28.688 18.359 7.902 1 95.5 678 CYS B N 1
ATOM 11432 C CA . CYS B 1 678 ? -28.078 18.672 9.188 1 95.5 678 CYS B CA 1
ATOM 11433 C C . CYS B 1 678 ? -27.188 17.516 9.656 1 95.5 678 CYS B C 1
ATOM 11435 O O . CYS B 1 678 ? -27.656 16.391 9.781 1 95.5 678 CYS B O 1
ATOM 11437 N N . LEU B 1 679 ? -25.938 17.781 9.945 1 95.94 679 LEU B N 1
ATOM 11438 C CA . LEU B 1 679 ? -25 16.766 10.375 1 95.94 679 LEU B CA 1
ATOM 11439 C C . LEU B 1 679 ? -25.359 16.234 11.758 1 95.94 679 LEU B C 1
ATOM 11441 O O . LEU B 1 679 ? -25.141 15.062 12.055 1 95.94 679 LEU B O 1
ATOM 11445 N N . LEU B 1 680 ? -25.859 17.156 12.602 1 94.5 680 LEU B N 1
ATOM 11446 C CA . LEU B 1 680 ? -26.188 16.797 13.977 1 94.5 680 LEU B CA 1
ATOM 11447 C C . LEU B 1 680 ? -27.344 15.805 14.016 1 94.5 680 LEU B C 1
ATOM 11449 O O . LEU B 1 680 ? -27.25 14.758 14.656 1 94.5 680 LEU B O 1
ATOM 11453 N N . GLN B 1 681 ? -28.391 16.094 13.297 1 91.06 681 GLN B N 1
ATOM 11454 C CA . GLN B 1 681 ? -29.578 15.234 13.281 1 91.06 681 GLN B CA 1
ATOM 11455 C C . GLN B 1 681 ? -29.281 13.93 12.555 1 91.06 681 GLN B C 1
ATOM 11457 O O . GLN B 1 681 ? -29.922 12.906 12.828 1 91.06 681 GLN B O 1
ATOM 11462 N N . GLY B 1 682 ? -28.344 13.977 11.656 1 89.19 682 GLY B N 1
ATOM 11463 C CA . GLY B 1 682 ? -27.984 12.789 10.898 1 89.19 682 GLY B CA 1
ATOM 11464 C C . GLY B 1 682 ? -26.969 11.906 11.617 1 89.19 682 GLY B C 1
ATOM 11465 O O . GLY B 1 682 ? -26.562 10.875 11.086 1 89.19 682 GLY B O 1
ATOM 11466 N N . LYS B 1 683 ? -26.5 12.258 12.805 1 90.12 683 LYS B N 1
ATOM 11467 C CA . LYS B 1 683 ? -25.516 11.531 13.602 1 90.12 683 LYS B CA 1
ATOM 11468 C C . LYS B 1 683 ? -24.203 11.352 12.836 1 90.12 683 LYS B C 1
ATOM 11470 O O . LYS B 1 683 ? -23.594 10.289 12.891 1 90.12 683 LYS B O 1
ATOM 11475 N N . ALA B 1 684 ? -23.922 12.344 12.023 1 95.06 684 ALA B N 1
ATOM 11476 C CA . ALA B 1 684 ? -22.703 12.305 11.219 1 95.06 684 ALA B CA 1
ATOM 11477 C C . ALA B 1 684 ? -21.516 12.82 12.016 1 95.06 684 ALA B C 1
ATOM 11479 O O . ALA B 1 684 ? -20.359 12.531 11.68 1 95.06 684 ALA B O 1
ATOM 11480 N N . VAL B 1 685 ? -21.781 13.586 13.094 1 96.12 685 VAL B N 1
ATOM 11481 C CA . VAL B 1 685 ? -20.719 14.273 13.836 1 96.12 685 VAL B CA 1
ATOM 11482 C C . VAL B 1 685 ? -19.766 13.25 14.453 1 96.12 685 VAL B C 1
ATOM 11484 O O . VAL B 1 685 ? -18.547 13.359 14.312 1 96.12 685 VAL B O 1
ATOM 11487 N N . GLU B 1 686 ? -20.328 12.203 15.086 1 93 686 GLU B N 1
ATOM 11488 C CA . GLU B 1 686 ? -19.5 11.188 15.742 1 93 686 GLU B CA 1
ATOM 11489 C C . GLU B 1 686 ? -18.641 10.445 14.727 1 93 686 GLU B C 1
ATOM 11491 O O . GLU B 1 686 ? -17.469 10.141 15 1 93 686 GLU B O 1
ATOM 11496 N N . LYS B 1 687 ? -19.25 10.164 13.594 1 93.19 687 LYS B N 1
ATOM 11497 C CA . LYS B 1 687 ? -18.516 9.445 12.555 1 93.19 687 LYS B CA 1
ATOM 11498 C C . LYS B 1 687 ? -17.422 10.32 11.945 1 93.19 687 LYS B C 1
ATOM 11500 O O . LYS B 1 687 ? -16.359 9.82 11.594 1 93.19 687 LYS B O 1
ATOM 11505 N N . LEU B 1 688 ? -17.688 11.594 11.789 1 96.5 688 LEU B N 1
ATOM 11506 C CA . LEU B 1 688 ? -16.688 12.531 11.281 1 96.5 688 LEU B CA 1
ATOM 11507 C C . LEU B 1 688 ? -15.555 12.695 12.273 1 96.5 688 LEU B C 1
ATOM 11509 O O . LEU B 1 688 ? -14.391 12.789 11.883 1 96.5 688 LEU B O 1
ATOM 11513 N N . VAL B 1 689 ? -15.883 12.75 13.586 1 95.44 689 VAL B N 1
ATOM 11514 C CA . VAL B 1 689 ? -14.867 12.859 14.625 1 95.44 689 VAL B CA 1
ATOM 11515 C C . VAL B 1 689 ? -13.969 11.625 14.609 1 95.44 689 VAL B C 1
ATOM 11517 O O . VAL B 1 689 ? -12.758 11.727 14.805 1 95.44 689 VAL B O 1
ATOM 11520 N N . ALA B 1 690 ? -14.586 10.477 14.352 1 91.81 690 ALA B N 1
ATOM 11521 C CA . ALA B 1 690 ? -13.812 9.242 14.258 1 91.81 690 ALA B CA 1
ATOM 11522 C C . ALA B 1 690 ? -12.797 9.312 13.117 1 91.81 690 ALA B C 1
ATOM 11524 O O . ALA B 1 690 ? -11.703 8.742 13.219 1 91.81 690 ALA B O 1
ATOM 11525 N N . CYS B 1 691 ? -13.078 10.031 12.062 1 94.44 691 CYS B N 1
ATOM 11526 C CA . CYS B 1 691 ? -12.219 10.156 10.891 1 94.44 691 CYS B CA 1
ATOM 11527 C C . CYS B 1 691 ? -11.055 11.102 11.172 1 94.44 691 CYS B C 1
ATOM 11529 O O . CYS B 1 691 ? -10.102 11.172 10.391 1 94.44 691 CYS B O 1
ATOM 11531 N N . LEU B 1 692 ? -11.055 11.805 12.305 1 95.19 692 LEU B N 1
ATOM 11532 C CA . LEU B 1 692 ? -9.953 12.695 12.648 1 95.19 692 LEU B CA 1
ATOM 11533 C C . LEU B 1 692 ? -8.734 11.898 13.094 1 95.19 692 LEU B C 1
ATOM 11535 O O . LEU B 1 692 ? -7.602 12.391 13.031 1 95.19 692 LEU B O 1
ATOM 11539 N N . ASP B 1 693 ? -9.023 10.727 13.625 1 91.69 693 ASP B N 1
ATOM 11540 C CA . ASP B 1 693 ? -7.949 9.805 13.961 1 91.69 693 ASP B CA 1
ATOM 11541 C C . ASP B 1 693 ? -7.695 8.812 12.82 1 91.69 693 ASP B C 1
ATOM 11543 O O . ASP B 1 693 ? -8.07 7.645 12.914 1 91.69 693 ASP B O 1
ATOM 11547 N N . HIS B 1 694 ? -7.109 9.297 11.812 1 91.94 694 HIS B N 1
ATOM 11548 C CA . HIS B 1 694 ? -6.879 8.531 10.594 1 91.94 694 HIS B CA 1
ATOM 11549 C C . HIS B 1 694 ? -5.438 8.68 10.117 1 91.94 694 HIS B C 1
ATOM 11551 O O . HIS B 1 694 ? -4.805 9.703 10.352 1 91.94 694 HIS B O 1
ATOM 11557 N N . GLU B 1 695 ? -4.918 7.656 9.531 1 88.94 695 GLU B N 1
ATOM 11558 C CA . GLU B 1 695 ? -3.547 7.691 9.039 1 88.94 695 GLU B CA 1
ATOM 11559 C C . GLU B 1 695 ? -3.438 8.547 7.777 1 88.94 695 GLU B C 1
ATOM 11561 O O . GLU B 1 695 ? -2.414 9.195 7.547 1 88.94 695 GLU B O 1
ATOM 11566 N N . ASN B 1 696 ? -4.5 8.539 7.016 1 93.19 696 ASN B N 1
ATOM 11567 C CA . ASN B 1 696 ? -4.5 9.328 5.785 1 93.19 696 ASN B CA 1
ATOM 11568 C C . ASN B 1 696 ? -4.848 10.789 6.062 1 93.19 696 ASN B C 1
ATOM 11570 O O . ASN B 1 696 ? -5.969 11.102 6.457 1 93.19 696 ASN B O 1
ATOM 11574 N N . VAL B 1 697 ? -3.965 11.734 5.738 1 95.06 697 VAL B N 1
ATOM 11575 C CA . VAL B 1 697 ? -4.07 13.148 6.078 1 95.06 697 VAL B CA 1
ATOM 11576 C C . VAL B 1 697 ? -5.23 13.781 5.312 1 95.06 697 VAL B C 1
ATOM 11578 O O . VAL B 1 697 ? -5.902 14.68 5.82 1 95.06 697 VAL B O 1
ATOM 11581 N N . LYS B 1 698 ? -5.516 13.289 4.145 1 96.19 698 LYS B N 1
ATOM 11582 C CA . LYS B 1 698 ? -6.566 13.883 3.318 1 96.19 698 LYS B CA 1
ATOM 11583 C C . LYS B 1 698 ? -7.949 13.586 3.889 1 96.19 698 LYS B C 1
ATOM 11585 O O . LYS B 1 698 ? -8.867 14.398 3.768 1 96.19 698 LYS B O 1
ATOM 11590 N N . VAL B 1 699 ? -8.125 12.414 4.477 1 96.75 699 VAL B N 1
ATOM 11591 C CA . VAL B 1 699 ? -9.383 12.07 5.133 1 96.75 699 VAL B CA 1
ATOM 11592 C C . VAL B 1 699 ? -9.609 12.984 6.332 1 96.75 699 VAL B C 1
ATOM 11594 O O . VAL B 1 699 ? -10.719 13.477 6.543 1 96.75 699 VAL B O 1
ATOM 11597 N N . VAL B 1 700 ? -8.539 13.266 7.055 1 97.06 700 VAL B N 1
ATOM 11598 C CA . VAL B 1 700 ? -8.617 14.133 8.227 1 97.06 700 VAL B CA 1
ATOM 11599 C C . VAL B 1 700 ? -8.977 15.555 7.801 1 97.06 700 VAL B C 1
ATOM 11601 O O . VAL B 1 700 ? -9.797 16.219 8.438 1 97.06 700 VAL B O 1
ATOM 11604 N N . GLU B 1 701 ? -8.32 16.031 6.703 1 97.56 701 GLU B N 1
ATOM 11605 C CA . GLU B 1 701 ? -8.609 17.359 6.18 1 97.56 701 GLU B CA 1
ATOM 11606 C C . GLU B 1 701 ? -10.086 17.516 5.832 1 97.56 701 GLU B C 1
ATOM 11608 O O . GLU B 1 701 ? -10.711 18.516 6.168 1 97.56 701 GLU B O 1
ATOM 11613 N N . ALA B 1 702 ? -10.602 16.484 5.164 1 97.94 702 ALA B N 1
ATOM 11614 C CA . ALA B 1 702 ? -12 16.516 4.75 1 97.94 702 ALA B CA 1
ATOM 11615 C C . ALA B 1 702 ? -12.93 16.469 5.957 1 97.94 702 ALA B C 1
ATOM 11617 O O . ALA B 1 702 ? -13.93 17.188 6.004 1 97.94 702 ALA B O 1
ATOM 11618 N N . ALA B 1 703 ? -12.641 15.648 6.934 1 97.88 703 ALA B N 1
ATOM 11619 C CA . ALA B 1 703 ? -13.477 15.469 8.117 1 97.88 703 ALA B CA 1
ATOM 11620 C C . ALA B 1 703 ? -13.531 16.75 8.945 1 97.88 703 ALA B C 1
ATOM 11622 O O . ALA B 1 703 ? -14.602 17.172 9.383 1 97.88 703 ALA B O 1
ATOM 11623 N N . ILE B 1 704 ? -12.344 17.359 9.172 1 97.94 704 ILE B N 1
ATOM 11624 C CA . ILE B 1 704 ? -12.305 18.562 9.992 1 97.94 704 ILE B CA 1
ATOM 11625 C C . ILE B 1 704 ? -13.039 19.688 9.273 1 97.94 704 ILE B C 1
ATOM 11627 O O . ILE B 1 704 ? -13.688 20.531 9.914 1 97.94 704 ILE B O 1
ATOM 11631 N N . ALA B 1 705 ? -12.922 19.766 7.973 1 97.69 705 ALA B N 1
ATOM 11632 C CA . ALA B 1 705 ? -13.633 20.781 7.203 1 97.69 705 ALA B CA 1
ATOM 11633 C C . ALA B 1 705 ? -15.148 20.641 7.371 1 97.69 705 ALA B C 1
ATOM 11635 O O . ALA B 1 705 ? -15.859 21.641 7.523 1 97.69 705 ALA B O 1
ATOM 11636 N N . ALA B 1 706 ? -15.594 19.438 7.316 1 98.06 706 ALA B N 1
ATOM 11637 C CA . ALA B 1 706 ? -17.016 19.188 7.5 1 98.06 706 ALA B CA 1
ATOM 11638 C C . ALA B 1 706 ? -17.469 19.594 8.898 1 98.06 706 ALA B C 1
ATOM 11640 O O . ALA B 1 706 ? -18.531 20.203 9.062 1 98.06 706 ALA B O 1
ATOM 11641 N N . LEU B 1 707 ? -16.688 19.297 9.883 1 97.75 707 LEU B N 1
ATOM 11642 C CA . LEU B 1 707 ? -17.031 19.609 11.266 1 97.75 707 LEU B CA 1
ATOM 11643 C C . LEU B 1 707 ? -17.016 21.109 11.5 1 97.75 707 LEU B C 1
ATOM 11645 O O . LEU B 1 707 ? -17.781 21.625 12.328 1 97.75 707 LEU B O 1
ATOM 11649 N N . CYS B 1 708 ? -16.141 21.844 10.766 1 97 708 CYS B N 1
ATOM 11650 C CA . CYS B 1 708 ? -16 23.297 10.922 1 97 708 CYS B CA 1
ATOM 11651 C C . CYS B 1 708 ? -17.281 24.016 10.484 1 97 708 CYS B C 1
ATOM 11653 O O . CYS B 1 708 ? -17.516 25.156 10.891 1 97 708 CYS B O 1
ATOM 11655 N N . THR B 1 709 ? -18.109 23.359 9.703 1 96.56 709 THR B N 1
ATOM 11656 C CA . THR B 1 709 ? -19.359 23.969 9.289 1 96.56 709 THR B CA 1
ATOM 11657 C C . THR B 1 709 ? -20.281 24.172 10.484 1 96.56 709 THR B C 1
ATOM 11659 O O . THR B 1 709 ? -21.188 25 10.43 1 96.56 709 THR B O 1
ATOM 11662 N N . LEU B 1 710 ? -20.094 23.469 11.562 1 96.12 710 LEU B N 1
ATOM 11663 C CA . LEU B 1 710 ? -20.891 23.594 12.773 1 96.12 710 LEU B CA 1
ATOM 11664 C C . LEU B 1 710 ? -20.406 24.766 13.625 1 96.12 710 LEU B C 1
ATOM 11666 O O . LEU B 1 710 ? -21.078 25.141 14.594 1 96.12 710 LEU B O 1
ATOM 11670 N N . LEU B 1 711 ? -19.266 25.359 13.234 1 96.62 711 LEU B N 1
ATOM 11671 C CA . LEU B 1 711 ? -18.641 26.406 14.039 1 96.62 711 LEU B CA 1
ATOM 11672 C C . LEU B 1 711 ? -18.609 27.734 13.281 1 96.62 711 LEU B C 1
ATOM 11674 O O . LEU B 1 711 ? -17.922 28.672 13.695 1 96.62 711 LEU B O 1
ATOM 11678 N N . GLU B 1 712 ? -19.266 27.797 12.234 1 94.44 712 GLU B N 1
ATOM 11679 C CA . GLU B 1 712 ? -19.266 29 11.43 1 94.44 712 GLU B CA 1
ATOM 11680 C C . GLU B 1 712 ? -20.016 30.141 12.141 1 94.44 712 GLU B C 1
ATOM 11682 O O . GLU B 1 712 ? -20.781 29.891 13.07 1 94.44 712 GLU B O 1
ATOM 11687 N N . ASP B 1 713 ? -19.828 31.375 11.703 1 90.88 713 ASP B N 1
ATOM 11688 C CA . ASP B 1 713 ? -20.375 32.562 12.375 1 90.88 713 ASP B CA 1
ATOM 11689 C C . ASP B 1 713 ? -21.875 32.656 12.195 1 90.88 713 ASP B C 1
ATOM 11691 O O . ASP B 1 713 ? -22.578 33.25 13.008 1 90.88 713 ASP B O 1
ATOM 11695 N N . ASP B 1 714 ? -22.375 32.031 11.195 1 88.5 714 ASP B N 1
ATOM 11696 C CA . ASP B 1 714 ? -23.812 32.125 10.898 1 88.5 714 ASP B CA 1
ATOM 11697 C C . ASP B 1 714 ? -24.609 31.109 11.711 1 88.5 714 ASP B C 1
ATOM 11699 O O . ASP B 1 714 ? -25.844 31.078 11.633 1 88.5 714 ASP B O 1
ATOM 11703 N N . VAL B 1 715 ? -23.984 30.328 12.461 1 93.12 715 VAL B N 1
ATOM 11704 C CA . VAL B 1 715 ? -24.641 29.359 13.336 1 93.12 715 VAL B CA 1
ATOM 11705 C C . VAL B 1 715 ? -24.281 29.656 14.789 1 93.12 715 VAL B C 1
ATOM 11707 O O . VAL B 1 715 ? -23.562 30.625 15.078 1 93.12 715 VAL B O 1
ATOM 11710 N N . ASP B 1 716 ? -24.984 28.922 15.703 1 93.69 716 ASP B N 1
ATOM 11711 C CA . ASP B 1 716 ? -24.641 29.078 17.109 1 93.69 716 ASP B CA 1
ATOM 11712 C C . ASP B 1 716 ? -23.328 28.391 17.453 1 93.69 716 ASP B C 1
ATOM 11714 O O . ASP B 1 716 ? -23.312 27.172 17.703 1 93.69 716 ASP B O 1
ATOM 11718 N N . VAL B 1 717 ? -22.328 29.109 17.562 1 95.12 717 VAL B N 1
ATOM 11719 C CA . VAL B 1 717 ? -20.984 28.578 17.734 1 95.12 717 VAL B CA 1
ATOM 11720 C C . VAL B 1 717 ? -20.859 27.875 19.078 1 95.12 717 VAL B C 1
ATOM 11722 O O . VAL B 1 717 ? -20.234 26.812 19.188 1 95.12 717 VAL B O 1
ATOM 11725 N N . GLU B 1 718 ? -21.438 28.438 20.141 1 95.12 718 GLU B N 1
ATOM 11726 C CA . GLU B 1 718 ? -21.344 27.844 21.469 1 95.12 718 GLU B CA 1
ATOM 11727 C C . GLU B 1 718 ? -21.938 26.453 21.516 1 95.12 718 GLU B C 1
ATOM 11729 O O . GLU B 1 718 ? -21.328 25.531 22.062 1 95.12 718 GLU B O 1
ATOM 11734 N N . GLN B 1 719 ? -23.109 26.344 20.891 1 94.62 719 GLN B N 1
ATOM 11735 C CA . GLN B 1 719 ? -23.75 25.047 20.875 1 94.62 719 GLN B CA 1
ATOM 11736 C C . GLN B 1 719 ? -22.984 24.078 19.969 1 94.62 719 GLN B C 1
ATOM 11738 O O . GLN B 1 719 ? -22.922 22.875 20.25 1 94.62 719 GLN B O 1
ATOM 11743 N N . GLY B 1 720 ? -22.484 24.578 18.891 1 95.88 720 GLY B N 1
ATOM 11744 C CA . GLY B 1 720 ? -21.641 23.75 18.047 1 95.88 720 GLY B CA 1
ATOM 11745 C C . GLY B 1 720 ? -20.453 23.156 18.781 1 95.88 720 GLY B C 1
ATOM 11746 O O . GLY B 1 720 ? -20.125 21.969 18.609 1 95.88 720 GLY B O 1
ATOM 11747 N N . VAL B 1 721 ? -19.797 23.953 19.625 1 96.88 721 VAL B N 1
ATOM 11748 C CA . VAL B 1 721 ? -18.656 23.5 20.406 1 96.88 721 VAL B CA 1
ATOM 11749 C C . VAL B 1 721 ? -19.094 22.453 21.422 1 96.88 721 VAL B C 1
ATOM 11751 O O . VAL B 1 721 ? -18.391 21.453 21.641 1 96.88 721 VAL B O 1
ATOM 11754 N N . MET B 1 722 ? -20.266 22.609 21.984 1 95.44 722 MET B N 1
ATOM 11755 C CA . MET B 1 722 ? -20.766 21.641 22.953 1 95.44 722 MET B CA 1
ATOM 11756 C C . MET B 1 722 ? -21.031 20.297 22.297 1 95.44 722 MET B C 1
ATOM 11758 O O . MET B 1 722 ? -20.797 19.234 22.875 1 95.44 722 MET B O 1
ATOM 11762 N N . VAL B 1 723 ? -21.578 20.391 21.047 1 95.75 723 VAL B N 1
ATOM 11763 C CA . VAL B 1 723 ? -21.828 19.172 20.281 1 95.75 723 VAL B CA 1
ATOM 11764 C C . VAL B 1 723 ? -20.516 18.438 20.047 1 95.75 723 VAL B C 1
ATOM 11766 O O . VAL B 1 723 ? -20.453 17.219 20.156 1 95.75 723 VAL B O 1
ATOM 11769 N N . LEU B 1 724 ? -19.469 19.156 19.672 1 96.19 724 LEU B N 1
ATOM 11770 C CA . LEU B 1 724 ? -18.156 18.562 19.453 1 96.19 724 LEU B CA 1
ATOM 11771 C C . LEU B 1 724 ? -17.594 17.984 20.75 1 96.19 724 LEU B C 1
ATOM 11773 O O . LEU B 1 724 ? -16.922 16.953 20.75 1 96.19 724 LEU B O 1
ATOM 11777 N N . CYS B 1 725 ? -17.844 18.656 21.859 1 94.94 725 CYS B N 1
ATOM 11778 C CA . CYS B 1 725 ? -17.375 18.188 23.156 1 94.94 725 CYS B CA 1
ATOM 11779 C C . CYS B 1 725 ? -18.047 16.859 23.531 1 94.94 725 CYS B C 1
ATOM 11781 O O . CYS B 1 725 ? -17.375 15.93 23.969 1 94.94 725 CYS B O 1
ATOM 11783 N N . ASP B 1 726 ? -19.359 16.797 23.297 1 93 726 ASP B N 1
ATOM 11784 C CA . ASP B 1 726 ? -20.125 15.586 23.609 1 93 726 ASP B CA 1
ATOM 11785 C C . ASP B 1 726 ? -19.625 14.406 22.766 1 93 726 ASP B C 1
ATOM 11787 O O . ASP B 1 726 ? -19.656 13.258 23.234 1 93 726 ASP B O 1
ATOM 11791 N N . ALA B 1 727 ? -19.172 14.688 21.547 1 92.81 727 ALA B N 1
ATOM 11792 C CA . ALA B 1 727 ? -18.688 13.641 20.656 1 92.81 727 ALA B CA 1
ATOM 11793 C C . ALA B 1 727 ? -17.203 13.391 20.844 1 92.81 727 ALA B C 1
ATOM 11795 O O . ALA B 1 727 ? -16.578 12.688 20.047 1 92.81 727 ALA B O 1
ATOM 11796 N N . ASP B 1 728 ? -16.531 14 21.875 1 90.44 728 ASP B N 1
ATOM 11797 C CA . ASP B 1 728 ? -15.094 13.898 22.141 1 90.44 728 ASP B CA 1
ATOM 11798 C C . ASP B 1 728 ? -14.273 14.414 20.969 1 90.44 728 ASP B C 1
ATOM 11800 O O . ASP B 1 728 ? -13.234 13.852 20.625 1 90.44 728 ASP B O 1
ATOM 11804 N N . GLY B 1 729 ? -14.82 15.375 20.328 1 94.38 729 GLY B N 1
ATOM 11805 C CA . GLY B 1 729 ? -14.195 15.914 19.125 1 94.38 729 GLY B CA 1
ATOM 11806 C C . GLY B 1 729 ? -13.125 16.953 19.422 1 94.38 729 GLY B C 1
ATOM 11807 O O . GLY B 1 729 ? -12.195 17.141 18.641 1 94.38 729 GLY B O 1
ATOM 11808 N N . ILE B 1 730 ? -13.148 17.641 20.562 1 95.75 730 ILE B N 1
ATOM 11809 C CA . ILE B 1 730 ? -12.219 18.719 20.891 1 95.75 730 ILE B CA 1
ATOM 11810 C C . ILE B 1 730 ? -10.812 18.156 21.047 1 95.75 730 ILE B C 1
ATOM 11812 O O . ILE B 1 730 ? -9.852 18.719 20.5 1 95.75 730 ILE B O 1
ATOM 11816 N N . ARG B 1 731 ? -10.75 17.016 21.734 1 93.62 731 ARG B N 1
ATOM 11817 C CA . ARG B 1 731 ? -9.445 16.375 21.922 1 93.62 731 ARG B CA 1
ATOM 11818 C C . ARG B 1 731 ? -8.805 16.031 20.594 1 93.62 731 ARG B C 1
ATOM 11820 O O . ARG B 1 731 ? -7.605 16.234 20.391 1 93.62 731 ARG B O 1
ATOM 11827 N N . GLN B 1 732 ? -9.625 15.539 19.703 1 94.5 732 GLN B N 1
ATOM 11828 C CA . GLN B 1 732 ? -9.117 15.117 18.406 1 94.5 732 GLN B CA 1
ATOM 11829 C C . GLN B 1 732 ? -8.695 16.328 17.562 1 94.5 732 GLN B C 1
ATOM 11831 O O . GLN B 1 732 ? -7.703 16.266 16.844 1 94.5 732 GLN B O 1
ATOM 11836 N N . ILE B 1 733 ? -9.406 17.359 17.656 1 96.94 733 ILE B N 1
ATOM 11837 C CA . ILE B 1 733 ? -9.07 18.562 16.906 1 96.94 733 ILE B CA 1
ATOM 11838 C C . ILE B 1 733 ? -7.758 19.141 17.438 1 96.94 733 ILE B C 1
ATOM 11840 O O . ILE B 1 733 ? -6.914 19.578 16.656 1 96.94 733 ILE B O 1
ATOM 11844 N N . LEU B 1 734 ? -7.578 19.141 18.766 1 95.69 734 LEU B N 1
ATOM 11845 C CA . LEU B 1 734 ? -6.336 19.609 19.359 1 95.69 734 LEU B CA 1
ATOM 11846 C C . LEU B 1 734 ? -5.156 18.75 18.922 1 95.69 734 LEU B C 1
ATOM 11848 O O . LEU B 1 734 ? -4.066 19.266 18.672 1 95.69 734 LEU B O 1
ATOM 11852 N N . GLN B 1 735 ? -5.465 17.453 18.859 1 93.06 735 GLN B N 1
ATOM 11853 C CA . GLN B 1 735 ? -4.406 16.547 18.406 1 93.06 735 GLN B CA 1
ATOM 11854 C C . GLN B 1 735 ? -3.996 16.859 16.969 1 93.06 735 GLN B C 1
ATOM 11856 O O . GLN B 1 735 ? -2.816 16.781 16.625 1 93.06 735 GLN B O 1
ATOM 11861 N N . VAL B 1 736 ? -4.934 17.172 16.109 1 94.94 736 VAL B N 1
ATOM 11862 C CA . VAL B 1 736 ? -4.652 17.562 14.727 1 94.94 736 VAL B CA 1
ATOM 11863 C C . VAL B 1 736 ? -3.785 18.812 14.703 1 94.94 736 VAL B C 1
ATOM 11865 O O . VAL B 1 736 ? -2.859 18.922 13.891 1 94.94 736 VAL B O 1
ATOM 11868 N N . LEU B 1 737 ? -4.043 19.781 15.609 1 94.62 737 LEU B N 1
ATOM 11869 C CA . LEU B 1 737 ? -3.264 21 15.703 1 94.62 737 LEU B CA 1
ATOM 11870 C C . LEU B 1 737 ? -1.825 20.703 16.125 1 94.62 737 LEU B C 1
ATOM 11872 O O . LEU B 1 737 ? -0.884 21.266 15.547 1 94.62 737 LEU B O 1
ATOM 11876 N N . LEU B 1 738 ? -1.67 19.781 17.062 1 91.12 738 LEU B N 1
ATOM 11877 C CA . LEU B 1 738 ? -0.356 19.469 17.609 1 91.12 738 LEU B CA 1
ATOM 11878 C C . LEU B 1 738 ? 0.497 18.719 16.594 1 91.12 738 LEU B C 1
ATOM 11880 O O . LEU B 1 738 ? 1.707 18.938 16.5 1 91.12 738 LEU B O 1
ATOM 11884 N N . GLU B 1 739 ? -0.124 17.859 15.875 1 86.5 739 GLU B N 1
ATOM 11885 C CA . GLU B 1 739 ? 0.621 17.078 14.898 1 86.5 739 GLU B CA 1
ATOM 11886 C C . GLU B 1 739 ? 1.029 17.922 13.695 1 86.5 739 GLU B C 1
ATOM 11888 O O . GLU B 1 739 ? 2.102 17.719 13.125 1 86.5 739 GLU B O 1
ATOM 11893 N N . ASN B 1 740 ? 0.26 18.891 13.391 1 85.44 740 ASN B N 1
ATOM 11894 C CA . ASN B 1 740 ? 0.551 19.828 12.305 1 85.44 740 ASN B CA 1
ATOM 11895 C C . ASN B 1 740 ? 1.223 19.125 11.133 1 85.44 740 ASN B C 1
ATOM 11897 O O . ASN B 1 740 ? 2.309 19.531 10.703 1 85.44 740 ASN B O 1
ATOM 11901 N N . LYS B 1 741 ? 0.507 18.281 10.383 1 84.31 741 LYS B N 1
ATOM 11902 C CA . LYS B 1 741 ? 1.082 17.469 9.32 1 84.31 741 LYS B CA 1
ATOM 11903 C C . LYS B 1 741 ? 1.121 18.234 8 1 84.31 741 LYS B C 1
ATOM 11905 O O . LYS B 1 741 ? 2.027 18.047 7.188 1 84.31 741 LYS B O 1
ATOM 11910 N N . THR B 1 742 ? 0.088 19.062 7.793 1 90.31 742 THR B N 1
ATOM 11911 C CA . THR B 1 742 ? 0.021 19.844 6.562 1 90.31 742 THR B CA 1
ATOM 11912 C C . THR B 1 742 ? -0.397 21.281 6.859 1 90.31 742 THR B C 1
ATOM 11914 O O . THR B 1 742 ? -0.92 21.562 7.938 1 90.31 742 THR B O 1
ATOM 11917 N N . GLU B 1 743 ? -0.205 22.172 5.922 1 91.69 743 GLU B N 1
ATOM 11918 C CA . GLU B 1 743 ? -0.58 23.578 6.078 1 91.69 743 GLU B CA 1
ATOM 11919 C C . GLU B 1 743 ? -2.096 23.75 6.125 1 91.69 743 GLU B C 1
ATOM 11921 O O . GLU B 1 743 ? -2.613 24.562 6.879 1 91.69 743 GLU B O 1
ATOM 11926 N N . ILE B 1 744 ? -2.756 22.922 5.348 1 94.25 744 ILE B N 1
ATOM 11927 C CA . ILE B 1 744 ? -4.215 23 5.312 1 94.25 744 ILE B CA 1
ATOM 11928 C C . ILE B 1 744 ? -4.785 22.578 6.664 1 94.25 744 ILE B C 1
ATOM 11930 O O . ILE B 1 744 ? -5.727 23.203 7.164 1 94.25 744 ILE B O 1
ATOM 11934 N N . LEU B 1 745 ? -4.25 21.578 7.199 1 94.94 745 LEU B N 1
ATOM 11935 C CA . LEU B 1 745 ? -4.703 21.109 8.508 1 94.94 745 LEU B CA 1
ATOM 11936 C C . LEU B 1 745 ? -4.402 22.141 9.586 1 94.94 745 LEU B C 1
ATOM 11938 O O . LEU B 1 745 ? -5.203 22.344 10.508 1 94.94 745 LEU B O 1
ATOM 11942 N N . ARG B 1 746 ? -3.271 22.797 9.461 1 93.12 746 ARG B N 1
ATOM 11943 C CA . ARG B 1 746 ? -2.936 23.844 10.414 1 93.12 746 ARG B CA 1
ATOM 11944 C C . ARG B 1 746 ? -3.961 24.984 10.359 1 93.12 746 ARG B C 1
ATOM 11946 O O . ARG B 1 746 ? -4.449 25.422 11.398 1 93.12 746 ARG B O 1
ATOM 11953 N N . GLN B 1 747 ? -4.305 25.391 9.188 1 95.62 747 GLN B N 1
ATOM 1195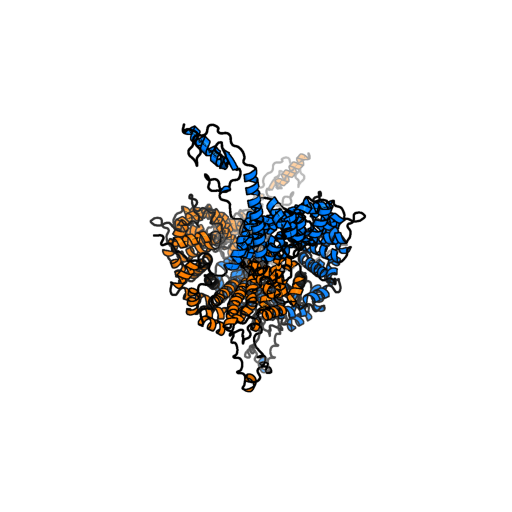4 C CA . GLN B 1 747 ? -5.262 26.469 9 1 95.62 747 GLN B CA 1
ATOM 11955 C C . GLN B 1 747 ? -6.621 26.109 9.586 1 95.62 747 GLN B C 1
ATOM 11957 O O . GLN B 1 747 ? -7.203 26.891 10.344 1 95.62 747 GLN B O 1
ATOM 11962 N N . ARG B 1 748 ? -7.035 24.922 9.281 1 96.31 748 ARG B N 1
ATOM 11963 C CA . ARG B 1 748 ? -8.359 24.5 9.727 1 96.31 748 ARG B CA 1
ATOM 11964 C C . ARG B 1 748 ? -8.383 24.266 11.234 1 96.31 748 ARG B C 1
ATOM 11966 O O . ARG B 1 748 ? -9.359 24.594 11.906 1 96.31 748 ARG B O 1
ATOM 11973 N N . ALA B 1 749 ? -7.336 23.641 11.703 1 96.81 749 ALA B N 1
ATOM 11974 C CA . ALA B 1 749 ? -7.262 23.359 13.133 1 96.81 749 ALA B CA 1
ATOM 11975 C C . ALA B 1 749 ? -7.207 24.641 13.953 1 96.81 749 ALA B C 1
ATOM 11977 O O . ALA B 1 749 ? -7.895 24.766 14.969 1 96.81 749 ALA B O 1
ATOM 11978 N N . VAL B 1 750 ? -6.383 25.641 13.531 1 97.25 750 VAL B N 1
ATOM 11979 C CA . VAL B 1 750 ? -6.281 26.922 14.234 1 97.25 750 VAL B CA 1
ATOM 11980 C C . VAL B 1 750 ? -7.633 27.625 14.227 1 97.25 750 VAL B C 1
ATOM 11982 O O . VAL B 1 750 ? -8.055 28.203 15.234 1 97.25 750 VAL B O 1
ATOM 11985 N N . TRP B 1 751 ? -8.234 27.609 13.102 1 97.44 751 TRP B N 1
ATOM 11986 C CA . TRP B 1 751 ? -9.547 28.219 12.961 1 97.44 751 TRP B CA 1
ATOM 11987 C C . TRP B 1 751 ? -10.555 27.578 13.914 1 97.44 751 TRP B C 1
ATOM 11989 O O . TRP B 1 751 ? -11.297 28.297 14.602 1 97.44 751 TRP B O 1
ATOM 11999 N N . ALA B 1 752 ? -10.617 26.312 13.992 1 97.56 752 ALA B N 1
ATOM 12000 C CA . ALA B 1 752 ? -11.539 25.594 14.867 1 97.56 752 ALA B CA 1
ATOM 12001 C C . ALA B 1 752 ? -11.211 25.844 16.328 1 97.56 752 ALA B C 1
ATOM 12003 O O . ALA B 1 752 ? -12.117 26.031 17.156 1 97.56 752 ALA B O 1
ATOM 12004 N N . VAL B 1 753 ? -9.953 25.812 16.656 1 97.19 753 VAL B N 1
ATOM 12005 C CA . VAL B 1 753 ? -9.523 25.969 18.047 1 97.19 753 VAL B CA 1
ATOM 12006 C C . VAL B 1 753 ? -9.883 27.359 18.547 1 97.19 753 VAL B C 1
ATOM 12008 O O . VAL B 1 753 ? -10.273 27.531 19.703 1 97.19 753 VAL B O 1
ATOM 12011 N N . GLU B 1 754 ? -9.711 28.391 17.672 1 97.06 754 GLU B N 1
ATOM 12012 C CA . GLU B 1 754 ? -10.086 29.75 18.062 1 97.06 754 GLU B CA 1
ATOM 12013 C C . GLU B 1 754 ? -11.562 29.812 18.469 1 97.06 754 GLU B C 1
ATOM 12015 O O . GLU B 1 754 ? -11.922 30.5 19.422 1 97.06 754 GLU B O 1
ATOM 12020 N N . ARG B 1 755 ? -12.414 29.141 17.734 1 96.75 755 ARG B N 1
ATOM 12021 C CA . ARG B 1 755 ? -13.836 29.109 18.047 1 96.75 755 ARG B CA 1
ATOM 12022 C C . ARG B 1 755 ? -14.102 28.344 19.344 1 96.75 755 ARG B C 1
ATOM 12024 O O . ARG B 1 755 ? -14.969 28.719 20.125 1 96.75 755 ARG B O 1
ATOM 12031 N N . ILE B 1 756 ? -13.414 27.281 19.562 1 96.88 756 ILE B N 1
ATOM 12032 C CA . ILE B 1 756 ? -13.555 26.453 20.75 1 96.88 756 ILE B CA 1
ATOM 12033 C C . ILE B 1 756 ? -13.156 27.266 21.984 1 96.88 756 ILE B C 1
ATOM 12035 O O . ILE B 1 756 ? -13.805 27.172 23.031 1 96.88 756 ILE B O 1
ATOM 12039 N N . LEU B 1 757 ? -12.164 28.109 21.812 1 96.06 757 LEU B N 1
ATOM 12040 C CA . LEU B 1 757 ? -11.602 28.859 22.922 1 96.06 757 LEU B CA 1
ATOM 12041 C C . LEU B 1 757 ? -12.5 30.047 23.297 1 96.06 757 LEU B C 1
ATOM 12043 O O . LEU B 1 757 ? -12.281 30.703 24.312 1 96.06 757 LEU B O 1
ATOM 12047 N N . ARG B 1 758 ? -13.547 30.344 22.562 1 94.5 758 ARG B N 1
ATOM 12048 C CA . ARG B 1 758 ? -14.492 31.422 22.891 1 94.5 758 ARG B CA 1
ATOM 12049 C C . ARG B 1 758 ? -15.312 31.047 24.125 1 94.5 758 ARG B C 1
ATOM 12051 O O . ARG B 1 758 ? -15.883 31.938 24.781 1 94.5 758 ARG B O 1
ATOM 12058 N N . ILE B 1 759 ? -15.367 29.766 24.312 1 94.06 759 ILE B N 1
ATOM 12059 C CA . ILE B 1 759 ? -16.062 29.312 25.516 1 94.06 759 ILE B CA 1
ATOM 12060 C C . ILE B 1 759 ? -15.102 29.312 26.703 1 94.06 759 ILE B C 1
ATOM 12062 O O . ILE B 1 759 ? -14.148 28.531 26.75 1 94.06 759 ILE B O 1
ATOM 12066 N N . GLU B 1 760 ? -15.367 30.016 27.719 1 91.19 760 GLU B N 1
ATOM 12067 C CA . GLU B 1 760 ? -14.453 30.344 28.812 1 91.19 760 GLU B CA 1
ATOM 12068 C C . GLU B 1 760 ? -14.039 29.078 29.562 1 91.19 760 GLU B C 1
ATOM 12070 O O . GLU B 1 760 ? -12.867 28.891 29.891 1 91.19 760 GLU B O 1
ATOM 12075 N N . ASP B 1 761 ? -14.969 28.188 29.875 1 91.5 761 ASP B N 1
ATOM 12076 C CA . ASP B 1 761 ? -14.664 26.984 30.641 1 91.5 761 ASP B CA 1
ATOM 12077 C C . ASP B 1 761 ? -13.688 26.094 29.875 1 91.5 761 ASP B C 1
ATOM 12079 O O . ASP B 1 761 ? -12.781 25.5 30.469 1 91.5 761 ASP B O 1
ATOM 12083 N N . ILE B 1 762 ? -13.953 26 28.625 1 93.75 762 ILE B N 1
ATOM 12084 C CA . ILE B 1 762 ? -13.094 25.156 27.797 1 93.75 762 ILE B CA 1
ATOM 12085 C C . ILE B 1 762 ? -11.734 25.812 27.625 1 93.75 762 ILE B C 1
ATOM 12087 O O . ILE B 1 762 ? -10.703 25.141 27.625 1 93.75 762 ILE B O 1
ATOM 12091 N N . ALA B 1 763 ? -11.695 27.109 27.469 1 93.75 763 ALA B N 1
ATOM 12092 C CA . ALA B 1 763 ? -10.453 27.859 27.312 1 93.75 763 ALA B CA 1
ATOM 12093 C C . ALA B 1 763 ? -9.547 27.688 28.516 1 93.75 763 ALA B C 1
ATOM 12095 O O . ALA B 1 763 ? -8.328 27.562 28.375 1 93.75 763 ALA B O 1
ATOM 12096 N N . CYS B 1 764 ? -10.086 27.641 29.688 1 92.44 764 CYS B N 1
ATOM 12097 C CA . CYS B 1 764 ? -9.312 27.469 30.922 1 92.44 764 CYS B CA 1
ATOM 12098 C C . CYS B 1 764 ? -8.648 26.094 30.953 1 92.44 764 CYS B C 1
ATOM 12100 O O . CYS B 1 764 ? -7.492 25.969 31.359 1 92.44 764 CYS B O 1
ATOM 12102 N N . GLU B 1 765 ? -9.414 25.141 30.531 1 91.62 765 GLU B N 1
ATOM 12103 C CA . GLU B 1 765 ? -8.875 23.797 30.5 1 91.62 765 GLU B CA 1
ATOM 12104 C C . GLU B 1 765 ? -7.75 23.656 29.484 1 91.62 765 GLU B C 1
ATOM 12106 O O . GLU B 1 765 ? -6.727 23.031 29.75 1 91.62 765 GLU B O 1
ATOM 12111 N N . ILE B 1 766 ? -7.922 24.234 28.344 1 92.06 766 ILE B N 1
ATOM 12112 C CA . ILE B 1 766 ? -6.965 24.125 27.25 1 92.06 766 ILE B CA 1
ATOM 12113 C C . ILE B 1 766 ? -5.734 24.984 27.547 1 92.06 766 ILE B C 1
ATOM 12115 O O . ILE B 1 766 ? -4.617 24.625 27.156 1 92.06 766 ILE B O 1
ATOM 12119 N N . SER B 1 767 ? -5.887 26.078 28.25 1 89.81 767 SER B N 1
ATOM 12120 C CA . SER B 1 767 ? -4.785 26.969 28.578 1 89.81 767 SER B CA 1
ATOM 12121 C C . SER B 1 767 ? -3.758 26.281 29.469 1 89.81 767 SER B C 1
ATOM 12123 O O . SER B 1 767 ? -2.594 26.688 29.516 1 89.81 767 SER B O 1
ATOM 12125 N N . ALA B 1 768 ? -4.168 25.219 30.062 1 88.25 768 ALA B N 1
ATOM 12126 C CA . ALA B 1 768 ? -3.264 24.469 30.938 1 88.25 768 ALA B CA 1
ATOM 12127 C C . ALA B 1 768 ? -2.309 23.594 30.125 1 88.25 768 ALA B C 1
ATOM 12129 O O . ALA B 1 768 ? -1.236 23.219 30.594 1 88.25 768 ALA B O 1
ATOM 12130 N N . ASP B 1 769 ? -2.705 23.344 28.984 1 88.88 769 ASP B N 1
ATOM 12131 C CA . ASP B 1 769 ? -1.859 22.547 28.094 1 88.88 769 ASP B CA 1
ATOM 12132 C C . ASP B 1 769 ? -0.878 23.422 27.328 1 88.88 769 ASP B C 1
ATOM 12134 O O . ASP B 1 769 ? -1.261 24.094 26.359 1 88.88 769 ASP B O 1
ATOM 12138 N N . GLN B 1 770 ? 0.37 23.328 27.641 1 88.12 770 GLN B N 1
ATOM 12139 C CA . GLN B 1 770 ? 1.397 24.188 27.062 1 88.12 770 GLN B CA 1
ATOM 12140 C C . GLN B 1 770 ? 1.646 23.844 25.594 1 88.12 770 GLN B C 1
ATOM 12142 O O . GLN B 1 770 ? 2.123 24.672 24.828 1 88.12 770 GLN B O 1
ATOM 12147 N N . ASN B 1 771 ? 1.291 22.625 25.234 1 89.69 771 ASN B N 1
ATOM 12148 C CA . ASN B 1 771 ? 1.508 22.203 23.859 1 89.69 771 ASN B CA 1
ATOM 12149 C C . ASN B 1 771 ? 0.621 22.984 22.891 1 89.69 771 ASN B C 1
ATOM 12151 O O . ASN B 1 771 ? 1.045 23.312 21.781 1 89.69 771 ASN B O 1
ATOM 12155 N N . VAL B 1 772 ? -0.547 23.266 23.328 1 92.81 772 VAL B N 1
ATOM 12156 C CA . VAL B 1 772 ? -1.485 24 22.484 1 92.81 772 VAL B CA 1
ATOM 12157 C C . VAL B 1 772 ? -1.016 25.438 22.297 1 92.81 772 VAL B C 1
ATOM 12159 O O . VAL B 1 772 ? -1.093 25.984 21.188 1 92.81 772 VAL B O 1
ATOM 12162 N N . GLY B 1 773 ? -0.545 26.062 23.422 1 91.25 773 GLY B N 1
ATOM 12163 C CA . GLY B 1 773 ? -0.017 27.406 23.328 1 91.25 773 GLY B CA 1
ATOM 12164 C C . GLY B 1 773 ? 1.136 27.531 22.344 1 91.25 773 GLY B C 1
ATOM 12165 O O . GLY B 1 773 ? 1.177 28.469 21.547 1 91.25 773 GLY B O 1
ATOM 12166 N N . THR B 1 774 ? 1.979 26.547 22.438 1 91.12 774 THR B N 1
ATOM 12167 C CA . THR B 1 774 ? 3.139 26.562 21.547 1 91.12 774 THR B CA 1
ATOM 12168 C C . THR B 1 774 ? 2.709 26.391 20.094 1 91.12 774 THR B C 1
ATOM 12170 O O . THR B 1 774 ? 3.275 27.031 19.203 1 91.12 774 THR B O 1
ATOM 12173 N N . ALA B 1 775 ? 1.726 25.516 19.891 1 92.88 775 ALA B N 1
ATOM 12174 C CA . ALA B 1 775 ? 1.235 25.297 18.531 1 92.88 775 ALA B CA 1
ATOM 12175 C C . ALA B 1 775 ? 0.601 26.562 17.969 1 92.88 775 ALA B C 1
ATOM 12177 O O . ALA B 1 775 ? 0.76 26.875 16.781 1 92.88 775 ALA B O 1
ATOM 12178 N N . LEU B 1 776 ? -0.11 27.281 18.766 1 94 776 LEU B N 1
ATOM 12179 C CA . LEU B 1 776 ? -0.751 28.516 18.328 1 94 776 LEU B CA 1
ATOM 12180 C C . LEU B 1 776 ? 0.287 29.594 18.047 1 94 776 LEU B C 1
ATOM 12182 O O . LEU B 1 776 ? 0.12 30.391 17.125 1 94 776 LEU B O 1
ATOM 12186 N N . VAL B 1 777 ? 1.317 29.656 18.875 1 92.25 777 VAL B N 1
ATOM 12187 C CA . VAL B 1 777 ? 2.395 30.625 18.656 1 92.25 777 VAL B CA 1
ATOM 12188 C C . VAL B 1 777 ? 3.068 30.359 17.312 1 92.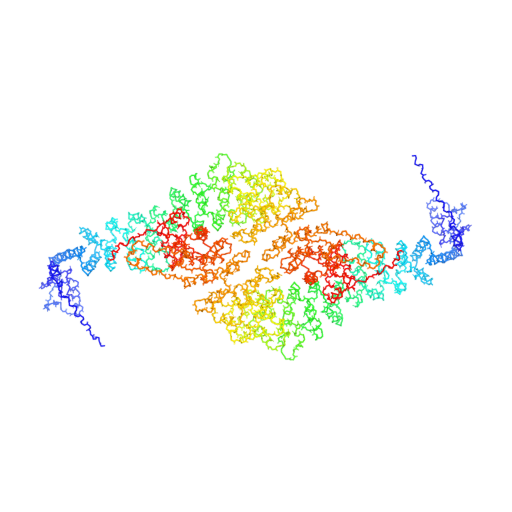25 777 VAL B C 1
ATOM 12190 O O . VAL B 1 777 ? 3.393 31.281 16.578 1 92.25 777 VAL B O 1
ATOM 12193 N N . GLU B 1 778 ? 3.258 29.125 17.047 1 90.88 778 GLU B N 1
ATOM 12194 C CA . GLU B 1 778 ? 3.857 28.766 15.773 1 90.88 778 GLU B CA 1
ATOM 12195 C C . GLU B 1 778 ? 2.973 29.203 14.602 1 90.88 778 GLU B C 1
ATOM 12197 O O . GLU B 1 778 ? 3.477 29.609 13.555 1 90.88 778 GLU B O 1
ATOM 12202 N N . ALA B 1 779 ? 1.702 28.969 14.797 1 92.62 779 ALA B N 1
ATOM 12203 C CA . ALA B 1 779 ? 0.766 29.406 13.766 1 92.62 779 ALA B CA 1
ATOM 12204 C C . ALA B 1 779 ? 0.792 30.922 13.609 1 92.62 779 ALA B C 1
ATOM 12206 O O . ALA B 1 779 ? 0.636 31.438 12.5 1 92.62 779 ALA B O 1
ATOM 12207 N N . PHE B 1 780 ? 0.956 31.625 14.688 1 91.56 780 PHE B N 1
ATOM 12208 C CA . PHE B 1 780 ? 1.02 33.094 14.695 1 91.56 780 PHE B CA 1
ATOM 12209 C C . PHE B 1 780 ? 2.27 33.562 13.969 1 91.56 780 PHE B C 1
ATOM 12211 O O . PHE B 1 780 ? 2.248 34.625 13.328 1 91.56 780 PHE B O 1
ATOM 12218 N N . ARG B 1 781 ? 3.299 32.812 14 1 88.19 781 ARG B N 1
ATOM 12219 C CA . ARG B 1 781 ? 4.578 33.219 13.422 1 88.19 781 ARG B CA 1
ATOM 12220 C C . ARG B 1 781 ? 4.648 32.844 11.945 1 88.19 781 ARG B C 1
ATOM 12222 O O . ARG B 1 781 ? 5.117 33.656 11.125 1 88.19 781 ARG B O 1
ATOM 12229 N N . HIS B 1 782 ? 4.23 31.656 11.555 1 85.56 782 HIS B N 1
ATOM 12230 C CA . HIS B 1 782 ? 4.527 31.125 10.234 1 85.56 782 HIS B CA 1
ATOM 12231 C C . HIS B 1 782 ? 3.256 30.938 9.414 1 85.56 782 HIS B C 1
ATOM 12233 O O . HIS B 1 782 ? 3.316 30.562 8.242 1 85.56 782 HIS B O 1
ATOM 12239 N N . GLY B 1 783 ? 2.188 31.266 9.984 1 86.19 783 GLY B N 1
ATOM 12240 C CA . GLY B 1 783 ? 0.947 31.078 9.242 1 86.19 783 GLY B CA 1
ATOM 12241 C C . GLY B 1 783 ? 0.721 32.156 8.18 1 86.19 783 GLY B C 1
ATOM 12242 O O . GLY B 1 783 ? 1.42 33.156 8.148 1 86.19 783 GLY B O 1
ATOM 12243 N N . ASP B 1 784 ? -0.206 31.891 7.289 1 87.19 784 ASP B N 1
ATOM 12244 C CA . ASP B 1 784 ? -0.633 32.906 6.332 1 87.19 784 ASP B CA 1
ATOM 12245 C C . ASP B 1 784 ? -1.342 34.062 7.031 1 87.19 784 ASP B C 1
ATOM 12247 O O . ASP B 1 784 ? -1.585 34 8.242 1 87.19 784 ASP B O 1
ATOM 12251 N N . TYR B 1 785 ? -1.638 35.062 6.344 1 85.88 785 TYR B N 1
ATOM 12252 C CA . TYR B 1 785 ? -2.166 36.312 6.934 1 85.88 785 TYR B CA 1
ATOM 12253 C C . TYR B 1 785 ? -3.434 36.031 7.73 1 85.88 785 TYR B C 1
ATOM 12255 O O . TYR B 1 785 ? -3.557 36.438 8.883 1 85.88 785 TYR B O 1
ATOM 12263 N N . ARG B 1 786 ? -4.293 35.281 7.133 1 90.69 786 ARG B N 1
ATOM 12264 C CA . ARG B 1 786 ? -5.555 35 7.801 1 90.69 786 ARG B CA 1
ATOM 12265 C C . ARG B 1 786 ? -5.336 34.125 9.031 1 90.69 786 ARG B C 1
ATOM 12267 O O . ARG B 1 786 ? -5.934 34.344 10.078 1 90.69 786 ARG B O 1
ATOM 12274 N N . THR B 1 787 ? -4.504 33.156 8.883 1 92.62 787 THR B N 1
ATOM 12275 C CA . THR B 1 787 ? -4.223 32.25 9.984 1 92.62 787 THR B CA 1
ATOM 12276 C C . THR B 1 787 ? -3.521 32.969 11.125 1 92.62 787 THR B C 1
ATOM 12278 O O . THR B 1 787 ? -3.754 32.688 12.305 1 92.62 787 THR B O 1
ATOM 12281 N N . LYS B 1 788 ? -2.723 33.938 10.828 1 90.19 788 LYS B N 1
ATOM 12282 C CA . LYS B 1 788 ? -2.029 34.719 11.836 1 90.19 788 LYS B CA 1
ATOM 12283 C C . LYS B 1 788 ? -3.014 35.531 12.672 1 90.19 788 LYS B C 1
ATOM 12285 O O . LYS B 1 788 ? -2.879 35.625 13.898 1 90.19 788 LYS B O 1
ATOM 12290 N N . GLN B 1 789 ? -3.967 36.094 11.977 1 89.75 789 GLN B N 1
ATOM 12291 C CA . GLN B 1 789 ? -4.973 36.875 12.672 1 89.75 789 GLN B CA 1
ATOM 12292 C C . GLN B 1 789 ? -5.809 36 13.609 1 89.75 789 GLN B C 1
ATOM 12294 O O . GLN B 1 789 ? -6.102 36.406 14.742 1 89.75 789 GLN B O 1
ATOM 12299 N N . ILE B 1 790 ? -6.09 34.906 13.086 1 94.88 790 ILE B N 1
ATOM 12300 C CA . ILE B 1 790 ? -6.926 34 13.875 1 94.88 790 ILE B CA 1
ATOM 12301 C C . ILE B 1 790 ? -6.125 33.469 15.055 1 94.88 790 ILE B C 1
ATOM 12303 O O . ILE B 1 790 ? -6.656 33.312 16.156 1 94.88 790 ILE B O 1
ATOM 12307 N N . ALA B 1 791 ? -4.895 33.094 14.82 1 94.25 791 ALA B N 1
ATOM 12308 C CA . ALA B 1 791 ? -4.023 32.625 15.891 1 94.25 791 ALA B CA 1
ATOM 12309 C C . ALA B 1 791 ? -3.855 33.688 16.969 1 94.25 791 ALA B C 1
ATOM 12311 O O . ALA B 1 791 ? -3.793 33.344 18.156 1 94.25 791 ALA B O 1
ATOM 12312 N N . GLU B 1 792 ? -3.781 34.938 16.547 1 91.12 792 GLU B N 1
ATOM 12313 C CA . GLU B 1 792 ? -3.672 36.031 17.5 1 91.12 792 GLU B CA 1
ATOM 12314 C C . GLU B 1 792 ? -4.883 36.094 18.422 1 91.12 792 GLU B C 1
ATOM 12316 O O . GLU B 1 792 ? -4.738 36.25 19.625 1 91.12 792 GLU B O 1
ATOM 12321 N N . ARG B 1 793 ? -6.008 35.969 17.797 1 91.81 793 ARG B N 1
ATOM 12322 C CA . ARG B 1 793 ? -7.234 35.938 18.594 1 91.81 793 ARG B CA 1
ATOM 12323 C C . ARG B 1 793 ? -7.266 34.75 19.547 1 91.81 793 ARG B C 1
ATOM 12325 O O . ARG B 1 793 ? -7.711 34.875 20.688 1 91.81 793 ARG B O 1
ATOM 12332 N N . ALA B 1 794 ? -6.852 33.656 19.047 1 95 794 ALA B N 1
ATOM 12333 C CA . ALA B 1 794 ? -6.824 32.438 19.875 1 95 794 ALA B CA 1
ATOM 12334 C C . ALA B 1 794 ? -5.875 32.625 21.062 1 95 794 ALA B C 1
ATOM 12336 O O . ALA B 1 794 ? -6.176 32.188 22.172 1 95 794 ALA B O 1
ATOM 12337 N N . LEU B 1 795 ? -4.727 33.219 20.797 1 92.88 795 LEU B N 1
ATOM 12338 C CA . LEU B 1 795 ? -3.723 33.438 21.828 1 92.88 795 LEU B CA 1
ATOM 12339 C C . LEU B 1 795 ? -4.238 34.406 22.906 1 92.88 795 LEU B C 1
ATOM 12341 O O . LEU B 1 795 ? -3.836 34.312 24.062 1 92.88 795 LEU B O 1
ATOM 12345 N N . LYS B 1 796 ? -5.145 35.344 22.516 1 90.38 796 LYS B N 1
ATOM 12346 C CA . LYS B 1 796 ? -5.766 36.219 23.484 1 90.38 796 LYS B CA 1
ATOM 12347 C C . LYS B 1 796 ? -6.691 35.469 24.438 1 90.38 796 LYS B C 1
ATOM 12349 O O . LYS B 1 796 ? -6.758 35.781 25.625 1 90.38 796 LYS B O 1
ATOM 12354 N N . HIS B 1 797 ? -7.289 34.438 23.859 1 90.56 797 HIS B N 1
ATOM 12355 C CA . HIS B 1 797 ? -8.203 33.656 24.656 1 90.56 797 HIS B CA 1
ATOM 12356 C C . HIS B 1 797 ? -7.449 32.781 25.672 1 90.56 797 HIS B C 1
ATOM 12358 O O . HIS B 1 797 ? -7.98 32.438 26.734 1 90.56 797 HIS B O 1
ATOM 12364 N N . VAL B 1 798 ? -6.223 32.438 25.391 1 89.56 798 VAL B N 1
ATOM 12365 C CA . VAL B 1 798 ? -5.445 31.578 26.281 1 89.56 798 VAL B CA 1
ATOM 12366 C C . VAL B 1 798 ? -4.504 32.438 27.125 1 89.56 798 VAL B C 1
ATOM 12368 O O . VAL B 1 798 ? -3.582 31.922 27.766 1 89.56 798 VAL B O 1
ATOM 12371 N N . ASP B 1 799 ? -4.594 33.75 27.047 1 84.62 799 ASP B N 1
ATOM 12372 C CA . ASP B 1 799 ? -3.902 34.719 27.875 1 84.62 799 ASP B CA 1
ATOM 12373 C C . ASP B 1 799 ? -2.408 34.75 27.562 1 84.62 799 ASP B C 1
ATOM 12375 O O . ASP B 1 799 ? -1.583 34.906 28.469 1 84.62 799 ASP B O 1
ATOM 12379 N N . LYS B 1 800 ? -2.08 34.406 26.453 1 85.38 800 LYS B N 1
ATOM 12380 C CA . LYS B 1 800 ? -0.697 34.562 26.016 1 85.38 800 LYS B CA 1
ATOM 12381 C C . LYS B 1 800 ? -0.484 35.938 25.391 1 85.38 800 LYS B C 1
ATOM 12383 O O . LYS B 1 800 ? 0.636 36.469 25.391 1 85.38 800 LYS B O 1
ATOM 12388 N N . LEU B 1 801 ? -1.578 36.469 24.875 1 85.94 801 LEU B N 1
ATOM 12389 C CA . LEU B 1 801 ? -1.62 37.875 24.422 1 85.94 801 LEU B CA 1
ATOM 12390 C C . LEU B 1 801 ? -2.672 38.656 25.188 1 85.94 801 LEU B C 1
ATOM 12392 O O . LEU B 1 801 ? -3.779 38.156 25.422 1 85.94 801 LEU B O 1
ATOM 12396 N N . PRO B 1 802 ? -2.246 39.781 25.703 1 81.06 802 PRO B N 1
ATOM 12397 C CA . PRO B 1 802 ? -3.215 40.562 26.453 1 81.06 802 PRO B CA 1
ATOM 12398 C C . PRO B 1 802 ? -4.312 41.156 25.578 1 81.06 802 PRO B C 1
ATOM 12400 O O . PRO B 1 802 ? -4.102 41.375 24.375 1 81.06 802 PRO B O 1
ATOM 12403 N N . ASN B 1 803 ? -5.539 41.156 26.109 1 74.56 803 ASN B N 1
ATOM 12404 C CA . ASN B 1 803 ? -6.613 41.875 25.453 1 74.56 803 ASN B CA 1
ATOM 12405 C C . ASN B 1 803 ? -6.535 43.375 25.75 1 74.56 803 ASN B C 1
ATOM 12407 O O . ASN B 1 803 ? -6.902 43.812 26.844 1 74.56 803 ASN B O 1
ATOM 12411 N N . PHE B 1 804 ? -5.699 44.125 25.016 1 59.88 804 PHE B N 1
ATOM 12412 C CA . PHE B 1 804 ? -5.543 45.531 25.281 1 59.88 804 PHE B CA 1
ATOM 12413 C C . PHE B 1 804 ? -6.875 46.281 25.156 1 59.88 804 PHE B C 1
ATOM 12415 O O . PHE B 1 804 ? -7.594 46.094 24.172 1 59.88 804 PHE B O 1
ATOM 12422 N N . SER B 1 805 ? -7.75 46.156 26.25 1 55.41 805 SER B N 1
ATOM 12423 C CA . SER B 1 805 ? -9.008 46.906 26.25 1 55.41 805 SER B CA 1
ATOM 12424 C C . SER B 1 805 ? -8.898 48.188 25.453 1 55.41 805 SER B C 1
ATOM 12426 O O . SER B 1 805 ? -7.801 48.719 25.25 1 55.41 805 SER B O 1
ATOM 12428 N N . GLY B 1 806 ? -9.969 48.562 24.641 1 50.31 806 GLY B N 1
ATOM 12429 C CA . GLY B 1 806 ? -10.164 49.781 23.828 1 50.31 806 GLY B CA 1
ATOM 12430 C C . GLY B 1 806 ? -9.703 51.031 24.516 1 50.31 806 GLY B C 1
ATOM 12431 O O . GLY B 1 806 ? -10.43 51.594 25.328 1 50.31 806 GLY B O 1
ATOM 12432 N N . ILE B 1 807 ? -8.648 51.125 24.922 1 43.5 807 ILE B N 1
ATOM 12433 C CA . ILE B 1 807 ? -8.266 52.375 25.516 1 43.5 807 ILE B CA 1
ATOM 12434 C C . ILE B 1 807 ? -8.695 53.531 24.594 1 43.5 807 ILE B C 1
ATOM 12436 O O . ILE B 1 807 ? -8.633 54.688 24.984 1 43.5 807 ILE B O 1
ATOM 12440 N N . PHE B 1 808 ? -8.727 53.344 23.359 1 47.16 808 PHE B N 1
ATOM 12441 C CA . PHE B 1 808 ? -9.07 54.531 22.594 1 47.16 808 PHE B CA 1
ATOM 12442 C C . PHE B 1 808 ? -10.555 54.812 22.688 1 47.16 808 PHE B C 1
ATOM 12444 O O . PHE B 1 808 ? -11.391 53.969 22.391 1 47.16 808 PHE B O 1
ATOM 12451 N N . PRO B 1 809 ? -10.812 55.625 23.734 1 40.38 809 PRO B N 1
ATOM 12452 C CA . PRO B 1 809 ? -12.227 56 23.766 1 40.38 809 PRO B CA 1
ATOM 12453 C C . PRO B 1 809 ? -12.828 56.156 22.375 1 40.38 809 PRO B C 1
ATOM 12455 O O . PRO B 1 809 ? -12.117 56.531 21.438 1 40.38 809 PRO B O 1
ATOM 12458 N N . ARG B 1 810 ? -13.961 55.438 22.156 1 42.19 810 ARG B N 1
ATOM 12459 C CA . ARG B 1 810 ? -14.766 55.906 21.031 1 42.19 810 ARG B CA 1
ATOM 12460 C C . ARG B 1 810 ? -15.047 57.406 21.125 1 42.19 810 ARG B C 1
ATOM 12462 O O . ARG B 1 810 ? -15.352 57.906 22.203 1 42.19 810 ARG B O 1
#

Sequence (1620 aa):
MAEGWEEHYDTGSHSDESYYEKLRMEPIYESFVCPLTKKVMQDPVTIENGQTFEREAIEKWFKECRESRRKLICPLTLKELSSTELNPSIALRNTIEEWIQRNEAAQLEIACRSLAPGGSESDILQALNYISVFCQKSRSNKHIVRNAELIPAIAEMLKNTSRKVRCKALGTLRIVAEEDNDNKEIIAAGDSARTIVKFLSHDHSQEREEAVSLLYELSKCEALCEKIGGISGAILILVGMSSSKSENILTVEQAEKTLENLEKCASNVRQMAESGRLQPLLTLILEGSPETQLSMASYLGELVLSNDVKVFVAQTAGSALVDVMRSGSIEAREAALKALNQISSYESSAKILIQAGILPPLVKDLFSVGIKQLPMRLKELSANILANVVSSGADFESIPLDYDRQTLVSEDVVHNLLHLISNTGPAIEGKLLQVLVGLTSSPSTVVNIVSAIKSSGATISLIQFVEAPQRDLRVASIKLLHNISPYMGQELADALKATAGQLGSLIRVISENNGVSEEQAAAMGLLADLPERDSVLTKRLLVEGAFSVVISKVLSIRQGETRGSRFFTPYLEGLVRVLSRLTYILDDEPDIIALAREHNLTAVFTDLLQMNGLDNVQMVSAFALENLSQQSKRLTKIPDPPEPGLCGAIFPCFSKPPAVTGLCKVHHGICSVKETFCLLQGKAVEKLVACLDHENVKVVEAAIAALCTLLEDDVDVEQGVMVLCDADGIRQILQVLLENKTEILRQRAVWAVERILRIEDIACEISADQNVGTALVEAFRHGDYRTKQIAERALKHVDKLPNFSGIFPRMAEGWEEHYDTGSHSDESYYEKLRMEPIYESFVCPLTKKVMQDPVTIENGQTFEREAIEKWFKECRESRRKLICPLTLKELSSTELNPSIALRNTIEEWIQRNEAAQLEIACRSLAPGGSESDILQALNYISVFCQKSRSNKHIVRNAELIPAIAEMLKNTSRKVRCKALGTLRIVAEEDNDNKEIIAAGDSARTIVKFLSHDHSQEREEAVSLLYELSKCEALCEKIGGISGAILILVGMSSSKSENILTVEQAEKTLENLEKCASNVRQMAESGRLQPLLTLILEGSPETQLSMASYLGELVLSNDVKVFVAQTAGSALVDVMRSGSIEAREAALKALNQISSYESSAKILIQAGILPPLVKDLFSVGIKQLPMRLKELSANILANVVSSGADFESIPLDYDRQTLVSEDVVHNLLHLISNTGPAIEGKLLQVLVGLTSSPSTVVNIVSAIKSSGATISLIQFVEAPQRDLRVASIKLLHNISPYMGQELADALKATAGQLGSLIRVISENNGVSEEQAAAMGLLADLPERDSVLTKRLLVEGAFSVVISKVLSIRQGETRGSRFFTPYLEGLVRVLSRLTYILDDEPDIIALAREHNLTAVFTDLLQMNGLDNVQMVSAFALENLSQQSKRLTKIPDPPEPGLCGAIFPCFSKPPAVTGLCKVHHGICSVKETFCLLQGKAVEKLVACLDHENVKVVEAAIAALCTLLEDDVDVEQGVMVLCDADGIRQILQVLLENKTEILRQRAVWAVERILRIEDIACEISADQNVGTALVEAFRHGDYRTKQIAERALKHVDKLPNFSGIFPR